Protein 3GUY (pdb70)

Structure (mmCIF, N/CA/C/O backbone):
data_3GUY
#
_entry.id   3GUY
#
_cell.length_a   68.814
_cell.length_b   71.315
_cell.length_c   93.075
_cell.angle_alpha   72.380
_cell.angle_beta   89.390
_cell.angle_gamma   74.300
#
_symmetry.space_group_name_H-M   'P 1'
#
loop_
_entity.id
_entity.type
_entity.pdbx_description
1 polymer 'Short-chain dehydrogenase/reductase SDR'
2 water water
#
loop_
_atom_site.group_PDB
_atom_site.id
_atom_site.type_symbol
_atom_site.label_atom_id
_atom_site.label_alt_id
_atom_site.label_comp_id
_atom_site.label_asym_id
_atom_site.label_entity_id
_atom_site.label_seq_id
_atom_site.pdbx_PDB_ins_code
_atom_site.Cartn_x
_atom_site.Cartn_y
_atom_site.Cartn_z
_atom_site.occupancy
_atom_site.B_iso_or_equiv
_atom_site.auth_seq_id
_atom_site.auth_comp_id
_atom_site.auth_asym_id
_atom_site.auth_atom_id
_atom_site.pdbx_PDB_model_num
ATOM 1 N N . LEU A 1 3 ? -6.058 -27.156 9.169 1.00 29.15 1 LEU A N 1
ATOM 2 C CA . LEU A 1 3 ? -5.032 -26.467 10.023 1.00 27.63 1 LEU A CA 1
ATOM 3 C C . LEU A 1 3 ? -5.443 -25.081 10.539 1.00 26.93 1 LEU A C 1
ATOM 4 O O . LEU A 1 3 ? -5.919 -24.241 9.788 1.00 25.79 1 LEU A O 1
ATOM 9 N N . ILE A 1 4 ? -5.221 -24.852 11.824 1.00 26.20 2 ILE A N 1
ATOM 10 C CA . ILE A 1 4 ? -5.376 -23.530 12.429 1.00 26.12 2 ILE A CA 1
ATOM 11 C C . ILE A 1 4 ? -3.999 -22.946 12.768 1.00 24.53 2 ILE A C 1
ATOM 12 O O . ILE A 1 4 ? -3.278 -23.473 13.644 1.00 24.68 2 ILE A O 1
ATOM 17 N N . VAL A 1 5 ? -3.625 -21.874 12.087 1.00 21.60 3 VAL A N 1
ATOM 18 C CA . VAL A 1 5 ? -2.411 -21.152 12.421 1.00 20.46 3 VAL A CA 1
ATOM 19 C C . VAL A 1 5 ? -2.722 -20.003 13.368 1.00 19.98 3 VAL A C 1
ATOM 20 O O . VAL A 1 5 ? -3.662 -19.168 13.097 1.00 19.46 3 VAL A O 1
ATOM 24 N N . ILE A 1 6 ? -1.982 -19.947 14.471 1.00 20.06 4 ILE A N 1
ATOM 25 C CA . ILE A 1 6 ? -2.202 -18.938 15.517 1.00 20.40 4 ILE A CA 1
ATOM 26 C C . ILE A 1 6 ? -0.927 -18.120 15.766 1.00 20.66 4 ILE A C 1
ATOM 27 O O . ILE A 1 6 ? 0.118 -18.685 16.132 1.00 20.55 4 ILE A O 1
ATOM 32 N N . THR A 1 7 ? -1.012 -16.810 15.585 1.00 18.62 5 THR A N 1
ATOM 33 C CA . THR A 1 7 ? 0.109 -15.931 15.950 1.00 19.50 5 THR A CA 1
ATOM 34 C C . THR A 1 7 ? -0.104 -15.337 17.332 1.00 21.09 5 THR A C 1
ATOM 35 O O . THR A 1 7 ? -1.229 -15.299 17.861 1.00 21.64 5 THR A O 1
ATOM 39 N N . GLY A 1 8 ? 0.962 -14.871 17.933 1.00 22.07 6 GLY A N 1
ATOM 40 C CA . GLY A 1 8 ? 0.888 -14.352 19.261 1.00 24.67 6 GLY A CA 1
ATOM 41 C C . GLY A 1 8 ? 0.574 -15.439 20.264 1.00 26.38 6 GLY A C 1
ATOM 42 O O . GLY A 1 8 ? -0.063 -15.189 21.265 1.00 27.08 6 GLY A O 1
ATOM 43 N N . ALA A 1 9 ? 1.057 -16.656 20.005 1.00 29.20 7 ALA A N 1
ATOM 44 C CA . ALA A 1 9 ? 0.657 -17.828 20.787 1.00 30.23 7 ALA A CA 1
ATOM 45 C C . ALA A 1 9 ? 1.672 -18.276 21.837 1.00 31.46 7 ALA A C 1
ATOM 46 O O . ALA A 1 9 ? 1.468 -19.293 22.456 1.00 33.38 7 ALA A O 1
ATOM 48 N N . SER A 1 10 ? 2.751 -17.535 22.018 1.00 33.15 8 SER A N 1
ATOM 49 C CA . SER A 1 10 ? 3.691 -17.729 23.130 1.00 34.61 8 SER A CA 1
ATOM 50 C C . SER A 1 10 ? 3.019 -17.654 24.513 1.00 35.24 8 SER A C 1
ATOM 51 O O . SER A 1 10 ? 3.522 -18.252 25.465 1.00 36.15 8 SER A O 1
ATOM 54 N N . SER A 1 11 ? 1.967 -16.833 24.634 1.00 34.98 9 SER A N 1
ATOM 55 C CA . SER A 1 11 ? 1.275 -16.625 25.910 1.00 34.90 9 SER A CA 1
ATOM 56 C C . SER A 1 11 ? 0.005 -15.836 25.690 1.00 34.22 9 SER A C 1
ATOM 57 O O . SER A 1 11 ? -0.371 -15.498 24.534 1.00 32.84 9 SER A O 1
ATOM 60 N N . GLY A 1 12 ? -0.696 -15.561 26.784 1.00 32.10 10 GLY A N 1
ATOM 61 C CA . GLY A 1 12 ? -1.883 -14.730 26.682 1.00 30.92 10 GLY A CA 1
ATOM 62 C C . GLY A 1 12 ? -3.025 -15.344 25.863 1.00 29.43 10 GLY A C 1
ATOM 63 O O . GLY A 1 12 ? -3.269 -16.549 25.869 1.00 30.11 10 GLY A O 1
ATOM 64 N N . LEU A 1 13 ? -3.736 -14.497 25.141 1.00 28.15 11 LEU A N 1
ATOM 65 C CA . LEU A 1 13 ? -4.937 -14.906 24.416 1.00 26.56 11 LEU A CA 1
ATOM 66 C C . LEU A 1 13 ? -4.660 -15.978 23.360 1.00 26.07 11 LEU A C 1
ATOM 67 O O . LEU A 1 13 ? -5.446 -16.931 23.200 1.00 25.33 11 LEU A O 1
ATOM 72 N N . GLY A 1 14 ? -3.574 -15.819 22.614 1.00 25.72 12 GLY A N 1
ATOM 73 C CA . GLY A 1 14 ? -3.289 -16.742 21.513 1.00 25.25 12 GLY A CA 1
ATOM 74 C C . GLY A 1 14 ? -3.068 -18.160 22.046 1.00 24.64 12 GLY A C 1
ATOM 75 O O . GLY A 1 14 ? -3.531 -19.120 21.459 1.00 23.77 12 GLY A O 1
ATOM 76 N N . ALA A 1 15 ? -2.340 -18.267 23.153 1.00 25.44 13 ALA A N 1
ATOM 77 C CA . ALA A 1 15 ? -2.071 -19.570 23.819 1.00 26.12 13 ALA A CA 1
ATOM 78 C C . ALA A 1 15 ? -3.348 -20.219 24.274 1.00 26.43 13 ALA A C 1
ATOM 79 O O . ALA A 1 15 ? -3.577 -21.408 24.034 1.00 27.47 13 ALA A O 1
ATOM 81 N N . GLU A 1 16 ? -4.237 -19.418 24.858 1.00 26.19 14 GLU A N 1
ATOM 82 C CA . GLU A 1 16 ? -5.472 -19.909 25.386 1.00 26.48 14 GLU A CA 1
ATOM 83 C C . GLU A 1 16 ? -6.400 -20.406 24.301 1.00 26.76 14 GLU A C 1
ATOM 84 O O . GLU A 1 16 ? -7.063 -21.447 24.457 1.00 26.40 14 GLU A O 1
ATOM 90 N N . LEU A 1 17 ? -6.423 -19.697 23.165 1.00 26.76 15 LEU A N 1
ATOM 91 C CA . LEU A 1 17 ? -7.186 -20.168 22.002 1.00 26.35 15 LEU A CA 1
ATOM 92 C C . LEU A 1 17 ? -6.592 -21.470 21.464 1.00 25.82 15 LEU A C 1
ATOM 93 O O . LEU A 1 17 ? -7.330 -22.372 21.094 1.00 26.82 15 LEU A O 1
ATOM 98 N N . ALA A 1 18 ? -5.273 -21.536 21.332 1.00 26.36 16 ALA A N 1
ATOM 99 C CA . ALA A 1 18 ? -4.645 -22.766 20.846 1.00 26.02 16 ALA A CA 1
ATOM 100 C C . ALA A 1 18 ? -5.121 -23.975 21.741 1.00 27.75 16 ALA A C 1
ATOM 101 O O . ALA A 1 18 ? -5.523 -25.028 21.200 1.00 25.96 16 ALA A O 1
ATOM 103 N N . LYS A 1 19 ? -5.128 -23.782 23.066 1.00 28.24 17 LYS A N 1
ATOM 104 C CA . LYS A 1 19 ? -5.637 -24.816 23.998 1.00 30.84 17 LYS A CA 1
ATOM 105 C C . LYS A 1 19 ? -7.057 -25.246 23.711 1.00 31.24 17 LYS A C 1
ATOM 106 O O . LYS A 1 19 ? -7.353 -26.483 23.701 1.00 31.99 17 LYS A O 1
ATOM 112 N N . LEU A 1 20 ? -7.937 -24.284 23.414 1.00 30.12 18 LEU A N 1
ATOM 113 C CA . LEU A 1 20 ? -9.309 -24.618 23.130 1.00 30.86 18 LEU A CA 1
ATOM 114 C C . LEU A 1 20 ? -9.468 -25.372 21.822 1.00 31.46 18 LEU A C 1
ATOM 115 O O . LEU A 1 20 ? -10.221 -26.351 21.780 1.00 32.65 18 LEU A O 1
ATOM 120 N N . TYR A 1 21 ? -8.767 -24.951 20.757 1.00 31.03 19 TYR A N 1
ATOM 121 C CA . TYR A 1 21 ? -8.867 -25.661 19.486 1.00 30.96 19 TYR A CA 1
ATOM 122 C C . TYR A 1 21 ? -8.318 -27.062 19.606 1.00 31.05 19 TYR A C 1
ATOM 123 O O . TYR A 1 21 ? -8.893 -27.987 19.092 1.00 30.54 19 TYR A O 1
ATOM 132 N N . ASP A 1 22 ? -7.175 -27.168 20.254 1.00 31.66 20 ASP A N 1
ATOM 133 C CA . ASP A 1 22 ? -6.531 -28.442 20.445 1.00 33.05 20 ASP A CA 1
ATOM 134 C C . ASP A 1 22 ? -7.529 -29.394 21.101 1.00 34.34 20 ASP A C 1
ATOM 135 O O . ASP A 1 22 ? -7.694 -30.523 20.634 1.00 35.09 20 ASP A O 1
ATOM 140 N N . ALA A 1 23 ? -8.202 -28.912 22.145 1.00 36.05 21 ALA A N 1
ATOM 141 C CA . ALA A 1 23 ? -9.164 -29.706 22.925 1.00 36.82 21 ALA A CA 1
ATOM 142 C C . ALA A 1 23 ? -10.356 -30.171 22.094 1.00 37.97 21 ALA A C 1
ATOM 143 O O . ALA A 1 23 ? -10.966 -31.146 22.446 1.00 37.98 21 ALA A O 1
ATOM 145 N N . GLU A 1 24 ? -10.687 -29.524 20.973 1.00 39.12 22 GLU A N 1
ATOM 146 C CA . GLU A 1 24 ? -11.718 -30.104 20.084 1.00 39.67 22 GLU A CA 1
ATOM 147 C C . GLU A 1 24 ? -11.098 -31.059 19.071 1.00 39.07 22 GLU A C 1
ATOM 148 O O . GLU A 1 24 ? -11.773 -31.433 18.140 1.00 39.54 22 GLU A O 1
ATOM 154 N N . GLY A 1 25 ? -9.817 -31.402 19.181 1.00 38.37 23 GLY A N 1
ATOM 155 C CA . GLY A 1 25 ? -9.193 -32.297 18.183 1.00 37.68 23 GLY A CA 1
ATOM 156 C C . GLY A 1 25 ? -8.657 -31.655 16.896 1.00 37.55 23 GLY A C 1
ATOM 157 O O . GLY A 1 25 ? -8.296 -32.358 15.942 1.00 37.78 23 GLY A O 1
ATOM 158 N N . LYS A 1 26 ? -8.559 -30.322 16.850 1.00 36.51 24 LYS A N 1
ATOM 159 C CA . LYS A 1 26 ? -8.129 -29.658 15.626 1.00 35.39 24 LYS A CA 1
ATOM 160 C C . LYS A 1 26 ? -6.626 -29.396 15.706 1.00 32.88 24 LYS A C 1
ATOM 161 O O . LYS A 1 26 ? -6.111 -28.975 16.733 1.00 33.03 24 LYS A O 1
ATOM 167 N N . ALA A 1 27 ? -5.937 -29.669 14.615 1.00 30.76 25 ALA A N 1
ATOM 168 C CA . ALA A 1 27 ? -4.507 -29.412 14.494 1.00 29.30 25 ALA A CA 1
ATOM 169 C C . ALA A 1 27 ? -4.204 -27.900 14.464 1.00 27.59 25 ALA A C 1
ATOM 170 O O . ALA A 1 27 ? -4.894 -27.145 13.798 1.00 27.24 25 ALA A O 1
ATOM 172 N N . THR A 1 28 ? -3.170 -27.491 15.183 1.00 27.27 26 THR A N 1
ATOM 173 C CA . THR A 1 28 ? -2.701 -26.115 15.185 1.00 25.90 26 THR A CA 1
ATOM 174 C C . THR A 1 28 ? -1.216 -26.073 14.854 1.00 26.15 26 THR A C 1
ATOM 175 O O . THR A 1 28 ? -0.463 -27.080 15.002 1.00 26.40 26 THR A O 1
ATOM 179 N N . TYR A 1 29 ? -0.783 -24.880 14.474 1.00 24.64 27 TYR A N 1
ATOM 180 C CA . TYR A 1 29 ? 0.608 -24.534 14.219 1.00 23.18 27 TYR A CA 1
ATOM 181 C C . TYR A 1 29 ? 0.756 -23.158 14.816 1.00 23.32 27 TYR A C 1
ATOM 182 O O . TYR A 1 29 ? -0.012 -22.228 14.446 1.00 22.94 27 TYR A O 1
ATOM 191 N N . LEU A 1 30 ? 1.662 -23.028 15.776 1.00 22.65 28 LEU A N 1
ATOM 192 C CA . LEU A 1 30 ? 1.802 -21.780 16.521 1.00 23.41 28 LEU A CA 1
ATOM 193 C C . LEU A 1 30 ? 3.012 -20.937 16.164 1.00 23.03 28 LEU A C 1
ATOM 194 O O . LEU A 1 30 ? 4.099 -21.428 15.923 1.00 23.78 28 LEU A O 1
ATOM 199 N N . THR A 1 31 ? 2.835 -19.634 16.214 1.00 22.54 29 THR A N 1
ATOM 200 C CA . THR A 1 31 ? 3.973 -18.749 16.165 1.00 22.25 29 THR A CA 1
ATOM 201 C C . THR A 1 31 ? 3.921 -17.705 17.272 1.00 22.67 29 THR A C 1
ATOM 202 O O . THR A 1 31 ? 2.830 -17.347 17.800 1.00 20.34 29 THR A O 1
ATOM 206 N N . GLY A 1 32 ? 5.113 -17.207 17.598 1.00 24.02 30 GLY A N 1
ATOM 207 C CA . GLY A 1 32 ? 5.341 -16.210 18.621 1.00 25.11 30 GLY A CA 1
ATOM 208 C C . GLY A 1 32 ? 6.802 -15.741 18.625 1.00 27.27 30 GLY A C 1
ATOM 209 O O . GLY A 1 32 ? 7.606 -16.209 17.828 1.00 24.58 30 GLY A O 1
ATOM 210 N N . ARG A 1 33 ? 7.127 -14.795 19.502 1.00 29.87 31 ARG A N 1
ATOM 211 C CA . ARG A 1 33 ? 8.510 -14.287 19.619 1.00 33.28 31 ARG A CA 1
ATOM 212 C C . ARG A 1 33 ? 9.391 -15.296 20.379 1.00 34.21 31 ARG A C 1
ATOM 213 O O . ARG A 1 33 ? 10.539 -15.506 19.984 1.00 36.27 31 ARG A O 1
ATOM 221 N N . SER A 1 34 ? 8.861 -15.921 21.439 1.00 34.32 32 SER A N 1
ATOM 222 C CA . SER A 1 34 ? 9.667 -16.787 22.285 1.00 35.17 32 SER A CA 1
ATOM 223 C C . SER A 1 34 ? 9.608 -18.262 21.902 1.00 35.81 32 SER A C 1
ATOM 224 O O . SER A 1 34 ? 8.598 -18.948 22.069 1.00 35.17 32 SER A O 1
ATOM 227 N N . GLU A 1 35 ? 10.730 -18.746 21.401 1.00 36.69 33 GLU A N 1
ATOM 228 C CA . GLU A 1 35 ? 10.895 -20.153 21.091 1.00 38.18 33 GLU A CA 1
ATOM 229 C C . GLU A 1 35 ? 10.599 -21.035 22.312 1.00 37.08 33 GLU A C 1
ATOM 230 O O . GLU A 1 35 ? 9.915 -22.032 22.183 1.00 37.41 33 GLU A O 1
ATOM 236 N N . SER A 1 36 ? 11.077 -20.630 23.490 1.00 36.42 34 SER A N 1
ATOM 237 C CA . SER A 1 36 ? 10.932 -21.439 24.714 1.00 36.14 34 SER A CA 1
ATOM 238 C C . SER A 1 36 ? 9.516 -21.433 25.257 1.00 34.95 34 SER A C 1
ATOM 239 O O . SER A 1 36 ? 8.992 -22.479 25.583 1.00 35.77 34 SER A O 1
ATOM 242 N N . LYS A 1 37 ? 8.882 -20.269 25.318 1.00 33.87 35 LYS A N 1
ATOM 243 C CA . LYS A 1 37 ? 7.453 -20.193 25.632 1.00 32.49 35 LYS A CA 1
ATOM 244 C C . LYS A 1 37 ? 6.606 -20.991 24.638 1.00 30.54 35 LYS A C 1
ATOM 245 O O . LYS A 1 37 ? 5.678 -21.661 25.048 1.00 29.73 35 LYS A O 1
ATOM 251 N N . LEU A 1 38 ? 6.909 -20.953 23.335 1.00 29.66 36 LEU A N 1
ATOM 252 C CA . LEU A 1 38 ? 6.151 -21.770 22.381 1.00 29.38 36 LEU A CA 1
ATOM 253 C C . LEU A 1 38 ? 6.319 -23.253 22.652 1.00 30.32 36 LEU A C 1
ATOM 254 O O . LEU A 1 38 ? 5.362 -24.010 22.567 1.00 29.64 36 LEU A O 1
ATOM 259 N N . SER A 1 39 ? 7.552 -23.676 22.921 1.00 32.21 37 SER A N 1
ATOM 260 C CA . SER A 1 39 ? 7.792 -25.063 23.328 1.00 33.92 37 SER A CA 1
ATOM 261 C C . SER A 1 39 ? 6.893 -25.445 24.511 1.00 33.90 37 SER A C 1
ATOM 262 O O . SER A 1 39 ? 6.273 -26.494 24.493 1.00 35.56 37 SER A O 1
ATOM 265 N N . THR A 1 40 ? 6.754 -24.560 25.488 1.00 34.27 38 THR A N 1
ATOM 266 C CA . THR A 1 40 ? 5.993 -24.833 26.719 1.00 34.63 38 THR A CA 1
ATOM 267 C C . THR A 1 40 ? 4.526 -24.953 26.442 1.00 34.08 38 THR A C 1
ATOM 268 O O . THR A 1 40 ? 3.882 -25.868 26.919 1.00 33.39 38 THR A O 1
ATOM 272 N N . VAL A 1 41 ? 3.986 -24.042 25.641 1.00 33.08 39 VAL A N 1
ATOM 273 C CA . VAL A 1 41 ? 2.580 -24.118 25.296 1.00 32.39 39 VAL A CA 1
ATOM 274 C C . VAL A 1 41 ? 2.224 -25.413 24.521 1.00 31.75 39 VAL A C 1
ATOM 275 O O . VAL A 1 41 ? 1.233 -26.066 24.820 1.00 30.65 39 VAL A O 1
ATOM 279 N N . THR A 1 42 ? 3.042 -25.772 23.548 1.00 31.75 40 THR A N 1
ATOM 280 C CA . THR A 1 42 ? 2.728 -26.914 22.670 1.00 32.64 40 THR A CA 1
ATOM 281 C C . THR A 1 42 ? 2.895 -28.280 23.380 1.00 33.64 40 THR A C 1
ATOM 282 O O . THR A 1 42 ? 2.254 -29.219 23.011 1.00 32.33 40 THR A O 1
ATOM 286 N N . ASN A 1 43 ? 3.739 -28.353 24.401 1.00 35.78 41 ASN A N 1
ATOM 287 C CA . ASN A 1 43 ? 3.862 -29.541 25.266 1.00 38.23 41 ASN A CA 1
ATOM 288 C C . ASN A 1 43 ? 2.525 -29.937 25.919 1.00 39.30 41 ASN A C 1
ATOM 289 O O . ASN A 1 43 ? 2.238 -31.113 26.087 1.00 39.89 41 ASN A O 1
ATOM 294 N N . CYS A 1 44 ? 1.687 -28.947 26.218 1.00 40.56 42 CYS A N 1
ATOM 295 C CA . CYS A 1 44 ? 0.298 -29.185 26.630 1.00 41.19 42 CYS A CA 1
ATOM 296 C C . CYS A 1 44 ? -0.626 -29.717 25.563 1.00 40.24 42 CYS A C 1
ATOM 297 O O . CYS A 1 44 ? -1.725 -30.164 25.870 1.00 41.39 42 CYS A O 1
ATOM 300 N N . LEU A 1 45 ? -0.261 -29.585 24.308 1.00 38.78 43 LEU A N 1
ATOM 301 C CA . LEU A 1 45 ? -1.212 -29.875 23.256 1.00 38.11 43 LEU A CA 1
ATOM 302 C C . LEU A 1 45 ? -1.049 -31.302 22.705 1.00 37.47 43 LEU A C 1
ATOM 303 O O . LEU A 1 45 ? 0.047 -31.857 22.709 1.00 39.26 43 LEU A O 1
ATOM 308 N N . SER A 1 46 ? -2.132 -31.903 22.235 1.00 35.98 44 SER A N 1
ATOM 309 C CA . SER A 1 46 ? -2.061 -33.261 21.738 1.00 35.38 44 SER A CA 1
ATOM 310 C C . SER A 1 46 ? -2.219 -33.370 20.247 1.00 34.61 44 SER A C 1
ATOM 311 O O . SER A 1 46 ? -1.868 -34.387 19.645 1.00 34.71 44 SER A O 1
ATOM 314 N N . ASN A 1 47 ? -2.767 -32.341 19.628 1.00 32.81 45 ASN A N 1
ATOM 315 C CA . ASN A 1 47 ? -2.966 -32.364 18.196 1.00 32.20 45 ASN A CA 1
ATOM 316 C C . ASN A 1 47 ? -2.110 -31.302 17.480 1.00 30.44 45 ASN A C 1
ATOM 317 O O . ASN A 1 47 ? -2.280 -31.100 16.299 1.00 30.86 45 ASN A O 1
ATOM 322 N N . ASN A 1 48 ? -1.202 -30.642 18.194 1.00 29.40 46 ASN A N 1
ATOM 323 C CA . ASN A 1 48 ? -0.333 -29.619 17.589 1.00 29.69 46 ASN A CA 1
ATOM 324 C C . ASN A 1 48 ? 0.666 -30.259 16.633 1.00 30.09 46 ASN A C 1
ATOM 325 O O . ASN A 1 48 ? 1.128 -31.391 16.878 1.00 30.92 46 ASN A O 1
ATOM 330 N N . VAL A 1 49 ? 0.963 -29.555 15.547 1.00 29.62 47 VAL A N 1
ATOM 331 C CA . VAL A 1 49 ? 1.834 -30.050 14.524 1.00 28.92 47 VAL A CA 1
ATOM 332 C C . VAL A 1 49 ? 3.050 -29.154 14.350 1.00 28.83 47 VAL A C 1
ATOM 333 O O . VAL A 1 49 ? 3.743 -29.239 13.356 1.00 29.79 47 VAL A O 1
ATOM 337 N N . GLY A 1 50 ? 3.369 -28.363 15.369 1.00 28.44 48 GLY A N 1
ATOM 338 C CA . GLY A 1 50 ? 4.556 -27.537 15.337 1.00 28.38 48 GLY A CA 1
ATOM 339 C C . GLY A 1 50 ? 4.378 -26.093 15.767 1.00 27.30 48 GLY A C 1
ATOM 340 O O . GLY A 1 50 ? 3.280 -25.619 16.079 1.00 27.11 48 GLY A O 1
ATOM 341 N N . TYR A 1 51 ? 5.506 -25.411 15.786 1.00 27.25 49 TYR A N 1
ATOM 342 C CA . TYR A 1 51 ? 5.586 -24.018 16.147 1.00 26.27 49 TYR A CA 1
ATOM 343 C C . TYR A 1 51 ? 6.858 -23.465 15.530 1.00 25.20 49 TYR A C 1
ATOM 344 O O . TYR A 1 51 ? 7.770 -24.233 15.118 1.00 23.10 49 TYR A O 1
ATOM 353 N N . ARG A 1 52 ? 6.954 -22.146 15.507 1.00 22.53 50 ARG A N 1
ATOM 354 C CA . ARG A 1 52 ? 8.134 -21.493 14.950 1.00 22.24 50 ARG A CA 1
ATOM 355 C C . ARG A 1 52 ? 8.161 -20.105 15.501 1.00 22.59 50 ARG A C 1
ATOM 356 O O . ARG A 1 52 ? 7.161 -19.361 15.325 1.00 19.81 50 ARG A O 1
ATOM 364 N N . ALA A 1 53 ? 9.268 -19.738 16.149 1.00 22.01 51 ALA A N 1
ATOM 365 C CA . ALA A 1 53 ? 9.472 -18.376 16.616 1.00 22.77 51 ALA A CA 1
ATOM 366 C C . ALA A 1 53 ? 9.710 -17.462 15.429 1.00 23.13 51 ALA A C 1
ATOM 367 O O . ALA A 1 53 ? 10.500 -17.773 14.502 1.00 23.41 51 ALA A O 1
ATOM 369 N N . ARG A 1 54 ? 9.018 -16.328 15.412 1.00 22.65 52 ARG A N 1
ATOM 370 C CA . ARG A 1 54 ? 9.144 -15.411 14.274 1.00 24.04 52 ARG A CA 1
ATOM 371 C C . ARG A 1 54 ? 8.992 -13.964 14.730 1.00 24.63 52 ARG A C 1
ATOM 372 O O . ARG A 1 54 ? 8.207 -13.666 15.665 1.00 25.26 52 ARG A O 1
ATOM 380 N N . ASP A 1 55 ? 9.743 -13.085 14.081 1.00 24.82 53 ASP A N 1
ATOM 381 C CA . ASP A 1 55 ? 9.552 -11.626 14.210 1.00 25.27 53 ASP A CA 1
ATOM 382 C C . ASP A 1 55 ? 8.543 -11.205 13.138 1.00 23.83 53 ASP A C 1
ATOM 383 O O . ASP A 1 55 ? 8.877 -11.133 11.966 1.00 24.03 53 ASP A O 1
ATOM 388 N N . LEU A 1 56 ? 7.312 -10.897 13.525 1.00 23.58 54 LEU A N 1
ATOM 389 C CA . LEU A 1 56 ? 6.258 -10.647 12.536 1.00 23.03 54 LEU A CA 1
ATOM 390 C C . LEU A 1 56 ? 6.355 -9.255 11.901 1.00 22.30 54 LEU A C 1
ATOM 391 O O . LEU A 1 56 ? 5.685 -8.985 10.919 1.00 21.62 54 LEU A O 1
ATOM 396 N N . ALA A 1 57 ? 7.237 -8.412 12.461 1.00 24.48 55 ALA A N 1
ATOM 397 C CA . ALA A 1 57 ? 7.604 -7.107 11.906 1.00 24.43 55 ALA A CA 1
ATOM 398 C C . ALA A 1 57 ? 8.520 -7.244 10.701 1.00 25.11 55 ALA A C 1
ATOM 399 O O . ALA A 1 57 ? 8.697 -6.293 9.941 1.00 25.72 55 ALA A O 1
ATOM 401 N N . SER A 1 58 ? 9.112 -8.430 10.521 1.00 25.07 56 SER A N 1
ATOM 402 C CA . SER A 1 58 ? 9.933 -8.724 9.362 1.00 24.96 56 SER A CA 1
ATOM 403 C C . SER A 1 58 ? 9.153 -9.416 8.236 1.00 24.74 56 SER A C 1
ATOM 404 O O . SER A 1 58 ? 8.772 -10.612 8.358 1.00 23.14 56 SER A O 1
ATOM 407 N N . HIS A 1 59 ? 8.940 -8.709 7.121 1.00 23.37 57 HIS A N 1
ATOM 408 C CA . HIS A 1 59 ? 8.240 -9.348 5.996 1.00 24.79 57 HIS A CA 1
ATOM 409 C C . HIS A 1 59 ? 8.899 -10.645 5.481 1.00 23.92 57 HIS A C 1
ATOM 410 O O . HIS A 1 59 ? 8.197 -11.594 5.077 1.00 24.63 57 HIS A O 1
ATOM 417 N N . GLN A 1 60 ? 10.225 -10.698 5.528 1.00 25.31 58 GLN A N 1
ATOM 418 C CA . GLN A 1 60 ? 10.955 -11.926 5.151 1.00 25.80 58 GLN A CA 1
ATOM 419 C C . GLN A 1 60 ? 10.601 -13.081 6.083 1.00 24.95 58 GLN A C 1
ATOM 420 O O . GLN A 1 60 ? 10.266 -14.148 5.619 1.00 23.85 58 GLN A O 1
ATOM 426 N N . GLU A 1 61 ? 10.623 -12.859 7.392 1.00 24.56 59 GLU A N 1
ATOM 427 C CA . GLU A 1 61 ? 10.299 -13.944 8.312 1.00 24.16 59 GLU A CA 1
ATOM 428 C C . GLU A 1 61 ? 8.860 -14.432 8.205 1.00 23.43 59 GLU A C 1
ATOM 429 O O . GLU A 1 61 ? 8.596 -15.614 8.381 1.00 22.45 59 GLU A O 1
ATOM 435 N N . VAL A 1 62 ? 7.935 -13.530 7.855 1.00 22.36 60 VAL A N 1
ATOM 436 C CA . VAL A 1 62 ? 6.548 -13.903 7.669 1.00 21.82 60 VAL A CA 1
ATOM 437 C C . VAL A 1 62 ? 6.361 -14.670 6.373 1.00 22.65 60 VAL A C 1
ATOM 438 O O . VAL A 1 62 ? 5.587 -15.621 6.330 1.00 22.46 60 VAL A O 1
ATOM 442 N N . GLU A 1 63 ? 7.040 -14.251 5.296 1.00 24.00 61 GLU A N 1
ATOM 443 C CA . GLU A 1 63 ? 7.002 -14.995 4.041 1.00 26.01 61 GLU A CA 1
ATOM 444 C C . GLU A 1 63 ? 7.495 -16.445 4.262 1.00 25.37 61 GLU A C 1
ATOM 445 O O . GLU A 1 63 ? 6.886 -17.386 3.760 1.00 25.72 61 GLU A O 1
ATOM 451 N N . GLN A 1 64 ? 8.552 -16.614 5.046 1.00 25.79 62 GLN A N 1
ATOM 452 C CA . GLN A 1 64 ? 9.098 -17.992 5.386 1.00 26.24 62 GLN A CA 1
ATOM 453 C C . GLN A 1 64 ? 8.153 -18.815 6.207 1.00 25.59 62 GLN A C 1
ATOM 454 O O . GLN A 1 64 ? 8.056 -20.026 6.040 1.00 24.00 62 GLN A O 1
ATOM 460 N N . LEU A 1 65 ? 7.491 -18.169 7.162 1.00 25.55 63 LEU A N 1
ATOM 461 C CA . LEU A 1 65 ? 6.525 -18.839 8.004 1.00 25.77 63 LEU A CA 1
ATOM 462 C C . LEU A 1 65 ? 5.478 -19.555 7.157 1.00 26.70 63 LEU A C 1
ATOM 463 O O . LEU A 1 65 ? 5.167 -20.709 7.420 1.00 27.13 63 LEU A O 1
ATOM 468 N N . PHE A 1 66 ? 4.910 -18.864 6.171 1.00 26.19 64 PHE A N 1
ATOM 469 C CA . PHE A 1 66 ? 3.867 -19.451 5.354 1.00 27.05 64 PHE A CA 1
ATOM 470 C C . PHE A 1 66 ? 4.378 -20.338 4.203 1.00 28.71 64 PHE A C 1
ATOM 471 O O . PHE A 1 66 ? 3.722 -21.316 3.855 1.00 28.27 64 PHE A O 1
ATOM 479 N N . GLU A 1 67 ? 5.547 -20.031 3.666 1.00 30.59 65 GLU A N 1
ATOM 480 C CA . GLU A 1 67 ? 6.181 -20.909 2.664 1.00 32.28 65 GLU A CA 1
ATOM 481 C C . GLU A 1 67 ? 6.471 -22.301 3.224 1.00 33.28 65 GLU A C 1
ATOM 482 O O . GLU A 1 67 ? 6.225 -23.247 2.541 1.00 33.21 65 GLU A O 1
ATOM 488 N N . GLN A 1 68 ? 6.973 -22.419 4.471 1.00 34.65 66 GLN A N 1
ATOM 489 C CA . GLN A 1 68 ? 7.306 -23.727 5.092 1.00 35.92 66 GLN A CA 1
ATOM 490 C C . GLN A 1 68 ? 6.070 -24.578 5.358 1.00 37.50 66 GLN A C 1
ATOM 491 O O . GLN A 1 68 ? 6.179 -25.777 5.480 1.00 36.73 66 GLN A O 1
ATOM 497 N N . LEU A 1 69 ? 4.884 -23.977 5.421 1.00 39.40 67 LEU A N 1
ATOM 498 C CA . LEU A 1 69 ? 3.667 -24.743 5.657 1.00 40.45 67 LEU A CA 1
ATOM 499 C C . LEU A 1 69 ? 3.221 -25.636 4.512 1.00 42.37 67 LEU A C 1
ATOM 500 O O . LEU A 1 69 ? 3.139 -25.236 3.360 1.00 44.03 67 LEU A O 1
ATOM 505 N N . ASP A 1 70 ? 2.855 -26.849 4.871 1.00 44.69 68 ASP A N 1
ATOM 506 C CA . ASP A 1 70 ? 2.515 -27.896 3.909 1.00 46.87 68 ASP A CA 1
ATOM 507 C C . ASP A 1 70 ? 1.116 -27.779 3.329 1.00 46.81 68 ASP A C 1
ATOM 508 O O . ASP A 1 70 ? 0.868 -28.251 2.213 1.00 48.61 68 ASP A O 1
ATOM 513 N N . SER A 1 71 ? 0.199 -27.191 4.092 1.00 45.83 69 SER A N 1
ATOM 514 C CA . SER A 1 71 ? -1.197 -27.124 3.704 1.00 45.00 69 SER A CA 1
ATOM 515 C C . SER A 1 71 ? -1.684 -25.675 3.709 1.00 43.40 69 SER A C 1
ATOM 516 O O . SER A 1 71 ? -1.028 -24.771 4.254 1.00 43.11 69 SER A O 1
ATOM 519 N N . ILE A 1 72 ? -2.824 -25.497 3.058 1.00 40.99 70 ILE A N 1
ATOM 520 C CA . ILE A 1 72 ? -3.561 -24.254 3.038 1.00 39.31 70 ILE A CA 1
ATOM 521 C C . ILE A 1 72 ? -4.295 -24.212 4.375 1.00 37.08 70 ILE A C 1
ATOM 522 O O . ILE A 1 72 ? -5.129 -25.053 4.617 1.00 36.06 70 ILE A O 1
ATOM 527 N N . PRO A 1 73 ? -3.996 -23.229 5.256 1.00 35.36 71 PRO A N 1
ATOM 528 C CA . PRO A 1 73 ? -4.770 -23.199 6.517 1.00 33.63 71 PRO A CA 1
ATOM 529 C C . PRO A 1 73 ? -6.279 -22.937 6.337 1.00 31.95 71 PRO A C 1
ATOM 530 O O . PRO A 1 73 ? -6.715 -22.275 5.365 1.00 31.35 71 PRO A O 1
ATOM 534 N N . SER A 1 74 ? -7.082 -23.485 7.241 1.00 30.22 72 SER A N 1
ATOM 535 C CA . SER A 1 74 ? -8.513 -23.260 7.181 1.00 29.40 72 SER A CA 1
ATOM 536 C C . SER A 1 74 ? -8.888 -21.975 7.982 1.00 27.69 72 SER A C 1
ATOM 537 O O . SER A 1 74 ? -9.857 -21.285 7.676 1.00 26.88 72 SER A O 1
ATOM 540 N N . THR A 1 75 ? -8.080 -21.672 8.985 1.00 25.79 73 THR A N 1
ATOM 541 C CA . THR A 1 75 ? -8.296 -20.502 9.857 1.00 25.17 73 THR A CA 1
ATOM 542 C C . THR A 1 75 ? -6.937 -19.963 10.250 1.00 23.04 73 THR A C 1
ATOM 543 O O . THR A 1 75 ? -5.983 -20.741 10.484 1.00 21.98 73 THR A O 1
ATOM 547 N N . VAL A 1 76 ? -6.799 -18.642 10.265 1.00 21.14 74 VAL A N 1
ATOM 548 C CA . VAL A 1 76 ? -5.595 -18.046 10.808 1.00 19.96 74 VAL A CA 1
ATOM 549 C C . VAL A 1 76 ? -6.042 -17.061 11.846 1.00 19.92 74 VAL A C 1
ATOM 550 O O . VAL A 1 76 ? -6.856 -16.201 11.509 1.00 19.25 74 VAL A O 1
ATOM 554 N N . VAL A 1 77 ? -5.535 -17.201 13.085 1.00 19.22 75 VAL A N 1
ATOM 555 C CA . VAL A 1 77 ? -5.877 -16.344 14.193 1.00 19.68 75 VAL A CA 1
ATOM 556 C C . VAL A 1 77 ? -4.668 -15.467 14.491 1.00 19.88 75 VAL A C 1
ATOM 557 O O . VAL A 1 77 ? -3.622 -15.967 14.839 1.00 18.65 75 VAL A O 1
ATOM 561 N N . HIS A 1 78 ? -4.821 -14.160 14.271 1.00 17.80 76 HIS A N 1
ATOM 562 C CA . HIS A 1 78 ? -3.797 -13.231 14.473 1.00 17.82 76 HIS A CA 1
ATOM 563 C C . HIS A 1 78 ? -4.051 -12.596 15.817 1.00 19.16 76 HIS A C 1
ATOM 564 O O . HIS A 1 78 ? -4.909 -11.699 15.960 1.00 19.40 76 HIS A O 1
ATOM 571 N N . SER A 1 79 ? -3.294 -13.040 16.815 1.00 20.68 77 SER A N 1
ATOM 572 C CA . SER A 1 79 ? -3.349 -12.438 18.152 1.00 22.48 77 SER A CA 1
ATOM 573 C C . SER A 1 79 ? -2.066 -11.746 18.618 1.00 23.38 77 SER A C 1
ATOM 574 O O . SER A 1 79 ? -1.988 -11.343 19.763 1.00 23.34 77 SER A O 1
ATOM 577 N N . ALA A 1 80 ? -1.095 -11.528 17.734 1.00 22.98 78 ALA A N 1
ATOM 578 C CA . ALA A 1 80 ? 0.142 -10.873 18.136 1.00 23.11 78 ALA A CA 1
ATOM 579 C C . ALA A 1 80 ? -0.136 -9.388 18.453 1.00 23.65 78 ALA A C 1
ATOM 580 O O . ALA A 1 80 ? -0.903 -8.741 17.793 1.00 22.52 78 ALA A O 1
ATOM 582 N N . GLY A 1 81 ? 0.496 -8.865 19.487 1.00 23.80 79 GLY A N 1
ATOM 583 C CA . GLY A 1 81 ? 0.301 -7.492 19.854 1.00 23.83 79 GLY A CA 1
ATOM 584 C C . GLY A 1 81 ? 0.960 -7.285 21.183 1.00 24.74 79 GLY A C 1
ATOM 585 O O . GLY A 1 81 ? 1.512 -8.205 21.745 1.00 25.15 79 GLY A O 1
ATOM 586 N N . SER A 1 82 ? 0.938 -6.069 21.670 1.00 24.96 80 SER A N 1
ATOM 587 C CA . SER A 1 82 ? 1.527 -5.735 22.964 1.00 24.81 80 SER A CA 1
ATOM 588 C C . SER A 1 82 ? 0.946 -4.385 23.381 1.00 24.39 80 SER A C 1
ATOM 589 O O . SER A 1 82 ? 0.433 -3.656 22.544 1.00 23.63 80 SER A O 1
ATOM 592 N N . GLY A 1 83 ? 0.988 -4.082 24.665 1.00 24.86 81 GLY A N 1
ATOM 593 C CA . GLY A 1 83 ? 0.482 -2.815 25.195 1.00 25.06 81 GLY A CA 1
ATOM 594 C C . GLY A 1 83 ? 1.591 -1.916 25.650 1.00 25.24 81 GLY A C 1
ATOM 595 O O . GLY A 1 83 ? 2.716 -2.347 25.852 1.00 27.10 81 GLY A O 1
ATOM 596 N N . TYR A 1 84 ? 1.293 -0.643 25.751 1.00 25.73 82 TYR A N 1
ATOM 597 C CA . TYR A 1 84 ? 2.194 0.322 26.322 1.00 26.36 82 TYR A CA 1
ATOM 598 C C . TYR A 1 84 ? 1.349 1.562 26.563 1.00 27.15 82 TYR A C 1
ATOM 599 O O . TYR A 1 84 ? 0.562 1.987 25.722 1.00 27.44 82 TYR A O 1
ATOM 608 N N . PHE A 1 85 ? 1.472 2.106 27.759 1.00 27.36 83 PHE A N 1
ATOM 609 C CA . PHE A 1 85 ? 0.521 3.092 28.223 1.00 27.37 83 PHE A CA 1
ATOM 610 C C . PHE A 1 85 ? 1.216 4.204 28.965 1.00 27.32 83 PHE A C 1
ATOM 611 O O . PHE A 1 85 ? 2.409 4.112 29.303 1.00 26.85 83 PHE A O 1
ATOM 619 N N . GLY A 1 86 ? 0.473 5.284 29.141 1.00 27.04 84 GLY A N 1
ATOM 620 C CA . GLY A 1 86 ? 1.006 6.502 29.692 1.00 26.75 84 GLY A CA 1
ATOM 621 C C . GLY A 1 86 ? 0.510 7.718 28.916 1.00 27.14 84 GLY A C 1
ATOM 622 O O . GLY A 1 86 ? 0.051 7.624 27.766 1.00 26.16 84 GLY A O 1
ATOM 623 N N . LEU A 1 87 ? 0.554 8.862 29.586 1.00 26.72 85 LEU A N 1
ATOM 624 C CA . LEU A 1 87 ? 0.269 10.140 28.956 1.00 25.53 85 LEU A CA 1
ATOM 625 C C . LEU A 1 87 ? 1.338 10.330 27.868 1.00 24.38 85 LEU A C 1
ATOM 626 O O . LEU A 1 87 ? 2.487 9.913 28.012 1.00 23.27 85 LEU A O 1
ATOM 631 N N . LEU A 1 88 ? 0.953 10.903 26.740 1.00 24.49 86 LEU A N 1
ATOM 632 C CA . LEU A 1 88 ? 1.830 10.873 25.567 1.00 24.75 86 LEU A CA 1
ATOM 633 C C . LEU A 1 88 ? 3.196 11.475 25.869 1.00 25.29 86 LEU A C 1
ATOM 634 O O . LEU A 1 88 ? 4.219 10.921 25.443 1.00 23.48 86 LEU A O 1
ATOM 639 N N . GLN A 1 89 ? 3.221 12.571 26.638 1.00 26.66 87 GLN A N 1
ATOM 640 C CA . GLN A 1 89 ? 4.494 13.211 26.971 1.00 28.21 87 GLN A CA 1
ATOM 641 C C . GLN A 1 89 ? 5.422 12.328 27.819 1.00 28.14 87 GLN A C 1
ATOM 642 O O . GLN A 1 89 ? 6.649 12.484 27.776 1.00 30.29 87 GLN A O 1
ATOM 648 N N . GLU A 1 90 ? 4.861 11.393 28.570 1.00 27.74 88 GLU A N 1
ATOM 649 C CA . GLU A 1 90 ? 5.664 10.493 29.390 1.00 28.89 88 GLU A CA 1
ATOM 650 C C . GLU A 1 90 ? 6.078 9.198 28.659 1.00 28.39 88 GLU A C 1
ATOM 651 O O . GLU A 1 90 ? 6.887 8.395 29.162 1.00 29.09 88 GLU A O 1
ATOM 657 N N . GLN A 1 91 ? 5.542 8.976 27.462 1.00 26.24 89 GLN A N 1
ATOM 658 C CA . GLN A 1 91 ? 5.943 7.774 26.742 1.00 25.14 89 GLN A CA 1
ATOM 659 C C . GLN A 1 91 ? 7.334 7.919 26.131 1.00 24.80 89 GLN A C 1
ATOM 660 O O . GLN A 1 91 ? 7.752 8.996 25.710 1.00 26.51 89 GLN A O 1
ATOM 666 N N . ASP A 1 92 ? 8.056 6.807 26.089 1.00 25.34 90 ASP A N 1
ATOM 667 C CA . ASP A 1 92 ? 9.378 6.744 25.538 1.00 26.15 90 ASP A CA 1
ATOM 668 C C . ASP A 1 92 ? 9.273 6.416 24.020 1.00 26.32 90 ASP A C 1
ATOM 669 O O . ASP A 1 92 ? 8.701 5.390 23.666 1.00 24.94 90 ASP A O 1
ATOM 674 N N . PRO A 1 93 ? 9.854 7.265 23.139 1.00 26.60 91 PRO A N 1
ATOM 675 C CA . PRO A 1 93 ? 9.715 6.981 21.694 1.00 26.48 91 PRO A CA 1
ATOM 676 C C . PRO A 1 93 ? 10.244 5.628 21.262 1.00 26.59 91 PRO A C 1
ATOM 677 O O . PRO A 1 93 ? 9.757 5.087 20.253 1.00 25.48 91 PRO A O 1
ATOM 681 N N . GLU A 1 94 ? 11.242 5.094 21.968 1.00 26.76 92 GLU A N 1
ATOM 682 C CA . GLU A 1 94 ? 11.807 3.768 21.625 1.00 27.62 92 GLU A CA 1
ATOM 683 C C . GLU A 1 94 ? 10.775 2.666 21.905 1.00 25.96 92 GLU A C 1
ATOM 684 O O . GLU A 1 94 ? 10.650 1.725 21.128 1.00 26.37 92 GLU A O 1
ATOM 690 N N . GLN A 1 95 ? 9.965 2.825 22.942 1.00 24.80 93 GLN A N 1
ATOM 691 C CA . GLN A 1 95 ? 8.853 1.899 23.199 1.00 25.16 93 GLN A CA 1
ATOM 692 C C . GLN A 1 95 ? 7.641 2.126 22.297 1.00 22.92 93 GLN A C 1
ATOM 693 O O . GLN A 1 95 ? 6.941 1.205 22.000 1.00 22.26 93 GLN A O 1
ATOM 699 N N . ILE A 1 96 ? 7.367 3.358 21.931 1.00 21.90 94 ILE A N 1
ATOM 700 C CA . ILE A 1 96 ? 6.342 3.620 20.903 1.00 20.19 94 ILE A CA 1
ATOM 701 C C . ILE A 1 96 ? 6.730 2.903 19.612 1.00 21.11 94 ILE A C 1
ATOM 702 O O . ILE A 1 96 ? 5.913 2.273 18.987 1.00 19.67 94 ILE A O 1
ATOM 707 N N . GLN A 1 97 ? 7.977 2.998 19.189 1.00 22.25 95 GLN A N 1
ATOM 708 C CA . GLN A 1 97 ? 8.389 2.274 17.986 1.00 24.11 95 GLN A CA 1
ATOM 709 C C . GLN A 1 97 ? 8.194 0.740 18.117 1.00 23.51 95 GLN A C 1
ATOM 710 O O . GLN A 1 97 ? 7.715 0.067 17.199 1.00 21.39 95 GLN A O 1
ATOM 716 N N . THR A 1 98 ? 8.549 0.168 19.264 1.00 23.07 96 THR A N 1
ATOM 717 C CA . THR A 1 98 ? 8.250 -1.228 19.521 1.00 23.34 96 THR A CA 1
ATOM 718 C C . THR A 1 98 ? 6.764 -1.520 19.491 1.00 22.56 96 THR A C 1
ATOM 719 O O . THR A 1 98 ? 6.342 -2.557 18.973 1.00 21.18 96 THR A O 1
ATOM 723 N N . LEU A 1 99 ? 5.958 -0.635 20.062 1.00 21.13 97 LEU A N 1
ATOM 724 C CA . LEU A 1 99 ? 4.508 -0.807 19.938 1.00 20.99 97 LEU A CA 1
ATOM 725 C C . LEU A 1 99 ? 3.998 -0.881 18.462 1.00 20.46 97 LEU A C 1
ATOM 726 O O . LEU A 1 99 ? 3.125 -1.674 18.130 1.00 19.27 97 LEU A O 1
ATOM 731 N N . ILE A 1 100 ? 4.505 0.003 17.615 1.00 20.27 98 ILE A N 1
ATOM 732 C CA . ILE A 1 100 ? 4.110 -0.023 16.175 1.00 19.43 98 ILE A CA 1
ATOM 733 C C . ILE A 1 100 ? 4.556 -1.322 15.526 1.00 18.46 98 ILE A C 1
ATOM 734 O O . ILE A 1 100 ? 3.775 -1.976 14.826 1.00 17.93 98 ILE A O 1
ATOM 739 N N . GLU A 1 101 ? 5.779 -1.762 15.821 1.00 21.13 99 GLU A N 1
ATOM 740 C CA . GLU A 1 101 ? 6.258 -3.051 15.256 1.00 22.16 99 GLU A CA 1
ATOM 741 C C . GLU A 1 101 ? 5.406 -4.229 15.664 1.00 21.78 99 GLU A C 1
ATOM 742 O O . GLU A 1 101 ? 4.977 -5.010 14.803 1.00 22.34 99 GLU A O 1
ATOM 748 N N . ASN A 1 102 ? 5.109 -4.350 16.951 1.00 21.80 100 ASN A N 1
ATOM 749 C CA . ASN A 1 102 ? 4.394 -5.509 17.473 1.00 21.89 100 ASN A CA 1
ATOM 750 C C . ASN A 1 102 ? 2.943 -5.581 17.064 1.00 21.47 100 ASN A C 1
ATOM 751 O O . ASN A 1 102 ? 2.375 -6.683 16.925 1.00 21.01 100 ASN A O 1
ATOM 756 N N . ASN A 1 103 ? 2.335 -4.418 16.838 1.00 20.08 101 ASN A N 1
ATOM 757 C CA . ASN A 1 103 ? 0.932 -4.381 16.595 1.00 18.92 101 ASN A CA 1
ATOM 758 C C . ASN A 1 103 ? 0.557 -4.112 15.121 1.00 19.86 101 ASN A C 1
ATOM 759 O O . ASN A 1 103 ? -0.246 -4.841 14.515 1.00 20.71 101 ASN A O 1
ATOM 764 N N . LEU A 1 104 ? 1.098 -3.022 14.577 1.00 18.74 102 LEU A N 1
ATOM 765 C CA . LEU A 1 104 ? 0.729 -2.622 13.235 1.00 18.38 102 LEU A CA 1
ATOM 766 C C . LEU A 1 104 ? 1.549 -3.388 12.172 1.00 18.34 102 LEU A C 1
ATOM 767 O O . LEU A 1 104 ? 0.969 -3.927 11.209 1.00 18.27 102 LEU A O 1
ATOM 772 N N . SER A 1 105 ? 2.862 -3.401 12.315 1.00 19.23 103 SER A N 1
ATOM 773 C CA . SER A 1 105 ? 3.694 -4.055 11.300 1.00 20.53 103 SER A CA 1
ATOM 774 C C . SER A 1 105 ? 3.365 -5.529 11.205 1.00 19.61 103 SER A C 1
ATOM 775 O O . SER A 1 105 ? 3.241 -6.068 10.101 1.00 18.32 103 SER A O 1
ATOM 778 N N . SER A 1 106 ? 3.203 -6.164 12.359 1.00 18.54 104 SER A N 1
ATOM 779 C CA . SER A 1 106 ? 2.865 -7.573 12.423 1.00 19.13 104 SER A CA 1
ATOM 780 C C . SER A 1 106 ? 1.523 -7.865 11.690 1.00 18.21 104 SER A C 1
ATOM 781 O O . SER A 1 106 ? 1.426 -8.796 10.884 1.00 16.76 104 SER A O 1
ATOM 784 N N . ALA A 1 107 ? 0.495 -7.078 11.982 1.00 16.63 105 ALA A N 1
ATOM 785 C CA . ALA A 1 107 ? -0.804 -7.263 11.350 1.00 17.04 105 ALA A CA 1
ATOM 786 C C . ALA A 1 107 ? -0.705 -7.039 9.844 1.00 17.13 105 ALA A C 1
ATOM 787 O O . ALA A 1 107 ? -1.271 -7.794 9.082 1.00 17.67 105 ALA A O 1
ATOM 789 N N . ILE A 1 108 ? 0.028 -5.998 9.426 1.00 16.69 106 ILE A N 1
ATOM 790 C CA . ILE A 1 108 ? 0.206 -5.734 7.999 1.00 16.67 106 ILE A CA 1
ATOM 791 C C . ILE A 1 108 ? 0.893 -6.944 7.312 1.00 17.46 106 ILE A C 1
ATOM 792 O O . ILE A 1 108 ? 0.405 -7.453 6.300 1.00 15.61 106 ILE A O 1
ATOM 797 N N . ASN A 1 109 ? 2.040 -7.342 7.830 1.00 17.50 107 ASN A N 1
ATOM 798 C CA . ASN A 1 109 ? 2.808 -8.444 7.221 1.00 17.92 107 ASN A CA 1
ATOM 799 C C . ASN A 1 109 ? 2.009 -9.740 7.164 1.00 17.61 107 ASN A C 1
ATOM 800 O O . ASN A 1 109 ? 2.001 -10.382 6.126 1.00 18.55 107 ASN A O 1
ATOM 805 N N . VAL A 1 110 ? 1.311 -10.104 8.229 1.00 17.45 108 VAL A N 1
ATOM 806 C CA . VAL A 1 110 ? 0.533 -11.357 8.252 1.00 17.51 108 VAL A CA 1
ATOM 807 C C . VAL A 1 110 ? -0.644 -11.295 7.288 1.00 18.67 108 VAL A C 1
ATOM 808 O O . VAL A 1 110 ? -0.835 -12.212 6.486 1.00 17.20 108 VAL A O 1
ATOM 812 N N . LEU A 1 111 ? -1.409 -10.182 7.312 1.00 19.15 109 LEU A N 1
ATOM 813 C CA . LEU A 1 111 ? -2.552 -10.087 6.447 1.00 18.51 109 LEU A CA 1
ATOM 814 C C . LEU A 1 111 ? -2.085 -9.962 4.987 1.00 19.22 109 LEU A C 1
ATOM 815 O O . LEU A 1 111 ? -2.705 -10.573 4.103 1.00 18.65 109 LEU A O 1
ATOM 820 N N . ARG A 1 112 ? -1.038 -9.189 4.719 1.00 16.89 110 ARG A N 1
ATOM 821 C CA . ARG A 1 112 ? -0.526 -9.159 3.357 1.00 18.85 110 ARG A CA 1
ATOM 822 C C . ARG A 1 112 ? -0.122 -10.555 2.780 1.00 19.66 110 ARG A C 1
ATOM 823 O O . ARG A 1 112 ? -0.432 -10.890 1.603 1.00 19.60 110 ARG A O 1
ATOM 831 N N . GLU A 1 113 ? 0.618 -11.325 3.568 1.00 19.96 111 GLU A N 1
ATOM 832 C CA . GLU A 1 113 ? 1.039 -12.649 3.138 1.00 20.45 111 GLU A CA 1
ATOM 833 C C . GLU A 1 113 ? -0.146 -13.576 2.919 1.00 20.84 111 GLU A C 1
ATOM 834 O O . GLU A 1 113 ? -0.145 -14.401 2.007 1.00 20.77 111 GLU A O 1
ATOM 840 N N . LEU A 1 114 ? -1.132 -13.494 3.802 1.00 21.19 112 LEU A N 1
ATOM 841 C CA . LEU A 1 114 ? -2.355 -14.265 3.674 1.00 21.56 112 LEU A CA 1
ATOM 842 C C . LEU A 1 114 ? -3.153 -13.955 2.420 1.00 21.60 112 LEU A C 1
ATOM 843 O O . LEU A 1 114 ? -3.577 -14.878 1.747 1.00 20.29 112 LEU A O 1
ATOM 848 N N . VAL A 1 115 ? -3.363 -12.675 2.116 1.00 21.99 113 VAL A N 1
ATOM 849 C CA . VAL A 1 115 ? -4.104 -12.301 0.925 1.00 22.57 113 VAL A CA 1
ATOM 850 C C . VAL A 1 115 ? -3.316 -12.713 -0.329 1.00 23.49 113 VAL A C 1
ATOM 851 O O . VAL A 1 115 ? -3.884 -13.228 -1.289 1.00 23.91 113 VAL A O 1
ATOM 855 N N . LYS A 1 116 ? -2.010 -12.498 -0.294 1.00 24.56 114 LYS A N 1
ATOM 856 C CA . LYS A 1 116 ? -1.132 -12.854 -1.408 1.00 25.54 114 LYS A CA 1
ATOM 857 C C . LYS A 1 116 ? -1.302 -14.327 -1.798 1.00 25.15 114 LYS A C 1
ATOM 858 O O . LYS A 1 116 ? -1.508 -14.632 -2.947 1.00 24.76 114 LYS A O 1
ATOM 864 N N . ARG A 1 117 ? -1.279 -15.210 -0.809 1.00 24.58 115 ARG A N 1
ATOM 865 C CA . ARG A 1 117 ? -1.261 -16.639 -1.027 1.00 25.54 115 ARG A CA 1
ATOM 866 C C . ARG A 1 117 ? -2.616 -17.286 -1.088 1.00 25.81 115 ARG A C 1
ATOM 867 O O . ARG A 1 117 ? -2.760 -18.306 -1.739 1.00 25.58 115 ARG A O 1
ATOM 875 N N . TYR A 1 118 ? -3.567 -16.777 -0.304 1.00 25.23 116 TYR A N 1
ATOM 876 C CA . TYR A 1 118 ? -4.803 -17.510 0.013 1.00 26.03 116 TYR A CA 1
ATOM 877 C C . TYR A 1 118 ? -6.130 -16.768 -0.174 1.00 26.10 116 TYR A C 1
ATOM 878 O O . TYR A 1 118 ? -7.169 -17.287 0.255 1.00 27.24 116 TYR A O 1
ATOM 887 N N . LYS A 1 119 ? -6.121 -15.584 -0.774 1.00 25.59 117 LYS A N 1
ATOM 888 C CA . LYS A 1 119 ? -7.375 -14.817 -0.974 1.00 26.15 117 LYS A CA 1
ATOM 889 C C . LYS A 1 119 ? -8.442 -15.590 -1.768 1.00 27.28 117 LYS A C 1
ATOM 890 O O . LYS A 1 119 ? -9.660 -15.355 -1.598 1.00 26.03 117 LYS A O 1
ATOM 896 N N . ASP A 1 120 ? -7.973 -16.491 -2.639 1.00 27.57 118 ASP A N 1
ATOM 897 C CA . ASP A 1 120 ? -8.858 -17.333 -3.447 1.00 29.17 118 ASP A CA 1
ATOM 898 C C . ASP A 1 120 ? -9.149 -18.686 -2.804 1.00 29.08 118 ASP A C 1
ATOM 899 O O . ASP A 1 120 ? -9.606 -19.603 -3.485 1.00 29.65 118 ASP A O 1
ATOM 904 N N . GLN A 1 121 ? -8.908 -18.810 -1.497 1.00 29.03 119 GLN A N 1
ATOM 905 C CA . GLN A 1 121 ? -9.227 -20.014 -0.738 1.00 29.20 119 GLN A CA 1
ATOM 906 C C . GLN A 1 121 ? -10.177 -19.672 0.394 1.00 28.92 119 GLN A C 1
ATOM 907 O O . GLN A 1 121 ? -10.190 -18.546 0.852 1.00 27.32 119 GLN A O 1
ATOM 913 N N . PRO A 1 122 ? -11.000 -20.636 0.845 1.00 30.53 120 PRO A N 1
ATOM 914 C CA . PRO A 1 122 ? -11.971 -20.285 1.910 1.00 30.74 120 PRO A CA 1
ATOM 915 C C . PRO A 1 122 ? -11.348 -20.158 3.325 1.00 30.30 120 PRO A C 1
ATOM 916 O O . PRO A 1 122 ? -11.765 -20.859 4.253 1.00 32.46 120 PRO A O 1
ATOM 920 N N . VAL A 1 123 ? -10.378 -19.270 3.500 1.00 28.22 121 VAL A N 1
ATOM 921 C CA . VAL A 1 123 ? -9.691 -19.141 4.777 1.00 26.10 121 VAL A CA 1
ATOM 922 C C . VAL A 1 123 ? -10.437 -18.118 5.672 1.00 26.12 121 VAL A C 1
ATOM 923 O O . VAL A 1 123 ? -10.838 -17.047 5.196 1.00 25.03 121 VAL A O 1
ATOM 927 N N . ASN A 1 124 ? -10.680 -18.486 6.937 1.00 25.03 122 ASN A N 1
ATOM 928 C CA . ASN A 1 124 ? -11.200 -17.533 7.918 1.00 26.60 122 ASN A CA 1
ATOM 929 C C . ASN A 1 124 ? -10.021 -16.881 8.589 1.00 23.87 122 ASN A C 1
ATOM 930 O O . ASN A 1 124 ? -9.292 -17.557 9.237 1.00 23.99 122 ASN A O 1
ATOM 935 N N . VAL A 1 125 ? -9.849 -15.584 8.424 1.00 22.34 123 VAL A N 1
ATOM 936 C CA . VAL A 1 125 ? -8.760 -14.836 9.067 1.00 19.61 123 VAL A CA 1
ATOM 937 C C . VAL A 1 125 ? -9.328 -14.025 10.208 1.00 19.77 123 VAL A C 1
ATOM 938 O O . VAL A 1 125 ? -10.095 -13.085 9.983 1.00 19.35 123 VAL A O 1
ATOM 942 N N . VAL A 1 126 ? -8.927 -14.359 11.437 1.00 18.70 124 VAL A N 1
ATOM 943 C CA . VAL A 1 126 ? -9.520 -13.821 12.641 1.00 18.56 124 VAL A CA 1
ATOM 944 C C . VAL A 1 126 ? -8.531 -12.787 13.179 1.00 18.31 124 VAL A C 1
ATOM 945 O O . VAL A 1 126 ? -7.451 -13.132 13.610 1.00 20.68 124 VAL A O 1
ATOM 949 N N . MET A 1 127 ? -8.865 -11.497 13.053 1.00 18.16 125 MET A N 1
ATOM 950 C CA . MET A 1 127 ? -7.934 -10.429 13.435 1.00 18.35 125 MET A CA 1
ATOM 951 C C . MET A 1 127 ? -8.318 -9.900 14.770 1.00 18.87 125 MET A C 1
ATOM 952 O O . MET A 1 127 ? -9.384 -9.324 14.961 1.00 19.49 125 MET A O 1
ATOM 957 N N . ILE A 1 128 ? -7.491 -10.164 15.752 1.00 20.08 126 ILE A N 1
ATOM 958 C CA . ILE A 1 128 ? -7.835 -9.718 17.093 1.00 19.93 126 ILE A CA 1
ATOM 959 C C . ILE A 1 128 ? -7.186 -8.374 17.345 1.00 19.80 126 ILE A C 1
ATOM 960 O O . ILE A 1 128 ? -5.996 -8.206 17.190 1.00 19.35 126 ILE A O 1
ATOM 965 N N . MET A 1 129 ? -8.005 -7.413 17.738 1.00 19.88 127 MET A N 1
ATOM 966 C CA . MET A 1 129 ? -7.601 -6.027 17.934 1.00 19.43 127 MET A CA 1
ATOM 967 C C . MET A 1 129 ? -7.871 -5.736 19.452 1.00 20.17 127 MET A C 1
ATOM 968 O O . MET A 1 129 ? -7.336 -6.429 20.279 1.00 21.44 127 MET A O 1
ATOM 973 N N . SER A 1 130 ? -8.799 -4.849 19.790 1.00 20.06 128 SER A N 1
ATOM 974 C CA . SER A 1 130 ? -9.018 -4.378 21.148 1.00 20.52 128 SER A CA 1
ATOM 975 C C . SER A 1 130 ? -10.210 -3.408 21.047 1.00 20.53 128 SER A C 1
ATOM 976 O O . SER A 1 130 ? -10.458 -2.837 19.973 1.00 18.24 128 SER A O 1
ATOM 979 N N . THR A 1 131 ? -10.962 -3.244 22.115 1.00 19.81 129 THR A N 1
ATOM 980 C CA . THR A 1 131 ? -11.909 -2.125 22.202 1.00 19.72 129 THR A CA 1
ATOM 981 C C . THR A 1 131 ? -11.201 -0.768 22.034 1.00 19.81 129 THR A C 1
ATOM 982 O O . THR A 1 131 ? -11.869 0.194 21.706 1.00 21.85 129 THR A O 1
ATOM 986 N N . ALA A 1 132 ? -9.878 -0.705 22.228 1.00 19.32 130 ALA A N 1
ATOM 987 C CA . ALA A 1 132 ? -9.089 0.478 21.961 1.00 19.06 130 ALA A CA 1
ATOM 988 C C . ALA A 1 132 ? -9.105 0.833 20.450 1.00 19.46 130 ALA A C 1
ATOM 989 O O . ALA A 1 132 ? -8.741 1.935 20.126 1.00 20.13 130 ALA A O 1
ATOM 991 N N . ALA A 1 133 ? -9.497 -0.098 19.571 1.00 18.67 131 ALA A N 1
ATOM 992 C CA . ALA A 1 133 ? -9.650 0.150 18.115 1.00 19.53 131 ALA A CA 1
ATOM 993 C C . ALA A 1 133 ? -10.906 0.926 17.754 1.00 20.33 131 ALA A C 1
ATOM 994 O O . ALA A 1 133 ? -11.024 1.417 16.639 1.00 21.40 131 ALA A O 1
ATOM 996 N N . GLN A 1 134 ? -11.844 1.022 18.695 1.00 20.79 132 GLN A N 1
ATOM 997 C CA . GLN A 1 134 ? -13.166 1.536 18.463 1.00 23.04 132 GLN A CA 1
ATOM 998 C C . GLN A 1 134 ? -13.416 2.888 19.152 1.00 23.71 132 GLN A C 1
ATOM 999 O O . GLN A 1 134 ? -14.407 3.517 18.904 1.00 24.82 132 GLN A O 1
ATOM 1005 N N . GLN A 1 135 ? -12.572 3.277 20.068 1.00 23.96 133 GLN A N 1
ATOM 1006 C CA . GLN A 1 135 ? -12.806 4.510 20.802 1.00 26.13 133 GLN A CA 1
ATOM 1007 C C . GLN A 1 135 ? -11.454 5.083 21.202 1.00 25.07 133 GLN A C 1
ATOM 1008 O O . GLN A 1 135 ? -10.486 4.339 21.356 1.00 24.41 133 GLN A O 1
ATOM 1014 N N . PRO A 1 136 ? -11.379 6.401 21.395 1.00 24.43 134 PRO A N 1
ATOM 1015 C CA . PRO A 1 136 ? -10.166 6.946 21.997 1.00 23.85 134 PRO A CA 1
ATOM 1016 C C . PRO A 1 136 ? -10.118 6.693 23.514 1.00 24.26 134 PRO A C 1
ATOM 1017 O O . PRO A 1 136 ? -11.156 6.585 24.138 1.00 22.87 134 PRO A O 1
ATOM 1021 N N . LYS A 1 137 ? -8.909 6.610 24.061 1.00 24.37 135 LYS A N 1
ATOM 1022 C CA . LYS A 1 137 ? -8.665 6.435 25.524 1.00 24.55 135 LYS A CA 1
ATOM 1023 C C . LYS A 1 137 ? -7.476 7.282 26.000 1.00 24.71 135 LYS A C 1
ATOM 1024 O O . LYS A 1 137 ? -6.366 7.205 25.459 1.00 22.85 135 LYS A O 1
ATOM 1030 N N . ALA A 1 138 ? -7.735 8.157 26.984 1.00 24.92 136 ALA A N 1
ATOM 1031 C CA . ALA A 1 138 ? -6.651 8.783 27.773 1.00 25.30 136 ALA A CA 1
ATOM 1032 C C . ALA A 1 138 ? -5.592 7.770 28.257 1.00 26.39 136 ALA A C 1
ATOM 1033 O O . ALA A 1 138 ? -5.928 6.689 28.727 1.00 26.64 136 ALA A O 1
ATOM 1035 N N . GLN A 1 139 ? -4.323 8.152 28.134 1.00 25.25 137 GLN A N 1
ATOM 1036 C CA . GLN A 1 139 ? -3.146 7.373 28.468 1.00 26.06 137 GLN A CA 1
ATOM 1037 C C . GLN A 1 139 ? -2.937 6.140 27.611 1.00 24.89 137 GLN A C 1
ATOM 1038 O O . GLN A 1 139 ? -2.140 5.320 27.962 1.00 23.60 137 GLN A O 1
ATOM 1044 N N . GLU A 1 140 ? -3.672 6.019 26.510 1.00 23.72 138 GLU A N 1
ATOM 1045 C CA . GLU A 1 140 ? -3.489 4.908 25.574 1.00 22.73 138 GLU A CA 1
ATOM 1046 C C . GLU A 1 140 ? -3.418 5.453 24.126 1.00 21.12 138 GLU A C 1
ATOM 1047 O O . GLU A 1 140 ? -3.784 4.781 23.193 1.00 19.04 138 GLU A O 1
ATOM 1053 N N . SER A 1 141 ? -2.941 6.670 23.973 1.00 20.50 139 SER A N 1
ATOM 1054 C CA . SER A 1 141 ? -3.036 7.346 22.668 1.00 20.78 139 SER A CA 1
ATOM 1055 C C . SER A 1 141 ? -2.333 6.566 21.586 1.00 20.33 139 SER A C 1
ATOM 1056 O O . SER A 1 141 ? -2.885 6.464 20.481 1.00 20.78 139 SER A O 1
ATOM 1059 N N . THR A 1 142 ? -1.155 6.033 21.893 1.00 19.45 140 THR A N 1
ATOM 1060 C CA . THR A 1 142 ? -0.366 5.257 20.892 1.00 19.62 140 THR A CA 1
ATOM 1061 C C . THR A 1 142 ? -0.862 3.844 20.704 1.00 18.64 140 THR A C 1
ATOM 1062 O O . THR A 1 142 ? -0.705 3.271 19.599 1.00 20.20 140 THR A O 1
ATOM 1066 N N . TYR A 1 143 ? -1.478 3.277 21.738 1.00 18.98 141 TYR A N 1
ATOM 1067 C CA . TYR A 1 143 ? -2.150 1.963 21.674 1.00 19.03 141 TYR A CA 1
ATOM 1068 C C . TYR A 1 143 ? -3.433 2.061 20.862 1.00 18.88 141 TYR A C 1
ATOM 1069 O O . TYR A 1 143 ? -3.671 1.264 19.984 1.00 17.33 141 TYR A O 1
ATOM 1078 N N . CYS A 1 144 ? -4.264 3.074 21.143 1.00 19.16 142 CYS A N 1
ATOM 1079 C CA . CYS A 1 144 ? -5.376 3.395 20.257 1.00 17.60 142 CYS A CA 1
ATOM 1080 C C . CYS A 1 144 ? -4.851 3.589 18.845 1.00 16.90 142 CYS A C 1
ATOM 1081 O O . CYS A 1 144 ? -5.441 3.052 17.895 1.00 13.77 142 CYS A O 1
ATOM 1084 N N . ALA A 1 145 ? -3.761 4.323 18.701 1.00 15.88 143 ALA A N 1
ATOM 1085 C CA . ALA A 1 145 ? -3.263 4.595 17.341 1.00 17.01 143 ALA A CA 1
ATOM 1086 C C . ALA A 1 145 ? -3.028 3.310 16.551 1.00 17.36 143 ALA A C 1
ATOM 1087 O O . ALA A 1 145 ? -3.478 3.189 15.407 1.00 15.98 143 ALA A O 1
ATOM 1089 N N . VAL A 1 146 ? -2.316 2.345 17.147 1.00 17.52 144 VAL A N 1
ATOM 1090 C CA . VAL A 1 146 ? -1.994 1.114 16.443 1.00 18.46 144 VAL A CA 1
ATOM 1091 C C . VAL A 1 146 ? -3.175 0.207 16.255 1.00 17.65 144 VAL A C 1
ATOM 1092 O O . VAL A 1 146 ? -3.268 -0.436 15.208 1.00 18.47 144 VAL A O 1
ATOM 1096 N N . LYS A 1 147 ? -4.104 0.163 17.219 1.00 16.80 145 LYS A N 1
ATOM 1097 C CA . LYS A 1 147 ? -5.336 -0.559 17.064 1.00 15.48 145 LYS A CA 1
ATOM 1098 C C . LYS A 1 147 ? -6.304 0.031 16.062 1.00 16.31 145 LYS A C 1
ATOM 1099 O O . LYS A 1 147 ? -6.923 -0.748 15.248 1.00 16.18 145 LYS A O 1
ATOM 1105 N N . TRP A 1 148 ? -6.457 1.366 16.048 1.00 15.39 146 TRP A N 1
ATOM 1106 C CA . TRP A 1 148 ? -7.230 1.972 14.984 1.00 14.90 146 TRP A CA 1
ATOM 1107 C C . TRP A 1 148 ? -6.663 1.658 13.589 1.00 14.04 146 TRP A C 1
ATOM 1108 O O . TRP A 1 148 ? -7.431 1.465 12.632 1.00 15.30 146 TRP A O 1
ATOM 1119 N N . ALA A 1 149 ? -5.335 1.648 13.503 1.00 15.65 147 ALA A N 1
ATOM 1120 C CA . ALA A 1 149 ? -4.579 1.397 12.269 1.00 15.21 147 ALA A CA 1
ATOM 1121 C C . ALA A 1 149 ? -4.955 0.029 11.769 1.00 16.06 147 ALA A C 1
ATOM 1122 O O . ALA A 1 149 ? -5.262 -0.156 10.596 1.00 15.03 147 ALA A O 1
ATOM 1124 N N . VAL A 1 150 ? -4.957 -0.948 12.672 1.00 16.29 148 VAL A N 1
ATOM 1125 C CA . VAL A 1 150 ? -5.312 -2.293 12.281 1.00 17.40 148 VAL A CA 1
ATOM 1126 C C . VAL A 1 150 ? -6.752 -2.368 11.825 1.00 17.24 148 VAL A C 1
ATOM 1127 O O . VAL A 1 150 ? -7.008 -3.008 10.821 1.00 16.80 148 VAL A O 1
ATOM 1131 N N . LYS A 1 151 ? -7.697 -1.684 12.495 1.00 16.99 149 LYS A N 1
ATOM 1132 C CA . LYS A 1 151 ? -9.085 -1.704 12.030 1.00 17.57 149 LYS A CA 1
ATOM 1133 C C . LYS A 1 151 ? -9.263 -1.050 10.626 1.00 17.12 149 LYS A C 1
ATOM 1134 O O . LYS A 1 151 ? -9.934 -1.591 9.763 1.00 16.89 149 LYS A O 1
ATOM 1140 N N . GLY A 1 152 ? -8.567 0.041 10.382 1.00 17.46 150 GLY A N 1
ATOM 1141 C CA . GLY A 1 152 ? -8.569 0.706 9.055 1.00 17.31 150 GLY A CA 1
ATOM 1142 C C . GLY A 1 152 ? -8.029 -0.212 7.975 1.00 17.34 150 GLY A C 1
ATOM 1143 O O . GLY A 1 152 ? -8.635 -0.343 6.870 1.00 18.23 150 GLY A O 1
ATOM 1144 N N . LEU A 1 153 ? -6.909 -0.856 8.293 1.00 17.33 151 LEU A N 1
ATOM 1145 C CA . LEU A 1 153 ? -6.377 -1.888 7.434 1.00 17.05 151 LEU A CA 1
ATOM 1146 C C . LEU A 1 153 ? -7.380 -2.990 7.083 1.00 17.57 151 LEU A C 1
ATOM 1147 O O . LEU A 1 153 ? -7.593 -3.288 5.891 1.00 17.82 151 LEU A O 1
ATOM 1152 N N . ILE A 1 154 ? -7.968 -3.642 8.089 1.00 17.73 152 ILE A N 1
ATOM 1153 C CA . ILE A 1 154 ? -8.867 -4.778 7.813 1.00 17.54 152 ILE A CA 1
ATOM 1154 C C . ILE A 1 154 ? -10.155 -4.370 7.130 1.00 19.27 152 ILE A C 1
ATOM 1155 O O . ILE A 1 154 ? -10.625 -5.088 6.239 1.00 18.34 152 ILE A O 1
ATOM 1160 N N . GLU A 1 155 ? -10.692 -3.192 7.480 1.00 18.17 153 GLU A N 1
ATOM 1161 C CA . GLU A 1 155 ? -11.899 -2.743 6.829 1.00 19.28 153 GLU A CA 1
ATOM 1162 C C . GLU A 1 155 ? -11.650 -2.459 5.357 1.00 18.71 153 GLU A C 1
ATOM 1163 O O . GLU A 1 155 ? -12.517 -2.773 4.544 1.00 18.77 153 GLU A O 1
ATOM 1169 N N . SER A 1 156 ? -10.454 -1.962 5.026 1.00 17.98 154 SER A N 1
ATOM 1170 C CA . SER A 1 156 ? -10.068 -1.717 3.628 1.00 17.96 154 SER A CA 1
ATOM 1171 C C . SER A 1 156 ? -9.850 -3.025 2.856 1.00 17.20 154 SER A C 1
ATOM 1172 O O . SER A 1 156 ? -10.310 -3.154 1.754 1.00 18.44 154 SER A O 1
ATOM 1175 N N . VAL A 1 157 ? -9.138 -3.981 3.450 1.00 17.60 155 VAL A N 1
ATOM 1176 C CA . VAL A 1 157 ? -8.923 -5.278 2.831 1.00 18.39 155 VAL A CA 1
ATOM 1177 C C . VAL A 1 157 ? -10.245 -6.053 2.625 1.00 19.71 155 VAL A C 1
ATOM 1178 O O . VAL A 1 157 ? -10.400 -6.733 1.597 1.00 19.12 155 VAL A O 1
ATOM 1182 N N . ARG A 1 158 ? -11.211 -5.939 3.555 1.00 19.19 156 ARG A N 1
ATOM 1183 C CA . ARG A 1 158 ? -12.509 -6.536 3.341 1.00 19.87 156 ARG A CA 1
ATOM 1184 C C . ARG A 1 158 ? -13.138 -6.046 2.033 1.00 21.43 156 ARG A C 1
ATOM 1185 O O . ARG A 1 158 ? -13.720 -6.861 1.311 1.00 22.10 156 ARG A O 1
ATOM 1193 N N . LEU A 1 159 ? -12.996 -4.764 1.723 1.00 20.84 157 LEU A N 1
ATOM 1194 C CA . LEU A 1 159 ? -13.499 -4.213 0.457 1.00 22.46 157 LEU A CA 1
ATOM 1195 C C . LEU A 1 159 ? -12.788 -4.820 -0.749 1.00 22.97 157 LEU A C 1
ATOM 1196 O O . LEU A 1 159 ? -13.424 -5.037 -1.761 1.00 23.61 157 LEU A O 1
ATOM 1201 N N . GLU A 1 160 ? -11.485 -5.072 -0.635 1.00 22.87 158 GLU A N 1
ATOM 1202 C CA . GLU A 1 160 ? -10.681 -5.770 -1.689 1.00 23.81 158 GLU A CA 1
ATOM 1203 C C . GLU A 1 160 ? -11.020 -7.220 -1.843 1.00 23.67 158 GLU A C 1
ATOM 1204 O O . GLU A 1 160 ? -10.761 -7.790 -2.888 1.00 23.26 158 GLU A O 1
ATOM 1210 N N . LEU A 1 161 ? -11.513 -7.835 -0.773 1.00 22.54 159 LEU A N 1
ATOM 1211 C CA . LEU A 1 161 ? -11.884 -9.224 -0.785 1.00 24.55 159 LEU A CA 1
ATOM 1212 C C . LEU A 1 161 ? -13.315 -9.473 -1.220 1.00 25.89 159 LEU A C 1
ATOM 1213 O O . LEU A 1 161 ? -13.742 -10.615 -1.197 1.00 27.44 159 LEU A O 1
ATOM 1218 N N . LYS A 1 162 ? -14.050 -8.425 -1.590 1.00 28.54 160 LYS A N 1
ATOM 1219 C CA . LYS A 1 162 ? -15.390 -8.579 -2.195 1.00 30.98 160 LYS A CA 1
ATOM 1220 C C . LYS A 1 162 ? -15.425 -9.646 -3.264 1.00 30.27 160 LYS A C 1
ATOM 1221 O O . LYS A 1 162 ? -14.652 -9.597 -4.205 1.00 30.68 160 LYS A O 1
ATOM 1227 N N . GLY A 1 163 ? -16.339 -10.595 -3.136 1.00 29.83 161 GLY A N 1
ATOM 1228 C CA . GLY A 1 163 ? -16.469 -11.596 -4.172 1.00 30.63 161 GLY A CA 1
ATOM 1229 C C . GLY A 1 163 ? -15.413 -12.682 -4.113 1.00 30.76 161 GLY A C 1
ATOM 1230 O O . GLY A 1 163 ? -15.362 -13.489 -5.015 1.00 31.14 161 GLY A O 1
ATOM 1231 N N . LYS A 1 164 ? -14.560 -12.699 -3.074 1.00 29.98 162 LYS A N 1
ATOM 1232 C CA . LYS A 1 164 ? -13.571 -13.773 -2.890 1.00 29.33 162 LYS A CA 1
ATOM 1233 C C . LYS A 1 164 ? -13.951 -14.637 -1.705 1.00 28.62 162 LYS A C 1
ATOM 1234 O O . LYS A 1 164 ? -14.694 -14.187 -0.852 1.00 29.55 162 LYS A O 1
ATOM 1240 N N . PRO A 1 165 ? -13.463 -15.879 -1.640 1.00 27.94 163 PRO A N 1
ATOM 1241 C CA . PRO A 1 165 ? -13.873 -16.692 -0.501 1.00 27.84 163 PRO A CA 1
ATOM 1242 C C . PRO A 1 165 ? -13.204 -16.404 0.843 1.00 27.40 163 PRO A C 1
ATOM 1243 O O . PRO A 1 165 ? -13.762 -16.795 1.842 1.00 26.68 163 PRO A O 1
ATOM 1247 N N . MET A 1 166 ? -12.014 -15.802 0.856 1.00 25.50 164 MET A N 1
ATOM 1248 C CA . MET A 1 166 ? -11.335 -15.482 2.106 1.00 24.58 164 MET A CA 1
ATOM 1249 C C . MET A 1 166 ? -12.174 -14.465 2.876 1.00 24.06 164 MET A C 1
ATOM 1250 O O . MET A 1 166 ? -12.591 -13.406 2.322 1.00 22.77 164 MET A O 1
ATOM 1255 N N . LYS A 1 167 ? -12.374 -14.740 4.162 1.00 22.55 165 LYS A N 1
ATOM 1256 C CA . LYS A 1 167 ? -13.119 -13.785 5.015 1.00 23.09 165 LYS A CA 1
ATOM 1257 C C . LYS A 1 167 ? -12.295 -13.297 6.188 1.00 21.31 165 LYS A C 1
ATOM 1258 O O . LYS A 1 167 ? -11.495 -14.032 6.728 1.00 21.67 165 LYS A O 1
ATOM 1264 N N . ILE A 1 168 ? -12.475 -12.026 6.534 1.00 20.07 166 ILE A N 1
ATOM 1265 C CA . ILE A 1 168 ? -11.851 -11.422 7.699 1.00 18.92 166 ILE A CA 1
ATOM 1266 C C . ILE A 1 168 ? -12.901 -11.239 8.813 1.00 18.76 166 ILE A C 1
ATOM 1267 O O . ILE A 1 168 ? -13.933 -10.598 8.605 1.00 18.18 166 ILE A O 1
ATOM 1272 N N . ILE A 1 169 ? -12.586 -11.807 9.983 1.00 18.30 167 ILE A N 1
ATOM 1273 C CA . ILE A 1 169 ? -13.406 -11.751 11.166 1.00 18.69 167 ILE A CA 1
ATOM 1274 C C . ILE A 1 169 ? -12.700 -10.827 12.153 1.00 18.24 167 ILE A C 1
ATOM 1275 O O . ILE A 1 169 ? -11.542 -11.021 12.451 1.00 18.22 167 ILE A O 1
ATOM 1280 N N . ALA A 1 170 ? -13.388 -9.794 12.605 1.00 16.57 168 ALA A N 1
ATOM 1281 C CA . ALA A 1 170 ? -12.791 -8.790 13.531 1.00 16.78 168 ALA A CA 1
ATOM 1282 C C . ALA A 1 170 ? -13.205 -9.122 14.944 1.00 16.96 168 ALA A C 1
ATOM 1283 O O . ALA A 1 170 ? -14.374 -9.260 15.212 1.00 17.88 168 ALA A O 1
ATOM 1285 N N . VAL A 1 171 ? -12.270 -9.058 15.870 1.00 17.54 169 VAL A N 1
ATOM 1286 C CA . VAL A 1 171 ? -12.572 -9.345 17.247 1.00 16.73 169 VAL A CA 1
ATOM 1287 C C . VAL A 1 171 ? -12.007 -8.207 18.058 1.00 16.84 169 VAL A C 1
ATOM 1288 O O . VAL A 1 171 ? -10.866 -7.871 17.914 1.00 15.34 169 VAL A O 1
ATOM 1292 N N . TYR A 1 172 ? -12.824 -7.668 18.953 1.00 17.59 170 TYR A N 1
ATOM 1293 C CA . TYR A 1 172 ? -12.495 -6.531 19.805 1.00 17.73 170 TYR A CA 1
ATOM 1294 C C . TYR A 1 172 ? -12.611 -6.872 21.301 1.00 19.77 170 TYR A C 1
ATOM 1295 O O . TYR A 1 172 ? -13.680 -6.666 21.902 1.00 20.80 170 TYR A O 1
ATOM 1304 N N . PRO A 1 173 ? -11.543 -7.439 21.890 1.00 21.05 171 PRO A N 1
ATOM 1305 C CA . PRO A 1 173 ? -11.634 -7.758 23.299 1.00 22.62 171 PRO A CA 1
ATOM 1306 C C . PRO A 1 173 ? -11.343 -6.530 24.150 1.00 23.78 171 PRO A C 1
ATOM 1307 O O . PRO A 1 173 ? -10.497 -5.707 23.769 1.00 21.02 171 PRO A O 1
ATOM 1311 N N . GLY A 1 174 ? -12.050 -6.388 25.268 1.00 25.64 172 GLY A N 1
ATOM 1312 C CA . GLY A 1 174 ? -11.686 -5.410 26.277 1.00 28.39 172 GLY A CA 1
ATOM 1313 C C . GLY A 1 174 ? -10.303 -5.667 26.915 1.00 31.91 172 GLY A C 1
ATOM 1314 O O . GLY A 1 174 ? -9.564 -6.608 26.549 1.00 32.99 172 GLY A O 1
ATOM 1315 N N . GLY A 1 175 ? -9.936 -4.839 27.878 1.00 34.43 173 GLY A N 1
ATOM 1316 C CA . GLY A 1 175 ? -8.675 -5.013 28.602 1.00 35.82 173 GLY A CA 1
ATOM 1317 C C . GLY A 1 175 ? -8.578 -6.377 29.280 1.00 36.92 173 GLY A C 1
ATOM 1318 O O . GLY A 1 175 ? -9.556 -6.859 29.854 1.00 37.20 173 GLY A O 1
ATOM 1319 N N . MET A 1 176 ? -7.397 -6.996 29.180 1.00 38.33 174 MET A N 1
ATOM 1320 C CA . MET A 1 176 ? -7.173 -8.382 29.660 1.00 39.51 174 MET A CA 1
ATOM 1321 C C . MET A 1 176 ? -5.966 -8.494 30.631 1.00 39.29 174 MET A C 1
ATOM 1322 O O . MET A 1 176 ? -5.108 -7.601 30.659 1.00 40.40 174 MET A O 1
ATOM 1327 N N . PHE A 1 193 ? -10.463 -6.049 34.307 1.00 44.41 191 PHE A N 1
ATOM 1328 C CA . PHE A 1 193 ? -9.985 -6.816 33.161 1.00 43.19 191 PHE A CA 1
ATOM 1329 C C . PHE A 1 193 ? -10.393 -8.313 33.190 1.00 42.16 191 PHE A C 1
ATOM 1330 O O . PHE A 1 193 ? -10.324 -8.981 34.202 1.00 42.24 191 PHE A O 1
ATOM 1332 N N . MET A 1 194 ? -10.865 -8.788 32.043 1.00 40.87 192 MET A N 1
ATOM 1333 C CA . MET A 1 194 ? -10.934 -10.206 31.685 1.00 39.22 192 MET A CA 1
ATOM 1334 C C . MET A 1 194 ? -9.593 -10.905 31.869 1.00 38.59 192 MET A C 1
ATOM 1335 O O . MET A 1 194 ? -8.534 -10.268 31.809 1.00 37.95 192 MET A O 1
ATOM 1340 N N . SER A 1 195 ? -9.614 -12.228 32.021 1.00 37.79 193 SER A N 1
ATOM 1341 C CA . SER A 1 195 ? -8.367 -12.984 31.861 1.00 36.60 193 SER A CA 1
ATOM 1342 C C . SER A 1 195 ? -8.286 -13.416 30.401 1.00 36.78 193 SER A C 1
ATOM 1343 O O . SER A 1 195 ? -9.320 -13.597 29.746 1.00 36.68 193 SER A O 1
ATOM 1346 N N . ALA A 1 196 ? -7.060 -13.632 29.914 1.00 36.89 194 ALA A N 1
ATOM 1347 C CA . ALA A 1 196 ? -6.858 -14.252 28.591 1.00 36.25 194 ALA A CA 1
ATOM 1348 C C . ALA A 1 196 ? -7.704 -15.508 28.445 1.00 35.56 194 ALA A C 1
ATOM 1349 O O . ALA A 1 196 ? -8.363 -15.719 27.415 1.00 35.23 194 ALA A O 1
ATOM 1351 N N . GLU A 1 197 ? -7.747 -16.340 29.476 1.00 35.81 195 GLU A N 1
ATOM 1352 C CA . GLU A 1 197 ? -8.623 -17.544 29.419 1.00 35.79 195 GLU A CA 1
ATOM 1353 C C . GLU A 1 197 ? -10.078 -17.195 29.214 1.00 34.56 195 GLU A C 1
ATOM 1354 O O . GLU A 1 197 ? -10.785 -17.835 28.452 1.00 32.78 195 GLU A O 1
ATOM 1360 N N . ASP A 1 198 ? -10.579 -16.188 29.919 1.00 34.86 196 ASP A N 1
ATOM 1361 C CA . ASP A 1 198 ? -12.039 -15.895 29.745 1.00 35.27 196 ASP A CA 1
ATOM 1362 C C . ASP A 1 198 ? -12.423 -15.342 28.350 1.00 32.34 196 ASP A C 1
ATOM 1363 O O . ASP A 1 198 ? -13.388 -15.755 27.745 1.00 31.60 196 ASP A O 1
ATOM 1368 N N . ALA A 1 199 ? -11.608 -14.442 27.857 1.00 32.20 197 ALA A N 1
ATOM 1369 C CA . ALA A 1 199 ? -11.752 -13.906 26.505 1.00 30.67 197 ALA A CA 1
ATOM 1370 C C . ALA A 1 199 ? -11.678 -15.034 25.474 1.00 29.67 197 ALA A C 1
ATOM 1371 O O . ALA A 1 199 ? -12.541 -15.157 24.572 1.00 28.23 197 ALA A O 1
ATOM 1373 N N . ALA A 1 200 ? -10.675 -15.915 25.626 1.00 28.90 198 ALA A N 1
ATOM 1374 C CA . ALA A 1 200 ? -10.506 -17.038 24.670 1.00 27.97 198 ALA A CA 1
ATOM 1375 C C . ALA A 1 200 ? -11.742 -17.895 24.622 1.00 27.92 198 ALA A C 1
ATOM 1376 O O . ALA A 1 200 ? -12.190 -18.284 23.549 1.00 26.75 198 ALA A O 1
ATOM 1378 N N . LEU A 1 201 ? -12.309 -18.192 25.802 1.00 29.29 199 LEU A N 1
ATOM 1379 C CA . LEU A 1 201 ? -13.522 -19.030 25.882 1.00 30.54 199 LEU A CA 1
ATOM 1380 C C . LEU A 1 201 ? -14.664 -18.413 25.089 1.00 29.93 199 LEU A C 1
ATOM 1381 O O . LEU A 1 201 ? -15.350 -19.087 24.333 1.00 30.05 199 LEU A O 1
ATOM 1386 N N . MET A 1 202 ? -14.864 -17.113 25.296 1.00 30.04 200 MET A N 1
ATOM 1387 C CA . MET A 1 202 ? -15.987 -16.389 24.678 1.00 30.69 200 MET A CA 1
ATOM 1388 C C . MET A 1 202 ? -15.742 -16.209 23.162 1.00 29.64 200 MET A C 1
ATOM 1389 O O . MET A 1 202 ? -16.612 -16.433 22.339 1.00 31.14 200 MET A O 1
ATOM 1394 N N . ILE A 1 203 ? -14.529 -15.846 22.801 1.00 29.63 201 ILE A N 1
ATOM 1395 C CA . ILE A 1 203 ? -14.189 -15.680 21.380 1.00 29.51 201 ILE A CA 1
ATOM 1396 C C . ILE A 1 203 ? -14.375 -16.988 20.659 1.00 30.29 201 ILE A C 1
ATOM 1397 O O . ILE A 1 203 ? -15.065 -17.058 19.657 1.00 30.54 201 ILE A O 1
ATOM 1402 N N . HIS A 1 204 ? -13.737 -18.042 21.175 1.00 31.94 202 HIS A N 1
ATOM 1403 C CA . HIS A 1 204 ? -13.883 -19.382 20.590 1.00 32.60 202 HIS A CA 1
ATOM 1404 C C . HIS A 1 204 ? -15.333 -19.824 20.562 1.00 32.08 202 HIS A C 1
ATOM 1405 O O . HIS A 1 204 ? -15.805 -20.338 19.566 1.00 31.73 202 HIS A O 1
ATOM 1412 N N . GLY A 1 205 ? -16.049 -19.602 21.659 1.00 32.35 203 GLY A N 1
ATOM 1413 C CA . GLY A 1 205 ? -17.481 -19.906 21.668 1.00 32.70 203 GLY A CA 1
ATOM 1414 C C . GLY A 1 205 ? -18.376 -19.103 20.706 1.00 32.65 203 GLY A C 1
ATOM 1415 O O . GLY A 1 205 ? -19.385 -19.615 20.272 1.00 30.82 203 GLY A O 1
ATOM 1416 N N . ALA A 1 206 ? -18.022 -17.856 20.349 1.00 32.12 204 ALA A N 1
ATOM 1417 C CA . ALA A 1 206 ? -18.962 -17.025 19.541 1.00 31.91 204 ALA A CA 1
ATOM 1418 C C . ALA A 1 206 ? -18.739 -17.149 18.025 1.00 32.09 204 ALA A C 1
ATOM 1419 O O . ALA A 1 206 ? -19.693 -17.094 17.219 1.00 31.22 204 ALA A O 1
ATOM 1421 N N . LEU A 1 207 ? -17.482 -17.338 17.620 1.00 33.02 205 LEU A N 1
ATOM 1422 C CA . LEU A 1 207 ? -17.156 -17.410 16.198 1.00 32.56 205 LEU A CA 1
ATOM 1423 C C . LEU A 1 207 ? -17.813 -18.620 15.590 1.00 33.92 205 LEU A C 1
ATOM 1424 O O . LEU A 1 207 ? -17.693 -19.703 16.132 1.00 34.03 205 LEU A O 1
ATOM 1429 N N . ALA A 1 208 ? -18.535 -18.426 14.484 1.00 34.01 206 ALA A N 1
ATOM 1430 C CA . ALA A 1 208 ? -19.338 -19.476 13.880 1.00 35.24 206 ALA A CA 1
ATOM 1431 C C . ALA A 1 208 ? -19.561 -19.209 12.392 1.00 36.27 206 ALA A C 1
ATOM 1432 O O . ALA A 1 208 ? -19.620 -18.056 11.946 1.00 35.23 206 ALA A O 1
ATOM 1434 N N . ASN A 1 209 ? -19.701 -20.286 11.634 1.00 37.20 207 ASN A N 1
ATOM 1435 C CA . ASN A 1 209 ? -20.100 -20.208 10.223 1.00 38.90 207 ASN A CA 1
ATOM 1436 C C . ASN A 1 209 ? -21.179 -21.274 10.067 1.00 39.39 207 ASN A C 1
ATOM 1437 O O . ASN A 1 209 ? -20.866 -22.464 10.076 1.00 39.36 207 ASN A O 1
ATOM 1442 N N . ILE A 1 210 ? -22.444 -20.847 10.013 1.00 39.03 208 ILE A N 1
ATOM 1443 C CA . ILE A 1 210 ? -23.612 -21.746 9.914 1.00 39.17 208 ILE A CA 1
ATOM 1444 C C . ILE A 1 210 ? -24.445 -21.410 8.668 1.00 39.03 208 ILE A C 1
ATOM 1445 O O . ILE A 1 210 ? -24.887 -20.267 8.475 1.00 38.13 208 ILE A O 1
ATOM 1450 N N . GLY A 1 211 ? -24.639 -22.402 7.806 1.00 38.98 209 GLY A N 1
ATOM 1451 C CA . GLY A 1 211 ? -25.394 -22.208 6.574 1.00 38.93 209 GLY A CA 1
ATOM 1452 C C . GLY A 1 211 ? -24.863 -21.104 5.691 1.00 38.80 209 GLY A C 1
ATOM 1453 O O . GLY A 1 211 ? -23.699 -21.097 5.322 1.00 39.31 209 GLY A O 1
ATOM 1454 N N . ASN A 1 212 ? -25.712 -20.148 5.344 1.00 38.64 210 ASN A N 1
ATOM 1455 C CA . ASN A 1 212 ? -25.310 -19.072 4.425 1.00 38.86 210 ASN A CA 1
ATOM 1456 C C . ASN A 1 212 ? -24.576 -17.868 5.091 1.00 37.47 210 ASN A C 1
ATOM 1457 O O . ASN A 1 212 ? -24.396 -16.809 4.471 1.00 38.34 210 ASN A O 1
ATOM 1462 N N . GLY A 1 213 ? -24.172 -18.013 6.344 1.00 35.28 211 GLY A N 1
ATOM 1463 C CA . GLY A 1 213 ? -23.745 -16.834 7.115 1.00 33.27 211 GLY A CA 1
ATOM 1464 C C . GLY A 1 213 ? -22.665 -17.116 8.132 1.00 31.31 211 GLY A C 1
ATOM 1465 O O . GLY A 1 213 ? -22.328 -18.265 8.389 1.00 30.48 211 GLY A O 1
ATOM 1466 N N . TYR A 1 214 ? -22.109 -16.042 8.690 1.00 27.97 212 TYR A N 1
ATOM 1467 C CA . TYR A 1 214 ? -20.985 -16.151 9.593 1.00 26.77 212 TYR A CA 1
ATOM 1468 C C . TYR A 1 214 ? -20.977 -14.960 10.545 1.00 24.60 212 TYR A C 1
ATOM 1469 O O . TYR A 1 214 ? -21.533 -13.912 10.242 1.00 25.43 212 TYR A O 1
ATOM 1478 N N . VAL A 1 215 ? -20.352 -15.142 11.697 1.00 22.99 213 VAL A N 1
ATOM 1479 C CA . VAL A 1 215 ? -20.098 -14.063 12.644 1.00 21.86 213 VAL A CA 1
ATOM 1480 C C . VAL A 1 215 ? -18.882 -13.264 12.172 1.00 21.23 213 VAL A C 1
ATOM 1481 O O . VAL A 1 215 ? -17.779 -13.800 12.166 1.00 21.43 213 VAL A O 1
ATOM 1485 N N . SER A 1 216 ? -19.114 -12.010 11.772 1.00 20.05 214 SER A N 1
ATOM 1486 C CA . SER A 1 216 ? -18.076 -11.181 11.110 1.00 19.04 214 SER A CA 1
ATOM 1487 C C . SER A 1 216 ? -17.325 -10.261 12.063 1.00 17.64 214 SER A C 1
ATOM 1488 O O . SER A 1 216 ? -16.218 -9.881 11.820 1.00 15.79 214 SER A O 1
ATOM 1491 N N . ASP A 1 217 ? -17.932 -9.926 13.170 1.00 17.66 215 ASP A N 1
ATOM 1492 C CA . ASP A 1 217 ? -17.337 -8.998 14.125 1.00 19.75 215 ASP A CA 1
ATOM 1493 C C . ASP A 1 217 ? -17.941 -9.326 15.484 1.00 19.17 215 ASP A C 1
ATOM 1494 O O . ASP A 1 217 ? -19.173 -9.481 15.606 1.00 18.57 215 ASP A O 1
ATOM 1499 N N . ILE A 1 218 ? -17.092 -9.331 16.497 1.00 19.95 216 ILE A N 1
ATOM 1500 C CA . ILE A 1 218 ? -17.517 -9.536 17.890 1.00 20.56 216 ILE A CA 1
ATOM 1501 C C . ILE A 1 218 ? -16.716 -8.689 18.790 1.00 19.19 216 ILE A C 1
ATOM 1502 O O . ILE A 1 218 ? -15.553 -8.416 18.556 1.00 20.15 216 ILE A O 1
ATOM 1507 N N . THR A 1 219 ? -17.363 -8.240 19.840 1.00 18.94 217 THR A N 1
ATOM 1508 C CA . THR A 1 219 ? -16.746 -7.490 20.887 1.00 18.38 217 THR A CA 1
ATOM 1509 C C . THR A 1 219 ? -17.040 -8.216 22.175 1.00 19.53 217 THR A C 1
ATOM 1510 O O . THR A 1 219 ? -18.191 -8.547 22.448 1.00 18.83 217 THR A O 1
ATOM 1514 N N . VAL A 1 220 ? -15.986 -8.426 22.950 1.00 20.18 218 VAL A N 1
ATOM 1515 C CA . VAL A 1 220 ? -16.020 -9.175 24.200 1.00 23.00 218 VAL A CA 1
ATOM 1516 C C . VAL A 1 220 ? -15.516 -8.321 25.348 1.00 23.98 218 VAL A C 1
ATOM 1517 O O . VAL A 1 220 ? -14.457 -7.651 25.256 1.00 25.12 218 VAL A O 1
ATOM 1521 N N . ASN A 1 221 ? -16.305 -8.338 26.432 1.00 24.49 219 ASN A N 1
ATOM 1522 C CA . ASN A 1 221 ? -16.060 -7.563 27.630 1.00 25.20 219 ASN A CA 1
ATOM 1523 C C . ASN A 1 221 ? -16.290 -8.395 28.930 1.00 25.95 219 ASN A C 1
ATOM 1524 O O . ASN A 1 221 ? -16.835 -9.487 28.902 1.00 24.21 219 ASN A O 1
ATOM 1529 N N . ARG A 1 222 ? -15.904 -7.843 30.072 1.00 27.68 220 ARG A N 1
ATOM 1530 C CA . ARG A 1 222 ? -15.988 -8.646 31.313 1.00 30.20 220 ARG A CA 1
ATOM 1531 C C . ARG A 1 222 ? -17.421 -8.628 31.864 1.00 29.00 220 ARG A C 1
ATOM 1532 O O . ARG A 1 222 ? -17.971 -7.548 31.963 1.00 28.39 220 ARG A O 1
ATOM 1540 N N . LEU B 1 3 ? 3.300 33.278 15.781 1.00 29.73 1 LEU B N 1
ATOM 1541 C CA . LEU B 1 3 ? 4.228 32.366 15.041 1.00 29.68 1 LEU B CA 1
ATOM 1542 C C . LEU B 1 3 ? 3.484 31.104 14.653 1.00 27.91 1 LEU B C 1
ATOM 1543 O O . LEU B 1 3 ? 2.916 30.441 15.516 1.00 28.88 1 LEU B O 1
ATOM 1548 N N . ILE B 1 4 ? 3.487 30.812 13.356 1.00 26.65 2 ILE B N 1
ATOM 1549 C CA . ILE B 1 4 ? 2.880 29.636 12.790 1.00 24.56 2 ILE B CA 1
ATOM 1550 C C . ILE B 1 4 ? 4.001 28.698 12.336 1.00 23.77 2 ILE B C 1
ATOM 1551 O O . ILE B 1 4 ? 4.761 29.019 11.403 1.00 23.66 2 ILE B O 1
ATOM 1556 N N . VAL B 1 5 ? 4.104 27.542 12.974 1.00 21.94 3 VAL B N 1
ATOM 1557 C CA . VAL B 1 5 ? 5.087 26.537 12.568 1.00 22.75 3 VAL B CA 1
ATOM 1558 C C . VAL B 1 5 ? 4.361 25.562 11.654 1.00 23.05 3 VAL B C 1
ATOM 1559 O O . VAL B 1 5 ? 3.270 25.075 12.011 1.00 22.75 3 VAL B O 1
ATOM 1563 N N . ILE B 1 6 ? 4.935 25.296 10.492 1.00 21.41 4 ILE B N 1
ATOM 1564 C CA . ILE B 1 6 ? 4.302 24.414 9.509 1.00 21.51 4 ILE B CA 1
ATOM 1565 C C . ILE B 1 6 ? 5.236 23.267 9.082 1.00 22.05 4 ILE B C 1
ATOM 1566 O O . ILE B 1 6 ? 6.296 23.530 8.559 1.00 21.67 4 ILE B O 1
ATOM 1571 N N . THR B 1 7 ? 4.825 22.018 9.331 1.00 20.80 5 THR B N 1
ATOM 1572 C CA . THR B 1 7 ? 5.495 20.833 8.750 1.00 21.63 5 THR B CA 1
ATOM 1573 C C . THR B 1 7 ? 4.902 20.436 7.385 1.00 22.42 5 THR B C 1
ATOM 1574 O O . THR B 1 7 ? 3.777 20.822 7.049 1.00 22.81 5 THR B O 1
ATOM 1578 N N . GLY B 1 8 ? 5.661 19.674 6.618 1.00 22.07 6 GLY B N 1
ATOM 1579 C CA . GLY B 1 8 ? 5.284 19.281 5.249 1.00 22.66 6 GLY B CA 1
ATOM 1580 C C . GLY B 1 8 ? 5.209 20.494 4.308 1.00 23.75 6 GLY B C 1
ATOM 1581 O O . GLY B 1 8 ? 4.398 20.504 3.365 1.00 22.65 6 GLY B O 1
ATOM 1582 N N . ALA B 1 9 ? 6.084 21.492 4.558 1.00 23.53 7 ALA B N 1
ATOM 1583 C CA . ALA B 1 9 ? 6.031 22.800 3.879 1.00 24.68 7 ALA B CA 1
ATOM 1584 C C . ALA B 1 9 ? 6.976 22.907 2.668 1.00 25.64 7 ALA B C 1
ATOM 1585 O O . ALA B 1 9 ? 7.085 23.967 2.053 1.00 26.56 7 ALA B O 1
ATOM 1587 N N . SER B 1 10 ? 7.635 21.816 2.301 1.00 27.26 8 SER B N 1
ATOM 1588 C CA . SER B 1 10 ? 8.543 21.823 1.130 1.00 28.71 8 SER B CA 1
ATOM 1589 C C . SER B 1 10 ? 7.739 21.920 -0.174 1.00 29.37 8 SER B C 1
ATOM 1590 O O . SER B 1 10 ? 8.255 22.401 -1.170 1.00 30.21 8 SER B O 1
ATOM 1593 N N . SER B 1 11 ? 6.489 21.453 -0.164 1.00 29.47 9 SER B N 1
ATOM 1594 C CA . SER B 1 11 ? 5.587 21.637 -1.293 1.00 29.18 9 SER B CA 1
ATOM 1595 C C . SER B 1 11 ? 4.146 21.380 -0.878 1.00 29.19 9 SER B C 1
ATOM 1596 O O . SER B 1 11 ? 3.833 21.244 0.306 1.00 28.69 9 SER B O 1
ATOM 1599 N N . GLY B 1 12 ? 3.246 21.362 -1.858 1.00 28.50 10 GLY B N 1
ATOM 1600 C CA . GLY B 1 12 ? 1.891 20.930 -1.625 1.00 27.68 10 GLY B CA 1
ATOM 1601 C C . GLY B 1 12 ? 1.135 21.800 -0.650 1.00 26.95 10 GLY B C 1
ATOM 1602 O O . GLY B 1 12 ? 1.269 23.025 -0.644 1.00 26.63 10 GLY B O 1
ATOM 1603 N N . LEU B 1 13 ? 0.317 21.165 0.176 1.00 25.45 11 LEU B N 1
ATOM 1604 C CA . LEU B 1 13 ? -0.609 21.872 1.008 1.00 24.89 11 LEU B CA 1
ATOM 1605 C C . LEU B 1 13 ? 0.066 22.794 2.064 1.00 24.96 11 LEU B C 1
ATOM 1606 O O . LEU B 1 13 ? -0.393 23.895 2.278 1.00 25.80 11 LEU B O 1
ATOM 1611 N N . GLY B 1 14 ? 1.113 22.304 2.736 1.00 24.86 12 GLY B N 1
ATOM 1612 C CA . GLY B 1 14 ? 1.861 23.077 3.711 1.00 23.37 12 GLY B CA 1
ATOM 1613 C C . GLY B 1 14 ? 2.541 24.320 3.146 1.00 22.56 12 GLY B C 1
ATOM 1614 O O . GLY B 1 14 ? 2.511 25.385 3.763 1.00 21.30 12 GLY B O 1
ATOM 1615 N N . ALA B 1 15 ? 3.091 24.183 1.959 1.00 23.31 13 ALA B N 1
ATOM 1616 C CA . ALA B 1 15 ? 3.669 25.299 1.230 1.00 23.56 13 ALA B CA 1
ATOM 1617 C C . ALA B 1 15 ? 2.613 26.354 0.898 1.00 25.10 13 ALA B C 1
ATOM 1618 O O . ALA B 1 15 ? 2.851 27.557 1.102 1.00 24.74 13 ALA B O 1
ATOM 1620 N N . GLU B 1 16 ? 1.454 25.915 0.379 1.00 26.29 14 GLU B N 1
ATOM 1621 C CA . GLU B 1 16 ? 0.345 26.841 0.066 1.00 26.65 14 GLU B CA 1
ATOM 1622 C C . GLU B 1 16 ? -0.215 27.545 1.299 1.00 26.21 14 GLU B C 1
ATOM 1623 O O . GLU B 1 16 ? -0.517 28.726 1.259 1.00 26.26 14 GLU B O 1
ATOM 1629 N N . LEU B 1 17 ? -0.335 26.828 2.415 1.00 25.25 15 LEU B N 1
ATOM 1630 C CA . LEU B 1 17 ? -0.739 27.443 3.672 1.00 24.78 15 LEU B CA 1
ATOM 1631 C C . LEU B 1 17 ? 0.271 28.496 4.156 1.00 25.24 15 LEU B C 1
ATOM 1632 O O . LEU B 1 17 ? -0.131 29.569 4.647 1.00 26.28 15 LEU B O 1
ATOM 1637 N N . ALA B 1 18 ? 1.562 28.211 4.019 1.00 24.27 16 ALA B N 1
ATOM 1638 C CA . ALA B 1 18 ? 2.575 29.179 4.445 1.00 24.91 16 ALA B CA 1
ATOM 1639 C C . ALA B 1 18 ? 2.383 30.553 3.733 1.00 26.02 16 ALA B C 1
ATOM 1640 O O . ALA B 1 18 ? 2.482 31.617 4.369 1.00 26.88 16 ALA B O 1
ATOM 1642 N N . LYS B 1 19 ? 2.150 30.486 2.430 1.00 26.67 17 LYS B N 1
ATOM 1643 C CA . LYS B 1 19 ? 1.929 31.665 1.574 1.00 27.80 17 LYS B CA 1
ATOM 1644 C C . LYS B 1 19 ? 0.732 32.481 2.013 1.00 27.93 17 LYS B C 1
ATOM 1645 O O . LYS B 1 19 ? 0.805 33.715 2.126 1.00 28.75 17 LYS B O 1
ATOM 1651 N N . LEU B 1 20 ? -0.364 31.794 2.333 1.00 27.52 18 LEU B N 1
ATOM 1652 C CA . LEU B 1 20 ? -1.558 32.445 2.907 1.00 27.62 18 LEU B CA 1
ATOM 1653 C C . LEU B 1 20 ? -1.299 33.141 4.228 1.00 27.84 18 LEU B C 1
ATOM 1654 O O . LEU B 1 20 ? -1.688 34.307 4.412 1.00 26.20 18 LEU B O 1
ATOM 1659 N N . TYR B 1 21 ? -0.686 32.439 5.182 1.00 26.82 19 TYR B N 1
ATOM 1660 C CA . TYR B 1 21 ? -0.353 33.112 6.429 1.00 27.96 19 TYR B CA 1
ATOM 1661 C C . TYR B 1 21 ? 0.671 34.246 6.254 1.00 29.26 19 TYR B C 1
ATOM 1662 O O . TYR B 1 21 ? 0.576 35.278 6.934 1.00 30.59 19 TYR B O 1
ATOM 1671 N N . ASP B 1 22 ? 1.661 34.029 5.409 1.00 29.79 20 ASP B N 1
ATOM 1672 C CA . ASP B 1 22 ? 2.629 35.075 5.141 1.00 31.05 20 ASP B CA 1
ATOM 1673 C C . ASP B 1 22 ? 1.943 36.351 4.566 1.00 32.97 20 ASP B C 1
ATOM 1674 O O . ASP B 1 22 ? 2.186 37.441 5.080 1.00 34.72 20 ASP B O 1
ATOM 1679 N N . ALA B 1 23 ? 1.091 36.213 3.551 1.00 34.86 21 ALA B N 1
ATOM 1680 C CA . ALA B 1 23 ? 0.318 37.369 3.006 1.00 36.59 21 ALA B CA 1
ATOM 1681 C C . ALA B 1 23 ? -0.465 38.200 4.052 1.00 38.00 21 ALA B C 1
ATOM 1682 O O . ALA B 1 23 ? -0.620 39.426 3.916 1.00 38.75 21 ALA B O 1
ATOM 1684 N N . GLU B 1 24 ? -0.925 37.546 5.111 1.00 38.50 22 GLU B N 1
ATOM 1685 C CA . GLU B 1 24 ? -1.560 38.220 6.228 1.00 38.46 22 GLU B CA 1
ATOM 1686 C C . GLU B 1 24 ? -0.571 38.913 7.152 1.00 37.70 22 GLU B C 1
ATOM 1687 O O . GLU B 1 24 ? -0.985 39.520 8.119 1.00 37.06 22 GLU B O 1
ATOM 1693 N N . GLY B 1 25 ? 0.727 38.782 6.887 1.00 36.92 23 GLY B N 1
ATOM 1694 C CA . GLY B 1 25 ? 1.739 39.389 7.728 1.00 36.40 23 GLY B CA 1
ATOM 1695 C C . GLY B 1 25 ? 2.160 38.576 8.923 1.00 35.70 23 GLY B C 1
ATOM 1696 O O . GLY B 1 25 ? 2.767 39.110 9.853 1.00 36.35 23 GLY B O 1
ATOM 1697 N N . LYS B 1 26 ? 1.859 37.279 8.910 1.00 34.56 24 LYS B N 1
ATOM 1698 C CA . LYS B 1 26 ? 2.151 36.427 10.053 1.00 34.11 24 LYS B CA 1
ATOM 1699 C C . LYS B 1 26 ? 3.501 35.755 9.837 1.00 32.39 24 LYS B C 1
ATOM 1700 O O . LYS B 1 26 ? 3.842 35.371 8.710 1.00 32.20 24 LYS B O 1
ATOM 1706 N N . ALA B 1 27 ? 4.256 35.668 10.926 1.00 31.44 25 ALA B N 1
ATOM 1707 C CA . ALA B 1 27 ? 5.556 35.041 10.966 1.00 31.18 25 ALA B CA 1
ATOM 1708 C C . ALA B 1 27 ? 5.362 33.541 10.796 1.00 30.52 25 ALA B C 1
ATOM 1709 O O . ALA B 1 27 ? 4.451 32.970 11.392 1.00 29.22 25 ALA B O 1
ATOM 1711 N N . THR B 1 28 ? 6.186 32.922 9.952 1.00 30.00 26 THR B N 1
ATOM 1712 C CA . THR B 1 28 ? 6.150 31.481 9.755 1.00 29.25 26 THR B CA 1
ATOM 1713 C C . THR B 1 28 ? 7.522 30.883 9.973 1.00 28.61 26 THR B C 1
ATOM 1714 O O . THR B 1 28 ? 8.531 31.551 9.721 1.00 29.06 26 THR B O 1
ATOM 1718 N N . TYR B 1 29 ? 7.532 29.650 10.476 1.00 26.97 27 TYR B N 1
ATOM 1719 C CA . TYR B 1 29 ? 8.719 28.798 10.531 1.00 26.03 27 TYR B CA 1
ATOM 1720 C C . TYR B 1 29 ? 8.377 27.463 9.876 1.00 24.47 27 TYR B C 1
ATOM 1721 O O . TYR B 1 29 ? 7.480 26.765 10.326 1.00 22.88 27 TYR B O 1
ATOM 1730 N N . LEU B 1 30 ? 9.084 27.136 8.800 1.00 22.36 28 LEU B N 1
ATOM 1731 C CA . LEU B 1 30 ? 8.750 26.030 7.944 1.00 21.58 28 LEU B CA 1
ATOM 1732 C C . LEU B 1 30 ? 9.699 24.853 8.066 1.00 21.49 28 LEU B C 1
ATOM 1733 O O . LEU B 1 30 ? 10.920 25.008 8.140 1.00 22.41 28 LEU B O 1
ATOM 1738 N N . THR B 1 31 ? 9.145 23.662 8.127 1.00 20.27 29 THR B N 1
ATOM 1739 C CA . THR B 1 31 ? 9.985 22.493 8.019 1.00 19.66 29 THR B CA 1
ATOM 1740 C C . THR B 1 31 ? 9.453 21.523 6.966 1.00 20.76 29 THR B C 1
ATOM 1741 O O . THR B 1 31 ? 8.237 21.484 6.642 1.00 21.03 29 THR B O 1
ATOM 1745 N N . GLY B 1 32 ? 10.370 20.766 6.413 1.00 20.76 30 GLY B N 1
ATOM 1746 C CA . GLY B 1 32 ? 10.024 19.691 5.519 1.00 23.12 30 GLY B CA 1
ATOM 1747 C C . GLY B 1 32 ? 11.224 18.805 5.285 1.00 24.22 30 GLY B C 1
ATOM 1748 O O . GLY B 1 32 ? 12.251 18.946 5.955 1.00 23.31 30 GLY B O 1
ATOM 1749 N N . ARG B 1 33 ? 11.091 17.914 4.320 1.00 26.44 31 ARG B N 1
ATOM 1750 C CA . ARG B 1 33 ? 12.119 16.939 4.031 1.00 30.33 31 ARG B CA 1
ATOM 1751 C C . ARG B 1 33 ? 13.262 17.542 3.225 1.00 30.23 31 ARG B C 1
ATOM 1752 O O . ARG B 1 33 ? 14.412 17.151 3.432 1.00 32.79 31 ARG B O 1
ATOM 1760 N N . SER B 1 34 ? 12.998 18.530 2.381 1.00 30.01 32 SER B N 1
ATOM 1761 C CA . SER B 1 34 ? 14.068 19.090 1.505 1.00 29.93 32 SER B CA 1
ATOM 1762 C C . SER B 1 34 ? 14.399 20.541 1.762 1.00 30.15 32 SER B C 1
ATOM 1763 O O . SER B 1 34 ? 13.531 21.425 1.565 1.00 30.80 32 SER B O 1
ATOM 1766 N N . GLU B 1 35 ? 15.658 20.814 2.116 1.00 29.32 33 GLU B N 1
ATOM 1767 C CA . GLU B 1 35 ? 16.074 22.175 2.381 1.00 29.56 33 GLU B CA 1
ATOM 1768 C C . GLU B 1 35 ? 16.012 23.061 1.132 1.00 28.69 33 GLU B C 1
ATOM 1769 O O . GLU B 1 35 ? 15.640 24.228 1.204 1.00 27.92 33 GLU B O 1
ATOM 1775 N N . SER B 1 36 ? 16.378 22.493 0.001 1.00 27.62 34 SER B N 1
ATOM 1776 C CA . SER B 1 36 ? 16.312 23.175 -1.257 1.00 28.96 34 SER B CA 1
ATOM 1777 C C . SER B 1 36 ? 14.872 23.629 -1.692 1.00 28.65 34 SER B C 1
ATOM 1778 O O . SER B 1 36 ? 14.651 24.785 -2.085 1.00 28.71 34 SER B O 1
ATOM 1781 N N . LYS B 1 37 ? 13.905 22.721 -1.626 1.00 29.07 35 LYS B N 1
ATOM 1782 C CA . LYS B 1 37 ? 12.490 23.106 -1.821 1.00 29.31 35 LYS B CA 1
ATOM 1783 C C . LYS B 1 37 ? 12.029 24.132 -0.778 1.00 29.22 35 LYS B C 1
ATOM 1784 O O . LYS B 1 37 ? 11.335 25.062 -1.137 1.00 28.86 35 LYS B O 1
ATOM 1790 N N . LEU B 1 38 ? 12.448 23.992 0.505 1.00 29.34 36 LEU B N 1
ATOM 1791 C CA . LEU B 1 38 ? 12.068 24.987 1.541 1.00 28.63 36 LEU B CA 1
ATOM 1792 C C . LEU B 1 38 ? 12.579 26.391 1.232 1.00 29.94 36 LEU B C 1
ATOM 1793 O O . LEU B 1 38 ? 11.900 27.400 1.484 1.00 29.96 36 LEU B O 1
ATOM 1798 N N . SER B 1 39 ? 13.786 26.463 0.680 1.00 31.07 37 SER B N 1
ATOM 1799 C CA . SER B 1 39 ? 14.363 27.713 0.237 1.00 32.08 37 SER B CA 1
ATOM 1800 C C . SER B 1 39 ? 13.502 28.380 -0.844 1.00 32.34 37 SER B C 1
ATOM 1801 O O . SER B 1 39 ? 13.209 29.573 -0.732 1.00 31.14 37 SER B O 1
ATOM 1804 N N . THR B 1 40 ? 13.092 27.585 -1.847 1.00 33.00 38 THR B N 1
ATOM 1805 C CA . THR B 1 40 ? 12.261 28.058 -2.976 1.00 33.62 38 THR B CA 1
ATOM 1806 C C . THR B 1 40 ? 10.952 28.588 -2.478 1.00 33.43 38 THR B C 1
ATOM 1807 O O . THR B 1 40 ? 10.548 29.683 -2.886 1.00 34.67 38 THR B O 1
ATOM 1811 N N . VAL B 1 41 ? 10.323 27.861 -1.548 1.00 33.04 39 VAL B N 1
ATOM 1812 C CA . VAL B 1 41 ? 9.056 28.308 -0.947 1.00 31.81 39 VAL B CA 1
ATOM 1813 C C . VAL B 1 41 ? 9.259 29.592 -0.176 1.00 32.59 39 VAL B C 1
ATOM 1814 O O . VAL B 1 41 ? 8.484 30.546 -0.337 1.00 32.71 39 VAL B O 1
ATOM 1818 N N . THR B 1 42 ? 10.269 29.612 0.687 1.00 32.52 40 THR B N 1
ATOM 1819 C CA . THR B 1 42 ? 10.546 30.759 1.549 1.00 33.50 40 THR B CA 1
ATOM 1820 C C . THR B 1 42 ? 10.993 32.049 0.804 1.00 34.31 40 THR B C 1
ATOM 1821 O O . THR B 1 42 ? 10.767 33.152 1.281 1.00 33.64 40 THR B O 1
ATOM 1825 N N . ASN B 1 43 ? 11.608 31.913 -0.353 1.00 36.26 41 ASN B N 1
ATOM 1826 C CA . ASN B 1 43 ? 11.857 33.078 -1.218 1.00 38.45 41 ASN B CA 1
ATOM 1827 C C . ASN B 1 43 ? 10.574 33.834 -1.644 1.00 39.32 41 ASN B C 1
ATOM 1828 O O . ASN B 1 43 ? 10.641 34.985 -1.994 1.00 40.38 41 ASN B O 1
ATOM 1833 N N . CYS B 1 44 ? 9.410 33.200 -1.584 1.00 40.11 42 CYS B N 1
ATOM 1834 C CA . CYS B 1 44 ? 8.157 33.884 -1.878 1.00 40.99 42 CYS B CA 1
ATOM 1835 C C . CYS B 1 44 ? 7.599 34.707 -0.733 1.00 40.02 42 CYS B C 1
ATOM 1836 O O . CYS B 1 44 ? 6.612 35.409 -0.934 1.00 40.83 42 CYS B O 1
ATOM 1839 N N . LEU B 1 45 ? 8.177 34.586 0.458 1.00 38.34 43 LEU B N 1
ATOM 1840 C CA . LEU B 1 45 ? 7.560 35.059 1.685 1.00 37.74 43 LEU B CA 1
ATOM 1841 C C . LEU B 1 45 ? 8.282 36.271 2.180 1.00 37.63 43 LEU B C 1
ATOM 1842 O O . LEU B 1 45 ? 9.481 36.396 1.958 1.00 37.75 43 LEU B O 1
ATOM 1847 N N . SER B 1 46 ? 7.586 37.161 2.866 1.00 36.91 44 SER B N 1
ATOM 1848 C CA . SER B 1 46 ? 8.245 38.352 3.361 1.00 36.87 44 SER B CA 1
ATOM 1849 C C . SER B 1 46 ? 8.336 38.364 4.881 1.00 36.92 44 SER B C 1
ATOM 1850 O O . SER B 1 46 ? 9.141 39.112 5.465 1.00 36.98 44 SER B O 1
ATOM 1853 N N . ASN B 1 47 ? 7.557 37.522 5.552 1.00 34.93 45 ASN B N 1
ATOM 1854 C CA . ASN B 1 47 ? 7.574 37.510 6.994 1.00 34.12 45 ASN B CA 1
ATOM 1855 C C . ASN B 1 47 ? 8.139 36.237 7.606 1.00 32.42 45 ASN B C 1
ATOM 1856 O O . ASN B 1 47 ? 8.095 36.079 8.787 1.00 31.53 45 ASN B O 1
ATOM 1861 N N . ASN B 1 48 ? 8.734 35.361 6.806 1.00 32.20 46 ASN B N 1
ATOM 1862 C CA . ASN B 1 48 ? 9.255 34.086 7.360 1.00 31.64 46 ASN B CA 1
ATOM 1863 C C . ASN B 1 48 ? 10.429 34.318 8.319 1.00 31.94 46 ASN B C 1
ATOM 1864 O O . ASN B 1 48 ? 11.269 35.203 8.068 1.00 32.00 46 ASN B O 1
ATOM 1869 N N . VAL B 1 49 ? 10.487 33.572 9.431 1.00 30.85 47 VAL B N 1
ATOM 1870 C CA . VAL B 1 49 ? 11.584 33.710 10.381 1.00 30.34 47 VAL B CA 1
ATOM 1871 C C . VAL B 1 49 ? 12.457 32.434 10.445 1.00 29.70 47 VAL B C 1
ATOM 1872 O O . VAL B 1 49 ? 13.164 32.201 11.434 1.00 31.66 47 VAL B O 1
ATOM 1876 N N . GLY B 1 50 ? 12.376 31.608 9.412 1.00 27.37 48 GLY B N 1
ATOM 1877 C CA . GLY B 1 50 ? 13.253 30.476 9.232 1.00 27.24 48 GLY B CA 1
ATOM 1878 C C . GLY B 1 50 ? 12.615 29.224 8.632 1.00 26.60 48 GLY B C 1
ATOM 1879 O O . GLY B 1 50 ? 11.372 29.088 8.468 1.00 24.36 48 GLY B O 1
ATOM 1880 N N . TYR B 1 51 ? 13.494 28.315 8.283 1.00 26.11 49 TYR B N 1
ATOM 1881 C CA . TYR B 1 51 ? 13.098 27.006 7.850 1.00 26.27 49 TYR B CA 1
ATOM 1882 C C . TYR B 1 51 ? 14.212 26.049 8.124 1.00 26.77 49 TYR B C 1
ATOM 1883 O O . TYR B 1 51 ? 15.401 26.467 8.267 1.00 26.36 49 TYR B O 1
ATOM 1892 N N . ARG B 1 52 ? 13.856 24.774 8.147 1.00 25.46 50 ARG B N 1
ATOM 1893 C CA . ARG B 1 52 ? 14.809 23.735 8.488 1.00 24.98 50 ARG B CA 1
ATOM 1894 C C . ARG B 1 52 ? 14.302 22.404 7.970 1.00 24.84 50 ARG B C 1
ATOM 1895 O O . ARG B 1 52 ? 13.180 22.022 8.249 1.00 23.43 50 ARG B O 1
ATOM 1903 N N . ALA B 1 53 ? 15.147 21.697 7.248 1.00 23.62 51 ALA B N 1
ATOM 1904 C CA . ALA B 1 53 ? 14.869 20.319 6.830 1.00 25.12 51 ALA B CA 1
ATOM 1905 C C . ALA B 1 53 ? 14.944 19.392 8.038 1.00 25.12 51 ALA B C 1
ATOM 1906 O O . ALA B 1 53 ? 15.886 19.507 8.847 1.00 26.34 51 ALA B O 1
ATOM 1908 N N . ARG B 1 54 ? 13.970 18.495 8.185 1.00 24.31 52 ARG B N 1
ATOM 1909 C CA . ARG B 1 54 ? 13.958 17.539 9.310 1.00 24.24 52 ARG B CA 1
ATOM 1910 C C . ARG B 1 54 ? 13.318 16.252 8.843 1.00 25.26 52 ARG B C 1
ATOM 1911 O O . ARG B 1 54 ? 12.352 16.287 8.036 1.00 23.36 52 ARG B O 1
ATOM 1919 N N . ASP B 1 55 ? 13.838 15.131 9.341 1.00 24.76 53 ASP B N 1
ATOM 1920 C CA . ASP B 1 55 ? 13.131 13.850 9.261 1.00 25.59 53 ASP B CA 1
ATOM 1921 C C . ASP B 1 55 ? 12.254 13.728 10.486 1.00 23.88 53 ASP B C 1
ATOM 1922 O O . ASP B 1 55 ? 12.754 13.469 11.556 1.00 25.22 53 ASP B O 1
ATOM 1927 N N . LEU B 1 56 ? 10.939 13.880 10.333 1.00 23.55 54 LEU B N 1
ATOM 1928 C CA . LEU B 1 56 ? 10.016 13.857 11.500 1.00 23.11 54 LEU B CA 1
ATOM 1929 C C . LEU B 1 56 ? 9.849 12.471 12.099 1.00 22.81 54 LEU B C 1
ATOM 1930 O O . LEU B 1 56 ? 9.187 12.310 13.158 1.00 22.23 54 LEU B O 1
ATOM 1935 N N . ALA B 1 57 ? 10.371 11.459 11.394 1.00 23.77 55 ALA B N 1
ATOM 1936 C CA . ALA B 1 57 ? 10.299 10.076 11.879 1.00 24.63 55 ALA B CA 1
ATOM 1937 C C . ALA B 1 57 ? 11.355 9.855 12.968 1.00 25.23 55 ALA B C 1
ATOM 1938 O O . ALA B 1 57 ? 11.346 8.824 13.647 1.00 25.82 55 ALA B O 1
ATOM 1940 N N . SER B 1 58 ? 12.253 10.829 13.120 1.00 25.61 56 SER B N 1
ATOM 1941 C CA . SER B 1 58 ? 13.308 10.794 14.122 1.00 26.55 56 SER B CA 1
ATOM 1942 C C . SER B 1 58 ? 12.902 11.674 15.291 1.00 27.07 56 SER B C 1
ATOM 1943 O O . SER B 1 58 ? 12.831 12.908 15.147 1.00 27.50 56 SER B O 1
ATOM 1946 N N . HIS B 1 59 ? 12.681 11.080 16.455 1.00 26.88 57 HIS B N 1
ATOM 1947 C CA . HIS B 1 59 ? 12.294 11.893 17.608 1.00 27.54 57 HIS B CA 1
ATOM 1948 C C . HIS B 1 59 ? 13.369 12.890 18.007 1.00 27.41 57 HIS B C 1
ATOM 1949 O O . HIS B 1 59 ? 13.055 14.006 18.449 1.00 27.18 57 HIS B O 1
ATOM 1956 N N . GLN B 1 60 ? 14.632 12.521 17.829 1.00 27.33 58 GLN B N 1
ATOM 1957 C CA . GLN B 1 60 ? 15.710 13.478 18.104 1.00 27.60 58 GLN B CA 1
ATOM 1958 C C . GLN B 1 60 ? 15.649 14.713 17.194 1.00 25.89 58 GLN B C 1
ATOM 1959 O O . GLN B 1 60 ? 15.853 15.837 17.646 1.00 24.58 58 GLN B O 1
ATOM 1965 N N . GLU B 1 61 ? 15.374 14.522 15.905 1.00 24.74 59 GLU B N 1
ATOM 1966 C CA . GLU B 1 61 ? 15.308 15.674 15.019 1.00 25.06 59 GLU B CA 1
ATOM 1967 C C . GLU B 1 61 ? 14.120 16.584 15.371 1.00 24.17 59 GLU B C 1
ATOM 1968 O O . GLU B 1 61 ? 14.240 17.817 15.305 1.00 24.73 59 GLU B O 1
ATOM 1974 N N . VAL B 1 62 ? 13.012 15.990 15.812 1.00 25.13 60 VAL B N 1
ATOM 1975 C CA . VAL B 1 62 ? 11.800 16.742 16.191 1.00 24.95 60 VAL B CA 1
ATOM 1976 C C . VAL B 1 62 ? 12.079 17.467 17.486 1.00 25.56 60 VAL B C 1
ATOM 1977 O O . VAL B 1 62 ? 11.748 18.648 17.620 1.00 26.10 60 VAL B O 1
ATOM 1981 N N . GLU B 1 63 ? 12.704 16.788 18.438 1.00 26.20 61 GLU B N 1
ATOM 1982 C CA . GLU B 1 63 ? 13.099 17.428 19.681 1.00 27.91 61 GLU B CA 1
ATOM 1983 C C . GLU B 1 63 ? 13.939 18.685 19.410 1.00 27.28 61 GLU B C 1
ATOM 1984 O O . GLU B 1 63 ? 13.638 19.749 19.977 1.00 26.42 61 GLU B O 1
ATOM 1990 N N . GLN B 1 64 ? 14.947 18.565 18.527 1.00 26.89 62 GLN B N 1
ATOM 1991 C CA . GLN B 1 64 ? 15.810 19.703 18.151 1.00 27.81 62 GLN B CA 1
ATOM 1992 C C . GLN B 1 64 ? 15.106 20.789 17.331 1.00 27.60 62 GLN B C 1
ATOM 1993 O O . GLN B 1 64 ? 15.453 21.969 17.429 1.00 27.63 62 GLN B O 1
ATOM 1999 N N . LEU B 1 65 ? 14.130 20.396 16.517 1.00 27.84 63 LEU B N 1
ATOM 2000 C CA . LEU B 1 65 ? 13.330 21.363 15.759 1.00 26.98 63 LEU B CA 1
ATOM 2001 C C . LEU B 1 65 ? 12.705 22.355 16.716 1.00 27.94 63 LEU B C 1
ATOM 2002 O O . LEU B 1 65 ? 12.774 23.563 16.492 1.00 29.04 63 LEU B O 1
ATOM 2007 N N . PHE B 1 66 ? 12.091 21.846 17.783 1.00 28.76 64 PHE B N 1
ATOM 2008 C CA . PHE B 1 66 ? 11.438 22.710 18.756 1.00 29.77 64 PHE B CA 1
ATOM 2009 C C . PHE B 1 66 ? 12.415 23.341 19.755 1.00 31.92 64 PHE B C 1
ATOM 2010 O O . PHE B 1 66 ? 12.174 24.466 20.233 1.00 32.09 64 PHE B O 1
ATOM 2018 N N . GLU B 1 67 ? 13.542 22.678 20.005 1.00 33.12 65 GLU B N 1
ATOM 2019 C CA . GLU B 1 67 ? 14.544 23.234 20.905 1.00 35.40 65 GLU B CA 1
ATOM 2020 C C . GLU B 1 67 ? 15.112 24.541 20.328 1.00 36.78 65 GLU B C 1
ATOM 2021 O O . GLU B 1 67 ? 15.182 25.543 21.032 1.00 36.06 65 GLU B O 1
ATOM 2027 N N . GLN B 1 68 ? 15.457 24.531 19.037 1.00 38.11 66 GLN B N 1
ATOM 2028 C CA . GLN B 1 68 ? 16.079 25.684 18.394 1.00 39.62 66 GLN B CA 1
ATOM 2029 C C . GLN B 1 68 ? 15.115 26.817 18.015 1.00 39.70 66 GLN B C 1
ATOM 2030 O O . GLN B 1 68 ? 15.554 27.886 17.671 1.00 39.26 66 GLN B O 1
ATOM 2036 N N . LEU B 1 69 ? 13.818 26.584 18.112 1.00 40.59 67 LEU B N 1
ATOM 2037 C CA . LEU B 1 69 ? 12.807 27.581 17.805 1.00 41.22 67 LEU B CA 1
ATOM 2038 C C . LEU B 1 69 ? 12.832 28.765 18.772 1.00 41.94 67 LEU B C 1
ATOM 2039 O O . LEU B 1 69 ? 12.955 28.556 19.989 1.00 43.64 67 LEU B O 1
ATOM 2044 N N . SER B 1 71 ? 10.292 31.328 19.380 1.00 44.08 69 SER B N 1
ATOM 2045 C CA . SER B 1 71 ? 9.388 31.505 20.498 1.00 44.19 69 SER B CA 1
ATOM 2046 C C . SER B 1 71 ? 8.429 30.314 20.671 1.00 43.06 69 SER B C 1
ATOM 2047 O O . SER B 1 71 ? 8.595 29.277 20.029 1.00 44.38 69 SER B O 1
ATOM 2050 N N . ILE B 1 72 ? 7.465 30.463 21.583 1.00 41.18 70 ILE B N 1
ATOM 2051 C CA . ILE B 1 72 ? 6.299 29.597 21.674 1.00 39.36 70 ILE B CA 1
ATOM 2052 C C . ILE B 1 72 ? 5.394 29.853 20.465 1.00 37.37 70 ILE B C 1
ATOM 2053 O O . ILE B 1 72 ? 4.960 30.963 20.259 1.00 36.98 70 ILE B O 1
ATOM 2058 N N . PRO B 1 73 ? 5.095 28.823 19.668 1.00 35.41 71 PRO B N 1
ATOM 2059 C CA . PRO B 1 73 ? 4.200 29.020 18.536 1.00 34.55 71 PRO B CA 1
ATOM 2060 C C . PRO B 1 73 ? 2.736 29.284 18.949 1.00 33.52 71 PRO B C 1
ATOM 2061 O O . PRO B 1 73 ? 2.283 28.830 20.008 1.00 32.74 71 PRO B O 1
ATOM 2065 N N . SER B 1 74 ? 2.005 30.011 18.112 1.00 32.18 72 SER B N 1
ATOM 2066 C CA . SER B 1 74 ? 0.592 30.242 18.357 1.00 30.96 72 SER B CA 1
ATOM 2067 C C . SER B 1 74 ? -0.228 29.157 17.640 1.00 29.15 72 SER B C 1
ATOM 2068 O O . SER B 1 74 ? -1.204 28.684 18.185 1.00 28.20 72 SER B O 1
ATOM 2071 N N . THR B 1 75 ? 0.195 28.778 16.436 1.00 27.73 73 THR B N 1
ATOM 2072 C CA . THR B 1 75 ? -0.410 27.691 15.640 1.00 26.37 73 THR B CA 1
ATOM 2073 C C . THR B 1 75 ? 0.684 26.748 15.145 1.00 25.13 73 THR B C 1
ATOM 2074 O O . THR B 1 75 ? 1.735 27.180 14.724 1.00 24.75 73 THR B O 1
ATOM 2078 N N . VAL B 1 76 ? 0.438 25.450 15.197 1.00 24.02 74 VAL B N 1
ATOM 2079 C CA . VAL B 1 76 ? 1.346 24.500 14.563 1.00 23.09 74 VAL B CA 1
ATOM 2080 C C . VAL B 1 76 ? 0.492 23.746 13.595 1.00 22.74 74 VAL B C 1
ATOM 2081 O O . VAL B 1 76 ? -0.551 23.180 13.984 1.00 23.89 74 VAL B O 1
ATOM 2085 N N . VAL B 1 77 ? 0.862 23.801 12.326 1.00 22.55 75 VAL B N 1
ATOM 2086 C CA . VAL B 1 77 ? 0.193 23.040 11.305 1.00 21.83 75 VAL B CA 1
ATOM 2087 C C . VAL B 1 77 ? 1.055 21.834 10.849 1.00 21.25 75 VAL B C 1
ATOM 2088 O O . VAL B 1 77 ? 2.128 21.993 10.243 1.00 21.77 75 VAL B O 1
ATOM 2092 N N . HIS B 1 78 ? 0.526 20.645 11.074 1.00 19.07 76 HIS B N 1
ATOM 2093 C CA . HIS B 1 78 ? 1.204 19.432 10.688 1.00 19.81 76 HIS B CA 1
ATOM 2094 C C . HIS B 1 78 ? 0.603 18.868 9.464 1.00 19.15 76 HIS B C 1
ATOM 2095 O O . HIS B 1 78 ? -0.512 18.303 9.498 1.00 19.27 76 HIS B O 1
ATOM 2102 N N . SER B 1 79 ? 1.298 19.059 8.352 1.00 20.10 77 SER B N 1
ATOM 2103 C CA . SER B 1 79 ? 0.813 18.597 7.054 1.00 21.11 77 SER B CA 1
ATOM 2104 C C . SER B 1 79 ? 1.768 17.620 6.402 1.00 21.49 77 SER B C 1
ATOM 2105 O O . SER B 1 79 ? 1.593 17.266 5.265 1.00 22.26 77 SER B O 1
ATOM 2108 N N . ALA B 1 80 ? 2.731 17.115 7.147 1.00 21.64 78 ALA B N 1
ATOM 2109 C CA . ALA B 1 80 ? 3.687 16.164 6.634 1.00 23.08 78 ALA B CA 1
ATOM 2110 C C . ALA B 1 80 ? 2.997 14.821 6.455 1.00 23.72 78 ALA B C 1
ATOM 2111 O O . ALA B 1 80 ? 2.216 14.399 7.289 1.00 23.89 78 ALA B O 1
ATOM 2113 N N . GLY B 1 81 ? 3.342 14.134 5.396 1.00 23.66 79 GLY B N 1
ATOM 2114 C CA . GLY B 1 81 ? 2.724 12.865 5.089 1.00 24.05 79 GLY B CA 1
ATOM 2115 C C . GLY B 1 81 ? 3.052 12.477 3.679 1.00 24.27 79 GLY B C 1
ATOM 2116 O O . GLY B 1 81 ? 3.748 13.213 2.968 1.00 23.73 79 GLY B O 1
ATOM 2117 N N . SER B 1 82 ? 2.548 11.329 3.267 1.00 24.01 80 SER B N 1
ATOM 2118 C CA . SER B 1 82 ? 2.760 10.849 1.939 1.00 24.16 80 SER B CA 1
ATOM 2119 C C . SER B 1 82 ? 1.769 9.766 1.636 1.00 24.21 80 SER B C 1
ATOM 2120 O O . SER B 1 82 ? 1.236 9.143 2.561 1.00 23.89 80 SER B O 1
ATOM 2123 N N . GLY B 1 83 ? 1.539 9.542 0.343 1.00 23.73 81 GLY B N 1
ATOM 2124 C CA . GLY B 1 83 ? 0.676 8.481 -0.156 1.00 24.63 81 GLY B CA 1
ATOM 2125 C C . GLY B 1 83 ? 1.415 7.276 -0.740 1.00 24.33 81 GLY B C 1
ATOM 2126 O O . GLY B 1 83 ? 2.567 7.371 -1.118 1.00 25.80 81 GLY B O 1
ATOM 2127 N N . TYR B 1 84 ? 0.733 6.148 -0.793 1.00 24.48 82 TYR B N 1
ATOM 2128 C CA . TYR B 1 84 ? 1.207 4.888 -1.400 1.00 24.44 82 TYR B CA 1
ATOM 2129 C C . TYR B 1 84 ? -0.014 3.992 -1.528 1.00 24.35 82 TYR B C 1
ATOM 2130 O O . TYR B 1 84 ? -0.786 3.870 -0.588 1.00 23.84 82 TYR B O 1
ATOM 2139 N N . PHE B 1 85 ? -0.234 3.413 -2.716 1.00 23.80 83 PHE B N 1
ATOM 2140 C CA . PHE B 1 85 ? -1.496 2.743 -3.019 1.00 23.80 83 PHE B CA 1
ATOM 2141 C C . PHE B 1 85 ? -1.295 1.424 -3.731 1.00 23.49 83 PHE B C 1
ATOM 2142 O O . PHE B 1 85 ? -0.186 1.081 -4.161 1.00 24.51 83 PHE B O 1
ATOM 2150 N N . GLY B 1 86 ? -2.389 0.697 -3.859 1.00 23.64 84 GLY B N 1
ATOM 2151 C CA . GLY B 1 86 ? -2.417 -0.597 -4.510 1.00 22.91 84 GLY B CA 1
ATOM 2152 C C . GLY B 1 86 ? -3.032 -1.655 -3.637 1.00 23.79 84 GLY B C 1
ATOM 2153 O O . GLY B 1 86 ? -3.046 -1.559 -2.361 1.00 21.96 84 GLY B O 1
ATOM 2154 N N . LEU B 1 87 ? -3.510 -2.708 -4.301 1.00 22.61 85 LEU B N 1
ATOM 2155 C CA . LEU B 1 87 ? -4.010 -3.848 -3.596 1.00 22.70 85 LEU B CA 1
ATOM 2156 C C . LEU B 1 87 ? -2.932 -4.307 -2.609 1.00 22.01 85 LEU B C 1
ATOM 2157 O O . LEU B 1 87 ? -1.732 -4.268 -2.909 1.00 20.99 85 LEU B O 1
ATOM 2162 N N . LEU B 1 88 ? -3.346 -4.788 -1.438 1.00 20.98 86 LEU B N 1
ATOM 2163 C CA . LEU B 1 88 ? -2.360 -5.011 -0.375 1.00 21.22 86 LEU B CA 1
ATOM 2164 C C . LEU B 1 88 ? -1.277 -6.005 -0.815 1.00 20.45 86 LEU B C 1
ATOM 2165 O O . LEU B 1 88 ? -0.091 -5.813 -0.517 1.00 18.39 86 LEU B O 1
ATOM 2170 N N . GLN B 1 89 ? -1.680 -7.069 -1.496 1.00 22.05 87 GLN B N 1
ATOM 2171 C CA . GLN B 1 89 ? -0.693 -8.081 -1.969 1.00 23.45 87 GLN B CA 1
ATOM 2172 C C . GLN B 1 89 ? 0.309 -7.535 -3.045 1.00 23.94 87 GLN B C 1
ATOM 2173 O O . GLN B 1 89 ? 1.304 -8.184 -3.349 1.00 24.60 87 GLN B O 1
ATOM 2179 N N . GLU B 1 90 ? 0.019 -6.396 -3.645 1.00 23.40 88 GLU B N 1
ATOM 2180 C CA . GLU B 1 90 ? 0.921 -5.810 -4.646 1.00 25.14 88 GLU B CA 1
ATOM 2181 C C . GLU B 1 90 ? 1.814 -4.754 -4.007 1.00 24.45 88 GLU B C 1
ATOM 2182 O O . GLU B 1 90 ? 2.757 -4.264 -4.650 1.00 23.85 88 GLU B O 1
ATOM 2188 N N . GLN B 1 91 ? 1.511 -4.372 -2.755 1.00 21.96 89 GLN B N 1
ATOM 2189 C CA . GLN B 1 91 ? 2.303 -3.340 -2.099 1.00 21.23 89 GLN B CA 1
ATOM 2190 C C . GLN B 1 91 ? 3.650 -3.890 -1.676 1.00 22.28 89 GLN B C 1
ATOM 2191 O O . GLN B 1 91 ? 3.766 -5.060 -1.233 1.00 21.94 89 GLN B O 1
ATOM 2197 N N . ASP B 1 92 ? 4.673 -3.047 -1.832 1.00 22.16 90 ASP B N 1
ATOM 2198 C CA . ASP B 1 92 ? 6.044 -3.361 -1.419 1.00 22.79 90 ASP B CA 1
ATOM 2199 C C . ASP B 1 92 ? 6.259 -3.098 0.081 1.00 21.93 90 ASP B C 1
ATOM 2200 O O . ASP B 1 92 ? 6.048 -1.988 0.541 1.00 19.36 90 ASP B O 1
ATOM 2205 N N . PRO B 1 93 ? 6.725 -4.099 0.837 1.00 21.64 91 PRO B N 1
ATOM 2206 C CA . PRO B 1 93 ? 6.786 -3.861 2.274 1.00 22.22 91 PRO B CA 1
ATOM 2207 C C . PRO B 1 93 ? 7.731 -2.725 2.703 1.00 23.11 91 PRO B C 1
ATOM 2208 O O . PRO B 1 93 ? 7.491 -2.111 3.744 1.00 20.90 91 PRO B O 1
ATOM 2212 N N . GLU B 1 94 ? 8.767 -2.423 1.902 1.00 23.75 92 GLU B N 1
ATOM 2213 C CA . GLU B 1 94 ? 9.662 -1.286 2.195 1.00 25.08 92 GLU B CA 1
ATOM 2214 C C . GLU B 1 94 ? 8.955 0.033 1.985 1.00 24.12 92 GLU B C 1
ATOM 2215 O O . GLU B 1 94 ? 9.191 0.988 2.730 1.00 23.58 92 GLU B O 1
ATOM 2221 N N . GLN B 1 95 ? 8.081 0.113 0.982 1.00 23.08 93 GLN B N 1
ATOM 2222 C CA . GLN B 1 95 ? 7.275 1.328 0.779 1.00 23.19 93 GLN B CA 1
ATOM 2223 C C . GLN B 1 95 ? 6.212 1.482 1.893 1.00 20.42 93 GLN B C 1
ATOM 2224 O O . GLN B 1 95 ? 5.909 2.594 2.287 1.00 19.10 93 GLN B O 1
ATOM 2230 N N . ILE B 1 96 ? 5.640 0.366 2.358 1.00 19.48 94 ILE B N 1
ATOM 2231 C CA . ILE B 1 96 ? 4.724 0.366 3.529 1.00 18.98 94 ILE B CA 1
ATOM 2232 C C . ILE B 1 96 ? 5.453 0.955 4.776 1.00 18.95 94 ILE B C 1
ATOM 2233 O O . ILE B 1 96 ? 4.919 1.792 5.476 1.00 16.59 94 ILE B O 1
ATOM 2238 N N . GLN B 1 97 ? 6.685 0.545 4.999 1.00 20.32 95 GLN B N 1
ATOM 2239 C CA . GLN B 1 97 ? 7.464 1.016 6.136 1.00 22.28 95 GLN B CA 1
ATOM 2240 C C . GLN B 1 97 ? 7.706 2.533 6.006 1.00 21.93 95 GLN B C 1
ATOM 2241 O O . GLN B 1 97 ? 7.504 3.252 6.962 1.00 20.48 95 GLN B O 1
ATOM 2247 N N . THR B 1 98 ? 8.060 3.008 4.806 1.00 21.95 96 THR B N 1
ATOM 2248 C CA . THR B 1 98 ? 8.163 4.443 4.545 1.00 21.46 96 THR B CA 1
ATOM 2249 C C . THR B 1 98 ? 6.854 5.185 4.799 1.00 20.03 96 THR B C 1
ATOM 2250 O O . THR B 1 98 ? 6.862 6.208 5.426 1.00 20.29 96 THR B O 1
ATOM 2254 N N . LEU B 1 99 ? 5.735 4.585 4.420 1.00 17.32 97 LEU B N 1
ATOM 2255 C CA . LEU B 1 99 ? 4.424 5.159 4.682 1.00 18.50 97 LEU B CA 1
ATOM 2256 C C . LEU B 1 99 ? 4.186 5.348 6.205 1.00 17.62 97 LEU B C 1
ATOM 2257 O O . LEU B 1 99 ? 3.717 6.416 6.662 1.00 17.00 97 LEU B O 1
ATOM 2262 N N . ILE B 1 100 ? 4.503 4.310 6.974 1.00 17.73 98 ILE B N 1
ATOM 2263 C CA . ILE B 1 100 ? 4.352 4.362 8.421 1.00 17.79 98 ILE B CA 1
ATOM 2264 C C . ILE B 1 100 ? 5.252 5.445 8.972 1.00 17.47 98 ILE B C 1
ATOM 2265 O O . ILE B 1 100 ? 4.781 6.296 9.723 1.00 18.77 98 ILE B O 1
ATOM 2270 N N . GLU B 1 101 ? 6.508 5.520 8.534 1.00 17.72 99 GLU B N 1
ATOM 2271 C CA . GLU B 1 101 ? 7.392 6.578 9.007 1.00 19.69 99 GLU B CA 1
ATOM 2272 C C . GLU B 1 101 ? 6.925 8.009 8.680 1.00 18.78 99 GLU B C 1
ATOM 2273 O O . GLU B 1 101 ? 6.921 8.870 9.550 1.00 17.83 99 GLU B O 1
ATOM 2279 N N . ASN B 1 102 ? 6.510 8.245 7.444 1.00 18.18 100 ASN B N 1
ATOM 2280 C CA . ASN B 1 102 ? 6.153 9.575 7.007 1.00 19.26 100 ASN B CA 1
ATOM 2281 C C . ASN B 1 102 ? 4.836 10.092 7.564 1.00 18.69 100 ASN B C 1
ATOM 2282 O O . ASN B 1 102 ? 4.634 11.316 7.681 1.00 19.91 100 ASN B O 1
ATOM 2287 N N . ASN B 1 103 ? 3.918 9.176 7.857 1.00 17.72 101 ASN B N 1
ATOM 2288 C CA . ASN B 1 103 ? 2.614 9.525 8.350 1.00 18.76 101 ASN B CA 1
ATOM 2289 C C . ASN B 1 103 ? 2.389 9.333 9.844 1.00 19.06 101 ASN B C 1
ATOM 2290 O O . ASN B 1 103 ? 1.993 10.260 10.552 1.00 19.82 101 ASN B O 1
ATOM 2295 N N . LEU B 1 104 ? 2.644 8.154 10.349 1.00 18.95 102 LEU B N 1
ATOM 2296 C CA . LEU B 1 104 ? 2.295 7.877 11.744 1.00 18.22 102 LEU B CA 1
ATOM 2297 C C . LEU B 1 104 ? 3.424 8.288 12.721 1.00 19.48 102 LEU B C 1
ATOM 2298 O O . LEU B 1 104 ? 3.171 9.069 13.656 1.00 19.90 102 LEU B O 1
ATOM 2303 N N . SER B 1 105 ? 4.652 7.832 12.487 1.00 19.27 103 SER B N 1
ATOM 2304 C CA . SER B 1 105 ? 5.785 8.281 13.296 1.00 19.16 103 SER B CA 1
ATOM 2305 C C . SER B 1 105 ? 5.971 9.780 13.320 1.00 19.59 103 SER B C 1
ATOM 2306 O O . SER B 1 105 ? 6.245 10.317 14.371 1.00 19.27 103 SER B O 1
ATOM 2309 N N . SER B 1 106 ? 5.807 10.458 12.182 1.00 19.17 104 SER B N 1
ATOM 2310 C CA . SER B 1 106 ? 5.870 11.890 12.134 1.00 20.52 104 SER B CA 1
ATOM 2311 C C . SER B 1 106 ? 4.810 12.560 13.016 1.00 19.30 104 SER B C 1
ATOM 2312 O O . SER B 1 106 ? 5.121 13.470 13.799 1.00 20.29 104 SER B O 1
ATOM 2315 N N . ALA B 1 107 ? 3.576 12.098 12.914 1.00 18.34 105 ALA B N 1
ATOM 2316 C CA . ALA B 1 107 ? 2.491 12.678 13.684 1.00 17.49 105 ALA B CA 1
ATOM 2317 C C . ALA B 1 107 ? 2.740 12.476 15.182 1.00 17.61 105 ALA B C 1
ATOM 2318 O O . ALA B 1 107 ? 2.495 13.403 15.953 1.00 18.42 105 ALA B O 1
ATOM 2320 N N . ILE B 1 108 ? 3.149 11.266 15.584 1.00 17.77 106 ILE B N 1
ATOM 2321 C CA . ILE B 1 108 ? 3.386 10.946 16.989 1.00 17.16 106 ILE B CA 1
ATOM 2322 C C . ILE B 1 108 ? 4.514 11.797 17.538 1.00 17.38 106 ILE B C 1
ATOM 2323 O O . ILE B 1 108 ? 4.396 12.383 18.570 1.00 16.78 106 ILE B O 1
ATOM 2328 N N . ASN B 1 109 ? 5.633 11.825 16.851 1.00 18.43 107 ASN B N 1
ATOM 2329 C CA . ASN B 1 109 ? 6.753 12.645 17.314 1.00 18.85 107 ASN B CA 1
ATOM 2330 C C . ASN B 1 109 ? 6.416 14.133 17.459 1.00 18.20 107 ASN B C 1
ATOM 2331 O O . ASN B 1 109 ? 6.752 14.769 18.462 1.00 17.62 107 ASN B O 1
ATOM 2336 N N . VAL B 1 110 ? 5.795 14.703 16.441 1.00 18.07 108 VAL B N 1
ATOM 2337 C CA . VAL B 1 110 ? 5.385 16.106 16.473 1.00 17.87 108 VAL B CA 1
ATOM 2338 C C . VAL B 1 110 ? 4.396 16.342 17.608 1.00 18.35 108 VAL B C 1
ATOM 2339 O O . VAL B 1 110 ? 4.593 17.240 18.410 1.00 16.56 108 VAL B O 1
ATOM 2343 N N . LEU B 1 111 ? 3.357 15.536 17.709 1.00 18.13 109 LEU B N 1
ATOM 2344 C CA . LEU B 1 111 ? 2.349 15.859 18.654 1.00 18.87 109 LEU B CA 1
ATOM 2345 C C . LEU B 1 111 ? 2.921 15.657 20.064 1.00 19.31 109 LEU B C 1
ATOM 2346 O O . LEU B 1 111 ? 2.590 16.407 20.971 1.00 19.24 109 LEU B O 1
ATOM 2351 N N . ARG B 1 112 ? 3.756 14.639 20.244 1.00 19.03 110 ARG B N 1
ATOM 2352 C CA . ARG B 1 112 ? 4.304 14.368 21.559 1.00 21.14 110 ARG B CA 1
ATOM 2353 C C . ARG B 1 112 ? 5.196 15.506 22.030 1.00 22.53 110 ARG B C 1
ATOM 2354 O O . ARG B 1 112 ? 5.154 15.943 23.199 1.00 23.15 110 ARG B O 1
ATOM 2362 N N . GLU B 1 113 ? 6.005 16.008 21.110 1.00 23.57 111 GLU B N 1
ATOM 2363 C CA . GLU B 1 113 ? 6.905 17.073 21.431 1.00 24.07 111 GLU B CA 1
ATOM 2364 C C . GLU B 1 113 ? 6.114 18.338 21.793 1.00 23.68 111 GLU B C 1
ATOM 2365 O O . GLU B 1 113 ? 6.482 19.079 22.728 1.00 23.60 111 GLU B O 1
ATOM 2371 N N . LEU B 1 114 ? 5.015 18.568 21.079 1.00 22.40 112 LEU B N 1
ATOM 2372 C CA . LEU B 1 114 ? 4.192 19.706 21.314 1.00 22.67 112 LEU B CA 1
ATOM 2373 C C . LEU B 1 114 ? 3.517 19.635 22.658 1.00 23.92 112 LEU B C 1
ATOM 2374 O O . LEU B 1 114 ? 3.421 20.671 23.348 1.00 23.35 112 LEU B O 1
ATOM 2379 N N . VAL B 1 115 ? 3.053 18.440 23.032 1.00 24.24 113 VAL B N 1
ATOM 2380 C CA . VAL B 1 115 ? 2.347 18.267 24.279 1.00 24.83 113 VAL B CA 1
ATOM 2381 C C . VAL B 1 115 ? 3.374 18.430 25.416 1.00 25.99 113 VAL B C 1
ATOM 2382 O O . VAL B 1 115 ? 3.126 19.169 26.388 1.00 25.11 113 VAL B O 1
ATOM 2386 N N . LYS B 1 116 ? 4.536 17.823 25.243 1.00 27.54 114 LYS B N 1
ATOM 2387 C CA . LYS B 1 116 ? 5.615 17.963 26.216 1.00 28.92 114 LYS B CA 1
ATOM 2388 C C . LYS B 1 116 ? 5.949 19.396 26.532 1.00 28.91 114 LYS B C 1
ATOM 2389 O O . LYS B 1 116 ? 6.153 19.722 27.696 1.00 28.91 114 LYS B O 1
ATOM 2395 N N . ARG B 1 117 ? 6.093 20.207 25.490 1.00 29.20 115 ARG B N 1
ATOM 2396 C CA . ARG B 1 117 ? 6.619 21.562 25.602 1.00 29.02 115 ARG B CA 1
ATOM 2397 C C . ARG B 1 117 ? 5.550 22.613 25.889 1.00 29.51 115 ARG B C 1
ATOM 2398 O O . ARG B 1 117 ? 5.802 23.567 26.651 1.00 28.58 115 ARG B O 1
ATOM 2406 N N . TYR B 1 118 ? 4.364 22.477 25.297 1.00 28.16 116 TYR B N 1
ATOM 2407 C CA . TYR B 1 118 ? 3.461 23.598 25.236 1.00 29.03 116 TYR B CA 1
ATOM 2408 C C . TYR B 1 118 ? 2.029 23.293 25.636 1.00 29.17 116 TYR B C 1
ATOM 2409 O O . TYR B 1 118 ? 1.149 24.117 25.371 1.00 29.19 116 TYR B O 1
ATOM 2418 N N . LYS B 1 119 ? 1.763 22.146 26.258 1.00 29.40 117 LYS B N 1
ATOM 2419 C CA . LYS B 1 119 ? 0.355 21.801 26.604 1.00 29.46 117 LYS B CA 1
ATOM 2420 C C . LYS B 1 119 ? -0.343 22.848 27.504 1.00 29.96 117 LYS B C 1
ATOM 2421 O O . LYS B 1 119 ? -1.558 23.046 27.419 1.00 28.67 117 LYS B O 1
ATOM 2427 N N . ASP B 1 120 ? 0.441 23.528 28.343 1.00 30.59 118 ASP B N 1
ATOM 2428 C CA . ASP B 1 120 ? -0.103 24.600 29.194 1.00 31.74 118 ASP B CA 1
ATOM 2429 C C . ASP B 1 120 ? -0.103 25.989 28.500 1.00 32.09 118 ASP B C 1
ATOM 2430 O O . ASP B 1 120 ? -0.382 27.006 29.132 1.00 32.23 118 ASP B O 1
ATOM 2435 N N . GLN B 1 121 ? 0.179 26.049 27.201 1.00 32.61 119 GLN B N 1
ATOM 2436 C CA . GLN B 1 121 ? 0.107 27.279 26.434 1.00 32.83 119 GLN B CA 1
ATOM 2437 C C . GLN B 1 121 ? -1.015 27.220 25.400 1.00 33.19 119 GLN B C 1
ATOM 2438 O O . GLN B 1 121 ? -1.363 26.121 24.913 1.00 32.07 119 GLN B O 1
ATOM 2444 N N . PRO B 1 122 ? -1.578 28.389 25.035 1.00 33.55 120 PRO B N 1
ATOM 2445 C CA . PRO B 1 122 ? -2.691 28.492 24.078 1.00 34.04 120 PRO B CA 1
ATOM 2446 C C . PRO B 1 122 ? -2.389 28.137 22.584 1.00 33.50 120 PRO B C 1
ATOM 2447 O O . PRO B 1 122 ? -2.753 28.878 21.689 1.00 36.30 120 PRO B O 1
ATOM 2451 N N . VAL B 1 123 ? -1.819 26.972 22.321 1.00 31.82 121 VAL B N 1
ATOM 2452 C CA . VAL B 1 123 ? -1.366 26.621 20.978 1.00 31.11 121 VAL B CA 1
ATOM 2453 C C . VAL B 1 123 ? -2.492 25.875 20.262 1.00 29.94 121 VAL B C 1
ATOM 2454 O O . VAL B 1 123 ? -3.140 25.000 20.858 1.00 29.45 121 VAL B O 1
ATOM 2458 N N . ASN B 1 124 ? -2.759 26.261 19.017 1.00 28.06 122 ASN B N 1
ATOM 2459 C CA . ASN B 1 124 ? -3.748 25.560 18.181 1.00 27.40 122 ASN B CA 1
ATOM 2460 C C . ASN B 1 124 ? -2.916 24.596 17.343 1.00 25.32 122 ASN B C 1
ATOM 2461 O O . ASN B 1 124 ? -2.023 25.023 16.589 1.00 24.03 122 ASN B O 1
ATOM 2466 N N . VAL B 1 125 ? -3.158 23.310 17.523 1.00 24.41 123 VAL B N 1
ATOM 2467 C CA . VAL B 1 125 ? -2.405 22.246 16.795 1.00 22.59 123 VAL B CA 1
ATOM 2468 C C . VAL B 1 125 ? -3.304 21.640 15.758 1.00 22.18 123 VAL B C 1
ATOM 2469 O O . VAL B 1 125 ? -4.258 20.929 16.052 1.00 21.19 123 VAL B O 1
ATOM 2473 N N . VAL B 1 126 ? -2.969 21.922 14.518 1.00 20.53 124 VAL B N 1
ATOM 2474 C CA . VAL B 1 126 ? -3.765 21.573 13.415 1.00 19.97 124 VAL B CA 1
ATOM 2475 C C . VAL B 1 126 ? -3.168 20.317 12.789 1.00 18.46 124 VAL B C 1
ATOM 2476 O O . VAL B 1 126 ? -2.103 20.348 12.224 1.00 18.78 124 VAL B O 1
ATOM 2480 N N . MET B 1 127 ? -3.881 19.223 12.909 1.00 18.54 125 MET B N 1
ATOM 2481 C CA . MET B 1 127 ? -3.398 17.922 12.459 1.00 18.83 125 MET B CA 1
ATOM 2482 C C . MET B 1 127 ? -4.113 17.578 11.174 1.00 18.36 125 MET B C 1
ATOM 2483 O O . MET B 1 127 ? -5.341 17.299 11.175 1.00 18.15 125 MET B O 1
ATOM 2488 N N . ILE B 1 128 ? -3.373 17.619 10.064 1.00 18.34 126 ILE B N 1
ATOM 2489 C CA . ILE B 1 128 ? -3.994 17.405 8.771 1.00 18.99 126 ILE B CA 1
ATOM 2490 C C . ILE B 1 128 ? -3.807 15.937 8.483 1.00 19.11 126 ILE B C 1
ATOM 2491 O O . ILE B 1 128 ? -2.671 15.406 8.547 1.00 19.49 126 ILE B O 1
ATOM 2496 N N . MET B 1 129 ? -4.915 15.289 8.173 1.00 17.67 127 MET B N 1
ATOM 2497 C CA . MET B 1 129 ? -4.963 13.839 7.955 1.00 17.70 127 MET B CA 1
ATOM 2498 C C . MET B 1 129 ? -5.471 13.592 6.530 1.00 18.06 127 MET B C 1
ATOM 2499 O O . MET B 1 129 ? -4.818 13.961 5.589 1.00 20.67 127 MET B O 1
ATOM 2504 N N . SER B 1 130 ? -6.626 12.991 6.381 1.00 18.59 128 SER B N 1
ATOM 2505 C CA . SER B 1 130 ? -7.176 12.690 5.074 1.00 19.08 128 SER B CA 1
ATOM 2506 C C . SER B 1 130 ? -8.559 12.131 5.327 1.00 18.94 128 SER B C 1
ATOM 2507 O O . SER B 1 130 ? -8.814 11.568 6.400 1.00 17.57 128 SER B O 1
ATOM 2510 N N . THR B 1 131 ? -9.465 12.246 4.348 1.00 19.01 129 THR B N 1
ATOM 2511 C CA . THR B 1 131 ? -10.728 11.512 4.441 1.00 19.01 129 THR B CA 1
ATOM 2512 C C . THR B 1 131 ? -10.495 10.005 4.559 1.00 18.09 129 THR B C 1
ATOM 2513 O O . THR B 1 131 ? -11.403 9.285 4.971 1.00 18.55 129 THR B O 1
ATOM 2517 N N . ALA B 1 132 ? -9.298 9.541 4.172 1.00 17.20 130 ALA B N 1
ATOM 2518 C CA . ALA B 1 132 ? -8.887 8.139 4.407 1.00 17.91 130 ALA B CA 1
ATOM 2519 C C . ALA B 1 132 ? -8.909 7.722 5.886 1.00 17.91 130 ALA B C 1
ATOM 2520 O O . ALA B 1 132 ? -8.965 6.527 6.184 1.00 18.68 130 ALA B O 1
ATOM 2522 N N . ALA B 1 133 ? -8.792 8.701 6.795 1.00 18.59 131 ALA B N 1
ATOM 2523 C CA . ALA B 1 133 ? -8.872 8.476 8.259 1.00 19.23 131 ALA B CA 1
ATOM 2524 C C . ALA B 1 133 ? -10.271 8.115 8.733 1.00 20.32 131 ALA B C 1
ATOM 2525 O O . ALA B 1 133 ? -10.421 7.586 9.823 1.00 19.10 131 ALA B O 1
ATOM 2527 N N . GLN B 1 134 ? -11.282 8.438 7.921 1.00 21.01 132 GLN B N 1
ATOM 2528 C CA . GLN B 1 134 ? -12.689 8.409 8.304 1.00 22.70 132 GLN B CA 1
ATOM 2529 C C . GLN B 1 134 ? -13.456 7.184 7.783 1.00 23.59 132 GLN B C 1
ATOM 2530 O O . GLN B 1 134 ? -14.531 6.895 8.266 1.00 23.76 132 GLN B O 1
ATOM 2536 N N . GLN B 1 135 ? -12.876 6.487 6.805 1.00 23.54 133 GLN B N 1
ATOM 2537 C CA . GLN B 1 135 ? -13.526 5.389 6.092 1.00 24.63 133 GLN B CA 1
ATOM 2538 C C . GLN B 1 135 ? -12.442 4.465 5.502 1.00 22.16 133 GLN B C 1
ATOM 2539 O O . GLN B 1 135 ? -11.330 4.878 5.253 1.00 19.25 133 GLN B O 1
ATOM 2545 N N . PRO B 1 136 ? -12.795 3.229 5.254 1.00 21.85 134 PRO B N 1
ATOM 2546 C CA . PRO B 1 136 ? -11.869 2.334 4.581 1.00 22.32 134 PRO B CA 1
ATOM 2547 C C . PRO B 1 136 ? -11.944 2.574 3.080 1.00 23.11 134 PRO B C 1
ATOM 2548 O O . PRO B 1 136 ? -12.957 3.048 2.601 1.00 23.02 134 PRO B O 1
ATOM 2552 N N . LYS B 1 137 ? -10.890 2.225 2.355 1.00 23.13 135 LYS B N 1
ATOM 2553 C CA . LYS B 1 137 ? -10.861 2.386 0.904 1.00 22.93 135 LYS B CA 1
ATOM 2554 C C . LYS B 1 137 ? -10.053 1.250 0.256 1.00 22.69 135 LYS B C 1
ATOM 2555 O O . LYS B 1 137 ? -8.924 0.958 0.673 1.00 19.42 135 LYS B O 1
ATOM 2561 N N . ALA B 1 138 ? -10.627 0.615 -0.769 1.00 22.02 136 ALA B N 1
ATOM 2562 C CA . ALA B 1 138 ? -9.939 -0.436 -1.495 1.00 22.56 136 ALA B CA 1
ATOM 2563 C C . ALA B 1 138 ? -8.716 0.174 -2.189 1.00 22.43 136 ALA B C 1
ATOM 2564 O O . ALA B 1 138 ? -8.788 1.282 -2.664 1.00 22.87 136 ALA B O 1
ATOM 2566 N N . GLN B 1 139 ? -7.623 -0.579 -2.274 1.00 22.21 137 GLN B N 1
ATOM 2567 C CA . GLN B 1 139 ? -6.362 -0.135 -2.807 1.00 22.72 137 GLN B CA 1
ATOM 2568 C C . GLN B 1 139 ? -5.685 0.943 -1.968 1.00 20.53 137 GLN B C 1
ATOM 2569 O O . GLN B 1 139 ? -4.700 1.498 -2.410 1.00 20.48 137 GLN B O 1
ATOM 2575 N N . GLU B 1 140 ? -6.212 1.245 -0.791 1.00 18.47 138 GLU B N 1
ATOM 2576 C CA . GLU B 1 140 ? -5.570 2.198 0.091 1.00 18.78 138 GLU B CA 1
ATOM 2577 C C . GLU B 1 140 ? -5.456 1.633 1.515 1.00 17.78 138 GLU B C 1
ATOM 2578 O O . GLU B 1 140 ? -5.468 2.385 2.455 1.00 17.93 138 GLU B O 1
ATOM 2584 N N . SER B 1 141 ? -5.346 0.320 1.658 1.00 17.34 139 SER B N 1
ATOM 2585 C CA . SER B 1 141 ? -5.386 -0.299 2.991 1.00 17.40 139 SER B CA 1
ATOM 2586 C C . SER B 1 141 ? -4.360 0.223 3.988 1.00 17.57 139 SER B C 1
ATOM 2587 O O . SER B 1 141 ? -4.726 0.527 5.116 1.00 17.82 139 SER B O 1
ATOM 2590 N N . THR B 1 142 ? -3.108 0.388 3.567 1.00 17.75 140 THR B N 1
ATOM 2591 C CA . THR B 1 142 ? -2.048 0.875 4.436 1.00 17.08 140 THR B CA 1
ATOM 2592 C C . THR B 1 142 ? -2.107 2.364 4.645 1.00 16.08 140 THR B C 1
ATOM 2593 O O . THR B 1 142 ? -1.720 2.860 5.712 1.00 16.92 140 THR B O 1
ATOM 2597 N N . TYR B 1 143 ? -2.610 3.089 3.663 1.00 16.42 141 TYR B N 1
ATOM 2598 C CA . TYR B 1 143 ? -2.843 4.529 3.806 1.00 16.24 141 TYR B CA 1
ATOM 2599 C C . TYR B 1 143 ? -3.971 4.819 4.791 1.00 16.49 141 TYR B C 1
ATOM 2600 O O . TYR B 1 143 ? -3.828 5.652 5.683 1.00 16.77 141 TYR B O 1
ATOM 2609 N N . CYS B 1 144 ? -5.090 4.107 4.629 1.00 16.67 142 CYS B N 1
ATOM 2610 C CA . CYS B 1 144 ? -6.136 4.060 5.652 1.00 16.51 142 CYS B CA 1
ATOM 2611 C C . CYS B 1 144 ? -5.551 3.709 7.018 1.00 16.29 142 CYS B C 1
ATOM 2612 O O . CYS B 1 144 ? -5.762 4.427 7.975 1.00 16.06 142 CYS B O 1
ATOM 2615 N N . ALA B 1 145 ? -4.739 2.656 7.082 1.00 16.75 143 ALA B N 1
ATOM 2616 C CA . ALA B 1 145 ? -4.140 2.264 8.361 1.00 15.43 143 ALA B CA 1
ATOM 2617 C C . ALA B 1 145 ? -3.431 3.416 9.059 1.00 15.61 143 ALA B C 1
ATOM 2618 O O . ALA B 1 145 ? -3.701 3.658 10.228 1.00 14.98 143 ALA B O 1
ATOM 2620 N N . VAL B 1 146 ? -2.555 4.142 8.349 1.00 14.35 144 VAL B N 1
ATOM 2621 C CA . VAL B 1 146 ? -1.769 5.194 8.932 1.00 16.00 144 VAL B CA 1
ATOM 2622 C C . VAL B 1 146 ? -2.602 6.420 9.259 1.00 16.52 144 VAL B C 1
ATOM 2623 O O . VAL B 1 146 ? -2.325 7.073 10.269 1.00 17.73 144 VAL B O 1
ATOM 2627 N N . LYS B 1 147 ? -3.618 6.717 8.449 1.00 16.83 145 LYS B N 1
ATOM 2628 C CA . LYS B 1 147 ? -4.489 7.868 8.717 1.00 16.65 145 LYS B CA 1
ATOM 2629 C C . LYS B 1 147 ? -5.487 7.616 9.861 1.00 16.56 145 LYS B C 1
ATOM 2630 O O . LYS B 1 147 ? -5.747 8.530 10.694 1.00 14.43 145 LYS B O 1
ATOM 2636 N N . TRP B 1 148 ? -6.086 6.428 9.882 1.00 16.59 146 TRP B N 1
ATOM 2637 C CA . TRP B 1 148 ? -6.897 5.996 11.035 1.00 17.97 146 TRP B CA 1
ATOM 2638 C C . TRP B 1 148 ? -6.040 6.091 12.327 1.00 17.14 146 TRP B C 1
ATOM 2639 O O . TRP B 1 148 ? -6.511 6.525 13.390 1.00 17.34 146 TRP B O 1
ATOM 2650 N N . ALA B 1 149 ? -4.805 5.615 12.249 1.00 18.05 147 ALA B N 1
ATOM 2651 C CA . ALA B 1 149 ? -3.895 5.634 13.423 1.00 16.97 147 ALA B CA 1
ATOM 2652 C C . ALA B 1 149 ? -3.730 7.060 13.977 1.00 17.88 147 ALA B C 1
ATOM 2653 O O . ALA B 1 149 ? -3.807 7.275 15.171 1.00 16.67 147 ALA B O 1
ATOM 2655 N N . VAL B 1 150 ? -3.445 8.011 13.098 1.00 17.60 148 VAL B N 1
ATOM 2656 C CA . VAL B 1 150 ? -3.311 9.387 13.526 1.00 17.58 148 VAL B CA 1
ATOM 2657 C C . VAL B 1 150 ? -4.607 9.909 14.146 1.00 17.03 148 VAL B C 1
ATOM 2658 O O . VAL B 1 150 ? -4.543 10.639 15.133 1.00 17.85 148 VAL B O 1
ATOM 2662 N N . LYS B 1 151 ? -5.777 9.530 13.635 1.00 17.04 149 LYS B N 1
ATOM 2663 C CA . LYS B 1 151 ? -7.032 9.979 14.210 1.00 17.50 149 LYS B CA 1
ATOM 2664 C C . LYS B 1 151 ? -7.232 9.321 15.604 1.00 17.80 149 LYS B C 1
ATOM 2665 O O . LYS B 1 151 ? -7.585 10.003 16.569 1.00 17.84 149 LYS B O 1
ATOM 2671 N N . GLY B 1 152 ? -6.951 8.025 15.727 1.00 16.50 150 GLY B N 1
ATOM 2672 C CA . GLY B 1 152 ? -6.948 7.438 17.058 1.00 15.94 150 GLY B CA 1
ATOM 2673 C C . GLY B 1 152 ? -6.019 8.175 18.044 1.00 15.61 150 GLY B C 1
ATOM 2674 O O . GLY B 1 152 ? -6.418 8.398 19.180 1.00 16.78 150 GLY B O 1
ATOM 2675 N N . LEU B 1 153 ? -4.811 8.529 17.612 1.00 15.44 151 LEU B N 1
ATOM 2676 C CA . LEU B 1 153 ? -3.837 9.277 18.416 1.00 16.77 151 LEU B CA 1
ATOM 2677 C C . LEU B 1 153 ? -4.449 10.611 18.878 1.00 18.62 151 LEU B C 1
ATOM 2678 O O . LEU B 1 153 ? -4.486 10.880 20.086 1.00 18.02 151 LEU B O 1
ATOM 2683 N N . ILE B 1 154 ? -4.946 11.417 17.936 1.00 18.77 152 ILE B N 1
ATOM 2684 C CA . ILE B 1 154 ? -5.395 12.769 18.298 1.00 19.15 152 ILE B CA 1
ATOM 2685 C C . ILE B 1 154 ? -6.668 12.783 19.161 1.00 20.10 152 ILE B C 1
ATOM 2686 O O . ILE B 1 154 ? -6.807 13.636 20.042 1.00 19.22 152 ILE B O 1
ATOM 2691 N N . GLU B 1 155 ? -7.580 11.859 18.912 1.00 20.02 153 GLU B N 1
ATOM 2692 C CA . GLU B 1 155 ? -8.803 11.804 19.676 1.00 19.80 153 GLU B CA 1
ATOM 2693 C C . GLU B 1 155 ? -8.531 11.363 21.113 1.00 20.45 153 GLU B C 1
ATOM 2694 O O . GLU B 1 155 ? -9.281 11.766 22.035 1.00 20.99 153 GLU B O 1
ATOM 2700 N N . SER B 1 156 ? -7.469 10.551 21.290 1.00 19.95 154 SER B N 1
ATOM 2701 C CA . SER B 1 156 ? -6.978 10.145 22.576 1.00 20.68 154 SER B CA 1
ATOM 2702 C C . SER B 1 156 ? -6.284 11.293 23.281 1.00 21.02 154 SER B C 1
ATOM 2703 O O . SER B 1 156 ? -6.627 11.582 24.426 1.00 20.50 154 SER B O 1
ATOM 2706 N N . VAL B 1 157 ? -5.326 11.965 22.606 1.00 20.52 155 VAL B N 1
ATOM 2707 C CA . VAL B 1 157 ? -4.634 13.091 23.222 1.00 20.38 155 VAL B CA 1
ATOM 2708 C C . VAL B 1 157 ? -5.640 14.237 23.555 1.00 21.91 155 VAL B C 1
ATOM 2709 O O . VAL B 1 157 ? -5.512 14.920 24.618 1.00 21.52 155 VAL B O 1
ATOM 2713 N N . ARG B 1 158 ? -6.645 14.453 22.712 1.00 21.45 156 ARG B N 1
ATOM 2714 C CA . ARG B 1 158 ? -7.703 15.444 23.082 1.00 22.43 156 ARG B CA 1
ATOM 2715 C C . ARG B 1 158 ? -8.350 15.176 24.450 1.00 23.71 156 ARG B C 1
ATOM 2716 O O . ARG B 1 158 ? -8.613 16.114 25.174 1.00 24.39 156 ARG B O 1
ATOM 2724 N N . LEU B 1 159 ? -8.623 13.914 24.788 1.00 23.47 157 LEU B N 1
ATOM 2725 C CA . LEU B 1 159 ? -9.098 13.557 26.140 1.00 25.84 157 LEU B CA 1
ATOM 2726 C C . LEU B 1 159 ? -8.093 13.913 27.226 1.00 26.66 157 LEU B C 1
ATOM 2727 O O . LEU B 1 159 ? -8.484 14.438 28.284 1.00 27.78 157 LEU B O 1
ATOM 2732 N N . GLU B 1 160 ? -6.805 13.697 26.942 1.00 27.71 158 GLU B N 1
ATOM 2733 C CA . GLU B 1 160 ? -5.705 14.053 27.871 1.00 29.01 158 GLU B CA 1
ATOM 2734 C C . GLU B 1 160 ? -5.512 15.579 28.054 1.00 29.07 158 GLU B C 1
ATOM 2735 O O . GLU B 1 160 ? -4.977 16.049 29.072 1.00 29.53 158 GLU B O 1
ATOM 2741 N N . LEU B 1 161 ? -5.906 16.334 27.049 1.00 28.83 159 LEU B N 1
ATOM 2742 C CA . LEU B 1 161 ? -5.806 17.803 27.064 1.00 29.70 159 LEU B CA 1
ATOM 2743 C C . LEU B 1 161 ? -7.020 18.523 27.633 1.00 30.64 159 LEU B C 1
ATOM 2744 O O . LEU B 1 161 ? -7.022 19.746 27.710 1.00 30.82 159 LEU B O 1
ATOM 2749 N N . LYS B 1 162 ? -8.037 17.773 28.046 1.00 32.46 160 LYS B N 1
ATOM 2750 C CA . LYS B 1 162 ? -9.233 18.328 28.641 1.00 34.54 160 LYS B CA 1
ATOM 2751 C C . LYS B 1 162 ? -8.832 19.343 29.715 1.00 35.16 160 LYS B C 1
ATOM 2752 O O . LYS B 1 162 ? -8.024 19.048 30.570 1.00 35.67 160 LYS B O 1
ATOM 2758 N N . GLY B 1 163 ? -9.346 20.560 29.629 1.00 36.88 161 GLY B N 1
ATOM 2759 C CA . GLY B 1 163 ? -9.007 21.581 30.615 1.00 37.81 161 GLY B CA 1
ATOM 2760 C C . GLY B 1 163 ? -7.598 22.159 30.466 1.00 38.44 161 GLY B C 1
ATOM 2761 O O . GLY B 1 163 ? -7.013 22.590 31.462 1.00 40.27 161 GLY B O 1
ATOM 2762 N N . LYS B 1 164 ? -7.051 22.169 29.245 1.00 37.15 162 LYS B N 1
ATOM 2763 C CA . LYS B 1 164 ? -5.743 22.778 28.987 1.00 36.08 162 LYS B CA 1
ATOM 2764 C C . LYS B 1 164 ? -5.884 23.721 27.836 1.00 33.85 162 LYS B C 1
ATOM 2765 O O . LYS B 1 164 ? -6.797 23.570 27.040 1.00 35.50 162 LYS B O 1
ATOM 2771 N N . PRO B 1 165 ? -5.018 24.745 27.752 1.00 31.45 163 PRO B N 1
ATOM 2772 C CA . PRO B 1 165 ? -5.217 25.737 26.717 1.00 29.74 163 PRO B CA 1
ATOM 2773 C C . PRO B 1 165 ? -4.903 25.202 25.314 1.00 28.44 163 PRO B C 1
ATOM 2774 O O . PRO B 1 165 ? -5.450 25.727 24.353 1.00 27.69 163 PRO B O 1
ATOM 2778 N N . MET B 1 166 ? -4.041 24.187 25.204 1.00 26.87 164 MET B N 1
ATOM 2779 C CA . MET B 1 166 ? -3.681 23.633 23.894 1.00 26.03 164 MET B CA 1
ATOM 2780 C C . MET B 1 166 ? -4.905 22.923 23.322 1.00 25.37 164 MET B C 1
ATOM 2781 O O . MET B 1 166 ? -5.589 22.196 24.013 1.00 26.01 164 MET B O 1
ATOM 2786 N N . LYS B 1 167 ? -5.149 23.132 22.043 1.00 25.40 165 LYS B N 1
ATOM 2787 C CA . LYS B 1 167 ? -6.299 22.571 21.371 1.00 25.49 165 LYS B CA 1
ATOM 2788 C C . LYS B 1 167 ? -5.789 21.852 20.147 1.00 24.71 165 LYS B C 1
ATOM 2789 O O . LYS B 1 167 ? -4.884 22.356 19.454 1.00 23.48 165 LYS B O 1
ATOM 2795 N N . ILE B 1 168 ? -6.384 20.688 19.867 1.00 23.08 166 ILE B N 1
ATOM 2796 C CA . ILE B 1 168 ? -6.094 19.953 18.636 1.00 22.69 166 ILE B CA 1
ATOM 2797 C C . ILE B 1 168 ? -7.271 20.139 17.642 1.00 22.39 166 ILE B C 1
ATOM 2798 O O . ILE B 1 168 ? -8.449 19.910 17.983 1.00 22.62 166 ILE B O 1
ATOM 2803 N N . ILE B 1 169 ? -6.920 20.583 16.450 1.00 19.74 167 ILE B N 1
ATOM 2804 C CA . ILE B 1 169 ? -7.820 20.770 15.335 1.00 20.53 167 ILE B CA 1
ATOM 2805 C C . ILE B 1 169 ? -7.546 19.670 14.303 1.00 19.52 167 ILE B C 1
ATOM 2806 O O . ILE B 1 169 ? -6.401 19.429 13.915 1.00 21.83 167 ILE B O 1
ATOM 2811 N N . ALA B 1 170 ? -8.596 18.990 13.889 1.00 18.89 168 ALA B N 1
ATOM 2812 C CA . ALA B 1 170 ? -8.499 17.860 12.941 1.00 18.61 168 ALA B CA 1
ATOM 2813 C C . ALA B 1 170 ? -8.995 18.313 11.587 1.00 18.79 168 ALA B C 1
ATOM 2814 O O . ALA B 1 170 ? -10.050 18.940 11.471 1.00 18.80 168 ALA B O 1
ATOM 2816 N N . VAL B 1 171 ? -8.195 18.070 10.559 1.00 18.26 169 VAL B N 1
ATOM 2817 C CA . VAL B 1 171 ? -8.519 18.453 9.195 1.00 17.61 169 VAL B CA 1
ATOM 2818 C C . VAL B 1 171 ? -8.432 17.213 8.318 1.00 16.90 169 VAL B C 1
ATOM 2819 O O . VAL B 1 171 ? -7.409 16.472 8.334 1.00 16.65 169 VAL B O 1
ATOM 2823 N N . TYR B 1 172 ? -9.449 17.020 7.478 1.00 16.68 170 TYR B N 1
ATOM 2824 C CA . TYR B 1 172 ? -9.589 15.826 6.657 1.00 16.41 170 TYR B CA 1
ATOM 2825 C C . TYR B 1 172 ? -9.808 16.166 5.166 1.00 18.31 170 TYR B C 1
ATOM 2826 O O . TYR B 1 172 ? -10.971 16.235 4.710 1.00 17.49 170 TYR B O 1
ATOM 2835 N N . PRO B 1 173 ? -8.717 16.398 4.410 1.00 19.28 171 PRO B N 1
ATOM 2836 C CA . PRO B 1 173 ? -8.815 16.693 2.967 1.00 20.35 171 PRO B CA 1
ATOM 2837 C C . PRO B 1 173 ? -9.086 15.471 2.160 1.00 22.42 171 PRO B C 1
ATOM 2838 O O . PRO B 1 173 ? -8.477 14.379 2.408 1.00 21.99 171 PRO B O 1
ATOM 2842 N N . GLY B 1 174 ? -9.969 15.637 1.197 1.00 23.51 172 GLY B N 1
ATOM 2843 C CA . GLY B 1 174 ? -10.347 14.585 0.292 1.00 25.98 172 GLY B CA 1
ATOM 2844 C C . GLY B 1 174 ? -10.153 15.054 -1.129 1.00 29.45 172 GLY B C 1
ATOM 2845 O O . GLY B 1 174 ? -10.390 16.245 -1.431 1.00 30.32 172 GLY B O 1
ATOM 2846 N N . GLY B 1 175 ? -9.680 14.155 -2.003 1.00 31.65 173 GLY B N 1
ATOM 2847 C CA . GLY B 1 175 ? -9.611 14.470 -3.446 1.00 33.17 173 GLY B CA 1
ATOM 2848 C C . GLY B 1 175 ? -8.503 15.430 -3.888 1.00 34.22 173 GLY B C 1
ATOM 2849 O O . GLY B 1 175 ? -8.700 16.217 -4.858 1.00 36.43 173 GLY B O 1
ATOM 2850 N N . MET B 1 176 ? -7.362 15.399 -3.208 1.00 34.39 174 MET B N 1
ATOM 2851 C CA . MET B 1 176 ? -6.175 16.160 -3.637 1.00 34.53 174 MET B CA 1
ATOM 2852 C C . MET B 1 176 ? -5.340 15.242 -4.565 1.00 35.78 174 MET B C 1
ATOM 2853 O O . MET B 1 176 ? -4.560 15.720 -5.421 1.00 36.20 174 MET B O 1
ATOM 2858 N N . PHE B 1 193 ? -8.362 16.067 -7.710 1.00 47.93 191 PHE B N 1
ATOM 2859 C CA . PHE B 1 193 ? -8.573 17.289 -8.478 1.00 47.02 191 PHE B CA 1
ATOM 2860 C C . PHE B 1 193 ? -8.648 18.568 -7.607 1.00 46.73 191 PHE B C 1
ATOM 2861 O O . PHE B 1 193 ? -8.498 19.681 -8.133 1.00 46.51 191 PHE B O 1
ATOM 2863 N N . MET B 1 194 ? -8.880 18.448 -6.292 1.00 45.59 192 MET B N 1
ATOM 2864 C CA . MET B 1 194 ? -8.789 19.621 -5.426 1.00 44.20 192 MET B CA 1
ATOM 2865 C C . MET B 1 194 ? -7.294 19.938 -5.410 1.00 44.40 192 MET B C 1
ATOM 2866 O O . MET B 1 194 ? -6.476 19.041 -5.211 1.00 44.91 192 MET B O 1
ATOM 2871 N N . SER B 1 195 ? -6.936 21.195 -5.691 1.00 44.03 193 SER B N 1
ATOM 2872 C CA . SER B 1 195 ? -5.522 21.606 -5.728 1.00 42.72 193 SER B CA 1
ATOM 2873 C C . SER B 1 195 ? -5.052 22.022 -4.332 1.00 41.52 193 SER B C 1
ATOM 2874 O O . SER B 1 195 ? -5.829 22.568 -3.529 1.00 41.76 193 SER B O 1
ATOM 2877 N N . ALA B 1 196 ? -3.762 21.837 -4.082 1.00 40.46 194 ALA B N 1
ATOM 2878 C CA . ALA B 1 196 ? -3.170 22.263 -2.815 1.00 39.75 194 ALA B CA 1
ATOM 2879 C C . ALA B 1 196 ? -3.506 23.709 -2.532 1.00 39.31 194 ALA B C 1
ATOM 2880 O O . ALA B 1 196 ? -3.761 24.055 -1.393 1.00 38.11 194 ALA B O 1
ATOM 2882 N N . GLU B 1 197 ? -3.579 24.552 -3.570 1.00 38.78 195 GLU B N 1
ATOM 2883 C CA . GLU B 1 197 ? -3.919 25.960 -3.383 1.00 39.05 195 GLU B CA 1
ATOM 2884 C C . GLU B 1 197 ? -5.345 26.241 -2.835 1.00 37.85 195 GLU B C 1
ATOM 2885 O O . GLU B 1 197 ? -5.554 27.089 -1.965 1.00 37.59 195 GLU B O 1
ATOM 2891 N N . ASP B 1 198 ? -6.325 25.558 -3.379 1.00 37.66 196 ASP B N 1
ATOM 2892 C CA . ASP B 1 198 ? -7.720 25.800 -2.995 1.00 37.15 196 ASP B CA 1
ATOM 2893 C C . ASP B 1 198 ? -8.065 25.098 -1.657 1.00 34.78 196 ASP B C 1
ATOM 2894 O O . ASP B 1 198 ? -8.721 25.698 -0.814 1.00 33.59 196 ASP B O 1
ATOM 2899 N N . ALA B 1 199 ? -7.570 23.869 -1.477 1.00 34.10 197 ALA B N 1
ATOM 2900 C CA . ALA B 1 199 ? -7.545 23.193 -0.159 1.00 32.49 197 ALA B CA 1
ATOM 2901 C C . ALA B 1 199 ? -6.924 24.114 0.898 1.00 31.29 197 ALA B C 1
ATOM 2902 O O . ALA B 1 199 ? -7.528 24.376 1.934 1.00 29.84 197 ALA B O 1
ATOM 2904 N N . ALA B 1 200 ? -5.745 24.673 0.597 1.00 30.40 198 ALA B N 1
ATOM 2905 C CA . ALA B 1 200 ? -5.161 25.725 1.443 1.00 29.66 198 ALA B CA 1
ATOM 2906 C C . ALA B 1 200 ? -6.129 26.871 1.767 1.00 29.04 198 ALA B C 1
ATOM 2907 O O . ALA B 1 200 ? -6.288 27.292 2.911 1.00 26.60 198 ALA B O 1
ATOM 2909 N N . LEU B 1 201 ? -6.786 27.405 0.746 1.00 30.25 199 LEU B N 1
ATOM 2910 C CA . LEU B 1 201 ? -7.690 28.556 0.970 1.00 30.87 199 LEU B CA 1
ATOM 2911 C C . LEU B 1 201 ? -8.832 28.261 1.907 1.00 29.41 199 LEU B C 1
ATOM 2912 O O . LEU B 1 201 ? -9.141 29.018 2.821 1.00 31.04 199 LEU B O 1
ATOM 2917 N N . MET B 1 202 ? -9.452 27.122 1.698 1.00 30.80 200 MET B N 1
ATOM 2918 C CA . MET B 1 202 ? -10.619 26.755 2.514 1.00 29.74 200 MET B CA 1
ATOM 2919 C C . MET B 1 202 ? -10.238 26.362 3.908 1.00 29.24 200 MET B C 1
ATOM 2920 O O . MET B 1 202 ? -10.861 26.808 4.886 1.00 29.56 200 MET B O 1
ATOM 2925 N N . ILE B 1 203 ? -9.148 25.588 4.039 1.00 28.52 201 ILE B N 1
ATOM 2926 C CA . ILE B 1 203 ? -8.616 25.347 5.367 1.00 27.18 201 ILE B CA 1
ATOM 2927 C C . ILE B 1 203 ? -8.242 26.638 6.069 1.00 27.65 201 ILE B C 1
ATOM 2928 O O . ILE B 1 203 ? -8.735 26.904 7.155 1.00 26.13 201 ILE B O 1
ATOM 2933 N N . HIS B 1 204 ? -7.373 27.463 5.477 1.00 29.19 202 HIS B N 1
ATOM 2934 C CA . HIS B 1 204 ? -6.958 28.702 6.140 1.00 30.84 202 HIS B CA 1
ATOM 2935 C C . HIS B 1 204 ? -8.202 29.547 6.429 1.00 31.81 202 HIS B C 1
ATOM 2936 O O . HIS B 1 204 ? -8.363 30.088 7.536 1.00 32.47 202 HIS B O 1
ATOM 2943 N N . GLY B 1 205 ? -9.088 29.590 5.444 1.00 33.37 203 GLY B N 1
ATOM 2944 C CA . GLY B 1 205 ? -10.411 30.262 5.570 1.00 34.69 203 GLY B CA 1
ATOM 2945 C C . GLY B 1 205 ? -11.279 29.783 6.725 1.00 35.34 203 GLY B C 1
ATOM 2946 O O . GLY B 1 205 ? -11.856 30.609 7.412 1.00 36.28 203 GLY B O 1
ATOM 2947 N N . ALA B 1 206 ? -11.354 28.461 6.967 1.00 35.21 204 ALA B N 1
ATOM 2948 C CA . ALA B 1 206 ? -12.261 27.922 8.004 1.00 35.21 204 ALA B CA 1
ATOM 2949 C C . ALA B 1 206 ? -11.754 27.947 9.426 1.00 36.18 204 ALA B C 1
ATOM 2950 O O . ALA B 1 206 ? -12.550 28.082 10.341 1.00 37.00 204 ALA B O 1
ATOM 2952 N N . LEU B 1 207 ? -10.455 27.783 9.656 1.00 37.12 205 LEU B N 1
ATOM 2953 C CA . LEU B 1 207 ? -9.958 27.747 11.025 1.00 37.67 205 LEU B CA 1
ATOM 2954 C C . LEU B 1 207 ? -10.174 29.085 11.691 1.00 39.33 205 LEU B C 1
ATOM 2955 O O . LEU B 1 207 ? -9.900 30.122 11.091 1.00 39.76 205 LEU B O 1
ATOM 2960 N N . ALA B 1 208 ? -10.674 29.058 12.925 1.00 39.98 206 ALA B N 1
ATOM 2961 C CA . ALA B 1 208 ? -11.019 30.280 13.652 1.00 40.61 206 ALA B CA 1
ATOM 2962 C C . ALA B 1 208 ? -11.202 29.944 15.108 1.00 41.18 206 ALA B C 1
ATOM 2963 O O . ALA B 1 208 ? -11.593 28.822 15.453 1.00 40.69 206 ALA B O 1
ATOM 2965 N N . ASN B 1 209 ? -10.893 30.925 15.947 1.00 41.76 207 ASN B N 1
ATOM 2966 C CA . ASN B 1 209 ? -11.029 30.860 17.388 1.00 42.73 207 ASN B CA 1
ATOM 2967 C C . ASN B 1 209 ? -11.814 32.105 17.842 1.00 43.66 207 ASN B C 1
ATOM 2968 O O . ASN B 1 209 ? -11.330 32.894 18.644 1.00 43.00 207 ASN B O 1
ATOM 2973 N N . ILE B 1 210 ? -13.020 32.259 17.314 1.00 44.18 208 ILE B N 1
ATOM 2974 C CA . ILE B 1 210 ? -13.841 33.438 17.583 1.00 44.49 208 ILE B CA 1
ATOM 2975 C C . ILE B 1 210 ? -14.620 33.285 18.874 1.00 44.40 208 ILE B C 1
ATOM 2976 O O . ILE B 1 210 ? -15.424 32.359 19.017 1.00 45.16 208 ILE B O 1
ATOM 2981 N N . GLY B 1 211 ? -14.379 34.180 19.826 1.00 44.20 209 GLY B N 1
ATOM 2982 C CA . GLY B 1 211 ? -15.198 34.234 21.026 1.00 43.86 209 GLY B CA 1
ATOM 2983 C C . GLY B 1 211 ? -14.884 33.083 21.924 1.00 43.41 209 GLY B C 1
ATOM 2984 O O . GLY B 1 211 ? -13.724 32.765 22.107 1.00 43.82 209 GLY B O 1
ATOM 2985 N N . ASN B 1 212 ? -15.917 32.455 22.481 1.00 42.97 210 ASN B N 1
ATOM 2986 C CA . ASN B 1 212 ? -15.759 31.292 23.356 1.00 42.43 210 ASN B CA 1
ATOM 2987 C C . ASN B 1 212 ? -15.633 29.951 22.572 1.00 40.23 210 ASN B C 1
ATOM 2988 O O . ASN B 1 212 ? -15.784 28.884 23.145 1.00 40.69 210 ASN B O 1
ATOM 2993 N N . GLY B 1 213 ? -15.386 29.994 21.277 1.00 37.55 211 GLY B N 1
ATOM 2994 C CA . GLY B 1 213 ? -15.419 28.746 20.505 1.00 35.64 211 GLY B CA 1
ATOM 2995 C C . GLY B 1 213 ? -14.360 28.644 19.454 1.00 33.11 211 GLY B C 1
ATOM 2996 O O . GLY B 1 213 ? -13.653 29.614 19.164 1.00 32.70 211 GLY B O 1
ATOM 2997 N N . TYR B 1 214 ? -14.259 27.460 18.864 1.00 29.49 212 TYR B N 1
ATOM 2998 C CA . TYR B 1 214 ? -13.282 27.233 17.805 1.00 27.95 212 TYR B CA 1
ATOM 2999 C C . TYR B 1 214 ? -13.782 26.163 16.873 1.00 25.63 212 TYR B C 1
ATOM 3000 O O . TYR B 1 214 ? -14.626 25.350 17.264 1.00 23.62 212 TYR B O 1
ATOM 3009 N N . VAL B 1 215 ? -13.257 26.192 15.658 1.00 23.94 213 VAL B N 1
ATOM 3010 C CA . VAL B 1 215 ? -13.535 25.156 14.678 1.00 23.11 213 VAL B CA 1
ATOM 3011 C C . VAL B 1 215 ? -12.602 24.016 15.044 1.00 21.86 213 VAL B C 1
ATOM 3012 O O . VAL B 1 215 ? -11.376 24.157 14.929 1.00 21.72 213 VAL B O 1
ATOM 3016 N N . SER B 1 216 ? -13.176 22.906 15.493 1.00 21.66 214 SER B N 1
ATOM 3017 C CA . SER B 1 216 ? -12.391 21.764 15.946 1.00 20.13 214 SER B CA 1
ATOM 3018 C C . SER B 1 216 ? -12.117 20.694 14.891 1.00 19.57 214 SER B C 1
ATOM 3019 O O . SER B 1 216 ? -11.151 19.990 15.006 1.00 19.52 214 SER B O 1
ATOM 3022 N N . ASP B 1 217 ? -12.948 20.595 13.876 1.00 20.55 215 ASP B N 1
ATOM 3023 C CA . ASP B 1 217 ? -12.827 19.557 12.883 1.00 21.80 215 ASP B CA 1
ATOM 3024 C C . ASP B 1 217 ? -13.401 20.085 11.566 1.00 22.43 215 ASP B C 1
ATOM 3025 O O . ASP B 1 217 ? -14.515 20.646 11.530 1.00 21.19 215 ASP B O 1
ATOM 3030 N N . ILE B 1 218 ? -12.655 19.855 10.486 1.00 22.44 216 ILE B N 1
ATOM 3031 C CA . ILE B 1 218 ? -12.994 20.321 9.155 1.00 23.37 216 ILE B CA 1
ATOM 3032 C C . ILE B 1 218 ? -12.751 19.199 8.183 1.00 21.72 216 ILE B C 1
ATOM 3033 O O . ILE B 1 218 ? -11.675 1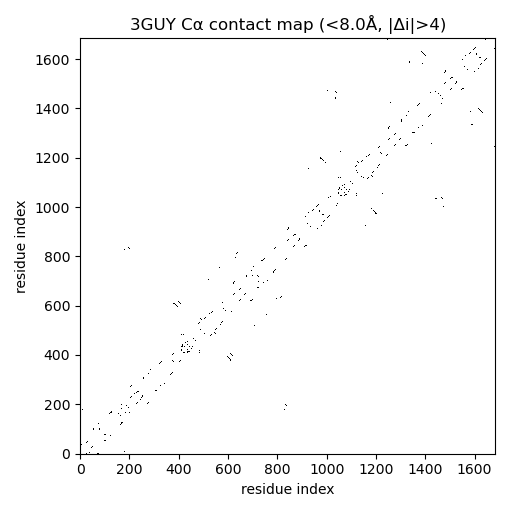8.571 8.222 1.00 20.55 216 ILE B O 1
ATOM 3038 N N . THR B 1 219 ? -13.715 18.949 7.316 1.00 20.75 217 THR B N 1
ATOM 3039 C CA . THR B 1 219 ? -13.532 18.092 6.160 1.00 20.25 217 THR B CA 1
ATOM 3040 C C . THR B 1 219 ? -13.701 18.885 4.895 1.00 20.78 217 THR B C 1
ATOM 3041 O O . THR B 1 219 ? -14.664 19.607 4.738 1.00 21.12 217 THR B O 1
ATOM 3045 N N . VAL B 1 220 ? -12.740 18.755 4.009 1.00 22.52 218 VAL B N 1
ATOM 3046 C CA . VAL B 1 220 ? -12.694 19.516 2.748 1.00 25.05 218 VAL B CA 1
ATOM 3047 C C . VAL B 1 220 ? -12.649 18.522 1.594 1.00 26.88 218 VAL B C 1
ATOM 3048 O O . VAL B 1 220 ? -11.787 17.620 1.551 1.00 27.44 218 VAL B O 1
ATOM 3052 N N . ASN B 1 221 ? -13.600 18.638 0.672 1.00 28.03 219 ASN B N 1
ATOM 3053 C CA . ASN B 1 221 ? -13.689 17.714 -0.435 1.00 29.85 219 ASN B CA 1
ATOM 3054 C C . ASN B 1 221 ? -13.734 18.448 -1.788 1.00 32.21 219 ASN B C 1
ATOM 3055 O O . ASN B 1 221 ? -13.987 19.654 -1.843 1.00 31.71 219 ASN B O 1
ATOM 3060 N N . ARG B 1 222 ? -13.501 17.715 -2.871 1.00 35.76 220 ARG B N 1
ATOM 3061 C CA . ARG B 1 222 ? -13.566 18.337 -4.194 1.00 39.38 220 ARG B CA 1
ATOM 3062 C C . ARG B 1 222 ? -15.013 18.355 -4.742 1.00 40.51 220 ARG B C 1
ATOM 3063 O O . ARG B 1 222 ? -15.782 17.426 -4.521 1.00 40.14 220 ARG B O 1
ATOM 3071 N N . GLU B 1 223 ? -15.355 19.452 -5.424 1.00 43.18 221 GLU B N 1
ATOM 3072 C CA . GLU B 1 223 ? -16.622 19.599 -6.173 1.00 44.69 221 GLU B CA 1
ATOM 3073 C C . GLU B 1 223 ? -16.631 18.713 -7.408 1.00 45.08 221 GLU B C 1
ATOM 3074 O O . GLU B 1 223 ? -16.713 17.490 -7.295 1.00 46.34 221 GLU B O 1
ATOM 3080 N N . LEU C 1 3 ? -30.363 33.338 -3.411 1.00 32.79 1 LEU C N 1
ATOM 3081 C CA . LEU C 1 3 ? -31.348 33.277 -2.269 1.00 31.97 1 LEU C CA 1
ATOM 3082 C C . LEU C 1 3 ? -30.924 32.247 -1.258 1.00 30.69 1 LEU C C 1
ATOM 3083 O O . LEU C 1 3 ? -30.632 31.123 -1.607 1.00 29.70 1 LEU C O 1
ATOM 3088 N N . ILE C 1 4 ? -30.953 32.629 0.010 1.00 29.95 2 ILE C N 1
ATOM 3089 C CA . ILE C 1 4 ? -30.640 31.740 1.096 1.00 28.59 2 ILE C CA 1
ATOM 3090 C C . ILE C 1 4 ? -31.920 31.468 1.910 1.00 27.60 2 ILE C C 1
ATOM 3091 O O . ILE C 1 4 ? -32.485 32.384 2.520 1.00 26.75 2 ILE C O 1
ATOM 3096 N N . VAL C 1 5 ? -32.359 30.212 1.937 1.00 25.78 3 VAL C N 1
ATOM 3097 C CA . VAL C 1 5 ? -33.507 29.781 2.771 1.00 24.81 3 VAL C CA 1
ATOM 3098 C C . VAL C 1 5 ? -32.979 29.209 4.086 1.00 24.89 3 VAL C C 1
ATOM 3099 O O . VAL C 1 5 ? -32.105 28.308 4.099 1.00 24.77 3 VAL C O 1
ATOM 3103 N N . ILE C 1 6 ? -33.446 29.775 5.190 1.00 23.57 4 ILE C N 1
ATOM 3104 C CA . ILE C 1 6 ? -33.008 29.394 6.495 1.00 23.76 4 ILE C CA 1
ATOM 3105 C C . ILE C 1 6 ? -34.199 28.895 7.320 1.00 24.72 4 ILE C C 1
ATOM 3106 O O . ILE C 1 6 ? -35.179 29.611 7.487 1.00 23.62 4 ILE C O 1
ATOM 3111 N N . THR C 1 7 ? -34.143 27.643 7.765 1.00 23.67 5 THR C N 1
ATOM 3112 C CA . THR C 1 7 ? -35.155 27.109 8.705 1.00 24.36 5 THR C CA 1
ATOM 3113 C C . THR C 1 7 ? -34.618 27.245 10.108 1.00 25.05 5 THR C C 1
ATOM 3114 O O . THR C 1 7 ? -33.383 27.362 10.318 1.00 25.52 5 THR C O 1
ATOM 3118 N N . GLY C 1 8 ? -35.517 27.244 11.094 1.00 24.75 6 GLY C N 1
ATOM 3119 C CA . GLY C 1 8 ? -35.101 27.444 12.456 1.00 24.97 6 GLY C CA 1
ATOM 3120 C C . GLY C 1 8 ? -34.602 28.867 12.650 1.00 26.08 6 GLY C C 1
ATOM 3121 O O . GLY C 1 8 ? -33.739 29.114 13.477 1.00 25.89 6 GLY C O 1
ATOM 3122 N N . ALA C 1 9 ? -35.163 29.810 11.896 1.00 26.62 7 ALA C N 1
ATOM 3123 C CA . ALA C 1 9 ? -34.583 31.133 11.850 1.00 28.30 7 ALA C CA 1
ATOM 3124 C C . ALA C 1 9 ? -35.144 32.101 12.886 1.00 29.52 7 ALA C C 1
ATOM 3125 O O . ALA C 1 9 ? -34.681 33.227 12.911 1.00 31.10 7 ALA C O 1
ATOM 3127 N N . SER C 1 10 ? -36.108 31.677 13.723 1.00 30.62 8 SER C N 1
ATOM 3128 C CA . SER C 1 10 ? -36.734 32.516 14.752 1.00 31.95 8 SER C CA 1
ATOM 3129 C C . SER C 1 10 ? -35.775 32.950 15.813 1.00 33.13 8 SER C C 1
ATOM 3130 O O . SER C 1 10 ? -36.020 33.960 16.479 1.00 33.85 8 SER C O 1
ATOM 3133 N N . SER C 1 11 ? -34.786 32.104 16.100 1.00 32.63 9 SER C N 1
ATOM 3134 C CA . SER C 1 11 ? -33.798 32.385 17.129 1.00 32.35 9 SER C CA 1
ATOM 3135 C C . SER C 1 11 ? -32.535 31.547 16.915 1.00 31.66 9 SER C C 1
ATOM 3136 O O . SER C 1 11 ? -32.439 30.786 15.943 1.00 31.65 9 SER C O 1
ATOM 3139 N N . GLY C 1 12 ? -31.575 31.739 17.810 1.00 30.93 10 GLY C N 1
ATOM 3140 C CA . GLY C 1 12 ? -30.416 30.879 17.920 1.00 30.31 10 GLY C CA 1
ATOM 3141 C C . GLY C 1 12 ? -29.520 31.015 16.730 1.00 29.86 10 GLY C C 1
ATOM 3142 O O . GLY C 1 12 ? -29.390 32.098 16.163 1.00 30.24 10 GLY C O 1
ATOM 3143 N N . LEU C 1 13 ? -28.903 29.897 16.349 1.00 29.06 11 LEU C N 1
ATOM 3144 C CA . LEU C 1 13 ? -27.984 29.817 15.222 1.00 27.86 11 LEU C CA 1
ATOM 3145 C C . LEU C 1 13 ? -28.549 30.299 13.912 1.00 26.53 11 LEU C C 1
ATOM 3146 O O . LEU C 1 13 ? -27.886 31.013 13.193 1.00 25.18 11 LEU C O 1
ATOM 3151 N N . GLY C 1 14 ? -29.770 29.880 13.596 1.00 26.09 12 GLY C N 1
ATOM 3152 C CA . GLY C 1 14 ? -30.385 30.199 12.339 1.00 25.36 12 GLY C CA 1
ATOM 3153 C C . GLY C 1 14 ? -30.657 31.697 12.229 1.00 26.68 12 GLY C C 1
ATOM 3154 O O . GLY C 1 14 ? -30.524 32.236 11.130 1.00 25.65 12 GLY C O 1
ATOM 3155 N N . ALA C 1 15 ? -30.998 32.354 13.358 1.00 27.72 13 ALA C N 1
ATOM 3156 C CA . ALA C 1 15 ? -31.243 33.839 13.371 1.00 28.95 13 ALA C CA 1
ATOM 3157 C C . ALA C 1 15 ? -29.906 34.535 13.142 1.00 29.82 13 ALA C C 1
ATOM 3158 O O . ALA C 1 15 ? -29.778 35.437 12.287 1.00 29.93 13 ALA C O 1
ATOM 3160 N N . GLU C 1 16 ? -28.883 34.067 13.856 1.00 30.40 14 GLU C N 1
ATOM 3161 C CA . GLU C 1 16 ? -27.555 34.680 13.735 1.00 30.69 14 GLU C CA 1
ATOM 3162 C C . GLU C 1 16 ? -26.927 34.489 12.382 1.00 30.32 14 GLU C C 1
ATOM 3163 O O . GLU C 1 16 ? -26.262 35.405 11.893 1.00 30.59 14 GLU C O 1
ATOM 3169 N N . LEU C 1 17 ? -27.116 33.303 11.764 1.00 29.70 15 LEU C N 1
ATOM 3170 C CA . LEU C 1 17 ? -26.729 33.090 10.351 1.00 28.21 15 LEU C CA 1
ATOM 3171 C C . LEU C 1 17 ? -27.430 34.050 9.379 1.00 28.02 15 LEU C C 1
ATOM 3172 O O . LEU C 1 17 ? -26.808 34.565 8.405 1.00 27.08 15 LEU C O 1
ATOM 3177 N N . ALA C 1 18 ? -28.727 34.266 9.584 1.00 26.92 16 ALA C N 1
ATOM 3178 C CA . ALA C 1 18 ? -29.495 35.147 8.674 1.00 27.22 16 ALA C CA 1
ATOM 3179 C C . ALA C 1 18 ? -28.878 36.587 8.636 1.00 26.73 16 ALA C C 1
ATOM 3180 O O . ALA C 1 18 ? -28.756 37.183 7.589 1.00 27.75 16 ALA C O 1
ATOM 3182 N N . LYS C 1 19 ? -28.494 37.083 9.795 1.00 28.63 17 LYS C N 1
ATOM 3183 C CA . LYS C 1 19 ? -27.850 38.387 9.968 1.00 30.43 17 LYS C CA 1
ATOM 3184 C C . LYS C 1 19 ? -26.488 38.488 9.298 1.00 31.75 17 LYS C C 1
ATOM 3185 O O . LYS C 1 19 ? -26.123 39.575 8.859 1.00 32.50 17 LYS C O 1
ATOM 3191 N N . LEU C 1 20 ? -25.724 37.379 9.258 1.00 31.42 18 LEU C N 1
ATOM 3192 C CA . LEU C 1 20 ? -24.468 37.345 8.531 1.00 31.44 18 LEU C CA 1
ATOM 3193 C C . LEU C 1 20 ? -24.640 37.341 7.018 1.00 32.26 18 LEU C C 1
ATOM 3194 O O . LEU C 1 20 ? -23.935 38.095 6.314 1.00 32.66 18 LEU C O 1
ATOM 3199 N N . TYR C 1 21 ? -25.541 36.496 6.486 1.00 33.20 19 TYR C N 1
ATOM 3200 C CA . TYR C 1 21 ? -25.809 36.505 5.044 1.00 33.84 19 TYR C CA 1
ATOM 3201 C C . TYR C 1 21 ? -26.342 37.884 4.634 1.00 35.10 19 TYR C C 1
ATOM 3202 O O . TYR C 1 21 ? -25.942 38.443 3.610 1.00 35.52 19 TYR C O 1
ATOM 3211 N N . ASP C 1 22 ? -27.235 38.422 5.451 1.00 35.60 20 ASP C N 1
ATOM 3212 C CA . ASP C 1 22 ? -27.854 39.695 5.140 1.00 35.29 20 ASP C CA 1
ATOM 3213 C C . ASP C 1 22 ? -26.804 40.796 5.018 1.00 36.53 20 ASP C C 1
ATOM 3214 O O . ASP C 1 22 ? -26.860 41.557 4.073 1.00 37.15 20 ASP C O 1
ATOM 3219 N N . ALA C 1 23 ? -25.884 40.862 5.985 1.00 37.82 21 ALA C N 1
ATOM 3220 C CA . ALA C 1 23 ? -24.760 41.793 5.965 1.00 39.19 21 ALA C CA 1
ATOM 3221 C C . ALA C 1 23 ? -23.897 41.709 4.700 1.00 40.50 21 ALA C C 1
ATOM 3222 O O . ALA C 1 23 ? -23.411 42.728 4.216 1.00 41.63 21 ALA C O 1
ATOM 3224 N N . GLU C 1 24 ? -23.737 40.524 4.130 1.00 41.46 22 GLU C N 1
ATOM 3225 C CA . GLU C 1 24 ? -23.006 40.383 2.870 1.00 42.04 22 GLU C CA 1
ATOM 3226 C C . GLU C 1 24 ? -23.822 40.822 1.661 1.00 41.38 22 GLU C C 1
ATOM 3227 O O . GLU C 1 24 ? -23.369 40.666 0.533 1.00 41.18 22 GLU C O 1
ATOM 3233 N N . GLY C 1 25 ? -25.034 41.316 1.887 1.00 40.94 23 GLY C N 1
ATOM 3234 C CA . GLY C 1 25 ? -25.921 41.712 0.799 1.00 40.31 23 GLY C CA 1
ATOM 3235 C C . GLY C 1 25 ? -26.627 40.561 0.117 1.00 39.51 23 GLY C C 1
ATOM 3236 O O . GLY C 1 25 ? -26.909 40.620 -1.069 1.00 39.07 23 GLY C O 1
ATOM 3237 N N . LYS C 1 26 ? -26.901 39.490 0.859 1.00 38.71 24 LYS C N 1
ATOM 3238 C CA . LYS C 1 26 ? -27.588 38.339 0.286 1.00 37.63 24 LYS C CA 1
ATOM 3239 C C . LYS C 1 26 ? -29.034 38.285 0.745 1.00 35.39 24 LYS C C 1
ATOM 3240 O O . LYS C 1 26 ? -29.296 38.536 1.924 1.00 34.06 24 LYS C O 1
ATOM 3246 N N . ALA C 1 27 ? -29.919 37.948 -0.196 1.00 33.04 25 ALA C N 1
ATOM 3247 C CA . ALA C 1 27 ? -31.365 37.810 0.024 1.00 33.28 25 ALA C CA 1
ATOM 3248 C C . ALA C 1 27 ? -31.663 36.543 0.857 1.00 32.94 25 ALA C C 1
ATOM 3249 O O . ALA C 1 27 ? -31.204 35.449 0.504 1.00 32.69 25 ALA C O 1
ATOM 3251 N N . THR C 1 28 ? -32.412 36.715 1.947 1.00 32.58 26 THR C N 1
ATOM 3252 C CA . THR C 1 28 ? -32.838 35.608 2.772 1.00 30.77 26 THR C CA 1
ATOM 3253 C C . THR C 1 28 ? -34.357 35.442 2.778 1.00 30.86 26 THR C C 1
ATOM 3254 O O . THR C 1 28 ? -35.155 36.421 2.641 1.00 29.91 26 THR C O 1
ATOM 3258 N N . TYR C 1 29 ? -34.754 34.180 2.918 1.00 28.92 27 TYR C N 1
ATOM 3259 C CA . TYR C 1 29 ? -36.119 33.824 3.204 1.00 28.07 27 TYR C CA 1
ATOM 3260 C C . TYR C 1 29 ? -36.109 32.947 4.468 1.00 27.14 27 TYR C C 1
ATOM 3261 O O . TYR C 1 29 ? -35.412 31.924 4.504 1.00 26.31 27 TYR C O 1
ATOM 3270 N N . LEU C 1 30 ? -36.838 33.364 5.497 1.00 26.58 28 LEU C N 1
ATOM 3271 C CA . LEU C 1 30 ? -36.742 32.738 6.820 1.00 25.71 28 LEU C CA 1
ATOM 3272 C C . LEU C 1 30 ? -37.994 31.981 7.175 1.00 25.79 28 LEU C C 1
ATOM 3273 O O . LEU C 1 30 ? -39.098 32.405 6.868 1.00 24.03 28 LEU C O 1
ATOM 3278 N N . THR C 1 31 ? -37.798 30.855 7.861 1.00 24.83 29 THR C N 1
ATOM 3279 C CA . THR C 1 31 ? -38.887 30.105 8.440 1.00 24.67 29 THR C CA 1
ATOM 3280 C C . THR C 1 31 ? -38.539 29.668 9.865 1.00 24.56 29 THR C C 1
ATOM 3281 O O . THR C 1 31 ? -37.367 29.564 10.232 1.00 23.54 29 THR C O 1
ATOM 3285 N N . GLY C 1 32 ? -39.575 29.472 10.669 1.00 24.19 30 GLY C N 1
ATOM 3286 C CA . GLY C 1 32 ? -39.479 29.125 12.066 1.00 24.95 30 GLY C CA 1
ATOM 3287 C C . GLY C 1 32 ? -40.914 28.884 12.521 1.00 25.32 30 GLY C C 1
ATOM 3288 O O . GLY C 1 32 ? -41.822 29.020 11.735 1.00 23.73 30 GLY C O 1
ATOM 3289 N N . ARG C 1 33 ? -41.134 28.532 13.773 1.00 28.43 31 ARG C N 1
ATOM 3290 C CA . ARG C 1 33 ? -42.510 28.262 14.239 1.00 30.96 31 ARG C CA 1
ATOM 3291 C C . ARG C 1 33 ? -43.336 29.534 14.601 1.00 31.53 31 ARG C C 1
ATOM 3292 O O . ARG C 1 33 ? -44.570 29.535 14.408 1.00 32.66 31 ARG C O 1
ATOM 3300 N N . SER C 1 34 ? -42.668 30.615 15.017 1.00 31.44 32 SER C N 1
ATOM 3301 C CA . SER C 1 34 ? -43.345 31.838 15.488 1.00 31.49 32 SER C CA 1
ATOM 3302 C C . SER C 1 34 ? -43.225 32.966 14.466 1.00 30.71 32 SER C C 1
ATOM 3303 O O . SER C 1 34 ? -42.126 33.494 14.259 1.00 29.41 32 SER C O 1
ATOM 3306 N N .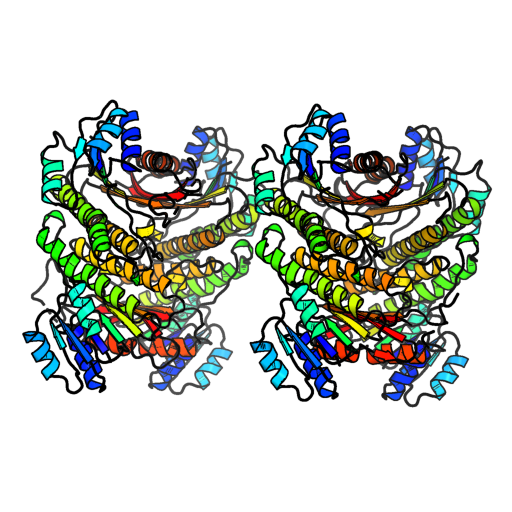 GLU C 1 35 ? -44.342 33.331 13.830 1.00 30.51 33 GLU C N 1
ATOM 3307 C CA . GLU C 1 35 ? -44.372 34.483 12.926 1.00 30.91 33 GLU C CA 1
ATOM 3308 C C . GLU C 1 35 ? -43.818 35.727 13.609 1.00 30.54 33 GLU C C 1
ATOM 3309 O O . GLU C 1 35 ? -43.033 36.471 13.038 1.00 30.58 33 GLU C O 1
ATOM 3315 N N . SER C 1 36 ? -44.232 35.894 14.853 1.00 30.43 34 SER C N 1
ATOM 3316 C CA . SER C 1 36 ? -43.810 36.960 15.715 1.00 31.22 34 SER C CA 1
ATOM 3317 C C . SER C 1 36 ? -42.281 37.040 15.901 1.00 29.87 34 SER C C 1
ATOM 3318 O O . SER C 1 36 ? -41.719 38.119 15.828 1.00 31.06 34 SER C O 1
ATOM 3321 N N . LYS C 1 37 ? -41.613 35.908 16.144 1.00 28.36 35 LYS C N 1
ATOM 3322 C CA . LYS C 1 37 ? -40.142 35.916 16.353 1.00 27.91 35 LYS C CA 1
ATOM 3323 C C . LYS C 1 37 ? -39.438 36.164 15.068 1.00 25.99 35 LYS C C 1
ATOM 3324 O O . LYS C 1 37 ? -38.418 36.810 15.066 1.00 27.68 35 LYS C O 1
ATOM 3330 N N . LEU C 1 38 ? -39.970 35.630 13.981 1.00 25.43 36 LEU C N 1
ATOM 3331 C CA . LEU C 1 38 ? -39.446 35.843 12.662 1.00 25.71 36 LEU C CA 1
ATOM 3332 C C . LEU C 1 38 ? -39.453 37.334 12.301 1.00 26.37 36 LEU C C 1
ATOM 3333 O O . LEU C 1 38 ? -38.461 37.858 11.799 1.00 25.66 36 LEU C O 1
ATOM 3338 N N . SER C 1 39 ? -40.565 38.018 12.582 1.00 27.35 37 SER C N 1
ATOM 3339 C CA . SER C 1 39 ? -40.631 39.477 12.355 1.00 27.90 37 SER C CA 1
ATOM 3340 C C . SER C 1 39 ? -39.517 40.215 13.139 1.00 27.56 37 SER C C 1
ATOM 3341 O O . SER C 1 39 ? -38.853 41.072 12.577 1.00 29.44 37 SER C O 1
ATOM 3344 N N . THR C 1 40 ? -39.270 39.847 14.401 1.00 28.48 38 THR C N 1
ATOM 3345 C CA . THR C 1 40 ? -38.227 40.491 15.204 1.00 29.55 38 THR C CA 1
ATOM 3346 C C . THR C 1 40 ? -36.820 40.305 14.622 1.00 30.99 38 THR C C 1
ATOM 3347 O O . THR C 1 40 ? -35.995 41.239 14.624 1.00 31.13 38 THR C O 1
ATOM 3351 N N . VAL C 1 41 ? -36.546 39.109 14.091 1.00 31.14 39 VAL C N 1
ATOM 3352 C CA . VAL C 1 41 ? -35.300 38.874 13.365 1.00 30.65 39 VAL C CA 1
ATOM 3353 C C . VAL C 1 41 ? -35.200 39.692 12.089 1.00 31.19 39 VAL C C 1
ATOM 3354 O O . VAL C 1 41 ? -34.186 40.340 11.863 1.00 31.97 39 VAL C O 1
ATOM 3358 N N . THR C 1 42 ? -36.241 39.646 11.263 1.00 31.08 40 THR C N 1
ATOM 3359 C CA . THR C 1 42 ? -36.326 40.408 10.042 1.00 32.25 40 THR C CA 1
ATOM 3360 C C . THR C 1 42 ? -36.152 41.971 10.267 1.00 31.98 40 THR C C 1
ATOM 3361 O O . THR C 1 42 ? -35.622 42.657 9.398 1.00 30.67 40 THR C O 1
ATOM 3365 N N . ASN C 1 43 ? -36.550 42.507 11.425 1.00 32.30 41 ASN C N 1
ATOM 3366 C CA . ASN C 1 43 ? -36.308 43.932 11.740 1.00 33.11 41 ASN C CA 1
ATOM 3367 C C . ASN C 1 43 ? -34.819 44.254 11.787 1.00 35.05 41 ASN C C 1
ATOM 3368 O O . ASN C 1 43 ? -34.431 45.437 11.647 1.00 35.21 41 ASN C O 1
ATOM 3373 N N . CYS C 1 44 ? -33.984 43.233 12.049 1.00 35.53 42 CYS C N 1
ATOM 3374 C CA . CYS C 1 44 ? -32.526 43.412 12.013 1.00 36.82 42 CYS C CA 1
ATOM 3375 C C . CYS C 1 44 ? -31.948 43.423 10.609 1.00 36.00 42 CYS C C 1
ATOM 3376 O O . CYS C 1 44 ? -30.801 43.757 10.451 1.00 36.11 42 CYS C O 1
ATOM 3379 N N . LEU C 1 45 ? -32.723 43.026 9.611 1.00 35.98 43 LEU C N 1
ATOM 3380 C CA . LEU C 1 45 ? -32.189 42.722 8.280 1.00 35.88 43 LEU C CA 1
ATOM 3381 C C . LEU C 1 45 ? -32.553 43.797 7.254 1.00 36.57 43 LEU C C 1
ATOM 3382 O O . LEU C 1 45 ? -33.634 44.378 7.327 1.00 35.72 43 LEU C O 1
ATOM 3387 N N . SER C 1 46 ? -31.689 44.019 6.262 1.00 36.99 44 SER C N 1
ATOM 3388 C CA . SER C 1 46 ? -31.986 45.027 5.232 1.00 37.73 44 SER C CA 1
ATOM 3389 C C . SER C 1 46 ? -32.176 44.451 3.835 1.00 37.22 44 SER C C 1
ATOM 3390 O O . SER C 1 46 ? -32.594 45.158 2.934 1.00 37.88 44 SER C O 1
ATOM 3393 N N . ASN C 1 47 ? -31.914 43.161 3.639 1.00 36.20 45 ASN C N 1
ATOM 3394 C CA . ASN C 1 47 ? -32.120 42.524 2.331 1.00 34.94 45 ASN C CA 1
ATOM 3395 C C . ASN C 1 47 ? -33.053 41.323 2.355 1.00 34.04 45 ASN C C 1
ATOM 3396 O O . ASN C 1 47 ? -33.106 40.545 1.418 1.00 33.04 45 ASN C O 1
ATOM 3401 N N . ASN C 1 48 ? -33.791 41.157 3.441 1.00 34.53 46 ASN C N 1
ATOM 3402 C CA . ASN C 1 48 ? -34.737 40.040 3.537 1.00 33.43 46 ASN C CA 1
ATOM 3403 C C . ASN C 1 48 ? -35.804 40.104 2.441 1.00 32.93 46 ASN C C 1
ATOM 3404 O O . ASN C 1 48 ? -36.313 41.181 2.114 1.00 33.25 46 ASN C O 1
ATOM 3409 N N . VAL C 1 49 ? -36.115 38.965 1.847 1.00 31.96 47 VAL C N 1
ATOM 3410 C CA . VAL C 1 49 ? -37.232 38.844 0.919 1.00 31.73 47 VAL C CA 1
ATOM 3411 C C . VAL C 1 49 ? -38.396 37.988 1.462 1.00 31.29 47 VAL C C 1
ATOM 3412 O O . VAL C 1 49 ? -39.188 37.412 0.715 1.00 31.49 47 VAL C O 1
ATOM 3416 N N . GLY C 1 50 ? -38.509 37.906 2.781 1.00 30.52 48 GLY C N 1
ATOM 3417 C CA . GLY C 1 50 ? -39.725 37.323 3.365 1.00 30.03 48 GLY C CA 1
ATOM 3418 C C . GLY C 1 50 ? -39.490 36.318 4.472 1.00 29.89 48 GLY C C 1
ATOM 3419 O O . GLY C 1 50 ? -38.362 35.802 4.663 1.00 27.37 48 GLY C O 1
ATOM 3420 N N . TYR C 1 51 ? -40.595 36.044 5.174 1.00 29.56 49 TYR C N 1
ATOM 3421 C CA . TYR C 1 51 ? -40.605 35.116 6.261 1.00 30.02 49 TYR C CA 1
ATOM 3422 C C . TYR C 1 51 ? -41.979 34.434 6.357 1.00 30.39 49 TYR C C 1
ATOM 3423 O O . TYR C 1 51 ? -43.011 34.936 5.863 1.00 28.64 49 TYR C O 1
ATOM 3432 N N . ARG C 1 52 ? -41.986 33.262 6.978 1.00 29.43 50 ARG C N 1
ATOM 3433 C CA . ARG C 1 52 ? -43.198 32.484 7.038 1.00 28.87 50 ARG C CA 1
ATOM 3434 C C . ARG C 1 52 ? -43.117 31.419 8.126 1.00 28.66 50 ARG C C 1
ATOM 3435 O O . ARG C 1 52 ? -42.146 30.647 8.162 1.00 28.85 50 ARG C O 1
ATOM 3443 N N . ALA C 1 53 ? -44.114 31.383 9.007 1.00 27.41 51 ALA C N 1
ATOM 3444 C CA . ALA C 1 53 ? -44.150 30.369 10.024 1.00 27.55 51 ALA C CA 1
ATOM 3445 C C . ALA C 1 53 ? -44.525 29.040 9.394 1.00 26.30 51 ALA C C 1
ATOM 3446 O O . ALA C 1 53 ? -45.425 28.941 8.597 1.00 26.72 51 ALA C O 1
ATOM 3448 N N . ARG C 1 54 ? -43.778 27.997 9.724 1.00 27.71 52 ARG C N 1
ATOM 3449 C CA . ARG C 1 54 ? -44.054 26.656 9.210 1.00 26.71 52 ARG C CA 1
ATOM 3450 C C . ARG C 1 54 ? -43.764 25.633 10.307 1.00 26.87 52 ARG C C 1
ATOM 3451 O O . ARG C 1 54 ? -42.798 25.832 11.091 1.00 27.87 52 ARG C O 1
ATOM 3459 N N . ASP C 1 55 ? -44.573 24.570 10.372 1.00 26.57 53 ASP C N 1
ATOM 3460 C CA . ASP C 1 55 ? -44.212 23.380 11.165 1.00 27.74 53 ASP C CA 1
ATOM 3461 C C . ASP C 1 55 ? -43.605 22.373 10.229 1.00 25.97 53 ASP C C 1
ATOM 3462 O O . ASP C 1 55 ? -44.304 21.762 9.471 1.00 26.69 53 ASP C O 1
ATOM 3467 N N . LEU C 1 56 ? -42.295 22.244 10.287 1.00 25.67 54 LEU C N 1
ATOM 3468 C CA . LEU C 1 56 ? -41.521 21.387 9.385 1.00 26.67 54 LEU C CA 1
ATOM 3469 C C . LEU C 1 56 ? -41.753 19.854 9.569 1.00 26.78 54 LEU C C 1
ATOM 3470 O O . LEU C 1 56 ? -41.376 19.079 8.709 1.00 24.74 54 LEU C O 1
ATOM 3475 N N . ALA C 1 57 ? -42.388 19.461 10.689 1.00 26.71 55 ALA C N 1
ATOM 3476 C CA . ALA C 1 57 ? -42.820 18.074 10.929 1.00 27.08 55 ALA C CA 1
ATOM 3477 C C . ALA C 1 57 ? -43.920 17.650 9.974 1.00 27.04 55 ALA C C 1
ATOM 3478 O O . ALA C 1 57 ? -44.120 16.457 9.714 1.00 26.66 55 ALA C O 1
ATOM 3480 N N . SER C 1 58 ? -44.601 18.629 9.376 1.00 27.25 56 SER C N 1
ATOM 3481 C CA . SER C 1 58 ? -45.654 18.353 8.399 1.00 26.67 56 SER C CA 1
ATOM 3482 C C . SER C 1 58 ? -45.080 18.413 7.003 1.00 27.12 56 SER C C 1
ATOM 3483 O O . SER C 1 58 ? -44.556 19.453 6.596 1.00 27.85 56 SER C O 1
ATOM 3486 N N . HIS C 1 59 ? -45.091 17.300 6.287 1.00 26.42 57 HIS C N 1
ATOM 3487 C CA . HIS C 1 59 ? -44.500 17.275 4.974 1.00 27.63 57 HIS C CA 1
ATOM 3488 C C . HIS C 1 59 ? -45.268 18.174 3.983 1.00 27.07 57 HIS C C 1
ATOM 3489 O O . HIS C 1 59 ? -44.650 18.789 3.126 1.00 25.34 57 HIS C O 1
ATOM 3496 N N . GLN C 1 60 ? -46.592 18.277 4.124 1.00 26.09 58 GLN C N 1
ATOM 3497 C CA . GLN C 1 60 ? -47.335 19.252 3.300 1.00 26.62 58 GLN C CA 1
ATOM 3498 C C . GLN C 1 60 ? -46.938 20.726 3.501 1.00 25.93 58 GLN C C 1
ATOM 3499 O O . GLN C 1 60 ? -46.906 21.492 2.552 1.00 25.57 58 GLN C O 1
ATOM 3505 N N . GLU C 1 61 ? -46.690 21.119 4.731 1.00 25.43 59 GLU C N 1
ATOM 3506 C CA . GLU C 1 61 ? -46.236 22.482 4.996 1.00 25.71 59 GLU C CA 1
ATOM 3507 C C . GLU C 1 61 ? -44.850 22.747 4.380 1.00 25.72 59 GLU C C 1
ATOM 3508 O O . GLU C 1 61 ? -44.586 23.843 3.846 1.00 25.69 59 GLU C O 1
ATOM 3514 N N . VAL C 1 62 ? -43.985 21.724 4.417 1.00 24.60 60 VAL C N 1
ATOM 3515 C CA . VAL C 1 62 ? -42.654 21.817 3.812 1.00 23.93 60 VAL C CA 1
ATOM 3516 C C . VAL C 1 62 ? -42.755 21.913 2.263 1.00 24.39 60 VAL C C 1
ATOM 3517 O O . VAL C 1 62 ? -42.098 22.762 1.645 1.00 23.45 60 VAL C O 1
ATOM 3521 N N . GLU C 1 63 ? -43.586 21.076 1.650 1.00 24.78 61 GLU C N 1
ATOM 3522 C CA . GLU C 1 63 ? -43.903 21.203 0.210 1.00 26.33 61 GLU C CA 1
ATOM 3523 C C . GLU C 1 63 ? -44.348 22.635 -0.181 1.00 26.70 61 GLU C C 1
ATOM 3524 O O . GLU C 1 63 ? -43.858 23.193 -1.162 1.00 26.26 61 GLU C O 1
ATOM 3530 N N . GLN C 1 64 ? -45.234 23.227 0.611 1.00 26.29 62 GLN C N 1
ATOM 3531 C CA . GLN C 1 64 ? -45.741 24.581 0.351 1.00 26.28 62 GLN C CA 1
ATOM 3532 C C . GLN C 1 64 ? -44.738 25.669 0.626 1.00 26.97 62 GLN C C 1
ATOM 3533 O O . GLN C 1 64 ? -44.731 26.681 -0.065 1.00 27.18 62 GLN C O 1
ATOM 3539 N N . LEU C 1 65 ? -43.911 25.491 1.658 1.00 27.66 63 LEU C N 1
ATOM 3540 C CA . LEU C 1 65 ? -42.797 26.378 1.899 1.00 27.67 63 LEU C CA 1
ATOM 3541 C C . LEU C 1 65 ? -41.966 26.604 0.615 1.00 28.37 63 LEU C C 1
ATOM 3542 O O . LEU C 1 65 ? -41.683 27.724 0.274 1.00 28.43 63 LEU C O 1
ATOM 3547 N N . PHE C 1 66 ? -41.586 25.537 -0.066 1.00 29.20 64 PHE C N 1
ATOM 3548 C CA . PHE C 1 66 ? -40.726 25.637 -1.231 1.00 30.76 64 PHE C CA 1
ATOM 3549 C C . PHE C 1 66 ? -41.544 25.950 -2.489 1.00 31.69 64 PHE C C 1
ATOM 3550 O O . PHE C 1 66 ? -41.051 26.622 -3.342 1.00 31.19 64 PHE C O 1
ATOM 3558 N N . GLU C 1 67 ? -42.790 25.486 -2.548 1.00 34.27 65 GLU C N 1
ATOM 3559 C CA . GLU C 1 67 ? -43.713 25.818 -3.649 1.00 36.08 65 GLU C CA 1
ATOM 3560 C C . GLU C 1 67 ? -43.848 27.334 -3.850 1.00 37.02 65 GLU C C 1
ATOM 3561 O O . GLU C 1 67 ? -43.829 27.771 -4.978 1.00 36.46 65 GLU C O 1
ATOM 3567 N N . GLN C 1 68 ? -43.946 28.123 -2.770 1.00 38.62 66 GLN C N 1
ATOM 3568 C CA . GLN C 1 68 ? -44.189 29.570 -2.916 1.00 40.59 66 GLN C CA 1
ATOM 3569 C C . GLN C 1 68 ? -42.936 30.389 -3.138 1.00 40.73 66 GLN C C 1
ATOM 3570 O O . GLN C 1 68 ? -43.010 31.614 -3.053 1.00 40.65 66 GLN C O 1
ATOM 3576 N N . LEU C 1 69 ? -41.783 29.754 -3.340 1.00 40.86 67 LEU C N 1
ATOM 3577 C CA . LEU C 1 69 ? -40.576 30.527 -3.567 1.00 41.07 67 LEU C CA 1
ATOM 3578 C C . LEU C 1 69 ? -40.539 30.997 -5.026 1.00 41.81 67 LEU C C 1
ATOM 3579 O O . LEU C 1 69 ? -40.926 30.270 -5.932 1.00 41.91 67 LEU C O 1
ATOM 3584 N N . ASP C 1 70 ? -40.050 32.214 -5.236 1.00 43.88 68 ASP C N 1
ATOM 3585 C CA . ASP C 1 70 ? -39.980 32.839 -6.582 1.00 44.75 68 ASP C CA 1
ATOM 3586 C C . ASP C 1 70 ? -38.746 32.410 -7.372 1.00 44.50 68 ASP C C 1
ATOM 3587 O O . ASP C 1 70 ? -38.657 32.656 -8.578 1.00 45.22 68 ASP C O 1
ATOM 3592 N N . SER C 1 71 ? -37.770 31.799 -6.714 1.00 43.59 69 SER C N 1
ATOM 3593 C CA . SER C 1 71 ? -36.638 31.259 -7.443 1.00 43.12 69 SER C CA 1
ATOM 3594 C C . SER C 1 71 ? -35.976 30.106 -6.693 1.00 41.88 69 SER C C 1
ATOM 3595 O O . SER C 1 71 ? -36.431 29.705 -5.617 1.00 41.27 69 SER C O 1
ATOM 3598 N N . ILE C 1 72 ? -34.925 29.582 -7.320 1.00 40.21 70 ILE C N 1
ATOM 3599 C CA . ILE C 1 72 ? -34.213 28.403 -6.868 1.00 38.90 70 ILE C CA 1
ATOM 3600 C C . ILE C 1 72 ? -33.152 28.869 -5.863 1.00 37.67 70 ILE C C 1
ATOM 3601 O O . ILE C 1 72 ? -32.303 29.685 -6.195 1.00 37.39 70 ILE C O 1
ATOM 3606 N N . PRO C 1 73 ? -33.218 28.379 -4.603 1.00 36.31 71 PRO C N 1
ATOM 3607 C CA . PRO C 1 73 ? -32.265 28.869 -3.592 1.00 35.63 71 PRO C CA 1
ATOM 3608 C C . PRO C 1 73 ? -30.870 28.412 -3.951 1.00 35.08 71 PRO C C 1
ATOM 3609 O O . PRO C 1 73 ? -30.721 27.378 -4.584 1.00 33.66 71 PRO C O 1
ATOM 3613 N N . SER C 1 74 ? -29.867 29.182 -3.565 1.00 34.42 72 SER C N 1
ATOM 3614 C CA . SER C 1 74 ? -28.503 28.780 -3.816 1.00 34.13 72 SER C CA 1
ATOM 3615 C C . SER C 1 74 ? -27.972 28.004 -2.581 1.00 32.71 72 SER C C 1
ATOM 3616 O O . SER C 1 74 ? -27.244 27.044 -2.741 1.00 31.79 72 SER C O 1
ATOM 3619 N N . THR C 1 75 ? -28.354 28.451 -1.373 1.00 31.01 73 THR C N 1
ATOM 3620 C CA . THR C 1 75 ? -28.127 27.733 -0.137 1.00 29.08 73 THR C CA 1
ATOM 3621 C C . THR C 1 75 ? -29.440 27.522 0.651 1.00 27.35 73 THR C C 1
ATOM 3622 O O . THR C 1 75 ? -30.289 28.435 0.777 1.00 25.49 73 THR C O 1
ATOM 3626 N N . VAL C 1 76 ? -29.626 26.312 1.175 1.00 25.02 74 VAL C N 1
ATOM 3627 C CA . VAL C 1 76 ? -30.650 26.112 2.203 1.00 24.05 74 VAL C CA 1
ATOM 3628 C C . VAL C 1 76 ? -29.992 25.680 3.506 1.00 23.23 74 VAL C C 1
ATOM 3629 O O . VAL C 1 76 ? -29.340 24.620 3.559 1.00 23.68 74 VAL C O 1
ATOM 3633 N N . VAL C 1 77 ? -30.224 26.450 4.562 1.00 22.16 75 VAL C N 1
ATOM 3634 C CA . VAL C 1 77 ? -29.696 26.158 5.901 1.00 22.93 75 VAL C CA 1
ATOM 3635 C C . VAL C 1 77 ? -30.800 25.583 6.784 1.00 23.87 75 VAL C C 1
ATOM 3636 O O . VAL C 1 77 ? -31.739 26.308 7.159 1.00 24.99 75 VAL C O 1
ATOM 3640 N N . HIS C 1 78 ? -30.698 24.292 7.103 1.00 22.87 76 HIS C N 1
ATOM 3641 C CA . HIS C 1 78 ? -31.626 23.661 8.048 1.00 23.82 76 HIS C CA 1
ATOM 3642 C C . HIS C 1 78 ? -31.087 23.687 9.475 1.00 23.53 76 HIS C C 1
ATOM 3643 O O . HIS C 1 78 ? -30.176 22.909 9.819 1.00 21.99 76 HIS C O 1
ATOM 3650 N N . SER C 1 79 ? -31.602 24.592 10.298 1.00 24.29 77 SER C N 1
ATOM 3651 C CA . SER C 1 79 ? -31.213 24.695 11.696 1.00 26.16 77 SER C CA 1
ATOM 3652 C C . SER C 1 79 ? -32.385 24.468 12.684 1.00 26.24 77 SER C C 1
ATOM 3653 O O . SER C 1 79 ? -32.231 24.730 13.864 1.00 28.09 77 SER C O 1
ATOM 3656 N N . ALA C 1 80 ? -33.516 23.996 12.209 1.00 27.08 78 ALA C N 1
ATOM 3657 C CA . ALA C 1 80 ? -34.653 23.643 13.077 1.00 28.01 78 ALA C CA 1
ATOM 3658 C C . ALA C 1 80 ? -34.297 22.441 13.951 1.00 28.64 78 ALA C C 1
ATOM 3659 O O . ALA C 1 80 ? -33.609 21.537 13.520 1.00 28.65 78 ALA C O 1
ATOM 3661 N N . GLY C 1 81 ? -34.792 22.451 15.175 1.00 28.57 79 GLY C N 1
ATOM 3662 C CA . GLY C 1 81 ? -34.436 21.432 16.140 1.00 29.30 79 GLY C CA 1
ATOM 3663 C C . GLY C 1 81 ? -34.853 21.870 17.514 1.00 29.52 79 GLY C C 1
ATOM 3664 O O . GLY C 1 81 ? -35.289 23.003 17.707 1.00 27.29 79 GLY C O 1
ATOM 3665 N N . SER C 1 82 ? -34.802 20.929 18.444 1.00 28.54 80 SER C N 1
ATOM 3666 C CA . SER C 1 82 ? -35.029 21.214 19.848 1.00 29.30 80 SER C CA 1
ATOM 3667 C C . SER C 1 82 ? -34.303 20.146 20.666 1.00 28.42 80 SER C C 1
ATOM 3668 O O . SER C 1 82 ? -34.011 19.060 20.161 1.00 25.92 80 SER C O 1
ATOM 3671 N N . GLY C 1 83 ? -34.023 20.515 21.919 1.00 28.83 81 GLY C N 1
ATOM 3672 C CA . GLY C 1 83 ? -33.471 19.636 22.912 1.00 28.43 81 GLY C CA 1
ATOM 3673 C C . GLY C 1 83 ? -34.513 19.066 23.872 1.00 28.29 81 GLY C C 1
ATOM 3674 O O . GLY C 1 83 ? -35.530 19.688 24.210 1.00 28.02 81 GLY C O 1
ATOM 3675 N N . TYR C 1 84 ? -34.252 17.853 24.328 1.00 29.02 82 TYR C N 1
ATOM 3676 C CA . TYR C 1 84 ? -34.941 17.328 25.508 1.00 27.76 82 TYR C CA 1
ATOM 3677 C C . TYR C 1 84 ? -33.965 16.360 26.125 1.00 27.64 82 TYR C C 1
ATOM 3678 O O . TYR C 1 84 ? -33.237 15.672 25.401 1.00 24.96 82 TYR C O 1
ATOM 3687 N N . PHE C 1 85 ? -33.959 16.289 27.462 1.00 27.32 83 PHE C N 1
ATOM 3688 C CA . PHE C 1 85 ? -32.881 15.620 28.198 1.00 27.50 83 PHE C CA 1
ATOM 3689 C C . PHE C 1 85 ? -33.386 14.981 29.483 1.00 27.19 83 PHE C C 1
ATOM 3690 O O . PHE C 1 85 ? -34.494 15.309 29.943 1.00 28.14 83 PHE C O 1
ATOM 3698 N N . GLY C 1 86 ? -32.547 14.111 30.047 1.00 26.13 84 GLY C N 1
ATOM 3699 C CA . GLY C 1 86 ? -32.809 13.355 31.254 1.00 26.39 84 GLY C CA 1
ATOM 3700 C C . GLY C 1 86 ? -32.474 11.862 31.086 1.00 26.90 84 GLY C C 1
ATOM 3701 O O . GLY C 1 86 ? -32.460 11.309 29.961 1.00 24.73 84 GLY C O 1
ATOM 3702 N N . LEU C 1 87 ? -32.262 11.172 32.216 1.00 26.85 85 LEU C N 1
ATOM 3703 C CA . LEU C 1 87 ? -32.047 9.719 32.175 1.00 26.37 85 LEU C CA 1
ATOM 3704 C C . LEU C 1 87 ? -33.260 9.154 31.474 1.00 25.78 85 LEU C C 1
ATOM 3705 O O . LEU C 1 87 ? -34.350 9.730 31.588 1.00 26.12 85 LEU C O 1
ATOM 3710 N N . LEU C 1 88 ? -33.126 8.055 30.738 1.00 25.40 86 LEU C N 1
ATOM 3711 C CA . LEU C 1 88 ? -34.248 7.615 29.889 1.00 25.53 86 LEU C CA 1
ATOM 3712 C C . LEU C 1 88 ? -35.564 7.299 30.658 1.00 26.36 86 LEU C C 1
ATOM 3713 O O . LEU C 1 88 ? -36.633 7.695 30.184 1.00 25.23 86 LEU C O 1
ATOM 3718 N N . GLN C 1 89 ? -35.468 6.599 31.793 1.00 27.53 87 GLN C N 1
ATOM 3719 C CA . GLN C 1 89 ? -36.631 6.293 32.657 1.00 29.68 87 GLN C CA 1
ATOM 3720 C C . GLN C 1 89 ? -37.389 7.528 33.092 1.00 29.85 87 GLN C C 1
ATOM 3721 O O . GLN C 1 89 ? -38.586 7.464 33.325 1.00 30.99 87 GLN C O 1
ATOM 3727 N N . GLU C 1 90 ? -36.667 8.616 33.288 1.00 30.98 88 GLU C N 1
ATOM 3728 C CA . GLU C 1 90 ? -37.269 9.915 33.662 1.00 31.22 88 GLU C CA 1
ATOM 3729 C C . GLU C 1 90 ? -37.920 10.708 32.499 1.00 31.06 88 GLU C C 1
ATOM 3730 O O . GLU C 1 90 ? -38.643 11.702 32.713 1.00 29.91 88 GLU C O 1
ATOM 3736 N N . GLN C 1 91 ? -37.659 10.292 31.257 1.00 29.54 89 GLN C N 1
ATOM 3737 C CA . GLN C 1 91 ? -38.168 11.035 30.124 1.00 29.01 89 GLN C CA 1
ATOM 3738 C C . GLN C 1 91 ? -39.628 10.741 29.858 1.00 28.60 89 GLN C C 1
ATOM 3739 O O . GLN C 1 91 ? -40.098 9.606 30.009 1.00 29.43 89 GLN C O 1
ATOM 3745 N N . ASP C 1 92 ? -40.356 11.792 29.496 1.00 29.33 90 ASP C N 1
ATOM 3746 C CA . ASP C 1 92 ? -41.767 11.712 29.210 1.00 29.12 90 ASP C CA 1
ATOM 3747 C C . ASP C 1 92 ? -41.976 11.328 27.748 1.00 28.92 90 ASP C C 1
ATOM 3748 O O . ASP C 1 92 ? -41.525 12.049 26.859 1.00 28.91 90 ASP C O 1
ATOM 3753 N N . PRO C 1 93 ? -42.693 10.226 27.492 1.00 28.93 91 PRO C N 1
ATOM 3754 C CA . PRO C 1 93 ? -42.951 9.727 26.150 1.00 29.25 91 PRO C CA 1
ATOM 3755 C C . PRO C 1 93 ? -43.534 10.747 25.168 1.00 30.00 91 PRO C C 1
ATOM 3756 O O . PRO C 1 93 ? -43.144 10.752 23.992 1.00 28.09 91 PRO C O 1
ATOM 3760 N N . GLU C 1 94 ? -44.465 11.593 25.624 1.00 29.76 92 GLU C N 1
ATOM 3761 C CA . GLU C 1 94 ? -45.017 12.660 24.738 1.00 30.94 92 GLU C CA 1
ATOM 3762 C C . GLU C 1 94 ? -43.936 13.651 24.262 1.00 29.27 92 GLU C C 1
ATOM 3763 O O . GLU C 1 94 ? -43.899 14.023 23.082 1.00 30.07 92 GLU C O 1
ATOM 3769 N N . GLN C 1 95 ? -43.055 14.052 25.174 1.00 27.38 93 GLN C N 1
ATOM 3770 C CA . GLN C 1 95 ? -41.921 14.925 24.886 1.00 26.56 93 GLN C CA 1
ATOM 3771 C C . GLN C 1 95 ? -40.887 14.258 23.980 1.00 25.03 93 GLN C C 1
ATOM 3772 O O . GLN C 1 95 ? -40.198 14.912 23.217 1.00 23.28 93 GLN C O 1
ATOM 3778 N N . ILE C 1 96 ? -40.776 12.945 24.081 1.00 24.19 94 ILE C N 1
ATOM 3779 C CA . ILE C 1 96 ? -39.861 12.216 23.215 1.00 21.90 94 ILE C CA 1
ATOM 3780 C C . ILE C 1 96 ? -40.440 12.228 21.810 1.00 22.84 94 ILE C C 1
ATOM 3781 O O . ILE C 1 96 ? -39.723 12.429 20.819 1.00 21.51 94 ILE C O 1
ATOM 3786 N N . GLN C 1 97 ? -41.754 12.032 21.712 1.00 23.86 95 GLN C N 1
ATOM 3787 C CA . GLN C 1 97 ? -42.428 12.131 20.436 1.00 25.33 95 GLN C CA 1
ATOM 3788 C C . GLN C 1 97 ? -42.264 13.531 19.803 1.00 24.71 95 GLN C C 1
ATOM 3789 O O . GLN C 1 97 ? -42.050 13.597 18.589 1.00 23.87 95 GLN C O 1
ATOM 3795 N N . THR C 1 98 ? -42.364 14.608 20.597 1.00 24.83 96 THR C N 1
ATOM 3796 C CA . THR C 1 98 ? -42.127 15.994 20.108 1.00 25.21 96 THR C CA 1
ATOM 3797 C C . THR C 1 98 ? -40.708 16.184 19.585 1.00 25.14 96 THR C C 1
ATOM 3798 O O . THR C 1 98 ? -40.507 16.766 18.531 1.00 22.60 96 THR C O 1
ATOM 3802 N N . LEU C 1 99 ? -39.743 15.679 20.358 1.00 25.29 97 LEU C N 1
ATOM 3803 C CA . LEU C 1 99 ? -38.315 15.614 19.982 1.00 24.77 97 LEU C CA 1
ATOM 3804 C C . LEU C 1 99 ? -38.045 14.923 18.618 1.00 24.41 97 LEU C C 1
ATOM 3805 O O . LEU C 1 99 ? -37.301 15.482 17.780 1.00 23.95 97 LEU C O 1
ATOM 3810 N N . ILE C 1 100 ? -38.666 13.756 18.389 1.00 22.86 98 ILE C N 1
ATOM 3811 C CA . ILE C 1 100 ? -38.587 13.028 17.122 1.00 21.84 98 ILE C CA 1
ATOM 3812 C C . ILE C 1 100 ? -39.155 13.894 16.009 1.00 21.94 98 ILE C C 1
ATOM 3813 O O . ILE C 1 100 ? -38.498 14.094 14.994 1.00 20.46 98 ILE C O 1
ATOM 3818 N N . GLU C 1 101 ? -40.360 14.434 16.221 1.00 21.22 99 GLU C N 1
ATOM 3819 C CA . GLU C 1 101 ? -40.955 15.404 15.284 1.00 23.15 99 GLU C CA 1
ATOM 3820 C C . GLU C 1 101 ? -40.067 16.606 14.931 1.00 23.11 99 GLU C C 1
ATOM 3821 O O . GLU C 1 101 ? -39.861 16.864 13.736 1.00 24.69 99 GLU C O 1
ATOM 3827 N N . ASN C 1 102 ? -39.552 17.336 15.922 1.00 23.46 100 ASN C N 1
ATOM 3828 C CA . ASN C 1 102 ? -38.824 18.586 15.677 1.00 24.60 100 ASN C CA 1
ATOM 3829 C C . ASN C 1 102 ? -37.477 18.396 15.042 1.00 24.43 100 ASN C C 1
ATOM 3830 O O . ASN C 1 102 ? -36.965 19.302 14.394 1.00 24.12 100 ASN C O 1
ATOM 3835 N N . ASN C 1 103 ? -36.876 17.228 15.259 1.00 24.04 101 ASN C N 1
ATOM 3836 C CA . ASN C 1 103 ? -35.515 16.966 14.787 1.00 23.73 101 ASN C CA 1
ATOM 3837 C C . ASN C 1 103 ? -35.471 16.032 13.602 1.00 23.40 101 ASN C C 1
ATOM 3838 O O . ASN C 1 103 ? -34.911 16.367 12.560 1.00 22.57 101 ASN C O 1
ATOM 3843 N N . LEU C 1 104 ? -36.074 14.853 13.750 1.00 23.13 102 LEU C N 1
ATOM 3844 C CA . LEU C 1 104 ? -35.927 13.835 12.705 1.00 21.63 102 LEU C CA 1
ATOM 3845 C C . LEU C 1 104 ? -36.950 14.047 11.610 1.00 22.25 102 LEU C C 1
ATOM 3846 O O . LEU C 1 104 ? -36.593 14.074 10.434 1.00 21.24 102 LEU C O 1
ATOM 3851 N N . SER C 1 105 ? -38.211 14.264 11.968 1.00 22.63 103 SER C N 1
ATOM 3852 C CA . SER C 1 105 ? -39.241 14.372 10.949 1.00 23.43 103 SER C CA 1
ATOM 3853 C C . SER C 1 105 ? -39.026 15.589 10.087 1.00 23.74 103 SER C C 1
ATOM 3854 O O . SER C 1 105 ? -39.205 15.533 8.864 1.00 23.69 103 SER C O 1
ATOM 3857 N N . SER C 1 106 ? -38.613 16.662 10.737 1.00 23.56 104 SER C N 1
ATOM 3858 C CA . SER C 1 106 ? -38.368 17.939 10.102 1.00 24.12 104 SER C CA 1
ATOM 3859 C C . SER C 1 106 ? -37.178 17.864 9.142 1.00 22.66 104 SER C C 1
ATOM 3860 O O . SER C 1 106 ? -37.260 18.371 8.007 1.00 21.98 104 SER C O 1
ATOM 3863 N N . ALA C 1 107 ? -36.129 17.183 9.579 1.00 20.84 105 ALA C N 1
ATOM 3864 C CA . ALA C 1 107 ? -34.927 16.988 8.771 1.00 21.13 105 ALA C CA 1
ATOM 3865 C C . ALA C 1 107 ? -35.244 16.122 7.558 1.00 20.27 105 ALA C C 1
ATOM 3866 O O . ALA C 1 107 ? -34.832 16.451 6.429 1.00 21.07 105 ALA C O 1
ATOM 3868 N N . ILE C 1 108 ? -36.036 15.077 7.765 1.00 19.54 106 ILE C N 1
ATOM 3869 C CA . ILE C 1 108 ? -36.415 14.157 6.685 1.00 20.13 106 ILE C CA 1
ATOM 3870 C C . ILE C 1 108 ? -37.252 14.891 5.631 1.00 21.71 106 ILE C C 1
ATOM 3871 O O . ILE C 1 108 ? -37.027 14.767 4.404 1.00 20.60 106 ILE C O 1
ATOM 3876 N N . ASN C 1 109 ? -38.255 15.633 6.121 1.00 21.98 107 ASN C N 1
ATOM 3877 C CA . ASN C 1 109 ? -39.146 16.356 5.224 1.00 22.59 107 ASN C CA 1
ATOM 3878 C C . ASN C 1 109 ? -38.446 17.442 4.439 1.00 21.42 107 ASN C C 1
ATOM 3879 O O . ASN C 1 109 ? -38.707 17.582 3.266 1.00 23.40 107 ASN C O 1
ATOM 3884 N N . VAL C 1 110 ? -37.626 18.247 5.092 1.00 20.55 108 VAL C N 1
ATOM 3885 C CA . VAL C 1 110 ? -36.891 19.256 4.404 1.00 20.51 108 VAL C CA 1
ATOM 3886 C C . VAL C 1 110 ? -35.943 18.633 3.391 1.00 21.05 108 VAL C C 1
ATOM 3887 O O . VAL C 1 110 ? -35.918 19.036 2.205 1.00 18.58 108 VAL C O 1
ATOM 3891 N N . LEU C 1 111 ? -35.148 17.644 3.811 1.00 20.18 109 LEU C N 1
ATOM 3892 C CA . LEU C 1 111 ? -34.219 17.075 2.865 1.00 20.75 109 LEU C CA 1
ATOM 3893 C C . LEU C 1 111 ? -34.921 16.376 1.705 1.00 21.24 109 LEU C C 1
ATOM 3894 O O . LEU C 1 111 ? -34.481 16.507 0.563 1.00 20.33 109 LEU C O 1
ATOM 3899 N N . ARG C 1 112 ? -35.943 15.582 1.997 1.00 20.45 110 ARG C N 1
ATOM 3900 C CA . ARG C 1 112 ? -36.702 14.936 0.923 1.00 21.56 110 ARG C CA 1
ATOM 3901 C C . ARG C 1 112 ? -37.219 15.988 -0.109 1.00 22.38 110 ARG C C 1
ATOM 3902 O O . ARG C 1 112 ? -37.060 15.814 -1.335 1.00 22.36 110 ARG C O 1
ATOM 3910 N N . GLU C 1 113 ? -37.812 17.079 0.376 1.00 23.04 111 GLU C N 1
ATOM 3911 C CA . GLU C 1 113 ? -38.388 18.076 -0.520 1.00 24.65 111 GLU C CA 1
ATOM 3912 C C . GLU C 1 113 ? -37.272 18.767 -1.385 1.00 25.09 111 GLU C C 1
ATOM 3913 O O . GLU C 1 113 ? -37.443 18.953 -2.601 1.00 26.63 111 GLU C O 1
ATOM 3919 N N . LEU C 1 114 ? -36.126 19.035 -0.769 1.00 24.57 112 LEU C N 1
ATOM 3920 C CA . LEU C 1 114 ? -34.982 19.584 -1.444 1.00 25.14 112 LEU C CA 1
ATOM 3921 C C . LEU C 1 114 ? -34.474 18.645 -2.511 1.00 25.35 112 LEU C C 1
ATOM 3922 O O . LEU C 1 114 ? -34.249 19.093 -3.624 1.00 26.90 112 LEU C O 1
ATOM 3927 N N . VAL C 1 115 ? -34.291 17.355 -2.203 1.00 25.64 113 VAL C N 1
ATOM 3928 C CA . VAL C 1 115 ? -33.876 16.409 -3.211 1.00 25.53 113 VAL C CA 1
ATOM 3929 C C . VAL C 1 115 ? -34.896 16.308 -4.366 1.00 26.74 113 VAL C C 1
ATOM 3930 O O . VAL C 1 115 ? -34.514 16.268 -5.559 1.00 26.56 113 VAL C O 1
ATOM 3934 N N . LYS C 1 116 ? -36.180 16.236 -4.019 1.00 27.72 114 LYS C N 1
ATOM 3935 C CA . LYS C 1 116 ? -37.245 16.145 -5.000 1.00 29.67 114 LYS C CA 1
ATOM 3936 C C . LYS C 1 116 ? -37.206 17.265 -6.045 1.00 29.83 114 LYS C C 1
ATOM 3937 O O . LYS C 1 116 ? -37.274 17.002 -7.224 1.00 29.47 114 LYS C O 1
ATOM 3943 N N . ARG C 1 117 ? -37.061 18.498 -5.588 1.00 30.38 115 ARG C N 1
ATOM 3944 C CA . ARG C 1 117 ? -37.133 19.658 -6.440 1.00 31.51 115 ARG C CA 1
ATOM 3945 C C . ARG C 1 117 ? -35.789 20.009 -7.046 1.00 32.40 115 ARG C C 1
ATOM 3946 O O . ARG C 1 117 ? -35.717 20.482 -8.184 1.00 32.62 115 ARG C O 1
ATOM 3954 N N . TYR C 1 118 ? -34.717 19.857 -6.273 1.00 32.24 116 TYR C N 1
ATOM 3955 C CA . TYR C 1 118 ? -33.476 20.535 -6.642 1.00 32.44 116 TYR C CA 1
ATOM 3956 C C . TYR C 1 118 ? -32.247 19.658 -6.743 1.00 32.45 116 TYR C C 1
ATOM 3957 O O . TYR C 1 118 ? -31.152 20.185 -6.747 1.00 32.21 116 TYR C O 1
ATOM 3966 N N . LYS C 1 119 ? -32.397 18.351 -6.859 1.00 33.11 117 LYS C N 1
ATOM 3967 C CA . LYS C 1 119 ? -31.194 17.507 -6.839 1.00 34.85 117 LYS C CA 1
ATOM 3968 C C . LYS C 1 119 ? -30.272 17.819 -8.037 1.00 35.72 117 LYS C C 1
ATOM 3969 O O . LYS C 1 119 ? -29.058 17.670 -7.937 1.00 35.28 117 LYS C O 1
ATOM 3975 N N . ASP C 1 120 ? -30.856 18.302 -9.138 1.00 36.40 118 ASP C N 1
ATOM 3976 C CA . ASP C 1 120 ? -30.117 18.584 -10.380 1.00 37.45 118 ASP C CA 1
ATOM 3977 C C . ASP C 1 120 ? -29.738 20.079 -10.486 1.00 37.54 118 ASP C C 1
ATOM 3978 O O . ASP C 1 120 ? -29.515 20.573 -11.580 1.00 38.85 118 ASP C O 1
ATOM 3983 N N . GLN C 1 121 ? -29.644 20.776 -9.348 1.00 36.52 119 GLN C N 1
ATOM 3984 C CA . GLN C 1 121 ? -29.221 22.182 -9.255 1.00 35.60 119 GLN C CA 1
ATOM 3985 C C . GLN C 1 121 ? -28.113 22.387 -8.241 1.00 35.17 119 GLN C C 1
ATOM 3986 O O . GLN C 1 121 ? -28.014 21.648 -7.260 1.00 34.88 119 GLN C O 1
ATOM 3992 N N . PRO C 1 122 ? -27.299 23.437 -8.419 1.00 35.21 120 PRO C N 1
ATOM 3993 C CA . PRO C 1 122 ? -26.217 23.673 -7.471 1.00 34.66 120 PRO C CA 1
ATOM 3994 C C . PRO C 1 122 ? -26.730 24.353 -6.217 1.00 34.15 120 PRO C C 1
ATOM 3995 O O . PRO C 1 122 ? -26.533 25.556 -6.039 1.00 35.50 120 PRO C O 1
ATOM 3999 N N . VAL C 1 123 ? -27.449 23.595 -5.389 1.00 32.24 121 VAL C N 1
ATOM 4000 C CA . VAL C 1 123 ? -27.879 24.037 -4.071 1.00 30.55 121 VAL C CA 1
ATOM 4001 C C . VAL C 1 123 ? -26.922 23.420 -3.033 1.00 29.17 121 VAL C C 1
ATOM 4002 O O . VAL C 1 123 ? -26.638 22.205 -3.083 1.00 27.86 121 VAL C O 1
ATOM 4006 N N . ASN C 1 124 ? -26.405 24.262 -2.134 1.00 28.31 122 ASN C N 1
ATOM 4007 C CA . ASN C 1 124 ? -25.707 23.825 -0.950 1.00 28.12 122 ASN C CA 1
ATOM 4008 C C . ASN C 1 124 ? -26.761 23.663 0.159 1.00 26.49 122 ASN C C 1
ATOM 4009 O O . ASN C 1 124 ? -27.444 24.630 0.531 1.00 25.80 122 ASN C O 1
ATOM 4014 N N . VAL C 1 125 ? -26.936 22.431 0.630 1.00 24.19 123 VAL C N 1
ATOM 4015 C CA . VAL C 1 125 ? -27.893 22.125 1.702 1.00 22.24 123 VAL C CA 1
ATOM 4016 C C . VAL C 1 125 ? -27.067 21.937 2.975 1.00 22.23 123 VAL C C 1
ATOM 4017 O O . VAL C 1 125 ? -26.300 20.922 3.131 1.00 21.46 123 VAL C O 1
ATOM 4021 N N . VAL C 1 126 ? -27.181 22.910 3.845 1.00 21.19 124 VAL C N 1
ATOM 4022 C CA . VAL C 1 126 ? -26.421 22.935 5.108 1.00 22.07 124 VAL C CA 1
ATOM 4023 C C . VAL C 1 126 ? -27.264 22.384 6.246 1.00 23.06 124 VAL C C 1
ATOM 4024 O O . VAL C 1 126 ? -28.230 23.019 6.689 1.00 23.72 124 VAL C O 1
ATOM 4028 N N . MET C 1 127 ? -26.907 21.170 6.683 1.00 22.85 125 MET C N 1
ATOM 4029 C CA . MET C 1 127 ? -27.693 20.449 7.692 1.00 22.30 125 MET C CA 1
ATOM 4030 C C . MET C 1 127 ? -27.006 20.616 9.009 1.00 21.79 125 MET C C 1
ATOM 4031 O O . MET C 1 127 ? -25.910 20.093 9.222 1.00 21.99 125 MET C O 1
ATOM 4036 N N . ILE C 1 128 ? -27.635 21.356 9.911 1.00 21.40 126 ILE C N 1
ATOM 4037 C CA . ILE C 1 128 ? -27.043 21.602 11.215 1.00 21.60 126 ILE C CA 1
ATOM 4038 C C . ILE C 1 128 ? -27.589 20.597 12.211 1.00 22.14 126 ILE C C 1
ATOM 4039 O O . ILE C 1 128 ? -28.787 20.479 12.347 1.00 21.84 126 ILE C O 1
ATOM 4044 N N . MET C 1 129 ? -26.672 19.868 12.876 1.00 22.15 127 MET C N 1
ATOM 4045 C CA . MET C 1 129 ? -27.005 18.772 13.776 1.00 22.06 127 MET C CA 1
ATOM 4046 C C . MET C 1 129 ? -26.456 19.187 15.144 1.00 22.24 127 MET C C 1
ATOM 4047 O O . MET C 1 129 ? -26.889 20.185 15.678 1.00 22.64 127 MET C O 1
ATOM 4052 N N . SER C 1 130 ? -25.457 18.487 15.638 1.00 21.77 128 SER C N 1
ATOM 4053 C CA . SER C 1 130 ? -25.024 18.593 17.001 1.00 22.20 128 SER C CA 1
ATOM 4054 C C . SER C 1 130 ? -23.880 17.580 17.160 1.00 22.60 128 SER C C 1
ATOM 4055 O O . SER C 1 130 ? -23.867 16.559 16.463 1.00 21.62 128 SER C O 1
ATOM 4058 N N . THR C 1 131 ? -22.921 17.856 18.045 1.00 21.84 129 THR C N 1
ATOM 4059 C CA . THR C 1 131 ? -21.908 16.838 18.368 1.00 21.65 129 THR C CA 1
ATOM 4060 C C . THR C 1 131 ? -22.538 15.609 19.025 1.00 21.35 129 THR C C 1
ATOM 4061 O O . THR C 1 131 ? -21.890 14.563 19.094 1.00 22.46 129 THR C O 1
ATOM 4065 N N . ALA C 1 132 ? -23.779 15.728 19.500 1.00 19.52 130 ALA C N 1
ATOM 4066 C CA . ALA C 1 132 ? -24.573 14.592 19.934 1.00 19.56 130 ALA C CA 1
ATOM 4067 C C . ALA C 1 132 ? -24.795 13.566 18.808 1.00 19.65 130 ALA C C 1
ATOM 4068 O O . ALA C 1 132 ? -25.168 12.450 19.079 1.00 19.60 130 ALA C O 1
ATOM 4070 N N . ALA C 1 133 ? -24.646 13.992 17.554 1.00 19.67 131 ALA C N 1
ATOM 4071 C CA . ALA C 1 133 ? -24.829 13.123 16.386 1.00 20.32 131 ALA C CA 1
ATOM 4072 C C . ALA C 1 133 ? -23.640 12.160 16.246 1.00 20.91 131 ALA C C 1
ATOM 4073 O O . ALA C 1 133 ? -23.741 11.163 15.569 1.00 22.26 131 ALA C O 1
ATOM 4075 N N . GLN C 1 134 ? -22.514 12.503 16.881 1.00 22.14 132 GLN C N 1
ATOM 4076 C CA . GLN C 1 134 ? -21.234 11.848 16.690 1.00 23.64 132 GLN C CA 1
ATOM 4077 C C . GLN C 1 134 ? -20.806 10.938 17.857 1.00 24.65 132 GLN C C 1
ATOM 4078 O O . GLN C 1 134 ? -19.933 10.130 17.714 1.00 23.48 132 GLN C O 1
ATOM 4084 N N . GLN C 1 135 ? -21.413 11.118 19.017 1.00 26.38 133 GLN C N 1
ATOM 4085 C CA . GLN C 1 135 ? -21.072 10.344 20.176 1.00 27.59 133 GLN C CA 1
ATOM 4086 C C . GLN C 1 135 ? -22.323 10.083 21.000 1.00 27.06 133 GLN C C 1
ATOM 4087 O O . GLN C 1 135 ? -23.275 10.840 20.950 1.00 27.22 133 GLN C O 1
ATOM 4093 N N . PRO C 1 136 ? -22.283 9.037 21.808 1.00 26.26 134 PRO C N 1
ATOM 4094 C CA . PRO C 1 136 ? -23.330 8.800 22.815 1.00 26.80 134 PRO C CA 1
ATOM 4095 C C . PRO C 1 136 ? -23.129 9.700 24.014 1.00 26.45 134 PRO C C 1
ATOM 4096 O O . PRO C 1 136 ? -21.996 10.030 24.339 1.00 27.81 134 PRO C O 1
ATOM 4100 N N . LYS C 1 137 ? -24.209 10.131 24.656 1.00 26.70 135 LYS C N 1
ATOM 4101 C CA . LYS C 1 137 ? -24.117 10.970 25.855 1.00 27.09 135 LYS C CA 1
ATOM 4102 C C . LYS C 1 137 ? -25.201 10.590 26.864 1.00 26.20 135 LYS C C 1
ATOM 4103 O O . LYS C 1 137 ? -26.403 10.491 26.517 1.00 24.31 135 LYS C O 1
ATOM 4109 N N . ALA C 1 138 ? -24.776 10.361 28.102 1.00 25.98 136 ALA C N 1
ATOM 4110 C CA . ALA C 1 138 ? -25.693 10.064 29.196 1.00 26.23 136 ALA C CA 1
ATOM 4111 C C . ALA C 1 138 ? -26.558 11.279 29.406 1.00 25.27 136 ALA C C 1
ATOM 4112 O O . ALA C 1 138 ? -26.123 12.432 29.237 1.00 25.50 136 ALA C O 1
ATOM 4114 N N . GLN C 1 139 ? -27.785 10.991 29.773 1.00 26.11 137 GLN C N 1
ATOM 4115 C CA . GLN C 1 139 ? -28.887 11.926 29.900 1.00 25.70 137 GLN C CA 1
ATOM 4116 C C . GLN C 1 139 ? -29.332 12.589 28.591 1.00 25.12 137 GLN C C 1
ATOM 4117 O O . GLN C 1 139 ? -30.182 13.471 28.615 1.00 24.23 137 GLN C O 1
ATOM 4123 N N . GLU C 1 140 ? -28.811 12.144 27.460 1.00 24.21 138 GLU C N 1
ATOM 4124 C CA . GLU C 1 140 ? -29.215 12.685 26.170 1.00 24.10 138 GLU C CA 1
ATOM 4125 C C . GLU C 1 140 ? -29.521 11.585 25.172 1.00 24.14 138 GLU C C 1
ATOM 4126 O O . GLU C 1 140 ? -29.386 11.796 23.960 1.00 22.09 138 GLU C O 1
ATOM 4132 N N . SER C 1 141 ? -30.011 10.451 25.664 1.00 23.04 139 SER C N 1
ATOM 4133 C CA . SER C 1 141 ? -30.157 9.270 24.815 1.00 22.25 139 SER C CA 1
ATOM 4134 C C . SER C 1 141 ? -31.109 9.419 23.640 1.00 21.54 139 SER C C 1
ATOM 4135 O O . SER C 1 141 ? -30.802 8.964 22.568 1.00 21.83 139 SER C O 1
ATOM 4138 N N . THR C 1 142 ? -32.260 10.040 23.841 1.00 21.23 140 THR C N 1
ATOM 4139 C CA . THR C 1 142 ? -33.244 10.283 22.740 1.00 20.35 140 THR C CA 1
ATOM 4140 C C . THR C 1 142 ? -32.809 11.427 21.855 1.00 19.36 140 THR C C 1
ATOM 4141 O O . THR C 1 142 ? -33.171 11.468 20.700 1.00 18.92 140 THR C O 1
ATOM 4145 N N . TYR C 1 143 ? -32.046 12.356 22.397 1.00 18.86 141 TYR C N 1
ATOM 4146 C CA . TYR C 1 143 ? -31.522 13.478 21.643 1.00 19.80 141 TYR C CA 1
ATOM 4147 C C . TYR C 1 143 ? -30.393 12.965 20.736 1.00 19.34 141 TYR C C 1
ATOM 4148 O O . TYR C 1 143 ? -30.361 13.259 19.526 1.00 17.47 141 TYR C O 1
ATOM 4157 N N . CYS C 1 144 ? -29.475 12.190 21.306 1.00 19.22 142 CYS C N 1
ATOM 4158 C CA . CYS C 1 144 ? -28.472 11.465 20.491 1.00 20.42 142 CYS C CA 1
ATOM 4159 C C . CYS C 1 144 ? -29.173 10.646 19.433 1.00 20.28 142 CYS C C 1
ATOM 4160 O O . CYS C 1 144 ? -28.790 10.674 18.257 1.00 21.34 142 CYS C O 1
ATOM 4163 N N . ALA C 1 145 ? -30.251 9.949 19.822 1.00 19.85 143 ALA C N 1
ATOM 4164 C CA . ALA C 1 145 ? -30.984 9.096 18.874 1.00 18.84 143 ALA C CA 1
ATOM 4165 C C . ALA C 1 145 ? -31.423 9.894 17.656 1.00 19.82 143 ALA C C 1
ATOM 4166 O O . ALA C 1 145 ? -31.214 9.453 16.507 1.00 19.27 143 ALA C O 1
ATOM 4168 N N . VAL C 1 146 ? -32.030 11.076 17.875 1.00 18.12 144 VAL C N 1
ATOM 4169 C CA . VAL C 1 146 ? -32.556 11.807 16.735 1.00 17.86 144 VAL C CA 1
ATOM 4170 C C . VAL C 1 146 ? -31.432 12.483 15.899 1.00 18.27 144 VAL C C 1
ATOM 4171 O O . VAL C 1 146 ? -31.555 12.621 14.663 1.00 18.06 144 VAL C O 1
ATOM 4175 N N . LYS C 1 147 ? -30.320 12.846 16.548 1.00 17.27 145 LYS C N 1
ATOM 4176 C CA . LYS C 1 147 ? -29.179 13.448 15.839 1.00 17.16 145 LYS C CA 1
ATOM 4177 C C . LYS C 1 147 ? -28.333 12.438 15.075 1.00 17.48 145 LYS C C 1
ATOM 4178 O O . LYS C 1 147 ? -27.824 12.733 13.968 1.00 15.73 145 LYS C O 1
ATOM 4184 N N . TRP C 1 148 ? -28.169 11.257 15.672 1.00 16.82 146 TRP C N 1
ATOM 4185 C CA . TRP C 1 148 ? -27.619 10.110 14.965 1.00 16.72 146 TRP C CA 1
ATOM 4186 C C . TRP C 1 148 ? -28.476 9.760 13.783 1.00 16.91 146 TRP C C 1
ATOM 4187 O O . TRP C 1 148 ? -27.958 9.460 12.692 1.00 17.42 146 TRP C O 1
ATOM 4198 N N . ALA C 1 149 ? -29.789 9.786 13.977 1.00 16.59 147 ALA C N 1
ATOM 4199 C CA . ALA C 1 149 ? -30.700 9.517 12.887 1.00 16.82 147 ALA C CA 1
ATOM 4200 C C . ALA C 1 149 ? -30.469 10.462 11.719 1.00 16.80 147 ALA C C 1
ATOM 4201 O O . ALA C 1 149 ? -30.396 10.018 10.591 1.00 17.41 147 ALA C O 1
ATOM 4203 N N . VAL C 1 150 ? -30.381 11.760 11.989 1.00 18.37 148 VAL C N 1
ATOM 4204 C CA . VAL C 1 150 ? -30.189 12.730 10.939 1.00 19.77 148 VAL C CA 1
ATOM 4205 C C . VAL C 1 150 ? -28.837 12.549 10.233 1.00 19.22 148 VAL C C 1
ATOM 4206 O O . VAL C 1 150 ? -28.789 12.632 9.006 1.00 20.47 148 VAL C O 1
ATOM 4210 N N . LYS C 1 151 ? -27.778 12.227 10.974 1.00 19.11 149 LYS C N 1
ATOM 4211 C CA . LYS C 1 151 ? -26.491 11.874 10.373 1.00 18.66 149 LYS C CA 1
ATOM 4212 C C . LYS C 1 151 ? -26.559 10.690 9.379 1.00 19.23 149 LYS C C 1
ATOM 4213 O O . LYS C 1 151 ? -26.013 10.796 8.242 1.00 17.61 149 LYS C O 1
ATOM 4219 N N . GLY C 1 152 ? -27.259 9.603 9.766 1.00 18.23 150 GLY C N 1
ATOM 4220 C CA . GLY C 1 152 ? -27.455 8.444 8.912 1.00 17.87 150 GLY C CA 1
ATOM 4221 C C . GLY C 1 152 ? -28.211 8.780 7.644 1.00 18.89 150 GLY C C 1
ATOM 4222 O O . GLY C 1 152 ? -27.852 8.313 6.558 1.00 19.12 150 GLY C O 1
ATOM 4223 N N . LEU C 1 153 ? -29.275 9.559 7.801 1.00 18.48 151 LEU C N 1
ATOM 4224 C CA . LEU C 1 153 ? -30.052 10.095 6.691 1.00 18.54 151 LEU C CA 1
ATOM 4225 C C . LEU C 1 153 ? -29.177 10.810 5.691 1.00 18.98 151 LEU C C 1
ATOM 4226 O O . LEU C 1 153 ? -29.149 10.431 4.520 1.00 18.55 151 LEU C O 1
ATOM 4231 N N . ILE C 1 154 ? -28.445 11.812 6.163 1.00 18.91 152 ILE C N 1
ATOM 4232 C CA . ILE C 1 154 ? -27.663 12.637 5.250 1.00 21.24 152 ILE C CA 1
ATOM 4233 C C . ILE C 1 154 ? -26.490 11.869 4.654 1.00 20.69 152 ILE C C 1
ATOM 4234 O O . ILE C 1 154 ? -26.174 12.096 3.499 1.00 20.21 152 ILE C O 1
ATOM 4239 N N . GLU C 1 155 ? -25.847 10.957 5.405 1.00 20.58 153 GLU C N 1
ATOM 4240 C CA . GLU C 1 155 ? -24.700 10.195 4.824 1.00 20.01 153 GLU C CA 1
ATOM 4241 C C . GLU C 1 155 ? -25.217 9.265 3.725 1.00 18.75 153 GLU C C 1
ATOM 4242 O O . GLU C 1 155 ? -24.552 9.064 2.701 1.00 18.60 153 GLU C O 1
ATOM 4248 N N . SER C 1 156 ? -26.441 8.784 3.889 1.00 17.69 154 SER C N 1
ATOM 4249 C CA . SER C 1 156 ? -27.078 7.928 2.884 1.00 18.15 154 SER C CA 1
ATOM 4250 C C . SER C 1 156 ? -27.513 8.698 1.645 1.00 18.63 154 SER C C 1
ATOM 4251 O O . SER C 1 156 ? -27.294 8.211 0.509 1.00 20.10 154 SER C O 1
ATOM 4254 N N . VAL C 1 157 ? -28.139 9.878 1.829 1.00 19.37 155 VAL C N 1
ATOM 4255 C CA . VAL C 1 157 ? -28.556 10.754 0.682 1.00 19.62 155 VAL C CA 1
ATOM 4256 C C . VAL C 1 157 ? -27.314 11.303 -0.068 1.00 20.01 155 VAL C C 1
ATOM 4257 O O . VAL C 1 157 ? -27.304 11.358 -1.314 1.00 20.81 155 VAL C O 1
ATOM 4261 N N . ARG C 1 158 ? -26.229 11.583 0.651 1.00 20.52 156 ARG C N 1
ATOM 4262 C CA . ARG C 1 158 ? -24.952 11.925 -0.047 1.00 22.03 156 ARG C CA 1
ATOM 4263 C C . ARG C 1 158 ? -24.548 10.854 -1.049 1.00 22.46 156 ARG C C 1
ATOM 4264 O O . ARG C 1 158 ? -24.171 11.178 -2.185 1.00 22.53 156 ARG C O 1
ATOM 4272 N N . LEU C 1 159 ? -24.692 9.580 -0.682 1.00 23.84 157 LEU C N 1
ATOM 4273 C CA . LEU C 1 159 ? -24.470 8.477 -1.646 1.00 24.87 157 LEU C CA 1
ATOM 4274 C C . LEU C 1 159 ? -25.448 8.503 -2.820 1.00 25.69 157 LEU C C 1
ATOM 4275 O O . LEU C 1 159 ? -25.079 8.188 -3.926 1.00 26.20 157 LEU C O 1
ATOM 4280 N N . GLU C 1 160 ? -26.693 8.908 -2.604 1.00 26.47 158 GLU C N 1
ATOM 4281 C CA . GLU C 1 160 ? -27.655 9.014 -3.723 1.00 26.47 158 GLU C CA 1
ATOM 4282 C C . GLU C 1 160 ? -27.373 10.205 -4.628 1.00 26.85 158 GLU C C 1
ATOM 4283 O O . GLU C 1 160 ? -27.793 10.199 -5.785 1.00 26.89 158 GLU C O 1
ATOM 4289 N N . LEU C 1 161 ? -26.674 11.218 -4.113 1.00 26.64 159 LEU C N 1
ATOM 4290 C CA . LEU C 1 161 ? -26.432 12.451 -4.845 1.00 27.71 159 LEU C CA 1
ATOM 4291 C C . LEU C 1 161 ? -25.106 12.409 -5.576 1.00 28.80 159 LEU C C 1
ATOM 4292 O O . LEU C 1 161 ? -24.694 13.413 -6.156 1.00 28.23 159 LEU C O 1
ATOM 4297 N N . LYS C 1 162 ? -24.416 11.272 -5.522 1.00 30.41 160 LYS C N 1
ATOM 4298 C CA . LYS C 1 162 ? -23.232 11.086 -6.332 1.00 32.59 160 LYS C CA 1
ATOM 4299 C C . LYS C 1 162 ? -23.426 11.531 -7.771 1.00 32.50 160 LYS C C 1
ATOM 4300 O O . LYS C 1 162 ? -24.291 11.028 -8.467 1.00 32.90 160 LYS C O 1
ATOM 4306 N N . GLY C 1 163 ? -22.609 12.469 -8.213 1.00 33.27 161 GLY C N 1
ATOM 4307 C CA . GLY C 1 163 ? -22.641 12.856 -9.616 1.00 34.27 161 GLY C CA 1
ATOM 4308 C C . GLY C 1 163 ? -23.487 14.076 -9.850 1.00 34.53 161 GLY C C 1
ATOM 4309 O O . GLY C 1 163 ? -23.327 14.729 -10.867 1.00 36.60 161 GLY C O 1
ATOM 4310 N N . LYS C 1 164 ? -24.348 14.420 -8.894 1.00 34.07 162 LYS C N 1
ATOM 4311 C CA . LYS C 1 164 ? -25.299 15.514 -9.047 1.00 33.10 162 LYS C CA 1
ATOM 4312 C C . LYS C 1 164 ? -24.738 16.803 -8.482 1.00 32.29 162 LYS C C 1
ATOM 4313 O O . LYS C 1 164 ? -23.835 16.777 -7.676 1.00 31.74 162 LYS C O 1
ATOM 4319 N N . PRO C 1 165 ? -25.275 17.957 -8.893 1.00 31.78 163 PRO C N 1
ATOM 4320 C CA . PRO C 1 165 ? -24.681 19.178 -8.401 1.00 30.95 163 PRO C CA 1
ATOM 4321 C C . PRO C 1 165 ? -25.067 19.578 -6.968 1.00 29.99 163 PRO C C 1
ATOM 4322 O O . PRO C 1 165 ? -24.426 20.456 -6.394 1.00 29.88 163 PRO C O 1
ATOM 4326 N N . MET C 1 166 ? -26.132 18.990 -6.429 1.00 28.21 164 MET C N 1
ATOM 4327 C CA . MET C 1 166 ? -26.582 19.352 -5.086 1.00 26.75 164 MET C CA 1
ATOM 4328 C C . MET C 1 166 ? -25.595 18.716 -4.114 1.00 25.91 164 MET C C 1
ATOM 4329 O O . MET C 1 166 ? -25.159 17.595 -4.295 1.00 25.54 164 MET C O 1
ATOM 4334 N N . LYS C 1 167 ? -25.211 19.483 -3.117 1.00 25.49 165 LYS C N 1
ATOM 4335 C CA . LYS C 1 167 ? -24.326 19.003 -2.060 1.00 26.12 165 LYS C CA 1
ATOM 4336 C C . LYS C 1 167 ? -24.911 19.199 -0.683 1.00 24.59 165 LYS C C 1
ATOM 4337 O O . LYS C 1 167 ? -25.602 20.169 -0.446 1.00 23.17 165 LYS C O 1
ATOM 4343 N N . ILE C 1 168 ? -24.606 18.266 0.214 1.00 24.04 166 ILE C N 1
ATOM 4344 C CA . ILE C 1 168 ? -24.990 18.356 1.618 1.00 23.18 166 ILE C CA 1
ATOM 4345 C C . ILE C 1 168 ? -23.744 18.607 2.405 1.00 22.87 166 ILE C C 1
ATOM 4346 O O . ILE C 1 168 ? -22.740 17.882 2.257 1.00 21.81 166 ILE C O 1
ATOM 4351 N N . ILE C 1 169 ? -23.822 19.646 3.217 1.00 21.78 167 ILE C N 1
ATOM 4352 C CA . ILE C 1 169 ? -22.788 20.096 4.111 1.00 22.71 167 ILE C CA 1
ATOM 4353 C C . ILE C 1 169 ? -23.232 19.789 5.553 1.00 21.53 167 ILE C C 1
ATOM 4354 O O . ILE C 1 169 ? -24.331 20.198 5.962 1.00 21.81 167 ILE C O 1
ATOM 4359 N N . ALA C 1 170 ? -22.434 19.056 6.318 1.00 20.28 168 ALA C N 1
ATOM 4360 C CA . ALA C 1 170 ? -22.861 18.645 7.657 1.00 20.43 168 ALA C CA 1
ATOM 4361 C C . ALA C 1 170 ? -22.206 19.578 8.651 1.00 19.88 168 ALA C C 1
ATOM 4362 O O . ALA C 1 170 ? -21.020 19.810 8.571 1.00 20.62 168 ALA C O 1
ATOM 4364 N N . VAL C 1 171 ? -22.960 20.083 9.610 1.00 20.15 169 VAL C N 1
ATOM 4365 C CA . VAL C 1 171 ? -22.419 20.976 10.637 1.00 19.62 169 VAL C CA 1
ATOM 4366 C C . VAL C 1 171 ? -22.775 20.468 12.010 1.00 20.30 169 VAL C C 1
ATOM 4367 O O . VAL C 1 171 ? -23.950 20.130 12.246 1.00 19.66 169 VAL C O 1
ATOM 4371 N N . TYR C 1 172 ? -21.778 20.409 12.897 1.00 18.83 170 TYR C N 1
ATOM 4372 C CA . TYR C 1 172 ? -21.922 19.794 14.220 1.00 20.44 170 TYR C CA 1
ATOM 4373 C C . TYR C 1 172 ? -21.485 20.746 15.359 1.00 21.74 170 TYR C C 1
ATOM 4374 O O . TYR C 1 172 ? -20.291 20.762 15.746 1.00 22.80 170 TYR C O 1
ATOM 4383 N N . PRO C 1 173 ? -22.417 21.549 15.891 1.00 22.20 171 PRO C N 1
ATOM 4384 C CA . PRO C 1 173 ? -22.016 22.453 16.981 1.00 23.13 171 PRO C CA 1
ATOM 4385 C C . PRO C 1 173 ? -22.078 21.741 18.323 1.00 23.92 171 PRO C C 1
ATOM 4386 O O . PRO C 1 173 ? -22.922 20.874 18.502 1.00 22.09 171 PRO C O 1
ATOM 4390 N N . GLY C 1 174 ? -21.220 22.141 19.256 1.00 25.13 172 GLY C N 1
ATOM 4391 C CA . GLY C 1 174 ? -21.232 21.612 20.590 1.00 27.12 172 GLY C CA 1
ATOM 4392 C C . GLY C 1 174 ? -20.918 22.741 21.548 1.00 29.10 172 GLY C C 1
ATOM 4393 O O . GLY C 1 174 ? -20.261 23.722 21.174 1.00 30.20 172 GLY C O 1
ATOM 4394 N N . GLY C 1 175 ? -21.353 22.587 22.792 1.00 31.99 173 GLY C N 1
ATOM 4395 C CA . GLY C 1 175 ? -21.021 23.539 23.838 1.00 34.40 173 GLY C CA 1
ATOM 4396 C C . GLY C 1 175 ? -21.873 24.817 23.793 1.00 37.11 173 GLY C C 1
ATOM 4397 O O . GLY C 1 175 ? -21.450 25.867 24.330 1.00 36.70 173 GLY C O 1
ATOM 4398 N N . MET C 1 176 ? -23.050 24.739 23.152 1.00 39.21 174 MET C N 1
ATOM 4399 C CA . MET C 1 176 ? -24.011 25.866 23.093 1.00 41.21 174 MET C CA 1
ATOM 4400 C C . MET C 1 176 ? -25.035 25.683 24.216 1.00 42.90 174 MET C C 1
ATOM 4401 O O . MET C 1 176 ? -25.179 24.580 24.774 1.00 42.30 174 MET C O 1
ATOM 4406 N N . ALA C 1 177 ? -25.724 26.782 24.569 1.00 45.37 175 ALA C N 1
ATOM 4407 C CA . ALA C 1 177 ? -26.616 26.828 25.735 1.00 46.82 175 ALA C CA 1
ATOM 4408 C C . ALA C 1 177 ? -27.823 25.899 25.571 1.00 48.49 175 ALA C C 1
ATOM 4409 O O . ALA C 1 177 ? -28.349 25.330 26.536 1.00 48.83 175 ALA C O 1
ATOM 4411 N N . THR C 1 178 ? -28.217 25.719 24.319 1.00 50.47 176 THR C N 1
ATOM 4412 C CA . THR C 1 178 ? -29.363 24.903 23.919 1.00 51.60 176 THR C CA 1
ATOM 4413 C C . THR C 1 178 ? -29.226 23.379 24.208 1.00 52.65 176 THR C C 1
ATOM 4414 O O . THR C 1 178 ? -30.194 22.623 24.075 1.00 51.60 176 THR C O 1
ATOM 4418 N N . GLU C 1 179 ? -28.034 22.940 24.622 1.00 53.93 177 GLU C N 1
ATOM 4419 C CA . GLU C 1 179 ? -27.817 21.560 25.050 1.00 55.23 177 GLU C CA 1
ATOM 4420 C C . GLU C 1 179 ? -27.362 21.512 26.511 1.00 56.69 177 GLU C C 1
ATOM 4421 O O . GLU C 1 179 ? -26.737 20.544 26.937 1.00 56.95 177 GLU C O 1
ATOM 4423 N N . PHE C 1 180 ? -27.686 22.557 27.276 1.00 58.20 178 PHE C N 1
ATOM 4424 C CA . PHE C 1 180 ? -27.383 22.604 28.708 1.00 59.12 178 PHE C CA 1
ATOM 4425 C C . PHE C 1 180 ? -28.493 21.900 29.499 1.00 59.80 178 PHE C C 1
ATOM 4426 O O . PHE C 1 180 ? -29.646 22.361 29.522 1.00 59.74 178 PHE C O 1
ATOM 4428 N N . TRP C 1 181 ? -28.144 20.779 30.128 1.00 60.25 179 TRP C N 1
ATOM 4429 C CA . TRP C 1 181 ? -29.029 20.128 31.085 1.00 60.36 179 TRP C CA 1
ATOM 4430 C C . TRP C 1 181 ? -28.230 19.745 32.341 1.00 60.63 179 TRP C C 1
ATOM 4431 O O . TRP C 1 181 ? -28.446 18.698 32.965 1.00 61.11 179 TRP C O 1
ATOM 4442 N N . SER C 1 191 ? -22.321 31.253 30.616 1.00 55.98 189 SER C N 1
ATOM 4443 C CA . SER C 1 191 ? -21.290 32.239 30.251 1.00 55.97 189 SER C CA 1
ATOM 4444 C C . SER C 1 191 ? -20.084 31.561 29.586 1.00 55.50 189 SER C C 1
ATOM 4445 O O . SER C 1 191 ? -19.435 32.144 28.701 1.00 56.05 189 SER C O 1
ATOM 4448 N N . SER C 1 192 ? -19.808 30.327 30.010 1.00 54.25 190 SER C N 1
ATOM 4449 C CA . SER C 1 192 ? -18.717 29.527 29.467 1.00 53.35 190 SER C CA 1
ATOM 4450 C C . SER C 1 192 ? -19.065 28.810 28.135 1.00 52.17 190 SER C C 1
ATOM 4451 O O . SER C 1 192 ? -18.150 28.371 27.417 1.00 52.25 190 SER C O 1
ATOM 4454 N N . PHE C 1 193 ? -20.364 28.704 27.815 1.00 50.17 191 PHE C N 1
ATOM 4455 C CA . PHE C 1 193 ? -20.835 28.203 26.504 1.00 48.08 191 PHE C CA 1
ATOM 4456 C C . PHE C 1 193 ? -20.421 29.091 25.330 1.00 46.14 191 PHE C C 1
ATOM 4457 O O . PHE C 1 193 ? -20.187 30.287 25.492 1.00 45.73 191 PHE C O 1
ATOM 4465 N N . MET C 1 194 ? -20.328 28.481 24.144 1.00 43.71 192 MET C N 1
ATOM 4466 C CA . MET C 1 194 ? -20.151 29.201 22.868 1.00 41.28 192 MET C CA 1
ATOM 4467 C C . MET C 1 194 ? -21.496 29.818 22.508 1.00 40.89 192 MET C C 1
ATOM 4468 O O . MET C 1 194 ? -22.541 29.163 22.630 1.00 39.48 192 MET C O 1
ATOM 4473 N N . SER C 1 195 ? -21.471 31.071 22.062 1.00 40.72 193 SER C N 1
ATOM 4474 C CA . SER C 1 195 ? -22.710 31.786 21.729 1.00 40.12 193 SER C CA 1
ATOM 4475 C C . SER C 1 195 ? -23.149 31.494 20.299 1.00 39.41 193 SER C C 1
ATOM 4476 O O . SER C 1 195 ? -22.329 31.203 19.424 1.00 38.53 193 SER C O 1
ATOM 4479 N N . ALA C 1 196 ? -24.461 31.579 20.084 1.00 38.83 194 ALA C N 1
ATOM 4480 C CA . ALA C 1 196 ? -25.042 31.533 18.751 1.00 38.89 194 ALA C CA 1
ATOM 4481 C C . ALA C 1 196 ? -24.357 32.502 17.776 1.00 38.61 194 ALA C C 1
ATOM 4482 O O . ALA C 1 196 ? -24.137 32.156 16.629 1.00 38.88 194 ALA C O 1
ATOM 4484 N N . GLU C 1 197 ? -24.017 33.718 18.223 1.00 38.87 195 GLU C N 1
ATOM 4485 C CA . GLU C 1 197 ? -23.391 34.679 17.323 1.00 38.88 195 GLU C CA 1
ATOM 4486 C C . GLU C 1 197 ? -21.977 34.229 16.957 1.00 37.37 195 GLU C C 1
ATOM 4487 O O . GLU C 1 197 ? -21.557 34.370 15.831 1.00 37.17 195 GLU C O 1
ATOM 4493 N N . ASP C 1 198 ? -21.226 33.735 17.927 1.00 37.09 196 ASP C N 1
ATOM 4494 C CA . ASP C 1 198 ? -19.837 33.276 17.666 1.00 36.13 196 ASP C CA 1
ATOM 4495 C C . ASP C 1 198 ? -19.846 32.031 16.738 1.00 34.15 196 ASP C C 1
ATOM 4496 O O . ASP C 1 198 ? -19.197 32.011 15.701 1.00 33.70 196 ASP C O 1
ATOM 4501 N N . ALA C 1 199 ? -20.674 31.043 17.084 1.00 33.36 197 ALA C N 1
ATOM 4502 C CA . ALA C 1 199 ? -20.836 29.832 16.269 1.00 31.04 197 ALA C CA 1
ATOM 4503 C C . ALA C 1 199 ? -21.218 30.184 14.847 1.00 30.62 197 ALA C C 1
ATOM 4504 O O . ALA C 1 199 ? -20.636 29.692 13.867 1.00 28.07 197 ALA C O 1
ATOM 4506 N N . ALA C 1 200 ? -22.176 31.098 14.723 1.00 29.68 198 ALA C N 1
ATOM 4507 C CA . ALA C 1 200 ? -22.601 31.551 13.399 1.00 28.47 198 ALA C CA 1
ATOM 4508 C C . ALA C 1 200 ? -21.490 32.218 12.607 1.00 28.02 198 ALA C C 1
ATOM 4509 O O . ALA C 1 200 ? -21.406 32.027 11.416 1.00 26.19 198 ALA C O 1
ATOM 4511 N N . LEU C 1 201 ? -20.669 33.066 13.235 1.00 29.44 199 LEU C N 1
ATOM 4512 C CA . LEU C 1 201 ? -19.535 33.650 12.505 1.00 31.01 199 LEU C CA 1
ATOM 4513 C C . LEU C 1 201 ? -18.565 32.575 11.971 1.00 30.07 199 LEU C C 1
ATOM 4514 O O . LEU C 1 201 ? -18.174 32.575 10.793 1.00 31.47 199 LEU C O 1
ATOM 4519 N N . MET C 1 202 ? -18.237 31.637 12.837 1.00 29.79 200 MET C N 1
ATOM 4520 C CA . MET C 1 202 ? -17.373 30.476 12.451 1.00 28.70 200 MET C CA 1
ATOM 4521 C C . MET C 1 202 ? -18.002 29.608 11.353 1.00 28.55 200 MET C C 1
ATOM 4522 O O . MET C 1 202 ? -17.386 29.318 10.308 1.00 29.53 200 MET C O 1
ATOM 4527 N N . ILE C 1 203 ? -19.260 29.206 11.531 1.00 28.80 201 ILE C N 1
ATOM 4528 C CA . ILE C 1 203 ? -19.900 28.373 10.506 1.00 28.44 201 ILE C CA 1
ATOM 4529 C C . ILE C 1 203 ? -19.958 29.165 9.216 1.00 29.56 201 ILE C C 1
ATOM 4530 O O . ILE C 1 203 ? -19.583 28.684 8.148 1.00 28.25 201 ILE C O 1
ATOM 4535 N N . HIS C 1 204 ? -20.411 30.419 9.304 1.00 30.90 202 HIS C N 1
ATOM 4536 C CA . HIS C 1 204 ? -20.523 31.245 8.093 1.00 31.66 202 HIS C CA 1
ATOM 4537 C C . HIS C 1 204 ? -19.163 31.491 7.430 1.00 30.94 202 HIS C C 1
ATOM 4538 O O . HIS C 1 204 ? -19.028 31.315 6.228 1.00 29.98 202 HIS C O 1
ATOM 4545 N N . GLY C 1 205 ? -18.154 31.858 8.202 1.00 33.02 203 GLY C N 1
ATOM 4546 C CA . GLY C 1 205 ? -16.785 31.987 7.635 1.00 34.70 203 GLY C CA 1
ATOM 4547 C C . GLY C 1 205 ? -16.316 30.684 6.987 1.00 36.36 203 GLY C C 1
ATOM 4548 O O . GLY C 1 205 ? -15.853 30.641 5.833 1.00 36.47 203 GLY C O 1
ATOM 4549 N N . ALA C 1 206 ? -16.482 29.594 7.717 1.00 38.35 204 ALA C N 1
ATOM 4550 C CA . ALA C 1 206 ? -15.957 28.302 7.254 1.00 39.12 204 ALA C CA 1
ATOM 4551 C C . ALA C 1 206 ? -16.630 27.817 5.992 1.00 40.13 204 ALA C C 1
ATOM 4552 O O . ALA C 1 206 ? -15.972 27.216 5.145 1.00 40.55 204 ALA C O 1
ATOM 4554 N N . LEU C 1 207 ? -17.928 28.068 5.839 1.00 40.65 205 LEU C N 1
ATOM 4555 C CA . LEU C 1 207 ? -18.611 27.569 4.673 1.00 41.45 205 LEU C CA 1
ATOM 4556 C C . LEU C 1 207 ? -18.018 28.247 3.480 1.00 42.29 205 LEU C C 1
ATOM 4557 O O . LEU C 1 207 ? -18.161 29.441 3.279 1.00 43.16 205 LEU C O 1
ATOM 4562 N N . ALA C 1 208 ? -17.277 27.471 2.712 1.00 42.93 206 ALA C N 1
ATOM 4563 C CA . ALA C 1 208 ? -16.583 27.987 1.565 1.00 42.95 206 ALA C CA 1
ATOM 4564 C C . ALA C 1 208 ? -16.754 26.975 0.457 1.00 43.00 206 ALA C C 1
ATOM 4565 O O . ALA C 1 208 ? -16.775 25.754 0.703 1.00 42.06 206 ALA C O 1
ATOM 4567 N N . ASN C 1 209 ? -16.958 27.498 -0.747 1.00 43.59 207 ASN C N 1
ATOM 4568 C CA . ASN C 1 209 ? -16.770 26.749 -1.978 1.00 44.13 207 ASN C CA 1
ATOM 4569 C C . ASN C 1 209 ? -15.836 27.650 -2.768 1.00 44.82 207 ASN C C 1
ATOM 4570 O O . ASN C 1 209 ? -16.253 28.706 -3.287 1.00 44.94 207 ASN C O 1
ATOM 4575 N N . ILE C 1 210 ? -14.559 27.257 -2.781 1.00 44.28 208 ILE C N 1
ATOM 4576 C CA . ILE C 1 210 ? -13.501 27.960 -3.513 1.00 43.65 208 ILE C CA 1
ATOM 4577 C C . ILE C 1 210 ? -12.925 26.968 -4.517 1.00 42.92 208 ILE C C 1
ATOM 4578 O O . ILE C 1 210 ? -12.628 25.819 -4.158 1.00 41.97 208 ILE C O 1
ATOM 4583 N N . GLY C 1 211 ? -12.780 27.404 -5.768 1.00 42.34 209 GLY C N 1
ATOM 4584 C CA . GLY C 1 211 ? -12.256 26.538 -6.824 1.00 41.68 209 GLY C CA 1
ATOM 4585 C C . GLY C 1 211 ? -12.969 25.206 -6.863 1.00 40.73 209 GLY C C 1
ATOM 4586 O O . GLY C 1 211 ? -14.169 25.156 -6.700 1.00 40.81 209 GLY C O 1
ATOM 4587 N N . ASN C 1 212 ? -12.223 24.123 -7.065 1.00 40.46 210 ASN C N 1
ATOM 4588 C CA . ASN C 1 212 ? -12.788 22.799 -7.186 1.00 39.95 210 ASN C CA 1
ATOM 4589 C C . ASN C 1 212 ? -12.977 22.131 -5.800 1.00 39.06 210 ASN C C 1
ATOM 4590 O O . ASN C 1 212 ? -12.705 20.945 -5.646 1.00 40.21 210 ASN C O 1
ATOM 4595 N N . GLY C 1 213 ? -13.426 22.878 -4.790 1.00 36.97 211 GLY C N 1
ATOM 4596 C CA . GLY C 1 213 ? -13.549 22.291 -3.447 1.00 35.15 211 GLY C CA 1
ATOM 4597 C C . GLY C 1 213 ? -14.592 22.945 -2.575 1.00 32.62 211 GLY C C 1
ATOM 4598 O O . GLY C 1 213 ? -15.124 23.994 -2.905 1.00 33.49 211 GLY C O 1
ATOM 4599 N N . TYR C 1 214 ? -14.908 22.304 -1.457 1.00 29.33 212 TYR C N 1
ATOM 4600 C CA . TYR C 1 214 ? -15.811 22.891 -0.504 1.00 25.54 212 TYR C CA 1
ATOM 4601 C C . TYR C 1 214 ? -15.624 22.210 0.849 1.00 23.57 212 TYR C C 1
ATOM 4602 O O . TYR C 1 214 ? -15.089 21.104 0.937 1.00 21.75 212 TYR C O 1
ATOM 4611 N N . VAL C 1 215 ? -16.084 22.899 1.869 1.00 20.25 213 VAL C N 1
ATOM 4612 C CA . VAL C 1 215 ? -16.090 22.392 3.206 1.00 21.30 213 VAL C CA 1
ATOM 4613 C C . VAL C 1 215 ? -17.344 21.551 3.361 1.00 20.70 213 VAL C C 1
ATOM 4614 O O . VAL C 1 215 ? -18.466 22.051 3.290 1.00 21.15 213 VAL C O 1
ATOM 4618 N N . SER C 1 216 ? -17.147 20.268 3.470 1.00 20.34 214 SER C N 1
ATOM 4619 C CA . SER C 1 216 ? -18.265 19.322 3.499 1.00 19.76 214 SER C CA 1
ATOM 4620 C C . SER C 1 216 ? -18.754 19.015 4.901 1.00 19.59 214 SER C C 1
ATOM 4621 O O . SER C 1 216 ? -19.893 18.632 5.100 1.00 19.85 214 SER C O 1
ATOM 4624 N N . ASP C 1 217 ? -17.918 19.229 5.897 1.00 20.75 215 ASP C N 1
ATOM 4625 C CA . ASP C 1 217 ? -18.234 18.839 7.264 1.00 22.22 215 ASP C CA 1
ATOM 4626 C C . ASP C 1 217 ? -17.461 19.794 8.186 1.00 22.42 215 ASP C C 1
ATOM 4627 O O . ASP C 1 217 ? -16.265 20.036 8.002 1.00 23.17 215 ASP C O 1
ATOM 4632 N N . ILE C 1 218 ? -18.139 20.339 9.178 1.00 22.98 216 ILE C N 1
ATOM 4633 C CA . ILE C 1 218 ? -17.496 21.203 10.127 1.00 24.21 216 ILE C CA 1
ATOM 4634 C C . ILE C 1 218 ? -18.050 20.956 11.533 1.00 22.68 216 ILE C C 1
ATOM 4635 O O . ILE C 1 218 ? -19.261 20.785 11.724 1.00 22.66 216 ILE C O 1
ATOM 4640 N N . THR C 1 219 ? -17.148 20.968 12.487 1.00 21.26 217 THR C N 1
ATOM 4641 C CA . THR C 1 219 ? -17.454 20.824 13.880 1.00 22.09 217 THR C CA 1
ATOM 4642 C C . THR C 1 219 ? -16.937 22.053 14.617 1.00 22.51 217 THR C C 1
ATOM 4643 O O . THR C 1 219 ? -15.770 22.458 14.443 1.00 21.51 217 THR C O 1
ATOM 4647 N N . VAL C 1 220 ? -17.828 22.651 15.411 1.00 24.27 218 VAL C N 1
ATOM 4648 C CA . VAL C 1 220 ? -17.533 23.860 16.179 1.00 26.18 218 VAL C CA 1
ATOM 4649 C C . VAL C 1 220 ? -17.824 23.584 17.615 1.00 27.17 218 VAL C C 1
ATOM 4650 O O . VAL C 1 220 ? -18.896 23.114 17.939 1.00 28.70 218 VAL C O 1
ATOM 4654 N N . ASN C 1 221 ? -16.843 23.846 18.478 1.00 29.16 219 ASN C N 1
ATOM 4655 C CA . ASN C 1 221 ? -16.917 23.564 19.898 1.00 30.03 219 ASN C CA 1
ATOM 4656 C C . ASN C 1 221 ? -16.486 24.788 20.718 1.00 31.90 219 ASN C C 1
ATOM 4657 O O . ASN C 1 221 ? -15.831 25.701 20.214 1.00 29.39 219 ASN C O 1
ATOM 4662 N N . ARG C 1 222 ? -16.868 24.782 21.990 1.00 34.96 220 ARG C N 1
ATOM 4663 C CA . ARG C 1 222 ? -16.362 25.771 22.937 1.00 38.10 220 ARG C CA 1
ATOM 4664 C C . ARG C 1 222 ? -14.986 25.373 23.502 1.00 39.29 220 ARG C C 1
ATOM 4665 O O . ARG C 1 222 ? -14.696 24.197 23.666 1.00 39.97 220 ARG C O 1
ATOM 4673 N N . GLU C 1 223 ? -14.151 26.378 23.759 1.00 41.69 221 GLU C N 1
ATOM 4674 C CA . GLU C 1 223 ? -12.877 26.249 24.491 1.00 42.80 221 GLU C CA 1
ATOM 4675 C C . GLU C 1 223 ? -12.592 27.559 25.212 1.00 43.91 221 GLU C C 1
ATOM 4676 O O . GLU C 1 223 ? -12.258 28.542 24.542 1.00 46.38 221 GLU C O 1
ATOM 4678 N N . LEU D 1 3 ? -36.985 -16.269 32.854 1.00 35.47 1 LEU D N 1
ATOM 4679 C CA . LEU D 1 3 ? -37.962 -15.834 31.794 1.00 35.44 1 LEU D CA 1
ATOM 4680 C C . LEU D 1 3 ? -37.298 -15.056 30.624 1.00 34.11 1 LEU D C 1
ATOM 4681 O O . LEU D 1 3 ? -36.536 -14.146 30.865 1.00 33.71 1 LEU D O 1
ATOM 4686 N N . ILE D 1 4 ? -37.615 -15.437 29.381 1.00 33.61 2 ILE D N 1
ATOM 4687 C CA . ILE D 1 4 ? -37.129 -14.733 28.195 1.00 32.61 2 ILE D CA 1
ATOM 4688 C C . ILE D 1 4 ? -38.315 -14.068 27.473 1.00 31.39 2 ILE D C 1
ATOM 4689 O O . ILE D 1 4 ? -39.225 -14.742 26.960 1.00 31.88 2 ILE D O 1
ATOM 4694 N N . VAL D 1 5 ? -38.299 -12.744 27.470 1.00 30.12 3 VAL D N 1
ATOM 4695 C CA . VAL D 1 5 ? -39.260 -11.945 26.722 1.00 28.46 3 VAL D CA 1
ATOM 4696 C C . VAL D 1 5 ? -38.672 -11.576 25.365 1.00 28.61 3 VAL D C 1
ATOM 4697 O O . VAL D 1 5 ? -37.574 -10.991 25.304 1.00 27.81 3 VAL D O 1
ATOM 4701 N N . ILE D 1 6 ? -39.404 -11.917 24.308 1.00 27.55 4 ILE D N 1
ATOM 4702 C CA . ILE D 1 6 ? -39.025 -11.654 22.936 1.00 28.57 4 ILE D CA 1
ATOM 4703 C C . ILE D 1 6 ? -40.069 -10.834 22.138 1.00 29.11 4 ILE D C 1
ATOM 4704 O O . ILE D 1 6 ? -41.199 -11.289 21.914 1.00 28.91 4 ILE D O 1
ATOM 4709 N N . THR D 1 7 ? -39.664 -9.642 21.686 1.00 28.47 5 THR D N 1
ATOM 4710 C CA . THR D 1 7 ? -40.517 -8.864 20.786 1.00 28.62 5 THR D CA 1
ATOM 4711 C C . THR D 1 7 ? -40.202 -9.218 19.340 1.00 29.68 5 THR D C 1
ATOM 4712 O O . THR D 1 7 ? -39.114 -9.710 19.028 1.00 30.80 5 THR D O 1
ATOM 4716 N N . GLY D 1 8 ? -41.162 -8.971 18.454 1.00 29.71 6 GLY D N 1
ATOM 4717 C CA . GLY D 1 8 ? -41.030 -9.324 17.067 1.00 30.56 6 GLY D CA 1
ATOM 4718 C C . GLY D 1 8 ? -40.998 -10.818 16.897 1.00 31.48 6 GLY D C 1
ATOM 4719 O O . GLY D 1 8 ? -40.387 -11.314 15.964 1.00 30.27 6 GLY D O 1
ATOM 4720 N N . ALA D 1 9 ? -41.717 -11.517 17.775 1.00 33.46 7 ALA D N 1
ATOM 4721 C CA . ALA D 1 9 ? -41.595 -12.956 17.935 1.00 34.37 7 ALA D CA 1
ATOM 4722 C C . ALA D 1 9 ? -42.574 -13.788 17.077 1.00 35.84 7 ALA D C 1
ATOM 4723 O O . ALA D 1 9 ? -42.535 -15.032 17.135 1.00 36.14 7 ALA D O 1
ATOM 4725 N N . SER D 1 10 ? -43.398 -13.135 16.256 1.00 37.02 8 SER D N 1
ATOM 4726 C CA . SER D 1 10 ? -44.392 -13.844 15.408 1.00 38.17 8 SER D CA 1
ATOM 4727 C C . SER D 1 10 ? -43.848 -14.307 14.059 1.00 38.68 8 SER D C 1
ATOM 4728 O O . SER D 1 10 ? -44.491 -15.129 13.387 1.00 39.80 8 SER D O 1
ATOM 4731 N N . SER D 1 11 ? -42.702 -13.769 13.645 1.00 37.67 9 SER D N 1
ATOM 4732 C CA . SER D 1 11 ? -41.948 -14.326 12.527 1.00 37.39 9 SER D CA 1
ATOM 4733 C C . SER D 1 11 ? -40.456 -14.010 12.648 1.00 36.02 9 SER D C 1
ATOM 4734 O O . SER D 1 11 ? -40.009 -13.407 13.616 1.00 35.48 9 SER D O 1
ATOM 4737 N N . GLY D 1 12 ? -39.687 -14.485 11.677 1.00 35.17 10 GLY D N 1
ATOM 4738 C CA . GLY D 1 12 ? -38.299 -14.089 11.487 1.00 34.16 10 GLY D CA 1
ATOM 4739 C C . GLY D 1 12 ? -37.434 -14.521 12.660 1.00 34.39 10 GLY D C 1
ATOM 4740 O O . GLY D 1 12 ? -37.720 -15.510 13.336 1.00 33.10 10 GLY D O 1
ATOM 4741 N N . LEU D 1 13 ? -36.411 -13.727 12.905 1.00 33.27 11 LEU D N 1
ATOM 4742 C CA . LEU D 1 13 ? -35.387 -13.998 13.880 1.00 33.46 11 LEU D CA 1
ATOM 4743 C C . LEU D 1 13 ? -35.956 -14.186 15.288 1.00 33.37 11 LEU D C 1
ATOM 4744 O O . LEU D 1 13 ? -35.508 -15.077 16.058 1.00 32.80 11 LEU D O 1
ATOM 4749 N N . GLY D 1 14 ? -36.924 -13.328 15.638 1.00 32.19 12 GLY D N 1
ATOM 4750 C CA . GLY D 1 14 ? -37.592 -13.411 16.943 1.00 31.52 12 GLY D CA 1
ATOM 4751 C C . GLY D 1 14 ? -38.253 -14.758 17.188 1.00 30.89 12 GLY D C 1
ATOM 4752 O O . GLY D 1 14 ? -38.142 -15.293 18.287 1.00 30.61 12 GLY D O 1
ATOM 4753 N N . ALA D 1 15 ? -38.927 -15.313 16.170 1.00 31.39 13 ALA D N 1
ATOM 4754 C CA . ALA D 1 15 ? -39.650 -16.611 16.299 1.00 30.67 13 ALA D CA 1
ATOM 4755 C C . ALA D 1 15 ? -38.644 -17.767 16.363 1.00 31.37 13 ALA D C 1
ATOM 4756 O O . ALA D 1 15 ? -38.809 -18.706 17.174 1.00 29.84 13 ALA D O 1
ATOM 4758 N N . GLU D 1 16 ? -37.600 -17.683 15.522 1.00 31.31 14 GLU D N 1
ATOM 4759 C CA . GLU D 1 16 ? -36.525 -18.715 15.510 1.00 31.97 14 GLU D CA 1
ATOM 4760 C C . GLU D 1 16 ? -35.728 -18.693 16.796 1.00 31.49 14 GLU D C 1
ATOM 4761 O O . GLU D 1 16 ? -35.355 -19.747 17.295 1.00 32.54 14 GLU D O 1
ATOM 4767 N N . LEU D 1 17 ? -35.490 -17.511 17.368 1.00 31.51 15 LEU D N 1
ATOM 4768 C CA . LEU D 1 17 ? -34.850 -17.447 18.700 1.00 30.36 15 LEU D CA 1
ATOM 4769 C C . LEU D 1 17 ? -35.778 -18.071 19.762 1.00 31.86 15 LEU D C 1
ATOM 4770 O O . LEU D 1 17 ? -35.332 -18.786 20.669 1.00 29.45 15 LEU D O 1
ATOM 4775 N N . ALA D 1 18 ? -37.082 -17.808 19.647 1.00 32.13 16 ALA D N 1
ATOM 4776 C CA . ALA D 1 18 ? -38.021 -18.406 20.596 1.00 33.40 16 ALA D CA 1
ATOM 4777 C C . ALA D 1 18 ? -37.850 -19.947 20.607 1.00 34.20 16 ALA D C 1
ATOM 4778 O O . ALA D 1 18 ? -37.749 -20.562 21.670 1.00 33.46 16 ALA D O 1
ATOM 4780 N N . LYS D 1 19 ? -37.773 -20.545 19.420 1.00 35.92 17 LYS D N 1
ATOM 4781 C CA . LYS D 1 19 ? -37.683 -22.000 19.289 1.00 36.85 17 LYS D CA 1
ATOM 4782 C C . LYS D 1 19 ? -36.408 -22.565 19.928 1.00 37.34 17 LYS D C 1
ATOM 4783 O O . LYS D 1 19 ? -36.477 -23.605 20.610 1.00 37.60 17 LYS D O 1
ATOM 4789 N N . LEU D 1 20 ? -35.262 -21.889 19.752 1.00 37.02 18 LEU D N 1
ATOM 4790 C CA . LEU D 1 20 ? -33.993 -22.382 20.322 1.00 37.20 18 LEU D CA 1
ATOM 4791 C C . LEU D 1 20 ? -33.972 -22.252 21.846 1.00 37.77 18 LEU D C 1
ATOM 4792 O O . LEU D 1 20 ? -33.412 -23.123 22.554 1.00 38.93 18 LEU D O 1
ATOM 4797 N N . TYR D 1 21 ? -34.553 -21.183 22.373 1.00 37.19 19 TYR D N 1
ATOM 4798 C CA . TYR D 1 21 ? -34.611 -21.012 23.830 1.00 37.94 19 TYR D CA 1
ATOM 4799 C C . TYR D 1 21 ? -35.591 -22.048 24.432 1.00 37.72 19 TYR D C 1
ATOM 4800 O O . TYR D 1 21 ? -35.296 -22.670 25.434 1.00 37.52 19 TYR D O 1
ATOM 4809 N N . ASP D 1 22 ? -36.764 -22.197 23.813 1.00 37.81 20 ASP D N 1
ATOM 4810 C CA . ASP D 1 22 ? -37.747 -23.198 24.227 1.00 37.94 20 ASP D CA 1
ATOM 4811 C C . ASP D 1 22 ? -37.148 -24.617 24.229 1.00 38.79 20 ASP D C 1
ATOM 4812 O O . ASP D 1 22 ? -37.210 -25.304 25.244 1.00 39.79 20 ASP D O 1
ATOM 4817 N N . ALA D 1 23 ? -36.604 -25.048 23.092 1.00 39.83 21 ALA D N 1
ATOM 4818 C CA . ALA D 1 23 ? -35.825 -26.300 22.987 1.00 40.99 21 ALA D CA 1
ATOM 4819 C C . ALA D 1 23 ? -34.774 -26.523 24.101 1.00 42.02 21 ALA D C 1
ATOM 4820 O O . ALA D 1 23 ? -34.435 -27.671 24.377 1.00 43.26 21 ALA D O 1
ATOM 4822 N N . GLU D 1 24 ? -34.247 -25.464 24.722 1.00 42.51 22 GLU D N 1
ATOM 4823 C CA . GLU D 1 24 ? -33.343 -25.607 25.883 1.00 43.07 22 GLU D CA 1
ATOM 4824 C C . GLU D 1 24 ? -34.106 -25.724 27.177 1.00 43.04 22 GLU D C 1
ATOM 4825 O O . GLU D 1 24 ? -33.535 -25.533 28.251 1.00 42.59 22 GLU D O 1
ATOM 4831 N N . GLY D 1 25 ? -35.410 -25.958 27.088 1.00 43.29 23 GLY D N 1
ATOM 4832 C CA . GLY D 1 25 ? -36.263 -25.984 28.265 1.00 43.46 23 GLY D CA 1
ATOM 4833 C C . GLY D 1 25 ? -36.636 -24.644 28.892 1.00 43.46 23 GLY D C 1
ATOM 4834 O O . GLY D 1 25 ? -37.311 -24.637 29.914 1.00 43.89 23 GLY D O 1
ATOM 4835 N N . LYS D 1 26 ? -36.262 -23.503 28.301 1.00 42.80 24 LYS D N 1
ATOM 4836 C CA . LYS D 1 26 ? -36.478 -22.213 28.988 1.00 41.91 24 LYS D CA 1
ATOM 4837 C C . LYS D 1 26 ? -37.851 -21.560 28.720 1.00 40.24 24 LYS D C 1
ATOM 4838 O O . LYS D 1 26 ? -38.383 -21.615 27.610 1.00 39.67 24 LYS D O 1
ATOM 4844 N N . ALA D 1 27 ? -38.418 -20.944 29.751 1.00 38.81 25 ALA D N 1
ATOM 4845 C CA . ALA D 1 27 ? -39.695 -20.230 29.605 1.00 38.24 25 ALA D CA 1
ATOM 4846 C C . ALA D 1 27 ? -39.539 -18.952 28.759 1.00 37.70 25 ALA D C 1
ATOM 4847 O O . ALA D 1 27 ? -38.699 -18.103 29.062 1.00 37.26 25 ALA D O 1
ATOM 4849 N N . THR D 1 28 ? -40.395 -18.829 27.745 1.00 37.12 26 THR D N 1
ATOM 4850 C CA . THR D 1 28 ? -40.510 -17.649 26.877 1.00 35.88 26 THR D CA 1
ATOM 4851 C C . THR D 1 28 ? -41.912 -16.967 26.960 1.00 35.91 26 THR D C 1
ATOM 4852 O O . THR D 1 28 ? -42.943 -17.639 27.155 1.00 36.43 26 THR D O 1
ATOM 4856 N N . TYR D 1 29 ? -41.918 -15.633 26.859 1.00 35.12 27 TYR D N 1
ATOM 4857 C CA . TYR D 1 29 ? -43.122 -14.817 26.650 1.00 34.07 27 TYR D CA 1
ATOM 4858 C C . TYR D 1 29 ? -42.973 -14.024 25.346 1.00 33.15 27 TYR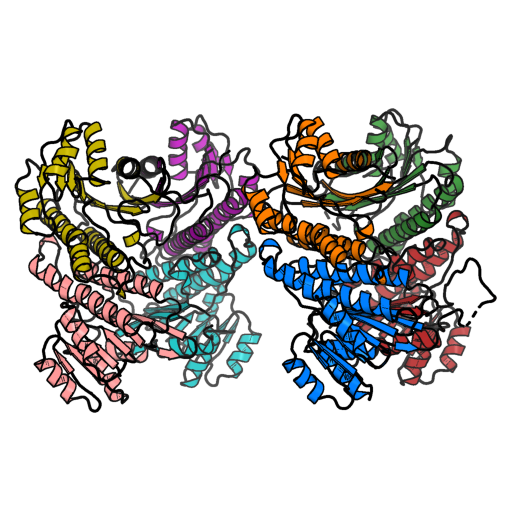 D C 1
ATOM 4859 O O . TYR D 1 29 ? -42.037 -13.247 25.192 1.00 31.79 27 TYR D O 1
ATOM 4868 N N . LEU D 1 30 ? -43.856 -14.276 24.389 1.00 32.42 28 LEU D N 1
ATOM 4869 C CA . LEU D 1 30 ? -43.721 -13.755 23.051 1.00 32.14 28 LEU D CA 1
ATOM 4870 C C . LEU D 1 30 ? -44.691 -12.598 22.741 1.00 33.56 28 LEU D C 1
ATOM 4871 O O . LEU D 1 30 ? -45.892 -12.643 23.081 1.00 33.14 28 LEU D O 1
ATOM 4876 N N . THR D 1 31 ? -44.164 -11.549 22.095 1.00 32.31 29 THR D N 1
ATOM 4877 C CA . THR D 1 31 ? -45.015 -10.452 21.679 1.00 32.04 29 THR D CA 1
ATOM 4878 C C . THR D 1 31 ? -44.777 -10.162 20.188 1.00 31.84 29 THR D C 1
ATOM 4879 O O . THR D 1 31 ? -43.709 -10.450 19.621 1.00 31.61 29 THR D O 1
ATOM 4883 N N . GLY D 1 32 ? -45.815 -9.653 19.556 1.00 32.19 30 GLY D N 1
ATOM 4884 C CA . GLY D 1 32 ? -45.814 -9.309 18.123 1.00 32.93 30 GLY D CA 1
ATOM 4885 C C . GLY D 1 32 ? -47.094 -8.550 17.866 1.00 34.28 30 GLY D C 1
ATOM 4886 O O . GLY D 1 32 ? -47.865 -8.286 18.809 1.00 32.82 30 GLY D O 1
ATOM 4887 N N . ARG D 1 33 ? -47.360 -8.215 16.605 1.00 36.41 31 ARG D N 1
ATOM 4888 C CA . ARG D 1 33 ? -48.564 -7.426 16.308 1.00 37.79 31 ARG D CA 1
ATOM 4889 C C . ARG D 1 33 ? -49.786 -8.320 16.121 1.00 37.51 31 ARG D C 1
ATOM 4890 O O . ARG D 1 33 ? -50.884 -7.909 16.478 1.00 38.23 31 ARG D O 1
ATOM 4898 N N . SER D 1 34 ? -49.563 -9.551 15.664 1.00 37.26 32 SER D N 1
ATOM 4899 C CA . SER D 1 34 ? -50.612 -10.503 15.313 1.00 37.44 32 SER D CA 1
ATOM 4900 C C . SER D 1 34 ? -50.752 -11.692 16.265 1.00 37.92 32 SER D C 1
ATOM 4901 O O . SER D 1 34 ? -49.957 -12.617 16.217 1.00 37.64 32 SER D O 1
ATOM 4904 N N . GLU D 1 35 ? -51.788 -11.674 17.095 1.00 38.36 33 GLU D N 1
ATOM 4905 C CA . GLU D 1 35 ? -52.137 -12.823 17.928 1.00 39.20 33 GLU D CA 1
ATOM 4906 C C . GLU D 1 35 ? -52.325 -14.118 17.101 1.00 39.33 33 GLU D C 1
ATOM 4907 O O . GLU D 1 35 ? -51.881 -15.205 17.532 1.00 38.20 33 GLU D O 1
ATOM 4913 N N . SER D 1 36 ? -52.914 -14.022 15.908 1.00 39.03 34 SER D N 1
ATOM 4914 C CA . SER D 1 36 ? -53.012 -15.217 15.043 1.00 40.04 34 SER D CA 1
ATOM 4915 C C . SER D 1 36 ? -51.638 -15.845 14.759 1.00 39.48 34 SER D C 1
ATOM 4916 O O . SER D 1 36 ? -51.408 -17.018 15.058 1.00 39.15 34 SER D O 1
ATOM 4919 N N . LYS D 1 37 ? -50.722 -15.066 14.191 1.00 39.66 35 LYS D N 1
ATOM 4920 C CA . LYS D 1 37 ? -49.305 -15.515 14.020 1.00 39.72 35 LYS D CA 1
ATOM 4921 C C . LYS D 1 37 ? -48.549 -15.934 15.340 1.00 38.74 35 LYS D C 1
ATOM 4922 O O . LYS D 1 37 ? -47.841 -16.942 15.356 1.00 38.83 35 LYS D O 1
ATOM 4928 N N . LEU D 1 38 ? -48.683 -15.171 16.425 1.00 38.09 36 LEU D N 1
ATOM 4929 C CA . LEU D 1 38 ? -48.145 -15.571 17.732 1.00 37.72 36 LEU D CA 1
ATOM 4930 C C . LEU D 1 38 ? -48.610 -16.971 18.197 1.00 38.74 36 LEU D C 1
ATOM 4931 O O . LEU D 1 38 ? -47.787 -17.821 18.523 1.00 38.18 36 LEU D O 1
ATOM 4936 N N . SER D 1 39 ? -49.921 -17.211 18.214 1.00 39.67 37 SER D N 1
ATOM 4937 C CA . SER D 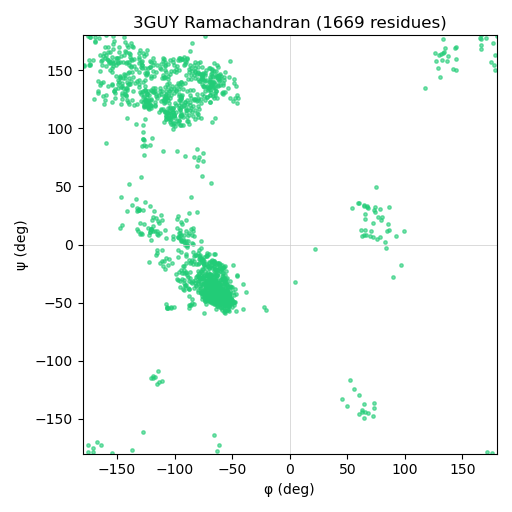1 39 ? -50.482 -18.549 18.443 1.00 40.51 37 SER D CA 1
ATOM 4938 C C . SER D 1 39 ? -49.705 -19.639 17.716 1.00 41.09 37 SER D C 1
ATOM 4939 O O . SER D 1 39 ? -49.281 -20.607 18.337 1.00 41.04 37 SER D O 1
ATOM 4942 N N . THR D 1 40 ? -49.554 -19.495 16.405 1.00 41.47 38 THR D N 1
ATOM 4943 C CA . THR D 1 40 ? -48.947 -20.561 15.609 1.00 42.44 38 THR D CA 1
ATOM 4944 C C . THR D 1 40 ? -47.493 -20.792 16.010 1.00 42.32 38 THR D C 1
ATOM 4945 O O . THR D 1 40 ? -47.041 -21.932 16.000 1.00 43.52 38 THR D O 1
ATOM 4949 N N . VAL D 1 41 ? -46.772 -19.721 16.358 1.00 41.28 39 VAL D N 1
ATOM 4950 C CA . VAL D 1 41 ? -45.400 -19.854 16.853 1.00 40.35 39 VAL D CA 1
ATOM 4951 C C . VAL D 1 41 ? -45.427 -20.563 18.185 1.00 40.22 39 VAL D C 1
ATOM 4952 O O . VAL D 1 41 ? -44.670 -21.487 18.384 1.00 40.33 39 VAL D O 1
ATOM 4956 N N . THR D 1 42 ? -46.305 -20.132 19.080 1.00 40.32 40 THR D N 1
ATOM 4957 C CA . THR D 1 42 ? -46.352 -20.621 20.468 1.00 41.76 40 THR D CA 1
ATOM 4958 C C . THR D 1 42 ? -46.841 -22.093 20.595 1.00 42.95 40 THR D C 1
ATOM 4959 O O . THR D 1 42 ? -46.598 -22.757 21.605 1.00 42.85 40 THR D O 1
ATOM 4963 N N . ASN D 1 43 ? -47.531 -22.574 19.561 1.00 44.39 41 ASN D N 1
ATOM 4964 C CA . ASN D 1 43 ? -48.031 -23.940 19.504 1.00 45.97 41 ASN D CA 1
ATOM 4965 C C . ASN D 1 43 ? -46.966 -24.914 18.996 1.00 46.82 41 ASN D C 1
ATOM 4966 O O . ASN D 1 43 ? -47.211 -26.118 18.994 1.00 47.14 41 ASN D O 1
ATOM 4971 N N . CYS D 1 44 ? -45.808 -24.388 18.553 1.00 47.13 42 CYS D N 1
ATOM 4972 C CA . CYS D 1 44 ? -44.583 -25.195 18.380 1.00 47.61 42 CYS D CA 1
ATOM 4973 C C . CYS D 1 44 ? -43.760 -25.340 19.658 1.00 46.64 42 CYS D C 1
ATOM 4974 O O . CYS D 1 44 ? -42.840 -26.154 19.702 1.00 47.32 42 CYS D O 1
ATOM 4977 N N . LEU D 1 45 ? -44.052 -24.539 20.670 1.00 45.41 43 LEU D N 1
ATOM 4978 C CA . LEU D 1 45 ? -43.243 -24.505 21.866 1.00 44.58 43 LEU D CA 1
ATOM 4979 C C . LEU D 1 45 ? -43.885 -25.389 22.912 1.00 44.82 43 LEU D C 1
ATOM 4980 O O . LEU D 1 45 ? -45.084 -25.691 22.819 1.00 45.33 43 LEU D O 1
ATOM 4985 N N . SER D 1 46 ? -43.087 -25.823 23.888 1.00 43.96 44 SER D N 1
ATOM 4986 C CA . SER D 1 46 ? -43.571 -26.660 24.983 1.00 43.55 44 SER D CA 1
ATOM 4987 C C . SER D 1 46 ? -43.341 -26.050 26.384 1.00 42.19 44 SER D C 1
ATOM 4988 O O . SER D 1 46 ? -43.917 -26.531 27.354 1.00 42.30 44 SER D O 1
ATOM 4991 N N . ASN D 1 47 ? -42.483 -25.032 26.497 1.00 40.74 45 ASN D N 1
ATOM 4992 C CA . ASN D 1 47 ? -42.228 -24.326 27.785 1.00 39.61 45 ASN D CA 1
ATOM 4993 C C . ASN D 1 47 ? -42.673 -22.853 27.787 1.00 38.95 45 ASN D C 1
ATOM 4994 O O . ASN D 1 47 ? -42.420 -22.100 28.737 1.00 37.90 45 ASN D O 1
ATOM 4999 N N . ASN D 1 48 ? -43.373 -22.466 26.731 1.00 38.64 46 ASN D N 1
ATOM 5000 C CA . ASN D 1 48 ? -43.876 -21.104 26.618 1.00 38.41 46 ASN D CA 1
ATOM 5001 C C . ASN D 1 48 ? -44.925 -20.769 27.685 1.00 39.19 46 ASN D C 1
ATOM 5002 O O . ASN D 1 48 ? -45.825 -21.577 27.979 1.00 39.35 46 ASN D O 1
ATOM 5007 N N . VAL D 1 49 ? -44.817 -19.561 28.243 1.00 38.69 47 VAL D N 1
ATOM 5008 C CA . VAL D 1 49 ? -45.680 -19.132 29.342 1.00 38.57 47 VAL D CA 1
ATOM 5009 C C . VAL D 1 49 ? -46.532 -17.928 28.938 1.00 37.67 47 VAL D C 1
ATOM 5010 O O . VAL D 1 49 ? -46.905 -17.123 29.770 1.00 38.33 47 VAL D O 1
ATOM 5014 N N . GLY D 1 50 ? -46.843 -17.812 27.658 1.00 37.05 48 GLY D N 1
ATOM 5015 C CA . GLY D 1 50 ? -47.716 -16.742 27.218 1.00 36.47 48 GLY D CA 1
ATOM 5016 C C . GLY D 1 50 ? -47.185 -15.986 26.025 1.00 35.78 48 GLY D C 1
ATOM 5017 O O . GLY D 1 50 ? -46.024 -16.115 25.629 1.00 34.19 48 GLY D O 1
ATOM 5018 N N . TYR D 1 51 ? -48.106 -15.260 25.425 1.00 35.86 49 TYR D N 1
ATOM 5019 C CA . TYR D 1 51 ? -47.859 -14.370 24.320 1.00 36.26 49 TYR D CA 1
ATOM 5020 C C . TYR D 1 51 ? -48.934 -13.292 24.371 1.00 36.23 49 TYR D C 1
ATOM 5021 O O . TYR D 1 51 ? -50.052 -13.529 24.890 1.00 36.53 49 TYR D O 1
ATOM 5030 N N . ARG D 1 52 ? -48.623 -12.118 23.842 1.00 34.81 50 ARG D N 1
ATOM 5031 C CA . ARG D 1 52 ? -49.607 -11.046 23.805 1.00 34.25 50 ARG D CA 1
ATOM 5032 C C . ARG D 1 52 ? -49.327 -10.140 22.621 1.00 34.18 50 ARG D C 1
ATOM 5033 O O . ARG D 1 52 ? -48.202 -9.673 22.457 1.00 33.37 50 ARG D O 1
ATOM 5041 N N . ALA D 1 53 ? -50.340 -9.928 21.794 1.00 33.78 51 ALA D N 1
ATOM 5042 C CA . ALA D 1 53 ? -50.257 -8.979 20.688 1.00 34.07 51 ALA D CA 1
ATOM 5043 C C . ALA D 1 53 ? -50.134 -7.591 21.248 1.00 33.75 51 ALA D C 1
ATOM 5044 O O . ALA D 1 53 ? -50.958 -7.194 22.083 1.00 33.97 51 ALA D O 1
ATOM 5046 N N . ARG D 1 54 ? -49.123 -6.831 20.800 1.00 33.49 52 ARG D N 1
ATOM 5047 C CA . ARG D 1 54 ? -48.943 -5.457 21.228 1.00 32.98 52 ARG D CA 1
ATOM 5048 C C . ARG D 1 54 ? -48.422 -4.600 20.073 1.00 33.30 52 ARG D C 1
ATOM 5049 O O . ARG D 1 54 ? -47.695 -5.092 19.214 1.00 31.48 52 ARG D O 1
ATOM 5057 N N . ASP D 1 55 ? -48.846 -3.338 20.056 1.00 32.78 53 ASP D N 1
ATOM 5058 C CA . ASP D 1 55 ? -48.236 -2.300 19.230 1.00 33.54 53 ASP D CA 1
ATOM 5059 C C . ASP D 1 55 ? -47.207 -1.581 20.092 1.00 31.87 53 ASP D C 1
ATOM 5060 O O . ASP D 1 55 ? -47.556 -0.757 20.923 1.00 31.47 53 ASP D O 1
ATOM 5065 N N . LEU D 1 56 ? -45.934 -1.897 19.886 1.00 29.60 54 LEU D N 1
ATOM 5066 C CA . LEU D 1 56 ? -44.857 -1.337 20.697 1.00 29.61 54 LEU D CA 1
ATOM 5067 C C . LEU D 1 56 ? -44.663 0.183 20.473 1.00 30.05 54 LEU D C 1
ATOM 5068 O O . LEU D 1 56 ? -43.984 0.842 21.254 1.00 30.17 54 LEU D O 1
ATOM 5073 N N . ALA D 1 57 ? -45.269 0.723 19.421 1.00 29.88 55 ALA D N 1
ATOM 5074 C CA . ALA D 1 57 ? -45.223 2.180 19.165 1.00 31.87 55 ALA D CA 1
ATOM 5075 C C . ALA D 1 57 ? -46.087 2.947 20.154 1.00 31.82 55 ALA D C 1
ATOM 5076 O O . ALA D 1 57 ? -46.038 4.143 20.208 1.00 32.50 55 ALA D O 1
ATOM 5078 N N . SER D 1 58 ? -46.852 2.223 20.963 1.00 33.24 56 SER D N 1
ATOM 5079 C CA . SER D 1 58 ? -47.704 2.773 21.992 1.00 33.54 56 SER D CA 1
ATOM 5080 C C . SER D 1 58 ? -47.044 2.617 23.330 1.00 33.97 56 SER D C 1
ATOM 5081 O O . SER D 1 58 ? -46.827 1.501 23.797 1.00 33.73 56 SER D O 1
ATOM 5084 N N . HIS D 1 59 ? -46.740 3.718 24.000 1.00 34.76 57 HIS D N 1
ATOM 5085 C CA . HIS D 1 59 ? -46.100 3.588 25.290 1.00 35.77 57 HIS D CA 1
ATOM 5086 C C . HIS D 1 59 ? -47.041 2.957 26.327 1.00 35.89 57 HIS D C 1
ATOM 5087 O O . HIS D 1 59 ? -46.576 2.231 27.222 1.00 36.54 57 HIS D O 1
ATOM 5094 N N . GLN D 1 60 ? -48.349 3.164 26.172 1.00 35.76 58 GLN D N 1
ATOM 5095 C CA . GLN D 1 60 ? -49.347 2.527 27.072 1.00 36.17 58 GLN D CA 1
ATOM 5096 C C . GLN D 1 60 ? -49.355 0.994 26.891 1.00 35.74 58 GLN D C 1
ATOM 5097 O O . GLN D 1 60 ? -49.374 0.235 27.866 1.00 34.90 58 GLN D O 1
ATOM 5103 N N . GLU D 1 61 ? -49.332 0.536 25.647 1.00 35.33 59 GLU D N 1
ATOM 5104 C CA . GLU D 1 61 ? -49.341 -0.897 25.419 1.00 35.39 59 GLU D CA 1
ATOM 5105 C C . GLU D 1 61 ? -48.039 -1.563 25.929 1.00 35.13 59 GLU D C 1
ATOM 5106 O O . GLU D 1 61 ? -48.082 -2.685 26.466 1.00 35.08 59 GLU D O 1
ATOM 5112 N N . VAL D 1 62 ? -46.906 -0.871 25.814 1.00 33.69 60 VAL D N 1
ATOM 5113 C CA . VAL D 1 62 ? -45.624 -1.401 26.303 1.00 33.17 60 VAL D CA 1
ATOM 5114 C C . VAL D 1 62 ? -45.571 -1.457 27.846 1.00 33.74 60 VAL D C 1
ATOM 5115 O O . VAL D 1 62 ? -45.059 -2.409 28.434 1.00 33.55 60 VAL D O 1
ATOM 5119 N N . GLU D 1 63 ? -46.132 -0.447 28.488 1.00 34.38 61 GLU D N 1
ATOM 5120 C CA . GLU D 1 63 ? -46.214 -0.405 29.938 1.00 36.50 61 GLU D CA 1
ATOM 5121 C C . GLU D 1 63 ? -47.113 -1.556 30.433 1.00 36.02 61 GLU D C 1
ATOM 5122 O O . GLU D 1 63 ? -46.773 -2.224 31.388 1.00 34.95 61 GLU D O 1
ATOM 5128 N N . GLN D 1 64 ? -48.216 -1.828 29.742 1.00 36.48 62 GLN D N 1
ATOM 5129 C CA . GLN D 1 64 ? -49.083 -2.975 30.110 1.00 37.11 62 GLN D CA 1
ATOM 5130 C C . GLN D 1 64 ? -48.447 -4.333 29.838 1.00 37.15 62 GLN D C 1
ATOM 5131 O O . GLN D 1 64 ? -48.738 -5.301 30.535 1.00 36.45 62 GLN D O 1
ATOM 5137 N N . LEU D 1 65 ? -47.613 -4.410 28.798 1.00 37.29 63 LEU D N 1
ATOM 5138 C CA . LEU D 1 65 ? -46.940 -5.655 28.450 1.00 37.55 63 LEU D CA 1
ATOM 5139 C C . LEU D 1 65 ? -46.136 -6.111 29.660 1.00 37.50 63 LEU D C 1
ATOM 5140 O O . LEU D 1 65 ? -46.285 -7.225 30.105 1.00 37.72 63 LEU D O 1
ATOM 5145 N N . PHE D 1 66 ? -45.326 -5.235 30.225 1.00 38.51 64 PHE D N 1
ATOM 5146 C CA . PHE D 1 66 ? -44.458 -5.646 31.305 1.00 39.67 64 PHE D CA 1
ATOM 5147 C C . PHE D 1 66 ? -45.157 -5.752 32.650 1.00 41.13 64 PHE D C 1
ATOM 5148 O O . PHE D 1 66 ? -44.732 -6.548 33.487 1.00 40.54 64 PHE D O 1
ATOM 5156 N N . GLU D 1 67 ? -46.218 -4.971 32.839 1.00 42.23 65 GLU D N 1
ATOM 5157 C CA . GLU D 1 67 ? -46.973 -4.998 34.090 1.00 43.53 65 GLU D CA 1
ATOM 5158 C C . GLU D 1 67 ? -47.573 -6.392 34.314 1.00 43.56 65 GLU D C 1
ATOM 5159 O O . GLU D 1 67 ? -47.577 -6.904 35.422 1.00 43.82 65 GLU D O 1
ATOM 5165 N N . GLN D 1 68 ? -48.051 -7.007 33.246 1.00 44.60 66 GLN D N 1
ATOM 5166 C CA . GLN D 1 68 ? -48.793 -8.258 33.357 1.00 45.18 66 GLN D CA 1
ATOM 5167 C C . GLN D 1 68 ? -47.900 -9.495 33.426 1.00 45.06 66 GLN D C 1
ATOM 5168 O O . GLN D 1 68 ? -48.406 -10.588 33.509 1.00 45.14 66 GLN D O 1
ATOM 5174 N N . LEU D 1 69 ? -46.581 -9.337 33.385 1.00 45.31 67 LEU D N 1
ATOM 5175 C CA . LEU D 1 69 ? -45.698 -10.486 33.478 1.00 45.42 67 LEU D CA 1
ATOM 5176 C C . LEU D 1 69 ? -45.722 -10.981 34.905 1.00 46.35 67 LEU D C 1
ATOM 5177 O O . LEU D 1 69 ? -45.910 -10.185 35.825 1.00 46.03 67 LEU D O 1
ATOM 5182 N N . ASP D 1 70 ? -45.515 -12.287 35.075 1.00 46.90 68 ASP D N 1
ATOM 5183 C CA . ASP D 1 70 ? -45.516 -12.921 36.401 1.00 47.67 68 ASP D CA 1
ATOM 5184 C C . ASP D 1 70 ? -44.182 -12.896 37.150 1.00 47.37 68 ASP D C 1
ATOM 5185 O O . ASP D 1 70 ? -44.149 -13.131 38.353 1.00 47.83 68 ASP D O 1
ATOM 5190 N N . SER D 1 71 ? -43.092 -12.608 36.454 1.00 46.64 69 SER D N 1
ATOM 5191 C CA . SER D 1 71 ? -41.786 -12.553 37.095 1.00 45.90 69 SER D CA 1
ATOM 5192 C C . SER D 1 71 ? -40.888 -11.592 36.324 1.00 45.45 69 SER D C 1
ATOM 5193 O O . SER D 1 71 ? -41.289 -11.064 35.277 1.00 45.68 69 SER D O 1
ATOM 5196 N N . ILE D 1 72 ? -39.692 -11.368 36.860 1.00 44.01 70 ILE D N 1
ATOM 5197 C CA . ILE D 1 72 ? -38.718 -10.481 36.285 1.00 43.25 70 ILE D CA 1
ATOM 5198 C C . ILE D 1 72 ? -38.045 -11.267 35.162 1.00 42.01 70 ILE D C 1
ATOM 5199 O O . ILE D 1 72 ? -37.541 -12.362 35.386 1.00 41.93 70 ILE D O 1
ATOM 5204 N N . PRO D 1 73 ? -38.023 -10.714 33.949 1.00 40.34 71 PRO D N 1
ATOM 5205 C CA . PRO D 1 73 ? -37.314 -11.470 32.917 1.00 39.04 71 PRO D CA 1
ATOM 5206 C C . PRO D 1 73 ? -35.818 -11.528 33.186 1.00 37.38 71 PRO D C 1
ATOM 5207 O O . PRO D 1 73 ? -35.260 -10.626 33.810 1.00 36.45 71 PRO D O 1
ATOM 5211 N N . SER D 1 74 ? -35.191 -12.607 32.747 1.00 35.83 72 SER D N 1
ATOM 5212 C CA . SER D 1 74 ? -33.749 -12.714 32.843 1.00 34.72 72 SER D CA 1
ATOM 5213 C C . SER D 1 74 ? -33.101 -12.223 31.532 1.00 33.44 72 SER D C 1
ATOM 5214 O O . SER D 1 74 ? -31.978 -11.733 31.534 1.00 31.47 72 SER D O 1
ATOM 5217 N N . THR D 1 75 ? -33.823 -12.393 30.424 1.00 32.28 73 THR D N 1
ATOM 5218 C CA . THR D 1 75 ? -33.413 -11.825 29.134 1.00 32.37 73 THR D CA 1
ATOM 5219 C C . THR D 1 75 ? -34.639 -11.204 28.473 1.00 30.81 73 THR D C 1
ATOM 5220 O O . THR D 1 75 ? -35.773 -11.696 28.630 1.00 31.20 73 THR D O 1
ATOM 5224 N N . VAL D 1 76 ? -34.395 -10.086 27.786 1.00 29.07 74 VAL D N 1
ATOM 5225 C CA . VAL D 1 76 ? -35.347 -9.495 26.888 1.00 27.21 74 VAL D CA 1
ATOM 5226 C C . VAL D 1 76 ? -34.663 -9.280 25.536 1.00 26.58 74 VAL D C 1
ATOM 5227 O O . VAL D 1 76 ? -33.604 -8.649 25.437 1.00 25.41 74 VAL D O 1
ATOM 5231 N N . VAL D 1 77 ? -35.241 -9.854 24.511 1.00 26.09 75 VAL D N 1
ATOM 5232 C CA . VAL D 1 77 ? -34.684 -9.749 23.207 1.00 27.22 75 VAL D CA 1
ATOM 5233 C C . VAL D 1 77 ? -35.614 -8.864 22.402 1.00 27.89 75 VAL D C 1
ATOM 5234 O O . VAL D 1 77 ? -36.767 -9.224 22.146 1.00 28.96 75 VAL D O 1
ATOM 5238 N N . HIS D 1 78 ? -35.115 -7.722 21.969 1.00 26.95 76 HIS D N 1
ATOM 5239 C CA . HIS D 1 78 ? -35.940 -6.855 21.140 1.00 27.19 76 HIS D CA 1
ATOM 5240 C C . HIS D 1 78 ? -35.564 -7.058 19.682 1.00 27.06 76 HIS D C 1
ATOM 5241 O O . HIS D 1 78 ? -34.476 -6.668 19.271 1.00 25.85 76 HIS D O 1
ATOM 5248 N N . SER D 1 79 ? -36.455 -7.684 18.926 1.00 28.16 77 SER D N 1
ATOM 5249 C CA . SER D 1 79 ? -36.271 -7.938 17.498 1.00 28.66 77 SER D CA 1
ATOM 5250 C C . SER D 1 79 ? -37.362 -7.354 16.584 1.00 29.62 77 SER D C 1
ATOM 5251 O O . SER D 1 79 ? -37.357 -7.615 15.367 1.00 30.95 77 SER D O 1
ATOM 5254 N N . ALA D 1 80 ? -38.267 -6.551 17.141 1.00 29.60 78 ALA D N 1
ATOM 5255 C CA . ALA D 1 80 ? -39.274 -5.826 16.373 1.00 29.54 78 ALA D CA 1
ATOM 5256 C C . ALA D 1 80 ? -38.703 -4.744 15.418 1.00 29.29 78 ALA D C 1
ATOM 5257 O O . ALA D 1 80 ? -37.804 -3.992 15.772 1.00 30.93 78 ALA D O 1
ATOM 5259 N N . GLY D 1 81 ? -39.270 -4.633 14.233 1.00 28.80 79 GLY D N 1
ATOM 5260 C CA . GLY D 1 81 ? -38.802 -3.653 13.272 1.00 28.05 79 GLY D CA 1
ATOM 5261 C C . GLY D 1 81 ? -39.363 -3.953 11.934 1.00 28.35 79 GLY D C 1
ATOM 5262 O O . GLY D 1 81 ? -40.078 -4.956 11.758 1.00 27.94 79 GLY D O 1
ATOM 5263 N N . SER D 1 82 ? -39.049 -3.089 10.983 1.00 26.95 80 SER D N 1
ATOM 5264 C CA . SER D 1 82 ? -39.548 -3.254 9.628 1.00 27.01 80 SER D CA 1
ATOM 5265 C C . SER D 1 82 ? -38.668 -2.459 8.690 1.00 26.65 80 SER D C 1
ATOM 5266 O O . SER D 1 82 ? -37.876 -1.647 9.133 1.00 26.57 80 SER D O 1
ATOM 5269 N N . GLY D 1 83 ? -38.767 -2.772 7.407 1.00 26.23 81 GLY D N 1
ATOM 5270 C CA . GLY D 1 83 ? -37.981 -2.151 6.380 1.00 26.84 81 GLY D CA 1
ATOM 5271 C C . GLY D 1 83 ? -38.850 -1.302 5.499 1.00 26.96 81 GLY D C 1
ATOM 5272 O O . GLY D 1 83 ? -40.075 -1.501 5.392 1.00 28.10 81 GLY D O 1
ATOM 5273 N N . TYR D 1 84 ? -38.221 -0.318 4.883 1.00 26.46 82 TYR D N 1
ATOM 5274 C CA . TYR D 1 84 ? -38.830 0.397 3.795 1.00 25.82 82 TYR D CA 1
ATOM 5275 C C . TYR D 1 84 ? -37.721 1.107 3.079 1.00 25.98 82 TYR D C 1
ATOM 5276 O O . TYR D 1 84 ? -36.817 1.655 3.725 1.00 25.65 82 TYR D O 1
ATOM 5285 N N . PHE D 1 85 ? -37.773 1.125 1.750 1.00 25.78 83 PHE D N 1
ATOM 5286 C CA . PHE D 1 85 ? -36.604 1.527 0.969 1.00 25.61 83 PHE D CA 1
ATOM 5287 C C . PHE D 1 85 ? -36.959 2.323 -0.284 1.00 26.89 83 PHE D C 1
ATOM 5288 O O . PHE D 1 85 ? -38.129 2.453 -0.620 1.00 27.18 83 PHE D O 1
ATOM 5296 N N . GLY D 1 86 ? -35.924 2.816 -0.966 1.00 26.68 84 GLY D N 1
ATOM 5297 C CA . GLY D 1 86 ? -36.045 3.583 -2.206 1.00 26.84 84 GLY D CA 1
ATOM 5298 C C . GLY D 1 86 ? -35.313 4.923 -2.099 1.00 26.44 84 GLY D C 1
ATOM 5299 O O . GLY D 1 86 ? -34.982 5.394 -1.012 1.00 26.39 84 GLY D O 1
ATOM 5300 N N . LEU D 1 87 ? -35.091 5.561 -3.241 1.00 26.80 85 LEU D N 1
ATOM 5301 C CA . LEU D 1 87 ? -34.492 6.866 -3.284 1.00 26.78 85 LEU D CA 1
ATOM 5302 C C . LEU D 1 87 ? -35.372 7.804 -2.438 1.00 26.69 85 LEU D C 1
ATOM 5303 O O . LEU D 1 87 ? -36.613 7.688 -2.487 1.00 27.48 85 LEU D O 1
ATOM 5308 N N . LEU D 1 88 ? -34.754 8.724 -1.690 1.00 25.01 86 LEU D N 1
ATOM 5309 C CA . LEU D 1 88 ? -35.502 9.521 -0.718 1.00 23.48 86 LEU D CA 1
ATOM 5310 C C . LEU D 1 88 ? -36.711 10.264 -1.372 1.00 24.47 86 LEU D C 1
ATOM 5311 O O . LEU D 1 88 ? -37.814 10.278 -0.817 1.00 23.11 86 LEU D O 1
ATOM 5316 N N . GLN D 1 89 ? -36.505 10.853 -2.542 1.00 26.16 87 GLN D N 1
ATOM 5317 C CA . GLN D 1 89 ? -37.563 11.590 -3.214 1.00 27.83 87 GLN D CA 1
ATOM 5318 C C . GLN D 1 89 ? -38.735 10.678 -3.647 1.00 28.75 87 GLN D C 1
ATOM 5319 O O . GLN D 1 89 ? -39.850 11.171 -3.855 1.00 29.86 87 GLN D O 1
ATOM 5325 N N . GLU D 1 90 ? -38.487 9.378 -3.786 1.00 29.38 88 GLU D N 1
ATOM 5326 C CA . GLU D 1 90 ? -39.539 8.411 -4.169 1.00 30.96 88 GLU D CA 1
ATOM 5327 C C . GLU D 1 90 ? -40.274 7.892 -2.955 1.00 29.93 88 GLU D C 1
ATOM 5328 O O . GLU D 1 90 ? -41.283 7.229 -3.098 1.00 30.68 88 GLU D O 1
ATOM 5334 N N . GLN D 1 91 ? -39.743 8.120 -1.755 1.00 28.88 89 GLN D N 1
ATOM 5335 C CA . GLN D 1 91 ? -40.369 7.542 -0.580 1.00 28.26 89 GLN D CA 1
ATOM 5336 C C . GLN D 1 91 ? -41.644 8.282 -0.175 1.00 28.24 89 GLN D C 1
ATOM 5337 O O . GLN D 1 91 ? -41.724 9.510 -0.237 1.00 30.04 89 GLN D O 1
ATOM 5343 N N . ASP D 1 92 ? -42.621 7.519 0.265 1.00 28.12 90 ASP D N 1
ATOM 5344 C CA . ASP D 1 92 ? -43.908 8.051 0.679 1.00 29.11 90 ASP D CA 1
ATOM 5345 C C . ASP D 1 92 ? -43.806 8.481 2.160 1.00 28.67 90 ASP D C 1
ATOM 5346 O O . ASP D 1 92 ? -43.413 7.699 2.990 1.00 27.28 90 ASP D O 1
ATOM 5351 N N . PRO D 1 93 ? -44.156 9.742 2.490 1.00 29.51 91 PRO D N 1
ATOM 5352 C CA . PRO D 1 93 ? -43.980 10.156 3.873 1.00 29.57 91 PRO D CA 1
ATOM 5353 C C . PRO D 1 93 ? -44.745 9.354 4.914 1.00 29.19 91 PRO D C 1
ATOM 5354 O O . PRO D 1 93 ? -44.269 9.238 6.037 1.00 28.63 91 PRO D O 1
ATOM 5358 N N . GLU D 1 94 ? -45.903 8.803 4.561 1.00 29.83 92 GLU D N 1
ATOM 5359 C CA . GLU D 1 94 ? -46.737 8.017 5.511 1.00 30.31 92 GLU D CA 1
ATOM 5360 C C . GLU D 1 94 ? -45.995 6.717 5.861 1.00 28.30 92 GLU D C 1
ATOM 5361 O O . GLU D 1 94 ? -45.951 6.299 7.003 1.00 27.75 92 GLU D O 1
ATOM 5367 N N . GLN D 1 95 ? -45.422 6.090 4.843 1.00 26.35 93 GLN D N 1
ATOM 5368 C CA . GLN D 1 95 ? -44.576 4.920 5.022 1.00 27.07 93 GLN D CA 1
ATOM 5369 C C . GLN D 1 95 ? -43.275 5.194 5.818 1.00 25.80 93 GLN D C 1
ATOM 5370 O O . GLN D 1 95 ? -42.807 4.328 6.544 1.00 25.77 93 GLN D O 1
ATOM 5376 N N . ILE D 1 96 ? -42.701 6.382 5.643 1.00 25.45 94 ILE D N 1
ATOM 5377 C CA . ILE D 1 96 ? -41.572 6.817 6.464 1.00 23.86 94 ILE D CA 1
ATOM 5378 C C . ILE D 1 96 ? -41.998 6.942 7.936 1.00 24.69 94 ILE D C 1
ATOM 5379 O O . ILE D 1 96 ? -41.272 6.536 8.824 1.00 22.47 94 ILE D O 1
ATOM 5384 N N . GLN D 1 97 ? -43.163 7.521 8.187 1.00 25.50 95 GLN D N 1
ATOM 5385 C CA . GLN D 1 97 ? -43.692 7.602 9.534 1.00 27.02 95 GLN D CA 1
ATOM 5386 C C . GLN D 1 97 ? -43.879 6.223 10.183 1.00 26.56 95 GLN D C 1
ATOM 5387 O O . GLN D 1 97 ? -43.544 6.068 11.330 1.00 25.45 95 GLN D O 1
ATOM 5393 N N . THR D 1 98 ? -44.404 5.252 9.437 1.00 26.11 96 THR D N 1
ATOM 5394 C CA . THR D 1 98 ? -44.522 3.859 9.906 1.00 26.96 96 THR D CA 1
ATOM 5395 C C . THR D 1 98 ? -43.176 3.242 10.265 1.00 26.32 96 THR D C 1
ATOM 5396 O O . THR D 1 98 ? -43.045 2.486 11.259 1.00 25.53 96 THR D O 1
ATOM 5400 N N . LEU D 1 99 ? -42.172 3.549 9.442 1.00 25.39 97 LEU D N 1
ATOM 5401 C CA . LEU D 1 99 ? -40.815 3.070 9.702 1.00 25.96 97 LEU D CA 1
ATOM 5402 C C . LEU D 1 99 ? -40.291 3.583 11.057 1.00 24.41 97 LEU D C 1
ATOM 5403 O O . LEU D 1 99 ? -39.661 2.828 11.820 1.00 24.63 97 LEU D O 1
ATOM 5408 N N . ILE D 1 100 ? -40.534 4.870 11.328 1.00 24.30 98 ILE D N 1
ATOM 5409 C CA . ILE D 1 100 ? -40.120 5.508 12.566 1.00 23.98 98 ILE D CA 1
ATOM 5410 C C . ILE D 1 100 ? -40.808 4.851 13.757 1.00 24.56 98 ILE D C 1
ATOM 5411 O O . ILE D 1 100 ? -40.172 4.489 14.753 1.00 24.62 98 ILE D O 1
ATOM 5416 N N . GLU D 1 101 ? -42.122 4.667 13.636 1.00 25.83 99 GLU D N 1
ATOM 5417 C CA . GLU D 1 101 ? -42.906 4.013 14.692 1.00 25.78 99 GLU D CA 1
ATOM 5418 C C . GLU D 1 101 ? -42.451 2.588 14.977 1.00 24.66 99 GLU D C 1
ATOM 5419 O O . GLU D 1 101 ? -42.193 2.238 16.137 1.00 23.78 99 GLU D O 1
ATOM 5425 N N . ASN D 1 102 ? -42.335 1.775 13.935 1.00 24.72 100 ASN D N 1
ATOM 5426 C CA . ASN D 1 102 ? -42.001 0.349 14.092 1.00 25.05 100 ASN D CA 1
ATOM 5427 C C . ASN D 1 102 ? -40.563 0.077 14.554 1.00 25.83 100 ASN D C 1
ATOM 5428 O O . ASN D 1 102 ? -40.292 -1.002 15.115 1.00 27.54 100 ASN D O 1
ATOM 5433 N N . ASN D 1 103 ? -39.618 0.990 14.261 1.00 24.75 101 ASN D N 1
ATOM 5434 C CA . ASN D 1 103 ? -38.199 0.780 14.601 1.00 24.38 101 ASN D CA 1
ATOM 5435 C C . ASN D 1 103 ? -37.726 1.636 15.772 1.00 24.53 101 ASN D C 1
ATOM 5436 O O . ASN D 1 103 ? -37.210 1.127 16.782 1.00 26.03 101 ASN D O 1
ATOM 5441 N N . LEU D 1 104 ? -37.928 2.940 15.667 1.00 24.67 102 LEU D N 1
ATOM 5442 C CA . LEU D 1 104 ? -37.388 3.852 16.664 1.00 24.22 102 LEU D CA 1
ATOM 5443 C C . LEU D 1 104 ? -38.318 3.975 17.875 1.00 24.02 102 LEU D C 1
ATOM 5444 O O . LEU D 1 104 ? -37.874 3.881 19.010 1.00 24.34 102 LEU D O 1
ATOM 5449 N N . SER D 1 105 ? -39.595 4.225 17.639 1.00 24.78 103 SER D N 1
ATOM 5450 C CA . SER D 1 105 ? -40.521 4.409 18.750 1.00 26.18 103 SER D CA 1
ATOM 5451 C C . SER D 1 105 ? -40.574 3.106 19.563 1.00 26.35 103 SER D C 1
ATOM 5452 O O . SER D 1 105 ? -40.519 3.122 20.802 1.00 27.08 103 SER D O 1
ATOM 5455 N N . SER D 1 106 ? -40.646 1.989 18.850 1.00 25.84 104 SER D N 1
ATOM 5456 C CA . SER D 1 106 ? -40.801 0.681 19.486 1.00 25.49 104 SER D CA 1
ATOM 5457 C C . SER D 1 106 ? -39.598 0.413 20.360 1.00 24.58 104 SER D C 1
ATOM 5458 O O . SER D 1 106 ? -39.751 0.008 21.507 1.00 23.46 104 SER D O 1
ATOM 5461 N N . ALA D 1 107 ? -38.401 0.700 19.823 1.00 23.41 105 ALA D N 1
ATOM 5462 C CA . ALA D 1 107 ? -37.163 0.560 20.543 1.00 22.23 105 ALA D CA 1
ATOM 5463 C C . ALA D 1 107 ? -37.083 1.465 21.771 1.00 21.69 105 ALA D C 1
ATOM 5464 O O . ALA D 1 107 ? -36.679 1.001 22.815 1.00 20.88 105 ALA D O 1
ATOM 5466 N N . ILE D 1 108 ? -37.487 2.724 21.654 1.00 20.12 106 ILE D N 1
ATOM 5467 C CA . ILE D 1 108 ? -37.420 3.677 22.778 1.00 20.72 106 ILE D CA 1
ATOM 5468 C C . ILE D 1 108 ? -38.397 3.242 23.900 1.00 21.07 106 ILE D C 1
ATOM 5469 O O . ILE D 1 108 ? -38.056 3.237 25.069 1.00 21.09 106 ILE D O 1
ATOM 5474 N N . ASN D 1 109 ? -39.608 2.879 23.512 1.00 23.74 107 ASN D N 1
ATOM 5475 C CA . ASN D 1 109 ? -40.657 2.468 24.487 1.00 24.69 107 ASN D CA 1
ATOM 5476 C C . ASN D 1 109 ? -40.265 1.196 25.220 1.00 25.53 107 ASN D C 1
ATOM 5477 O O . ASN D 1 109 ? -40.331 1.156 26.433 1.00 25.97 107 ASN D O 1
ATOM 5482 N N . VAL D 1 110 ? -39.797 0.189 24.495 1.00 25.28 108 VAL D N 1
ATOM 5483 C CA . VAL D 1 110 ? -39.296 -1.037 25.166 1.00 25.32 108 VAL D CA 1
ATOM 5484 C C . VAL D 1 110 ? -38.099 -0.812 26.042 1.00 24.93 108 VAL D C 1
ATOM 5485 O O . VAL D 1 110 ? -38.130 -1.191 27.211 1.00 25.32 108 VAL D O 1
ATOM 5489 N N . LEU D 1 111 ? -37.031 -0.204 25.526 1.00 24.03 109 LEU D N 1
ATOM 5490 C CA . LEU D 1 111 ? -35.867 0.074 26.372 1.00 22.30 109 LEU D CA 1
ATOM 5491 C C . LEU D 1 111 ? -36.144 0.996 27.573 1.00 23.33 109 LEU D C 1
ATOM 5492 O O . LEU D 1 111 ? -35.572 0.816 28.673 1.00 22.53 109 LEU D O 1
ATOM 5497 N N . ARG D 1 112 ? -36.964 2.013 27.381 1.00 22.64 110 ARG D N 1
ATOM 5498 C CA . ARG D 1 112 ? -37.280 2.895 28.488 1.00 24.15 110 ARG D CA 1
ATOM 5499 C C . ARG D 1 112 ? -38.034 2.128 29.602 1.00 24.65 110 ARG D C 1
ATOM 5500 O O . ARG D 1 112 ? -37.785 2.342 30.790 1.00 23.96 110 ARG D O 1
ATOM 5508 N N . GLU D 1 113 ? -38.977 1.288 29.197 1.00 25.58 111 GLU D N 1
ATOM 5509 C CA . GLU D 1 113 ? -39.756 0.526 30.164 1.00 27.20 111 GLU D CA 1
ATOM 5510 C C . GLU D 1 113 ? -38.867 -0.485 30.902 1.00 28.35 111 GLU D C 1
ATOM 5511 O O . GLU D 1 113 ? -38.977 -0.648 32.152 1.00 28.89 111 GLU D O 1
ATOM 5517 N N . LEU D 1 114 ? -37.943 -1.116 30.160 1.00 27.72 112 LEU D N 1
ATOM 5518 C CA . LEU D 1 114 ? -36.929 -1.974 30.781 1.00 27.49 112 LEU D CA 1
ATOM 5519 C C . LEU D 1 114 ? -36.051 -1.266 31.802 1.00 27.66 112 LEU D C 1
ATOM 5520 O O . LEU D 1 114 ? -35.811 -1.821 32.901 1.00 27.25 112 LEU D O 1
ATOM 5525 N N . VAL D 1 115 ? -35.598 -0.038 31.501 1.00 27.67 113 VAL D N 1
ATOM 5526 C CA . VAL D 1 115 ? -34.708 0.674 32.416 1.00 28.21 113 VAL D CA 1
ATOM 5527 C C . VAL D 1 115 ? -35.453 1.176 33.638 1.00 29.26 113 VAL D C 1
ATOM 5528 O O . VAL D 1 115 ? -34.922 1.172 34.741 1.00 30.01 113 VAL D O 1
ATOM 5532 N N . LYS D 1 116 ? -36.675 1.622 33.418 1.00 31.32 114 LYS D N 1
ATOM 5533 C CA . LYS D 1 116 ? -37.590 2.062 34.484 1.00 33.10 114 LYS D CA 1
ATOM 5534 C C . LYS D 1 116 ? -37.767 0.932 35.509 1.00 33.28 114 LYS D C 1
ATOM 5535 O O . LYS D 1 116 ? -37.558 1.149 36.685 1.00 34.20 114 LYS D O 1
ATOM 5541 N N . ARG D 1 117 ? -38.079 -0.263 35.037 1.00 33.95 115 ARG D N 1
ATOM 5542 C CA . ARG D 1 117 ? -38.506 -1.365 35.917 1.00 34.44 115 ARG D CA 1
ATOM 5543 C C . ARG D 1 117 ? -37.341 -2.223 36.417 1.00 35.02 115 ARG D C 1
ATOM 5544 O O . ARG D 1 117 ? -37.366 -2.691 37.573 1.00 35.67 115 ARG D O 1
ATOM 5552 N N . TYR D 1 118 ? -36.318 -2.420 35.589 1.00 34.41 116 TYR D N 1
ATOM 5553 C CA . TYR D 1 118 ? -35.343 -3.489 35.840 1.00 34.71 116 TYR D CA 1
ATOM 5554 C C . TYR D 1 118 ? -33.894 -3.068 35.793 1.00 34.73 116 TYR D C 1
ATOM 5555 O O . TYR D 1 118 ? -33.024 -3.917 35.660 1.00 35.13 116 TYR D O 1
ATOM 5564 N N . LYS D 1 119 ? -33.602 -1.788 35.904 1.00 35.29 117 LYS D N 1
ATOM 5565 C CA . LYS D 1 119 ? -32.203 -1.361 35.785 1.00 36.78 117 LYS D CA 1
ATOM 5566 C C . LYS D 1 119 ? -31.304 -1.936 36.875 1.00 37.79 117 LYS D C 1
ATOM 5567 O O . LYS D 1 119 ? -30.119 -2.142 36.645 1.00 37.93 117 LYS D O 1
ATOM 5573 N N . ASP D 1 120 ? -31.850 -2.166 38.069 1.00 39.18 118 ASP D N 1
ATOM 5574 C CA . ASP D 1 120 ? -31.066 -2.684 39.203 1.00 39.58 118 ASP D CA 1
ATOM 5575 C C . ASP D 1 120 ? -31.158 -4.232 39.301 1.00 39.60 118 ASP D C 1
ATOM 5576 O O . ASP D 1 120 ? -30.682 -4.827 40.271 1.00 39.33 118 ASP D O 1
ATOM 5581 N N . GLN D 1 121 ? -31.765 -4.862 38.286 1.00 39.08 119 GLN D N 1
ATOM 5582 C CA . GLN D 1 121 ? -31.874 -6.324 38.159 1.00 38.62 119 GLN D CA 1
ATOM 5583 C C . GLN D 1 121 ? -30.881 -6.832 37.099 1.00 38.49 119 GLN D C 1
ATOM 5584 O O . GLN D 1 121 ? -30.620 -6.147 36.124 1.00 37.18 119 GLN D O 1
ATOM 5590 N N . PRO D 1 122 ? -30.337 -8.041 37.280 1.00 38.33 120 PRO D N 1
ATOM 5591 C CA . PRO D 1 122 ? -29.407 -8.575 36.264 1.00 37.80 120 PRO D CA 1
ATOM 5592 C C . PRO D 1 122 ? -30.186 -9.054 35.023 1.00 36.29 120 PRO D C 1
ATOM 5593 O O . PRO D 1 122 ? -30.466 -10.223 34.869 1.00 37.10 120 PRO D O 1
ATOM 5597 N N . VAL D 1 123 ? -30.587 -8.129 34.175 1.00 34.09 121 VAL D N 1
ATOM 5598 C CA . VAL D 1 123 ? -31.316 -8.487 32.961 1.00 33.10 121 VAL D CA 1
ATOM 5599 C C . VAL D 1 123 ? -30.356 -8.255 31.783 1.00 32.00 121 VAL D C 1
ATOM 5600 O O . VAL D 1 123 ? -29.527 -7.381 31.841 1.00 31.57 121 VAL D O 1
ATOM 5604 N N . ASN D 1 124 ? -30.427 -9.102 30.770 1.00 31.87 122 ASN D N 1
ATOM 5605 C CA . ASN D 1 124 ? -29.636 -8.923 29.549 1.00 31.04 122 ASN D CA 1
ATOM 5606 C C . ASN D 1 124 ? -30.620 -8.464 28.509 1.00 29.23 122 ASN D C 1
ATOM 5607 O O . ASN D 1 124 ? -31.561 -9.190 28.177 1.00 29.39 122 ASN D O 1
ATOM 5612 N N . VAL D 1 125 ? -30.456 -7.225 28.047 1.00 27.77 123 VAL D N 1
ATOM 5613 C CA . VAL D 1 125 ? -31.330 -6.692 27.040 1.00 27.07 123 VAL D CA 1
ATOM 5614 C C . VAL D 1 125 ? -30.620 -6.824 25.705 1.00 25.87 123 VAL D C 1
ATOM 5615 O O . VAL D 1 125 ? -29.585 -6.223 25.496 1.00 26.37 123 VAL D O 1
ATOM 5619 N N . VAL D 1 126 ? -31.154 -7.653 24.839 1.00 25.14 124 VAL D N 1
ATOM 5620 C CA . VAL D 1 126 ? -30.558 -7.900 23.557 1.00 25.06 124 VAL D CA 1
ATOM 5621 C C . VAL D 1 126 ? -31.282 -7.037 22.533 1.00 24.58 124 VAL D C 1
ATOM 5622 O O . VAL D 1 126 ? -32.406 -7.336 22.109 1.00 23.03 124 VAL D O 1
ATOM 5626 N N . MET D 1 127 ? -30.602 -5.989 22.086 1.00 25.69 125 MET D N 1
ATOM 5627 C CA . MET D 1 127 ? -31.192 -5.102 21.068 1.00 24.64 125 MET D CA 1
ATOM 5628 C C . MET D 1 127 ? -30.765 -5.478 19.641 1.00 24.89 125 MET D C 1
ATOM 5629 O O . MET D 1 127 ? -29.624 -5.289 19.243 1.00 23.56 125 MET D O 1
ATOM 5634 N N . ILE D 1 128 ? -31.692 -5.990 18.840 1.00 24.93 126 ILE D N 1
ATOM 5635 C CA . ILE D 1 128 ? -31.344 -6.387 17.487 1.00 25.43 126 ILE D CA 1
ATOM 5636 C C . ILE D 1 128 ? -31.570 -5.227 16.526 1.00 24.35 126 ILE D C 1
ATOM 5637 O O . ILE D 1 128 ? -32.681 -4.672 16.437 1.00 23.75 126 ILE D O 1
ATOM 5642 N N . MET D 1 129 ? -30.501 -4.851 15.823 1.00 22.83 127 MET D N 1
ATOM 5643 C CA . MET D 1 129 ? -30.556 -3.698 14.938 1.00 22.77 127 MET D CA 1
ATOM 5644 C C . MET D 1 129 ? -30.355 -4.230 13.520 1.00 22.39 127 MET D C 1
ATOM 5645 O O . MET D 1 129 ? -31.112 -5.064 13.050 1.00 22.58 127 MET D O 1
ATOM 5650 N N . SER D 1 130 ? -29.323 -3.780 12.841 1.00 21.94 128 SER D N 1
ATOM 5651 C CA . SER D 1 130 ? -29.084 -4.170 11.461 1.00 22.35 128 SER D CA 1
ATOM 5652 C C . SER D 1 130 ? -27.712 -3.617 11.154 1.00 21.34 128 SER D C 1
ATOM 5653 O O . SER D 1 130 ? -27.221 -2.698 11.866 1.00 21.59 128 SER D O 1
ATOM 5656 N N . THR D 1 131 ? -27.058 -4.186 10.142 1.00 20.89 129 THR D N 1
ATOM 5657 C CA . THR D 1 131 ? -25.807 -3.599 9.634 1.00 20.67 129 THR D CA 1
ATOM 5658 C C . THR D 1 131 ? -26.039 -2.177 9.119 1.00 21.23 129 THR D C 1
ATOM 5659 O O . THR D 1 131 ? -25.104 -1.373 9.143 1.00 21.76 129 THR D O 1
ATOM 5663 N N . ALA D 1 132 ? -27.279 -1.850 8.764 1.00 21.12 130 ALA D N 1
ATOM 5664 C CA . ALA D 1 132 ? -27.653 -0.473 8.358 1.00 21.67 130 ALA D CA 1
ATOM 5665 C C . ALA D 1 132 ? -27.454 0.576 9.487 1.00 20.74 130 ALA D C 1
ATOM 5666 O O . ALA D 1 132 ? -27.488 1.766 9.226 1.00 20.67 130 ALA D O 1
ATOM 5668 N N . ALA D 1 133 ? -27.296 0.129 10.737 1.00 21.61 131 ALA D N 1
ATOM 5669 C CA . ALA D 1 133 ? -27.021 0.987 11.890 1.00 20.95 131 ALA D CA 1
ATOM 5670 C C . ALA D 1 133 ? -25.599 1.489 11.906 1.00 21.59 131 ALA D C 1
ATOM 5671 O O . ALA D 1 133 ? -25.286 2.445 12.573 1.00 20.35 131 ALA D O 1
ATOM 5673 N N . GLN D 1 134 ? -24.726 0.854 11.147 1.00 22.07 132 GLN D N 1
ATOM 5674 C CA . GLN D 1 134 ? -23.305 1.125 11.225 1.00 24.31 132 GLN D CA 1
ATOM 5675 C C . GLN D 1 134 ? -22.688 1.734 9.963 1.00 24.16 132 GLN D C 1
ATOM 5676 O O . GLN D 1 134 ? -21.543 2.056 9.991 1.00 23.52 132 GLN D O 1
ATOM 5682 N N . GLN D 1 135 ? -23.447 1.877 8.884 1.00 24.99 133 GLN D N 1
ATOM 5683 C CA . GLN D 1 135 ? -22.966 2.504 7.640 1.00 25.86 133 GLN D CA 1
ATOM 5684 C C . GLN D 1 135 ? -24.137 3.168 6.946 1.00 24.72 133 GLN D C 1
ATOM 5685 O O . GLN D 1 135 ? -25.275 2.780 7.142 1.00 24.91 133 GLN D O 1
ATOM 5691 N N . PRO D 1 136 ? -23.846 4.102 6.039 1.00 24.01 134 PRO D N 1
ATOM 5692 C CA . PRO D 1 136 ? -24.910 4.652 5.244 1.00 22.72 134 PRO D CA 1
ATOM 5693 C C . PRO D 1 136 ? -25.137 3.775 4.016 1.00 22.86 134 PRO D C 1
ATOM 5694 O O . PRO D 1 136 ? -24.240 3.049 3.609 1.00 22.27 134 PRO D O 1
ATOM 5698 N N . LYS D 1 137 ? -26.334 3.807 3.470 1.00 21.74 135 LYS D N 1
ATOM 5699 C CA . LYS D 1 137 ? -26.651 3.043 2.260 1.00 23.22 135 LYS D CA 1
ATOM 5700 C C . LYS D 1 137 ? -27.578 3.826 1.332 1.00 23.03 135 LYS D C 1
ATOM 5701 O O . LYS D 1 137 ? -28.645 4.314 1.752 1.00 22.70 135 LYS D O 1
ATOM 5707 N N . ALA D 1 138 ? -27.179 3.937 0.065 1.00 23.36 136 ALA D N 1
ATOM 5708 C CA . ALA D 1 138 ? -28.060 4.433 -0.983 1.00 23.04 136 ALA D CA 1
ATOM 5709 C C . ALA D 1 138 ? -29.380 3.670 -1.044 1.00 22.82 136 ALA D C 1
ATOM 5710 O O . ALA D 1 138 ? -29.427 2.438 -1.001 1.00 23.58 136 ALA D O 1
ATOM 5712 N N . GLN D 1 139 ? -30.445 4.432 -1.151 1.00 21.30 137 GLN D N 1
ATOM 5713 C CA . GLN D 1 139 ? -31.820 3.919 -1.177 1.00 23.10 137 GLN D CA 1
ATOM 5714 C C . GLN D 1 139 ? -32.317 3.365 0.158 1.00 21.80 137 GLN D C 1
ATOM 5715 O O . GLN D 1 139 ? -33.326 2.744 0.230 1.00 22.84 137 GLN D O 1
ATOM 5721 N N . GLU D 1 140 ? -31.591 3.611 1.224 1.00 21.85 138 GLU D N 1
ATOM 5722 C CA . GLU D 1 140 ? -32.021 3.149 2.529 1.00 21.11 138 GLU D CA 1
ATOM 5723 C C . GLU D 1 140 ? -31.921 4.273 3.543 1.00 20.68 138 GLU D C 1
ATOM 5724 O O . GLU D 1 140 ? -31.690 4.034 4.743 1.00 19.47 138 GLU D O 1
ATOM 5730 N N . SER D 1 141 ? -32.088 5.505 3.082 1.00 20.45 139 SER D N 1
ATOM 5731 C CA . SER D 1 141 ? -31.698 6.627 3.899 1.00 20.12 139 SER D CA 1
ATOM 5732 C C . SER D 1 141 ? -32.504 6.679 5.222 1.00 20.78 139 SER D C 1
ATOM 5733 O O . SER D 1 141 ? -31.944 6.980 6.247 1.00 20.02 139 SER D O 1
ATOM 5736 N N . THR D 1 142 ? -33.810 6.479 5.153 1.00 21.26 140 THR D N 1
ATOM 5737 C CA . THR D 1 142 ? -34.676 6.517 6.358 1.00 22.31 140 THR D CA 1
ATOM 5738 C C . THR D 1 142 ? -34.563 5.252 7.209 1.00 22.07 140 THR D C 1
ATOM 5739 O O . THR D 1 142 ? -34.784 5.287 8.432 1.00 23.26 140 THR D O 1
ATOM 5743 N N . TYR D 1 143 ? -34.257 4.132 6.559 1.00 21.49 141 TYR D N 1
ATOM 5744 C CA . TYR D 1 143 ? -33.933 2.877 7.266 1.00 20.49 141 TYR D CA 1
ATOM 5745 C C . TYR D 1 143 ? -32.668 3.029 8.063 1.00 20.47 141 TYR D C 1
ATOM 5746 O O . TYR D 1 143 ? -32.677 2.757 9.251 1.00 17.58 141 TYR D O 1
ATOM 5755 N N . CYS D 1 144 ? -31.615 3.547 7.427 1.00 19.51 142 CYS D N 1
ATOM 5756 C CA . CYS D 1 144 ? -30.408 3.853 8.141 1.00 19.88 142 CYS D CA 1
ATOM 5757 C C . CYS D 1 144 ? -30.727 4.848 9.237 1.00 19.04 142 CYS D C 1
ATOM 5758 O O . CYS D 1 144 ? -30.260 4.709 10.385 1.00 19.19 142 CYS D O 1
ATOM 5761 N N . ALA D 1 145 ? -31.527 5.857 8.919 1.00 18.15 143 ALA D N 1
ATOM 5762 C CA . ALA D 1 145 ? -31.829 6.869 9.927 1.00 17.92 143 ALA D CA 1
ATOM 5763 C C . ALA D 1 145 ? -32.346 6.255 11.219 1.00 17.98 143 ALA D C 1
ATOM 5764 O O . ALA D 1 145 ? -31.789 6.535 12.311 1.00 17.20 143 ALA D O 1
ATOM 5766 N N . VAL D 1 146 ? -33.377 5.414 11.109 1.00 18.44 144 VAL D N 1
ATOM 5767 C CA . VAL D 1 146 ? -34.007 4.768 12.313 1.00 18.88 144 VAL D CA 1
ATOM 5768 C C . VAL D 1 146 ? -33.075 3.729 13.033 1.00 19.19 144 VAL D C 1
ATOM 5769 O O . VAL D 1 146 ? -33.073 3.615 14.265 1.00 19.82 144 VAL D O 1
ATOM 5773 N N . LYS D 1 147 ? -32.243 3.038 12.272 1.00 20.08 145 LYS D N 1
ATOM 5774 C CA . LYS D 1 147 ? -31.277 2.090 12.825 1.00 19.35 145 LYS D CA 1
ATOM 5775 C C . LYS D 1 147 ? -30.098 2.773 13.457 1.00 20.15 145 LYS D C 1
ATOM 5776 O O . LYS D 1 147 ? -29.654 2.360 14.538 1.00 18.19 145 LYS D O 1
ATOM 5782 N N . TRP D 1 148 ? -29.598 3.837 12.838 1.00 18.80 146 TRP D N 1
ATOM 5783 C CA . TRP D 1 148 ? -28.614 4.667 13.511 1.00 18.14 146 TRP D CA 1
ATOM 5784 C C . TRP D 1 148 ? -29.189 5.293 14.800 1.00 17.08 146 TRP D C 1
ATOM 5785 O O . TRP D 1 148 ? -28.458 5.460 15.805 1.00 16.78 146 TRP D O 1
ATOM 5796 N N . ALA D 1 149 ? -30.461 5.708 14.733 1.00 16.65 147 ALA D N 1
ATOM 5797 C CA . ALA D 1 149 ? -31.149 6.270 15.904 1.00 18.03 147 ALA D CA 1
ATOM 5798 C C . ALA D 1 149 ? -31.145 5.268 17.099 1.00 17.99 147 ALA D C 1
ATOM 5799 O O . ALA D 1 149 ? -30.736 5.590 18.206 1.00 17.79 147 ALA D O 1
ATOM 5801 N N . VAL D 1 150 ? -31.545 4.046 16.823 1.00 18.89 148 VAL D N 1
ATOM 5802 C CA . VAL D 1 150 ? -31.479 3.006 17.843 1.00 19.12 148 VAL D CA 1
ATOM 5803 C C . VAL D 1 150 ? -30.067 2.814 18.427 1.00 19.95 148 VAL D C 1
ATOM 5804 O O . VAL D 1 150 ? -29.933 2.703 19.611 1.00 18.35 148 VAL D O 1
ATOM 5808 N N . LYS D 1 151 ? -29.023 2.793 17.607 1.00 20.13 149 LYS D N 1
ATOM 5809 C CA . LYS D 1 151 ? -27.660 2.675 18.105 1.00 19.77 149 LYS D CA 1
ATOM 5810 C C . LYS D 1 151 ? -27.199 3.843 18.990 1.00 19.50 149 LYS D C 1
ATOM 5811 O O . LYS D 1 151 ? -26.525 3.637 19.961 1.00 19.03 149 LYS D O 1
ATOM 5817 N N . GLY D 1 152 ? -27.592 5.059 18.645 1.00 19.79 150 GLY D N 1
ATOM 5818 C CA . GLY D 1 152 ? -27.278 6.194 19.470 1.00 19.68 150 GLY D CA 1
ATOM 5819 C C . GLY D 1 152 ? -27.997 6.101 20.803 1.00 18.23 150 GLY D C 1
ATOM 5820 O O . GLY D 1 152 ? -27.411 6.426 21.827 1.00 20.38 150 GLY D O 1
ATOM 5821 N N . LEU D 1 153 ? -29.243 5.662 20.763 1.00 18.52 151 LEU D N 1
ATOM 5822 C CA . LEU D 1 153 ? -30.027 5.397 21.981 1.00 18.54 151 LEU D CA 1
ATOM 5823 C C . LEU D 1 153 ? -29.315 4.384 22.855 1.00 18.75 151 LEU D C 1
ATOM 5824 O O . LEU D 1 153 ? -28.962 4.693 24.018 1.00 20.33 151 LEU D O 1
ATOM 5829 N N . ILE D 1 154 ? -29.040 3.204 22.318 1.00 18.42 152 ILE D N 1
ATOM 5830 C CA . ILE D 1 154 ? -28.444 2.141 23.196 1.00 19.88 152 ILE D CA 1
ATOM 5831 C C . ILE D 1 154 ? -27.034 2.511 23.696 1.00 20.64 152 ILE D C 1
ATOM 5832 O O . ILE D 1 154 ? -26.689 2.186 24.806 1.00 19.15 152 ILE D O 1
ATOM 5837 N N . GLU D 1 155 ? -26.245 3.262 22.918 1.00 20.27 153 GLU D N 1
ATOM 5838 C CA . GLU D 1 155 ? -24.896 3.566 23.341 1.00 19.84 153 GLU D CA 1
ATOM 5839 C C . GLU D 1 155 ? -24.880 4.630 24.452 1.00 19.33 153 GLU D C 1
ATOM 5840 O O . GLU D 1 155 ? -24.034 4.616 25.358 1.00 18.83 153 GLU D O 1
ATOM 5846 N N . SER D 1 156 ? -25.892 5.456 24.421 1.00 17.99 154 SER D N 1
ATOM 5847 C CA . SER D 1 156 ? -26.138 6.398 25.471 1.00 19.03 154 SER D CA 1
ATOM 5848 C C . SER D 1 156 ? -26.649 5.742 26.753 1.00 18.86 154 SER D C 1
ATOM 5849 O O . SER D 1 156 ? -26.154 6.086 27.849 1.00 19.85 154 SER D O 1
ATOM 5852 N N . VAL D 1 157 ? -27.641 4.879 26.607 1.00 19.94 155 VAL D N 1
ATOM 5853 C CA . VAL D 1 157 ? -28.276 4.184 27.760 1.00 21.35 155 VAL D CA 1
ATOM 5854 C C . VAL D 1 157 ? -27.174 3.265 28.388 1.00 23.08 155 VAL D C 1
ATOM 5855 O O . VAL D 1 157 ? -27.017 3.220 29.636 1.00 21.58 155 VAL D O 1
ATOM 5859 N N . ARG D 1 158 ? -26.308 2.645 27.559 1.00 22.43 156 ARG D N 1
ATOM 5860 C CA . ARG D 1 158 ? -25.170 1.897 28.135 1.00 22.64 156 ARG D CA 1
ATOM 5861 C C . ARG D 1 158 ? -24.366 2.743 29.105 1.00 23.17 156 ARG D C 1
ATOM 5862 O O . ARG D 1 158 ? -24.001 2.258 30.173 1.00 23.67 156 ARG D O 1
ATOM 5870 N N . LEU D 1 159 ? -24.082 3.993 28.759 1.00 24.64 157 LEU D N 1
ATOM 5871 C CA . LEU D 1 159 ? -23.373 4.893 29.680 1.00 25.04 157 LEU D CA 1
ATOM 5872 C C . LEU D 1 159 ? -24.191 5.147 30.979 1.00 25.76 157 LEU D C 1
ATOM 5873 O O . LEU D 1 159 ? -23.620 5.170 32.033 1.00 25.03 157 LEU D O 1
ATOM 5878 N N . GLU D 1 160 ? -25.516 5.280 30.888 1.00 26.81 158 GLU D N 1
ATOM 5879 C CA . GLU D 1 160 ? -26.388 5.507 32.083 1.00 27.77 158 GLU D CA 1
ATOM 5880 C C . GLU D 1 160 ? -26.472 4.242 32.940 1.00 29.19 158 GLU D C 1
ATOM 5881 O O . GLU D 1 160 ? -26.845 4.273 34.123 1.00 29.04 158 GLU D O 1
ATOM 5887 N N . LEU D 1 161 ? -26.125 3.110 32.341 1.00 29.38 159 LEU D N 1
ATOM 5888 C CA . LEU D 1 161 ? -26.162 1.839 33.027 1.00 29.86 159 LEU D CA 1
ATOM 5889 C C . LEU D 1 161 ? -24.815 1.410 33.590 1.00 30.96 159 LEU D C 1
ATOM 5890 O O . LEU D 1 161 ? -24.694 0.307 34.131 1.00 30.67 159 LEU D O 1
ATOM 5895 N N . LYS D 1 162 ? -23.823 2.282 33.519 1.00 32.70 160 LYS D N 1
ATOM 5896 C CA . LYS D 1 162 ? -22.544 2.031 34.158 1.00 34.70 160 LYS D CA 1
ATOM 5897 C C . LYS D 1 162 ? -22.751 1.596 35.637 1.00 35.13 160 LYS D C 1
ATOM 5898 O O . LYS D 1 162 ? -23.400 2.278 36.419 1.00 33.90 160 LYS D O 1
ATOM 5904 N N . GLY D 1 163 ? -22.222 0.432 35.995 1.00 36.21 161 GLY D N 1
ATOM 5905 C CA . GLY D 1 163 ? -22.249 -0.014 37.403 1.00 36.49 161 GLY D CA 1
ATOM 5906 C C . GLY D 1 163 ? -23.551 -0.671 37.800 1.00 37.21 161 GLY D C 1
ATOM 5907 O O . GLY D 1 163 ? -23.715 -1.054 38.935 1.00 38.43 161 GLY D O 1
ATOM 5908 N N . LYS D 1 164 ? -24.479 -0.822 36.864 1.00 36.87 162 LYS D N 1
ATOM 5909 C CA . LYS D 1 164 ? -25.740 -1.468 37.138 1.00 36.66 162 LYS D CA 1
ATOM 5910 C C . LYS D 1 164 ? -25.630 -2.843 36.592 1.00 35.33 162 LYS D C 1
ATOM 5911 O O . LYS D 1 164 ? -24.741 -3.096 35.792 1.00 35.80 162 LYS D O 1
ATOM 5917 N N . PRO D 1 165 ? -26.479 -3.751 37.069 1.00 33.92 163 PRO D N 1
ATOM 5918 C CA . PRO D 1 165 ? -26.422 -5.124 36.634 1.00 32.56 163 PRO D CA 1
ATOM 5919 C C . PRO D 1 165 ? -27.079 -5.370 35.288 1.00 31.41 163 PRO D C 1
ATOM 5920 O O . PRO D 1 165 ? -26.794 -6.383 34.655 1.00 30.31 163 PRO D O 1
ATOM 5924 N N . MET D 1 166 ? -28.001 -4.495 34.887 1.00 29.23 164 MET D N 1
ATOM 5925 C CA . MET D 1 166 ? -28.603 -4.607 33.560 1.00 28.05 164 MET D CA 1
ATOM 5926 C C . MET D 1 166 ? -27.495 -4.259 32.530 1.00 26.70 164 MET D C 1
ATOM 5927 O O . MET D 1 166 ? -26.730 -3.355 32.728 1.00 24.77 164 MET D O 1
ATOM 5932 N N . LYS D 1 167 ? -27.485 -5.010 31.446 1.00 27.55 165 LYS D N 1
ATOM 5933 C CA . LYS D 1 167 ? -26.528 -4.851 30.361 1.00 27.12 165 LYS D CA 1
ATOM 5934 C C . LYS D 1 167 ? -27.268 -4.812 29.041 1.00 24.56 165 LYS D C 1
ATOM 5935 O O . LYS D 1 167 ? -28.274 -5.460 28.891 1.00 24.24 165 LYS D O 1
ATOM 5941 N N . ILE D 1 168 ? -26.737 -4.081 28.071 1.00 22.16 166 ILE D N 1
ATOM 5942 C CA . ILE D 1 168 ? -27.320 -4.127 26.737 1.00 22.18 166 ILE D CA 1
ATOM 5943 C C . ILE D 1 168 ? -26.347 -4.819 25.750 1.00 20.73 166 ILE D C 1
ATOM 5944 O O . ILE D 1 168 ? -25.182 -4.477 25.673 1.00 21.88 166 ILE D O 1
ATOM 5949 N N . ILE D 1 169 ? -26.868 -5.785 25.017 1.00 22.01 167 ILE D N 1
ATOM 5950 C CA . ILE D 1 169 ? -26.120 -6.570 24.001 1.00 22.04 167 ILE D CA 1
ATOM 5951 C C . ILE D 1 169 ? -26.609 -6.087 22.638 1.00 21.07 167 ILE D C 1
ATOM 5952 O O . ILE D 1 169 ? -27.815 -5.976 22.404 1.00 20.39 167 ILE D O 1
ATOM 5957 N N . ALA D 1 170 ? -25.662 -5.687 21.796 1.00 20.85 168 ALA D N 1
ATOM 5958 C CA . ALA D 1 170 ? -26.009 -5.107 20.484 1.00 19.66 168 ALA D CA 1
ATOM 5959 C C . ALA D 1 170 ? -25.773 -6.151 19.423 1.00 19.01 168 ALA D C 1
ATOM 5960 O O . ALA D 1 170 ? -24.726 -6.753 19.360 1.00 20.16 168 ALA D O 1
ATOM 5962 N N . VAL D 1 171 ? -26.764 -6.387 18.595 1.00 18.77 169 VAL D N 1
ATOM 5963 C CA . VAL D 1 171 ? -26.667 -7.378 17.547 1.00 19.49 169 VAL D CA 1
ATOM 5964 C C . VAL D 1 171 ? -27.008 -6.693 16.233 1.00 20.52 169 VAL D C 1
ATOM 5965 O O . VAL D 1 171 ? -28.012 -5.967 16.169 1.00 18.91 169 VAL D O 1
ATOM 5969 N N . TYR D 1 172 ? -26.171 -6.931 15.209 1.00 20.96 170 TYR D N 1
ATOM 5970 C CA . TYR D 1 172 ? -26.285 -6.289 13.898 1.00 20.53 170 TYR D CA 1
ATOM 5971 C C . TYR D 1 172 ? -26.295 -7.326 12.797 1.00 22.00 170 TYR D C 1
ATOM 5972 O O . TYR D 1 172 ? -25.231 -7.740 12.323 1.00 23.40 170 TYR D O 1
ATOM 5981 N N . PRO D 1 173 ? -27.486 -7.800 12.419 1.00 22.50 171 PRO D N 1
ATOM 5982 C CA . PRO D 1 173 ? -27.559 -8.718 11.313 1.00 23.18 171 PRO D CA 1
ATOM 5983 C C . PRO D 1 173 ? -27.547 -8.012 9.975 1.00 24.58 171 PRO D C 1
ATOM 5984 O O . PRO D 1 173 ? -28.103 -6.908 9.835 1.00 22.25 171 PRO D O 1
ATOM 5988 N N . GLY D 1 174 ? -26.989 -8.689 8.979 1.00 26.13 172 GLY D N 1
ATOM 5989 C CA . GLY D 1 174 ? -27.032 -8.191 7.599 1.00 28.49 172 GLY D CA 1
ATOM 5990 C C . GLY D 1 174 ? -27.277 -9.355 6.674 1.00 30.34 172 GLY D C 1
ATOM 5991 O O . GLY D 1 174 ? -26.819 -10.461 6.932 1.00 30.54 172 GLY D O 1
ATOM 5992 N N . GLY D 1 175 ? -27.958 -9.091 5.570 1.00 32.90 173 GLY D N 1
ATOM 5993 C CA . GLY D 1 175 ? -28.199 -10.113 4.546 1.00 35.18 173 GLY D CA 1
ATOM 5994 C C . GLY D 1 175 ? -29.348 -11.060 4.869 1.00 36.64 173 GLY D C 1
ATOM 5995 O O . GLY D 1 175 ? -29.394 -12.188 4.373 1.00 37.48 173 GLY D O 1
ATOM 5996 N N . MET D 1 176 ? -30.274 -10.628 5.710 1.00 38.95 174 MET D N 1
ATOM 5997 C CA . MET D 1 176 ? -31.482 -11.414 5.960 1.00 40.46 174 MET D CA 1
ATOM 5998 C C . MET D 1 176 ? -32.585 -10.840 5.087 1.00 43.21 174 MET D C 1
ATOM 5999 O O . MET D 1 176 ? -32.565 -9.643 4.749 1.00 42.83 174 MET D O 1
ATOM 6004 N N . ALA D 1 177 ? -33.555 -11.701 4.751 1.00 46.18 175 ALA D N 1
ATOM 6005 C CA . ALA D 1 177 ? -34.822 -11.287 4.140 1.00 48.06 175 ALA D CA 1
ATOM 6006 C C . ALA D 1 177 ? -35.457 -10.115 4.881 1.00 49.99 175 ALA D C 1
ATOM 6007 O O . ALA D 1 177 ? -35.831 -9.137 4.259 1.00 51.46 175 ALA D O 1
ATOM 6009 N N . THR D 1 178 ? -35.560 -10.223 6.205 1.00 52.02 176 THR D N 1
ATOM 6010 C CA . THR D 1 178 ? -36.288 -9.277 7.057 1.00 53.15 176 THR D CA 1
ATOM 6011 C C . THR D 1 178 ? -36.466 -7.951 6.378 1.00 53.73 176 THR D C 1
ATOM 6012 O O . THR D 1 178 ? -37.587 -7.480 6.219 1.00 55.77 176 THR D O 1
ATOM 6014 N N . GLU D 1 179 ? -35.353 -7.355 5.972 1.00 53.80 177 GLU D N 1
ATOM 6015 C CA . GLU D 1 179 ? -35.377 -6.083 5.287 1.00 53.23 177 GLU D CA 1
ATOM 6016 C C . GLU D 1 179 ? -34.062 -5.918 4.527 1.00 53.01 177 GLU D C 1
ATOM 6017 O O . GLU D 1 179 ? -33.067 -5.388 5.057 1.00 53.24 177 GLU D O 1
ATOM 6019 N N . PHE D 1 180 ? -34.069 -6.434 3.297 1.00 52.26 178 PHE D N 1
ATOM 6020 C CA . PHE D 1 180 ? -32.983 -6.269 2.346 1.00 51.82 178 PHE D CA 1
ATOM 6021 C C . PHE D 1 180 ? -33.530 -5.598 1.091 1.00 51.34 178 PHE D C 1
ATOM 6022 O O . PHE D 1 180 ? -34.737 -5.658 0.812 1.00 51.12 178 PHE D O 1
ATOM 6024 N N . TRP D 1 181 ? -32.640 -4.967 0.336 1.00 50.48 179 TRP D N 1
ATOM 6025 C CA . TRP D 1 181 ? -33.033 -4.177 -0.819 1.00 50.09 179 TRP D CA 1
ATOM 6026 C C . TRP D 1 181 ? -32.035 -4.377 -1.930 1.00 50.40 179 TRP D C 1
ATOM 6027 O O . TRP D 1 181 ? -30.902 -3.925 -1.843 1.00 50.57 179 TRP D O 1
ATOM 6038 N N . GLU D 1 182 ? -32.457 -5.073 -2.973 1.00 50.86 180 GLU D N 1
ATOM 6039 C CA . GLU D 1 182 ? -31.660 -5.212 -4.183 1.00 50.99 180 GLU D CA 1
ATOM 6040 C C . GLU D 1 182 ? -32.354 -4.478 -5.320 1.00 49.97 180 GLU D C 1
ATOM 6041 O O . GLU D 1 182 ? -33.569 -4.603 -5.524 1.00 50.67 180 GLU D O 1
ATOM 6047 N N . THR D 1 183 ? -31.572 -3.684 -6.031 1.00 48.32 181 THR D N 1
ATOM 6048 C CA . THR D 1 183 ? -32.052 -2.920 -7.156 1.00 47.45 181 THR D CA 1
ATOM 6049 C C . THR D 1 183 ? -32.106 -3.747 -8.493 1.00 47.13 181 THR D C 1
ATOM 6050 O O . THR D 1 183 ? -32.660 -3.292 -9.516 1.00 46.62 181 THR D O 1
ATOM 6054 N N . SER D 1 184 ? -31.531 -4.948 -8.469 1.00 46.05 182 SER D N 1
ATOM 6055 C CA . SER D 1 184 ? -31.516 -5.852 -9.630 1.00 45.37 182 SER D CA 1
ATOM 6056 C C . SER D 1 184 ? -30.908 -7.158 -9.178 1.00 45.23 182 SER D C 1
ATOM 6057 O O . SER D 1 184 ? -30.223 -7.200 -8.161 1.00 46.03 182 SER D O 1
ATOM 6060 N N . GLY D 1 185 ? -31.189 -8.226 -9.905 1.00 44.44 183 GLY D N 1
ATOM 6061 C CA . GLY D 1 185 ? -30.713 -9.549 -9.547 1.00 44.31 183 GLY D CA 1
ATOM 6062 C C . GLY D 1 185 ? -31.450 -10.641 -10.308 1.00 44.21 183 GLY D C 1
ATOM 6063 O O . GLY D 1 185 ? -32.367 -10.356 -11.079 1.00 42.74 183 GLY D O 1
ATOM 6064 N N . LYS D 1 186 ? -31.037 -11.878 -10.058 1.00 44.20 184 LYS D N 1
ATOM 6065 C CA . LYS D 1 186 ? -31.664 -13.082 -10.595 1.00 45.46 184 LYS D CA 1
ATOM 6066 C C . LYS D 1 186 ? -32.809 -13.423 -9.646 1.00 46.23 184 LYS D C 1
ATOM 6067 O O . LYS D 1 186 ? -32.965 -12.765 -8.617 1.00 45.74 184 LYS D O 1
ATOM 6073 N N . SER D 1 187 ? -33.633 -14.412 -9.971 1.00 47.12 185 SER D N 1
ATOM 6074 C CA . SER D 1 187 ? -34.801 -14.712 -9.112 1.00 48.56 185 SER D CA 1
ATOM 6075 C C . SER D 1 187 ? -34.408 -15.168 -7.674 1.00 48.90 185 SER D C 1
ATOM 6076 O O . SER D 1 187 ? -33.666 -16.121 -7.490 1.00 48.51 185 SER D O 1
ATOM 6079 N N . LEU D 1 188 ? -34.959 -14.496 -6.672 1.00 50.34 186 LEU D N 1
ATOM 6080 C CA . LEU D 1 188 ? -34.417 -14.541 -5.287 1.00 51.15 186 LEU D CA 1
ATOM 6081 C C . LEU D 1 188 ? -34.438 -15.916 -4.620 1.00 51.25 186 LEU D C 1
ATOM 6082 O O . LEU D 1 188 ? -35.394 -16.661 -4.763 1.00 52.14 186 LEU D O 1
ATOM 6087 N N . SER D 1 191 ? -30.912 -19.161 -0.848 1.00 56.60 189 SER D N 1
ATOM 6088 C CA . SER D 1 191 ? -29.492 -18.866 -0.624 1.00 56.48 189 SER D CA 1
ATOM 6089 C C . SER D 1 191 ? -29.131 -17.416 -0.979 1.00 55.55 189 SER D C 1
ATOM 6090 O O . SER D 1 191 ? -27.994 -16.983 -0.776 1.00 56.12 189 SER D O 1
ATOM 6093 N N . SER D 1 192 ? -30.102 -16.669 -1.497 1.00 54.19 190 SER D N 1
ATOM 6094 C CA . SER D 1 192 ? -30.027 -15.208 -1.560 1.00 53.34 190 SER D CA 1
ATOM 6095 C C . SER D 1 192 ? -29.770 -14.524 -0.184 1.00 51.97 190 SER D C 1
ATOM 6096 O O . SER D 1 192 ? -29.293 -13.384 -0.137 1.00 52.00 190 SER D O 1
ATOM 6099 N N . PHE D 1 193 ? -30.114 -15.216 0.912 1.00 49.99 191 PHE D N 1
ATOM 6100 C CA . PHE D 1 193 ? -30.152 -14.628 2.250 1.00 47.99 191 PHE D CA 1
ATOM 6101 C C . PHE D 1 193 ? -29.580 -15.540 3.319 1.00 45.57 191 PHE D C 1
ATOM 6102 O O . PHE D 1 193 ? -29.495 -16.740 3.153 1.00 44.51 191 PHE D O 1
ATOM 6110 N N . MET D 1 194 ? -29.206 -14.929 4.435 1.00 43.11 192 MET D N 1
ATOM 6111 C CA . MET D 1 194 ? -28.978 -15.642 5.664 1.00 40.89 192 MET D CA 1
ATOM 6112 C C . MET D 1 194 ? -30.372 -15.935 6.198 1.00 40.11 192 MET D C 1
ATOM 6113 O O . MET D 1 194 ? -31.149 -15.009 6.432 1.00 39.70 192 MET D O 1
ATOM 6118 N N . SER D 1 195 ? -30.679 -17.220 6.397 1.00 38.84 193 SER D N 1
ATOM 6119 C CA . SER D 1 195 ? -31.977 -17.613 6.952 1.00 38.04 193 SER D CA 1
ATOM 6120 C C . SER D 1 195 ? -32.080 -17.156 8.398 1.00 37.30 193 SER D C 1
ATOM 6121 O O . SER D 1 195 ? -31.064 -17.162 9.128 1.00 36.06 193 SER D O 1
ATOM 6124 N N . ALA D 1 196 ? -33.306 -16.824 8.822 1.00 36.34 194 ALA D N 1
ATOM 6125 C CA . ALA D 1 196 ? -33.580 -16.541 10.217 1.00 36.28 194 ALA D CA 1
ATOM 6126 C C . ALA D 1 196 ? -33.150 -17.669 11.162 1.00 36.03 194 ALA D C 1
ATOM 6127 O O . ALA D 1 196 ? -32.657 -17.405 12.278 1.00 34.74 194 ALA D O 1
ATOM 6129 N N . GLU D 1 197 ? -33.361 -18.913 10.717 1.00 35.79 195 GLU D N 1
ATOM 6130 C CA . GLU D 1 197 ? -32.936 -20.113 11.456 1.00 36.53 195 GLU D CA 1
ATOM 6131 C C . GLU D 1 197 ? -31.438 -20.052 11.734 1.00 34.90 195 GLU D C 1
ATOM 6132 O O . GLU D 1 197 ? -31.021 -20.228 12.857 1.00 33.55 195 GLU D O 1
ATOM 6138 N N . ASP D 1 198 ? -30.634 -19.785 10.709 1.00 34.22 196 ASP D N 1
ATOM 6139 C CA . ASP D 1 198 ? -29.156 -19.836 10.875 1.00 34.17 196 ASP D CA 1
ATOM 6140 C C . ASP D 1 198 ? -28.646 -18.618 11.643 1.00 32.55 196 ASP D C 1
ATOM 6141 O O . ASP D 1 198 ? -27.804 -18.762 12.542 1.00 31.86 196 ASP D O 1
ATOM 6146 N N . ALA D 1 199 ? -29.184 -17.436 11.336 1.00 32.00 197 ALA D N 1
ATOM 6147 C CA . ALA D 1 199 ? -28.863 -16.213 12.142 1.00 30.88 197 ALA D CA 1
ATOM 6148 C C . ALA D 1 199 ? -29.139 -16.434 13.603 1.00 29.84 197 ALA D C 1
ATOM 6149 O O . ALA D 1 199 ? -28.309 -16.115 14.487 1.00 28.12 197 ALA D O 1
ATOM 6151 N N . ALA D 1 200 ? -30.310 -17.029 13.883 1.00 30.01 198 ALA D N 1
ATOM 6152 C CA . ALA D 1 200 ? -30.733 -17.229 15.271 1.00 29.12 198 ALA D CA 1
ATOM 6153 C C . ALA D 1 200 ? -29.782 -18.216 15.947 1.00 28.77 198 ALA D C 1
ATOM 6154 O O . ALA D 1 200 ? -29.453 -18.028 17.102 1.00 27.29 198 ALA D O 1
ATOM 6156 N N . LEU D 1 201 ? -29.324 -19.234 15.204 1.00 29.11 199 LEU D N 1
ATOM 6157 C CA . LEU D 1 201 ? -28.373 -20.241 15.764 1.00 29.84 199 LEU D CA 1
ATOM 6158 C C . LEU D 1 201 ? -27.061 -19.574 16.196 1.00 28.37 199 LEU D C 1
ATOM 6159 O O . LEU D 1 201 ? -26.594 -19.765 17.291 1.00 28.02 199 LEU D O 1
ATOM 6164 N N . MET D 1 202 ? -26.512 -18.739 15.327 1.00 28.37 200 MET D N 1
ATOM 6165 C CA . MET D 1 202 ? -25.277 -17.974 15.634 1.00 27.22 200 MET D CA 1
ATOM 6166 C C . MET D 1 202 ? -25.412 -16.969 16.760 1.00 27.32 200 MET D C 1
ATOM 6167 O O . MET D 1 202 ? -24.481 -16.839 17.606 1.00 27.62 200 MET D O 1
ATOM 6172 N N . ILE D 1 203 ? -26.535 -16.250 16.794 1.00 27.17 201 ILE D N 1
ATOM 6173 C CA . ILE D 1 203 ? -26.786 -15.232 17.818 1.00 27.60 201 ILE D CA 1
ATOM 6174 C C . ILE D 1 203 ? -26.941 -15.934 19.151 1.00 29.10 201 ILE D C 1
ATOM 6175 O O . ILE D 1 203 ? -26.294 -15.575 20.135 1.00 29.39 201 ILE D O 1
ATOM 6180 N N . HIS D 1 204 ? -27.782 -16.957 19.168 1.00 30.54 202 HIS D N 1
ATOM 6181 C CA . HIS D 1 204 ? -27.961 -17.766 20.355 1.00 31.99 202 HIS D CA 1
ATOM 6182 C C . HIS D 1 204 ? -26.650 -18.381 20.882 1.00 31.66 202 HIS D C 1
ATOM 6183 O O . HIS D 1 204 ? -26.349 -18.257 22.052 1.00 30.92 202 HIS D O 1
ATOM 6190 N N . GLY D 1 205 ? -25.876 -19.025 20.023 1.00 33.10 203 GLY D N 1
ATOM 6191 C CA . GLY D 1 205 ? -24.543 -19.515 20.427 1.00 34.77 203 GLY D CA 1
ATOM 6192 C C . GLY D 1 205 ? -23.651 -18.480 21.117 1.00 36.05 203 GLY D C 1
ATOM 6193 O O . GLY D 1 205 ? -23.124 -18.737 22.179 1.00 35.97 203 GLY D O 1
ATOM 6194 N N . ALA D 1 206 ? -23.504 -17.299 20.518 1.00 37.93 204 ALA D N 1
ATOM 6195 C CA . ALA D 1 206 ? -22.684 -16.198 21.083 1.00 38.90 204 ALA D CA 1
ATOM 6196 C C . ALA D 1 206 ? -23.208 -15.624 22.417 1.00 40.37 204 ALA D C 1
ATOM 6197 O O . ALA D 1 206 ? -22.431 -15.266 23.328 1.00 41.20 204 ALA D O 1
ATOM 6199 N N . LEU D 1 207 ? -24.520 -15.527 22.552 1.00 40.88 205 LEU D N 1
ATOM 6200 C CA . LEU D 1 207 ? -25.070 -15.021 23.787 1.00 42.38 205 LEU D CA 1
ATOM 6201 C C . LEU D 1 207 ? -25.025 -16.042 24.949 1.00 43.50 205 LEU D C 1
ATOM 6202 O O . LEU D 1 207 ? -25.242 -15.664 26.096 1.00 43.77 205 LEU D O 1
ATOM 6207 N N . ALA D 1 208 ? -24.765 -17.319 24.669 1.00 44.71 206 ALA D N 1
ATOM 6208 C CA . ALA D 1 208 ? -24.739 -18.355 25.732 1.00 45.96 206 ALA D CA 1
ATOM 6209 C C . ALA D 1 208 ? -23.418 -18.349 26.499 1.00 47.19 206 ALA D C 1
ATOM 6210 O O . ALA D 1 208 ? -22.638 -19.300 26.406 1.00 47.62 206 ALA D O 1
ATOM 6212 N N . ASN D 1 209 ? -23.167 -17.270 27.256 1.00 47.97 207 ASN D N 1
ATOM 6213 C CA . ASN D 1 209 ? -21.868 -17.062 27.885 1.00 48.62 207 ASN D CA 1
ATOM 6214 C C . ASN D 1 209 ? -21.759 -17.904 29.163 1.00 48.92 207 ASN D C 1
ATOM 6215 O O . ASN D 1 209 ? -22.568 -17.759 30.083 1.00 49.40 207 ASN D O 1
ATOM 6220 N N . ILE D 1 210 ? -20.777 -18.813 29.160 1.00 48.64 208 ILE D N 1
ATOM 6221 C CA . ILE D 1 210 ? -20.524 -19.772 30.240 1.00 48.33 208 ILE D CA 1
ATOM 6222 C C . ILE D 1 210 ? -19.421 -19.303 31.203 1.00 47.22 208 ILE D C 1
ATOM 6223 O O . ILE D 1 210 ? -19.186 -19.953 32.225 1.00 47.55 208 ILE D O 1
ATOM 6228 N N . GLY D 1 211 ? -18.772 -18.176 30.912 1.00 45.82 209 GLY D N 1
ATOM 6229 C CA . GLY D 1 211 ? -17.626 -17.692 31.720 1.00 43.79 209 GLY D CA 1
ATOM 6230 C C . GLY D 1 211 ? -17.792 -16.252 32.179 1.00 42.23 209 GLY D C 1
ATOM 6231 O O . GLY D 1 211 ? -18.903 -15.733 32.195 1.00 42.65 209 GLY D O 1
ATOM 6232 N N . ASN D 1 212 ? -16.678 -15.621 32.569 1.00 40.01 210 ASN D N 1
ATOM 6233 C CA . ASN D 1 212 ? -16.653 -14.261 33.076 1.00 39.12 210 ASN D CA 1
ATOM 6234 C C . ASN D 1 212 ? -16.471 -13.185 31.956 1.00 38.76 210 ASN D C 1
ATOM 6235 O O . ASN D 1 212 ? -16.432 -11.989 32.233 1.00 39.23 210 ASN D O 1
ATOM 6237 N N . GLY D 1 213 ? -16.327 -13.619 30.710 1.00 37.67 211 GLY D N 1
ATOM 6238 C CA . GLY D 1 213 ? -16.425 -12.714 29.548 1.00 36.55 211 GLY D CA 1
ATOM 6239 C C . GLY D 1 213 ? -17.824 -12.849 28.958 1.00 34.83 211 GLY D C 1
ATOM 6240 O O . GLY D 1 213 ? -18.440 -13.926 29.083 1.00 36.68 211 GLY D O 1
ATOM 6241 N N . TYR D 1 214 ? -18.348 -11.787 28.339 1.00 30.28 212 TYR D N 1
ATOM 6242 C CA . TYR D 1 214 ? -19.589 -11.911 27.554 1.00 27.33 212 TYR D CA 1
ATOM 6243 C C . TYR D 1 214 ? -19.467 -11.164 26.207 1.00 24.89 212 TYR D C 1
ATOM 6244 O O . TYR D 1 214 ? -18.584 -10.323 26.043 1.00 23.62 212 TYR D O 1
ATOM 6253 N N . VAL D 1 215 ? -20.313 -11.534 25.244 1.00 22.24 213 VAL D N 1
ATOM 6254 C CA . VAL D 1 215 ? -20.307 -10.893 23.923 1.00 22.24 213 VAL D CA 1
ATOM 6255 C C . VAL D 1 215 ? -21.246 -9.694 24.068 1.00 21.77 213 VAL D C 1
ATOM 6256 O O . VAL D 1 215 ? -22.470 -9.878 24.199 1.00 20.34 213 VAL D O 1
ATOM 6260 N N . SER D 1 216 ? -20.666 -8.500 24.024 1.00 23.34 214 SER D N 1
ATOM 6261 C CA . SER D 1 216 ? -21.431 -7.231 24.135 1.00 22.41 214 SER D CA 1
ATOM 6262 C C . SER D 1 216 ? -21.968 -6.726 22.797 1.00 22.23 214 SER D C 1
ATOM 6263 O O . SER D 1 216 ? -22.933 -5.992 22.742 1.00 21.33 214 SER D O 1
ATOM 6266 N N . ASP D 1 217 ? -21.342 -7.127 21.704 1.00 21.29 215 ASP D N 1
ATOM 6267 C CA . ASP D 1 217 ? -21.692 -6.634 20.375 1.00 20.55 215 ASP D CA 1
ATOM 6268 C C . ASP D 1 217 ? -21.349 -7.721 19.381 1.00 19.84 215 ASP D C 1
ATOM 6269 O O . ASP D 1 217 ? -20.244 -8.242 19.399 1.00 19.58 215 ASP D O 1
ATOM 6274 N N . ILE D 1 218 ? -22.277 -8.057 18.505 1.00 20.46 216 ILE D N 1
ATOM 6275 C CA . ILE D 1 218 ? -22.038 -9.044 17.510 1.00 20.68 216 ILE D CA 1
ATOM 6276 C C . ILE D 1 218 ? -22.669 -8.672 16.148 1.00 20.23 216 ILE D C 1
ATOM 6277 O O . ILE D 1 218 ? -23.791 -8.114 16.063 1.00 20.72 216 ILE D O 1
ATOM 6282 N N . THR D 1 219 ? -21.910 -8.913 15.080 1.00 18.25 217 THR D N 1
ATOM 6283 C CA . THR D 1 219 ? -22.375 -8.691 13.731 1.00 18.91 217 THR D CA 1
ATOM 6284 C C . THR D 1 219 ? -22.380 -10.056 13.008 1.00 20.46 217 THR D C 1
ATOM 6285 O O . THR D 1 219 ? -21.440 -10.831 13.070 1.00 21.23 217 THR D O 1
ATOM 6289 N N . VAL D 1 220 ? -23.436 -10.333 12.298 1.00 22.67 218 VAL D N 1
ATOM 6290 C CA . VAL D 1 220 ? -23.572 -11.612 11.626 1.00 24.57 218 VAL D CA 1
ATOM 6291 C C . VAL D 1 220 ? -23.969 -11.218 10.219 1.00 26.46 218 VAL D C 1
ATOM 6292 O O . VAL D 1 220 ? -24.780 -10.315 10.050 1.00 26.22 218 VAL D O 1
ATOM 6296 N N . ASN D 1 221 ? -23.363 -11.845 9.213 1.00 28.15 219 ASN D N 1
ATOM 6297 C CA . ASN D 1 221 ? -23.548 -11.452 7.828 1.00 29.97 219 ASN D CA 1
ATOM 6298 C C . ASN D 1 221 ? -23.698 -12.684 6.955 1.00 32.38 219 ASN D C 1
ATOM 6299 O O . ASN D 1 221 ? -23.178 -13.768 7.281 1.00 32.06 219 ASN D O 1
ATOM 6304 N N . ARG D 1 222 ? -24.386 -12.525 5.847 1.00 36.14 220 ARG D N 1
ATOM 6305 C CA . ARG D 1 222 ? -24.418 -13.603 4.871 1.00 39.68 220 ARG D CA 1
ATOM 6306 C C . ARG D 1 222 ? -23.045 -13.630 4.189 1.00 41.51 220 ARG D C 1
ATOM 6307 O O . ARG D 1 222 ? -22.426 -12.603 3.997 1.00 41.17 220 ARG D O 1
ATOM 6315 N N . GLU D 1 223 ? -22.579 -14.813 3.823 1.00 44.78 221 GLU D N 1
ATOM 6316 C CA . GLU D 1 223 ? -21.420 -14.908 2.929 1.00 47.86 221 GLU D CA 1
ATOM 6317 C C . GLU D 1 223 ? -21.897 -14.959 1.487 1.00 49.48 221 GLU D C 1
ATOM 6318 O O . GLU D 1 223 ? -22.883 -15.645 1.169 1.00 50.86 221 GLU D O 1
ATOM 6324 N N . GLY D 1 224 ? -21.203 -14.254 0.602 1.00 51.30 222 GLY D N 1
ATOM 6325 C CA . GLY D 1 224 ? -21.522 -14.339 -0.840 1.00 51.98 222 GLY D CA 1
ATOM 6326 C C . GLY D 1 224 ? -20.687 -13.419 -1.706 1.00 52.27 222 GLY D C 1
ATOM 6327 O O . GLY D 1 224 ? -20.218 -13.836 -2.769 1.00 53.38 222 GLY D O 1
ATOM 6328 N N . LEU E 1 3 ? 8.063 43.625 35.156 1.00 34.62 1 LEU E N 1
ATOM 6329 C CA . LEU E 1 3 ? 6.899 43.639 36.111 1.00 33.73 1 LEU E CA 1
ATOM 6330 C C . LEU E 1 3 ? 7.144 42.804 37.367 1.00 33.22 1 LEU E C 1
ATOM 6331 O O . LEU E 1 3 ? 7.520 41.630 37.279 1.00 33.36 1 LEU E O 1
ATOM 6336 N N . ILE E 1 4 ? 6.920 43.407 38.536 1.00 32.66 2 ILE E N 1
ATOM 6337 C CA . ILE E 1 4 ? 7.074 42.713 39.817 1.00 32.34 2 ILE E CA 1
ATOM 6338 C C . ILE E 1 4 ? 5.682 42.445 40.399 1.00 31.72 2 ILE E C 1
ATOM 6339 O O . ILE E 1 4 ? 4.995 43.373 40.820 1.00 32.16 2 ILE E O 1
ATOM 6344 N N . VAL E 1 5 ? 5.243 41.191 40.396 1.00 29.55 3 VAL E N 1
ATOM 6345 C CA . VAL E 1 5 ? 4.035 40.809 41.120 1.00 28.18 3 VAL E CA 1
ATOM 6346 C C . VAL E 1 5 ? 4.345 40.458 42.601 1.00 27.68 3 VAL E C 1
ATOM 6347 O O . VAL E 1 5 ? 5.297 39.705 42.890 1.00 27.45 3 VAL E O 1
ATOM 6351 N N . ILE E 1 6 ? 3.561 40.997 43.534 1.00 26.44 4 ILE E N 1
ATOM 6352 C CA . ILE E 1 6 ? 3.854 40.806 44.965 1.00 27.04 4 ILE E CA 1
ATOM 6353 C C . ILE E 1 6 ? 2.605 40.255 45.703 1.00 26.63 4 ILE E C 1
ATOM 6354 O O . ILE E 1 6 ? 1.556 40.880 45.700 1.00 27.54 4 ILE E O 1
ATOM 6359 N N . THR E 1 7 ? 2.701 39.090 46.299 1.00 26.36 5 THR E N 1
ATOM 6360 C CA . THR E 1 7 ? 1.633 38.614 47.191 1.00 27.23 5 THR E CA 1
ATOM 6361 C C . THR E 1 7 ? 1.926 38.989 48.643 1.00 27.69 5 THR E C 1
ATOM 6362 O O . THR E 1 7 ? 3.079 39.280 49.003 1.00 27.81 5 THR E O 1
ATOM 6366 N N . GLY E 1 8 ? 0.870 38.985 49.452 1.00 27.55 6 GLY E N 1
ATOM 6367 C CA . GLY E 1 8 ? 0.901 39.494 50.814 1.00 29.88 6 GLY E CA 1
ATOM 6368 C C . GLY E 1 8 ? 1.271 40.962 50.938 1.00 31.35 6 GLY E C 1
ATOM 6369 O O . GLY E 1 8 ? 1.941 41.364 51.896 1.00 31.44 6 GLY E O 1
ATOM 6370 N N . ALA E 1 9 ? 0.821 41.755 49.969 1.00 33.62 7 ALA E N 1
ATOM 6371 C CA . ALA E 1 9 ? 1.240 43.150 49.832 1.00 34.96 7 ALA E CA 1
ATOM 6372 C C . ALA E 1 9 ? 0.251 44.144 50.462 1.00 36.62 7 ALA E C 1
ATOM 6373 O O . ALA E 1 9 ? 0.419 45.350 50.288 1.00 36.76 7 ALA E O 1
ATOM 6375 N N . SER E 1 10 ? -0.778 43.624 51.155 1.00 38.21 8 SER E N 1
ATOM 6376 C CA . SER E 1 10 ? -1.699 44.420 51.974 1.00 39.51 8 SER E CA 1
ATOM 6377 C C . SER E 1 10 ? -0.955 45.174 53.071 1.00 39.68 8 SER E C 1
ATOM 6378 O O . SER E 1 10 ? -1.367 46.255 53.470 1.00 41.26 8 SER E O 1
ATOM 6381 N N . SER E 1 11 ? 0.130 44.595 53.568 1.00 39.60 9 SER E N 1
ATOM 6382 C CA . SER E 1 11 ? 0.829 45.134 54.720 1.00 39.12 9 SER E CA 1
ATOM 6383 C C . SER E 1 11 ? 2.155 44.457 54.904 1.00 38.21 9 SER E C 1
ATOM 6384 O O . SER E 1 11 ? 2.489 43.513 54.188 1.00 39.55 9 SER E O 1
ATOM 6387 N N . GLY E 1 12 ? 2.911 44.966 55.869 1.00 35.85 10 GLY E N 1
ATOM 6388 C CA . GLY E 1 12 ? 4.131 44.334 56.293 1.00 34.69 10 GLY E CA 1
ATOM 6389 C C . GLY E 1 12 ? 5.200 44.293 55.212 1.00 32.48 10 GLY E C 1
ATOM 6390 O O . GLY E 1 12 ? 5.414 45.292 54.503 1.00 31.34 10 GLY E O 1
ATOM 6391 N N . LEU E 1 13 ? 5.865 43.143 55.110 1.00 30.95 11 LEU E N 1
ATOM 6392 C CA . LEU E 1 13 ? 7.048 43.007 54.309 1.00 31.10 11 LEU E CA 1
ATOM 6393 C C . LEU E 1 13 ? 6.742 43.188 52.831 1.00 30.74 11 LEU E C 1
ATO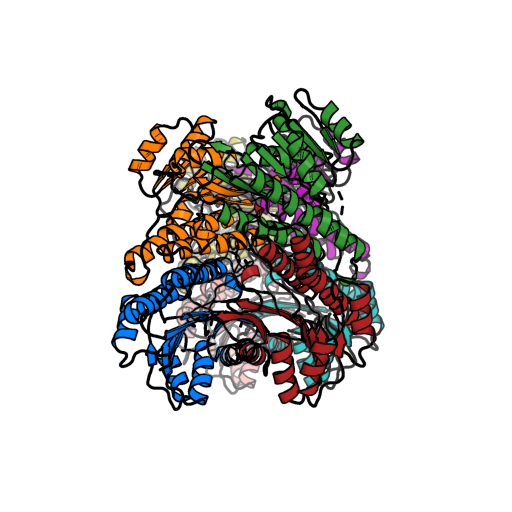M 6394 O O . LEU E 1 13 ? 7.469 43.890 52.102 1.00 29.79 11 LEU E O 1
ATOM 6399 N N . GLY E 1 14 ? 5.641 42.591 52.393 1.00 31.18 12 GLY E N 1
ATOM 6400 C CA . GLY E 1 14 ? 5.206 42.730 51.009 1.00 31.05 12 GLY E CA 1
ATOM 6401 C C . GLY E 1 14 ? 5.017 44.203 50.653 1.00 31.23 12 GLY E C 1
ATOM 6402 O O . GLY E 1 14 ? 5.560 44.709 49.651 1.00 29.55 12 GLY E O 1
ATOM 6403 N N . ALA E 1 15 ? 4.229 44.887 51.483 1.00 31.87 13 ALA E N 1
ATOM 6404 C CA . ALA E 1 15 ? 3.976 46.337 51.292 1.00 31.97 13 ALA E CA 1
ATOM 6405 C C . ALA E 1 15 ? 5.283 47.127 51.267 1.00 32.39 13 ALA E C 1
ATOM 6406 O O . ALA E 1 15 ? 5.474 48.001 50.407 1.00 32.70 13 ALA E O 1
ATOM 6408 N N . GLU E 1 16 ? 6.219 46.820 52.169 1.00 32.85 14 GLU E N 1
ATOM 6409 C CA . GLU E 1 16 ? 7.446 47.606 52.215 1.00 32.93 14 GLU E CA 1
ATOM 6410 C C . GLU E 1 16 ? 8.323 47.290 51.011 1.00 32.79 14 GLU E C 1
ATOM 6411 O O . GLU E 1 16 ? 8.956 48.200 50.478 1.00 32.19 14 GLU E O 1
ATOM 6417 N N . LEU E 1 17 ? 8.355 46.019 50.567 1.00 31.39 15 LEU E N 1
ATOM 6418 C CA . LEU E 1 17 ? 9.088 45.699 49.342 1.00 30.69 15 LEU E CA 1
ATOM 6419 C C . LEU E 1 17 ? 8.489 46.463 48.146 1.00 31.02 15 LEU E C 1
ATOM 6420 O O . LEU E 1 17 ? 9.245 47.036 47.350 1.00 31.64 15 LEU E O 1
ATOM 6425 N N . ALA E 1 18 ? 7.157 46.497 48.051 1.00 30.71 16 ALA E N 1
ATOM 6426 C CA . ALA E 1 18 ? 6.470 47.213 46.992 1.00 31.48 16 ALA E CA 1
ATOM 6427 C C . ALA E 1 18 ? 6.950 48.663 46.916 1.00 32.45 16 ALA E C 1
ATOM 6428 O O . ALA E 1 18 ? 7.247 49.157 45.832 1.00 32.28 16 ALA E O 1
ATOM 6430 N N . LYS E 1 19 ? 7.045 49.326 48.065 1.00 33.36 17 LYS E N 1
ATOM 6431 C CA . LYS E 1 19 ? 7.478 50.729 48.114 1.00 34.14 17 LYS E CA 1
ATOM 6432 C C . LYS E 1 19 ? 8.903 50.923 47.564 1.00 33.80 17 LYS E C 1
ATOM 6433 O O . LYS E 1 19 ? 9.186 51.901 46.862 1.00 33.07 17 LYS E O 1
ATOM 6439 N N . LEU E 1 20 ? 9.783 49.963 47.830 1.00 33.58 18 LEU E N 1
ATOM 6440 C CA . LEU E 1 20 ? 11.177 50.044 47.346 1.00 33.09 18 LEU E CA 1
ATOM 6441 C C . LEU E 1 20 ? 11.326 49.849 45.862 1.00 33.09 18 LEU E C 1
ATOM 6442 O O . LEU E 1 20 ? 12.065 50.581 45.202 1.00 33.11 18 LEU E O 1
ATOM 6447 N N . TYR E 1 21 ? 10.639 48.845 45.332 1.00 33.37 19 TYR E N 1
ATOM 6448 C CA . TYR E 1 21 ? 10.633 48.599 43.899 1.00 33.65 19 TYR E CA 1
ATOM 6449 C C . TYR E 1 21 ? 10.026 49.774 43.145 1.00 34.80 19 TYR E C 1
ATOM 6450 O O . TYR E 1 21 ? 10.491 50.139 42.059 1.00 34.84 19 TYR E O 1
ATOM 6459 N N . ASP E 1 22 ? 8.950 50.321 43.714 1.00 35.05 20 ASP E N 1
ATOM 6460 C CA . ASP E 1 22 ? 8.281 51.475 43.156 1.00 36.35 20 ASP E CA 1
ATOM 6461 C C . ASP E 1 22 ? 9.240 52.677 43.080 1.00 36.30 20 ASP E C 1
ATOM 6462 O O . ASP E 1 22 ? 9.354 53.329 42.044 1.00 35.73 20 ASP E O 1
ATOM 6467 N N . ALA E 1 23 ? 9.921 52.947 44.189 1.00 37.35 21 ALA E N 1
ATOM 6468 C CA . ALA E 1 23 ? 10.893 54.047 44.246 1.00 38.09 21 ALA E CA 1
ATOM 6469 C C . ALA E 1 23 ? 12.040 53.950 43.218 1.00 38.90 21 ALA E C 1
ATOM 6470 O O . ALA E 1 23 ? 12.642 54.978 42.901 1.00 39.58 21 ALA E O 1
ATOM 6472 N N . GLU E 1 24 ? 12.316 52.755 42.679 1.00 38.94 22 GLU E N 1
ATOM 6473 C CA . GLU E 1 24 ? 13.293 52.560 41.598 1.00 39.73 22 GLU E CA 1
ATOM 6474 C C . GLU E 1 24 ? 12.696 52.673 40.193 1.00 39.66 22 GLU E C 1
ATOM 6475 O O . GLU E 1 24 ? 13.390 52.441 39.193 1.00 39.14 22 GLU E O 1
ATOM 6481 N N . GLY E 1 25 ? 11.408 52.988 40.100 1.00 39.56 23 GLY E N 1
ATOM 6482 C CA . GLY E 1 25 ? 10.767 53.136 38.788 1.00 39.16 23 GLY E CA 1
ATOM 6483 C C . GLY E 1 25 ? 10.110 51.893 38.217 1.00 38.44 23 GLY E C 1
ATOM 6484 O O . GLY E 1 25 ? 9.625 51.914 37.099 1.00 38.92 23 GLY E O 1
ATOM 6485 N N . LYS E 1 26 ? 10.021 50.822 38.992 1.00 38.10 24 LYS E N 1
ATOM 6486 C CA . LYS E 1 26 ? 9.528 49.534 38.446 1.00 37.57 24 LYS E CA 1
ATOM 6487 C C . LYS E 1 26 ? 8.033 49.362 38.681 1.00 36.17 24 LYS E C 1
ATOM 6488 O O . LYS E 1 26 ? 7.497 49.737 39.755 1.00 35.87 24 LYS E O 1
ATOM 6494 N N . ALA E 1 27 ? 7.348 48.825 37.676 1.00 34.42 25 ALA E N 1
ATOM 6495 C CA . ALA E 1 27 ? 5.929 48.630 37.756 1.00 33.45 25 ALA E CA 1
ATOM 6496 C C . ALA E 1 27 ? 5.679 47.437 38.679 1.00 33.39 25 ALA E C 1
ATOM 6497 O O . ALA E 1 27 ? 6.378 46.421 38.618 1.00 33.25 25 ALA E O 1
ATOM 6499 N N . THR E 1 28 ? 4.712 47.581 39.571 1.00 32.66 26 THR E N 1
ATOM 6500 C CA . THR E 1 28 ? 4.308 46.476 40.416 1.00 31.94 26 THR E CA 1
ATOM 6501 C C . THR E 1 28 ? 2.838 46.134 40.166 1.00 31.73 26 THR E C 1
ATOM 6502 O O . THR E 1 28 ? 2.063 46.950 39.677 1.00 31.35 26 THR E O 1
ATOM 6506 N N . TYR E 1 29 ? 2.479 44.923 40.558 1.00 31.06 27 TYR E N 1
ATOM 6507 C CA . TYR E 1 29 ? 1.123 44.496 40.625 1.00 30.85 27 TYR E CA 1
ATOM 6508 C C . TYR E 1 29 ? 0.980 43.780 41.949 1.00 31.08 27 TYR E C 1
ATOM 6509 O O . TYR E 1 29 ? 1.665 42.773 42.179 1.00 30.74 27 TYR E O 1
ATOM 6518 N N . LEU E 1 30 ? 0.100 44.282 42.809 1.00 31.23 28 LEU E N 1
ATOM 6519 C CA . LEU E 1 30 ? -0.019 43.779 44.182 1.00 31.03 28 LEU E CA 1
ATOM 6520 C C . LEU E 1 30 ? -1.250 42.935 44.405 1.00 31.26 28 LEU E C 1
ATOM 6521 O O . LEU E 1 30 ? -2.321 43.234 43.906 1.00 30.90 28 LEU E O 1
ATOM 6526 N N . THR E 1 31 ? -1.102 41.889 45.198 1.00 31.62 29 THR E N 1
ATOM 6527 C CA . THR E 1 31 ? -2.240 41.156 45.663 1.00 31.32 29 THR E CA 1
ATOM 6528 C C . THR E 1 31 ? -2.202 40.972 47.174 1.00 32.43 29 THR E C 1
ATOM 6529 O O . THR E 1 31 ? -1.145 41.071 47.840 1.00 32.41 29 THR E O 1
ATOM 6533 N N . GLY E 1 32 ? -3.378 40.745 47.720 1.00 32.94 30 GLY E N 1
ATOM 6534 C CA . GLY E 1 32 ? -3.544 40.489 49.144 1.00 34.98 30 GLY E CA 1
ATOM 6535 C C . GLY E 1 32 ? -5.010 40.153 49.408 1.00 36.35 30 GLY E C 1
ATOM 6536 O O . GLY E 1 32 ? -5.812 39.968 48.480 1.00 35.76 30 GLY E O 1
ATOM 6537 N N . ARG E 1 33 ? -5.368 40.041 50.666 1.00 38.26 31 ARG E N 1
ATOM 6538 C CA . ARG E 1 33 ? -6.731 39.651 50.989 1.00 41.11 31 ARG E CA 1
ATOM 6539 C C . ARG E 1 33 ? -7.646 40.852 51.067 1.00 42.45 31 ARG E C 1
ATOM 6540 O O . ARG E 1 33 ? -8.786 40.787 50.594 1.00 43.19 31 ARG E O 1
ATOM 6548 N N . SER E 1 34 ? -7.143 41.957 51.613 1.00 43.03 32 SER E N 1
ATOM 6549 C CA . SER E 1 34 ? -7.946 43.170 51.713 1.00 43.66 32 SER E CA 1
ATOM 6550 C C . SER E 1 34 ? -7.831 44.107 50.516 1.00 44.08 32 SER E C 1
ATOM 6551 O O . SER E 1 34 ? -6.798 44.715 50.267 1.00 43.96 32 SER E O 1
ATOM 6554 N N . GLU E 1 35 ? -8.926 44.229 49.798 1.00 44.61 33 GLU E N 1
ATOM 6555 C CA . GLU E 1 35 ? -9.080 45.266 48.792 1.00 45.65 33 GLU E CA 1
ATOM 6556 C C . GLU E 1 35 ? -8.727 46.665 49.338 1.00 44.89 33 GLU E C 1
ATOM 6557 O O . GLU E 1 35 ? -7.974 47.418 48.714 1.00 44.38 33 GLU E O 1
ATOM 6563 N N . SER E 1 36 ? -9.269 46.995 50.506 1.00 44.48 34 SER E N 1
ATOM 6564 C CA . SER E 1 36 ? -9.115 48.326 51.105 1.00 43.82 34 SER E CA 1
ATOM 6565 C C . SER E 1 36 ? -7.711 48.630 51.624 1.00 43.38 34 SER E C 1
ATOM 6566 O O . SER E 1 36 ? -7.275 49.778 51.577 1.00 43.96 34 SER E O 1
ATOM 6569 N N . LYS E 1 37 ? -7.010 47.623 52.148 1.00 41.91 35 LYS E N 1
ATOM 6570 C CA . LYS E 1 37 ? -5.621 47.812 52.555 1.00 41.36 35 LYS E CA 1
ATOM 6571 C C . LYS E 1 37 ? -4.710 47.907 51.329 1.00 40.31 35 LYS E C 1
ATOM 6572 O O . LYS E 1 37 ? -3.789 48.724 51.305 1.00 39.62 35 LYS E O 1
ATOM 6578 N N . LEU E 1 38 ? -4.960 47.087 50.307 1.00 39.53 36 LEU E N 1
ATOM 6579 C CA . LEU E 1 38 ? -4.186 47.187 49.064 1.00 39.74 36 LEU E CA 1
ATOM 6580 C C . LEU E 1 38 ? -4.346 48.598 48.468 1.00 39.74 36 LEU E C 1
ATOM 6581 O O . LEU E 1 38 ? -3.382 49.227 48.036 1.00 39.80 36 LEU E O 1
ATOM 6586 N N . SER E 1 39 ? -5.572 49.101 48.487 1.00 39.82 37 SER E N 1
ATOM 6587 C CA . SER E 1 39 ? -5.856 50.476 48.059 1.00 40.38 37 SER E CA 1
ATOM 6588 C C . SER E 1 39 ? -4.980 51.494 48.830 1.00 39.54 37 SER E C 1
ATOM 6589 O O . SER E 1 39 ? -4.366 52.392 48.230 1.00 40.09 37 SER E O 1
ATOM 6592 N N . THR E 1 40 ? -4.865 51.311 50.146 1.00 38.48 38 THR E N 1
ATOM 6593 C CA . THR E 1 40 ? -4.026 52.193 50.968 1.00 38.00 38 THR E CA 1
ATOM 6594 C C . THR E 1 40 ? -2.563 52.162 50.557 1.00 37.27 38 THR E C 1
ATOM 6595 O O . THR E 1 40 ? -1.959 53.212 50.441 1.00 36.82 38 THR E O 1
ATOM 6599 N N . VAL E 1 41 ? -2.008 50.970 50.309 1.00 36.24 39 VAL E N 1
ATOM 6600 C CA . VAL E 1 41 ? -0.593 50.838 49.963 1.00 35.39 39 VAL E CA 1
ATOM 6601 C C . VAL E 1 41 ? -0.359 51.438 48.578 1.00 36.64 39 VAL E C 1
ATOM 6602 O O . VAL E 1 41 ? 0.594 52.181 48.357 1.00 36.14 39 VAL E O 1
ATOM 6606 N N . THR E 1 42 ? -1.234 51.085 47.654 1.00 37.41 40 THR E N 1
ATOM 6607 C CA . THR E 1 42 ? -1.171 51.573 46.287 1.00 39.81 40 THR E CA 1
ATOM 6608 C C . THR E 1 42 ? -1.171 53.118 46.185 1.00 40.56 40 THR E C 1
ATOM 6609 O O . THR E 1 42 ? -0.509 53.675 45.309 1.00 40.69 40 THR E O 1
ATOM 6613 N N . ASN E 1 43 ? -1.842 53.802 47.112 1.00 42.36 41 ASN E N 1
ATOM 6614 C CA . ASN E 1 43 ? -1.820 55.283 47.153 1.00 43.81 41 ASN E CA 1
ATOM 6615 C C . ASN E 1 43 ? -0.449 55.877 47.469 1.00 43.97 41 ASN E C 1
ATOM 6616 O O . ASN E 1 43 ? -0.213 57.043 47.172 1.00 44.93 41 ASN E O 1
ATOM 6621 N N . CYS E 1 44 ? 0.466 55.088 48.036 1.00 43.93 42 CYS E N 1
ATOM 6622 C CA . CYS E 1 44 ? 1.863 55.538 48.264 1.00 44.20 42 CYS E CA 1
ATOM 6623 C C . CYS E 1 44 ? 2.769 55.419 47.057 1.00 43.00 42 CYS E C 1
ATOM 6624 O O . CYS E 1 44 ? 3.917 55.842 47.120 1.00 42.68 42 CYS E O 1
ATOM 6627 N N . LEU E 1 45 ? 2.289 54.768 46.011 1.00 42.19 43 LEU E N 1
ATOM 6628 C CA . LEU E 1 45 ? 3.130 54.346 44.911 1.00 41.88 43 LEU E CA 1
ATOM 6629 C C . LEU E 1 45 ? 2.797 55.179 43.679 1.00 41.49 43 LEU E C 1
ATOM 6630 O O . LEU E 1 45 ? 1.636 55.533 43.468 1.00 41.84 43 LEU E O 1
ATOM 6635 N N . SER E 1 46 ? 3.804 55.466 42.862 1.00 40.54 44 SER E N 1
ATOM 6636 C CA . SER E 1 46 ? 3.606 56.268 41.673 1.00 40.40 44 SER E CA 1
ATOM 6637 C C . SER E 1 46 ? 3.678 55.426 40.377 1.00 39.11 44 SER E C 1
ATOM 6638 O O . SER E 1 46 ? 3.272 55.898 39.304 1.00 37.66 44 SER E O 1
ATOM 6641 N N . ASN E 1 47 ? 4.140 54.171 40.482 1.00 37.70 45 ASN E N 1
ATOM 6642 C CA . ASN E 1 47 ? 4.365 53.315 39.306 1.00 36.99 45 ASN E CA 1
ATOM 6643 C C . ASN E 1 47 ? 3.578 51.998 39.309 1.00 36.08 45 ASN E C 1
ATOM 6644 O O . ASN E 1 47 ? 3.850 51.144 38.487 1.00 34.69 45 ASN E O 1
ATOM 6649 N N . ASN E 1 48 ? 2.631 51.849 40.226 1.00 35.65 46 ASN E N 1
ATOM 6650 C CA . ASN E 1 48 ? 1.862 50.616 40.372 1.00 35.98 46 ASN E CA 1
ATOM 6651 C C . ASN E 1 48 ? 0.956 50.510 39.162 1.00 36.33 46 ASN E C 1
ATOM 6652 O O . ASN E 1 48 ? 0.422 51.532 38.686 1.00 36.16 46 ASN E O 1
ATOM 6657 N N . VAL E 1 49 ? 0.815 49.296 38.633 1.00 36.08 47 VAL E N 1
ATOM 6658 C CA . VAL E 1 49 ? -0.011 49.076 37.442 1.00 36.22 47 VAL E CA 1
ATOM 6659 C C . VAL E 1 49 ? -1.202 48.172 37.740 1.00 36.77 47 VAL E C 1
ATOM 6660 O O . VAL E 1 49 ? -1.757 47.578 36.835 1.00 38.11 47 VAL E O 1
ATOM 6664 N N . GLY E 1 50 ? -1.613 48.081 38.993 1.00 37.19 48 GLY E N 1
ATOM 6665 C CA . GLY E 1 50 ? -2.773 47.259 39.338 1.00 37.56 48 GLY E CA 1
ATOM 6666 C C . GLY E 1 50 ? -2.651 46.572 40.681 1.00 37.48 48 GLY E C 1
ATOM 6667 O O . GLY E 1 50 ? -1.555 46.410 41.225 1.00 38.15 48 GLY E O 1
ATOM 6668 N N . TYR E 1 51 ? -3.796 46.175 41.214 1.00 37.22 49 TYR E N 1
ATOM 6669 C CA . TYR E 1 51 ? -3.867 45.369 42.415 1.00 37.24 49 TYR E CA 1
ATOM 6670 C C . TYR E 1 51 ? -5.206 44.660 42.461 1.00 36.52 49 TYR E C 1
ATOM 6671 O O . TYR E 1 51 ? -6.177 45.076 41.785 1.00 36.70 49 TYR E O 1
ATOM 6680 N N . ARG E 1 52 ? -5.254 43.593 43.239 1.00 35.04 50 ARG E N 1
ATOM 6681 C CA . ARG E 1 52 ? -6.396 42.695 43.235 1.00 35.04 50 ARG E CA 1
ATOM 6682 C C . ARG E 1 52 ? -6.410 41.852 44.512 1.00 34.77 50 ARG E C 1
ATOM 6683 O O . ARG E 1 52 ? -5.438 41.162 44.817 1.00 34.65 50 ARG E O 1
ATOM 6691 N N . ALA E 1 53 ? -7.489 41.955 45.281 1.00 34.10 51 ALA E N 1
ATOM 6692 C CA . ALA E 1 53 ? -7.696 41.113 46.444 1.00 33.67 51 ALA E CA 1
ATOM 6693 C C . ALA E 1 53 ? -7.884 39.690 45.935 1.00 33.49 51 ALA E C 1
ATOM 6694 O O . ALA E 1 53 ? -8.575 39.491 44.939 1.00 32.88 51 ALA E O 1
ATOM 6696 N N . ARG E 1 54 ? -7.226 38.711 46.570 1.00 33.13 52 ARG E N 1
ATOM 6697 C CA . ARG E 1 54 ? -7.349 37.290 46.187 1.00 32.84 52 ARG E CA 1
ATOM 6698 C C . ARG E 1 54 ? -7.202 36.456 47.437 1.00 32.84 52 ARG E C 1
ATOM 6699 O O . ARG E 1 54 ? -6.427 36.808 48.339 1.00 32.65 52 ARG E O 1
ATOM 6707 N N . ASP E 1 55 ? -7.954 35.361 47.505 1.00 33.72 53 ASP E N 1
ATOM 6708 C CA . ASP E 1 55 ? -7.705 34.322 48.492 1.00 34.18 53 ASP E CA 1
ATOM 6709 C C . ASP E 1 55 ? -6.773 33.295 47.832 1.00 33.32 53 ASP E C 1
ATOM 6710 O O . ASP E 1 55 ? -7.187 32.533 46.947 1.00 34.06 53 ASP E O 1
ATOM 6715 N N . LEU E 1 56 ? -5.527 33.259 48.286 1.00 32.53 54 LEU E N 1
ATOM 6716 C CA . LEU E 1 56 ? -4.499 32.366 47.682 1.00 31.08 54 LEU E CA 1
ATOM 6717 C C . LEU E 1 56 ? -4.653 30.901 48.036 1.00 30.80 54 LEU E C 1
ATOM 6718 O O . LEU E 1 56 ? -3.992 30.046 47.445 1.00 30.44 54 LEU E O 1
ATOM 6723 N N . ALA E 1 57 ? -5.522 30.610 48.999 1.00 30.68 55 ALA E N 1
ATOM 6724 C CA . ALA E 1 57 ? -5.869 29.233 49.347 1.00 31.32 55 ALA E CA 1
ATOM 6725 C C . ALA E 1 57 ? -6.745 28.584 48.284 1.00 31.18 55 ALA E C 1
ATOM 6726 O O . ALA E 1 57 ? -6.887 27.373 48.261 1.00 32.31 55 ALA E O 1
ATOM 6728 N N . SER E 1 58 ? -7.347 29.390 47.418 1.00 31.60 56 SER E N 1
ATOM 6729 C CA . SER E 1 58 ? -8.199 28.882 46.344 1.00 32.27 56 SER E CA 1
ATOM 6730 C C . SER E 1 58 ? -7.408 28.823 45.039 1.00 32.68 56 SER E C 1
ATOM 6731 O O . SER E 1 58 ? -6.920 29.850 44.554 1.00 32.80 56 SER E O 1
ATOM 6734 N N . HIS E 1 59 ? -7.282 27.638 44.456 1.00 32.86 57 HIS E N 1
ATOM 6735 C CA . HIS E 1 59 ? -6.491 27.505 43.246 1.00 33.36 57 HIS E CA 1
ATOM 6736 C C . HIS E 1 59 ? -7.166 28.208 42.050 1.00 33.50 57 HIS E C 1
ATOM 6737 O O . HIS E 1 59 ? -6.479 28.699 41.155 1.00 32.91 57 HIS E O 1
ATOM 6744 N N . GLN E 1 60 ? -8.492 28.284 42.060 1.00 33.00 58 GLN E N 1
ATOM 6745 C CA . GLN E 1 60 ? -9.210 29.069 41.053 1.00 33.65 58 GLN E CA 1
ATOM 6746 C C . GLN E 1 60 ? -8.875 30.549 41.093 1.00 32.78 58 GLN E C 1
ATOM 6747 O O . GLN E 1 60 ? -8.570 31.170 40.069 1.00 31.73 58 GLN E O 1
ATOM 6753 N N . GLU E 1 61 ? -8.939 31.132 42.273 1.00 32.48 59 GLU E N 1
ATOM 6754 C CA . GLU E 1 61 ? -8.616 32.539 42.398 1.00 32.69 59 GLU E CA 1
ATOM 6755 C C . GLU E 1 61 ? -7.165 32.824 41.960 1.00 31.19 59 GLU E C 1
ATOM 6756 O O . GLU E 1 61 ? -6.905 33.828 41.310 1.00 29.78 59 GLU E O 1
ATOM 6762 N N . VAL E 1 62 ? -6.255 31.897 42.272 1.00 29.84 60 VAL E N 1
ATOM 6763 C CA . VAL E 1 62 ? -4.850 32.033 41.899 1.00 29.91 60 VAL E CA 1
ATOM 6764 C C . VAL E 1 62 ? -4.653 31.931 40.387 1.00 30.37 60 VAL E C 1
ATOM 6765 O O . VAL E 1 62 ? -3.902 32.725 39.820 1.00 29.49 60 VAL E O 1
ATOM 6769 N N . GLU E 1 63 ? -5.303 30.956 39.739 1.00 30.59 61 GLU E N 1
ATOM 6770 C CA . GLU E 1 63 ? -5.270 30.865 38.273 1.00 32.64 61 GLU E CA 1
ATOM 6771 C C . GLU E 1 63 ? -5.780 32.171 37.649 1.00 33.12 61 GLU E C 1
ATOM 6772 O O . GLU E 1 63 ? -5.183 32.687 36.673 1.00 33.48 61 GLU E O 1
ATOM 6778 N N . GLN E 1 64 ? -6.846 32.736 38.233 1.00 33.14 62 GLN E N 1
ATOM 6779 C CA . GLN E 1 64 ? -7.448 33.940 37.653 1.00 33.25 62 GLN E CA 1
ATOM 6780 C C . GLN E 1 64 ? -6.557 35.159 37.843 1.00 32.50 62 GLN E C 1
ATOM 6781 O O . GLN E 1 64 ? -6.470 35.990 36.946 1.00 31.88 62 GLN E O 1
ATOM 6787 N N . LEU E 1 65 ? -5.883 35.242 38.995 1.00 31.81 63 LEU E N 1
ATOM 6788 C CA . LEU E 1 65 ? -4.863 36.269 39.268 1.00 31.24 63 LEU E CA 1
ATOM 6789 C C . LEU E 1 65 ? -3.832 36.410 38.143 1.00 31.69 63 LEU E C 1
ATOM 6790 O O . LEU E 1 65 ? -3.524 37.522 37.744 1.00 30.98 63 LEU E O 1
ATOM 6795 N N . PHE E 1 66 ? -3.262 35.282 37.704 1.00 31.48 64 PHE E N 1
ATOM 6796 C CA . PHE E 1 66 ? -2.175 35.311 36.730 1.00 32.96 64 PHE E CA 1
ATOM 6797 C C . PHE E 1 66 ? -2.700 35.367 35.316 1.00 34.23 64 PHE E C 1
ATOM 6798 O O . PHE E 1 66 ? -2.066 35.981 34.460 1.00 34.19 64 PHE E O 1
ATOM 6806 N N . GLU E 1 67 ? -3.861 34.741 35.087 1.00 36.38 65 GLU E N 1
ATOM 6807 C CA . GLU E 1 67 ? -4.553 34.822 33.809 1.00 37.62 65 GLU E CA 1
ATOM 6808 C C . GLU E 1 67 ? -4.765 36.265 33.411 1.00 38.44 65 GLU E C 1
ATOM 6809 O O . GLU E 1 67 ? -4.566 36.604 32.264 1.00 37.44 65 GLU E O 1
ATOM 6815 N N . GLN E 1 68 ? -5.127 37.116 34.373 1.00 39.65 66 GLN E N 1
ATOM 6816 C CA . GLN E 1 68 ? -5.493 38.501 34.071 1.00 40.70 66 GLN E CA 1
ATOM 6817 C C . GLN E 1 68 ? -4.345 39.464 33.845 1.00 40.76 66 GLN E C 1
ATOM 6818 O O . GLN E 1 68 ? -4.587 40.604 33.444 1.00 40.25 66 GLN E O 1
ATOM 6824 N N . LEU E 1 69 ? -3.111 39.018 34.075 1.00 40.47 67 LEU E N 1
ATOM 6825 C CA . LEU E 1 69 ? -1.964 39.887 33.887 1.00 40.97 67 LEU E CA 1
ATOM 6826 C C . LEU E 1 69 ? -1.761 40.174 32.408 1.00 41.73 67 LEU E C 1
ATOM 6827 O O . LEU E 1 69 ? -1.967 39.309 31.561 1.00 41.60 67 LEU E O 1
ATOM 6832 N N . ASP E 1 70 ? -1.364 41.402 32.117 1.00 42.52 68 ASP E N 1
ATOM 6833 C CA . ASP E 1 70 ? -1.172 41.842 30.749 1.00 43.35 68 ASP E CA 1
ATOM 6834 C C . ASP E 1 70 ? 0.229 41.620 30.226 1.00 43.08 68 ASP E C 1
ATOM 6835 O O . ASP E 1 70 ? 0.455 41.802 29.039 1.00 43.34 68 ASP E O 1
ATOM 6840 N N . SER E 1 71 ? 1.162 41.250 31.102 1.00 42.29 69 SER E N 1
ATOM 6841 C CA . SER E 1 71 ? 2.499 40.825 30.691 1.00 41.41 69 SER E CA 1
ATOM 6842 C C . SER E 1 71 ? 2.992 39.694 31.584 1.00 40.51 69 SER E C 1
ATOM 6843 O O . SER E 1 71 ? 2.411 39.396 32.639 1.00 39.72 69 SER E O 1
ATOM 6846 N N . ILE E 1 72 ? 4.061 39.060 31.128 1.00 39.12 70 ILE E N 1
ATOM 6847 C CA . ILE E 1 72 ? 4.756 38.023 31.870 1.00 38.42 70 ILE E CA 1
ATOM 6848 C C . ILE E 1 72 ? 5.606 38.724 32.957 1.00 37.56 70 ILE E C 1
ATOM 6849 O O . ILE E 1 72 ? 6.400 39.600 32.623 1.00 36.48 70 ILE E O 1
ATOM 6854 N N . PRO E 1 73 ? 5.439 38.344 34.253 1.00 36.51 71 PRO E N 1
ATOM 6855 C CA . PRO E 1 73 ? 6.219 38.930 35.344 1.00 36.19 71 PRO E CA 1
ATOM 6856 C C . PRO E 1 73 ? 7.708 38.640 35.220 1.00 35.78 71 PRO E C 1
ATOM 6857 O O . PRO E 1 73 ? 8.076 37.554 34.788 1.00 36.51 71 PRO E O 1
ATOM 6861 N N . SER E 1 74 ? 8.559 39.577 35.615 1.00 34.71 72 SER E N 1
ATOM 6862 C CA . SER E 1 74 ? 9.989 39.310 35.634 1.00 34.38 72 SER E CA 1
ATOM 6863 C C . SER E 1 74 ? 10.401 38.787 36.999 1.00 32.74 72 SER E C 1
ATOM 6864 O O . SER E 1 74 ? 11.310 37.992 37.093 1.00 32.43 72 SER E O 1
ATOM 6867 N N . THR E 1 75 ? 9.694 39.231 38.038 1.00 31.98 73 THR E N 1
ATOM 6868 C CA . THR E 1 75 ? 9.930 38.805 39.433 1.00 30.19 73 THR E CA 1
ATOM 6869 C C . THR E 1 75 ? 8.558 38.599 40.065 1.00 28.84 73 THR E C 1
ATOM 6870 O O . THR E 1 75 ? 7.621 39.379 39.809 1.00 28.27 73 THR E O 1
ATOM 6874 N N . VAL E 1 76 ? 8.411 37.531 40.838 1.00 26.32 74 VAL E N 1
ATOM 6875 C CA . VAL E 1 76 ? 7.244 37.382 41.678 1.00 25.56 74 VAL E CA 1
ATOM 6876 C C . VAL E 1 76 ? 7.733 37.176 43.081 1.00 24.83 74 VAL E C 1
ATOM 6877 O O . VAL E 1 76 ? 8.510 36.273 43.328 1.00 26.68 74 VAL E O 1
ATOM 6881 N N . VAL E 1 77 ? 7.290 38.016 44.001 1.00 24.46 75 VAL E N 1
ATOM 6882 C CA . VAL E 1 77 ? 7.614 37.864 45.419 1.00 24.21 75 VAL E CA 1
ATOM 6883 C C . VAL E 1 77 ? 6.405 37.317 46.183 1.00 24.90 75 VAL E C 1
ATOM 6884 O O . VAL E 1 77 ? 5.361 37.943 46.199 1.00 25.54 75 VAL E O 1
ATOM 6888 N N . HIS E 1 78 ? 6.563 36.177 46.841 1.00 24.97 76 HIS E N 1
ATOM 6889 C CA . HIS E 1 78 ? 5.489 35.575 47.588 1.00 24.82 76 HIS E CA 1
ATOM 6890 C C . HIS E 1 78 ? 5.728 35.882 49.046 1.00 25.88 76 HIS E C 1
ATOM 6891 O O . HIS E 1 78 ? 6.613 35.288 49.641 1.00 24.42 76 HIS E O 1
ATOM 6898 N N . SER E 1 79 ? 4.977 36.828 49.621 1.00 27.36 77 SER E N 1
ATOM 6899 C CA . SER E 1 79 ? 5.134 37.150 51.053 1.00 28.42 77 SER E CA 1
ATOM 6900 C C . SER E 1 79 ? 3.842 36.940 51.845 1.00 28.62 77 SER E C 1
ATOM 6901 O O . SER E 1 79 ? 3.737 37.397 52.979 1.00 27.97 77 SER E O 1
ATOM 6904 N N . ALA E 1 80 ? 2.873 36.258 51.246 1.00 28.49 78 ALA E N 1
ATOM 6905 C CA . ALA E 1 80 ? 1.633 35.892 51.926 1.00 28.66 78 ALA E CA 1
ATOM 6906 C C . ALA E 1 80 ? 1.973 34.871 53.022 1.00 29.00 78 ALA E C 1
ATOM 6907 O O . ALA E 1 80 ? 2.786 33.971 52.811 1.00 28.64 78 ALA E O 1
ATOM 6909 N N . GLY E 1 81 ? 1.334 35.007 54.173 1.00 28.48 79 GLY E N 1
ATOM 6910 C CA . GLY E 1 81 ? 1.557 34.112 55.293 1.00 28.72 79 GLY E CA 1
ATOM 6911 C C . GLY E 1 81 ? 0.943 34.731 56.543 1.00 29.66 79 GLY E C 1
ATOM 6912 O O . GLY E 1 81 ? 0.517 35.880 56.524 1.00 29.44 79 GLY E O 1
ATOM 6913 N N . SER E 1 82 ? 0.909 33.978 57.627 1.00 29.20 80 SER E N 1
ATOM 6914 C CA . SER E 1 82 ? 0.374 34.495 58.888 1.00 29.87 80 SER E CA 1
ATOM 6915 C C . SER E 1 82 ? 0.966 33.656 60.029 1.00 29.68 80 SER E C 1
ATOM 6916 O O . SER E 1 82 ? 1.600 32.617 59.810 1.00 30.05 80 SER E O 1
ATOM 6919 N N . GLY E 1 83 ? 0.762 34.106 61.248 1.00 29.89 81 GLY E N 1
ATOM 6920 C CA . GLY E 1 83 ? 1.376 33.464 62.397 1.00 29.86 81 GLY E CA 1
ATOM 6921 C C . GLY E 1 83 ? 0.293 32.989 63.337 1.00 29.83 81 GLY E C 1
ATOM 6922 O O . GLY E 1 83 ? -0.822 33.489 63.307 1.00 30.56 81 GLY E O 1
ATOM 6923 N N . TYR E 1 84 ? 0.639 32.002 64.144 1.00 30.11 82 TYR E N 1
ATOM 6924 C CA . TYR E 1 84 ? -0.227 31.474 65.163 1.00 30.90 82 TYR E CA 1
ATOM 6925 C C . TYR E 1 84 ? 0.664 30.661 66.056 1.00 31.79 82 TYR E C 1
ATOM 6926 O O . TYR E 1 84 ? 1.525 29.902 65.579 1.00 32.44 82 TYR E O 1
ATOM 6935 N N . PHE E 1 85 ? 0.455 30.809 67.363 1.00 32.19 83 PHE E N 1
ATOM 6936 C CA . PHE E 1 85 ? 1.427 30.341 68.352 1.00 32.65 83 PHE E CA 1
ATOM 6937 C C . PHE E 1 85 ? 0.749 29.849 69.623 1.00 31.96 83 PHE E C 1
ATOM 6938 O O . PHE E 1 85 ? -0.397 30.167 69.872 1.00 32.54 83 PHE E O 1
ATOM 6946 N N . GLY E 1 86 ? 1.475 29.091 70.418 1.00 31.44 84 GLY E N 1
ATOM 6947 C CA . GLY E 1 86 ? 0.880 28.355 71.517 1.00 31.88 84 GLY E CA 1
ATOM 6948 C C . GLY E 1 86 ? 1.543 26.991 71.655 1.00 32.48 84 GLY E C 1
ATOM 6949 O O . GLY E 1 86 ? 2.053 26.414 70.685 1.00 31.81 84 GLY E O 1
ATOM 6950 N N . LEU E 1 87 ? 1.562 26.477 72.876 1.00 32.35 85 LEU E N 1
ATOM 6951 C CA . LEU E 1 87 ? 1.923 25.094 73.104 1.00 32.93 85 LEU E CA 1
ATOM 6952 C C . LEU E 1 87 ? 0.866 24.299 72.340 1.00 32.12 85 LEU E C 1
ATOM 6953 O O . LEU E 1 87 ? -0.276 24.715 72.296 1.00 31.56 85 LEU E O 1
ATOM 6958 N N . LEU E 1 88 ? 1.218 23.158 71.758 1.00 32.08 86 LEU E N 1
ATOM 6959 C CA . LEU E 1 88 ? 0.287 22.492 70.794 1.00 31.08 86 LEU E CA 1
ATOM 6960 C C . LEU E 1 88 ? -1.083 22.194 71.379 1.00 30.77 86 LEU E C 1
ATOM 6961 O O . LEU E 1 88 ? -2.092 22.390 70.718 1.00 29.52 86 LEU E O 1
ATOM 6966 N N . GLN E 1 89 ? -1.123 21.723 72.626 1.00 32.15 87 GLN E N 1
ATOM 6967 C CA . GLN E 1 89 ? -2.430 21.394 73.256 1.00 32.98 87 GLN E CA 1
ATOM 6968 C C . GLN E 1 89 ? -3.316 22.620 73.488 1.00 33.81 87 GLN E C 1
ATOM 6969 O O . GLN E 1 89 ? -4.511 22.468 73.682 1.00 35.16 87 GLN E O 1
ATOM 6975 N N . GLU E 1 90 ? -2.755 23.827 73.433 1.00 33.98 88 GLU E N 1
ATOM 6976 C CA . GLU E 1 90 ? -3.541 25.047 73.629 1.00 34.46 88 GLU E CA 1
ATOM 6977 C C . GLU E 1 90 ? -4.057 25.621 72.327 1.00 33.39 88 GLU E C 1
ATOM 6978 O O . GLU E 1 90 ? -5.002 26.429 72.313 1.00 30.87 88 GLU E O 1
ATOM 6984 N N . GLN E 1 91 ? -3.439 25.195 71.215 1.00 32.13 89 GLN E N 1
ATOM 6985 C CA . GLN E 1 91 ? -3.839 25.679 69.911 1.00 32.06 89 GLN E CA 1
ATOM 6986 C C . GLN E 1 91 ? -5.239 25.203 69.536 1.00 32.10 89 GLN E C 1
ATOM 6987 O O . GLN E 1 91 ? -5.592 24.071 69.781 1.00 32.16 89 GLN E O 1
ATOM 6993 N N . ASP E 1 92 ? -6.014 26.107 68.950 1.00 32.93 90 ASP E N 1
ATOM 6994 C CA . ASP E 1 92 ? -7.353 25.825 68.404 1.00 33.94 90 ASP E CA 1
ATOM 6995 C C . ASP E 1 92 ? -7.254 25.167 67.002 1.00 34.20 90 ASP E C 1
ATOM 6996 O O . ASP E 1 92 ? -6.668 25.760 66.080 1.00 34.41 90 ASP E O 1
ATOM 7001 N N . PRO E 1 93 ? -7.845 23.980 66.822 1.00 34.31 91 PRO E N 1
ATOM 7002 C CA . PRO E 1 93 ? -7.756 23.380 65.476 1.00 34.26 91 PRO E CA 1
ATOM 7003 C C . PRO E 1 93 ? -8.265 24.273 64.327 1.00 34.64 91 PRO E C 1
ATOM 7004 O O . PRO E 1 93 ? -7.663 24.269 63.255 1.00 33.75 91 PRO E O 1
ATOM 7008 N N . GLU E 1 94 ? -9.338 25.044 64.534 1.00 34.45 92 GLU E N 1
ATOM 7009 C CA . GLU E 1 94 ? -9.841 25.942 63.491 1.00 34.38 92 GLU E CA 1
ATOM 7010 C C . GLU E 1 94 ? -8.789 26.976 63.084 1.00 33.65 92 GLU E C 1
ATOM 7011 O O . GLU E 1 94 ? -8.686 27.346 61.916 1.00 33.10 92 GLU E O 1
ATOM 7017 N N . GLN E 1 95 ? -7.977 27.414 64.038 1.00 31.88 93 GLN E N 1
ATOM 7018 C CA . GLN E 1 95 ? -6.908 28.360 63.740 1.00 31.69 93 GLN E CA 1
ATOM 7019 C C . GLN E 1 95 ? -5.682 27.707 63.137 1.00 29.64 93 GLN E C 1
ATOM 7020 O O . GLN E 1 95 ? -4.964 28.333 62.346 1.00 28.73 93 GLN E O 1
ATOM 7026 N N . ILE E 1 96 ? -5.428 26.474 63.521 1.00 28.19 94 ILE E N 1
ATOM 7027 C CA . ILE E 1 96 ? -4.392 25.695 62.851 1.00 28.24 94 ILE E CA 1
ATOM 7028 C C . ILE E 1 96 ? -4.743 25.552 61.351 1.00 27.92 94 ILE E C 1
ATOM 7029 O O . ILE E 1 96 ? -3.884 25.629 60.513 1.00 28.62 94 ILE E O 1
ATOM 7034 N N . GLN E 1 97 ? -6.005 25.335 61.032 1.00 28.63 95 GLN E N 1
ATOM 7035 C CA . GLN E 1 97 ? -6.436 25.171 59.619 1.00 29.10 95 GLN E CA 1
ATOM 7036 C C . GLN E 1 97 ? -6.211 26.431 58.805 1.00 28.21 95 GLN E C 1
ATOM 7037 O O . GLN E 1 97 ? -5.713 26.382 57.676 1.00 28.74 95 GLN E O 1
ATOM 7043 N N . THR E 1 98 ? -6.600 27.564 59.366 1.00 27.48 96 THR E N 1
ATOM 7044 C CA . THR E 1 98 ? -6.294 28.861 58.790 1.00 27.66 96 THR E CA 1
ATOM 7045 C C . THR E 1 98 ? -4.805 29.054 58.532 1.00 26.98 96 THR E C 1
ATOM 7046 O O . THR E 1 98 ? -4.422 29.599 57.478 1.00 27.68 96 THR E O 1
ATOM 7050 N N . LEU E 1 99 ? -3.978 28.637 59.477 1.00 25.35 97 LEU E N 1
ATOM 7051 C CA . LEU E 1 99 ? -2.540 28.708 59.330 1.00 26.15 97 LEU E CA 1
ATOM 7052 C C . LEU E 1 99 ? -2.029 27.888 58.116 1.00 26.05 97 LEU E C 1
ATOM 7053 O O . LEU E 1 99 ? -1.176 28.362 57.365 1.00 25.76 97 LEU E O 1
ATOM 7058 N N . ILE E 1 100 ? -2.536 26.671 57.956 1.00 26.05 98 ILE E N 1
ATOM 7059 C CA . ILE E 1 100 ? -2.184 25.832 56.786 1.00 27.02 98 ILE E CA 1
ATOM 7060 C C . ILE E 1 100 ? -2.629 26.528 55.477 1.00 27.07 98 ILE E C 1
ATOM 7061 O O . ILE E 1 100 ? -1.860 26.628 54.516 1.00 27.03 98 ILE E O 1
ATOM 7066 N N . GLU E 1 101 ? -3.855 27.040 55.467 1.00 27.64 99 GLU E N 1
ATOM 7067 C CA . GLU E 1 101 ? -4.418 27.727 54.302 1.00 26.78 99 GLU E CA 1
ATOM 7068 C C . GLU E 1 101 ? -3.623 28.967 53.908 1.00 27.34 99 GLU E C 1
ATOM 7069 O O . GLU E 1 101 ? -3.314 29.161 52.725 1.00 27.00 99 GLU E O 1
ATOM 7075 N N . ASN E 1 102 ? -3.282 29.794 54.891 1.00 26.78 100 ASN E N 1
ATOM 7076 C CA . ASN E 1 102 ? -2.581 31.065 54.638 1.00 27.80 100 ASN E CA 1
ATOM 7077 C C . ASN E 1 102 ? -1.125 30.927 54.254 1.00 27.20 100 ASN E C 1
ATOM 7078 O O . ASN E 1 102 ? -0.593 31.779 53.526 1.00 26.36 100 ASN E O 1
ATOM 7083 N N . ASN E 1 103 ? -0.471 29.901 54.798 1.00 26.33 101 ASN E N 1
ATOM 7084 C CA . ASN E 1 103 ? 0.957 29.676 54.597 1.00 26.27 101 ASN E CA 1
ATOM 7085 C C . ASN E 1 103 ? 1.306 28.615 53.572 1.00 26.86 101 ASN E C 1
ATOM 7086 O O . ASN E 1 103 ? 2.072 28.888 52.627 1.00 28.58 101 ASN E O 1
ATOM 7091 N N . LEU E 1 104 ? 0.745 27.429 53.746 1.00 26.06 102 LEU E N 1
ATOM 7092 C CA . LEU E 1 104 ? 1.139 26.269 52.901 1.00 25.91 102 LEU E CA 1
ATOM 7093 C C . LEU E 1 104 ? 0.310 26.242 51.587 1.00 25.43 102 LEU E C 1
ATOM 7094 O O . LEU E 1 104 ? 0.867 26.171 50.483 1.00 25.68 102 LEU E O 1
ATOM 7099 N N . SER E 1 105 ? -1.005 26.306 51.703 1.00 25.29 103 SER E N 1
ATOM 7100 C CA . SER E 1 105 ? -1.850 26.233 50.513 1.00 26.33 103 SER E CA 1
ATOM 7101 C C . SER E 1 105 ? -1.597 27.387 49.564 1.00 25.87 103 SER E C 1
ATOM 7102 O O . SER E 1 105 ? -1.560 27.205 48.337 1.00 26.41 103 SER E O 1
ATOM 7105 N N . SER E 1 106 ? -1.395 28.578 50.124 1.00 25.35 104 SER E N 1
ATOM 7106 C CA . SER E 1 106 ? -1.066 29.739 49.327 1.00 25.86 104 SER E CA 1
ATOM 7107 C C . SER E 1 106 ? 0.261 29.546 48.565 1.00 25.29 104 SER E C 1
ATOM 7108 O O . SER E 1 106 ? 0.328 29.832 47.403 1.00 25.48 104 SER E O 1
ATOM 7111 N N . ALA E 1 107 ? 1.297 29.062 49.248 1.00 24.77 105 ALA E N 1
ATOM 7112 C CA . ALA E 1 107 ? 2.588 28.814 48.619 1.00 24.24 105 ALA E CA 1
ATOM 7113 C C . ALA E 1 107 ? 2.463 27.749 47.506 1.00 24.23 105 ALA E C 1
ATOM 7114 O O . ALA E 1 107 ? 3.018 27.940 46.438 1.00 22.97 105 ALA E O 1
ATOM 7116 N N . ILE E 1 108 ? 1.754 26.649 47.773 1.00 23.23 106 ILE E N 1
ATOM 7117 C CA . ILE E 1 108 ? 1.558 25.594 46.753 1.00 23.44 106 ILE E CA 1
ATOM 7118 C C . ILE E 1 108 ? 0.833 26.171 45.538 1.00 23.23 106 ILE E C 1
ATOM 7119 O O . ILE E 1 108 ? 1.309 25.989 44.433 1.00 23.38 106 ILE E O 1
ATOM 7124 N N . ASN E 1 109 ? -0.290 26.862 45.742 1.00 22.87 107 ASN E N 1
ATOM 7125 C CA . ASN E 1 109 ? -1.059 27.416 44.592 1.00 24.35 107 ASN E CA 1
ATOM 7126 C C . ASN E 1 109 ? -0.308 28.465 43.760 1.00 24.25 107 ASN E C 1
ATOM 7127 O O . ASN E 1 109 ? -0.331 28.427 42.521 1.00 25.20 107 ASN E O 1
ATOM 7132 N N . VAL E 1 110 ? 0.376 29.388 44.424 1.00 23.55 108 VAL E N 1
ATOM 7133 C CA . VAL E 1 110 ? 1.133 30.371 43.691 1.00 22.56 108 VAL E CA 1
ATOM 7134 C C . VAL E 1 110 ? 2.262 29.693 42.949 1.00 23.10 108 VAL E C 1
ATOM 7135 O O . VAL E 1 110 ? 2.448 29.948 41.762 1.00 22.72 108 VAL E O 1
ATOM 7139 N N . LEU E 1 111 ? 3.064 28.875 43.636 1.00 23.06 109 LEU E N 1
ATOM 7140 C CA . LEU E 1 111 ? 4.237 28.294 42.988 1.00 22.28 109 LEU E CA 1
ATOM 7141 C C . LEU E 1 111 ? 3.781 27.340 41.863 1.00 22.59 109 LEU E C 1
ATOM 7142 O O . LEU E 1 111 ? 4.408 27.286 40.810 1.00 22.96 109 LEU E O 1
ATOM 7147 N N . ARG E 1 112 ? 2.677 26.625 42.063 1.00 22.08 110 ARG E N 1
ATOM 7148 C CA . ARG E 1 112 ? 2.198 25.706 41.025 1.00 22.53 110 ARG E CA 1
ATOM 7149 C C . ARG E 1 112 ? 1.771 26.462 39.732 1.00 23.17 110 ARG E C 1
ATOM 7150 O O . ARG E 1 112 ? 2.084 26.032 38.605 1.00 22.40 110 ARG E O 1
ATOM 7158 N N . GLU E 1 113 ? 1.039 27.553 39.918 1.00 23.25 111 GLU E N 1
ATOM 7159 C CA . GLU E 1 113 ? 0.600 28.375 38.838 1.00 24.06 111 GLU E CA 1
ATOM 7160 C C . GLU E 1 113 ? 1.780 29.040 38.119 1.00 24.05 111 GLU E C 1
ATOM 7161 O O . GLU E 1 113 ? 1.813 29.060 36.881 1.00 22.49 111 GLU E O 1
ATOM 7167 N N . LEU E 1 114 ? 2.782 29.520 38.873 1.00 23.51 112 LEU E N 1
ATOM 7168 C CA . LEU E 1 114 ? 3.993 30.054 38.269 1.00 24.23 112 LEU E CA 1
ATOM 7169 C C . LEU E 1 114 ? 4.773 29.003 37.465 1.00 25.10 112 LEU E C 1
ATOM 7170 O O . LEU E 1 114 ? 5.332 29.323 36.413 1.00 24.48 112 LEU E O 1
ATOM 7175 N N . VAL E 1 115 ? 4.821 27.771 37.935 1.00 24.27 113 VAL E N 1
ATOM 7176 C CA . VAL E 1 115 ? 5.571 26.757 37.220 1.00 26.40 113 VAL E CA 1
ATOM 7177 C C . VAL E 1 115 ? 4.797 26.356 35.942 1.00 28.04 113 VAL E C 1
ATOM 7178 O O . VAL E 1 115 ? 5.393 26.155 34.901 1.00 28.90 113 VAL E O 1
ATOM 7182 N N . LYS E 1 116 ? 3.471 26.283 36.044 1.00 29.16 114 LYS E N 1
ATOM 7183 C CA . LYS E 1 116 ? 2.594 25.925 34.929 1.00 29.99 114 LYS E CA 1
ATOM 7184 C C . LYS E 1 116 ? 2.742 26.936 33.805 1.00 29.45 114 LYS E C 1
ATOM 7185 O O . LYS E 1 116 ? 2.937 26.562 32.672 1.00 28.99 114 LYS E O 1
ATOM 7191 N N . ARG E 1 117 ? 2.647 28.211 34.142 1.00 29.49 115 ARG E N 1
ATOM 7192 C CA . ARG E 1 117 ? 2.722 29.268 33.150 1.00 30.22 115 ARG E CA 1
ATOM 7193 C C . ARG E 1 117 ? 4.111 29.714 32.721 1.00 30.09 115 ARG E C 1
ATOM 7194 O O . ARG E 1 117 ? 4.283 30.059 31.553 1.00 30.48 115 ARG E O 1
ATOM 7202 N N . TYR E 1 118 ? 5.085 29.761 33.635 1.00 28.15 116 TYR E N 1
ATOM 7203 C CA . TYR E 1 118 ? 6.329 30.542 33.392 1.00 29.54 116 TYR E CA 1
ATOM 7204 C C . TYR E 1 118 ? 7.659 29.824 33.602 1.00 28.53 116 TYR E C 1
ATOM 7205 O O . TYR E 1 118 ? 8.702 30.479 33.603 1.00 28.32 116 TYR E O 1
ATOM 7214 N N . LYS E 1 119 ? 7.639 28.514 33.801 1.00 28.11 117 LYS E N 1
ATOM 7215 C CA . LYS E 1 119 ? 8.855 27.767 34.012 1.00 28.61 117 LYS E CA 1
ATOM 7216 C C . LYS E 1 119 ? 9.905 27.955 32.911 1.00 29.13 117 LYS E C 1
ATOM 7217 O O . LYS E 1 119 ? 11.117 27.813 33.174 1.00 27.33 117 LYS E O 1
ATOM 7223 N N . ASP E 1 120 ? 9.429 28.227 31.693 1.00 29.30 118 ASP E N 1
ATOM 7224 C CA . ASP E 1 120 ? 10.312 28.478 30.558 1.00 30.64 118 ASP E CA 1
ATOM 7225 C C . ASP E 1 120 ? 10.525 29.942 30.263 1.00 31.19 118 ASP E C 1
ATOM 7226 O O . ASP E 1 120 ? 10.912 30.297 29.121 1.00 30.83 118 ASP E O 1
ATOM 7231 N N . GLN E 1 121 ? 10.295 30.798 31.276 1.00 30.70 119 GLN E N 1
ATOM 7232 C CA . GLN E 1 121 ? 10.572 32.236 31.200 1.00 31.21 119 GLN E CA 1
ATOM 7233 C C . GLN E 1 121 ? 11.536 32.615 32.289 1.00 31.61 119 GLN E C 1
ATOM 7234 O O . GLN E 1 121 ? 11.589 31.930 33.307 1.00 30.54 119 GLN E O 1
ATOM 7240 N N . PRO E 1 122 ? 12.325 33.681 32.072 1.00 32.93 120 PRO E N 1
ATOM 7241 C CA . PRO E 1 122 ? 13.294 34.121 33.072 1.00 33.99 120 PRO E CA 1
ATOM 7242 C C . PRO E 1 122 ? 12.547 34.956 34.136 1.00 33.72 120 PRO E C 1
ATOM 7243 O O . PRO E 1 122 ? 12.456 36.217 34.049 1.00 35.47 120 PRO E O 1
ATOM 7247 N N . VAL E 1 123 ? 11.936 34.234 35.066 1.00 31.75 121 VAL E N 1
ATOM 7248 C CA . VAL E 1 123 ? 11.197 34.818 36.162 1.00 29.88 121 VAL E CA 1
ATOM 7249 C C . VAL E 1 123 ? 11.998 34.486 37.432 1.00 29.27 121 VAL E C 1
ATOM 7250 O O . VAL E 1 123 ? 12.457 33.335 37.616 1.00 26.52 121 VAL E O 1
ATOM 7254 N N . ASN E 1 124 ? 12.180 35.493 38.294 1.00 27.66 122 ASN E N 1
ATOM 7255 C CA . ASN E 1 124 ? 12.761 35.244 39.606 1.00 27.47 122 ASN E CA 1
ATOM 7256 C C . ASN E 1 124 ? 11.625 35.086 40.610 1.00 25.02 122 ASN E C 1
ATOM 7257 O O . ASN E 1 124 ? 10.810 35.978 40.769 1.00 25.26 122 ASN E O 1
ATOM 7262 N N . VAL E 1 125 ? 11.532 33.946 41.263 1.00 24.37 123 VAL E N 1
ATOM 7263 C CA . VAL E 1 125 ? 10.432 33.694 42.187 1.00 23.87 123 VAL E CA 1
ATOM 7264 C C . VAL E 1 125 ? 11.007 33.751 43.563 1.00 24.49 123 VAL E C 1
ATOM 7265 O O . VAL E 1 125 ? 11.723 32.851 43.974 1.00 23.97 123 VAL E O 1
ATOM 7269 N N . VAL E 1 126 ? 10.691 34.806 44.283 1.00 24.02 124 VAL E N 1
ATOM 7270 C CA . VAL E 1 126 ? 11.203 34.982 45.646 1.00 24.43 124 VAL E CA 1
ATOM 7271 C C . VAL E 1 126 ? 10.183 34.434 46.651 1.00 24.05 124 VAL E C 1
ATOM 7272 O O . VAL E 1 126 ? 9.098 34.972 46.821 1.00 24.79 124 VAL E O 1
ATOM 7276 N N . MET E 1 127 ? 10.515 33.340 47.328 1.00 23.42 125 MET E N 1
ATOM 7277 C CA . MET E 1 127 ? 9.577 32.741 48.259 1.00 23.39 125 MET E CA 1
ATOM 7278 C C . MET E 1 127 ? 10.041 33.136 49.652 1.00 23.70 125 MET E C 1
ATOM 7279 O O . MET E 1 127 ? 11.102 32.736 50.081 1.00 23.35 125 MET E O 1
ATOM 7284 N N . ILE E 1 128 ? 9.290 33.996 50.329 1.00 24.80 126 ILE E N 1
ATOM 7285 C CA . ILE E 1 128 ? 9.689 34.445 51.665 1.00 25.45 126 ILE E CA 1
ATOM 7286 C C . ILE E 1 128 ? 9.071 33.507 52.694 1.00 25.24 126 ILE E C 1
ATOM 7287 O O . ILE E 1 128 ? 7.844 33.306 52.706 1.00 25.84 126 ILE E O 1
ATOM 7292 N N . MET E 1 129 ? 9.901 32.893 53.524 1.00 25.58 127 MET E N 1
ATOM 7293 C CA . MET E 1 129 ? 9.416 31.944 54.528 1.00 24.89 127 MET E CA 1
ATOM 7294 C C . MET E 1 129 ? 9.713 32.580 55.904 1.00 25.79 127 MET E C 1
ATOM 7295 O O . MET E 1 129 ? 9.112 33.590 56.234 1.00 25.18 127 MET E O 1
ATOM 7300 N N . SER E 1 130 ? 10.677 32.051 56.641 1.00 26.55 128 SER E N 1
ATOM 7301 C CA . SER E 1 130 ? 10.938 32.414 58.033 1.00 26.67 128 SER E CA 1
ATOM 7302 C C . SER E 1 130 ? 12.080 31.525 58.523 1.00 26.86 128 SER E C 1
ATOM 7303 O O . SER E 1 130 ? 12.255 30.425 58.006 1.00 26.32 128 SER E O 1
ATOM 7306 N N . THR E 1 131 ? 12.839 31.984 59.524 1.00 25.89 129 THR E N 1
ATOM 7307 C CA . THR E 1 131 ? 13.815 31.135 60.224 1.00 26.06 129 THR E CA 1
ATOM 7308 C C . THR E 1 131 ? 13.167 29.933 60.888 1.00 25.42 129 THR E C 1
ATOM 7309 O O . THR E 1 131 ? 13.843 28.949 61.171 1.00 27.16 129 THR E O 1
ATOM 7313 N N . ALA E 1 132 ? 11.865 30.008 61.124 1.00 25.21 130 ALA E N 1
ATOM 7314 C CA . ALA E 1 132 ? 11.076 28.892 61.612 1.00 24.97 130 ALA E CA 1
ATOM 7315 C C . ALA E 1 132 ? 11.044 27.730 60.612 1.00 24.61 130 ALA E C 1
ATOM 7316 O O . ALA E 1 132 ? 10.748 26.634 61.000 1.00 24.84 130 ALA E O 1
ATOM 7318 N N . ALA E 1 133 ? 11.362 27.989 59.341 1.00 25.32 131 ALA E N 1
ATOM 7319 C CA . ALA E 1 133 ? 11.511 26.923 58.319 1.00 25.72 131 ALA E CA 1
ATOM 7320 C C . ALA E 1 133 ? 12.802 26.137 58.485 1.00 26.86 131 ALA E C 1
ATOM 7321 O O . ALA E 1 133 ? 12.974 25.111 57.889 1.00 27.65 131 ALA E O 1
ATOM 7323 N N . GLN E 1 134 ? 13.730 26.649 59.284 1.00 28.51 132 GLN E N 1
ATOM 7324 C CA . GLN E 1 134 ? 15.071 26.093 59.386 1.00 30.56 132 GLN E CA 1
ATOM 7325 C C . GLN E 1 134 ? 15.364 25.377 60.694 1.00 31.20 132 GLN E C 1
ATOM 7326 O O . GLN E 1 134 ? 16.309 24.583 60.768 1.00 32.31 132 GLN E O 1
ATOM 7332 N N . GLN E 1 135 ? 14.594 25.683 61.727 1.00 31.20 133 GLN E N 1
ATOM 7333 C CA . GLN E 1 135 ? 14.776 25.057 63.047 1.00 32.03 133 GLN E CA 1
ATOM 7334 C C . GLN E 1 135 ? 13.410 24.797 63.680 1.00 30.90 133 GLN E C 1
ATOM 7335 O O . GLN E 1 135 ? 12.441 25.462 63.334 1.00 31.24 133 GLN E O 1
ATOM 7341 N N . PRO E 1 136 ? 13.338 23.851 64.619 1.00 29.54 134 PRO E N 1
ATOM 7342 C CA . PRO E 1 136 ? 12.131 23.702 65.414 1.00 30.51 134 PRO E CA 1
ATOM 7343 C C . PRO E 1 136 ? 12.088 24.748 66.530 1.00 30.66 134 PRO E C 1
ATOM 7344 O O . PRO E 1 136 ? 13.119 25.125 67.055 1.00 30.12 134 PRO E O 1
ATOM 7348 N N . LYS E 1 137 ? 10.901 25.176 66.907 1.00 31.46 135 LYS E N 1
ATOM 7349 C CA . LYS E 1 137 ? 10.730 26.175 67.963 1.00 31.71 135 LYS E CA 1
ATOM 7350 C C . LYS E 1 137 ? 9.590 25.804 68.908 1.00 31.09 135 LYS E C 1
ATOM 7351 O O . LYS E 1 137 ? 8.437 25.632 68.478 1.00 29.24 135 LYS E O 1
ATOM 7357 N N . ALA E 1 138 ? 9.897 25.719 70.210 1.00 30.97 136 ALA E N 1
ATOM 7358 C CA . ALA E 1 138 ? 8.840 25.597 71.248 1.00 30.40 136 ALA E CA 1
ATOM 7359 C C . ALA E 1 138 ? 7.733 26.634 71.043 1.00 30.03 136 ALA E C 1
ATOM 7360 O O . ALA E 1 138 ? 7.997 27.790 70.688 1.00 30.14 136 ALA E O 1
ATOM 7362 N N . GLN E 1 139 ? 6.486 26.211 71.238 1.00 29.87 137 GLN E N 1
ATOM 7363 C CA . GLN E 1 139 ? 5.293 27.046 71.055 1.00 30.03 137 GLN E CA 1
ATOM 7364 C C . GLN E 1 139 ? 5.033 27.570 69.639 1.00 28.97 137 GLN E C 1
ATOM 7365 O O . GLN E 1 139 ? 4.130 28.355 69.439 1.00 28.95 137 GLN E O 1
ATOM 7371 N N . GLU E 1 140 ? 5.815 27.119 68.664 1.00 28.38 138 GLU E N 1
ATOM 7372 C CA . GLU E 1 140 ? 5.552 27.424 67.268 1.00 27.86 138 GLU E CA 1
ATOM 7373 C C . GLU E 1 140 ? 5.474 26.153 66.414 1.00 27.01 138 GLU E C 1
ATOM 7374 O O . GLU E 1 140 ? 5.885 26.175 65.256 1.00 26.58 138 GLU E O 1
ATOM 7380 N N . SER E 1 141 ? 4.922 25.075 66.945 1.00 25.98 139 SER E N 1
ATOM 7381 C CA . SER E 1 141 ? 4.996 23.749 66.288 1.00 24.77 139 SER E CA 1
ATOM 7382 C C . SER E 1 141 ? 4.274 23.692 64.968 1.00 24.80 139 SER E C 1
ATOM 7383 O O . SER E 1 141 ? 4.798 23.125 64.003 1.00 24.22 139 SER E O 1
ATOM 7386 N N . THR E 1 142 ? 3.081 24.251 64.930 1.00 25.24 140 THR E N 1
ATOM 7387 C CA . THR E 1 142 ? 2.319 24.353 63.684 1.00 25.42 140 THR E CA 1
ATOM 7388 C C . THR E 1 142 ? 2.834 25.393 62.741 1.00 25.67 140 THR E C 1
ATOM 7389 O O . THR E 1 142 ? 2.676 25.239 61.519 1.00 24.82 140 THR E O 1
ATOM 7393 N N . TYR E 1 143 ? 3.489 26.428 63.266 1.00 25.14 141 TYR E N 1
ATOM 7394 C CA . TYR E 1 143 ? 4.061 27.460 62.415 1.00 24.94 141 TYR E CA 1
ATOM 7395 C C . TYR E 1 143 ? 5.316 26.935 61.746 1.00 24.53 141 TYR E C 1
ATOM 7396 O O . TYR E 1 143 ? 5.558 27.170 60.548 1.00 23.88 141 TYR E O 1
ATOM 7405 N N . CYS E 1 144 ? 6.157 26.274 62.529 1.00 23.79 142 CYS E N 1
ATOM 7406 C CA . CYS E 1 144 ? 7.301 25.545 61.984 1.00 24.15 142 CYS E CA 1
ATOM 7407 C C . CYS E 1 144 ? 6.812 24.530 60.953 1.00 23.34 142 CYS E C 1
ATOM 7408 O O . CYS E 1 144 ? 7.359 24.468 59.844 1.00 24.23 142 CYS E O 1
ATOM 7411 N N . ALA E 1 145 ? 5.775 23.759 61.311 1.00 22.16 143 ALA E N 1
ATOM 7412 C CA . ALA E 1 145 ? 5.178 22.777 60.379 1.00 21.06 143 ALA E CA 1
ATOM 7413 C C . ALA E 1 145 ? 4.834 23.360 58.991 1.00 20.65 143 ALA E C 1
ATOM 7414 O O . ALA E 1 145 ? 5.255 22.787 57.984 1.00 20.73 143 ALA E O 1
ATOM 7416 N N . VAL E 1 146 ? 4.169 24.505 58.921 1.00 20.46 144 VAL E N 1
ATOM 7417 C CA . VAL E 1 146 ? 3.827 25.080 57.639 1.00 21.00 144 VAL E CA 1
ATOM 7418 C C . VAL E 1 146 ? 5.073 25.727 56.920 1.00 20.84 144 VAL E C 1
ATOM 7419 O O . VAL E 1 146 ? 5.219 25.678 55.668 1.00 19.77 144 VAL E O 1
ATOM 7423 N N . LYS E 1 147 ? 5.999 26.295 57.683 1.00 20.31 145 LYS E N 1
ATOM 7424 C CA . LYS E 1 147 ? 7.232 26.835 57.079 1.00 21.13 145 LYS E CA 1
ATOM 7425 C C . LYS E 1 147 ? 8.211 25.778 56.612 1.00 21.46 145 LYS E C 1
ATOM 7426 O O . LYS E 1 147 ? 8.848 25.953 55.527 1.00 22.70 145 LYS E O 1
ATOM 7432 N N . TRP E 1 148 ? 8.395 24.727 57.413 1.00 19.67 146 TRP E N 1
ATOM 7433 C CA . TRP E 1 148 ? 9.136 23.584 56.968 1.00 20.77 146 TRP E CA 1
ATOM 7434 C C . TRP E 1 148 ? 8.520 23.042 55.652 1.00 20.82 146 TRP E C 1
ATOM 7435 O O . TRP E 1 148 ? 9.248 22.676 54.712 1.00 21.24 146 TRP E O 1
ATOM 7446 N N . ALA E 1 149 ? 7.194 23.035 55.583 1.00 20.70 147 ALA E N 1
ATOM 7447 C CA . ALA E 1 149 ? 6.474 22.504 54.411 1.00 20.88 147 ALA E CA 1
ATOM 7448 C C . ALA E 1 149 ? 6.841 23.306 53.153 1.00 21.13 147 ALA E C 1
ATOM 7449 O O . ALA E 1 149 ? 7.200 22.738 52.147 1.00 21.82 147 ALA E O 1
ATOM 7451 N N . VAL E 1 150 ? 6.827 24.626 53.248 1.00 21.31 148 VAL E N 1
ATOM 7452 C CA . VAL E 1 150 ? 7.153 25.488 52.131 1.00 22.70 148 VAL E CA 1
ATOM 7453 C C . VAL E 1 150 ? 8.596 25.282 51.708 1.00 24.03 148 VAL E C 1
ATOM 7454 O O . VAL E 1 150 ? 8.876 25.212 50.496 1.00 23.85 148 VAL E O 1
ATOM 7458 N N . LYS E 1 151 ? 9.510 25.132 52.673 1.00 24.03 149 LYS E N 1
ATOM 7459 C CA . LYS E 1 151 ? 10.920 24.900 52.297 1.00 24.31 149 LYS E CA 1
ATOM 7460 C C . LYS E 1 151 ? 11.043 23.558 51.550 1.00 23.73 149 LYS E C 1
ATOM 7461 O O . LYS E 1 151 ? 11.736 23.476 50.547 1.00 23.65 149 LYS E O 1
ATOM 7467 N N . GLY E 1 152 ? 10.356 22.536 52.060 1.00 22.91 150 GLY E N 1
ATOM 7468 C CA . GLY E 1 152 ? 10.313 21.229 51.413 1.00 22.94 150 GLY E CA 1
ATOM 7469 C C . GLY E 1 152 ? 9.811 21.298 49.964 1.00 23.07 150 GLY E C 1
ATOM 7470 O O . GLY E 1 152 ? 10.420 20.658 49.078 1.00 23.32 150 GLY E O 1
ATOM 7471 N N . LEU E 1 153 ? 8.702 22.026 49.764 1.00 22.50 151 LEU E N 1
ATOM 7472 C CA . LEU E 1 153 ? 8.102 22.303 48.455 1.00 22.75 151 LEU E CA 1
ATOM 7473 C C . LEU E 1 153 ? 9.115 22.969 47.518 1.00 23.19 151 LEU E C 1
ATOM 7474 O O . LEU E 1 153 ? 9.377 22.471 46.421 1.00 22.53 151 LEU E O 1
ATOM 7479 N N . ILE E 1 154 ? 9.723 24.055 47.985 1.00 22.06 152 ILE E N 1
ATOM 7480 C CA . ILE E 1 154 ? 10.625 24.836 47.125 1.00 22.81 152 ILE E CA 1
ATOM 7481 C C . ILE E 1 154 ? 11.913 24.127 46.786 1.00 23.22 152 ILE E C 1
ATOM 7482 O O . ILE E 1 154 ? 12.372 24.219 45.614 1.00 23.65 152 ILE E O 1
ATOM 7487 N N . GLU E 1 155 ? 12.496 23.373 47.717 1.00 22.68 153 GLU E N 1
ATOM 7488 C CA . GLU E 1 155 ? 13.722 22.657 47.398 1.00 23.46 153 GLU E CA 1
ATOM 7489 C C . GLU E 1 155 ? 13.447 21.550 46.399 1.00 23.18 153 GLU E C 1
ATOM 7490 O O . GLU E 1 155 ? 14.315 21.233 45.595 1.00 22.93 153 GLU E O 1
ATOM 7496 N N . SER E 1 156 ? 12.231 20.992 46.426 1.00 22.55 154 SER E N 1
ATOM 7497 C CA . SER E 1 156 ? 11.855 19.946 45.478 1.00 22.01 154 SER E CA 1
ATOM 7498 C C . SER E 1 156 ? 11.564 20.503 44.098 1.00 22.13 154 SER E C 1
ATOM 7499 O O . SER E 1 156 ? 11.959 19.918 43.093 1.00 22.68 154 SER E O 1
ATOM 7502 N N . VAL E 1 157 ? 10.825 21.595 44.039 1.00 21.89 155 VAL E N 1
ATOM 7503 C CA . VAL E 1 157 ? 10.530 22.248 42.769 1.00 22.19 155 VAL E CA 1
ATOM 7504 C C . VAL E 1 157 ? 11.851 22.812 42.152 1.00 22.52 155 VAL E C 1
ATOM 7505 O O . VAL E 1 157 ? 12.016 22.809 40.928 1.00 21.84 155 VAL E O 1
ATOM 7509 N N . ARG E 1 158 ? 12.808 23.263 42.969 1.00 22.26 156 ARG E N 1
ATOM 7510 C CA . ARG E 1 158 ? 14.122 23.626 42.419 1.00 22.58 156 ARG E CA 1
ATOM 7511 C C . ARG E 1 158 ? 14.784 22.478 41.660 1.00 23.62 156 ARG E C 1
ATOM 7512 O O . ARG E 1 158 ? 15.373 22.723 40.597 1.00 23.63 156 ARG E O 1
ATOM 7520 N N . LEU E 1 159 ? 14.705 21.251 42.194 1.00 23.48 157 LEU E N 1
ATOM 7521 C CA . LEU E 1 159 ? 15.231 20.062 41.501 1.00 24.23 157 LEU E CA 1
ATOM 7522 C C . LEU E 1 159 ? 14.472 19.840 40.141 1.00 25.44 157 LEU E C 1
ATOM 7523 O O . LEU E 1 159 ? 15.060 19.437 39.146 1.00 26.08 157 LEU E O 1
ATOM 7528 N N . GLU E 1 160 ? 13.191 20.188 40.096 1.00 26.46 158 GLU E N 1
ATOM 7529 C CA . GLU E 1 160 ? 12.381 19.999 38.886 1.00 26.73 158 GLU E CA 1
ATOM 7530 C C . GLU E 1 160 ? 12.691 21.043 37.836 1.00 27.56 158 GLU E C 1
ATOM 7531 O O . GLU E 1 160 ? 12.464 20.805 36.654 1.00 24.83 158 GLU E O 1
ATOM 7537 N N . LEU E 1 161 ? 13.199 22.191 38.289 1.00 27.90 159 LEU E N 1
ATOM 7538 C CA . LEU E 1 161 ? 13.506 23.340 37.458 1.00 28.58 159 LEU E CA 1
ATOM 7539 C C . LEU E 1 161 ? 14.915 23.369 36.953 1.00 29.64 159 LEU E C 1
ATOM 7540 O O . LEU E 1 161 ? 15.289 24.336 36.298 1.00 29.24 159 LEU E O 1
ATOM 7545 N N . LYS E 1 162 ? 15.705 22.345 37.249 1.00 30.91 160 LYS E N 1
ATOM 7546 C CA . LYS E 1 162 ? 17.099 22.312 36.819 1.00 32.76 160 LYS E CA 1
ATOM 7547 C C . LYS E 1 162 ? 17.159 22.433 35.299 1.00 32.85 160 LYS E C 1
ATOM 7548 O O . LYS E 1 162 ? 16.494 21.711 34.597 1.00 32.90 160 LYS E O 1
ATOM 7554 N N . GLY E 1 163 ? 17.962 23.339 34.781 1.00 33.20 161 GLY E N 1
ATOM 7555 C CA . GLY E 1 163 ? 18.003 23.506 33.333 1.00 34.00 161 GLY E CA 1
ATOM 7556 C C . GLY E 1 163 ? 16.916 24.388 32.757 1.00 34.00 161 GLY E C 1
ATOM 7557 O O . GLY E 1 163 ? 16.922 24.618 31.560 1.00 34.74 161 GLY E O 1
ATOM 7558 N N . LYS E 1 164 ? 15.992 24.885 33.581 1.00 32.83 162 LYS E N 1
ATOM 7559 C CA . LYS E 1 164 ? 15.021 25.895 33.130 1.00 33.41 162 LYS E CA 1
ATOM 7560 C C . LYS E 1 164 ? 15.408 27.311 33.550 1.00 32.11 162 LYS E C 1
ATOM 7561 O O . LYS E 1 164 ? 16.149 27.472 34.510 1.00 32.28 162 LYS E O 1
ATOM 7567 N N . PRO E 1 165 ? 14.943 28.340 32.810 1.00 31.69 163 PRO E N 1
ATOM 7568 C CA . PRO E 1 165 ? 15.272 29.722 33.171 1.00 30.76 163 PRO E CA 1
ATOM 7569 C C . PRO E 1 165 ? 14.633 30.231 34.452 1.00 30.43 163 PRO E C 1
ATOM 7570 O O . PRO E 1 165 ? 15.147 31.174 35.001 1.00 29.22 163 PRO E O 1
ATOM 7574 N N . MET E 1 166 ? 13.493 29.676 34.880 1.00 29.57 164 MET E N 1
ATOM 7575 C CA . MET E 1 166 ? 12.860 30.128 36.150 1.00 28.64 164 MET E CA 1
ATOM 7576 C C . MET E 1 166 ? 13.695 29.730 37.370 1.00 28.66 164 MET E C 1
ATOM 7577 O O . MET E 1 166 ? 14.107 28.553 37.504 1.00 28.64 164 MET E O 1
ATOM 7582 N N . LYS E 1 167 ? 13.930 30.689 38.264 1.00 27.26 165 LYS E N 1
ATOM 7583 C CA . LYS E 1 167 ? 14.689 30.419 39.497 1.00 28.77 165 LYS E CA 1
ATOM 7584 C C . LYS E 1 167 ? 13.874 30.714 40.736 1.00 27.12 165 LYS E C 1
ATOM 7585 O O . LYS E 1 167 ? 13.101 31.679 40.756 1.00 27.61 165 LYS E O 1
ATOM 7591 N N . ILE E 1 168 ? 14.082 29.911 41.774 1.00 26.28 166 ILE E N 1
ATOM 7592 C CA . ILE E 1 168 ? 13.431 30.102 43.046 1.00 25.33 166 ILE E CA 1
ATOM 7593 C C . ILE E 1 168 ? 14.496 30.618 44.027 1.00 25.04 166 ILE E C 1
ATOM 7594 O O . ILE E 1 168 ? 15.553 30.037 44.188 1.00 25.14 166 ILE E O 1
ATOM 7599 N N . ILE E 1 169 ? 14.187 31.742 44.649 1.00 23.73 167 ILE E N 1
ATOM 7600 C CA . ILE E 1 169 ? 15.060 32.370 45.600 1.00 23.38 167 ILE E CA 1
ATOM 7601 C C . ILE E 1 169 ? 14.353 32.216 46.960 1.00 22.37 167 ILE E C 1
ATOM 7602 O O . ILE E 1 169 ? 13.160 32.504 47.086 1.00 23.98 167 ILE E O 1
ATOM 7607 N N . ALA E 1 170 ? 15.104 31.776 47.957 1.00 21.80 168 ALA E N 1
ATOM 7608 C CA . ALA E 1 170 ? 14.554 31.469 49.287 1.00 21.27 168 ALA E CA 1
ATOM 7609 C C . ALA E 1 170 ? 15.030 32.573 50.263 1.00 21.34 168 ALA E C 1
ATOM 7610 O O . ALA E 1 170 ? 16.211 32.839 50.350 1.00 22.41 168 ALA E O 1
ATOM 7612 N N . VAL E 1 171 ? 14.099 33.216 50.958 1.00 21.85 169 VAL E N 1
ATOM 7613 C CA . VAL E 1 171 ? 14.402 34.247 51.927 1.00 20.93 169 VAL E CA 1
ATOM 7614 C C . VAL E 1 171 ? 13.846 33.802 53.304 1.00 21.98 169 VAL E C 1
ATOM 7615 O O . VAL E 1 171 ? 12.676 33.363 53.426 1.00 20.19 169 VAL E O 1
ATOM 7619 N N . TYR E 1 172 ? 14.673 33.934 54.350 1.00 22.54 170 TYR E N 1
ATOM 7620 C CA . TYR E 1 172 ? 14.332 33.418 55.678 1.00 23.15 170 TYR E CA 1
ATOM 7621 C C . TYR E 1 172 ? 14.478 34.595 56.666 1.00 24.28 170 TYR E C 1
ATOM 7622 O O . TYR E 1 172 ? 15.550 34.789 57.215 1.00 23.68 170 TYR E O 1
ATOM 7631 N N . PRO E 1 173 ? 13.433 35.418 56.819 1.00 26.44 171 PRO E N 1
ATOM 7632 C CA . PRO E 1 173 ? 13.516 36.478 57.835 1.00 27.61 171 PRO E CA 1
ATOM 7633 C C . PRO E 1 173 ? 13.325 35.946 59.269 1.00 28.53 171 PRO E C 1
ATOM 7634 O O . PRO E 1 173 ? 12.524 35.043 59.509 1.00 26.36 171 PRO E O 1
ATOM 7638 N N . GLY E 1 174 ? 14.045 36.526 60.210 1.00 30.83 172 GLY E N 1
ATOM 7639 C CA . GLY E 1 174 ? 13.902 36.171 61.618 1.00 33.06 172 GLY E CA 1
ATOM 7640 C C . GLY E 1 174 ? 13.761 37.437 62.452 1.00 36.41 172 GLY E C 1
ATOM 7641 O O . GLY E 1 174 ? 14.380 38.470 62.145 1.00 37.52 172 GLY E O 1
ATOM 7642 N N . GLY E 1 175 ? 12.908 37.386 63.469 1.00 39.14 173 GLY E N 1
ATOM 7643 C CA . GLY E 1 175 ? 12.857 38.442 64.476 1.00 40.81 173 GLY E CA 1
ATOM 7644 C C . GLY E 1 175 ? 11.970 39.602 64.102 1.00 42.24 173 GLY E C 1
ATOM 7645 O O . GLY E 1 175 ? 12.273 40.735 64.483 1.00 43.92 173 GLY E O 1
ATOM 7646 N N . MET E 1 176 ? 10.893 39.336 63.366 1.00 43.41 174 MET E N 1
ATOM 7647 C CA . MET E 1 176 ? 9.952 40.384 62.929 1.00 44.62 174 MET E CA 1
ATOM 7648 C C . MET E 1 176 ? 8.725 40.449 63.858 1.00 46.06 174 MET E C 1
ATOM 7649 O O . MET E 1 176 ? 8.083 41.515 64.018 1.00 47.41 174 MET E O 1
ATOM 7654 N N . PHE E 1 193 ? 12.730 44.001 67.873 1.00 52.82 191 PHE E N 1
ATOM 7655 C CA . PHE E 1 193 ? 12.352 43.240 66.668 1.00 52.79 191 PHE E CA 1
ATOM 7656 C C . PHE E 1 193 ? 12.716 43.994 65.386 1.00 51.28 191 PHE E C 1
ATOM 7657 O O . PHE E 1 193 ? 12.668 45.230 65.328 1.00 51.51 191 PHE E O 1
ATOM 7665 N N . MET E 1 194 ? 13.117 43.248 64.365 1.00 49.25 192 MET E N 1
ATOM 7666 C CA . MET E 1 194 ? 13.390 43.827 63.041 1.00 47.66 192 MET E CA 1
ATOM 7667 C C . MET E 1 194 ? 12.088 44.427 62.498 1.00 47.08 192 MET E C 1
ATOM 7668 O O . MET E 1 194 ? 11.032 43.828 62.639 1.00 46.31 192 MET E O 1
ATOM 7673 N N . SER E 1 195 ? 12.169 45.626 61.919 1.00 46.76 193 SER E N 1
ATOM 7674 C CA . SER E 1 195 ? 11.001 46.256 61.308 1.00 47.33 193 SER E CA 1
ATOM 7675 C C . SER E 1 195 ? 10.776 45.730 59.889 1.00 46.82 193 SER E C 1
ATOM 7676 O O . SER E 1 195 ? 11.730 45.420 59.178 1.00 46.64 193 SER E O 1
ATOM 7679 N N . ALA E 1 196 ? 9.514 45.670 59.474 1.00 46.17 194 ALA E N 1
ATOM 7680 C CA . ALA E 1 196 ? 9.153 45.253 58.108 1.00 45.42 194 ALA E CA 1
ATOM 7681 C C . ALA E 1 196 ? 9.905 46.092 57.046 1.00 45.28 194 ALA E C 1
ATOM 7682 O O . ALA E 1 196 ? 10.332 45.587 56.013 1.00 44.80 194 ALA E O 1
ATOM 7684 N N . GLU E 1 197 ? 10.095 47.372 57.340 1.00 44.81 195 GLU E N 1
ATOM 7685 C CA . GLU E 1 197 ? 10.839 48.275 56.472 1.00 44.95 195 GLU E CA 1
ATOM 7686 C C . GLU E 1 197 ? 12.331 47.918 56.349 1.00 43.49 195 GLU E C 1
ATOM 7687 O O . GLU E 1 197 ? 12.882 47.879 55.247 1.00 42.95 195 GLU E O 1
ATOM 7693 N N . ASP E 1 198 ? 12.991 47.666 57.472 1.00 42.16 196 ASP E N 1
ATOM 7694 C CA . ASP E 1 198 ? 14.428 47.319 57.448 1.00 41.46 196 ASP E CA 1
ATOM 7695 C C . ASP E 1 198 ? 14.687 45.925 56.827 1.00 39.27 196 ASP E C 1
ATOM 7696 O O . ASP E 1 198 ? 15.604 45.779 56.039 1.00 38.36 196 ASP E O 1
ATOM 7701 N N . ALA E 1 199 ? 13.899 44.920 57.225 1.00 37.63 197 ALA E N 1
ATOM 7702 C CA . ALA E 1 199 ? 13.900 43.611 56.547 1.00 36.69 197 ALA E CA 1
ATOM 7703 C C . ALA E 1 199 ? 13.794 43.844 55.046 1.00 35.80 197 ALA E C 1
ATOM 7704 O O . ALA E 1 199 ? 14.621 43.348 54.270 1.00 35.46 197 ALA E O 1
ATOM 7706 N N . ALA E 1 200 ? 12.828 44.676 54.644 1.00 35.40 198 ALA E N 1
ATOM 7707 C CA . ALA E 1 200 ? 12.601 44.935 53.222 1.00 34.92 198 ALA E CA 1
ATOM 7708 C C . ALA E 1 200 ? 13.814 45.564 52.563 1.00 34.76 198 ALA E C 1
ATOM 7709 O O . ALA E 1 200 ? 14.168 45.160 51.457 1.00 34.15 198 ALA E O 1
ATOM 7711 N N . LEU E 1 201 ? 14.477 46.522 53.232 1.00 34.32 199 LEU E N 1
ATOM 7712 C CA . LEU E 1 201 ? 15.713 47.115 52.684 1.00 34.58 199 LEU E CA 1
ATOM 7713 C C . LEU E 1 201 ? 16.822 46.074 52.462 1.00 33.34 199 LEU E C 1
ATOM 7714 O O . LEU E 1 201 ? 17.445 46.048 51.410 1.00 34.19 199 LEU E O 1
ATOM 7719 N N . MET E 1 202 ? 17.101 45.250 53.460 1.00 33.02 200 MET E N 1
ATOM 7720 C CA . MET E 1 202 ? 18.190 44.246 53.332 1.00 32.79 200 MET E CA 1
ATOM 7721 C C . MET E 1 202 ? 17.843 43.189 52.272 1.00 31.30 200 MET E C 1
ATOM 7722 O O . MET E 1 202 ? 18.692 42.812 51.476 1.00 31.08 200 MET E O 1
ATOM 7727 N N . ILE E 1 203 ? 16.585 42.762 52.248 1.00 31.14 201 ILE E N 1
ATOM 7728 C CA . ILE E 1 203 ? 16.146 41.757 51.284 1.00 30.11 201 ILE E CA 1
ATOM 7729 C C . ILE E 1 203 ? 16.284 42.324 49.872 1.00 30.74 201 ILE E C 1
ATOM 7730 O O . ILE E 1 203 ? 16.971 41.781 49.051 1.00 30.38 201 ILE E O 1
ATOM 7735 N N . HIS E 1 204 ? 15.657 43.461 49.637 1.00 32.11 202 HIS E N 1
ATOM 7736 C CA . HIS E 1 204 ? 15.741 44.168 48.373 1.00 33.73 202 HIS E CA 1
ATOM 7737 C C . HIS E 1 204 ? 17.175 44.490 48.001 1.00 34.37 202 HIS E C 1
ATOM 7738 O O . HIS E 1 204 ? 17.562 44.385 46.840 1.00 35.68 202 HIS E O 1
ATOM 7745 N N . GLY E 1 205 ? 17.970 44.885 48.984 1.00 35.86 203 GLY E N 1
ATOM 7746 C CA . GLY E 1 205 ? 19.388 45.145 48.734 1.00 37.36 203 GLY E CA 1
ATOM 7747 C C . GLY E 1 205 ? 20.228 43.911 48.449 1.00 38.32 203 GLY E C 1
ATOM 7748 O O . GLY E 1 205 ? 21.193 43.992 47.717 1.00 38.82 203 GLY E O 1
ATOM 7749 N N . ALA E 1 206 ? 19.885 42.759 49.028 1.00 39.30 204 ALA E N 1
ATOM 7750 C CA . ALA E 1 206 ? 20.737 41.575 48.881 1.00 39.65 204 ALA E CA 1
ATOM 7751 C C . ALA E 1 206 ? 20.443 40.812 47.601 1.00 40.56 204 ALA E C 1
ATOM 7752 O O . ALA E 1 206 ? 21.336 40.237 46.981 1.00 42.40 204 ALA E O 1
ATOM 7754 N N . LEU E 1 207 ? 19.194 40.811 47.180 1.00 40.98 205 LEU E N 1
ATOM 7755 C CA . LEU E 1 207 ? 18.809 40.048 46.022 1.00 41.63 205 LEU E CA 1
ATOM 7756 C C . LEU E 1 207 ? 19.403 40.644 44.777 1.00 42.21 205 LEU E C 1
ATOM 7757 O O . LEU E 1 207 ? 19.184 41.818 44.483 1.00 42.91 205 LEU E O 1
ATOM 7762 N N . ALA E 1 208 ? 20.171 39.835 44.051 1.00 42.19 206 ALA E N 1
ATOM 7763 C CA . ALA E 1 208 ? 20.858 40.286 42.846 1.00 42.31 206 ALA E CA 1
ATOM 7764 C C . ALA E 1 208 ? 21.142 39.130 41.884 1.00 42.76 206 ALA E C 1
ATOM 7765 O O . ALA E 1 208 ? 21.253 37.959 42.302 1.00 41.21 206 ALA E O 1
ATOM 7767 N N . ASN E 1 209 ? 21.208 39.502 40.599 1.00 43.06 207 ASN E N 1
ATOM 7768 C CA . ASN E 1 209 ? 21.681 38.679 39.493 1.00 44.25 207 ASN E CA 1
ATOM 7769 C C . ASN E 1 209 ? 22.780 39.498 38.805 1.00 44.39 207 ASN E C 1
ATOM 7770 O O . ASN E 1 209 ? 22.484 40.513 38.188 1.00 44.42 207 ASN E O 1
ATOM 7775 N N . ILE E 1 210 ? 24.037 39.095 38.960 1.00 44.18 208 ILE E N 1
ATOM 7776 C CA . ILE E 1 210 ? 25.144 39.788 38.320 1.00 44.23 208 ILE E CA 1
ATOM 7777 C C . ILE E 1 210 ? 25.858 38.738 37.505 1.00 44.07 208 ILE E C 1
ATOM 7778 O O . ILE E 1 210 ? 26.253 37.699 38.037 1.00 43.93 208 ILE E O 1
ATOM 7783 N N . GLY E 1 211 ? 25.961 38.986 36.200 1.00 44.31 209 GLY E N 1
ATOM 7784 C CA . GLY E 1 211 ? 26.647 38.089 35.287 1.00 43.47 209 GLY E CA 1
ATOM 7785 C C . GLY E 1 211 ? 26.150 36.663 35.387 1.00 43.42 209 GLY E C 1
ATOM 7786 O O . GLY E 1 211 ? 24.974 36.361 35.120 1.00 43.19 209 GLY E O 1
ATOM 7787 N N . ASN E 1 212 ? 27.051 35.780 35.790 1.00 42.64 210 ASN E N 1
ATOM 7788 C CA . ASN E 1 212 ? 26.797 34.364 35.703 1.00 42.66 210 ASN E CA 1
ATOM 7789 C C . ASN E 1 212 ? 26.236 33.721 36.972 1.00 41.22 210 ASN E C 1
ATOM 7790 O O . ASN E 1 212 ? 26.295 32.483 37.130 1.00 42.19 210 ASN E O 1
ATOM 7795 N N . GLY E 1 213 ? 25.671 34.541 37.853 1.00 39.29 211 GLY E N 1
ATOM 7796 C CA . GLY E 1 213 ? 25.289 34.076 39.174 1.00 36.57 211 GLY E CA 1
ATOM 7797 C C . GLY E 1 213 ? 24.156 34.874 39.763 1.00 34.63 211 GLY E C 1
ATOM 7798 O O . GLY E 1 213 ? 23.755 35.903 39.201 1.00 34.45 211 GLY E O 1
ATOM 7799 N N . TYR E 1 214 ? 23.667 34.398 40.911 1.00 30.92 212 TYR E N 1
ATOM 7800 C CA . TYR E 1 214 ? 22.548 35.020 41.592 1.00 29.02 212 TYR E CA 1
ATOM 7801 C C . TYR E 1 214 ? 22.580 34.652 43.091 1.00 27.60 212 TYR E C 1
ATOM 7802 O O . TYR E 1 214 ? 23.196 33.649 43.511 1.00 25.66 212 TYR E O 1
ATOM 7811 N N . VAL E 1 215 ? 21.953 35.497 43.879 1.00 25.73 213 VAL E N 1
ATOM 7812 C CA . VAL E 1 215 ? 21.780 35.205 45.293 1.00 24.58 213 VAL E CA 1
ATOM 7813 C C . VAL E 1 215 ? 20.557 34.284 45.404 1.00 23.88 213 VAL E C 1
ATOM 7814 O O . VAL E 1 215 ? 19.452 34.699 45.043 1.00 22.13 213 VAL E O 1
ATOM 7818 N N . SER E 1 216 ? 20.787 33.053 45.854 1.00 22.79 214 SER E N 1
ATOM 7819 C CA . SER E 1 216 ? 19.755 32.016 45.810 1.00 23.51 214 SER E CA 1
ATOM 7820 C C . SER E 1 216 ? 19.013 31.815 47.140 1.00 22.88 214 SER E C 1
ATOM 7821 O O . SER E 1 216 ? 17.865 31.323 47.160 1.00 21.95 214 SER E O 1
ATOM 7824 N N . ASP E 1 217 ? 19.676 32.161 48.240 1.00 22.79 215 ASP E N 1
ATOM 7825 C CA . ASP E 1 217 ? 19.141 31.968 49.578 1.00 23.98 215 ASP E CA 1
ATOM 7826 C C . ASP E 1 217 ? 19.778 33.046 50.495 1.00 24.39 215 ASP E C 1
ATOM 7827 O O . ASP E 1 217 ? 21.008 33.249 50.493 1.00 22.56 215 ASP E O 1
ATOM 7832 N N . ILE E 1 218 ? 18.924 33.708 51.263 1.00 24.38 216 ILE E N 1
ATOM 7833 C CA . ILE E 1 218 ? 19.380 34.736 52.192 1.00 25.84 216 ILE E CA 1
ATOM 7834 C C . ILE E 1 218 ? 18.608 34.615 53.486 1.00 25.05 216 ILE E C 1
ATOM 7835 O O . ILE E 1 218 ? 17.417 34.315 53.472 1.00 23.40 216 ILE E O 1
ATOM 7840 N N . THR E 1 219 ? 19.303 34.763 54.615 1.00 25.80 217 THR E N 1
ATOM 7841 C CA . THR E 1 219 ? 18.665 34.810 55.923 1.00 26.38 217 THR E CA 1
ATOM 7842 C C . THR E 1 219 ? 18.977 36.157 56.547 1.00 28.45 217 THR E C 1
ATOM 7843 O O . THR E 1 219 ? 20.120 36.585 56.512 1.00 28.15 217 THR E O 1
ATOM 7847 N N . VAL E 1 220 ? 17.949 36.785 57.113 1.00 29.50 218 VAL E N 1
ATOM 7848 C CA . VAL E 1 220 ? 18.022 38.120 57.657 1.00 31.13 218 VAL E CA 1
ATOM 7849 C C . VAL E 1 220 ? 17.569 38.006 59.122 1.00 31.32 218 VAL E C 1
ATOM 7850 O O . VAL E 1 220 ? 16.508 37.434 59.423 1.00 30.33 218 VAL E O 1
ATOM 7854 N N . ASN E 1 221 ? 18.372 38.560 60.029 1.00 31.46 219 ASN E N 1
ATOM 7855 C CA . ASN E 1 221 ? 18.098 38.476 61.452 1.00 32.48 219 ASN E CA 1
ATOM 7856 C C . ASN E 1 221 ? 18.163 39.851 62.146 1.00 33.93 219 ASN E C 1
ATOM 7857 O O . ASN E 1 221 ? 18.609 40.852 61.565 1.00 32.87 219 ASN E O 1
ATOM 7862 N N . ARG E 1 222 ? 17.663 39.855 63.377 1.00 36.00 220 ARG E N 1
ATOM 7863 C CA . ARG E 1 222 ? 17.637 41.026 64.259 1.00 38.14 220 ARG E CA 1
ATOM 7864 C C . ARG E 1 222 ? 19.014 41.350 64.829 1.00 37.84 220 ARG E C 1
ATOM 7865 O O . ARG E 1 222 ? 19.691 40.472 65.347 1.00 39.07 220 ARG E O 1
ATOM 7873 N N . LEU F 1 3 ? -1.270 -1.330 76.291 1.00 35.05 1 LEU F N 1
ATOM 7874 C CA . LEU F 1 3 ? -2.118 -0.981 75.115 1.00 34.68 1 LEU F CA 1
ATOM 7875 C C . LEU F 1 3 ? -1.346 -0.188 74.058 1.00 34.14 1 LEU F C 1
ATOM 7876 O O . LEU F 1 3 ? -0.814 0.890 74.353 1.00 34.06 1 LEU F O 1
ATOM 7881 N N . ILE F 1 4 ? -1.330 -0.716 72.833 1.00 31.92 2 ILE F N 1
ATOM 7882 C CA . ILE F 1 4 ? -0.747 -0.043 71.683 1.00 31.27 2 ILE F CA 1
ATOM 7883 C C . ILE F 1 4 ? -1.863 0.395 70.779 1.00 30.89 2 ILE F C 1
ATOM 7884 O O . ILE F 1 4 ? -2.636 -0.443 70.275 1.00 31.57 2 ILE F O 1
ATOM 7889 N N . VAL F 1 5 ? -1.928 1.689 70.516 1.00 29.82 3 VAL F N 1
ATOM 7890 C CA . VAL F 1 5 ? -2.854 2.236 69.560 1.00 28.80 3 VAL F CA 1
ATOM 7891 C C . VAL F 1 5 ? -2.118 2.455 68.258 1.00 28.46 3 VAL F C 1
ATOM 7892 O O . VAL F 1 5 ? -1.066 3.073 68.271 1.00 28.49 3 VAL F O 1
ATOM 7896 N N . ILE F 1 6 ? -2.703 2.018 67.150 1.00 27.22 4 ILE F N 1
ATOM 7897 C CA . ILE F 1 6 ? -2.113 2.161 65.803 1.00 27.54 4 ILE F CA 1
ATOM 7898 C C . ILE F 1 6 ? -3.072 2.827 64.830 1.00 27.41 4 ILE F C 1
ATOM 7899 O O . ILE F 1 6 ? -4.185 2.329 64.608 1.00 26.00 4 ILE F O 1
ATOM 7904 N N . THR F 1 7 ? -2.645 3.974 64.295 1.00 26.66 5 THR F N 1
ATOM 7905 C CA . THR F 1 7 ? -3.283 4.611 63.160 1.00 26.56 5 THR F CA 1
ATOM 7906 C C . THR F 1 7 ? -2.678 4.113 61.810 1.00 27.36 5 THR F C 1
ATOM 7907 O O . THR F 1 7 ? -1.541 3.615 61.768 1.00 27.76 5 THR F O 1
ATOM 7911 N N . GLY F 1 8 ? -3.436 4.292 60.721 1.00 27.90 6 GLY F N 1
ATOM 7912 C CA . GLY F 1 8 ? -3.114 3.693 59.404 1.00 27.56 6 GLY F CA 1
ATOM 7913 C C . GLY F 1 8 ? -3.035 2.185 59.428 1.00 28.04 6 GLY F C 1
ATOM 7914 O O . GLY F 1 8 ? -2.198 1.597 58.723 1.00 29.48 6 GLY F O 1
ATOM 7915 N N . ALA F 1 9 ? -3.891 1.544 60.229 1.00 28.38 7 ALA F N 1
ATOM 7916 C CA . ALA F 1 9 ? -3.814 0.113 60.482 1.00 29.13 7 ALA F CA 1
ATOM 7917 C C . ALA F 1 9 ? -4.690 -0.712 59.527 1.00 30.07 7 ALA F C 1
ATOM 7918 O O . ALA F 1 9 ? -4.803 -1.929 59.696 1.00 30.79 7 ALA F O 1
ATOM 7920 N N . SER F 1 10 ? -5.318 -0.054 58.560 1.00 30.96 8 SER F N 1
ATOM 7921 C CA . SER F 1 10 ? -6.244 -0.714 57.608 1.00 32.20 8 SER F CA 1
ATOM 7922 C C . SER F 1 10 ? -5.482 -1.583 56.615 1.00 32.73 8 SER F C 1
ATOM 7923 O O . SER F 1 10 ? -6.025 -2.561 56.101 1.00 32.33 8 SER F O 1
ATOM 7926 N N . SER F 1 11 ? -4.221 -1.224 56.371 1.00 32.79 9 SER F N 1
ATOM 7927 C CA . SER F 1 11 ? -3.371 -1.895 55.391 1.00 32.81 9 SER F CA 1
ATOM 7928 C C . SER F 1 11 ? -1.937 -1.402 55.560 1.00 32.11 9 SER F C 1
ATOM 7929 O O . SER F 1 11 ? -1.645 -0.565 56.423 1.00 32.25 9 SER F O 1
ATOM 7932 N N . GLY F 1 12 ? -1.031 -1.999 54.810 1.00 30.55 10 GLY F N 1
ATOM 7933 C CA . GLY F 1 12 ? 0.358 -1.584 54.799 1.00 30.11 10 GLY F CA 1
ATOM 7934 C C . GLY F 1 12 ? 1.093 -1.712 56.109 1.00 28.80 10 GLY F C 1
ATOM 7935 O O . GLY F 1 12 ? 0.876 -2.635 56.909 1.00 29.43 10 GLY F O 1
ATOM 7936 N N . LEU F 1 13 ? 1.970 -0.756 56.328 1.00 28.20 11 LEU F N 1
ATOM 7937 C CA . LEU F 1 13 ? 2.870 -0.738 57.488 1.00 27.77 11 LEU F CA 1
ATOM 7938 C C . LEU F 1 13 ? 2.161 -0.863 58.844 1.00 27.42 11 LEU F C 1
ATOM 7939 O O . LEU F 1 13 ? 2.507 -1.720 59.692 1.00 24.81 11 LEU F O 1
ATOM 7944 N N . GLY F 1 14 ? 1.156 -0.019 59.029 1.00 27.53 12 GLY F N 1
ATOM 7945 C CA . GLY F 1 14 ? 0.344 -0.069 60.239 1.00 27.51 12 GLY F CA 1
ATOM 7946 C C . GLY F 1 14 ? -0.246 -1.456 60.529 1.00 27.79 12 GLY F C 1
ATOM 7947 O O . GLY F 1 14 ? -0.238 -1.925 61.671 1.00 25.78 12 GLY F O 1
ATOM 7948 N N . ALA F 1 15 ? -0.760 -2.113 59.495 1.00 28.26 13 ALA F N 1
ATOM 7949 C CA . ALA F 1 15 ? -1.406 -3.404 59.693 1.00 29.17 13 ALA F CA 1
ATOM 7950 C C . ALA F 1 15 ? -0.376 -4.449 60.065 1.00 29.33 13 ALA F C 1
ATOM 7951 O O . ALA F 1 15 ? -0.632 -5.301 60.934 1.00 30.43 13 ALA F O 1
ATOM 7953 N N . GLU F 1 16 ? 0.790 -4.393 59.424 1.00 29.04 14 GLU F N 1
ATOM 7954 C CA . GLU F 1 16 ? 1.855 -5.342 59.698 1.00 29.87 14 GLU F CA 1
ATOM 7955 C C . GLU F 1 16 ? 2.480 -5.170 61.098 1.00 29.67 14 GLU F C 1
ATOM 7956 O O . GLU F 1 16 ? 2.888 -6.161 61.717 1.00 29.23 14 GLU F O 1
ATOM 7962 N N . LEU F 1 17 ? 2.551 -3.927 61.593 1.00 29.30 15 LEU F N 1
ATOM 7963 C CA . LEU F 1 17 ? 2.992 -3.656 62.970 1.00 28.63 15 LEU F CA 1
ATOM 7964 C C . LEU F 1 17 ? 1.959 -4.267 63.933 1.00 28.71 15 LEU F C 1
ATOM 7965 O O . LEU F 1 17 ? 2.323 -4.903 64.894 1.00 27.61 15 LEU F O 1
ATOM 7970 N N . ALA F 1 18 ? 0.672 -4.083 63.649 1.00 29.21 16 ALA F N 1
ATOM 7971 C CA . ALA F 1 18 ? -0.396 -4.680 64.485 1.00 29.07 16 ALA F CA 1
ATOM 7972 C C . ALA F 1 18 ? -0.206 -6.189 64.643 1.00 29.97 16 ALA F C 1
ATOM 7973 O O . ALA F 1 18 ? -0.237 -6.715 65.764 1.00 30.94 16 ALA F O 1
ATOM 7975 N N . LYS F 1 19 ? 0.026 -6.878 63.530 1.00 30.89 17 LYS F N 1
ATOM 7976 C CA . LYS F 1 19 ? 0.295 -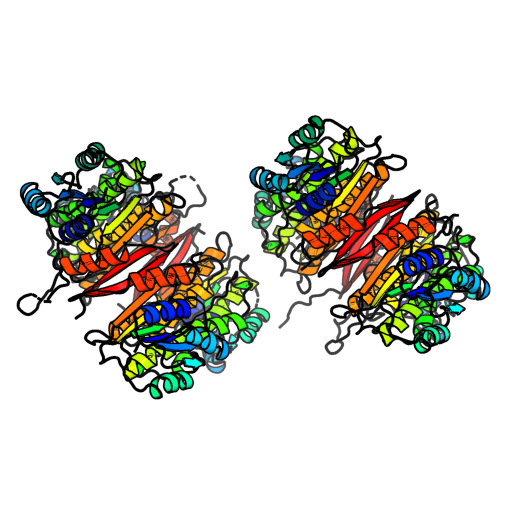8.324 63.546 1.00 31.50 17 LYS F CA 1
ATOM 7977 C C . LYS F 1 19 ? 1.475 -8.677 64.458 1.00 32.81 17 LYS F C 1
ATOM 7978 O O . LYS F 1 19 ? 1.381 -9.611 65.279 1.00 32.20 17 LYS F O 1
ATOM 7984 N N . LEU F 1 20 ? 2.559 -7.902 64.367 1.00 33.20 18 LEU F N 1
ATOM 7985 C CA . LEU F 1 20 ? 3.760 -8.194 65.156 1.00 33.53 18 LEU F CA 1
ATOM 7986 C C . LEU F 1 20 ? 3.546 -7.969 66.640 1.00 34.22 18 LEU F C 1
ATOM 7987 O O . LEU F 1 20 ? 3.968 -8.802 67.425 1.00 33.98 18 LEU F O 1
ATOM 7992 N N . TYR F 1 21 ? 2.909 -6.857 67.024 1.00 35.09 19 TYR F N 1
ATOM 7993 C CA . TYR F 1 21 ? 2.607 -6.602 68.442 1.00 36.58 19 TYR F CA 1
ATOM 7994 C C . TYR F 1 21 ? 1.656 -7.667 68.996 1.00 37.54 19 TYR F C 1
ATOM 7995 O O . TYR F 1 21 ? 1.841 -8.163 70.118 1.00 37.28 19 TYR F O 1
ATOM 8004 N N . ASP F 1 22 ? 0.626 -7.985 68.209 1.00 37.71 20 ASP F N 1
ATOM 8005 C CA . ASP F 1 22 ? -0.331 -9.007 68.612 1.00 38.13 20 ASP F CA 1
ATOM 8006 C C . ASP F 1 22 ? 0.329 -10.347 68.889 1.00 38.58 20 ASP F C 1
ATOM 8007 O O . ASP F 1 22 ? -0.068 -11.017 69.832 1.00 39.62 20 ASP F O 1
ATOM 8012 N N . ALA F 1 23 ? 1.324 -10.723 68.087 1.00 39.65 21 ALA F N 1
ATOM 8013 C CA . ALA F 1 23 ? 2.046 -11.997 68.223 1.00 40.10 21 ALA F CA 1
ATOM 8014 C C . ALA F 1 23 ? 2.851 -12.132 69.518 1.00 41.59 21 ALA F C 1
ATOM 8015 O O . ALA F 1 23 ? 3.165 -13.253 69.919 1.00 42.24 21 ALA F O 1
ATOM 8017 N N . GLU F 1 24 ? 3.190 -11.018 70.165 1.00 42.21 22 GLU F N 1
ATOM 8018 C CA . GLU F 1 24 ? 3.883 -11.047 71.456 1.00 42.96 22 GLU F CA 1
ATOM 8019 C C . GLU F 1 24 ? 2.905 -10.873 72.624 1.00 42.53 22 GLU F C 1
ATOM 8020 O O . GLU F 1 24 ? 3.330 -10.534 73.752 1.00 42.51 22 GLU F O 1
ATOM 8026 N N . GLY F 1 25 ? 1.603 -11.025 72.361 1.00 41.80 23 GLY F N 1
ATOM 8027 C CA . GLY F 1 25 ? 0.597 -11.018 73.430 1.00 41.23 23 GLY F CA 1
ATOM 8028 C C . GLY F 1 25 ? 0.106 -9.634 73.810 1.00 41.08 23 GLY F C 1
ATOM 8029 O O . GLY F 1 25 ? -0.576 -9.469 74.835 1.00 41.27 23 GLY F O 1
ATOM 8030 N N . LYS F 1 26 ? 0.417 -8.629 72.988 1.00 39.55 24 LYS F N 1
ATOM 8031 C CA . LYS F 1 26 ? 0.173 -7.247 73.390 1.00 38.13 24 LYS F CA 1
ATOM 8032 C C . LYS F 1 26 ? -1.143 -6.745 72.851 1.00 36.40 24 LYS F C 1
ATOM 8033 O O . LYS F 1 26 ? -1.448 -6.909 71.656 1.00 35.63 24 LYS F O 1
ATOM 8039 N N . ALA F 1 27 ? -1.912 -6.100 73.728 1.00 35.11 25 ALA F N 1
ATOM 8040 C CA . ALA F 1 27 ? -3.211 -5.532 73.373 1.00 34.58 25 ALA F CA 1
ATOM 8041 C C . ALA F 1 27 ? -3.039 -4.406 72.347 1.00 33.70 25 ALA F C 1
ATOM 8042 O O . ALA F 1 27 ? -2.212 -3.515 72.536 1.00 32.98 25 ALA F O 1
ATOM 8044 N N . THR F 1 28 ? -3.819 -4.461 71.266 1.00 32.81 26 THR F N 1
ATOM 8045 C CA . THR F 1 28 ? -3.908 -3.378 70.297 1.00 32.15 26 THR F CA 1
ATOM 8046 C C . THR F 1 28 ? -5.299 -2.814 70.184 1.00 32.10 26 THR F C 1
ATOM 8047 O O . THR F 1 28 ? -6.292 -3.519 70.460 1.00 32.32 26 THR F O 1
ATOM 8051 N N . TYR F 1 29 ? -5.359 -1.549 69.763 1.00 30.42 27 TYR F N 1
ATOM 8052 C CA . TYR F 1 29 ? -6.577 -0.899 69.362 1.00 30.10 27 TYR F CA 1
ATOM 8053 C C . TYR F 1 29 ? -6.248 -0.203 68.039 1.00 29.53 27 TYR F C 1
ATOM 8054 O O . TYR F 1 29 ? -5.322 0.640 67.973 1.00 28.15 27 TYR F O 1
ATOM 8063 N N . LEU F 1 30 ? -6.980 -0.558 66.983 1.00 29.29 28 LEU F N 1
ATOM 8064 C CA . LEU F 1 30 ? -6.625 -0.133 65.633 1.00 28.82 28 LEU F CA 1
ATOM 8065 C C . LEU F 1 30 ? -7.562 0.889 65.046 1.00 28.84 28 LEU F C 1
ATOM 8066 O O . LEU F 1 30 ? -8.781 0.878 65.277 1.00 27.36 28 LEU F O 1
ATOM 8071 N N . THR F 1 31 ? -6.981 1.799 64.281 1.00 28.06 29 THR F N 1
ATOM 8072 C CA . THR F 1 31 ? -7.763 2.748 63.523 1.00 28.19 29 THR F CA 1
ATOM 8073 C C . THR F 1 31 ? -7.165 2.883 62.120 1.00 29.51 29 THR F C 1
ATOM 8074 O O . THR F 1 31 ? -5.991 2.579 61.888 1.00 28.19 29 THR F O 1
ATOM 8078 N N . GLY F 1 32 ? -8.009 3.346 61.224 1.00 30.79 30 GLY F N 1
ATOM 8079 C CA . GLY F 1 32 ? -7.713 3.415 59.800 1.00 32.32 30 GLY F CA 1
ATOM 8080 C C . GLY F 1 32 ? -8.920 3.995 59.121 1.00 33.02 30 GLY F C 1
ATOM 8081 O O . GLY F 1 32 ? -9.900 4.309 59.779 1.00 33.00 30 GLY F O 1
ATOM 8082 N N . ARG F 1 33 ? -8.864 4.165 57.812 1.00 34.69 31 ARG F N 1
ATOM 8083 C CA . ARG F 1 33 ? -9.945 4.858 57.142 1.00 37.08 31 ARG F CA 1
ATOM 8084 C C . ARG F 1 33 ? -11.049 3.917 56.676 1.00 36.95 31 ARG F C 1
ATOM 8085 O O . ARG F 1 33 ? -12.184 4.343 56.582 1.00 39.03 31 ARG F O 1
ATOM 8093 N N . SER F 1 34 ? -10.729 2.651 56.461 1.00 35.59 32 SER F N 1
ATOM 8094 C CA . SER F 1 34 ? -11.692 1.656 56.029 1.00 35.23 32 SER F CA 1
ATOM 8095 C C . SER F 1 34 ? -12.097 0.683 57.115 1.00 34.71 32 SER F C 1
ATOM 8096 O O . SER F 1 34 ? -11.307 -0.157 57.523 1.00 32.49 32 SER F O 1
ATOM 8099 N N . GLU F 1 35 ? -13.357 0.748 57.538 1.00 34.29 33 GLU F N 1
ATOM 8100 C CA . GLU F 1 35 ? -13.849 -0.200 58.500 1.00 35.30 33 GLU F CA 1
ATOM 8101 C C . GLU F 1 35 ? -13.766 -1.661 58.002 1.00 34.59 33 GLU F C 1
ATOM 8102 O O . GLU F 1 35 ? -13.418 -2.565 58.765 1.00 32.57 33 GLU F O 1
ATOM 8108 N N . SER F 1 36 ? -14.091 -1.892 56.727 1.00 34.93 34 SER F N 1
ATOM 8109 C CA . SER F 1 36 ? -14.052 -3.264 56.202 1.00 35.50 34 SER F CA 1
ATOM 8110 C C . SER F 1 36 ? -12.623 -3.828 56.245 1.00 34.54 34 SER F C 1
ATOM 8111 O O . SER F 1 36 ? -12.402 -4.970 56.681 1.00 33.37 34 SER F O 1
ATOM 8114 N N . LYS F 1 37 ? -11.632 -3.024 55.840 1.00 35.15 35 LYS F N 1
ATOM 8115 C CA . LYS F 1 37 ? -10.218 -3.505 55.926 1.00 34.25 35 LYS F CA 1
ATOM 8116 C C . LYS F 1 37 ? -9.808 -3.724 57.379 1.00 33.17 35 LYS F C 1
ATOM 8117 O O . LYS F 1 37 ? -9.137 -4.717 57.712 1.00 31.21 35 LYS F O 1
ATOM 8123 N N . LEU F 1 38 ? -10.215 -2.808 58.259 1.00 32.18 36 LEU F N 1
ATOM 8124 C CA . LEU F 1 38 ? -9.866 -2.967 59.673 1.00 32.20 36 LEU F CA 1
ATOM 8125 C C . LEU F 1 38 ? -10.423 -4.284 60.199 1.00 33.54 36 LEU F C 1
ATOM 8126 O O . LEU F 1 38 ? -9.807 -4.967 61.037 1.00 33.07 36 LEU F O 1
ATOM 8131 N N . SER F 1 39 ? -11.614 -4.638 59.715 1.00 34.12 37 SER F N 1
ATOM 8132 C CA . SER F 1 39 ? -12.230 -5.830 60.182 1.00 35.02 37 SER F CA 1
ATOM 8133 C C . SER F 1 39 ? -11.360 -7.026 59.814 1.00 34.52 37 SER F C 1
ATOM 8134 O O . SER F 1 39 ? -11.089 -7.860 60.663 1.00 33.71 37 SER F O 1
ATOM 8137 N N . THR F 1 40 ? -10.956 -7.103 58.544 1.00 34.55 38 THR F N 1
ATOM 8138 C CA . THR F 1 40 ? -10.165 -8.224 58.053 1.00 35.64 38 THR F CA 1
ATOM 8139 C C . THR F 1 40 ? -8.781 -8.292 58.744 1.00 35.52 38 THR F C 1
ATOM 8140 O O . THR F 1 40 ? -8.338 -9.371 59.135 1.00 35.28 38 THR F O 1
ATOM 8144 N N . VAL F 1 41 ? -8.129 -7.145 58.956 1.00 35.41 39 VAL F N 1
ATOM 8145 C CA . VAL F 1 41 ? -6.862 -7.125 59.697 1.00 35.17 39 VAL F CA 1
ATOM 8146 C C . VAL F 1 41 ? -7.024 -7.691 61.125 1.00 36.85 39 VAL F C 1
ATOM 8147 O O . VAL F 1 41 ? -6.228 -8.534 61.601 1.00 36.75 39 VAL F O 1
ATOM 8151 N N . THR F 1 42 ? -8.065 -7.224 61.806 1.00 37.72 40 THR F N 1
ATOM 8152 C CA . THR F 1 42 ? -8.358 -7.643 63.171 1.00 39.54 40 THR F CA 1
ATOM 8153 C C . THR F 1 42 ? -8.665 -9.131 63.299 1.00 40.70 40 THR F C 1
ATOM 8154 O O . THR F 1 42 ? -8.327 -9.746 64.314 1.00 39.75 40 THR F O 1
ATOM 8158 N N . ASN F 1 43 ? -9.283 -9.721 62.274 1.00 42.22 41 ASN F N 1
ATOM 8159 C CA . ASN F 1 43 ? -9.538 -11.176 62.306 1.00 43.49 41 ASN F CA 1
ATOM 8160 C C . ASN F 1 43 ? -8.294 -12.043 62.375 1.00 43.95 41 ASN F C 1
ATOM 8161 O O . ASN F 1 43 ? -8.400 -13.173 62.838 1.00 44.48 41 ASN F O 1
ATOM 8166 N N . CYS F 1 44 ? -7.119 -11.522 61.999 1.00 44.16 42 CYS F N 1
ATOM 8167 C CA . CYS F 1 44 ? -5.860 -12.280 62.145 1.00 44.35 42 CYS F CA 1
ATOM 8168 C C . CYS F 1 44 ? -5.229 -12.153 63.525 1.00 43.52 42 CYS F C 1
ATOM 8169 O O . CYS F 1 44 ? -4.125 -12.656 63.728 1.00 43.37 42 CYS F O 1
ATOM 8172 N N . LEU F 1 45 ? -5.868 -11.416 64.428 1.00 42.38 43 LEU F N 1
ATOM 8173 C CA . LEU F 1 45 ? -5.288 -11.103 65.726 1.00 42.15 43 LEU F CA 1
ATOM 8174 C C . LEU F 1 45 ? -6.012 -11.870 66.819 1.00 42.28 43 LEU F C 1
ATOM 8175 O O . LEU F 1 45 ? -7.202 -12.183 66.684 1.00 42.40 43 LEU F O 1
ATOM 8180 N N . SER F 1 46 ? -5.313 -12.121 67.917 1.00 42.29 44 SER F N 1
ATOM 8181 C CA . SER F 1 46 ? -5.920 -12.803 69.063 1.00 42.88 44 SER F CA 1
ATOM 8182 C C . SER F 1 46 ? -5.999 -11.963 70.334 1.00 42.26 44 SER F C 1
ATOM 8183 O O . SER F 1 46 ? -6.676 -12.366 71.264 1.00 43.25 44 SER F O 1
ATOM 8186 N N . ASN F 1 47 ? -5.354 -10.789 70.356 1.00 41.17 45 ASN F N 1
ATOM 8187 C CA . ASN F 1 47 ? -5.315 -9.908 71.538 1.00 40.31 45 ASN F CA 1
ATOM 8188 C C . ASN F 1 47 ? -5.892 -8.495 71.345 1.00 38.99 45 ASN F C 1
ATOM 8189 O O . ASN F 1 47 ? -5.846 -7.677 72.248 1.00 37.76 45 ASN F O 1
ATOM 8194 N N . ASN F 1 48 ? -6.443 -8.223 70.168 1.00 38.22 46 ASN F N 1
ATOM 8195 C CA . ASN F 1 48 ? -7.044 -6.925 69.869 1.00 37.81 46 ASN F CA 1
ATOM 8196 C C . ASN F 1 48 ? -8.150 -6.583 70.839 1.00 37.68 46 ASN F C 1
ATOM 8197 O O . ASN F 1 48 ? -8.951 -7.436 71.165 1.00 38.27 46 ASN F O 1
ATOM 8202 N N . VAL F 1 49 ? -8.227 -5.327 71.274 1.00 36.96 47 VAL F N 1
ATOM 8203 C CA . VAL F 1 49 ? -9.308 -4.908 72.158 1.00 36.17 47 VAL F CA 1
ATOM 8204 C C . VAL F 1 49 ? -10.241 -3.915 71.473 1.00 34.98 47 VAL F C 1
ATOM 8205 O O . VAL F 1 49 ? -11.010 -3.244 72.134 1.00 35.08 47 VAL F O 1
ATOM 8209 N N . GLY F 1 50 ? -10.200 -3.855 70.142 1.00 34.56 48 GLY F N 1
ATOM 8210 C CA . GLY F 1 50 ? -11.092 -2.978 69.381 1.00 33.89 48 GLY F CA 1
ATOM 8211 C C . GLY F 1 50 ? -10.451 -2.378 68.135 1.00 33.13 48 GLY F C 1
ATOM 8212 O O . GLY F 1 50 ? -9.222 -2.477 67.916 1.00 32.57 48 GLY F O 1
ATOM 8213 N N . TYR F 1 51 ? -11.296 -1.760 67.334 1.00 32.50 49 TYR F N 1
ATOM 8214 C CA . TYR F 1 51 ? -10.886 -1.040 66.141 1.00 32.54 49 TYR F CA 1
ATOM 8215 C C . TYR F 1 51 ? -12.015 -0.116 65.748 1.00 32.67 49 TYR F C 1
ATOM 8216 O O . TYR F 1 51 ? -13.142 -0.346 66.170 1.00 33.34 49 TYR F O 1
ATOM 8225 N N . ARG F 1 52 ? -11.737 0.891 64.917 1.00 32.57 50 ARG F N 1
ATOM 8226 C CA . ARG F 1 52 ? -12.722 1.916 64.531 1.00 33.14 50 ARG F CA 1
ATOM 8227 C C . ARG F 1 52 ? -12.184 2.777 63.387 1.00 33.48 50 ARG F C 1
ATOM 8228 O O . ARG F 1 52 ? -11.103 3.348 63.522 1.00 34.15 50 ARG F O 1
ATOM 8236 N N . ALA F 1 53 ? -12.919 2.889 62.283 1.00 32.73 51 ALA F N 1
ATOM 8237 C CA . ALA F 1 53 ? -12.582 3.806 61.221 1.00 32.61 51 ALA F CA 1
ATOM 8238 C C . ALA F 1 53 ? -12.711 5.242 61.686 1.00 32.46 51 ALA F C 1
ATOM 8239 O O . ALA F 1 53 ? -13.683 5.601 62.349 1.00 32.16 51 ALA F O 1
ATOM 8241 N N . ARG F 1 54 ? -11.730 6.074 61.345 1.00 32.69 52 ARG F N 1
ATOM 8242 C CA . ARG F 1 54 ? -11.794 7.507 61.637 1.00 32.74 52 ARG F CA 1
ATOM 8243 C C . ARG F 1 54 ? -11.232 8.316 60.487 1.00 33.57 52 ARG F C 1
ATOM 8244 O O . ARG F 1 54 ? -10.287 7.872 59.824 1.00 32.22 52 ARG F O 1
ATOM 8252 N N . ASP F 1 55 ? -11.779 9.517 60.277 1.00 34.43 53 ASP F N 1
ATOM 8253 C CA . ASP F 1 55 ? -11.101 10.556 59.488 1.00 35.76 53 ASP F CA 1
ATOM 8254 C C . ASP F 1 55 ? -10.211 11.346 60.455 1.00 35.03 53 ASP F C 1
ATOM 8255 O O . ASP F 1 55 ? -10.712 12.165 61.202 1.00 35.11 53 ASP F O 1
ATOM 8260 N N . LEU F 1 56 ? -8.905 11.095 60.413 1.00 33.85 54 LEU F N 1
ATOM 8261 C CA . LEU F 1 56 ? -7.937 11.753 61.310 1.00 33.56 54 LEU F CA 1
ATOM 8262 C C . LEU F 1 56 ? -7.768 13.263 61.041 1.00 33.39 54 LEU F C 1
ATOM 8263 O O . LEU F 1 56 ? -7.230 13.996 61.889 1.00 33.96 54 LEU F O 1
ATOM 8268 N N . ALA F 1 57 ? -8.238 13.725 59.880 1.00 33.04 55 ALA F N 1
ATOM 8269 C CA . ALA F 1 57 ? -8.220 15.134 59.530 1.00 32.69 55 ALA F CA 1
ATOM 8270 C C . ALA F 1 57 ? -9.315 15.917 60.259 1.00 32.66 55 ALA F C 1
ATOM 8271 O O . ALA F 1 57 ? -9.322 17.132 60.231 1.00 31.78 55 ALA F O 1
ATOM 8273 N N . SER F 1 58 ? -10.253 15.201 60.876 1.00 32.85 56 SER F N 1
ATOM 8274 C CA . SER F 1 58 ? -11.283 15.781 61.751 1.00 33.24 56 SER F CA 1
ATOM 8275 C C . SER F 1 58 ? -10.851 15.758 63.214 1.00 32.68 56 SER F C 1
ATOM 8276 O O . SER F 1 58 ? -10.768 14.685 63.823 1.00 33.46 56 SER F O 1
ATOM 8279 N N . HIS F 1 59 ? -10.591 16.918 63.802 1.00 33.46 57 HIS F N 1
ATOM 8280 C CA . HIS F 1 59 ? -10.133 16.947 65.196 1.00 34.05 57 HIS F CA 1
ATOM 8281 C C . HIS F 1 59 ? -11.151 16.338 66.165 1.00 34.11 57 HIS F C 1
ATOM 8282 O O . HIS F 1 59 ? -10.744 15.612 67.071 1.00 33.65 57 HIS F O 1
ATOM 8289 N N . GLN F 1 60 ? -12.451 16.563 65.915 1.00 34.44 58 GLN F N 1
ATOM 8290 C CA . GLN F 1 60 ? -13.559 15.893 66.667 1.00 35.34 58 GLN F CA 1
ATOM 8291 C C . GLN F 1 60 ? -13.488 14.372 66.644 1.00 34.45 58 GLN F C 1
ATOM 8292 O O . GLN F 1 60 ? -13.634 13.711 67.681 1.00 34.23 58 GLN F O 1
ATOM 8298 N N . GLU F 1 61 ? -13.324 13.793 65.451 1.00 33.68 59 GLU F N 1
ATOM 8299 C CA . GLU F 1 61 ? -13.233 12.348 65.379 1.00 33.04 59 GLU F CA 1
ATOM 8300 C C . GLU F 1 61 ? -12.037 11.817 66.160 1.00 32.07 59 GLU F C 1
ATOM 8301 O O . GLU F 1 61 ? -12.148 10.774 66.812 1.00 32.25 59 GLU F O 1
ATOM 8307 N N . VAL F 1 62 ? -10.917 12.542 66.123 1.00 31.72 60 VAL F N 1
ATOM 8308 C CA . VAL F 1 62 ? -9.700 12.147 66.822 1.00 31.53 60 VAL F CA 1
ATOM 8309 C C . VAL F 1 62 ? -9.863 12.267 68.349 1.00 32.01 60 VAL F C 1
ATOM 8310 O O . VAL F 1 62 ? -9.453 11.379 69.123 1.00 30.91 60 VAL F O 1
ATOM 8314 N N . GLU F 1 63 ? -10.512 13.346 68.779 1.00 33.27 61 GLU F N 1
ATOM 8315 C CA . GLU F 1 63 ? -10.919 13.466 70.201 1.00 35.04 61 GLU F CA 1
ATOM 8316 C C . GLU F 1 63 ? -11.737 12.243 70.680 1.00 35.07 61 GLU F C 1
ATOM 8317 O O . GLU F 1 63 ? -11.432 11.651 71.720 1.00 35.54 61 GLU F O 1
ATOM 8323 N N . GLN F 1 64 ? -12.724 11.835 69.892 1.00 35.35 62 GLN F N 1
ATOM 8324 C CA . GLN F 1 64 ? -13.536 10.635 70.206 1.00 36.26 62 GLN F CA 1
ATOM 8325 C C . GLN F 1 64 ? -12.765 9.304 70.184 1.00 36.12 62 GLN F C 1
ATOM 8326 O O . GLN F 1 64 ? -13.039 8.403 70.997 1.00 36.32 62 GLN F O 1
ATOM 8332 N N . LEU F 1 65 ? -11.777 9.186 69.286 1.00 35.47 63 LEU F N 1
ATOM 8333 C CA . LEU F 1 65 ? -10.927 7.990 69.232 1.00 34.80 63 LEU F CA 1
ATOM 8334 C C . LEU F 1 65 ? -10.306 7.704 70.583 1.00 34.22 63 LEU F C 1
ATOM 8335 O O . LEU F 1 65 ? -10.343 6.585 71.070 1.00 33.83 63 LEU F O 1
ATOM 8340 N N . PHE F 1 66 ? -9.692 8.723 71.176 1.00 34.39 64 PHE F N 1
ATOM 8341 C CA . PHE F 1 66 ? -9.011 8.546 72.440 1.00 35.22 64 PHE F CA 1
ATOM 8342 C C . PHE F 1 66 ? -9.989 8.539 73.629 1.00 37.12 64 PHE F C 1
ATOM 8343 O O . PHE F 1 66 ? -9.756 7.816 74.584 1.00 37.51 64 PHE F O 1
ATOM 8351 N N . GLU F 1 67 ? -11.081 9.299 73.537 1.00 39.28 65 GLU F N 1
ATOM 8352 C CA . GLU F 1 67 ? -12.104 9.337 74.593 1.00 41.21 65 GLU F CA 1
ATOM 8353 C C . GLU F 1 67 ? -12.649 7.944 74.904 1.00 42.63 65 GLU F C 1
ATOM 8354 O O . GLU F 1 67 ? -12.717 7.579 76.064 1.00 42.21 65 GLU F O 1
ATOM 8360 N N . GLN F 1 68 ? -13.011 7.167 73.874 1.00 44.12 66 GLN F N 1
ATOM 8361 C CA . GLN F 1 68 ? -13.568 5.827 74.081 1.00 45.49 66 GLN F CA 1
ATOM 8362 C C . GLN F 1 68 ? -12.573 4.794 74.594 1.00 45.46 66 GLN F C 1
ATOM 8363 O O . GLN F 1 68 ? -13.000 3.695 74.911 1.00 46.03 66 GLN F O 1
ATOM 8369 N N . LEU F 1 69 ? -11.278 5.104 74.665 1.00 45.14 67 LEU F N 1
ATOM 8370 C CA . LEU F 1 69 ? -10.312 4.124 75.151 1.00 45.55 67 LEU F CA 1
ATOM 8371 C C . LEU F 1 69 ? -10.556 3.815 76.612 1.00 45.77 67 LEU F C 1
ATOM 8372 O O . LEU F 1 69 ? -10.978 4.679 77.345 1.00 45.24 67 LEU F O 1
ATOM 8377 N N . ASP F 1 70 ? -10.242 2.587 77.018 1.00 46.29 68 ASP F N 1
ATOM 8378 C CA . ASP F 1 70 ? -10.497 2.110 78.381 1.00 47.08 68 ASP F CA 1
ATOM 8379 C C . ASP F 1 70 ? -9.346 2.365 79.321 1.00 46.44 68 ASP F C 1
ATOM 8380 O O . ASP F 1 70 ? -9.531 2.396 80.540 1.00 46.66 68 ASP F O 1
ATOM 8385 N N . SER F 1 71 ? -8.156 2.503 78.756 1.00 44.84 69 SER F N 1
ATOM 8386 C CA . SER F 1 71 ? -6.978 2.695 79.548 1.00 43.56 69 SER F CA 1
ATOM 8387 C C . SER F 1 71 ? -6.028 3.651 78.839 1.00 41.44 69 SER F C 1
ATOM 8388 O O . SER F 1 71 ? -6.313 4.120 77.744 1.00 40.86 69 SER F O 1
ATOM 8391 N N . ILE F 1 72 ? -4.911 3.935 79.484 1.00 39.52 70 ILE F N 1
ATOM 8392 C CA . ILE F 1 72 ? -3.898 4.806 78.904 1.00 38.52 70 ILE F CA 1
ATOM 8393 C C . ILE F 1 72 ? -3.016 3.975 77.972 1.00 36.71 70 ILE F C 1
ATOM 8394 O O . ILE F 1 72 ? -2.423 2.982 78.388 1.00 35.22 70 ILE F O 1
ATOM 8399 N N . PRO F 1 73 ? -2.909 4.406 76.715 1.00 35.45 71 PRO F N 1
ATOM 8400 C CA . PRO F 1 73 ? -1.963 3.729 75.826 1.00 35.26 71 PRO F CA 1
ATOM 8401 C C . PRO F 1 73 ? -0.527 3.812 76.340 1.00 35.02 71 PRO F C 1
ATOM 8402 O O . PRO F 1 73 ? -0.136 4.820 76.949 1.00 35.85 71 PRO F O 1
ATOM 8406 N N . SER F 1 74 ? 0.246 2.749 76.146 1.00 33.85 72 SER F N 1
ATOM 8407 C CA . SER F 1 74 ? 1.644 2.781 76.498 1.00 33.54 72 SER F CA 1
ATOM 8408 C C . SER F 1 74 ? 2.476 3.100 75.250 1.00 32.58 72 SER F C 1
ATOM 8409 O O . SER F 1 74 ? 3.520 3.719 75.352 1.00 32.20 72 SER F O 1
ATOM 8412 N N . THR F 1 75 ? 1.989 2.695 74.085 1.00 31.88 73 THR F N 1
ATOM 8413 C CA . THR F 1 75 ? 2.561 3.121 72.808 1.00 30.71 73 THR F CA 1
ATOM 8414 C C . THR F 1 75 ? 1.450 3.575 71.843 1.00 29.62 73 THR F C 1
ATOM 8415 O O . THR F 1 75 ? 0.354 3.014 71.826 1.00 28.16 73 THR F O 1
ATOM 8419 N N . VAL F 1 76 ? 1.720 4.637 71.085 1.00 27.76 74 VAL F N 1
ATOM 8420 C CA . VAL F 1 76 ? 0.833 5.045 70.007 1.00 27.64 74 VAL F CA 1
ATOM 8421 C C . VAL F 1 76 ? 1.685 5.128 68.742 1.00 27.13 74 VAL F C 1
ATOM 8422 O O . VAL F 1 76 ? 2.721 5.805 68.746 1.00 27.02 74 VAL F O 1
ATOM 8426 N N . VAL F 1 77 ? 1.275 4.398 67.706 1.00 25.37 75 VAL F N 1
ATOM 8427 C CA . VAL F 1 77 ? 2.016 4.337 66.468 1.00 24.63 75 VAL F CA 1
ATOM 8428 C C . VAL F 1 77 ? 1.149 5.043 65.458 1.00 24.91 75 VAL F C 1
ATOM 8429 O O . VAL F 1 77 ? 0.015 4.642 65.198 1.00 25.26 75 VAL F O 1
ATOM 8433 N N . HIS F 1 78 ? 1.650 6.150 64.947 1.00 23.86 76 HIS F N 1
ATOM 8434 C CA . HIS F 1 78 ? 0.975 6.888 63.938 1.00 24.91 76 HIS F CA 1
ATOM 8435 C C . HIS F 1 78 ? 1.584 6.578 62.574 1.00 25.73 76 HIS F C 1
ATOM 8436 O O . HIS F 1 78 ? 2.689 7.013 62.243 1.00 23.24 76 HIS F O 1
ATOM 8443 N N . SER F 1 79 ? 0.861 5.770 61.804 1.00 26.29 77 SER F N 1
ATOM 8444 C CA . SER F 1 79 ? 1.310 5.423 60.464 1.00 26.71 77 SER F CA 1
ATOM 8445 C C . SER F 1 79 ? 0.320 5.814 59.353 1.00 27.27 77 SER F C 1
ATOM 8446 O O . SER F 1 79 ? 0.521 5.431 58.218 1.00 25.58 77 SER F O 1
ATOM 8449 N N . ALA F 1 80 ? -0.707 6.594 59.666 1.00 27.49 78 ALA F N 1
ATOM 8450 C CA . ALA F 1 80 ? -1.608 7.132 58.659 1.00 28.64 78 ALA F CA 1
ATOM 8451 C C . ALA F 1 80 ? -0.839 8.048 57.706 1.00 29.10 78 ALA F C 1
ATOM 8452 O O . ALA F 1 80 ? 0.008 8.874 58.110 1.00 29.37 78 ALA F O 1
ATOM 8454 N N . GLY F 1 81 ? -1.143 7.909 56.436 1.00 28.34 79 GLY F N 1
ATOM 8455 C CA . GLY F 1 81 ? -0.549 8.780 55.432 1.00 28.70 79 GLY F CA 1
ATOM 8456 C C . GLY F 1 81 ? -1.019 8.305 54.073 1.00 29.31 79 GLY F C 1
ATOM 8457 O O . GLY F 1 81 ? -1.773 7.341 53.982 1.00 28.92 79 GLY F O 1
ATOM 8458 N N . SER F 1 82 ? -0.576 8.973 53.033 1.00 28.34 80 SER F N 1
ATOM 8459 C CA . SER F 1 82 ? -0.830 8.540 51.670 1.00 28.67 80 SER F CA 1
ATOM 8460 C C . SER F 1 82 ? 0.110 9.281 50.773 1.00 28.09 80 SER F C 1
ATOM 8461 O O . SER F 1 82 ? 0.651 10.316 51.168 1.00 26.47 80 SER F O 1
ATOM 8464 N N . GLY F 1 83 ? 0.276 8.773 49.551 1.00 28.00 81 GLY F N 1
ATOM 8465 C CA . GLY F 1 83 ? 1.142 9.389 48.576 1.00 27.61 81 GLY F CA 1
ATOM 8466 C C . GLY F 1 83 ? 0.416 10.031 47.408 1.00 27.64 81 GLY F C 1
ATOM 8467 O O . GLY F 1 83 ? -0.717 9.767 47.154 1.00 28.88 81 GLY F O 1
ATOM 8468 N N . TYR F 1 84 ? 1.098 10.917 46.725 1.00 27.76 82 TYR F N 1
ATOM 8469 C CA . TYR F 1 84 ? 0.638 11.480 45.464 1.00 28.02 82 TYR F CA 1
ATOM 8470 C C . TYR F 1 84 ? 1.842 12.122 44.842 1.00 28.33 82 TYR F C 1
ATOM 8471 O O . TYR F 1 84 ? 2.641 12.740 45.536 1.00 28.30 82 TYR F O 1
ATOM 8480 N N . PHE F 1 85 ? 1.999 11.955 43.536 1.00 27.87 83 PHE F N 1
ATO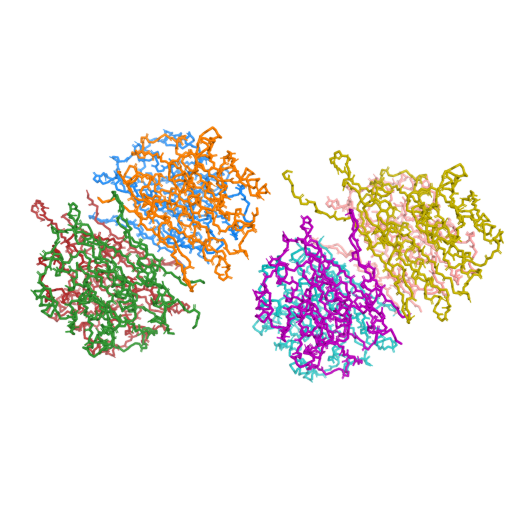M 8481 C CA . PHE F 1 85 ? 3.264 12.284 42.889 1.00 28.07 83 PHE F CA 1
ATOM 8482 C C . PHE F 1 85 ? 3.026 12.912 41.524 1.00 27.56 83 PHE F C 1
ATOM 8483 O O . PHE F 1 85 ? 1.897 12.896 40.992 1.00 28.19 83 PHE F O 1
ATOM 8491 N N . GLY F 1 86 ? 4.097 13.506 41.007 1.00 27.37 84 GLY F N 1
ATOM 8492 C CA . GLY F 1 86 ? 4.163 14.097 39.685 1.00 26.57 84 GLY F CA 1
ATOM 8493 C C . GLY F 1 86 ? 4.787 15.469 39.756 1.00 27.50 84 GLY F C 1
ATOM 8494 O O . GLY F 1 86 ? 4.888 16.078 40.850 1.00 26.06 84 GLY F O 1
ATOM 8495 N N . LEU F 1 87 ? 5.185 15.985 38.595 1.00 26.62 85 LEU F N 1
ATOM 8496 C CA . LEU F 1 87 ? 5.736 17.325 38.520 1.00 25.96 85 LEU F CA 1
ATOM 8497 C C . LEU F 1 87 ? 4.656 18.275 39.012 1.00 25.88 85 LEU F C 1
ATOM 8498 O O . LEU F 1 87 ? 3.465 18.031 38.821 1.00 25.14 85 LEU F O 1
ATOM 8503 N N . LEU F 1 88 ? 5.064 19.360 39.666 1.00 25.06 86 LEU F N 1
ATOM 8504 C CA . LEU F 1 88 ? 4.097 20.140 40.430 1.00 24.88 86 LEU F CA 1
ATOM 8505 C C . LEU F 1 88 ? 2.970 20.651 39.546 1.00 24.89 86 LEU F C 1
ATOM 8506 O O . LEU F 1 88 ? 1.790 20.579 39.920 1.00 24.80 86 LEU F O 1
ATOM 8511 N N . GLN F 1 89 ? 3.349 21.189 38.389 1.00 26.61 87 GLN F N 1
ATOM 8512 C CA . GLN F 1 89 ? 2.389 21.725 37.445 1.00 27.09 87 GLN F CA 1
ATOM 8513 C C . GLN F 1 89 ? 1.377 20.686 36.889 1.00 28.12 87 GLN F C 1
ATOM 8514 O O . GLN F 1 89 ? 0.311 21.079 36.367 1.00 28.00 87 GLN F O 1
ATOM 8520 N N . GLU F 1 90 ? 1.683 19.399 37.024 1.00 27.73 88 GLU F N 1
ATOM 8521 C CA . GLU F 1 90 ? 0.782 18.343 36.619 1.00 28.96 88 GLU F CA 1
ATOM 8522 C C . GLU F 1 90 ? -0.164 17.889 37.736 1.00 28.66 88 GLU F C 1
ATOM 8523 O O . GLU F 1 90 ? -1.121 17.171 37.467 1.00 28.80 88 GLU F O 1
ATOM 8529 N N . GLN F 1 91 ? 0.118 18.240 38.991 1.00 28.30 89 GLN F N 1
ATOM 8530 C CA . GLN F 1 91 ? -0.642 17.696 40.131 1.00 26.90 89 GLN F CA 1
ATOM 8531 C C . GLN F 1 91 ? -1.984 18.399 40.200 1.00 26.84 89 GLN F C 1
ATOM 8532 O O . GLN F 1 91 ? -2.104 19.594 39.907 1.00 27.77 89 GLN F O 1
ATOM 8538 N N . ASP F 1 92 ? -3.011 17.649 40.572 1.00 27.21 90 ASP F N 1
ATOM 8539 C CA . ASP F 1 92 ? -4.344 18.181 40.669 1.00 28.02 90 ASP F CA 1
ATOM 8540 C C . ASP F 1 92 ? -4.527 18.798 42.075 1.00 28.26 90 ASP F C 1
ATOM 8541 O O . ASP F 1 92 ? -4.267 18.140 43.076 1.00 27.03 90 ASP F O 1
ATOM 8546 N N . PRO F 1 93 ? -4.989 20.057 42.152 1.00 29.42 91 PRO F N 1
ATOM 8547 C CA . PRO F 1 93 ? -5.070 20.719 43.469 1.00 30.08 91 PRO F CA 1
ATOM 8548 C C . PRO F 1 93 ? -5.993 20.011 44.459 1.00 31.75 91 PRO F C 1
ATOM 8549 O O . PRO F 1 93 ? -5.760 20.069 45.653 1.00 30.81 91 PRO F O 1
ATOM 8553 N N . GLU F 1 94 ? -7.035 19.343 43.960 1.00 32.66 92 GLU F N 1
ATOM 8554 C CA . GLU F 1 94 ? -7.927 18.550 44.809 1.00 33.36 92 GLU F CA 1
ATOM 8555 C C . GLU F 1 94 ? -7.184 17.387 45.462 1.00 32.09 92 GLU F C 1
ATOM 8556 O O . GLU F 1 94 ? -7.376 17.075 46.627 1.00 32.10 92 GLU F O 1
ATOM 8562 N N . GLN F 1 95 ? -6.296 16.767 44.705 1.00 30.89 93 GLN F N 1
ATOM 8563 C CA . GLN F 1 95 ? -5.439 15.705 45.210 1.00 29.03 93 GLN F CA 1
ATOM 8564 C C . GLN F 1 95 ? -4.393 16.223 46.190 1.00 26.67 93 GLN F C 1
ATOM 8565 O O . GLN F 1 95 ? -4.099 15.546 47.147 1.00 24.31 93 GLN F O 1
ATOM 8571 N N . ILE F 1 96 ? -3.861 17.413 45.936 1.00 24.93 94 ILE F N 1
ATOM 8572 C CA . ILE F 1 96 ? -2.944 18.060 46.896 1.00 25.47 94 ILE F CA 1
ATOM 8573 C C . ILE F 1 96 ? -3.668 18.284 48.232 1.00 25.76 94 ILE F C 1
ATOM 8574 O O . ILE F 1 96 ? -3.128 17.932 49.289 1.00 25.87 94 ILE F O 1
ATOM 8579 N N . GLN F 1 97 ? -4.904 18.776 48.178 1.00 26.59 95 GLN F N 1
ATOM 8580 C CA . GLN F 1 97 ? -5.685 19.004 49.412 1.00 28.58 95 GLN F CA 1
ATOM 8581 C C . GLN F 1 97 ? -5.835 17.731 50.209 1.00 27.45 95 GLN F C 1
ATOM 8582 O O . GLN F 1 97 ? -5.624 17.729 51.399 1.00 26.14 95 GLN F O 1
ATOM 8588 N N . THR F 1 98 ? -6.176 16.644 49.545 1.00 27.01 96 THR F N 1
ATOM 8589 C CA . THR F 1 98 ? -6.234 15.330 50.171 1.00 26.40 96 THR F CA 1
ATOM 8590 C C . THR F 1 98 ? -4.905 14.876 50.732 1.00 25.95 96 THR F C 1
ATOM 8591 O O . THR F 1 98 ? -4.848 14.234 51.793 1.00 25.46 96 THR F O 1
ATOM 8595 N N . LEU F 1 99 ? -3.825 15.185 50.024 1.00 24.63 97 LEU F N 1
ATOM 8596 C CA . LEU F 1 99 ? -2.486 14.858 50.586 1.00 23.85 97 LEU F CA 1
ATOM 8597 C C . LEU F 1 99 ? -2.229 15.614 51.937 1.00 23.24 97 LEU F C 1
ATOM 8598 O O . LEU F 1 99 ? -1.744 15.024 52.899 1.00 22.00 97 LEU F O 1
ATOM 8603 N N . ILE F 1 100 ? -2.612 16.888 51.985 1.00 23.24 98 ILE F N 1
ATOM 8604 C CA . ILE F 1 100 ? -2.435 17.720 53.196 1.00 24.37 98 ILE F CA 1
ATOM 8605 C C . ILE F 1 100 ? -3.312 17.134 54.313 1.00 24.99 98 ILE F C 1
ATOM 8606 O O . ILE F 1 100 ? -2.830 16.869 55.443 1.00 25.35 98 ILE F O 1
ATOM 8611 N N . GLU F 1 101 ? -4.569 16.835 54.004 1.00 25.31 99 GLU F N 1
ATOM 8612 C CA . GLU F 1 101 ? -5.438 16.185 55.020 1.00 25.81 99 GLU F CA 1
ATOM 8613 C C . GLU F 1 101 ? -4.926 14.841 55.532 1.00 25.33 99 GLU F C 1
ATOM 8614 O O . GLU F 1 101 ? -4.853 14.637 56.752 1.00 24.70 99 GLU F O 1
ATOM 8620 N N . ASN F 1 102 ? -4.528 13.957 54.633 1.00 24.42 100 ASN F N 1
ATOM 8621 C CA . ASN F 1 102 ? -4.134 12.590 55.042 1.00 25.42 100 ASN F CA 1
ATOM 8622 C C . ASN F 1 102 ? -2.836 12.511 55.791 1.00 24.83 100 ASN F C 1
ATOM 8623 O O . ASN F 1 102 ? -2.637 11.551 56.588 1.00 22.66 100 ASN F O 1
ATOM 8628 N N . ASN F 1 103 ? -1.945 13.472 55.531 1.00 23.97 101 ASN F N 1
ATOM 8629 C CA . ASN F 1 103 ? -0.609 13.431 56.121 1.00 24.32 101 ASN F CA 1
ATOM 8630 C C . ASN F 1 103 ? -0.346 14.476 57.240 1.00 24.37 101 ASN F C 1
ATOM 8631 O O . ASN F 1 103 ? 0.143 14.138 58.329 1.00 25.32 101 ASN F O 1
ATOM 8636 N N . LEU F 1 104 ? -0.630 15.738 56.958 1.00 24.13 102 LEU F N 1
ATOM 8637 C CA . LEU F 1 104 ? -0.268 16.801 57.865 1.00 23.82 102 LEU F CA 1
ATOM 8638 C C . LEU F 1 104 ? -1.391 17.022 58.914 1.00 24.43 102 LEU F C 1
ATOM 8639 O O . LEU F 1 104 ? -1.099 16.955 60.094 1.00 24.07 102 LEU F O 1
ATOM 8644 N N . SER F 1 105 ? -2.634 17.255 58.481 1.00 24.85 103 SER F N 1
ATOM 8645 C CA . SER F 1 105 ? -3.780 17.392 59.374 1.00 24.54 103 SER F CA 1
ATOM 8646 C C . SER F 1 105 ? -3.926 16.208 60.298 1.00 25.00 103 SER F C 1
ATOM 8647 O O . SER F 1 105 ? -4.138 16.384 61.504 1.00 26.06 103 SER F O 1
ATOM 8650 N N . SER F 1 106 ? -3.777 15.004 59.759 1.00 24.28 104 SER F N 1
ATOM 8651 C CA . SER F 1 106 ? -3.813 13.809 60.573 1.00 24.47 104 SER F CA 1
ATOM 8652 C C . SER F 1 106 ? -2.737 13.774 61.661 1.00 24.59 104 SER F C 1
ATOM 8653 O O . SER F 1 106 ? -3.049 13.437 62.813 1.00 25.19 104 SER F O 1
ATOM 8656 N N . ALA F 1 107 ? -1.477 14.047 61.298 1.00 23.22 105 ALA F N 1
ATOM 8657 C CA . ALA F 1 107 ? -0.399 14.079 62.283 1.00 22.76 105 ALA F CA 1
ATOM 8658 C C . ALA F 1 107 ? -0.640 15.118 63.398 1.00 22.89 105 ALA F C 1
ATOM 8659 O O . ALA F 1 107 ? -0.399 14.791 64.584 1.00 22.88 105 ALA F O 1
ATOM 8661 N N . ILE F 1 108 ? -1.101 16.309 63.012 1.00 24.00 106 ILE F N 1
ATOM 8662 C CA . ILE F 1 108 ? -1.352 17.438 63.933 1.00 24.41 106 ILE F CA 1
ATOM 8663 C C . ILE F 1 108 ? -2.469 17.063 64.894 1.00 25.72 106 ILE F C 1
ATOM 8664 O O . ILE F 1 108 ? -2.323 17.171 66.087 1.00 25.80 106 ILE F O 1
ATOM 8669 N N . ASN F 1 109 ? -3.578 16.589 64.375 1.00 26.34 107 ASN F N 1
ATOM 8670 C CA . ASN F 1 109 ? -4.677 16.180 65.239 1.00 26.93 107 ASN F CA 1
ATOM 8671 C C . ASN F 1 109 ? -4.300 15.095 66.216 1.00 26.77 107 ASN F C 1
ATOM 8672 O O . ASN F 1 109 ? -4.602 15.184 67.419 1.00 27.80 107 ASN F O 1
ATOM 8677 N N . VAL F 1 110 ? -3.609 14.075 65.739 1.00 25.40 108 VAL F N 1
ATOM 8678 C CA . VAL F 1 110 ? -3.284 12.958 66.581 1.00 25.15 108 VAL F CA 1
ATOM 8679 C C . VAL F 1 110 ? -2.262 13.408 67.615 1.00 25.70 108 VAL F C 1
ATOM 8680 O O . VAL F 1 110 ? -2.412 13.095 68.798 1.00 24.28 108 VAL F O 1
ATOM 8684 N N . LEU F 1 111 ? -1.234 14.143 67.198 1.00 25.66 109 LEU F N 1
ATOM 8685 C CA . LEU F 1 111 ? -0.196 14.566 68.140 1.00 25.52 109 LEU F CA 1
ATOM 8686 C C . LEU F 1 111 ? -0.774 15.556 69.166 1.00 26.16 109 LEU F C 1
ATOM 8687 O O . LEU F 1 111 ? -0.436 15.448 70.349 1.00 24.89 109 LEU F O 1
ATOM 8692 N N . ARG F 1 112 ? -1.633 16.478 68.714 1.00 25.97 110 ARG F N 1
ATOM 8693 C CA . ARG F 1 112 ? -2.257 17.468 69.589 1.00 27.42 110 ARG F CA 1
ATOM 8694 C C . ARG F 1 112 ? -3.120 16.764 70.635 1.00 28.61 110 ARG F C 1
ATOM 8695 O O . ARG F 1 112 ? -3.041 17.046 71.844 1.00 27.79 110 ARG F O 1
ATOM 8703 N N . GLU F 1 113 ? -3.939 15.827 70.174 1.00 28.25 111 GLU F N 1
ATOM 8704 C CA . GLU F 1 113 ? -4.755 15.073 71.087 1.00 29.63 111 GLU F CA 1
ATOM 8705 C C . GLU F 1 113 ? -3.921 14.269 72.116 1.00 29.61 111 GLU F C 1
ATOM 8706 O O . GLU F 1 113 ? -4.319 14.154 73.293 1.00 29.61 111 GLU F O 1
ATOM 8712 N N . LEU F 1 114 ? -2.781 13.725 71.699 1.00 27.79 112 LEU F N 1
ATOM 8713 C CA . LEU F 1 114 ? -1.959 12.917 72.568 1.00 27.67 112 LEU F CA 1
ATOM 8714 C C . LEU F 1 114 ? -1.208 13.773 73.600 1.00 28.85 112 LEU F C 1
ATOM 8715 O O . LEU F 1 114 ? -1.094 13.387 74.774 1.00 28.40 112 LEU F O 1
ATOM 8720 N N . VAL F 1 115 ? -0.672 14.916 73.164 1.00 29.58 113 VAL F N 1
ATOM 8721 C CA . VAL F 1 115 ? -0.075 15.851 74.106 1.00 31.12 113 VAL F CA 1
ATOM 8722 C C . VAL F 1 115 ? -1.146 16.364 75.068 1.00 31.87 113 VAL F C 1
ATOM 8723 O O . VAL F 1 115 ? -0.893 16.423 76.239 1.00 32.16 113 VAL F O 1
ATOM 8727 N N . LYS F 1 116 ? -2.332 16.697 74.573 1.00 32.78 114 LYS F N 1
ATOM 8728 C CA . LYS F 1 116 ? -3.419 17.174 75.407 1.00 33.49 114 LYS F CA 1
ATOM 8729 C C . LYS F 1 116 ? -3.741 16.172 76.528 1.00 34.01 114 LYS F C 1
ATOM 8730 O O . LYS F 1 116 ? -3.744 16.557 77.683 1.00 33.39 114 LYS F O 1
ATOM 8736 N N . ARG F 1 117 ? -3.966 14.896 76.188 1.00 32.96 115 ARG F N 1
ATOM 8737 C CA . ARG F 1 117 ? -4.300 13.851 77.195 1.00 33.14 115 ARG F CA 1
ATOM 8738 C C . ARG F 1 117 ? -3.142 13.224 77.975 1.00 32.87 115 ARG F C 1
ATOM 8739 O O . ARG F 1 117 ? -3.302 12.866 79.159 1.00 33.17 115 ARG F O 1
ATOM 8747 N N . TYR F 1 118 ? -1.990 13.036 77.344 1.00 31.94 116 TYR F N 1
ATOM 8748 C CA . TYR F 1 118 ? -1.010 12.114 77.882 1.00 31.46 116 TYR F CA 1
ATOM 8749 C C . TYR F 1 118 ? 0.398 12.653 78.036 1.00 31.75 116 TYR F C 1
ATOM 8750 O O . TYR F 1 118 ? 1.327 11.873 78.310 1.00 31.44 116 TYR F O 1
ATOM 8759 N N . LYS F 1 119 ? 0.608 13.958 77.876 1.00 32.09 117 LYS F N 1
ATOM 8760 C CA . LYS F 1 119 ? 1.993 14.471 77.967 1.00 32.80 117 LYS F CA 1
ATOM 8761 C C . LYS F 1 119 ? 2.657 14.151 79.303 1.00 32.64 117 LYS F C 1
ATOM 8762 O O . LYS F 1 119 ? 3.880 14.012 79.379 1.00 31.59 117 LYS F O 1
ATOM 8768 N N . ASP F 1 120 ? 1.834 14.009 80.349 1.00 33.62 118 ASP F N 1
ATOM 8769 C CA . ASP F 1 120 ? 2.331 13.676 81.677 1.00 33.43 118 ASP F CA 1
ATOM 8770 C C . ASP F 1 120 ? 2.288 12.208 81.994 1.00 33.12 118 ASP F C 1
ATOM 8771 O O . ASP F 1 120 ? 2.570 11.828 83.112 1.00 32.07 118 ASP F O 1
ATOM 8776 N N . GLN F 1 121 ? 1.956 11.379 81.008 1.00 32.25 119 GLN F N 1
ATOM 8777 C CA . GLN F 1 121 ? 2.066 9.935 81.135 1.00 32.45 119 GLN F CA 1
ATOM 8778 C C . GLN F 1 121 ? 3.266 9.332 80.334 1.00 33.25 119 GLN F C 1
ATOM 8779 O O . GLN F 1 121 ? 3.728 9.923 79.351 1.00 32.55 119 GLN F O 1
ATOM 8785 N N . PRO F 1 122 ? 3.765 8.151 80.749 1.00 33.47 120 PRO F N 1
ATOM 8786 C CA . PRO F 1 122 ? 4.882 7.503 80.081 1.00 33.42 120 PRO F CA 1
ATOM 8787 C C . PRO F 1 122 ? 4.433 6.779 78.796 1.00 32.74 120 PRO F C 1
ATOM 8788 O O . PRO F 1 122 ? 4.274 5.570 78.783 1.00 33.87 120 PRO F O 1
ATOM 8792 N N . VAL F 1 123 ? 4.173 7.554 77.752 1.00 32.54 121 VAL F N 1
ATOM 8793 C CA . VAL F 1 123 ? 3.723 7.045 76.466 1.00 31.76 121 VAL F CA 1
ATOM 8794 C C . VAL F 1 123 ? 4.788 7.272 75.394 1.00 30.74 121 VAL F C 1
ATOM 8795 O O . VAL F 1 123 ? 5.288 8.384 75.240 1.00 30.65 121 VAL F O 1
ATOM 8799 N N . ASN F 1 124 ? 5.139 6.216 74.666 1.00 29.67 122 ASN F N 1
ATOM 8800 C CA . ASN F 1 124 ? 6.038 6.350 73.496 1.00 28.51 122 ASN F CA 1
ATOM 8801 C C . ASN F 1 124 ? 5.136 6.599 72.258 1.00 27.32 122 ASN F C 1
ATOM 8802 O O . ASN F 1 124 ? 4.220 5.839 71.976 1.00 26.19 122 ASN F O 1
ATOM 8807 N N . VAL F 1 125 ? 5.291 7.753 71.638 1.00 25.58 123 VAL F N 1
ATOM 8808 C CA . VAL F 1 125 ? 4.552 8.109 70.439 1.00 24.24 123 VAL F CA 1
ATOM 8809 C C . VAL F 1 125 ? 5.465 7.916 69.211 1.00 24.45 123 VAL F C 1
ATOM 8810 O O . VAL F 1 125 ? 6.460 8.603 69.046 1.00 24.68 123 VAL F O 1
ATOM 8814 N N . VAL F 1 126 ? 5.128 6.972 68.343 1.00 24.95 124 VAL F N 1
ATOM 8815 C CA . VAL F 1 126 ? 6.001 6.669 67.213 1.00 24.81 124 VAL F CA 1
ATOM 8816 C C . VAL F 1 126 ? 5.379 7.335 65.979 1.00 24.26 124 VAL F C 1
ATOM 8817 O O . VAL F 1 126 ? 4.296 6.960 65.544 1.00 25.11 124 VAL F O 1
ATOM 8821 N N . MET F 1 127 ? 6.059 8.317 65.438 1.00 23.15 125 MET F N 1
ATOM 8822 C CA . MET F 1 127 ? 5.566 9.056 64.278 1.00 23.38 125 MET F CA 1
ATOM 8823 C C . MET F 1 127 ? 6.301 8.571 63.046 1.00 24.37 125 MET F C 1
ATOM 8824 O O . MET F 1 127 ? 7.510 8.808 62.899 1.00 24.77 125 MET F O 1
ATOM 8829 N N . ILE F 1 128 ? 5.565 7.889 62.160 1.00 24.13 126 ILE F N 1
ATOM 8830 C CA . ILE F 1 128 ? 6.138 7.319 60.959 1.00 24.14 126 ILE F CA 1
ATOM 8831 C C . ILE F 1 128 ? 5.942 8.324 59.847 1.00 24.60 126 ILE F C 1
ATOM 8832 O O . ILE F 1 128 ? 4.826 8.734 59.564 1.00 25.08 126 ILE F O 1
ATOM 8837 N N . MET F 1 129 ? 7.040 8.739 59.241 1.00 23.26 127 MET F N 1
ATOM 8838 C CA . MET F 1 129 ? 7.038 9.736 58.207 1.00 23.05 127 MET F CA 1
ATOM 8839 C C . MET F 1 129 ? 7.564 9.015 56.932 1.00 23.45 127 MET F C 1
ATOM 8840 O O . MET F 1 129 ? 6.910 8.118 56.436 1.00 23.65 127 MET F O 1
ATOM 8845 N N . SER F 1 130 ? 8.727 9.403 56.444 1.00 23.60 128 SER F N 1
ATOM 8846 C CA . SER F 1 130 ? 9.260 8.933 55.203 1.00 23.54 128 SER F CA 1
ATOM 8847 C C . SER F 1 130 ? 10.618 9.601 55.044 1.00 23.08 128 SER F C 1
ATOM 8848 O O . SER F 1 130 ? 10.863 10.684 55.594 1.00 22.45 128 SER F O 1
ATOM 8851 N N . THR F 1 131 ? 11.518 8.968 54.294 1.00 22.81 129 THR F N 1
ATOM 8852 C CA . THR F 1 131 ? 12.772 9.632 53.889 1.00 23.44 129 THR F CA 1
ATOM 8853 C C . THR F 1 131 ? 12.481 10.914 53.088 1.00 22.96 129 THR F C 1
ATOM 8854 O O . THR F 1 131 ? 13.355 11.784 52.955 1.00 25.04 129 THR F O 1
ATOM 8858 N N . ALA F 1 132 ? 11.262 11.061 52.564 1.00 21.60 130 ALA F N 1
ATOM 8859 C CA . ALA F 1 132 ? 10.848 12.325 51.903 1.00 22.01 130 ALA F CA 1
ATOM 8860 C C . ALA F 1 132 ? 10.833 13.542 52.876 1.00 22.46 130 ALA F C 1
ATOM 8861 O O . ALA F 1 132 ? 10.876 14.665 52.416 1.00 23.44 130 ALA F O 1
ATOM 8863 N N . ALA F 1 133 ? 10.736 13.300 54.198 1.00 22.35 131 ALA F N 1
ATOM 8864 C CA . ALA F 1 133 ? 10.793 14.344 55.253 1.00 23.12 131 ALA F CA 1
ATOM 8865 C C . ALA F 1 133 ? 12.195 14.953 55.426 1.00 23.61 131 ALA F C 1
ATOM 8866 O O . ALA F 1 133 ? 12.350 16.013 56.010 1.00 24.25 131 ALA F O 1
ATOM 8868 N N . GLN F 1 134 ? 13.206 14.264 54.938 1.00 24.64 132 GLN F N 1
ATOM 8869 C CA . GLN F 1 134 ? 14.588 14.627 55.225 1.00 25.77 132 GLN F CA 1
ATOM 8870 C C . GLN F 1 134 ? 15.338 15.168 54.026 1.00 25.96 132 GLN F C 1
ATOM 8871 O O . GLN F 1 134 ? 16.464 15.571 54.152 1.00 25.21 132 GLN F O 1
ATOM 8877 N N . GLN F 1 135 ? 14.712 15.167 52.864 1.00 25.66 133 GLN F N 1
ATOM 8878 C CA . GLN F 1 135 ? 15.386 15.591 51.647 1.00 27.12 133 GLN F CA 1
ATOM 8879 C C . GLN F 1 135 ? 14.338 15.967 50.594 1.00 26.05 133 GLN F C 1
ATOM 8880 O O . GLN F 1 135 ? 13.212 15.452 50.625 1.00 26.35 133 GLN F O 1
ATOM 8886 N N . PRO F 1 136 ? 14.709 16.850 49.667 1.00 24.93 134 PRO F N 1
ATOM 8887 C CA . PRO F 1 136 ? 13.826 17.199 48.584 1.00 25.02 134 PRO F CA 1
ATOM 8888 C C . PRO F 1 136 ? 13.876 16.132 47.512 1.00 25.12 134 PRO F C 1
ATOM 8889 O O . PRO F 1 136 ? 14.891 15.441 47.396 1.00 24.25 134 PRO F O 1
ATOM 8893 N N . LYS F 1 137 ? 12.793 15.981 46.757 1.00 25.14 135 LYS F N 1
ATOM 8894 C CA . LYS F 1 137 ? 12.699 14.910 45.735 1.00 25.76 135 LYS F CA 1
ATOM 8895 C C . LYS F 1 137 ? 11.868 15.436 44.581 1.00 24.64 135 LYS F C 1
ATOM 8896 O O . LYS F 1 137 ? 10.745 15.878 44.785 1.00 24.15 135 LYS F O 1
ATOM 8902 N N . ALA F 1 138 ? 12.462 15.460 43.394 1.00 25.11 136 ALA F N 1
ATOM 8903 C CA . ALA F 1 138 ? 11.770 15.851 42.190 1.00 25.10 136 ALA F CA 1
ATOM 8904 C C . ALA F 1 138 ? 10.520 14.957 41.970 1.00 25.37 136 ALA F C 1
ATOM 8905 O O . ALA F 1 138 ? 10.540 13.747 42.215 1.00 23.36 136 ALA F O 1
ATOM 8907 N N . GLN F 1 139 ? 9.457 15.564 41.451 1.00 25.12 137 GLN F N 1
ATOM 8908 C CA . GLN F 1 139 ? 8.166 14.897 41.316 1.00 26.74 137 GLN F CA 1
ATOM 8909 C C . GLN F 1 139 ? 7.514 14.435 42.655 1.00 26.31 137 GLN F C 1
ATOM 8910 O O . GLN F 1 139 ? 6.550 13.688 42.652 1.00 25.50 137 GLN F O 1
ATOM 8916 N N . GLU F 1 140 ? 8.033 14.890 43.790 1.00 25.62 138 GLU F N 1
ATOM 8917 C CA . GLU F 1 140 ? 7.378 14.638 45.092 1.00 25.19 138 GLU F CA 1
ATOM 8918 C C . GLU F 1 140 ? 7.255 15.920 45.909 1.00 24.23 138 GLU F C 1
ATOM 8919 O O . GLU F 1 140 ? 7.269 15.888 47.129 1.00 24.03 138 GLU F O 1
ATOM 8925 N N . SER F 1 141 ? 7.136 17.049 45.243 1.00 23.95 139 SER F N 1
ATOM 8926 C CA . SER F 1 141 ? 7.294 18.326 45.921 1.00 22.91 139 SER F CA 1
ATOM 8927 C C . SER F 1 141 ? 6.248 18.523 47.008 1.00 23.35 139 SER F C 1
ATOM 8928 O O . SER F 1 141 ? 6.585 18.987 48.077 1.00 24.33 139 SER F O 1
ATOM 8931 N N . THR F 1 142 ? 4.992 18.167 46.751 1.00 23.50 140 THR F N 1
ATOM 8932 C CA . THR F 1 142 ? 3.940 18.280 47.755 1.00 23.63 140 THR F CA 1
ATOM 8933 C C . THR F 1 142 ? 3.958 17.156 48.785 1.00 23.62 140 THR F C 1
ATOM 8934 O O . THR F 1 142 ? 3.494 17.369 49.902 1.00 23.29 140 THR F O 1
ATOM 8938 N N . TYR F 1 143 ? 4.454 15.964 48.426 1.00 22.09 141 TYR F N 1
ATOM 8939 C CA . TYR F 1 143 ? 4.682 14.897 49.395 1.00 21.12 141 TYR F CA 1
ATOM 8940 C C . TYR F 1 143 ? 5.821 15.235 50.351 1.00 21.53 141 TYR F C 1
ATOM 8941 O O . TYR F 1 143 ? 5.726 15.043 51.541 1.00 22.27 141 TYR F O 1
ATOM 8950 N N . CYS F 1 144 ? 6.893 15.750 49.808 1.00 21.10 142 CYS F N 1
ATOM 8951 C CA . CYS F 1 144 ? 7.938 16.332 50.586 1.00 21.33 142 CYS F CA 1
ATOM 8952 C C . CYS F 1 144 ? 7.415 17.428 51.525 1.00 21.08 142 CYS F C 1
ATOM 8953 O O . CYS F 1 144 ? 7.784 17.430 52.715 1.00 23.85 142 CYS F O 1
ATOM 8956 N N . ALA F 1 145 ? 6.576 18.319 51.013 1.00 20.77 143 ALA F N 1
ATOM 8957 C CA . ALA F 1 145 ? 6.041 19.415 51.782 1.00 20.15 143 ALA F CA 1
ATOM 8958 C C . ALA F 1 145 ? 5.350 18.884 52.998 1.00 21.15 143 ALA F C 1
ATOM 8959 O O . ALA F 1 145 ? 5.619 19.381 54.101 1.00 19.07 143 ALA F O 1
ATOM 8961 N N . VAL F 1 146 ? 4.471 17.872 52.823 1.00 20.08 144 VAL F N 1
ATOM 8962 C CA . VAL F 1 146 ? 3.665 17.411 53.942 1.00 20.13 144 VAL F CA 1
ATOM 8963 C C . VAL F 1 146 ? 4.531 16.632 54.955 1.00 20.21 144 VAL F C 1
ATOM 8964 O O . VAL F 1 146 ? 4.278 16.710 56.172 1.00 20.64 144 VAL F O 1
ATOM 8968 N N . LYS F 1 147 ? 5.556 15.927 54.472 1.00 19.89 145 LYS F N 1
ATOM 8969 C CA . LYS F 1 147 ? 6.397 15.151 55.358 1.00 20.09 145 LYS F CA 1
ATOM 8970 C C . LYS F 1 147 ? 7.442 16.013 56.079 1.00 20.52 145 LYS F C 1
ATOM 8971 O O . LYS F 1 147 ? 7.710 15.765 57.255 1.00 19.25 145 LYS F O 1
ATOM 8977 N N . TRP F 1 148 ? 8.036 16.990 55.384 1.00 19.65 146 TRP F N 1
ATOM 8978 C CA . TRP F 1 148 ? 8.815 18.032 56.043 1.00 20.84 146 TRP F CA 1
ATOM 8979 C C . TRP F 1 148 ? 7.967 18.719 57.143 1.00 21.79 146 TRP F C 1
ATOM 8980 O O . TRP F 1 148 ? 8.504 18.999 58.230 1.00 21.53 146 TRP F O 1
ATOM 8991 N N . ALA F 1 149 ? 6.689 19.022 56.847 1.00 21.36 147 ALA F N 1
ATOM 8992 C CA . ALA F 1 149 ? 5.785 19.627 57.852 1.00 22.50 147 ALA F CA 1
ATOM 8993 C C . ALA F 1 149 ? 5.680 18.804 59.165 1.00 22.14 147 ALA F C 1
ATOM 8994 O O . ALA F 1 149 ? 5.828 19.344 60.290 1.00 22.14 147 ALA F O 1
ATOM 8996 N N . VAL F 1 150 ? 5.456 17.505 59.031 1.00 21.40 148 VAL F N 1
ATOM 8997 C CA . VAL F 1 150 ? 5.357 16.622 60.186 1.00 22.10 148 VAL F CA 1
ATOM 8998 C C . VAL F 1 150 ? 6.702 16.548 60.900 1.00 23.06 148 VAL F C 1
ATOM 8999 O O . VAL F 1 150 ? 6.723 16.616 62.142 1.00 23.80 148 VAL F O 1
ATOM 9003 N N . LYS F 1 151 ? 7.821 16.485 60.158 1.00 22.75 149 LYS F N 1
ATOM 9004 C CA . LYS F 1 151 ? 9.106 16.607 60.825 1.00 23.37 149 LYS F CA 1
ATOM 9005 C C . LYS F 1 151 ? 9.251 17.951 61.622 1.00 23.69 149 LYS F C 1
ATOM 9006 O O . LYS F 1 151 ? 9.714 17.943 62.759 1.00 23.87 149 LYS F O 1
ATOM 9012 N N . GLY F 1 152 ? 8.860 19.079 61.045 1.00 23.66 150 GLY F N 1
ATOM 9013 C CA . GLY F 1 152 ? 8.929 20.359 61.769 1.00 23.74 150 GLY F CA 1
ATOM 9014 C C . GLY F 1 152 ? 8.045 20.346 63.037 1.00 23.80 150 GLY F C 1
ATOM 9015 O O . GLY F 1 152 ? 8.491 20.744 64.142 1.00 23.31 150 GLY F O 1
ATOM 9016 N N . LEU F 1 153 ? 6.807 19.902 62.868 1.00 22.61 151 LEU F N 1
ATOM 9017 C CA . LEU F 1 153 ? 5.897 19.625 63.980 1.00 23.67 151 LEU F CA 1
ATOM 9018 C C . LEU F 1 153 ? 6.550 18.806 65.119 1.00 24.26 151 LEU F C 1
ATOM 9019 O O . LEU F 1 153 ? 6.561 19.267 66.256 1.00 23.45 151 LEU F O 1
ATOM 9024 N N . ILE F 1 154 ? 7.080 17.629 64.833 1.00 23.85 152 ILE F N 1
ATOM 9025 C CA . ILE F 1 154 ? 7.514 16.753 65.902 1.00 24.26 152 ILE F CA 1
ATOM 9026 C C . ILE F 1 154 ? 8.790 17.222 66.554 1.00 24.85 152 ILE F C 1
ATOM 9027 O O . ILE F 1 154 ? 8.932 17.075 67.762 1.00 24.15 152 ILE F O 1
ATOM 9032 N N . GLU F 1 155 ? 9.721 17.780 65.792 1.00 25.74 153 GLU F N 1
ATOM 9033 C CA . GLU F 1 155 ? 10.905 18.379 66.415 1.00 26.43 153 GLU F CA 1
ATOM 9034 C C . GLU F 1 155 ? 10.548 19.570 67.322 1.00 25.97 153 GLU F C 1
ATOM 9035 O O . GLU F 1 155 ? 11.208 19.771 68.334 1.00 26.78 153 GLU F O 1
ATOM 9041 N N . SER F 1 156 ? 9.519 20.348 66.963 1.00 25.64 154 SER F N 1
ATOM 9042 C CA . SER F 1 156 ? 9.058 21.462 67.794 1.00 25.32 154 SER F CA 1
ATOM 9043 C C . SER F 1 156 ? 8.344 20.939 69.067 1.00 25.89 154 SER F C 1
ATOM 9044 O O . SER F 1 156 ? 8.569 21.427 70.189 1.00 26.17 154 SER F O 1
ATOM 9047 N N . VAL F 1 157 ? 7.490 19.949 68.897 1.00 24.01 155 VAL F N 1
ATOM 9048 C CA . VAL F 1 157 ? 6.820 19.351 70.026 1.00 24.61 155 VAL F CA 1
ATOM 9049 C C . VAL F 1 157 ? 7.801 18.656 70.964 1.00 26.17 155 VAL F C 1
ATOM 9050 O O . VAL F 1 157 ? 7.593 18.700 72.199 1.00 26.54 155 VAL F O 1
ATOM 9054 N N . ARG F 1 158 ? 8.871 18.053 70.437 1.00 26.11 156 ARG F N 1
ATOM 9055 C CA . ARG F 1 158 ? 9.894 17.458 71.299 1.00 28.20 156 ARG F CA 1
ATOM 9056 C C . ARG F 1 158 ? 10.525 18.468 72.292 1.00 29.20 156 ARG F C 1
ATOM 9057 O O . ARG F 1 158 ? 10.842 18.097 73.397 1.00 29.79 156 ARG F O 1
ATOM 9065 N N . LEU F 1 159 ? 10.694 19.719 71.875 1.00 30.23 157 LEU F N 1
ATOM 9066 C CA . LEU F 1 159 ? 11.203 20.778 72.750 1.00 31.34 157 LEU F CA 1
ATOM 9067 C C . LEU F 1 159 ? 10.162 21.105 73.816 1.00 31.74 157 LEU F C 1
ATOM 9068 O O . LEU F 1 159 ? 10.511 21.354 74.950 1.00 32.78 157 LEU F O 1
ATOM 9073 N N . GLU F 1 160 ? 8.886 21.083 73.445 1.00 31.92 158 GLU F N 1
ATOM 9074 C CA . GLU F 1 160 ? 7.805 21.297 74.390 1.00 32.43 158 GLU F CA 1
ATOM 9075 C C . GLU F 1 160 ? 7.698 20.181 75.435 1.00 32.44 158 GLU F C 1
ATOM 9076 O O . GLU F 1 160 ? 7.214 20.413 76.525 1.00 32.82 158 GLU F O 1
ATOM 9082 N N . LEU F 1 161 ? 8.130 18.974 75.110 1.00 32.38 159 LEU F N 1
ATOM 9083 C CA . LEU F 1 161 ? 8.031 17.866 76.029 1.00 32.66 159 LEU F CA 1
ATOM 9084 C C . LEU F 1 161 ? 9.321 17.604 76.841 1.00 33.21 159 LEU F C 1
ATOM 9085 O O . LEU F 1 161 ? 9.414 16.576 77.506 1.00 34.34 159 LEU F O 1
ATOM 9090 N N . LYS F 1 162 ? 10.305 18.503 76.779 1.00 33.88 160 LYS F N 1
ATOM 9091 C CA . LYS F 1 162 ? 11.538 18.380 77.547 1.00 34.48 160 LYS F CA 1
ATOM 9092 C C . LYS F 1 162 ? 11.191 18.261 79.021 1.00 35.28 160 LYS F C 1
ATOM 9093 O O . LYS F 1 162 ? 10.405 19.041 79.540 1.00 35.11 160 LYS F O 1
ATOM 9095 N N . GLY F 1 163 ? 11.786 17.270 79.688 1.00 37.05 161 GLY F N 1
ATOM 9096 C CA . GLY F 1 163 ? 11.442 16.974 81.082 1.00 38.09 161 GLY F CA 1
ATOM 9097 C C . GLY F 1 163 ? 10.081 16.331 81.312 1.00 39.01 161 GLY F C 1
ATOM 9098 O O . GLY F 1 163 ? 9.551 16.387 82.433 1.00 39.44 161 GLY F O 1
ATOM 9099 N N . LYS F 1 164 ? 9.483 15.747 80.267 1.00 38.59 162 LYS F N 1
ATOM 9100 C CA . LYS F 1 164 ? 8.164 15.130 80.417 1.00 37.95 162 LYS F CA 1
ATOM 9101 C C . LYS F 1 164 ? 8.313 13.658 80.107 1.00 36.52 162 LYS F C 1
ATOM 9102 O O . LYS F 1 164 ? 9.303 13.248 79.491 1.00 37.54 162 LYS F O 1
ATOM 9108 N N . PRO F 1 165 ? 7.394 12.821 80.619 1.00 34.34 163 PRO F N 1
ATOM 9109 C CA . PRO F 1 165 ? 7.604 11.400 80.416 1.00 33.43 163 PRO F CA 1
ATOM 9110 C C . PRO F 1 165 ? 7.193 10.862 79.015 1.00 32.21 163 PRO F C 1
ATOM 9111 O O . PRO F 1 165 ? 7.579 9.741 78.681 1.00 31.70 163 PRO F O 1
ATOM 9115 N N . MET F 1 166 ? 6.391 11.636 78.276 1.00 30.44 164 MET F N 1
ATOM 9116 C CA . MET F 1 166 ? 5.985 11.331 76.881 1.00 29.77 164 MET F CA 1
ATOM 9117 C C . MET F 1 166 ? 7.178 11.598 75.983 1.00 29.00 164 MET F C 1
ATOM 9118 O O . MET F 1 166 ? 7.794 12.662 76.045 1.00 28.49 164 MET F O 1
ATOM 9123 N N . LYS F 1 167 ? 7.519 10.603 75.178 1.00 29.25 165 LYS F N 1
ATOM 9124 C CA . LYS F 1 167 ? 8.580 10.731 74.188 1.00 29.06 165 LYS F CA 1
ATOM 9125 C C . LYS F 1 167 ? 7.983 10.523 72.786 1.00 27.83 165 LYS F C 1
ATOM 9126 O O . LYS F 1 167 ? 6.994 9.813 72.636 1.00 26.56 165 LYS F O 1
ATOM 9132 N N . ILE F 1 168 ? 8.590 11.186 71.804 1.00 26.92 166 ILE F N 1
ATOM 9133 C CA . ILE F 1 168 ? 8.306 11.032 70.372 1.00 25.66 166 ILE F CA 1
ATOM 9134 C C . ILE F 1 168 ? 9.515 10.342 69.707 1.00 25.30 166 ILE F C 1
ATOM 9135 O O . ILE F 1 168 ? 10.676 10.796 69.811 1.00 24.94 166 ILE F O 1
ATOM 9140 N N . ILE F 1 169 ? 9.220 9.237 69.047 1.00 24.32 167 ILE F N 1
ATOM 9141 C CA . ILE F 1 169 ? 10.155 8.460 68.314 1.00 24.69 167 ILE F CA 1
ATOM 9142 C C . ILE F 1 169 ? 9.858 8.776 66.818 1.00 23.97 167 ILE F C 1
ATOM 9143 O O . ILE F 1 169 ? 8.697 8.803 66.415 1.00 24.99 167 ILE F O 1
ATOM 9148 N N . ALA F 1 170 ? 10.881 9.077 66.028 1.00 23.09 168 ALA F N 1
ATOM 9149 C CA . ALA F 1 170 ? 10.688 9.430 64.612 1.00 22.77 168 ALA F CA 1
ATOM 9150 C C . ALA F 1 170 ? 11.173 8.297 63.739 1.00 21.95 168 ALA F C 1
ATOM 9151 O O . ALA F 1 170 ? 12.256 7.789 63.967 1.00 22.07 168 ALA F O 1
ATOM 9153 N N . VAL F 1 171 ? 10.360 7.885 62.738 1.00 21.08 169 VAL F N 1
ATOM 9154 C CA . VAL F 1 171 ? 10.687 6.746 61.881 1.00 20.84 169 VAL F CA 1
ATOM 9155 C C . VAL F 1 171 ? 10.544 7.201 60.432 1.00 20.53 169 VAL F C 1
ATOM 9156 O O . VAL F 1 171 ? 9.540 7.858 60.066 1.00 19.17 169 VAL F O 1
ATOM 9160 N N . TYR F 1 172 ? 11.584 6.933 59.646 1.00 21.05 170 TYR F N 1
ATOM 9161 C CA . TYR F 1 172 ? 11.692 7.480 58.296 1.00 21.83 170 TYR F CA 1
ATOM 9162 C C . TYR F 1 172 ? 11.876 6.297 57.308 1.00 22.32 170 TYR F C 1
ATOM 9163 O O . TYR F 1 172 ? 13.006 5.880 57.025 1.00 22.14 170 TYR F O 1
ATOM 9172 N N . PRO F 1 173 ? 10.767 5.681 56.869 1.00 24.24 171 PRO F N 1
ATOM 9173 C CA . PRO F 1 173 ? 10.880 4.585 55.894 1.00 24.59 171 PRO F CA 1
ATOM 9174 C C . PRO F 1 173 ? 11.131 5.131 54.511 1.00 25.99 171 PRO F C 1
ATOM 9175 O O . PRO F 1 173 ? 10.612 6.208 54.158 1.00 24.97 171 PRO F O 1
ATOM 9179 N N . GLY F 1 174 ? 11.900 4.382 53.731 1.00 28.91 172 GLY F N 1
ATOM 9180 C CA . GLY F 1 174 ? 12.309 4.778 52.408 1.00 31.76 172 GLY F CA 1
ATOM 9181 C C . GLY F 1 174 ? 12.287 3.535 51.538 1.00 35.87 172 GLY F C 1
ATOM 9182 O O . GLY F 1 174 ? 12.772 2.449 51.955 1.00 36.79 172 GLY F O 1
ATOM 9183 N N . GLY F 1 175 ? 11.711 3.675 50.338 1.00 38.08 173 GLY F N 1
ATOM 9184 C CA . GLY F 1 175 ? 11.572 2.543 49.400 1.00 39.44 173 GLY F CA 1
ATOM 9185 C C . GLY F 1 175 ? 10.492 1.527 49.733 1.00 40.50 173 GLY F C 1
ATOM 9186 O O . GLY F 1 175 ? 10.780 0.318 49.736 1.00 42.79 173 GLY F O 1
ATOM 9187 N N . MET F 1 176 ? 9.268 1.996 50.004 1.00 41.10 174 MET F N 1
ATOM 9188 C CA . MET F 1 176 ? 8.110 1.124 50.276 1.00 41.43 174 MET F CA 1
ATOM 9189 C C . MET F 1 176 ? 7.119 1.200 49.105 1.00 42.74 174 MET F C 1
ATOM 9190 O O . MET F 1 176 ? 6.430 0.203 48.805 1.00 44.12 174 MET F O 1
ATOM 9195 N N . PHE F 1 193 ? 11.732 -3.459 46.042 1.00 46.50 191 PHE F N 1
ATOM 9196 C CA . PHE F 1 193 ? 11.128 -2.671 47.135 1.00 46.42 191 PHE F CA 1
ATOM 9197 C C . PHE F 1 193 ? 11.093 -3.367 48.476 1.00 44.93 191 PHE F C 1
ATOM 9198 O O . PHE F 1 193 ? 11.032 -4.599 48.571 1.00 45.03 191 PHE F O 1
ATOM 9206 N N . MET F 1 194 ? 11.157 -2.553 49.516 1.00 42.84 192 MET F N 1
ATOM 9207 C CA . MET F 1 194 ? 10.984 -3.032 50.853 1.00 41.19 192 MET F CA 1
ATOM 9208 C C . MET F 1 194 ? 9.482 -3.329 51.037 1.00 40.58 192 MET F C 1
ATOM 9209 O O . MET F 1 194 ? 8.629 -2.457 50.801 1.00 40.63 192 MET F O 1
ATOM 9214 N N . SER F 1 195 ? 9.166 -4.561 51.438 1.00 39.66 193 SER F N 1
ATOM 9215 C CA . SER F 1 195 ? 7.796 -4.924 51.799 1.00 39.15 193 SER F CA 1
ATOM 9216 C C . SER F 1 195 ? 7.360 -4.267 53.125 1.00 38.74 193 SER F C 1
ATOM 9217 O O . SER F 1 195 ? 8.195 -3.964 54.011 1.00 38.71 193 SER F O 1
ATOM 9220 N N . ALA F 1 196 ? 6.060 -4.044 53.247 1.00 38.02 194 ALA F N 1
ATOM 9221 C CA . ALA F 1 196 ? 5.485 -3.505 54.465 1.00 38.06 194 ALA F CA 1
ATOM 9222 C C . ALA F 1 196 ? 5.764 -4.497 55.596 1.00 38.27 194 ALA F C 1
ATOM 9223 O O . ALA F 1 196 ? 6.087 -4.110 56.733 1.00 37.55 194 ALA F O 1
ATOM 9225 N N . GLU F 1 197 ? 5.723 -5.784 55.284 1.00 37.84 195 GLU F N 1
ATOM 9226 C CA . GLU F 1 197 ? 6.049 -6.774 56.291 1.00 38.22 195 GLU F CA 1
ATOM 9227 C C . GLU F 1 197 ? 7.486 -6.656 56.857 1.00 37.12 195 GLU F C 1
ATOM 9228 O O . GLU F 1 197 ? 7.677 -6.712 58.067 1.00 36.79 195 GLU F O 1
ATOM 9234 N N . ASP F 1 198 ? 8.486 -6.536 55.989 1.00 36.81 196 ASP F N 1
ATOM 9235 C CA . ASP F 1 198 ? 9.895 -6.513 56.452 1.00 36.86 196 ASP F CA 1
ATOM 9236 C C . ASP F 1 198 ? 10.296 -5.132 57.049 1.00 35.39 196 ASP F C 1
ATOM 9237 O O . ASP F 1 198 ? 11.081 -5.077 58.003 1.00 35.09 196 ASP F O 1
ATOM 9242 N N . ALA F 1 199 ? 9.758 -4.052 56.483 1.00 33.42 197 ALA F N 1
ATOM 9243 C CA . ALA F 1 199 ? 9.814 -2.754 57.112 1.00 31.82 197 ALA F CA 1
ATOM 9244 C C . ALA F 1 199 ? 9.234 -2.856 58.528 1.00 31.16 197 ALA F C 1
ATOM 9245 O O . ALA F 1 199 ? 9.889 -2.473 59.499 1.00 29.56 197 ALA F O 1
ATOM 9247 N N . ALA F 1 200 ? 8.032 -3.404 58.666 1.00 30.46 198 ALA F N 1
ATOM 9248 C CA . ALA F 1 200 ? 7.476 -3.629 60.023 1.00 30.86 198 ALA F CA 1
ATOM 9249 C C . ALA F 1 200 ? 8.398 -4.439 60.940 1.00 30.62 198 ALA F C 1
ATOM 9250 O O . ALA F 1 200 ? 8.562 -4.070 62.088 1.00 31.37 198 ALA F O 1
ATOM 9252 N N . LEU F 1 201 ? 8.984 -5.544 60.463 1.00 31.51 199 LEU F N 1
ATOM 9253 C CA . LEU F 1 201 ? 9.943 -6.317 61.280 1.00 32.31 199 LEU F CA 1
ATOM 9254 C C . LEU F 1 201 ? 11.106 -5.463 61.733 1.00 32.39 199 LEU F C 1
ATOM 9255 O O . LEU F 1 201 ? 11.505 -5.535 62.896 1.00 32.75 199 LEU F O 1
ATOM 9260 N N . MET F 1 202 ? 11.682 -4.679 60.821 1.00 32.32 200 MET F N 1
ATOM 9261 C CA . MET F 1 202 ? 12.869 -3.854 61.183 1.00 32.83 200 MET F CA 1
ATOM 9262 C C . MET F 1 202 ? 12.522 -2.703 62.153 1.00 32.28 200 MET F C 1
ATOM 9263 O O . MET F 1 202 ? 13.245 -2.468 63.096 1.00 33.81 200 MET F O 1
ATOM 9268 N N . ILE F 1 203 ? 11.406 -2.010 61.929 1.00 32.61 201 ILE F N 1
ATOM 9269 C CA . ILE F 1 203 ? 10.952 -0.955 62.849 1.00 31.83 201 ILE F CA 1
ATOM 9270 C C . ILE F 1 203 ? 10.600 -1.521 64.212 1.00 33.14 201 ILE F C 1
ATOM 9271 O O . ILE F 1 203 ? 11.012 -0.992 65.240 1.00 32.81 201 ILE F O 1
ATOM 9276 N N . HIS F 1 204 ? 9.855 -2.614 64.231 1.00 34.39 202 HIS F N 1
ATOM 9277 C CA . HIS F 1 204 ? 9.411 -3.206 65.482 1.00 36.46 202 HIS F CA 1
ATOM 9278 C C . HIS F 1 204 ? 10.601 -3.731 66.270 1.00 36.43 202 HIS F C 1
ATOM 9279 O O . HIS F 1 204 ? 10.612 -3.619 67.476 1.00 36.78 202 HIS F O 1
ATOM 9286 N N . GLY F 1 205 ? 11.598 -4.264 65.568 1.00 37.39 203 GLY F N 1
ATOM 9287 C CA . GLY F 1 205 ? 12.782 -4.820 66.199 1.00 38.15 203 GLY F CA 1
ATOM 9288 C C . GLY F 1 205 ? 13.741 -3.767 66.694 1.00 39.33 203 GLY F C 1
ATOM 9289 O O . GLY F 1 205 ? 14.436 -3.996 67.673 1.00 40.72 203 GLY F O 1
ATOM 9290 N N . ALA F 1 206 ? 13.770 -2.604 66.038 1.00 39.60 204 ALA F N 1
ATOM 9291 C CA . ALA F 1 206 ? 14.699 -1.530 66.401 1.00 39.85 204 ALA F CA 1
ATOM 9292 C C . ALA F 1 206 ? 14.204 -0.713 67.557 1.00 40.15 204 ALA F C 1
ATOM 9293 O O . ALA F 1 206 ? 14.998 -0.280 68.375 1.00 40.87 204 ALA F O 1
ATOM 9295 N N . LEU F 1 207 ? 12.901 -0.507 67.669 1.00 40.36 205 LEU F N 1
ATOM 9296 C CA . LEU F 1 207 ? 12.420 0.325 68.738 1.00 40.52 205 LEU F CA 1
ATOM 9297 C C . LEU F 1 207 ? 12.714 -0.373 70.063 1.00 40.69 205 LEU F C 1
ATOM 9298 O O . LEU F 1 207 ? 12.395 -1.537 70.245 1.00 41.15 205 LEU F O 1
ATOM 9303 N N . ALA F 1 208 ? 13.386 0.326 70.969 1.00 40.64 206 ALA F N 1
ATOM 9304 C CA . ALA F 1 208 ? 13.675 -0.228 72.281 1.00 40.77 206 ALA F CA 1
ATOM 9305 C C . ALA F 1 208 ? 13.839 0.910 73.260 1.00 40.82 206 ALA F C 1
ATOM 9306 O O . ALA F 1 208 ? 14.235 1.993 72.852 1.00 41.32 206 ALA F O 1
ATOM 9308 N N . ASN F 1 209 ? 13.470 0.678 74.525 1.00 41.53 207 ASN F N 1
ATOM 9309 C CA . ASN F 1 209 ? 13.729 1.611 75.634 1.00 42.37 207 ASN F CA 1
ATOM 9310 C C . ASN F 1 209 ? 14.416 0.792 76.717 1.00 42.66 207 ASN F C 1
ATOM 9311 O O . ASN F 1 209 ? 13.750 0.074 77.440 1.00 42.58 207 ASN F O 1
ATOM 9316 N N . ILE F 1 210 ? 15.738 0.846 76.770 1.00 42.45 208 ILE F N 1
ATOM 9317 C CA . ILE F 1 210 ? 16.520 -0.018 77.650 1.00 42.86 208 ILE F CA 1
ATOM 9318 C C . ILE F 1 210 ? 17.202 0.900 78.659 1.00 42.36 208 ILE F C 1
ATOM 9319 O O . ILE F 1 210 ? 17.891 1.861 78.277 1.00 41.62 208 ILE F O 1
ATOM 9324 N N . GLY F 1 211 ? 16.997 0.612 79.948 1.00 41.79 209 GLY F N 1
ATOM 9325 C CA . GLY F 1 211 ? 17.760 1.270 80.982 1.00 40.84 209 GLY F CA 1
ATOM 9326 C C . GLY F 1 211 ? 17.519 2.743 80.897 1.00 40.05 209 GLY F C 1
ATOM 9327 O O . GLY F 1 211 ? 16.374 3.166 80.857 1.00 40.73 209 GLY F O 1
ATOM 9328 N N . ASN F 1 212 ? 18.582 3.534 80.872 1.00 39.08 210 ASN F N 1
ATOM 9329 C CA . ASN F 1 212 ? 18.428 4.977 80.833 1.00 38.77 210 ASN F CA 1
ATOM 9330 C C . ASN F 1 212 ? 18.366 5.525 79.378 1.00 37.10 210 ASN F C 1
ATOM 9331 O O . ASN F 1 212 ? 18.571 6.718 79.171 1.00 36.82 210 ASN F O 1
ATOM 9336 N N . GLY F 1 213 ? 18.035 4.679 78.401 1.00 35.16 211 GLY F N 1
ATOM 9337 C CA . GLY F 1 213 ? 18.085 5.105 76.981 1.00 33.91 211 GLY F CA 1
ATOM 9338 C C . GLY F 1 213 ? 16.947 4.651 76.076 1.00 32.03 211 GLY F C 1
ATOM 9339 O O . GLY F 1 213 ? 16.232 3.719 76.387 1.00 32.03 211 GLY F O 1
ATOM 9340 N N . TYR F 1 214 ? 16.781 5.317 74.937 1.00 29.66 212 TYR F N 1
ATOM 9341 C CA . TYR F 1 214 ? 15.807 4.864 73.949 1.00 28.09 212 TYR F CA 1
ATOM 9342 C C . TYR F 1 214 ? 16.271 5.183 72.535 1.00 26.62 212 TYR F C 1
ATOM 9343 O O . TYR F 1 214 ? 17.098 6.072 72.339 1.00 26.29 212 TYR F O 1
ATOM 9352 N N . VAL F 1 215 ? 15.746 4.436 71.574 1.00 25.34 213 VAL F N 1
ATOM 9353 C CA . VAL F 1 215 ? 15.949 4.671 70.149 1.00 24.53 213 VAL F CA 1
ATOM 9354 C C . VAL F 1 215 ? 14.935 5.743 69.788 1.00 23.73 213 VAL F C 1
ATOM 9355 O O . VAL F 1 215 ? 13.691 5.532 69.763 1.00 24.55 213 VAL F O 1
ATOM 9359 N N . SER F 1 216 ? 15.446 6.917 69.544 1.00 22.65 214 SER F N 1
ATOM 9360 C CA . SER F 1 216 ? 14.606 8.055 69.284 1.00 22.41 214 SER F CA 1
ATOM 9361 C C . SER F 1 216 ? 14.355 8.322 67.812 1.00 21.96 214 SER F C 1
ATOM 9362 O O . SER F 1 216 ? 13.424 9.026 67.491 1.00 21.05 214 SER F O 1
ATOM 9365 N N . ASP F 1 217 ? 15.219 7.838 66.928 1.00 23.50 215 ASP F N 1
ATOM 9366 C CA . ASP F 1 217 ? 15.068 8.154 65.473 1.00 24.04 215 ASP F CA 1
ATOM 9367 C C . ASP F 1 217 ? 15.601 6.973 64.723 1.00 24.54 215 ASP F C 1
ATOM 9368 O O . ASP F 1 217 ? 16.658 6.441 65.076 1.00 24.88 215 ASP F O 1
ATOM 9373 N N . ILE F 1 218 ? 14.855 6.536 63.688 1.00 24.59 216 ILE F N 1
ATOM 9374 C CA . ILE F 1 218 ? 15.252 5.390 62.904 1.00 24.29 216 ILE F CA 1
ATOM 9375 C C . ILE F 1 218 ? 14.917 5.644 61.429 1.00 23.15 216 ILE F C 1
ATOM 9376 O O . ILE F 1 218 ? 13.854 6.139 61.094 1.00 21.61 216 ILE F O 1
ATOM 9381 N N . THR F 1 219 ? 15.865 5.323 60.569 1.00 23.38 217 THR F N 1
ATOM 9382 C CA . THR F 1 219 ? 15.665 5.372 59.127 1.00 23.43 217 THR F CA 1
ATOM 9383 C C . THR F 1 219 ? 15.843 3.979 58.569 1.00 24.86 217 THR F C 1
ATOM 9384 O O . THR F 1 219 ? 16.830 3.285 58.882 1.00 25.53 217 THR F O 1
ATOM 9388 N N . VAL F 1 220 ? 14.888 3.557 57.743 1.00 26.22 218 VAL F N 1
ATOM 9389 C CA . VAL F 1 220 ? 14.922 2.207 57.196 1.00 28.02 218 VAL F CA 1
ATOM 9390 C C . VAL F 1 220 ? 14.814 2.350 55.660 1.00 27.98 218 VAL F C 1
ATOM 9391 O O . VAL F 1 220 ? 13.968 3.084 55.154 1.00 28.51 218 VAL F O 1
ATOM 9395 N N . ASN F 1 221 ? 15.730 1.730 54.942 1.00 29.48 219 ASN F N 1
ATOM 9396 C CA . ASN F 1 221 ? 15.786 1.872 53.495 1.00 31.60 219 ASN F CA 1
ATOM 9397 C C . ASN F 1 221 ? 15.822 0.520 52.810 1.00 32.86 219 ASN F C 1
ATOM 9398 O O . ASN F 1 221 ? 16.176 -0.518 53.407 1.00 31.29 219 ASN F O 1
ATOM 9403 N N . ARG F 1 222 ? 15.406 0.597 51.544 1.00 35.37 220 ARG F N 1
ATOM 9404 C CA . ARG F 1 222 ? 15.444 -0.465 50.537 1.00 37.54 220 ARG F CA 1
ATOM 9405 C C . ARG F 1 222 ? 16.731 -1.262 50.514 1.00 36.91 220 ARG F C 1
ATOM 9406 O O . ARG F 1 222 ? 17.770 -0.717 50.263 1.00 38.23 220 ARG F O 1
ATOM 9414 N N . LEU G 1 3 ? 38.656 49.352 59.479 1.00 43.43 1 LEU G N 1
ATOM 9415 C CA . LEU G 1 3 ? 39.628 48.357 58.931 1.00 43.85 1 LEU G CA 1
ATOM 9416 C C . LEU G 1 3 ? 38.967 46.992 58.594 1.00 43.40 1 LEU G C 1
ATOM 9417 O O . LEU G 1 3 ? 38.380 46.351 59.475 1.00 43.65 1 LEU G O 1
ATOM 9422 N N . ILE G 1 4 ? 39.120 46.557 57.335 1.00 42.45 2 ILE G N 1
ATOM 9423 C CA . ILE G 1 4 ? 38.706 45.226 56.868 1.00 40.91 2 ILE G CA 1
ATOM 9424 C C . ILE G 1 4 ? 39.956 44.303 56.775 1.00 40.78 2 ILE G C 1
ATOM 9425 O O . ILE G 1 4 ? 40.907 44.621 56.037 1.00 41.14 2 ILE G O 1
ATOM 9430 N N . VAL G 1 5 ? 40.002 43.215 57.558 1.00 39.24 3 VAL G N 1
ATOM 9431 C CA . VAL G 1 5 ? 41.027 42.157 57.390 1.00 38.27 3 VAL G CA 1
ATOM 9432 C C . VAL G 1 5 ? 40.463 41.014 56.492 1.00 38.11 3 VAL G C 1
ATOM 9433 O O . VAL G 1 5 ? 39.370 40.483 56.747 1.00 37.09 3 VAL G O 1
ATOM 9437 N N . ILE G 1 6 ? 41.218 40.665 55.456 1.00 37.56 4 ILE G N 1
ATOM 9438 C CA . ILE G 1 6 ? 40.860 39.604 54.534 1.00 37.21 4 ILE G CA 1
ATOM 9439 C C . ILE G 1 6 ? 41.918 38.490 54.455 1.00 37.31 4 ILE G C 1
ATOM 9440 O O . ILE G 1 6 ? 43.060 38.726 54.042 1.00 36.23 4 ILE G O 1
ATOM 9445 N N . THR G 1 7 ? 41.533 37.277 54.855 1.00 36.60 5 THR G N 1
ATOM 9446 C CA . THR G 1 7 ? 42.370 36.085 54.637 1.00 36.58 5 THR G CA 1
ATOM 9447 C C . THR G 1 7 ? 42.058 35.529 53.236 1.00 36.20 5 THR G C 1
ATOM 9448 O O . THR G 1 7 ? 41.104 35.961 52.604 1.00 36.24 5 THR G O 1
ATOM 9452 N N . GLY G 1 8 ? 42.882 34.623 52.733 1.00 35.70 6 GLY G N 1
ATOM 9453 C CA . GLY G 1 8 ? 42.723 34.129 51.354 1.00 36.22 6 GLY G CA 1
ATOM 9454 C C . GLY G 1 8 ? 42.688 35.242 50.311 1.00 36.64 6 GLY G C 1
ATOM 9455 O O . GLY G 1 8 ? 42.046 35.101 49.263 1.00 36.58 6 GLY G O 1
ATOM 9456 N N . ALA G 1 9 ? 43.403 36.346 50.587 1.00 37.17 7 ALA G N 1
ATOM 9457 C CA . ALA G 1 9 ? 43.300 37.575 49.791 1.00 37.15 7 ALA G CA 1
ATOM 9458 C C . ALA G 1 9 ? 44.265 37.662 48.593 1.00 37.84 7 ALA G C 1
ATOM 9459 O O . ALA G 1 9 ? 44.224 38.657 47.853 1.00 38.50 7 ALA G O 1
ATOM 9461 N N . SER G 1 10 ? 45.097 36.628 48.396 1.00 38.33 8 SER G N 1
ATOM 9462 C CA . SER G 1 10 ? 46.079 36.564 47.281 1.00 38.81 8 SER G CA 1
ATOM 9463 C C . SER G 1 10 ? 45.460 36.401 45.920 1.00 38.57 8 SER G C 1
ATOM 9464 O O . SER G 1 10 ? 46.110 36.695 44.931 1.00 39.17 8 SER G O 1
ATOM 9467 N N . SER G 1 11 ? 44.254 35.831 45.866 1.00 38.25 9 SER G N 1
ATOM 9468 C CA . SER G 1 11 ? 43.510 35.683 44.619 1.00 38.27 9 SER G CA 1
ATOM 9469 C C . SER G 1 11 ? 42.070 35.244 44.909 1.00 37.43 9 SER G C 1
ATOM 9470 O O . SER G 1 11 ? 41.665 35.085 46.045 1.00 37.36 9 SER G O 1
ATOM 9473 N N . GLY G 1 12 ? 41.294 35.107 43.853 1.00 37.74 10 GLY G N 1
ATOM 9474 C CA . GLY G 1 12 ? 39.956 34.572 43.938 1.00 36.73 10 GLY G CA 1
ATOM 9475 C C . GLY G 1 12 ? 39.082 35.596 44.598 1.00 36.89 10 GLY G C 1
ATOM 9476 O O . GLY G 1 12 ? 39.300 36.818 44.457 1.00 36.79 10 GLY G O 1
ATOM 9477 N N . LEU G 1 13 ? 38.105 35.080 45.333 1.00 35.83 11 LEU G N 1
ATOM 9478 C CA . LEU G 1 13 ? 37.129 35.872 46.040 1.00 35.98 11 LEU G CA 1
ATOM 9479 C C . LEU G 1 13 ? 37.751 36.848 47.044 1.00 35.47 11 LEU G C 1
ATOM 9480 O O . LEU G 1 13 ? 37.354 37.990 47.110 1.00 34.18 11 LEU G O 1
ATOM 9485 N N . GLY G 1 14 ? 38.681 36.367 47.857 1.00 35.55 12 GLY G N 1
ATOM 9486 C CA . GLY G 1 14 ? 39.364 37.228 48.829 1.00 35.74 12 GLY G CA 1
ATOM 9487 C C . GLY G 1 14 ? 39.964 38.458 48.167 1.00 35.53 12 GLY G C 1
ATOM 9488 O O . GLY G 1 14 ? 39.784 39.567 48.666 1.00 35.09 12 GLY G O 1
ATOM 9489 N N . ALA G 1 15 ? 40.635 38.255 47.022 1.00 36.33 13 ALA G N 1
ATOM 9490 C CA . ALA G 1 15 ? 41.230 39.373 46.221 1.00 35.86 13 ALA G CA 1
ATOM 9491 C C . ALA G 1 15 ? 40.203 40.342 45.649 1.00 35.98 13 ALA G C 1
ATOM 9492 O O . ALA G 1 15 ? 40.437 41.574 45.640 1.00 35.12 13 ALA G O 1
ATOM 9494 N N . GLU G 1 16 ? 39.073 39.803 45.166 1.00 35.35 14 GLU G N 1
ATOM 9495 C CA . GLU G 1 16 ? 38.025 40.630 44.581 1.00 35.67 14 GLU G CA 1
ATOM 9496 C C . GLU G 1 16 ? 37.245 41.424 45.621 1.00 35.70 14 GLU G C 1
ATOM 9497 O O . GLU G 1 16 ? 36.784 42.518 45.326 1.00 35.61 14 GLU G O 1
ATOM 9503 N N . LEU G 1 17 ? 37.096 40.880 46.827 1.00 36.60 15 LEU G N 1
ATOM 9504 C CA . LEU G 1 17 ? 36.433 41.604 47.908 1.00 36.97 15 LEU G CA 1
ATOM 9505 C C . LEU G 1 17 ? 37.348 42.745 48.373 1.00 37.60 15 LEU G C 1
ATOM 9506 O O . LEU G 1 17 ? 36.886 43.845 48.681 1.00 37.40 15 LEU G O 1
ATOM 9511 N N . ALA G 1 18 ? 38.642 42.459 48.426 1.00 37.68 16 ALA G N 1
ATOM 9512 C CA . ALA G 1 18 ? 39.668 43.482 48.648 1.00 38.33 16 ALA G CA 1
ATOM 9513 C C . ALA G 1 18 ? 39.495 44.707 47.746 1.00 38.71 16 ALA G C 1
ATOM 9514 O O . ALA G 1 18 ? 39.462 45.833 48.245 1.00 38.48 16 ALA G O 1
ATOM 9516 N N . LYS G 1 19 ? 39.384 44.479 46.437 1.00 39.02 17 LYS G N 1
ATOM 9517 C CA . LYS G 1 19 ? 39.190 45.556 45.469 1.00 39.92 17 LYS G CA 1
ATOM 9518 C C . LYS G 1 19 ? 37.895 46.355 45.703 1.00 41.37 17 LYS G C 1
ATOM 9519 O O . LYS G 1 19 ? 37.903 47.579 45.607 1.00 41.10 17 LYS G O 1
ATOM 9525 N N . LEU G 1 20 ? 36.798 45.686 46.050 1.00 42.11 18 LEU G N 1
ATOM 9526 C CA . LEU G 1 20 ? 35.515 46.387 46.244 1.00 42.93 18 LEU G CA 1
ATOM 9527 C C . LEU G 1 20 ? 35.483 47.250 47.506 1.00 43.95 18 LEU G C 1
ATOM 9528 O O . LEU G 1 20 ? 34.958 48.380 47.485 1.00 44.22 18 LEU G O 1
ATOM 9533 N N . TYR G 1 21 ? 36.006 46.724 48.609 1.00 44.61 19 TYR G N 1
ATOM 9534 C CA . TYR G 1 21 ? 36.130 47.539 49.826 1.00 46.10 19 TYR G CA 1
ATOM 9535 C C . TYR G 1 21 ? 37.112 48.719 49.618 1.00 46.18 19 TYR G C 1
ATOM 9536 O O . TYR G 1 21 ? 37.022 49.724 50.308 1.00 45.74 19 TYR G O 1
ATOM 9545 N N . ASP G 1 22 ? 38.055 48.562 48.689 1.00 46.85 20 ASP G N 1
ATOM 9546 C CA . ASP G 1 22 ? 39.045 49.613 48.368 1.00 47.22 20 ASP G CA 1
ATOM 9547 C C . ASP G 1 22 ? 38.399 50.777 47.665 1.00 47.64 20 ASP G C 1
ATOM 9548 O O . ASP G 1 22 ? 38.619 51.918 48.031 1.00 47.80 20 ASP G O 1
ATOM 9553 N N . ALA G 1 23 ? 37.598 50.465 46.654 1.00 48.21 21 ALA G N 1
ATOM 9554 C CA . ALA G 1 23 ? 36.928 51.458 45.834 1.00 48.76 21 ALA G CA 1
ATOM 9555 C C . ALA G 1 23 ? 35.896 52.259 46.620 1.00 49.44 21 ALA G C 1
ATOM 9556 O O . ALA G 1 23 ? 35.458 53.307 46.157 1.00 50.17 21 ALA G O 1
ATOM 9558 N N . GLU G 1 24 ? 35.501 51.773 47.791 1.00 49.78 22 GLU G N 1
ATOM 9559 C CA . GLU G 1 24 ? 34.648 52.535 48.695 1.00 50.18 22 GLU G CA 1
ATOM 9560 C C . GLU G 1 24 ? 35.476 53.368 49.645 1.00 49.87 22 GLU G C 1
ATOM 9561 O O . GLU G 1 24 ? 34.964 53.874 50.640 1.00 49.32 22 GLU G O 1
ATOM 9567 N N . GLY G 1 25 ? 36.771 53.459 49.359 1.00 49.67 23 GLY G N 1
ATOM 9568 C CA . GLY G 1 25 ? 37.685 54.221 50.178 1.00 49.53 23 GLY G CA 1
ATOM 9569 C C . GLY G 1 25 ? 37.863 53.648 51.573 1.00 48.98 23 GLY G C 1
ATOM 9570 O O . GLY G 1 25 ? 38.211 54.384 52.476 1.00 49.10 23 GLY G O 1
ATOM 9571 N N . LYS G 1 26 ? 37.655 52.340 51.743 1.00 48.27 24 LYS G N 1
ATOM 9572 C CA . LYS G 1 26 ? 37.818 51.692 53.045 1.00 47.58 24 LYS G CA 1
ATOM 9573 C C . LYS G 1 26 ? 39.150 50.974 53.144 1.00 46.41 24 LYS G C 1
ATOM 9574 O O . LYS G 1 26 ? 39.661 50.474 52.135 1.00 46.33 24 LYS G O 1
ATOM 9580 N N . ALA G 1 27 ? 39.683 50.910 54.369 1.00 44.83 25 ALA G N 1
ATOM 9581 C CA . ALA G 1 27 ? 41.034 50.411 54.636 1.00 44.52 25 ALA G CA 1
ATOM 9582 C C . ALA G 1 27 ? 41.071 48.892 54.757 1.00 43.40 25 ALA G C 1
ATOM 9583 O O . ALA G 1 27 ? 40.245 48.315 55.475 1.00 42.86 25 ALA G O 1
ATOM 9585 N N . THR G 1 28 ? 42.040 48.263 54.083 1.00 42.24 26 THR G N 1
ATOM 9586 C CA . THR G 1 28 ? 42.209 46.792 54.149 1.00 41.10 26 THR G CA 1
ATOM 9587 C C . THR G 1 28 ? 43.599 46.358 54.604 1.00 40.97 26 THR G C 1
ATOM 9588 O O . THR G 1 28 ? 44.605 47.039 54.338 1.00 41.06 26 THR G O 1
ATOM 9592 N N . TYR G 1 29 ? 43.622 45.233 55.308 1.00 39.86 27 TYR G N 1
ATOM 9593 C CA . TYR G 1 29 ? 44.809 44.514 55.636 1.00 39.24 27 TYR G CA 1
ATOM 9594 C C . TYR G 1 29 ? 44.678 43.072 55.103 1.00 39.39 27 TYR G C 1
ATOM 9595 O O . TYR G 1 29 ? 43.768 42.326 55.534 1.00 38.59 27 TYR G O 1
ATOM 9604 N N . LEU G 1 30 ? 45.583 42.680 54.192 1.00 38.35 28 LEU G N 1
ATOM 9605 C CA . LEU G 1 30 ? 45.483 41.406 53.483 1.00 37.59 28 LEU G CA 1
ATOM 9606 C C . LEU G 1 30 ? 46.472 40.308 53.916 1.00 38.40 28 LEU G C 1
ATOM 9607 O O . LEU G 1 30 ? 47.670 40.555 54.163 1.00 37.16 28 LEU G O 1
ATOM 9612 N N . THR G 1 31 ? 45.963 39.082 54.021 1.00 37.84 29 THR G N 1
ATOM 9613 C CA . THR G 1 31 ? 46.812 37.931 54.283 1.00 38.56 29 THR G CA 1
ATOM 9614 C C . THR G 1 31 ? 46.521 36.792 53.299 1.00 39.07 29 THR G C 1
ATOM 9615 O O . THR G 1 31 ? 45.462 36.771 52.650 1.00 38.35 29 THR G O 1
ATOM 9619 N N . GLY G 1 32 ? 47.499 35.891 53.179 1.00 39.88 30 GLY G N 1
ATOM 9620 C CA . GLY G 1 32 ? 47.538 34.823 52.169 1.00 40.73 30 GLY G CA 1
ATOM 9621 C C . GLY G 1 32 ? 48.856 34.086 52.342 1.00 42.02 30 GLY G C 1
ATOM 9622 O O . GLY G 1 32 ? 49.689 34.514 53.134 1.00 42.07 30 GLY G O 1
ATOM 9623 N N . ARG G 1 33 ? 49.084 32.981 51.641 1.00 43.50 31 ARG G N 1
ATOM 9624 C CA . ARG G 1 33 ? 50.339 32.242 51.898 1.00 45.17 31 ARG G CA 1
ATOM 9625 C C . ARG G 1 33 ? 51.554 32.886 51.208 1.00 45.26 31 ARG G C 1
ATOM 9626 O O . ARG G 1 33 ? 52.662 32.722 51.680 1.00 45.77 31 ARG G O 1
ATOM 9634 N N . SER G 1 34 ? 51.339 33.633 50.128 1.00 45.77 32 SER G N 1
ATOM 9635 C CA . SER G 1 34 ? 52.438 34.148 49.320 1.00 46.03 32 SER G CA 1
ATOM 9636 C C . SER G 1 34 ? 52.520 35.665 49.286 1.00 46.18 32 SER G C 1
ATOM 9637 O O . SER G 1 34 ? 51.634 36.337 48.769 1.00 44.89 32 SER G O 1
ATOM 9640 N N . GLU G 1 35 ? 53.645 36.180 49.774 1.00 46.66 33 GLU G N 1
ATOM 9641 C CA . GLU G 1 35 ? 53.900 37.612 49.814 1.00 47.13 33 GLU G CA 1
ATOM 9642 C C . GLU G 1 35 ? 53.875 38.215 48.408 1.00 46.38 33 GLU G C 1
ATOM 9643 O O . GLU G 1 35 ? 53.245 39.252 48.174 1.00 45.21 33 GLU G O 1
ATOM 9649 N N . SER G 1 36 ? 54.536 37.549 47.465 1.00 46.08 34 SER G N 1
ATOM 9650 C CA . SER G 1 36 ? 54.540 37.988 46.067 1.00 46.06 34 SER G CA 1
ATOM 9651 C C . SER G 1 36 ? 53.107 38.198 45.511 1.00 45.53 34 SER G C 1
ATOM 9652 O O . SER G 1 36 ? 52.784 39.267 44.989 1.00 44.63 34 SER G O 1
ATOM 9655 N N . LYS G 1 37 ? 52.234 37.206 45.661 1.00 45.53 35 LYS G N 1
ATOM 9656 C CA . LYS G 1 37 ? 50.836 37.311 45.158 1.00 45.10 35 LYS G CA 1
ATOM 9657 C C . LYS G 1 37 ? 50.005 38.392 45.886 1.00 44.81 35 LYS G C 1
ATOM 9658 O O . LYS G 1 37 ? 49.173 39.085 45.269 1.00 45.02 35 LYS G O 1
ATOM 9664 N N . LEU G 1 38 ? 50.224 38.536 47.191 1.00 43.88 36 LEU G N 1
ATOM 9665 C CA . LEU G 1 38 ? 49.623 39.620 47.954 1.00 43.72 36 LEU G CA 1
ATOM 9666 C C . LEU G 1 38 ? 50.076 40.988 47.439 1.00 44.24 36 LEU G C 1
ATOM 9667 O O . LEU G 1 38 ? 49.299 41.945 47.408 1.00 44.09 36 LEU G O 1
ATOM 9672 N N . SER G 1 39 ? 51.335 41.073 47.014 1.00 44.49 37 SER G N 1
ATOM 9673 C CA . SER G 1 39 ? 51.844 42.300 46.437 1.00 44.87 37 SER G CA 1
ATOM 9674 C C . SER G 1 39 ? 51.183 42.641 45.102 1.00 44.50 37 SER G C 1
ATOM 9675 O O . SER G 1 39 ? 50.895 43.794 44.845 1.00 43.68 37 SER G O 1
ATOM 9678 N N . THR G 1 40 ? 50.938 41.629 44.267 1.00 45.42 38 THR G N 1
ATOM 9679 C CA . THR G 1 40 ? 50.220 41.802 42.994 1.00 46.13 38 THR G CA 1
ATOM 9680 C C . THR G 1 40 ? 48.873 42.473 43.255 1.00 47.03 38 THR G C 1
ATOM 9681 O O . THR G 1 40 ? 48.507 43.420 42.565 1.00 47.36 38 THR G O 1
ATOM 9685 N N . VAL G 1 41 ? 48.158 41.995 44.276 1.00 47.42 39 VAL G N 1
ATOM 9686 C CA . VAL G 1 41 ? 46.813 42.464 44.578 1.00 47.65 39 VAL G CA 1
ATOM 9687 C C . VAL G 1 41 ? 46.817 43.887 45.124 1.00 48.53 39 VAL G C 1
ATOM 9688 O O . VAL G 1 41 ? 46.013 44.722 44.712 1.00 47.99 39 VAL G O 1
ATOM 9692 N N . THR G 1 42 ? 47.723 44.146 46.063 1.00 49.58 40 THR G N 1
ATOM 9693 C CA . THR G 1 42 ? 47.877 45.483 46.684 1.00 51.05 40 THR G CA 1
ATOM 9694 C C . THR G 1 42 ? 48.198 46.696 45.731 1.00 51.54 40 THR G C 1
ATOM 9695 O O . THR G 1 42 ? 47.782 47.825 46.016 1.00 51.91 40 THR G O 1
ATOM 9699 N N . ASN G 1 43 ? 48.883 46.463 44.609 1.00 52.16 41 ASN G N 1
ATOM 9700 C CA . ASN G 1 43 ? 49.163 47.540 43.633 1.00 53.19 41 ASN G CA 1
ATOM 9701 C C . ASN G 1 43 ? 47.905 48.097 42.947 1.00 53.69 41 ASN G C 1
ATOM 9702 O O . ASN G 1 43 ? 47.936 49.216 42.426 1.00 53.76 41 ASN G O 1
ATOM 9707 N N . CYS G 1 44 ? 46.819 47.309 42.915 1.00 54.03 42 CYS G N 1
ATOM 9708 C CA . CYS G 1 44 ? 45.525 47.787 42.404 1.00 54.19 42 CYS G CA 1
ATOM 9709 C C . CYS G 1 44 ? 44.839 48.690 43.394 1.00 53.57 42 CYS G C 1
ATOM 9710 O O . CYS G 1 44 ? 43.941 49.438 43.018 1.00 54.23 42 CYS G O 1
ATOM 9713 N N . LEU G 1 45 ? 45.236 48.574 44.658 1.00 52.77 43 LEU G N 1
ATOM 9714 C CA . LEU G 1 45 ? 44.584 49.253 45.764 1.00 52.10 43 LEU G CA 1
ATOM 9715 C C . LEU G 1 45 ? 45.237 50.614 46.000 1.00 52.52 43 LEU G C 1
ATOM 9716 O O . LEU G 1 45 ? 46.401 50.841 45.646 1.00 52.60 43 LEU G O 1
ATOM 9721 N N . SER G 1 46 ? 44.477 51.520 46.592 1.00 52.09 44 SER G N 1
ATOM 9722 C CA . SER G 1 46 ? 45.005 52.817 46.932 1.00 51.85 44 SER G CA 1
ATOM 9723 C C . SER G 1 46 ? 44.458 53.281 48.271 1.00 51.12 44 SER G C 1
ATOM 9724 O O . SER G 1 46 ? 44.286 54.472 48.460 1.00 51.35 44 SER G O 1
ATOM 9727 N N . ASN G 1 47 ? 44.133 52.333 49.162 1.00 50.32 45 ASN G N 1
ATOM 9728 C CA . ASN G 1 47 ? 43.810 52.613 50.588 1.00 49.22 45 ASN G CA 1
ATOM 9729 C C . ASN G 1 47 ? 44.227 51.495 51.523 1.00 48.35 45 ASN G C 1
ATOM 9730 O O . ASN G 1 47 ? 43.804 51.463 52.661 1.00 47.55 45 ASN G O 1
ATOM 9735 N N . ASN G 1 48 ? 45.055 50.578 51.040 1.00 48.09 46 ASN G N 1
ATOM 9736 C CA . ASN G 1 48 ? 45.456 49.408 51.804 1.00 48.19 46 ASN G CA 1
ATOM 9737 C C . ASN G 1 48 ? 46.506 49.786 52.860 1.00 47.95 46 ASN G C 1
ATOM 9738 O O . ASN G 1 48 ? 47.366 50.607 52.607 1.00 47.72 46 ASN G O 1
ATOM 9743 N N . VAL G 1 49 ? 46.431 49.177 54.031 1.00 47.82 47 VAL G N 1
ATOM 9744 C CA . VAL G 1 49 ? 47.290 49.550 55.139 1.00 48.68 47 VAL G CA 1
ATOM 9745 C C . VAL G 1 49 ? 48.116 48.356 55.601 1.00 48.66 47 VAL G C 1
ATOM 9746 O O . VAL G 1 49 ? 48.436 48.236 56.780 1.00 49.60 47 VAL G O 1
ATOM 9750 N N . GLY G 1 50 ? 48.482 47.492 54.655 1.00 48.50 48 GLY G N 1
ATOM 9751 C CA . GLY G 1 50 ? 49.422 46.418 54.926 1.00 48.51 48 GLY G CA 1
ATOM 9752 C C . GLY G 1 50 ? 49.000 45.080 54.372 1.00 48.66 48 GLY G C 1
ATOM 9753 O O . GLY G 1 50 ? 47.876 44.912 53.912 1.00 48.11 48 GLY G O 1
ATOM 9754 N N . TYR G 1 51 ? 49.931 44.138 54.405 1.00 49.11 49 TYR G N 1
ATOM 9755 C CA . TYR G 1 51 ? 49.656 42.741 54.071 1.00 49.60 49 TYR G CA 1
ATOM 9756 C C . TYR G 1 51 ? 50.785 41.883 54.602 1.00 49.21 49 TYR G C 1
ATOM 9757 O O . TYR G 1 51 ? 51.903 42.373 54.769 1.00 48.60 49 TYR G O 1
ATOM 9766 N N . ARG G 1 52 ? 50.493 40.609 54.864 1.00 48.26 50 ARG G N 1
ATOM 9767 C CA . ARG G 1 52 ? 51.466 39.717 55.448 1.00 47.86 50 ARG G CA 1
ATOM 9768 C C . ARG G 1 52 ? 51.212 38.241 55.101 1.00 47.31 50 ARG G C 1
ATOM 9769 O O . ARG G 1 52 ? 50.138 37.701 55.390 1.00 47.41 50 ARG G O 1
ATOM 9777 N N . ALA G 1 53 ? 52.210 37.615 54.490 1.00 45.74 51 ALA G N 1
ATOM 9778 C CA . ALA G 1 53 ? 52.251 36.173 54.302 1.00 45.24 51 ALA G CA 1
ATOM 9779 C C . ALA G 1 53 ? 52.023 35.445 55.642 1.00 44.40 51 ALA G C 1
ATOM 9780 O O . ALA G 1 53 ? 52.689 35.745 56.625 1.00 44.65 51 ALA G O 1
ATOM 9782 N N . ARG G 1 54 ? 51.047 34.530 55.687 1.00 43.65 52 ARG G N 1
ATOM 9783 C CA . ARG G 1 54 ? 50.711 33.773 56.891 1.00 42.97 52 ARG G CA 1
ATOM 9784 C C . ARG G 1 54 ? 50.204 32.382 56.494 1.00 42.47 52 ARG G C 1
ATOM 9785 O O . ARG G 1 54 ? 49.497 32.236 55.493 1.00 40.98 52 ARG G O 1
ATOM 9793 N N . ASP G 1 55 ? 50.616 31.378 57.261 1.00 41.58 53 ASP G N 1
ATOM 9794 C CA . ASP G 1 55 ? 50.090 30.019 57.174 1.00 42.18 53 ASP G CA 1
ATOM 9795 C C . ASP G 1 55 ? 49.115 29.863 58.339 1.00 41.17 53 ASP G C 1
ATOM 9796 O O . ASP G 1 55 ? 49.537 29.664 59.477 1.00 40.91 53 ASP G O 1
ATOM 9801 N N . LEU G 1 56 ? 47.821 29.931 58.032 1.00 41.02 54 LEU G N 1
ATOM 9802 C CA . LEU G 1 56 ? 46.739 29.945 59.048 1.00 40.84 54 LEU G CA 1
ATOM 9803 C C . LEU G 1 56 ? 46.513 28.613 59.761 1.00 40.18 54 LEU G C 1
ATOM 9804 O O . LEU G 1 56 ? 45.756 28.533 60.738 1.00 40.96 54 LEU G O 1
ATOM 9809 N N . ALA G 1 57 ? 47.164 27.573 59.265 1.00 39.89 55 ALA G N 1
ATOM 9810 C CA . ALA G 1 57 ? 47.185 26.273 59.920 1.00 40.56 55 ALA G CA 1
ATOM 9811 C C . ALA G 1 57 ? 48.048 26.271 61.179 1.00 40.85 55 ALA G C 1
ATOM 9812 O O . ALA G 1 57 ? 48.058 25.286 61.917 1.00 40.28 55 ALA G O 1
ATOM 9814 N N . SER G 1 58 ? 48.801 27.352 61.379 1.00 41.48 56 SER G N 1
ATOM 9815 C CA . SER G 1 58 ? 49.719 27.485 62.495 1.00 42.26 56 SER G CA 1
ATOM 9816 C C . SER G 1 58 ? 49.133 28.456 63.500 1.00 42.43 56 SER G C 1
ATOM 9817 O O . SER G 1 58 ? 49.011 29.651 63.207 1.00 42.38 56 SER G O 1
ATOM 9820 N N . HIS G 1 59 ? 48.769 27.984 64.680 1.00 43.08 57 HIS G N 1
ATOM 9821 C CA . HIS G 1 59 ? 48.090 28.900 65.594 1.00 44.57 57 HIS G CA 1
ATOM 9822 C C . HIS G 1 59 ? 49.013 30.025 66.085 1.00 44.85 57 HIS G C 1
ATOM 9823 O O . HIS G 1 59 ? 48.534 31.055 66.543 1.00 45.43 57 HIS G O 1
ATOM 9830 N N . GLN G 1 60 ? 50.324 29.849 65.937 1.00 45.49 58 GLN G N 1
ATOM 9831 C CA . GLN G 1 60 ? 51.283 30.884 66.331 1.00 46.27 58 GLN G CA 1
ATOM 9832 C C . GLN G 1 60 ? 51.220 32.010 65.314 1.00 45.86 58 GLN G C 1
ATOM 9833 O O . GLN G 1 60 ? 51.120 33.184 65.692 1.00 45.99 58 GLN G O 1
ATOM 9839 N N . GLU G 1 61 ? 51.232 31.661 64.026 1.00 45.13 59 GLU G N 1
ATOM 9840 C CA . GLU G 1 61 ? 51.185 32.685 62.972 1.00 45.42 59 GLU G CA 1
ATOM 9841 C C . GLU G 1 61 ? 49.860 33.489 62.941 1.00 44.92 59 GLU G C 1
ATOM 9842 O O . GLU G 1 61 ? 49.830 34.657 62.554 1.00 44.64 59 GLU G O 1
ATOM 9848 N N . VAL G 1 62 ? 48.768 32.852 63.346 1.00 45.51 60 VAL G N 1
ATOM 9849 C CA . VAL G 1 62 ? 47.440 33.499 63.376 1.00 45.36 60 VAL G CA 1
ATOM 9850 C C . VAL G 1 62 ? 47.401 34.563 64.479 1.00 46.23 60 VAL G C 1
ATOM 9851 O O . VAL G 1 62 ? 46.974 35.716 64.280 1.00 46.21 60 VAL G O 1
ATOM 9855 N N . GLU G 1 63 ? 47.846 34.137 65.646 1.00 46.98 61 GLU G N 1
ATOM 9856 C CA . GLU G 1 63 ? 48.022 34.998 66.797 1.00 48.33 61 GLU G CA 1
ATOM 9857 C C . GLU G 1 63 ? 48.842 36.288 66.519 1.00 48.30 61 GLU G C 1
ATOM 9858 O O . GLU G 1 63 ? 48.434 37.382 66.902 1.00 47.43 61 GLU G O 1
ATOM 9864 N N . GLN G 1 64 ? 49.967 36.179 65.829 1.00 48.82 62 GLN G N 1
ATOM 9865 C CA . GLN G 1 64 ? 50.761 37.379 65.585 1.00 49.86 62 GLN G CA 1
ATOM 9866 C C . GLN G 1 64 ? 50.174 38.234 64.469 1.00 50.28 62 GLN G C 1
ATOM 9867 O O . GLN G 1 64 ? 50.159 39.471 64.573 1.00 51.32 62 GLN G O 1
ATOM 9873 N N . LEU G 1 65 ? 49.632 37.593 63.433 1.00 50.50 63 LEU G N 1
ATOM 9874 C CA . LEU G 1 65 ? 48.770 38.290 62.452 1.00 50.48 63 LEU G CA 1
ATOM 9875 C C . LEU G 1 65 ? 47.871 39.320 63.119 1.00 50.79 63 LEU G C 1
ATOM 9876 O O . LEU G 1 65 ? 47.648 40.400 62.587 1.00 50.55 63 LEU G O 1
ATOM 9881 N N . PHE G 1 66 ? 47.329 38.943 64.268 1.00 51.39 64 PHE G N 1
ATOM 9882 C CA . PHE G 1 66 ? 46.356 39.740 64.958 1.00 52.25 64 PHE G CA 1
ATOM 9883 C C . PHE G 1 66 ? 47.002 40.617 66.025 1.00 53.11 64 PHE G C 1
ATOM 9884 O O . PHE G 1 66 ? 46.567 41.741 66.211 1.00 53.03 64 PHE G O 1
ATOM 9892 N N . GLU G 1 67 ? 48.029 40.115 66.709 1.00 54.41 65 GLU G N 1
ATOM 9893 C CA . GLU G 1 67 ? 48.740 40.935 67.701 1.00 55.46 65 GLU G CA 1
ATOM 9894 C C . GLU G 1 67 ? 49.197 42.231 67.054 1.00 55.81 65 GLU G C 1
ATOM 9895 O O . GLU G 1 67 ? 48.910 43.330 67.544 1.00 55.75 65 GLU G O 1
ATOM 9901 N N . GLN G 1 68 ? 49.839 42.080 65.900 1.00 56.15 66 GLN G N 1
ATOM 9902 C CA . GLN G 1 68 ? 50.611 43.142 65.293 1.00 56.18 66 GLN G CA 1
ATOM 9903 C C . GLN G 1 68 ? 49.797 44.051 64.400 1.00 56.14 66 GLN G C 1
ATOM 9904 O O . GLN G 1 68 ? 50.353 44.635 63.477 1.00 56.47 66 GLN G O 1
ATOM 9910 N N . LEU G 1 69 ? 48.496 44.184 64.653 1.00 55.74 67 LEU G N 1
ATOM 9911 C CA . LEU G 1 69 ? 47.660 45.090 63.850 1.00 55.15 67 LEU G CA 1
ATOM 9912 C C . LEU G 1 69 ? 47.470 46.453 64.528 1.00 55.05 67 LEU G C 1
ATOM 9913 O O . LEU G 1 69 ? 47.246 46.519 65.731 1.00 54.05 67 LEU G O 1
ATOM 9918 N N . ASP G 1 70 ? 47.532 47.517 63.716 1.00 55.37 68 ASP G N 1
ATOM 9919 C CA . ASP G 1 70 ? 47.296 48.931 64.116 1.00 55.61 68 ASP G CA 1
ATOM 9920 C C . ASP G 1 70 ? 46.090 49.209 64.982 1.00 55.47 68 ASP G C 1
ATOM 9921 O O . ASP G 1 70 ? 46.075 50.219 65.675 1.00 55.49 68 ASP G O 1
ATOM 9926 N N . SER G 1 71 ? 45.058 48.371 64.888 1.00 55.32 69 SER G N 1
ATOM 9927 C CA . SER G 1 71 ? 43.740 48.680 65.480 1.00 54.97 69 SER G CA 1
ATOM 9928 C C . SER G 1 71 ? 42.829 47.451 65.552 1.00 54.23 69 SER G C 1
ATOM 9929 O O . SER G 1 71 ? 43.212 46.365 65.112 1.00 54.15 69 SER G O 1
ATOM 9932 N N . ILE G 1 72 ? 41.632 47.641 66.113 1.00 53.50 70 ILE G N 1
ATOM 9933 C CA . ILE G 1 72 ? 40.581 46.611 66.141 1.00 52.63 70 ILE G CA 1
ATOM 9934 C C . ILE G 1 72 ? 39.869 46.599 64.778 1.00 51.76 70 ILE G C 1
ATOM 9935 O O . ILE G 1 72 ? 39.471 47.643 64.274 1.00 52.05 70 ILE G O 1
ATOM 9940 N N . PRO G 1 73 ? 39.721 45.417 64.155 1.00 50.62 71 PRO G N 1
ATOM 9941 C CA . PRO G 1 73 ? 39.045 45.404 62.845 1.00 49.59 71 PRO G CA 1
ATOM 9942 C C . PRO G 1 73 ? 37.512 45.578 62.910 1.00 48.20 71 PRO G C 1
ATOM 9943 O O . PRO G 1 73 ? 36.895 45.124 63.859 1.00 47.71 71 PRO G O 1
ATOM 9947 N N . SER G 1 74 ? 36.928 46.230 61.898 1.00 47.31 72 SER G N 1
ATOM 9948 C CA . SER G 1 74 ? 35.464 46.359 61.748 1.00 46.94 72 SER G CA 1
ATOM 9949 C C . SER G 1 74 ? 34.760 45.204 60.935 1.00 46.59 72 SER G C 1
ATOM 9950 O O . SER G 1 74 ? 33.549 44.979 61.095 1.00 47.17 72 SER G O 1
ATOM 9953 N N . THR G 1 75 ? 35.500 44.542 60.036 1.00 45.45 73 THR G N 1
ATOM 9954 C CA . THR G 1 75 ? 35.045 43.313 59.358 1.00 44.19 73 THR G CA 1
ATOM 9955 C C . THR G 1 75 ? 36.258 42.413 59.137 1.00 42.43 73 THR G C 1
ATOM 9956 O O . THR G 1 75 ? 37.345 42.899 58.782 1.00 42.90 73 THR G O 1
ATOM 9960 N N . VAL G 1 76 ? 36.099 41.121 59.404 1.00 39.61 74 VAL G N 1
ATOM 9961 C CA . VAL G 1 76 ? 37.143 40.131 59.114 1.00 38.17 74 VAL G CA 1
ATOM 9962 C C . VAL G 1 76 ? 36.506 39.130 58.166 1.00 37.32 74 VAL G C 1
ATOM 9963 O O . VAL G 1 76 ? 35.473 38.510 58.519 1.00 36.59 74 VAL G O 1
ATOM 9967 N N . VAL G 1 77 ? 37.083 39.009 56.975 1.00 35.54 75 VAL G N 1
ATOM 9968 C CA . VAL G 1 77 ? 36.597 38.076 55.959 1.00 35.15 75 VAL G CA 1
ATOM 9969 C C . VAL G 1 77 ? 37.533 36.900 55.900 1.00 34.99 75 VAL G C 1
ATOM 9970 O O . VAL G 1 77 ? 38.690 37.054 55.512 1.00 35.27 75 VAL G O 1
ATOM 9974 N N . HIS G 1 78 ? 37.054 35.718 56.303 1.00 33.29 76 HIS G N 1
ATOM 9975 C CA . HIS G 1 78 ? 37.834 34.508 56.138 1.00 32.82 76 HIS G CA 1
ATOM 9976 C C . HIS G 1 78 ? 37.453 33.780 54.854 1.00 32.46 76 HIS G C 1
ATOM 9977 O O . HIS G 1 78 ? 36.400 33.164 54.800 1.00 31.84 76 HIS G O 1
ATOM 9984 N N . SER G 1 79 ? 38.276 33.904 53.819 1.00 32.04 77 SER G N 1
ATOM 9985 C CA . SER G 1 79 ? 38.030 33.290 52.530 1.00 32.78 77 SER G CA 1
ATOM 9986 C C . SER G 1 79 ? 39.156 32.330 52.157 1.00 32.99 77 SER G C 1
ATOM 9987 O O . SER G 1 79 ? 39.215 31.875 51.013 1.00 32.20 77 SER G O 1
ATOM 9990 N N . ALA G 1 80 ? 40.003 31.986 53.144 1.00 32.89 78 ALA G N 1
ATOM 9991 C CA . ALA G 1 80 ? 41.109 31.043 52.960 1.00 33.18 78 ALA G CA 1
ATOM 9992 C C . ALA G 1 80 ? 40.600 29.629 52.802 1.00 33.38 78 ALA G C 1
ATOM 9993 O O . ALA G 1 80 ? 39.746 29.189 53.557 1.00 32.78 78 ALA G O 1
ATOM 9995 N N . GLY G 1 81 ? 41.145 28.887 51.863 1.00 33.72 79 GLY G N 1
ATOM 9996 C CA . GLY G 1 81 ? 40.703 27.524 51.687 1.00 34.39 79 GLY G CA 1
ATOM 9997 C C . GLY G 1 81 ? 41.280 26.912 50.445 1.00 34.57 79 GLY G C 1
ATOM 9998 O O . GLY G 1 81 ? 42.071 27.544 49.731 1.00 35.12 79 GLY G O 1
ATOM 9999 N N . SER G 1 82 ? 40.902 25.672 50.201 1.00 33.64 80 SER G N 1
ATOM 10000 C CA . SER G 1 82 ? 41.387 24.960 49.026 1.00 33.64 80 SER G CA 1
ATOM 10001 C C . SER G 1 82 ? 40.491 23.774 48.718 1.00 32.65 80 SER G C 1
ATOM 10002 O O . SER G 1 82 ? 39.678 23.364 49.551 1.00 32.37 80 SER G O 1
ATOM 10005 N N . GLY G 1 83 ? 40.647 23.249 47.504 1.00 32.34 81 GLY G N 1
ATOM 10006 C CA . GLY G 1 83 ? 39.859 22.131 47.031 1.00 31.88 81 GLY G CA 1
ATOM 10007 C C . GLY G 1 83 ? 40.684 20.892 46.853 1.00 32.05 81 GLY G C 1
ATOM 10008 O O . GLY G 1 83 ? 41.883 20.968 46.618 1.00 33.35 81 GLY G O 1
ATOM 10009 N N . TYR G 1 84 ? 40.052 19.737 47.006 1.00 30.63 82 TYR G N 1
ATOM 10010 C CA . TYR G 1 84 ? 40.643 18.498 46.548 1.00 29.95 82 TYR G CA 1
ATOM 10011 C C . TYR G 1 84 ? 39.515 17.494 46.357 1.00 29.10 82 TYR G C 1
ATOM 10012 O O . TYR G 1 84 ? 38.610 17.401 47.207 1.00 28.43 82 TYR G O 1
ATOM 10021 N N . PHE G 1 85 ? 39.560 16.760 45.246 1.00 28.38 83 PHE G N 1
ATOM 10022 C CA . PHE G 1 85 ? 38.419 15.958 44.829 1.00 28.41 83 PHE G CA 1
ATOM 10023 C C . PHE G 1 85 ? 38.785 14.568 44.244 1.00 28.68 83 PHE G C 1
ATOM 10024 O O . PHE G 1 85 ? 39.946 14.260 44.010 1.00 29.08 83 PHE G O 1
ATOM 10032 N N . GLY G 1 86 ? 37.770 13.723 44.050 1.00 29.10 84 GLY G N 1
ATOM 10033 C CA . GLY G 1 86 ? 37.961 12.370 43.606 1.00 27.91 84 GLY G CA 1
ATOM 10034 C C . GLY G 1 86 ? 37.217 11.420 44.507 1.00 27.70 84 GLY G C 1
ATOM 10035 O O . GLY G 1 86 ? 36.811 11.774 45.612 1.00 27.85 84 GLY G O 1
ATOM 10036 N N . LEU G 1 87 ? 37.032 10.207 44.010 1.00 26.93 85 LEU G N 1
ATOM 10037 C CA . LEU G 1 87 ? 36.463 9.116 44.787 1.00 26.58 85 LEU G CA 1
ATOM 10038 C C . LEU G 1 87 ? 37.418 8.843 45.965 1.00 25.82 85 LEU G C 1
ATOM 10039 O O . LEU G 1 87 ? 38.655 8.974 45.830 1.00 24.76 85 LEU G O 1
ATOM 10044 N N . LEU G 1 88 ? 36.845 8.472 47.102 1.00 24.48 86 LEU G N 1
ATOM 10045 C CA . LEU G 1 88 ? 37.570 8.522 48.353 1.00 25.39 86 LEU G CA 1
ATOM 10046 C C . LEU G 1 88 ? 38.774 7.580 48.247 1.00 26.25 86 LEU G C 1
ATOM 10047 O O . LEU G 1 88 ? 39.886 7.898 48.676 1.00 25.20 86 LEU G O 1
ATOM 10052 N N . GLN G 1 89 ? 38.478 6.411 47.687 1.00 27.89 87 GLN G N 1
ATOM 10053 C CA . GLN G 1 89 ? 39.415 5.330 47.431 1.00 30.06 87 GLN G CA 1
ATOM 10054 C C . GLN G 1 89 ? 40.626 5.775 46.591 1.00 30.11 87 GLN G C 1
ATOM 10055 O O . GLN G 1 89 ? 41.692 5.227 46.739 1.00 30.60 87 GLN G O 1
ATOM 10061 N N . GLU G 1 90 ? 40.438 6.772 45.730 1.00 29.88 88 GLU G N 1
ATOM 10062 C CA . GLU G 1 90 ? 41.481 7.302 44.863 1.00 31.16 88 GLU G CA 1
ATOM 10063 C C . GLU G 1 90 ? 42.192 8.517 45.468 1.00 30.82 88 GLU G C 1
ATOM 10064 O O . GLU G 1 90 ? 43.132 9.015 44.885 1.00 30.34 88 GLU G O 1
ATOM 10070 N N . GLN G 1 91 ? 41.728 9.023 46.609 1.00 29.58 89 GLN G N 1
ATOM 10071 C CA . GLN G 1 91 ? 42.334 10.214 47.175 1.00 29.56 89 GLN G CA 1
ATOM 10072 C C . GLN G 1 91 ? 43.625 9.870 47.931 1.00 29.93 89 GLN G C 1
ATOM 10073 O O . GLN G 1 91 ? 43.731 8.837 48.564 1.00 29.23 89 GLN G O 1
ATOM 10079 N N . ASP G 1 92 ? 44.567 10.793 47.877 1.00 30.23 90 ASP G N 1
ATOM 10080 C CA . ASP G 1 92 ? 45.880 10.668 48.502 1.00 31.34 90 ASP G CA 1
ATOM 10081 C C . ASP G 1 92 ? 45.806 11.201 49.944 1.00 31.28 90 ASP G C 1
ATOM 10082 O O . ASP G 1 92 ? 45.527 12.394 50.138 1.00 30.53 90 ASP G O 1
ATOM 10087 N N . PRO G 1 93 ? 46.118 10.347 50.945 1.00 31.51 91 PRO G N 1
ATOM 10088 C CA . PRO G 1 93 ? 46.094 10.756 52.354 1.00 31.74 91 PRO G CA 1
ATOM 10089 C C . PRO G 1 93 ? 46.866 12.025 52.650 1.00 31.73 91 PRO G C 1
ATOM 10090 O O . PRO G 1 93 ? 46.411 12.815 53.462 1.00 32.23 91 PRO G O 1
ATOM 10094 N N . GLU G 1 94 ? 48.004 12.252 51.993 1.00 32.42 92 GLU G N 1
ATOM 10095 C CA . GLU G 1 94 ? 48.806 13.459 52.227 1.00 32.90 92 GLU G CA 1
ATOM 10096 C C . GLU G 1 94 ? 48.020 14.703 51.782 1.00 32.41 92 GLU G C 1
ATOM 10097 O O . GLU G 1 94 ? 47.984 15.718 52.486 1.00 31.66 92 GLU G O 1
ATOM 10103 N N . GLN G 1 95 ? 47.352 14.605 50.640 1.00 31.15 93 GLN G N 1
ATOM 10104 C CA . GLN G 1 95 ? 46.510 15.696 50.146 1.00 31.20 93 GLN G CA 1
ATOM 10105 C C . GLN G 1 95 ? 45.213 15.890 50.953 1.00 30.31 93 GLN G C 1
ATOM 10106 O O . GLN G 1 95 ? 44.718 16.998 51.035 1.00 29.70 93 GLN G O 1
ATOM 10112 N N . ILE G 1 96 ? 44.663 14.807 51.518 1.00 29.50 94 ILE G N 1
ATOM 10113 C CA . ILE G 1 96 ? 43.525 14.939 52.438 1.00 29.28 94 ILE G CA 1
ATOM 10114 C C . ILE G 1 96 ? 43.989 15.784 53.657 1.00 29.30 94 ILE G C 1
ATOM 10115 O O . ILE G 1 96 ? 43.302 16.701 54.108 1.00 28.01 94 ILE G O 1
ATOM 10120 N N . GLN G 1 97 ? 45.183 15.495 54.148 1.00 30.19 95 GLN G N 1
ATOM 10121 C CA . GLN G 1 97 ? 45.738 16.247 55.279 1.00 31.79 95 GLN G CA 1
ATOM 10122 C C . GLN G 1 97 ? 45.851 17.728 54.942 1.00 31.16 95 GLN G C 1
ATOM 10123 O O . GLN G 1 97 ? 45.468 18.591 55.736 1.00 32.20 95 GLN G O 1
ATOM 10129 N N . THR G 1 98 ? 46.402 18.004 53.768 1.00 30.48 96 THR G N 1
ATOM 10130 C CA . THR G 1 98 ? 46.522 19.359 53.291 1.00 30.55 96 THR G CA 1
ATOM 10131 C C . THR G 1 98 ? 45.135 20.023 53.276 1.00 30.09 96 THR G C 1
ATOM 10132 O O . THR G 1 98 ? 44.989 21.156 53.710 1.00 28.15 96 THR G O 1
ATOM 10136 N N . LEU G 1 99 ? 44.110 19.283 52.824 1.00 28.72 97 LEU G N 1
ATOM 10137 C CA . LEU G 1 99 ? 42.765 19.826 52.782 1.00 29.01 97 LEU G CA 1
ATOM 10138 C C . LEU G 1 99 ? 42.298 20.219 54.177 1.00 27.77 97 LEU G C 1
ATOM 10139 O O . LEU G 1 99 ? 41.770 21.297 54.382 1.00 29.29 97 LEU G O 1
ATOM 10144 N N . ILE G 1 100 ? 42.537 19.349 55.140 1.00 27.40 98 ILE G N 1
ATOM 10145 C CA . ILE G 1 100 ? 42.126 19.590 56.532 1.00 27.28 98 ILE G CA 1
ATOM 10146 C C . ILE G 1 100 ? 42.786 20.874 57.033 1.00 27.20 98 ILE G C 1
ATOM 10147 O O . ILE G 1 100 ? 42.101 21.787 57.519 1.00 27.42 98 ILE G O 1
ATOM 10152 N N . GLU G 1 101 ? 44.105 20.964 56.835 1.00 28.61 99 GLU G N 1
ATOM 10153 C CA . GLU G 1 101 ? 44.906 22.140 57.240 1.00 28.56 99 GLU G CA 1
ATOM 10154 C C . GLU G 1 101 ? 44.442 23.453 56.633 1.00 29.13 99 GLU G C 1
ATOM 10155 O O . GLU G 1 101 ? 44.248 24.438 57.359 1.00 30.36 99 GLU G O 1
ATOM 10161 N N . ASN G 1 102 ? 44.252 23.475 55.316 1.00 29.08 100 ASN G N 1
ATOM 10162 C CA . ASN G 1 102 ? 43.868 24.690 54.614 1.00 30.09 100 ASN G CA 1
ATOM 10163 C C . ASN G 1 102 ? 42.437 25.160 54.849 1.00 30.02 100 ASN G C 1
ATOM 10164 O O . ASN G 1 102 ? 42.141 26.351 54.694 1.00 30.63 100 ASN G O 1
ATOM 10169 N N . ASN G 1 103 ? 41.528 24.239 55.169 1.00 29.59 101 ASN G N 1
ATOM 10170 C CA . ASN G 1 103 ? 40.140 24.611 55.390 1.00 28.51 101 ASN G CA 1
ATOM 10171 C C . ASN G 1 103 ? 39.709 24.618 56.827 1.00 28.00 101 ASN G C 1
ATOM 10172 O O . ASN G 1 103 ? 39.180 25.609 57.299 1.00 28.53 101 ASN G O 1
ATOM 10177 N N . LEU G 1 104 ? 39.904 23.518 57.538 1.00 29.50 102 LEU G N 1
ATOM 10178 C CA . LEU G 1 104 ? 39.326 23.383 58.865 1.00 28.94 102 LEU G CA 1
ATOM 10179 C C . LEU G 1 104 ? 40.287 23.970 59.926 1.00 30.24 102 LEU G C 1
ATOM 10180 O O . LEU G 1 104 ? 39.848 24.661 60.835 1.00 28.94 102 LEU G O 1
ATOM 10185 N N . SER G 1 105 ? 41.577 23.670 59.836 1.00 30.77 103 SER G N 1
ATOM 10186 C CA . SER G 1 105 ? 42.539 24.196 60.822 1.00 32.09 103 SER G CA 1
ATOM 10187 C C . SER G 1 105 ? 42.609 25.696 60.733 1.00 32.61 103 SER G C 1
ATOM 10188 O O . SER G 1 105 ? 42.586 26.372 61.747 1.00 33.98 103 SER G O 1
ATOM 10191 N N . SER G 1 106 ? 42.663 26.205 59.508 1.00 33.08 104 SER G N 1
ATOM 10192 C CA . SER G 1 106 ? 42.671 27.639 59.259 1.00 32.57 104 SER G CA 1
ATOM 10193 C C . SER G 1 106 ? 41.447 28.315 59.848 1.00 32.58 104 SER G C 1
ATOM 10194 O O . SER G 1 106 ? 41.553 29.396 60.472 1.00 31.76 104 SER G O 1
ATOM 10197 N N . ALA G 1 107 ? 40.280 27.697 59.637 1.00 31.28 105 ALA G N 1
ATOM 10198 C CA . ALA G 1 107 ? 39.038 28.282 60.089 1.00 30.76 105 ALA G CA 1
ATOM 10199 C C . ALA G 1 107 ? 38.964 28.282 61.619 1.00 30.91 105 ALA G C 1
ATOM 10200 O O . ALA G 1 107 ? 38.485 29.247 62.213 1.00 30.54 105 ALA G O 1
ATOM 10202 N N . ILE G 1 108 ? 39.467 27.228 62.243 1.00 30.73 106 ILE G N 1
ATOM 10203 C CA . ILE G 1 108 ? 39.427 27.114 63.703 1.00 31.76 106 ILE G CA 1
ATOM 10204 C C . ILE G 1 108 ? 40.375 28.163 64.299 1.00 32.55 106 ILE G C 1
ATOM 10205 O O . ILE G 1 108 ? 40.006 28.906 65.189 1.00 32.36 106 ILE G O 1
ATOM 10210 N N . ASN G 1 109 ? 41.592 28.205 63.774 1.00 33.45 107 ASN G N 1
ATOM 10211 C CA . ASN G 1 109 ? 42.613 29.156 64.238 1.00 34.32 107 ASN G CA 1
ATOM 10212 C C . ASN G 1 109 ? 42.203 30.603 64.077 1.00 34.36 107 ASN G C 1
ATOM 10213 O O . ASN G 1 109 ? 42.314 31.376 65.025 1.00 34.41 107 ASN G O 1
ATOM 10218 N N . VAL G 1 110 ? 41.725 30.984 62.898 1.00 33.54 108 VAL G N 1
ATOM 10219 C CA . VAL G 1 110 ? 41.227 32.333 62.696 1.00 33.10 108 VAL G CA 1
ATOM 10220 C C . VAL G 1 110 ? 40.032 32.675 63.609 1.00 33.57 108 VAL G C 1
ATOM 10221 O O . VAL G 1 110 ? 40.018 33.756 64.219 1.00 33.96 108 VAL G O 1
ATOM 10225 N N . LEU G 1 111 ? 39.048 31.779 63.754 1.00 32.48 109 LEU G N 1
ATOM 10226 C CA . LEU G 1 111 ? 37.863 32.121 64.541 1.00 32.14 109 LEU G CA 1
ATOM 10227 C C . LEU G 1 111 ? 38.133 32.089 66.053 1.00 32.80 109 LEU G C 1
ATOM 10228 O O . LEU G 1 111 ? 37.549 32.844 66.782 1.00 33.48 109 LEU G O 1
ATOM 10233 N N . ARG G 1 112 ? 38.988 31.192 66.512 1.00 33.84 110 ARG G N 1
ATOM 10234 C CA . ARG G 1 112 ? 39.369 31.153 67.912 1.00 35.56 110 ARG G CA 1
ATOM 10235 C C . ARG G 1 112 ? 40.081 32.454 68.335 1.00 36.74 110 ARG G C 1
ATOM 10236 O O . ARG G 1 112 ? 39.774 33.043 69.373 1.00 37.08 110 ARG G O 1
ATOM 10244 N N . GLU G 1 113 ? 41.037 32.871 67.520 1.00 37.18 111 GLU G N 1
ATOM 10245 C CA . GLU G 1 113 ? 41.763 34.094 67.744 1.00 38.07 111 GLU G CA 1
ATOM 10246 C C . GLU G 1 113 ? 40.828 35.313 67.735 1.00 38.14 111 GLU G C 1
ATOM 10247 O O . GLU G 1 113 ? 40.914 36.168 68.613 1.00 38.03 111 GLU G O 1
ATOM 10253 N N . LEU G 1 114 ? 39.959 35.413 66.727 1.00 37.86 112 LEU G N 1
ATOM 10254 C CA . LEU G 1 114 ? 38.938 36.453 66.684 1.00 38.15 112 LEU G CA 1
ATOM 10255 C C . LEU G 1 114 ? 38.045 36.490 67.924 1.00 39.16 112 LEU G C 1
ATOM 10256 O O . LEU G 1 114 ? 37.720 37.569 68.447 1.00 38.90 112 LEU G O 1
ATOM 10261 N N . VAL G 1 115 ? 37.613 35.322 68.373 1.00 40.46 113 VAL G N 1
ATOM 10262 C CA . VAL G 1 115 ? 36.759 35.242 69.533 1.00 40.97 113 VAL G CA 1
ATOM 10263 C C . VAL G 1 115 ? 37.542 35.656 70.795 1.00 42.75 113 VAL G C 1
ATOM 10264 O O . VAL G 1 115 ? 37.061 36.475 71.591 1.00 42.47 113 VAL G O 1
ATOM 10268 N N . LYS G 1 116 ? 38.734 35.095 70.963 1.00 44.24 114 LYS G N 1
ATOM 10269 C CA . LYS G 1 116 ? 39.612 35.439 72.095 1.00 46.03 114 LYS G CA 1
ATOM 10270 C C . LYS G 1 116 ? 39.824 36.967 72.198 1.00 46.31 114 LYS G C 1
ATOM 10271 O O . LYS G 1 116 ? 39.595 37.551 73.241 1.00 46.50 114 LYS G O 1
ATOM 10277 N N . ARG G 1 117 ? 40.206 37.597 71.096 1.00 47.53 115 ARG G N 1
ATOM 10278 C CA . ARG G 1 117 ? 40.447 39.038 71.051 1.00 48.29 115 ARG G CA 1
ATOM 10279 C C . ARG G 1 117 ? 39.166 39.893 71.062 1.00 48.80 115 ARG G C 1
ATOM 10280 O O . ARG G 1 117 ? 38.993 40.742 71.939 1.00 49.69 115 ARG G O 1
ATOM 10288 N N . TYR G 1 118 ? 38.286 39.701 70.087 1.00 48.37 116 TYR G N 1
ATOM 10289 C CA . TYR G 1 118 ? 37.253 40.700 69.793 1.00 48.60 116 TYR G CA 1
ATOM 10290 C C . TYR G 1 118 ? 35.811 40.303 70.119 1.00 48.49 116 TYR G C 1
ATOM 10291 O O . TYR G 1 118 ? 34.885 40.906 69.599 1.00 47.82 116 TYR G O 1
ATOM 10300 N N . LYS G 1 119 ? 35.594 39.337 71.003 1.00 48.80 117 LYS G N 1
ATOM 10301 C CA . LYS G 1 119 ? 34.218 38.894 71.239 1.00 49.75 117 LYS G CA 1
ATOM 10302 C C . LYS G 1 119 ? 33.270 40.016 71.732 1.00 49.78 117 LYS G C 1
ATOM 10303 O O . LYS G 1 119 ? 32.054 39.947 71.499 1.00 48.89 117 LYS G O 1
ATOM 10309 N N . ASP G 1 120 ? 33.840 41.068 72.335 1.00 49.59 118 ASP G N 1
ATOM 10310 C CA . ASP G 1 120 ? 33.059 42.163 72.932 1.00 49.93 118 ASP G CA 1
ATOM 10311 C C . ASP G 1 120 ? 33.122 43.459 72.154 1.00 49.77 118 ASP G C 1
ATOM 10312 O O . ASP G 1 120 ? 32.712 44.507 72.641 1.00 50.11 118 ASP G O 1
ATOM 10317 N N . GLN G 1 121 ? 33.627 43.384 70.939 1.00 49.66 119 GLN G N 1
ATOM 10318 C CA . GLN G 1 121 ? 33.638 44.516 70.041 1.00 49.54 119 GLN G CA 1
ATOM 10319 C C . GLN G 1 121 ? 32.610 44.214 68.962 1.00 49.45 119 GLN G C 1
ATOM 10320 O O . GLN G 1 121 ? 32.312 43.041 68.708 1.00 49.31 119 GLN G O 1
ATOM 10326 N N . PRO G 1 122 ? 32.054 45.254 68.327 1.00 49.30 120 PRO G N 1
ATOM 10327 C CA . PRO G 1 122 ? 31.159 45.048 67.187 1.00 48.80 120 PRO G CA 1
ATOM 10328 C C . PRO G 1 122 ? 31.939 44.674 65.923 1.00 47.97 120 PRO G C 1
ATOM 10329 O O . PRO G 1 122 ? 32.096 45.497 65.013 1.00 48.86 120 PRO G O 1
ATOM 10333 N N . VAL G 1 123 ? 32.463 43.456 65.896 1.00 46.94 121 VAL G N 1
ATOM 10334 C CA . VAL G 1 123 ? 33.167 42.929 64.723 1.00 45.92 121 VAL G CA 1
ATOM 10335 C C . VAL G 1 123 ? 32.236 41.968 63.970 1.00 44.36 121 VAL G C 1
ATOM 10336 O O . VAL G 1 123 ? 31.510 41.198 64.593 1.00 43.36 121 VAL G O 1
ATOM 10340 N N . ASN G 1 124 ? 32.229 42.087 62.644 1.00 42.54 122 ASN G N 1
ATOM 10341 C CA . ASN G 1 124 ? 31.547 41.136 61.773 1.00 41.46 122 ASN G CA 1
ATOM 10342 C C . ASN G 1 124 ? 32.580 40.172 61.223 1.00 39.94 122 ASN G C 1
ATOM 10343 O O . ASN G 1 124 ? 33.548 40.571 60.588 1.00 38.90 122 ASN G O 1
ATOM 10348 N N . VAL G 1 125 ? 32.376 38.895 61.490 1.00 38.61 123 VAL G N 1
ATOM 10349 C CA . VAL G 1 125 ? 33.270 37.900 60.972 1.00 37.51 123 VAL G CA 1
ATOM 10350 C C . VAL G 1 125 ? 32.514 37.188 59.862 1.00 36.71 123 VAL G C 1
ATOM 10351 O O . VAL G 1 125 ? 31.547 36.477 60.147 1.00 37.55 123 VAL G O 1
ATOM 10355 N N . VAL G 1 126 ? 32.937 37.430 58.623 1.00 35.07 124 VAL G N 1
ATOM 10356 C CA . VAL G 1 126 ? 32.381 36.792 57.426 1.00 34.03 124 VAL G CA 1
ATOM 10357 C C . VAL G 1 126 ? 33.156 35.483 57.148 1.00 33.53 124 VAL G C 1
ATOM 10358 O O . VAL G 1 126 ? 34.336 35.499 56.770 1.00 32.92 124 VAL G O 1
ATOM 10362 N N . MET G 1 127 ? 32.490 34.347 57.365 1.00 32.24 125 MET G N 1
ATOM 10363 C CA . MET G 1 127 ? 33.125 33.037 57.166 1.00 31.51 125 MET G CA 1
ATOM 10364 C C . MET G 1 127 ? 32.666 32.491 55.815 1.00 31.66 125 MET G C 1
ATOM 10365 O O . MET G 1 127 ? 31.493 32.150 55.644 1.00 30.45 125 MET G O 1
ATOM 10370 N N . ILE G 1 128 ? 33.570 32.423 54.849 1.00 30.75 126 ILE G N 1
ATOM 10371 C CA . ILE G 1 128 ? 33.187 31.993 53.526 1.00 30.98 126 ILE G CA 1
ATOM 10372 C C . ILE G 1 128 ? 33.443 30.496 53.417 1.00 30.30 126 ILE G C 1
ATOM 10373 O O . ILE G 1 128 ? 34.569 30.045 53.563 1.00 31.31 126 ILE G O 1
ATOM 10378 N N . MET G 1 129 ? 32.382 29.735 53.195 1.00 28.28 127 MET G N 1
ATOM 10379 C CA . MET G 1 129 ? 32.461 28.292 53.117 1.00 27.48 127 MET G CA 1
ATOM 10380 C C . MET G 1 129 ? 32.199 27.890 51.660 1.00 27.00 127 MET G C 1
ATOM 10381 O O . MET G 1 129 ? 32.916 28.303 50.768 1.00 28.09 127 MET G O 1
ATOM 10386 N N . SER G 1 130 ? 31.140 27.137 51.421 1.00 27.29 128 SER G N 1
ATOM 10387 C CA . SER G 1 130 ? 30.844 26.609 50.096 1.00 26.82 128 SER G CA 1
ATOM 10388 C C . SER G 1 130 ? 29.485 25.958 50.203 1.00 26.18 128 SER G C 1
ATOM 10389 O O . SER G 1 130 ? 29.079 25.559 51.301 1.00 26.25 128 SER G O 1
ATOM 10392 N N . THR G 1 131 ? 28.772 25.849 49.077 1.00 25.25 129 THR G N 1
ATOM 10393 C CA . THR G 1 131 ? 27.563 25.046 49.053 1.00 24.27 129 THR G CA 1
ATOM 10394 C C . THR G 1 131 ? 27.862 23.584 49.371 1.00 23.42 129 THR G C 1
ATOM 10395 O O . THR G 1 131 ? 26.932 22.871 49.692 1.00 25.99 129 THR G O 1
ATOM 10399 N N . ALA G 1 132 ? 29.115 23.139 49.312 1.00 22.58 130 ALA G N 1
ATOM 10400 C CA . ALA G 1 132 ? 29.484 21.794 49.803 1.00 22.57 130 ALA G CA 1
ATOM 10401 C C . ALA G 1 132 ? 29.323 21.610 51.349 1.00 22.70 130 ALA G C 1
ATOM 10402 O O . ALA G 1 132 ? 29.395 20.487 51.871 1.00 21.67 130 ALA G O 1
ATOM 10404 N N . ALA G 1 133 ? 29.161 22.727 52.067 1.00 23.72 131 ALA G N 1
ATOM 10405 C CA . ALA G 1 133 ? 28.913 22.706 53.507 1.00 24.29 131 ALA G CA 1
ATOM 10406 C C . ALA G 1 133 ? 27.473 22.347 53.846 1.00 25.52 131 ALA G C 1
ATOM 10407 O O . ALA G 1 133 ? 27.196 22.026 54.995 1.00 26.02 131 ALA G O 1
ATOM 10409 N N . GLN G 1 134 ? 26.591 22.369 52.839 1.00 26.54 132 GLN G N 1
ATOM 10410 C CA . GLN G 1 134 ? 25.135 22.277 52.994 1.00 27.29 132 GLN G CA 1
ATOM 10411 C C . GLN G 1 134 ? 24.572 20.925 52.504 1.00 27.53 132 GLN G C 1
ATOM 10412 O O . GLN G 1 134 ? 23.422 20.608 52.748 1.00 27.24 132 GLN G O 1
ATOM 10418 N N . GLN G 1 135 ? 25.362 20.165 51.760 1.00 27.33 133 GLN G N 1
ATOM 10419 C CA . GLN G 1 135 ? 24.889 18.885 51.177 1.00 27.56 133 GLN G CA 1
ATOM 10420 C C . GLN G 1 135 ? 26.046 17.958 50.881 1.00 25.75 133 GLN G C 1
ATOM 10421 O O . GLN G 1 135 ? 27.198 18.386 50.763 1.00 26.86 133 GLN G O 1
ATOM 10427 N N . PRO G 1 136 ? 25.765 16.678 50.801 1.00 25.18 134 PRO G N 1
ATOM 10428 C CA . PRO G 1 136 ? 26.846 15.768 50.463 1.00 25.39 134 PRO G CA 1
ATOM 10429 C C . PRO G 1 136 ? 26.992 15.759 48.954 1.00 25.55 134 PRO G C 1
ATOM 10430 O O . PRO G 1 136 ? 26.032 16.098 48.234 1.00 24.96 134 PRO G O 1
ATOM 10434 N N . LYS G 1 137 ? 28.183 15.440 48.484 1.00 25.82 135 LYS G N 1
ATOM 10435 C CA . LYS G 1 137 ? 28.453 15.392 47.050 1.00 26.94 135 LYS G CA 1
ATOM 10436 C C . LYS G 1 137 ? 29.398 14.242 46.730 1.00 26.15 135 LYS G C 1
ATOM 10437 O O . LYS G 1 137 ? 30.454 14.131 47.348 1.00 25.21 135 LYS G O 1
ATOM 10443 N N . ALA G 1 138 ? 29.049 13.400 45.755 1.00 25.51 136 ALA G N 1
ATOM 10444 C CA . ALA G 1 138 ? 29.944 12.351 45.309 1.00 25.32 136 ALA G CA 1
ATOM 10445 C C . ALA G 1 138 ? 31.242 12.977 44.764 1.00 25.85 136 ALA G C 1
ATOM 10446 O O . ALA G 1 138 ? 31.208 14.039 44.183 1.00 25.12 136 ALA G O 1
ATOM 10448 N N . GLN G 1 139 ? 32.376 12.323 45.040 1.00 25.86 137 GLN G N 1
ATOM 10449 C CA . GLN G 1 139 ? 33.727 12.754 44.632 1.00 26.73 137 GLN G CA 1
ATOM 10450 C C . GLN G 1 139 ? 34.271 13.981 45.391 1.00 25.68 137 GLN G C 1
ATOM 10451 O O . GLN G 1 139 ? 35.333 14.486 45.079 1.00 25.64 137 GLN G O 1
ATOM 10457 N N . GLU G 1 140 ? 33.528 14.422 46.393 1.00 25.47 138 GLU G N 1
ATOM 10458 C CA . GLU G 1 140 ? 33.929 15.541 47.243 1.00 25.51 138 GLU G CA 1
ATOM 10459 C C . GLU G 1 140 ? 33.788 15.190 48.738 1.00 24.15 138 GLU G C 1
ATOM 10460 O O . GLU G 1 140 ? 33.572 16.081 49.575 1.00 22.38 138 GLU G O 1
ATOM 10466 N N . SER G 1 141 ? 33.956 13.909 49.080 1.00 23.64 139 SER G N 1
ATOM 10467 C CA . SER G 1 141 ? 33.666 13.453 50.452 1.00 23.36 139 SER G CA 1
ATOM 10468 C C . SER G 1 141 ? 34.514 14.170 51.533 1.00 23.26 139 SER G C 1
ATOM 10469 O O . SER G 1 141 ? 34.017 14.524 52.608 1.00 22.46 139 SER G O 1
ATOM 10472 N N . THR G 1 142 ? 35.782 14.343 51.244 1.00 22.97 140 THR G N 1
ATOM 10473 C CA . THR G 1 142 ? 36.710 15.008 52.191 1.00 23.02 140 THR G CA 1
ATOM 10474 C C . THR G 1 142 ? 36.538 16.535 52.186 1.00 22.45 140 THR G C 1
ATOM 10475 O O . THR G 1 142 ? 36.788 17.192 53.198 1.00 24.09 140 THR G O 1
ATOM 10479 N N . TYR G 1 143 ? 36.115 17.097 51.064 1.00 23.12 141 TYR G N 1
ATOM 10480 C CA . TYR G 1 143 ? 35.857 18.523 50.925 1.00 22.97 141 TYR G CA 1
ATOM 10481 C C . TYR G 1 143 ? 34.564 18.896 51.657 1.00 23.17 141 TYR G C 1
ATOM 10482 O O . TYR G 1 143 ? 34.528 19.876 52.398 1.00 21.09 141 TYR G O 1
ATOM 10491 N N . CYS G 1 144 ? 33.490 18.132 51.410 1.00 23.64 142 CYS G N 1
ATOM 10492 C CA . CYS G 1 144 ? 32.301 18.211 52.213 1.00 22.08 142 CYS G CA 1
ATOM 10493 C C . CYS G 1 144 ? 32.655 18.042 53.691 1.00 21.87 142 CYS G C 1
ATOM 10494 O O . CYS G 1 144 ? 32.108 18.785 54.490 1.00 21.49 142 CYS G O 1
ATOM 10497 N N . ALA G 1 145 ? 33.525 17.085 54.050 1.00 21.88 143 ALA G N 1
ATOM 10498 C CA . ALA G 1 145 ? 33.854 16.849 55.460 1.00 23.52 143 ALA G CA 1
ATOM 10499 C C . ALA G 1 145 ? 34.390 18.120 56.071 1.00 23.93 143 ALA G C 1
ATOM 10500 O O . ALA G 1 145 ? 33.872 18.572 57.095 1.00 23.15 143 ALA G O 1
ATOM 10502 N N . VAL G 1 146 ? 35.384 18.738 55.416 1.00 23.66 144 VAL G N 1
ATOM 10503 C CA . VAL G 1 146 ? 35.955 19.961 55.971 1.00 23.59 144 VAL G CA 1
ATOM 10504 C C . VAL G 1 146 ? 34.990 21.155 55.900 1.00 23.18 144 VAL G C 1
ATOM 10505 O O . VAL G 1 146 ? 34.961 21.939 56.835 1.00 25.42 144 VAL G O 1
ATOM 10509 N N . LYS G 1 147 ? 34.197 21.303 54.842 1.00 23.06 145 LYS G N 1
ATOM 10510 C CA . LYS G 1 147 ? 33.192 22.384 54.796 1.00 22.08 145 LYS G CA 1
ATOM 10511 C C . LYS G 1 147 ? 32.027 22.222 55.784 1.00 22.10 145 LYS G C 1
ATOM 10512 O O . LYS G 1 147 ? 31.573 23.229 56.354 1.00 22.94 145 LYS G O 1
ATOM 10518 N N . TRP G 1 148 ? 31.548 20.999 55.994 1.00 20.99 146 TRP G N 1
ATOM 10519 C CA . TRP G 1 148 ? 30.563 20.727 57.038 1.00 21.96 146 TRP G CA 1
ATOM 10520 C C . TRP G 1 148 ? 31.189 21.014 58.439 1.00 22.74 146 TRP G C 1
ATOM 10521 O O . TRP G 1 148 ? 30.524 21.474 59.361 1.00 23.18 146 TRP G O 1
ATOM 10532 N N . ALA G 1 149 ? 32.441 20.614 58.597 1.00 23.19 147 ALA G N 1
ATOM 10533 C CA . ALA G 1 149 ? 33.131 20.840 59.859 1.00 23.67 147 ALA G CA 1
ATOM 10534 C C . ALA G 1 149 ? 33.097 22.345 60.202 1.00 24.11 147 ALA G C 1
ATOM 10535 O O . ALA G 1 149 ? 32.693 22.694 61.302 1.00 25.09 147 ALA G O 1
ATOM 10537 N N . VAL G 1 150 ? 33.441 23.220 59.253 1.00 24.22 148 VAL G N 1
ATOM 10538 C CA . VAL G 1 150 ? 33.398 24.647 59.476 1.00 24.95 148 VAL G CA 1
ATOM 10539 C C . VAL G 1 150 ? 31.997 25.160 59.751 1.00 24.76 148 VAL G C 1
ATOM 10540 O O . VAL G 1 150 ? 31.816 26.056 60.590 1.00 24.34 148 VAL G O 1
ATOM 10544 N N . LYS G 1 151 ? 30.978 24.588 59.122 1.00 24.63 149 LYS G N 1
ATOM 10545 C CA . LYS G 1 151 ? 29.613 25.014 59.481 1.00 24.37 149 LYS G CA 1
ATOM 10546 C C . LYS G 1 151 ? 29.241 24.674 60.925 1.00 24.41 149 LYS G C 1
ATOM 10547 O O . LYS G 1 151 ? 28.598 25.486 61.616 1.00 23.72 149 LYS G O 1
ATOM 10553 N N . GLY G 1 152 ? 29.671 23.501 61.366 1.00 24.09 150 GLY G N 1
ATOM 10554 C CA . GLY G 1 152 ? 29.423 22.987 62.723 1.00 25.16 150 GLY G CA 1
ATOM 10555 C C . GLY G 1 152 ? 30.113 23.881 63.734 1.00 25.08 150 GLY G C 1
ATOM 10556 O O . GLY G 1 152 ? 29.526 24.282 64.741 1.00 24.78 150 GLY G O 1
ATOM 10557 N N . LEU G 1 153 ? 31.345 24.249 63.401 1.00 25.66 151 LEU G N 1
ATOM 10558 C CA . LEU G 1 153 ? 32.118 25.207 64.182 1.00 26.17 151 LEU G CA 1
ATOM 10559 C C . LEU G 1 153 ? 31.374 26.517 64.328 1.00 26.43 151 LEU G C 1
ATOM 10560 O O . LEU G 1 153 ? 31.060 26.909 65.453 1.00 26.66 151 LEU G O 1
ATOM 10565 N N . ILE G 1 154 ? 31.041 27.174 63.217 1.00 26.86 152 ILE G N 1
ATOM 10566 C CA . ILE G 1 154 ? 30.506 28.529 63.293 1.00 27.75 152 ILE G CA 1
ATOM 10567 C C . ILE G 1 154 ? 29.086 28.578 63.884 1.00 28.53 152 ILE G C 1
ATOM 10568 O O . ILE G 1 154 ? 28.766 29.537 64.590 1.00 28.88 152 ILE G O 1
ATOM 10573 N N . GLU G 1 155 ? 28.273 27.531 63.695 1.00 28.19 153 GLU G N 1
ATOM 10574 C CA . GLU G 1 155 ? 26.944 27.517 64.303 1.00 28.97 153 GLU G CA 1
ATOM 10575 C C . GLU G 1 155 ? 27.051 27.288 65.802 1.00 28.18 153 GLU G C 1
ATOM 10576 O O . GLU G 1 155 ? 26.209 27.757 66.575 1.00 28.09 153 GLU G O 1
ATOM 10582 N N . SER G 1 156 ? 28.065 26.554 66.216 1.00 27.92 154 SER G N 1
ATOM 10583 C CA . SER G 1 156 ? 28.301 26.350 67.649 1.00 28.04 154 SER G CA 1
ATOM 10584 C C . SER G 1 156 ? 28.833 27.643 68.303 1.00 28.88 154 SER G C 1
ATOM 10585 O O . SER G 1 156 ? 28.403 28.003 69.385 1.00 30.53 154 SER G O 1
ATOM 10588 N N . VAL G 1 157 ? 29.750 28.322 67.633 1.00 29.19 155 VAL G N 1
ATOM 10589 C CA . VAL G 1 157 ? 30.326 29.547 68.154 1.00 30.56 155 VAL G CA 1
ATOM 10590 C C . VAL G 1 157 ? 29.267 30.654 68.198 1.00 31.40 155 VAL G C 1
ATOM 10591 O O . VAL G 1 157 ? 29.269 31.471 69.112 1.00 31.63 155 VAL G O 1
ATOM 10595 N N . ARG G 1 158 ? 28.338 30.661 67.235 1.00 32.14 156 ARG G N 1
ATOM 10596 C CA . ARG G 1 158 ? 27.221 31.615 67.257 1.00 31.65 156 ARG G CA 1
ATOM 10597 C C . ARG G 1 158 ? 26.416 31.502 68.577 1.00 32.63 156 ARG G C 1
ATOM 10598 O O . ARG G 1 158 ? 25.948 32.509 69.111 1.00 32.30 156 ARG G O 1
ATOM 10606 N N . LEU G 1 159 ? 26.245 30.286 69.084 1.00 33.20 157 LEU G N 1
ATOM 10607 C CA . LEU G 1 159 ? 25.529 30.087 70.334 1.00 34.17 157 LEU G CA 1
ATOM 10608 C C . LEU G 1 159 ? 26.347 30.604 71.516 1.00 35.50 157 LEU G C 1
ATOM 10609 O O . LEU G 1 159 ? 25.780 31.115 72.463 1.00 36.52 157 LEU G O 1
ATOM 10614 N N . GLU G 1 160 ? 27.667 30.505 71.437 1.00 36.34 158 GLU G N 1
ATOM 10615 C CA . GLU G 1 160 ? 28.519 31.065 72.468 1.00 37.72 158 GLU G CA 1
ATOM 10616 C C . GLU G 1 160 ? 28.506 32.575 72.393 1.00 38.44 158 GLU G C 1
ATOM 10617 O O . GLU G 1 160 ? 28.801 33.223 73.371 1.00 39.39 158 GLU G O 1
ATOM 10623 N N . LEU G 1 161 ? 28.190 33.144 71.237 1.00 38.51 159 LEU G N 1
ATOM 10624 C CA . LEU G 1 161 ? 28.245 34.577 71.046 1.00 38.95 159 LEU G CA 1
ATOM 10625 C C . LEU G 1 161 ? 26.905 35.256 71.268 1.00 40.07 159 LEU G C 1
ATOM 10626 O O . LEU G 1 161 ? 26.768 36.434 70.955 1.00 40.38 159 LEU G O 1
ATOM 10631 N N . LYS G 1 162 ? 25.915 34.539 71.794 1.00 41.24 160 LYS G N 1
ATOM 10632 C CA . LYS G 1 162 ? 24.670 35.178 72.156 1.00 42.92 160 LYS G CA 1
ATOM 10633 C C . LYS G 1 162 ? 24.938 36.237 73.242 1.00 43.29 160 LYS G C 1
ATOM 10634 O O . LYS G 1 162 ? 25.762 36.019 74.147 1.00 43.22 160 LYS G O 1
ATOM 10640 N N . GLY G 1 163 ? 24.246 37.369 73.131 1.00 44.28 161 GLY G N 1
ATOM 10641 C CA . GLY G 1 163 ? 24.380 38.484 74.076 1.00 44.91 161 GLY G CA 1
ATOM 10642 C C . GLY G 1 163 ? 25.460 39.457 73.636 1.00 45.38 161 GLY G C 1
ATOM 10643 O O . GLY G 1 163 ? 25.395 40.649 73.923 1.00 45.87 161 GLY G O 1
ATOM 10644 N N . LYS G 1 164 ? 26.446 38.942 72.912 1.00 45.55 162 LYS G N 1
ATOM 10645 C CA . LYS G 1 164 ? 27.663 39.662 72.639 1.00 45.32 162 LYS G CA 1
ATOM 10646 C C . LYS G 1 164 ? 27.517 40.398 71.354 1.00 44.78 162 LYS G C 1
ATOM 10647 O O . LYS G 1 164 ? 26.650 40.078 70.573 1.00 44.84 162 LYS G O 1
ATOM 10653 N N . PRO G 1 165 ? 28.374 41.407 71.139 1.00 43.87 163 PRO G N 1
ATOM 10654 C CA . PRO G 1 165 ? 28.339 42.223 69.945 1.00 42.80 163 PRO G CA 1
ATOM 10655 C C . PRO G 1 165 ? 29.086 41.649 68.722 1.00 41.40 163 PRO G C 1
ATOM 10656 O O . PRO G 1 165 ? 28.855 42.124 67.623 1.00 41.76 163 PRO G O 1
ATOM 10660 N N . MET G 1 166 ? 29.974 40.672 68.885 1.00 40.16 164 MET G N 1
ATOM 10661 C CA . MET G 1 166 ? 30.564 40.002 67.699 1.00 39.44 164 MET G CA 1
ATOM 10662 C C . MET G 1 166 ? 29.458 39.176 67.004 1.00 38.53 164 MET G C 1
ATOM 10663 O O . MET G 1 166 ? 28.653 38.570 67.684 1.00 38.90 164 MET G O 1
ATOM 10668 N N . LYS G 1 167 ? 29.396 39.245 65.676 1.00 37.99 165 LYS G N 1
ATOM 10669 C CA . LYS G 1 167 ? 28.490 38.404 64.867 1.00 37.63 165 LYS G CA 1
ATOM 10670 C C . LYS G 1 167 ? 29.237 37.595 63.801 1.00 36.30 165 LYS G C 1
ATOM 10671 O O . LYS G 1 167 ? 30.240 38.070 63.217 1.00 35.46 165 LYS G O 1
ATOM 10677 N N . ILE G 1 168 ? 28.719 36.387 63.530 1.00 34.49 166 ILE G N 1
ATOM 10678 C CA . ILE G 1 168 ? 29.221 35.526 62.455 1.00 32.88 166 ILE G CA 1
ATOM 10679 C C . ILE G 1 168 ? 28.213 35.464 61.273 1.00 31.75 166 ILE G C 1
ATOM 10680 O O . ILE G 1 168 ? 27.045 35.130 61.438 1.00 29.99 166 ILE G O 1
ATOM 10685 N N . ILE G 1 169 ? 28.691 35.841 60.102 1.00 30.40 167 ILE G N 1
ATOM 10686 C CA . ILE G 1 169 ? 27.898 35.887 58.896 1.00 30.29 167 ILE G CA 1
ATOM 10687 C C . ILE G 1 169 ? 28.427 34.708 58.105 1.00 29.97 167 ILE G C 1
ATOM 10688 O O . ILE G 1 169 ? 29.644 34.583 57.952 1.00 30.69 167 ILE G O 1
ATOM 10693 N N . ALA G 1 170 ? 27.530 33.856 57.620 1.00 27.95 168 ALA G N 1
ATOM 10694 C CA . ALA G 1 170 ? 27.902 32.658 56.864 1.00 27.39 168 ALA G CA 1
ATOM 10695 C C . ALA G 1 170 ? 27.658 32.879 55.383 1.00 26.01 168 ALA G C 1
ATOM 10696 O O . ALA G 1 170 ? 26.638 33.345 55.014 1.00 24.27 168 ALA G O 1
ATOM 10698 N N . VAL G 1 171 ? 28.611 32.523 54.540 1.00 26.17 169 VAL G N 1
ATOM 10699 C CA . VAL G 1 171 ? 28.489 32.718 53.112 1.00 26.72 169 VAL G CA 1
ATOM 10700 C C . VAL G 1 171 ? 28.797 31.387 52.389 1.00 26.46 169 VAL G C 1
ATOM 10701 O O . VAL G 1 171 ? 29.804 30.741 52.655 1.00 26.79 169 VAL G O 1
ATOM 10705 N N . TYR G 1 172 ? 27.933 30.994 51.455 1.00 26.91 170 TYR G N 1
ATOM 10706 C CA . TYR G 1 172 ? 28.035 29.664 50.822 1.00 26.22 170 TYR G CA 1
ATOM 10707 C C . TYR G 1 172 ? 28.039 29.876 49.309 1.00 26.70 170 TYR G C 1
ATOM 10708 O O . TYR G 1 172 ? 26.964 29.985 48.693 1.00 25.19 170 TYR G O 1
ATOM 10717 N N . PRO G 1 173 ? 29.239 30.025 48.716 1.00 26.60 171 PRO G N 1
ATOM 10718 C CA . PRO G 1 173 ? 29.230 30.162 47.262 1.00 26.97 171 PRO G CA 1
ATOM 10719 C C . PRO G 1 173 ? 29.265 28.803 46.580 1.00 26.73 171 PRO G C 1
ATOM 10720 O O . PRO G 1 173 ? 29.891 27.863 47.105 1.00 25.97 171 PRO G O 1
ATOM 10724 N N . GLY G 1 174 ? 28.640 28.709 45.410 1.00 27.35 172 GLY G N 1
ATOM 10725 C CA . GLY G 1 174 ? 28.731 27.524 44.547 1.00 28.38 172 GLY G CA 1
ATOM 10726 C C . GLY G 1 174 ? 28.912 27.853 43.078 1.00 30.08 172 GLY G C 1
ATOM 10727 O O . GLY G 1 174 ? 28.419 28.871 42.597 1.00 30.00 172 GLY G O 1
ATOM 10728 N N . GLY G 1 175 ? 29.624 26.985 42.370 1.00 32.17 173 GLY G N 1
ATOM 10729 C CA . GLY G 1 175 ? 29.805 27.116 40.927 1.00 34.85 173 GLY G CA 1
ATOM 10730 C C . GLY G 1 175 ? 30.818 28.189 40.519 1.00 36.28 173 GLY G C 1
ATOM 10731 O O . GLY G 1 175 ? 30.767 28.714 39.406 1.00 37.36 173 GLY G O 1
ATOM 10732 N N . MET G 1 176 ? 31.726 28.507 41.427 1.00 38.05 174 MET G N 1
ATOM 10733 C CA . MET G 1 176 ? 32.942 29.238 41.114 1.00 39.28 174 MET G CA 1
ATOM 10734 C C . MET G 1 176 ? 33.977 28.238 40.585 1.00 41.73 174 MET G C 1
ATOM 10735 O O . MET G 1 176 ? 33.948 27.046 40.948 1.00 41.49 174 MET G O 1
ATOM 10740 N N . ALA G 1 177 ? 34.891 28.732 39.739 1.00 44.41 175 ALA G N 1
ATOM 10741 C CA . ALA G 1 177 ? 36.014 27.929 39.209 1.00 46.48 175 ALA G CA 1
ATOM 10742 C C . ALA G 1 177 ? 36.804 27.362 40.378 1.00 48.19 175 ALA G C 1
ATOM 10743 O O . ALA G 1 177 ? 37.442 26.303 40.299 1.00 48.82 175 ALA G O 1
ATOM 10745 N N . THR G 1 178 ? 36.704 28.099 41.471 1.00 50.33 176 THR G N 1
ATOM 10746 C CA . THR G 1 178 ? 37.605 28.026 42.588 1.00 51.94 176 THR G CA 1
ATOM 10747 C C . THR G 1 178 ? 37.661 26.661 43.213 1.00 52.95 176 THR G C 1
ATOM 10748 O O . THR G 1 178 ? 38.724 26.201 43.592 1.00 54.33 176 THR G O 1
ATOM 10752 N N . GLU G 1 179 ? 36.524 26.014 43.370 1.00 53.70 177 GLU G N 1
ATOM 10753 C CA . GLU G 1 179 ? 36.559 24.695 43.950 1.00 54.34 177 GLU G CA 1
ATOM 10754 C C . GLU G 1 179 ? 35.464 23.848 43.348 1.00 54.35 177 GLU G C 1
ATOM 10755 O O . GLU G 1 179 ? 34.829 23.063 44.049 1.00 54.65 177 GLU G O 1
ATOM 10761 N N . PHE G 1 180 ? 35.276 23.985 42.035 1.00 53.91 178 PHE G N 1
ATOM 10762 C CA . PHE G 1 180 ? 34.323 23.171 41.342 1.00 53.90 178 PHE G CA 1
ATOM 10763 C C . PHE G 1 180 ? 34.962 21.818 41.142 1.00 53.76 178 PHE G C 1
ATOM 10764 O O . PHE G 1 180 ? 36.175 21.710 40.918 1.00 54.08 178 PHE G O 1
ATOM 10766 N N . TRP G 1 181 ? 34.140 20.797 41.295 1.00 52.98 179 TRP G N 1
ATOM 10767 C CA . TRP G 1 181 ? 34.368 19.506 40.678 1.00 52.56 179 TRP G CA 1
ATOM 10768 C C . TRP G 1 181 ? 33.203 19.241 39.711 1.00 51.33 179 TRP G C 1
ATOM 10769 O O . TRP G 1 181 ? 32.029 19.461 40.024 1.00 52.42 179 TRP G O 1
ATOM 10780 N N . GLU G 1 182 ? 33.550 18.826 38.512 1.00 49.59 180 GLU G N 1
ATOM 10781 C CA . GLU G 1 182 ? 32.605 18.353 37.529 1.00 47.82 180 GLU G CA 1
ATOM 10782 C C . GLU G 1 182 ? 33.346 17.203 36.896 1.00 44.70 180 GLU G C 1
ATOM 10783 O O . GLU G 1 182 ? 34.472 17.377 36.454 1.00 44.46 180 GLU G O 1
ATOM 10789 N N . THR G 1 183 ? 32.764 16.016 36.884 1.00 42.03 181 THR G N 1
ATOM 10790 C CA . THR G 1 183 ? 33.486 14.854 36.333 1.00 39.59 181 THR G CA 1
ATOM 10791 C C . THR G 1 183 ? 33.528 14.850 34.768 1.00 37.46 181 THR G C 1
ATOM 10792 O O . THR G 1 183 ? 34.282 14.089 34.177 1.00 36.23 181 THR G O 1
ATOM 10796 N N . SER G 1 184 ? 32.728 15.696 34.120 1.00 34.72 182 SER G N 1
ATOM 10797 C CA . SER G 1 184 ? 32.735 15.796 32.645 1.00 34.24 182 SER G CA 1
ATOM 10798 C C . SER G 1 184 ? 32.239 17.183 32.226 1.00 34.36 182 SER G C 1
ATOM 10799 O O . SER G 1 184 ? 31.546 17.843 32.996 1.00 33.81 182 SER G O 1
ATOM 10802 N N . GLY G 1 185 ? 32.622 17.630 31.031 1.00 33.27 183 GLY G N 1
ATOM 10803 C CA . GLY G 1 185 ? 32.180 18.914 30.534 1.00 34.52 183 GLY G CA 1
ATOM 10804 C C . GLY G 1 185 ? 32.747 19.286 29.177 1.00 35.02 183 GLY G C 1
ATOM 10805 O O . GLY G 1 185 ? 33.754 18.725 28.722 1.00 33.20 183 GLY G O 1
ATOM 10806 N N . LYS G 1 186 ? 32.101 20.258 28.562 1.00 36.73 184 LYS G N 1
ATOM 10807 C CA . LYS G 1 186 ? 32.567 20.824 27.311 1.00 39.52 184 LYS G CA 1
ATOM 10808 C C . LYS G 1 186 ? 33.777 21.700 27.587 1.00 41.16 184 LYS G C 1
ATOM 10809 O O . LYS G 1 186 ? 34.229 21.855 28.741 1.00 41.48 184 LYS G O 1
ATOM 10815 N N . SER G 1 187 ? 34.311 22.265 26.520 1.00 43.39 185 SER G N 1
ATOM 10816 C CA . SER G 1 187 ? 35.421 23.198 26.616 1.00 45.08 185 SER G CA 1
ATOM 10817 C C . SER G 1 187 ? 35.056 24.414 27.497 1.00 46.21 185 SER G C 1
ATOM 10818 O O . SER G 1 187 ? 33.995 25.047 27.308 1.00 46.00 185 SER G O 1
ATOM 10821 N N . LEU G 1 188 ? 35.933 24.727 28.444 1.00 47.65 186 LEU G N 1
ATOM 10822 C CA . LEU G 1 188 ? 35.787 25.941 29.250 1.00 49.71 186 LEU G CA 1
ATOM 10823 C C . LEU G 1 188 ? 35.463 27.145 28.373 1.00 50.98 186 LEU G C 1
ATOM 10824 O O . LEU G 1 188 ? 36.131 27.380 27.356 1.00 51.39 186 LEU G O 1
ATOM 10829 N N . ASP G 1 189 ? 34.406 27.870 28.741 1.00 52.51 187 ASP G N 1
ATOM 10830 C CA . ASP G 1 189 ? 34.147 29.168 28.147 1.00 53.50 187 ASP G CA 1
ATOM 10831 C C . ASP G 1 189 ? 33.706 30.195 29.176 1.00 54.36 187 ASP G C 1
ATOM 10832 O O . ASP G 1 189 ? 33.535 29.910 30.374 1.00 54.61 187 ASP G O 1
ATOM 10837 N N . THR G 1 190 ? 33.605 31.414 28.669 1.00 54.99 188 THR G N 1
ATOM 10838 C CA . THR G 1 190 ? 32.983 32.547 29.323 1.00 55.21 188 THR G CA 1
ATOM 10839 C C . THR G 1 190 ? 31.953 32.146 30.420 1.00 55.08 188 THR G C 1
ATOM 10840 O O . THR G 1 190 ? 32.110 32.538 31.583 1.00 55.80 188 THR G O 1
ATOM 10844 N N . SER G 1 191 ? 30.970 31.310 30.078 1.00 54.44 189 SER G N 1
ATOM 10845 C CA . SER G 1 191 ? 29.869 30.984 31.001 1.00 53.96 189 SER G CA 1
ATOM 10846 C C . SER G 1 191 ? 29.984 29.723 31.888 1.00 52.96 189 SER G C 1
ATOM 10847 O O . SER G 1 191 ? 29.080 29.438 32.673 1.00 52.61 189 SER G O 1
ATOM 10850 N N . SER G 1 192 ? 31.103 29.011 31.821 1.00 52.02 190 SER G N 1
ATOM 10851 C CA . SER G 1 192 ? 31.287 27.796 32.621 1.00 51.12 190 SER G CA 1
ATOM 10852 C C . SER G 1 192 ? 31.160 27.992 34.169 1.00 50.79 190 SER G C 1
ATOM 10853 O O . SER G 1 192 ? 30.704 27.091 34.881 1.00 51.21 190 SER G O 1
ATOM 10856 N N . PHE G 1 193 ? 31.521 29.173 34.680 1.00 49.23 191 PHE G N 1
ATOM 10857 C CA . PHE G 1 193 ? 31.558 29.412 36.123 1.00 47.36 191 PHE G CA 1
ATOM 10858 C C . PHE G 1 193 ? 31.020 30.789 36.466 1.00 44.64 191 PHE G C 1
ATOM 10859 O O . PHE G 1 193 ? 31.048 31.682 35.634 1.00 43.85 191 PHE G O 1
ATOM 10867 N N . MET G 1 194 ? 30.563 30.964 37.705 1.00 41.76 192 MET G N 1
ATOM 10868 C CA . MET G 1 194 ? 30.387 32.303 38.283 1.00 40.02 192 MET G CA 1
ATOM 10869 C C . MET G 1 194 ? 31.804 32.830 38.547 1.00 39.24 192 MET G C 1
ATOM 10870 O O . MET G 1 194 ? 32.613 32.154 39.183 1.00 38.79 192 MET G O 1
ATOM 10875 N N . SER G 1 195 ? 32.123 34.020 38.042 1.00 38.86 193 SER G N 1
ATOM 10876 C CA . SER G 1 195 ? 33.449 34.622 38.293 1.00 38.23 193 SER G CA 1
ATOM 10877 C C . SER G 1 195 ? 33.553 35.131 39.713 1.00 37.35 193 SER G C 1
ATOM 10878 O O . SER G 1 195 ? 32.565 35.595 40.282 1.00 37.18 193 SER G O 1
ATOM 10881 N N . ALA G 1 196 ? 34.763 35.059 40.259 1.00 37.01 194 ALA G N 1
ATOM 10882 C CA . ALA G 1 196 ? 35.140 35.678 41.534 1.00 36.90 194 ALA G CA 1
ATOM 10883 C C . ALA G 1 196 ? 34.718 37.124 41.697 1.00 37.13 194 ALA G C 1
ATOM 10884 O O . ALA G 1 196 ? 34.368 37.579 42.816 1.00 36.78 194 ALA G O 1
ATOM 10886 N N . GLU G 1 197 ? 34.814 37.872 40.599 1.00 37.61 195 GLU G N 1
ATOM 10887 C CA . GLU G 1 197 ? 34.424 39.280 40.589 1.00 37.53 195 GLU G CA 1
ATOM 10888 C C . GLU G 1 197 ? 32.912 39.443 40.773 1.00 36.71 195 GLU G C 1
ATOM 10889 O O . GLU G 1 197 ? 32.460 40.250 41.582 1.00 34.27 195 GLU G O 1
ATOM 10895 N N . ASP G 1 198 ? 32.131 38.709 39.981 1.00 36.76 196 ASP G N 1
ATOM 10896 C CA . ASP G 1 198 ? 30.663 38.765 40.110 1.00 37.14 196 ASP G CA 1
ATOM 10897 C C . ASP G 1 198 ? 30.167 38.243 41.464 1.00 36.29 196 ASP G C 1
ATOM 10898 O O . ASP G 1 198 ? 29.273 38.833 42.089 1.00 35.92 196 ASP G O 1
ATOM 10903 N N . ALA G 1 199 ? 30.809 37.181 41.950 1.00 36.00 197 ALA G N 1
ATOM 10904 C CA . ALA G 1 199 ? 30.507 36.617 43.265 1.00 35.21 197 ALA G CA 1
ATOM 10905 C C . ALA G 1 199 ? 30.826 37.634 44.371 1.00 34.99 197 ALA G C 1
ATOM 10906 O O . ALA G 1 199 ? 30.031 37.810 45.305 1.00 33.88 197 ALA G O 1
ATOM 10908 N N . ALA G 1 200 ? 31.989 38.286 44.264 1.00 34.39 198 ALA G N 1
ATOM 10909 C CA . ALA G 1 200 ? 32.387 39.318 45.237 1.00 34.33 198 ALA G CA 1
ATOM 10910 C C . ALA G 1 200 ? 31.394 40.471 45.225 1.00 34.49 198 ALA G C 1
ATOM 10911 O O . ALA G 1 200 ? 31.000 40.950 46.284 1.00 34.65 198 ALA G O 1
ATOM 10913 N N . LEU G 1 201 ? 31.019 40.931 44.025 1.00 34.53 199 LEU G N 1
ATOM 10914 C CA . LEU G 1 201 ? 30.052 42.031 43.869 1.00 34.77 199 LEU G CA 1
ATOM 10915 C C . LEU G 1 201 ? 28.731 41.705 44.600 1.00 34.69 199 LEU G C 1
ATOM 10916 O O . LEU G 1 201 ? 28.230 42.506 45.379 1.00 35.03 199 LEU G O 1
ATOM 10921 N N . MET G 1 202 ? 28.189 40.513 44.350 1.00 33.95 200 MET G N 1
ATOM 10922 C CA . MET G 1 202 ? 26.934 40.077 44.987 1.00 33.79 200 MET G CA 1
ATOM 10923 C C . MET G 1 202 ? 27.065 39.920 46.497 1.00 33.22 200 MET G C 1
ATOM 10924 O O . MET G 1 202 ? 26.189 40.372 47.226 1.00 33.38 200 MET G O 1
ATOM 10929 N N . ILE G 1 203 ? 28.147 39.276 46.969 1.00 34.10 201 ILE G N 1
ATOM 10930 C CA . ILE G 1 203 ? 28.396 39.123 48.433 1.00 34.10 201 ILE G CA 1
ATOM 10931 C C . ILE G 1 203 ? 28.578 40.492 49.091 1.00 35.38 201 ILE G C 1
ATOM 10932 O O . ILE G 1 203 ? 27.917 40.805 50.085 1.00 34.57 201 ILE G O 1
ATOM 10937 N N . HIS G 1 204 ? 29.482 41.302 48.543 1.00 36.49 202 HIS G N 1
ATOM 10938 C CA . HIS G 1 204 ? 29.693 42.664 49.072 1.00 38.80 202 HIS G CA 1
ATOM 10939 C C . HIS G 1 204 ? 28.388 43.466 49.228 1.00 38.95 202 HIS G C 1
ATOM 10940 O O . HIS G 1 204 ? 28.096 43.953 50.315 1.00 39.42 202 HIS G O 1
ATOM 10947 N N . GLY G 1 205 ? 27.612 43.562 48.154 1.00 39.80 203 GLY G N 1
ATOM 10948 C CA . GLY G 1 205 ? 26.320 44.273 48.154 1.00 40.40 203 GLY G CA 1
ATOM 10949 C C . GLY G 1 205 ? 25.253 43.675 49.054 1.00 41.44 203 GLY G C 1
ATOM 10950 O O . GLY G 1 205 ? 24.338 44.371 49.429 1.00 41.88 203 GLY G O 1
ATOM 10951 N N . ALA G 1 206 ? 25.362 42.392 49.409 1.00 42.31 204 ALA G N 1
ATOM 10952 C CA . ALA G 1 206 ? 24.349 41.730 50.270 1.00 43.32 204 ALA G CA 1
ATOM 10953 C C . ALA G 1 206 ? 24.612 41.877 51.768 1.00 44.27 204 ALA G C 1
ATOM 10954 O O . ALA G 1 206 ? 23.669 41.909 52.546 1.00 44.05 204 ALA G O 1
ATOM 10956 N N . LEU G 1 207 ? 25.887 41.959 52.159 1.00 45.47 205 LEU G N 1
ATOM 10957 C CA . LEU G 1 207 ? 26.277 42.171 53.548 1.00 46.37 205 LEU G CA 1
ATOM 10958 C C . LEU G 1 207 ? 25.849 43.581 53.997 1.00 48.24 205 LEU G C 1
ATOM 10959 O O . LEU G 1 207 ? 26.437 44.599 53.595 1.00 47.94 205 LEU G O 1
ATOM 10964 N N . ALA G 1 208 ? 24.791 43.619 54.800 1.00 50.02 206 ALA G N 1
ATOM 10965 C CA . ALA G 1 208 ? 24.233 44.866 55.314 1.00 51.03 206 ALA G CA 1
ATOM 10966 C C . ALA G 1 208 ? 23.845 44.651 56.771 1.00 52.08 206 ALA G C 1
ATOM 10967 O O . ALA G 1 208 ? 23.606 43.500 57.202 1.00 51.66 206 ALA G O 1
ATOM 10969 N N . ASN G 1 209 ? 23.828 45.760 57.521 1.00 52.80 207 ASN G N 1
ATOM 10970 C CA . ASN G 1 209 ? 23.433 45.780 58.929 1.00 53.63 207 ASN G CA 1
ATOM 10971 C C . ASN G 1 209 ? 22.575 47.032 59.224 1.00 53.77 207 ASN G C 1
ATOM 10972 O O . ASN G 1 209 ? 22.848 47.781 60.169 1.00 53.94 207 ASN G O 1
ATOM 10977 N N . ILE G 1 210 ? 21.534 47.228 58.410 1.00 53.78 208 ILE G N 1
ATOM 10978 C CA . ILE G 1 210 ? 20.640 48.381 58.516 1.00 53.43 208 ILE G CA 1
ATOM 10979 C C . ILE G 1 210 ? 19.721 48.248 59.722 1.00 52.73 208 ILE G C 1
ATOM 10980 O O . ILE G 1 210 ? 19.231 47.157 60.032 1.00 52.45 208 ILE G O 1
ATOM 10985 N N . GLY G 1 211 ? 19.495 49.372 60.408 1.00 52.09 209 GLY G N 1
ATOM 10986 C CA . GLY G 1 211 ? 18.563 49.419 61.543 1.00 51.23 209 GLY G CA 1
ATOM 10987 C C . GLY G 1 211 ? 18.786 48.241 62.464 1.00 50.23 209 GLY G C 1
ATOM 10988 O O . GLY G 1 211 ? 19.930 47.920 62.786 1.00 50.43 209 GLY G O 1
ATOM 10989 N N . ASN G 1 212 ? 17.703 47.572 62.848 1.00 48.78 210 ASN G N 1
ATOM 10990 C CA . ASN G 1 212 ? 17.747 46.505 63.858 1.00 47.72 210 ASN G CA 1
ATOM 10991 C C . ASN G 1 212 ? 18.275 45.128 63.312 1.00 46.30 210 ASN G C 1
ATOM 10992 O O . ASN G 1 212 ? 18.459 44.167 64.092 1.00 45.98 210 ASN G O 1
ATOM 10997 N N . GLY G 1 213 ? 18.532 45.043 61.995 1.00 43.81 211 GLY G N 1
ATOM 10998 C CA . GLY G 1 213 ? 18.807 43.731 61.363 1.00 41.94 211 GLY G CA 1
ATOM 10999 C C . GLY G 1 213 ? 20.100 43.573 60.603 1.00 39.40 211 GLY G C 1
ATOM 11000 O O . GLY G 1 213 ? 20.781 44.546 60.309 1.00 39.51 211 GLY G O 1
ATOM 11001 N N . TYR G 1 214 ? 20.441 42.331 60.276 1.00 36.17 212 TYR G N 1
ATOM 11002 C CA . TYR G 1 214 ? 21.551 42.082 59.364 1.00 33.67 212 TYR G CA 1
ATOM 11003 C C . TYR G 1 214 ? 21.331 40.803 58.562 1.00 32.64 212 TYR G C 1
ATOM 11004 O O . TYR G 1 214 ? 20.531 39.939 58.978 1.00 32.58 212 TYR G O 1
ATOM 11013 N N . VAL G 1 215 ? 22.049 40.700 57.439 1.00 31.10 213 VAL G N 1
ATOM 11014 C CA . VAL G 1 215 ? 22.089 39.478 56.645 1.00 30.04 213 VAL G CA 1
ATOM 11015 C C . VAL G 1 215 ? 23.041 38.503 57.299 1.00 28.82 213 VAL G C 1
ATOM 11016 O O . VAL G 1 215 ? 24.276 38.710 57.281 1.00 28.30 213 VAL G O 1
ATOM 11020 N N . SER G 1 216 ? 22.488 37.443 57.864 1.00 26.43 214 SER G N 1
ATOM 11021 C CA . SER G 1 216 ? 23.295 36.511 58.642 1.00 26.23 214 SER G CA 1
ATOM 11022 C C . SER G 1 216 ? 23.817 35.374 57.794 1.00 25.48 214 SER G C 1
ATOM 11023 O O . SER G 1 216 ? 24.807 34.747 58.124 1.00 24.85 214 SER G O 1
ATOM 11026 N N . ASP G 1 217 ? 23.130 35.070 56.703 1.00 26.65 215 ASP G N 1
ATOM 11027 C CA . ASP G 1 217 ? 23.518 33.894 55.898 1.00 26.57 215 ASP G CA 1
ATOM 11028 C C . ASP G 1 217 ? 23.168 34.184 54.436 1.00 26.35 215 ASP G C 1
ATOM 11029 O O . ASP G 1 217 ? 22.135 34.779 54.118 1.00 25.95 215 ASP G O 1
ATOM 11034 N N . ILE G 1 218 ? 24.057 33.819 53.536 1.00 25.53 216 ILE G N 1
ATOM 11035 C CA . ILE G 1 218 ? 23.803 34.105 52.147 1.00 26.45 216 ILE G CA 1
ATOM 11036 C C . ILE G 1 218 ? 24.381 33.025 51.249 1.00 24.60 216 ILE G C 1
ATOM 11037 O O . ILE G 1 218 ? 25.472 32.572 51.480 1.00 25.02 216 ILE G O 1
ATOM 11042 N N . THR G 1 219 ? 23.604 32.598 50.256 1.00 24.09 217 THR G N 1
ATOM 11043 C CA . THR G 1 219 ? 24.036 31.551 49.322 1.00 23.50 217 THR G CA 1
ATOM 11044 C C . THR G 1 219 ? 24.048 32.181 47.939 1.00 24.56 217 THR G C 1
ATOM 11045 O O . THR G 1 219 ? 23.130 32.924 47.575 1.00 23.81 217 THR G O 1
ATOM 11049 N N . VAL G 1 220 ? 25.161 31.981 47.232 1.00 25.46 218 VAL G N 1
ATOM 11050 C CA . VAL G 1 220 ? 25.375 32.566 45.916 1.00 28.79 218 VAL G CA 1
ATOM 11051 C C . VAL G 1 220 ? 25.708 31.420 44.947 1.00 29.37 218 VAL G C 1
ATOM 11052 O O . VAL G 1 220 ? 26.613 30.611 45.203 1.00 29.04 218 VAL G O 1
ATOM 11056 N N . ASN G 1 221 ? 24.931 31.311 43.880 1.00 30.44 219 ASN G N 1
ATOM 11057 C CA . ASN G 1 221 ? 25.082 30.221 42.922 1.00 32.21 219 ASN G CA 1
ATOM 11058 C C . ASN G 1 221 ? 25.258 30.706 41.499 1.00 34.09 219 ASN G C 1
ATOM 11059 O O . ASN G 1 221 ? 24.786 31.783 41.126 1.00 32.77 219 ASN G O 1
ATOM 11064 N N . ARG G 1 222 ? 25.949 29.913 40.688 1.00 37.25 220 ARG G N 1
ATOM 11065 C CA . ARG G 1 222 ? 25.963 30.214 39.261 1.00 40.39 220 ARG G CA 1
ATOM 11066 C C . ARG G 1 222 ? 24.607 29.789 38.661 1.00 41.60 220 ARG G C 1
ATOM 11067 O O . ARG G 1 222 ? 23.976 28.869 39.141 1.00 41.64 220 ARG G O 1
ATOM 11075 N N . GLU G 1 223 ? 24.143 30.515 37.650 1.00 44.22 221 GLU G N 1
ATOM 11076 C CA . GLU G 1 223 ? 22.892 30.171 36.946 1.00 46.24 221 GLU G CA 1
ATOM 11077 C C . GLU G 1 223 ? 23.055 28.863 36.154 1.00 47.40 221 GLU G C 1
ATOM 11078 O O . GLU G 1 223 ? 24.138 28.590 35.667 1.00 47.87 221 GLU G O 1
ATOM 11084 N N . GLY G 1 224 ? 21.993 28.053 36.069 1.00 49.18 222 GLY G N 1
ATOM 11085 C CA . GLY G 1 224 ? 22.020 26.741 35.384 1.00 50.36 222 GLY G CA 1
ATOM 11086 C C . GLY G 1 224 ? 21.399 26.729 33.981 1.00 51.79 222 GLY G C 1
ATOM 11087 O O . GLY G 1 224 ? 21.216 25.667 33.362 1.00 51.96 222 GLY G O 1
ATOM 11088 N N . HIS G 1 225 ? 21.053 27.904 33.470 1.00 53.02 223 HIS G N 1
ATOM 11089 C CA . HIS G 1 225 ? 20.447 28.003 32.146 1.00 53.88 223 HIS G CA 1
ATOM 11090 C C . HIS G 1 225 ? 20.990 29.256 31.482 1.00 54.43 223 HIS G C 1
ATOM 11091 O O . HIS G 1 225 ? 21.055 30.328 32.105 1.00 54.46 223 HIS G O 1
ATOM 11098 N N . HIS G 1 226 ? 21.420 29.093 30.235 1.00 55.19 224 HIS G N 1
ATOM 11099 C CA . HIS G 1 226 ? 21.716 30.227 29.357 1.00 56.17 224 HIS G CA 1
ATOM 11100 C C . HIS G 1 226 ? 20.801 30.080 28.151 1.00 55.99 224 HIS G C 1
ATOM 11101 O O . HIS G 1 226 ? 20.755 29.018 27.515 1.00 55.92 224 HIS G O 1
ATOM 11108 N N . HIS G 1 227 ? 20.013 31.117 27.880 1.00 56.04 225 HIS G N 1
ATOM 11109 C CA . HIS G 1 227 ? 19.044 31.048 26.776 1.00 56.07 225 HIS G CA 1
ATOM 11110 C C . HIS G 1 227 ? 19.791 30.857 25.454 1.00 56.44 225 HIS G C 1
ATOM 11111 O O . HIS G 1 227 ? 20.970 31.222 25.321 1.00 55.49 225 HIS G O 1
ATOM 11118 N N . HIS G 1 228 ? 19.091 30.240 24.505 1.00 57.08 226 HIS G N 1
ATOM 11119 C CA . HIS G 1 228 ? 19.597 30.048 23.160 1.00 58.15 226 HIS G CA 1
ATOM 11120 C C . HIS G 1 228 ? 19.743 31.421 22.503 1.00 58.35 226 HIS G C 1
ATOM 11121 O O . HIS G 1 228 ? 19.098 32.402 22.917 1.00 57.84 226 HIS G O 1
ATOM 11128 N N . HIS G 1 229 ? 20.615 31.502 21.507 1.00 58.80 227 HIS G N 1
ATOM 11129 C CA . HIS G 1 229 ? 20.730 32.723 20.700 1.00 59.54 227 HIS G CA 1
ATOM 11130 C C . HIS G 1 229 ? 21.055 32.439 19.215 1.00 59.50 227 HIS G C 1
ATOM 11131 O O . HIS G 1 229 ? 21.769 31.490 18.873 1.00 59.71 227 HIS G O 1
ATOM 11138 N N . HIS G 1 230 ? 20.468 33.259 18.349 1.00 59.45 228 HIS G N 1
ATOM 11139 C CA . HIS G 1 230 ? 20.834 33.342 16.950 1.00 59.51 228 HIS G CA 1
ATOM 11140 C C . HIS G 1 230 ? 22.101 34.213 16.833 1.00 59.52 228 HIS G C 1
ATOM 11141 O O . HIS G 1 230 ? 22.766 34.507 17.835 1.00 59.19 228 HIS G O 1
ATOM 11149 N N . LEU H 1 3 ? 32.855 -12.422 59.968 1.00 33.82 1 LEU H N 1
ATOM 11150 C CA . LEU H 1 3 ? 33.847 -11.627 60.751 1.00 33.40 1 LEU H CA 1
ATOM 11151 C C . LEU H 1 3 ? 33.371 -10.189 61.014 1.00 32.91 1 LEU H C 1
ATOM 11152 O O . LEU H 1 3 ? 33.100 -9.437 60.087 1.00 33.42 1 LEU H O 1
ATOM 11157 N N . ILE H 1 4 ? 33.313 -9.813 62.290 1.00 32.17 2 ILE H N 1
ATOM 11158 C CA . ILE H 1 4 ? 33.002 -8.443 62.702 1.00 31.14 2 ILE H CA 1
ATOM 11159 C C . ILE H 1 4 ? 34.314 -7.773 63.141 1.00 30.66 2 ILE H C 1
ATOM 11160 O O . ILE H 1 4 ? 34.948 -8.248 64.090 1.00 30.71 2 ILE H O 1
ATOM 11165 N N . VAL H 1 5 ? 34.718 -6.703 62.464 1.00 28.74 3 VAL H N 1
ATOM 11166 C CA . VAL H 1 5 ? 35.846 -5.875 62.914 1.00 28.58 3 VAL H CA 1
ATOM 11167 C C . VAL H 1 5 ? 35.314 -4.673 63.695 1.00 28.26 3 VAL H C 1
ATOM 11168 O O . VAL H 1 5 ? 34.407 -3.963 63.220 1.00 27.81 3 VAL H O 1
ATOM 11172 N N . ILE H 1 6 ? 35.839 -4.466 64.912 1.00 28.14 4 ILE H N 1
ATOM 11173 C CA . ILE H 1 6 ? 35.454 -3.320 65.742 1.00 28.06 4 ILE H CA 1
ATOM 11174 C C . ILE H 1 6 ? 36.606 -2.386 66.118 1.00 29.03 4 ILE H C 1
ATOM 11175 O O . ILE H 1 6 ? 37.631 -2.816 66.665 1.00 28.64 4 ILE H O 1
ATOM 11180 N N . THR H 1 7 ? 36.441 -1.102 65.812 1.00 29.76 5 THR H N 1
ATOM 11181 C CA . THR H 1 7 ? 37.417 -0.104 66.226 1.00 31.16 5 THR H CA 1
ATOM 11182 C C . THR H 1 7 ? 36.893 0.648 67.452 1.00 31.35 5 THR H C 1
ATOM 11183 O O . THR H 1 7 ? 35.676 0.646 67.718 1.00 31.99 5 THR H O 1
ATOM 11187 N N . GLY H 1 8 ? 37.813 1.242 68.224 1.00 31.30 6 GLY H N 1
ATOM 11188 C CA . GLY H 1 8 ? 37.479 1.845 69.527 1.00 31.89 6 GLY H CA 1
ATOM 11189 C C . GLY H 1 8 ? 37.010 0.832 70.550 1.00 32.06 6 GLY H C 1
ATOM 11190 O O . GLY H 1 8 ? 36.147 1.126 71.369 1.00 32.70 6 GLY H O 1
ATOM 11191 N N . ALA H 1 9 ? 37.567 -0.374 70.486 1.00 32.89 7 ALA H N 1
ATOM 11192 C CA . ALA H 1 9 ? 37.064 -1.491 71.269 1.00 33.75 7 ALA H CA 1
ATOM 11193 C C . ALA H 1 9 ? 37.749 -1.732 72.629 1.00 34.95 7 ALA H C 1
ATOM 11194 O O . ALA H 1 9 ? 37.410 -2.698 73.300 1.00 34.99 7 ALA H O 1
ATOM 11196 N N . SER H 1 10 ? 38.689 -0.879 73.019 1.00 36.53 8 SER H N 1
ATOM 11197 C CA . SER H 1 10 ? 39.316 -0.941 74.374 1.00 38.01 8 SER H CA 1
ATOM 11198 C C . SER H 1 10 ? 38.333 -0.736 75.518 1.00 38.54 8 SER H C 1
ATOM 11199 O O . SER H 1 10 ? 38.501 -1.281 76.623 1.00 39.19 8 SER H O 1
ATOM 11202 N N . SER H 1 11 ? 37.322 0.084 75.279 1.00 38.81 9 SER H N 1
ATOM 11203 C CA . SER H 1 11 ? 36.378 0.426 76.325 1.00 38.55 9 SER H CA 1
ATOM 11204 C C . SER H 1 11 ? 35.126 0.950 75.695 1.00 38.21 9 SER H C 1
ATOM 11205 O O . SER H 1 11 ? 35.089 1.199 74.488 1.00 38.08 9 SER H O 1
ATOM 11208 N N . GLY H 1 12 ? 34.102 1.108 76.518 1.00 37.22 10 GLY H N 1
ATOM 11209 C CA . GLY H 1 12 ? 32.939 1.877 76.162 1.00 36.54 10 GLY H CA 1
ATOM 11210 C C . GLY H 1 12 ? 32.061 1.164 75.154 1.00 35.96 10 GLY H C 1
ATOM 11211 O O . GLY H 1 12 ? 31.873 -0.047 75.205 1.00 36.23 10 GLY H O 1
ATOM 11212 N N . LEU H 1 13 ? 31.540 1.928 74.217 1.00 35.35 11 LEU H N 1
ATOM 11213 C CA . LEU H 1 13 ? 30.548 1.426 73.285 1.00 34.70 11 LEU H CA 1
ATOM 11214 C C . LEU H 1 13 ? 31.097 0.265 72.476 1.00 33.94 11 LEU H C 1
ATOM 11215 O O . LEU H 1 13 ? 30.458 -0.773 72.357 1.00 33.18 11 LEU H O 1
ATOM 11220 N N . GLY H 1 14 ? 32.302 0.434 71.948 1.00 33.38 12 GLY H N 1
ATOM 11221 C CA . GLY H 1 14 ? 32.921 -0.586 71.099 1.00 32.76 12 GLY H CA 1
ATOM 11222 C C . GLY H 1 14 ? 33.218 -1.868 71.857 1.00 32.91 12 GLY H C 1
ATOM 11223 O O . GLY H 1 14 ? 33.001 -2.944 71.331 1.00 31.81 12 GLY H O 1
ATOM 11224 N N . ALA H 1 15 ? 33.719 -1.759 73.095 1.00 32.77 13 ALA H N 1
ATOM 11225 C CA . ALA H 1 15 ? 33.901 -2.937 73.938 1.00 33.02 13 ALA H CA 1
ATOM 11226 C C . ALA H 1 15 ? 32.574 -3.684 74.198 1.00 33.35 13 ALA H C 1
ATOM 11227 O O . ALA H 1 15 ? 32.513 -4.912 74.105 1.00 33.10 13 ALA H O 1
ATOM 11229 N N . GLU H 1 16 ? 31.505 -2.943 74.490 1.00 33.80 14 GLU H N 1
ATOM 11230 C CA . GLU H 1 16 ? 30.202 -3.549 74.807 1.00 34.43 14 GLU H CA 1
ATOM 11231 C C . GLU H 1 16 ? 29.563 -4.267 73.635 1.00 34.60 14 GLU H C 1
ATOM 11232 O O . GLU H 1 16 ? 28.966 -5.330 73.807 1.00 33.81 14 GLU H O 1
ATOM 11238 N N . LEU H 1 17 ? 29.728 -3.676 72.445 1.00 34.59 15 LEU H N 1
ATOM 11239 C CA . LEU H 1 17 ? 29.286 -4.267 71.174 1.00 34.26 15 LEU H CA 1
ATOM 11240 C C . LEU H 1 17 ? 29.979 -5.591 70.904 1.00 34.28 15 LEU H C 1
ATOM 11241 O O . LEU H 1 17 ? 29.350 -6.550 70.425 1.00 33.86 15 LEU H O 1
ATOM 11246 N N . ALA H 1 18 ? 31.284 -5.615 71.139 1.00 34.00 16 ALA H N 1
ATOM 11247 C CA . ALA H 1 18 ? 32.072 -6.831 70.948 1.00 34.88 16 ALA H CA 1
ATOM 11248 C C . ALA H 1 18 ? 31.501 -7.970 71.791 1.00 34.85 16 ALA H C 1
ATOM 11249 O O . ALA H 1 18 ? 31.313 -9.085 71.315 1.00 35.47 16 ALA H O 1
ATOM 11251 N N . LYS H 1 19 ? 31.187 -7.688 73.046 1.00 35.08 17 LYS H N 1
ATOM 11252 C CA . LYS H 1 19 ? 30.665 -8.729 73.883 1.00 35.00 17 LYS H CA 1
ATOM 11253 C C . LYS H 1 19 ? 29.337 -9.272 73.334 1.00 35.01 17 LYS H C 1
ATOM 11254 O O . LYS H 1 19 ? 29.129 -10.481 73.367 1.00 33.15 17 LYS H O 1
ATOM 11260 N N . LEU H 1 20 ? 28.480 -8.381 72.807 1.00 34.55 18 LEU H N 1
ATOM 11261 C CA . LEU H 1 20 ? 27.159 -8.767 72.274 1.00 35.38 18 LEU H CA 1
ATOM 11262 C C . LEU H 1 20 ? 27.257 -9.628 71.018 1.00 35.54 18 LEU H C 1
ATOM 11263 O O . LEU H 1 20 ? 26.532 -10.626 70.893 1.00 37.32 18 LEU H O 1
ATOM 11268 N N . TYR H 1 21 ? 28.142 -9.255 70.101 1.00 35.43 19 TYR H N 1
ATOM 11269 C CA . TYR H 1 21 ? 28.384 -10.033 68.891 1.00 35.96 19 TYR H CA 1
ATOM 11270 C C . TYR H 1 21 ? 29.003 -11.393 69.230 1.00 36.40 19 TYR H C 1
ATOM 11271 O O . TYR H 1 21 ? 28.629 -12.424 68.661 1.00 34.91 19 TYR H O 1
ATOM 11280 N N . ASP H 1 22 ? 29.955 -11.382 70.158 1.00 36.74 20 ASP H N 1
ATOM 11281 C CA . ASP H 1 22 ? 30.575 -12.624 70.612 1.00 36.94 20 ASP H CA 1
ATOM 11282 C C . ASP H 1 22 ? 29.598 -13.574 71.302 1.00 37.36 20 ASP H C 1
ATOM 11283 O O . ASP H 1 22 ? 29.670 -14.781 71.118 1.00 36.72 20 ASP H O 1
ATOM 11288 N N . ALA H 1 23 ? 28.704 -13.020 72.114 1.00 38.20 21 ALA H N 1
ATOM 11289 C CA . ALA H 1 23 ? 27.693 -13.800 72.804 1.00 39.49 21 ALA H CA 1
ATOM 11290 C C . ALA H 1 23 ? 26.769 -14.511 71.793 1.00 40.71 21 ALA H C 1
ATOM 11291 O O . ALA H 1 23 ? 26.410 -15.689 71.969 1.00 40.56 21 ALA H O 1
ATOM 11293 N N . GLU H 1 24 ? 26.414 -13.805 70.721 1.00 42.01 22 GLU H N 1
ATOM 11294 C CA . GLU H 1 24 ? 25.632 -14.392 69.631 1.00 43.21 22 GLU H CA 1
ATOM 11295 C C . GLU H 1 24 ? 26.339 -15.557 68.959 1.00 43.63 22 GLU H C 1
ATOM 11296 O O . GLU H 1 24 ? 25.694 -16.315 68.235 1.00 44.19 22 GLU H O 1
ATOM 11302 N N . GLY H 1 25 ? 27.658 -15.684 69.182 1.00 43.43 23 GLY H N 1
ATOM 11303 C CA . GLY H 1 25 ? 28.481 -16.713 68.541 1.00 42.32 23 GLY H CA 1
ATOM 11304 C C . GLY H 1 25 ? 29.275 -16.212 67.340 1.00 41.82 23 GLY H C 1
ATOM 11305 O O . GLY H 1 25 ? 29.846 -17.012 66.608 1.00 41.11 23 GLY H O 1
ATOM 11306 N N . LYS H 1 26 ? 29.342 -14.893 67.129 1.00 40.94 24 LYS H N 1
ATOM 11307 C CA . LYS H 1 26 ? 30.029 -14.354 65.944 1.00 40.55 24 LYS H CA 1
ATOM 11308 C C . LYS H 1 26 ? 31.488 -14.008 66.236 1.00 39.40 24 LYS H C 1
ATOM 11309 O O . LYS H 1 26 ? 31.805 -13.453 67.289 1.00 39.78 24 LYS H O 1
ATOM 11315 N N . ALA H 1 27 ? 32.365 -14.347 65.298 1.00 38.50 25 ALA H N 1
ATOM 11316 C CA . ALA H 1 27 ? 33.795 -14.051 65.379 1.00 37.91 25 ALA H CA 1
ATOM 11317 C C . ALA H 1 27 ? 34.125 -12.556 65.246 1.00 37.57 25 ALA H C 1
ATOM 11318 O O . ALA H 1 27 ? 33.630 -11.883 64.349 1.00 37.71 25 ALA H O 1
ATOM 11320 N N . THR H 1 28 ? 34.973 -12.047 66.129 1.00 36.89 26 THR H N 1
ATOM 11321 C CA . THR H 1 28 ? 35.293 -10.614 66.177 1.00 35.84 26 THR H CA 1
ATOM 11322 C C . THR H 1 28 ? 36.781 -10.404 66.036 1.00 34.91 26 THR H C 1
ATOM 11323 O O . THR H 1 28 ? 37.553 -11.276 66.387 1.00 35.90 26 THR H O 1
ATOM 11327 N N . TYR H 1 29 ? 37.174 -9.261 65.497 1.00 33.92 27 TYR H N 1
ATOM 11328 C CA . TYR H 1 29 ? 38.557 -8.802 65.539 1.00 33.71 27 TYR H CA 1
ATOM 11329 C C . TYR H 1 29 ? 38.531 -7.356 66.067 1.00 33.03 27 TYR H C 1
ATOM 11330 O O . TYR H 1 29 ? 37.841 -6.489 65.513 1.00 31.59 27 TYR H O 1
ATOM 11339 N N . LEU H 1 30 ? 39.257 -7.109 67.151 1.00 32.86 28 LEU H N 1
ATOM 11340 C CA . LEU H 1 30 ? 39.149 -5.846 67.886 1.00 32.59 28 LEU H CA 1
ATOM 11341 C C . LEU H 1 30 ? 40.362 -4.990 67.713 1.00 32.45 28 LEU H C 1
ATOM 11342 O O . LEU H 1 30 ? 41.462 -5.494 67.669 1.00 32.61 28 LEU H O 1
ATOM 11347 N N . THR H 1 31 ? 40.153 -3.685 67.639 1.00 32.71 29 THR H N 1
ATOM 11348 C CA . THR H 1 31 ? 41.250 -2.745 67.630 1.00 33.24 29 THR H CA 1
ATOM 11349 C C . THR H 1 31 ? 40.935 -1.560 68.517 1.00 34.09 29 THR H C 1
ATOM 11350 O O . THR H 1 31 ? 39.764 -1.224 68.730 1.00 33.42 29 THR H O 1
ATOM 11354 N N . GLY H 1 32 ? 41.987 -0.949 69.042 1.00 35.26 30 GLY H N 1
ATOM 11355 C CA . GLY H 1 32 ? 41.848 0.221 69.875 1.00 37.05 30 GLY H CA 1
ATOM 11356 C C . GLY H 1 32 ? 43.187 0.820 70.279 1.00 39.17 30 GLY H C 1
ATOM 11357 O O . GLY H 1 32 ? 44.255 0.325 69.891 1.00 39.29 30 GLY H O 1
ATOM 11358 N N . ARG H 1 33 ? 43.114 1.884 71.071 1.00 40.93 31 ARG H N 1
ATOM 11359 C CA . ARG H 1 33 ? 44.296 2.679 71.437 1.00 43.27 31 ARG H CA 1
ATOM 11360 C C . ARG H 1 33 ? 45.280 1.862 72.348 1.00 43.19 31 ARG H C 1
ATOM 11361 O O . ARG H 1 33 ? 46.484 1.788 72.069 1.00 44.18 31 ARG H O 1
ATOM 11369 N N . SER H 1 34 ? 44.750 1.193 73.369 1.00 43.04 32 SER H N 1
ATOM 11370 C CA . SER H 1 34 ? 45.567 0.471 74.348 1.00 42.86 32 SER H CA 1
ATOM 11371 C C . SER H 1 34 ? 45.590 -1.064 74.186 1.00 42.38 32 SER H C 1
ATOM 11372 O O . SER H 1 34 ? 44.569 -1.722 74.345 1.00 41.57 32 SER H O 1
ATOM 11375 N N . GLU H 1 35 ? 46.762 -1.642 73.917 1.00 42.29 33 GLU H N 1
ATOM 11376 C CA . GLU H 1 35 ? 46.907 -3.112 73.850 1.00 42.70 33 GLU H CA 1
ATOM 11377 C C . GLU H 1 35 ? 46.410 -3.818 75.113 1.00 42.31 33 GLU H C 1
ATOM 11378 O O . GLU H 1 35 ? 45.867 -4.922 75.083 1.00 41.93 33 GLU H O 1
ATOM 11384 N N . SER H 1 36 ? 46.622 -3.156 76.233 1.00 42.61 34 SER H N 1
ATOM 11385 C CA . SER H 1 36 ? 46.397 -3.745 77.536 1.00 42.73 34 SER H CA 1
ATOM 11386 C C . SER H 1 36 ? 44.907 -3.795 77.831 1.00 41.74 34 SER H C 1
ATOM 11387 O O . SER H 1 36 ? 44.395 -4.826 78.268 1.00 40.87 34 SER H O 1
ATOM 11390 N N . LYS H 1 37 ? 44.206 -2.681 77.581 1.00 41.05 35 LYS H N 1
ATOM 11391 C CA . LYS H 1 37 ? 42.740 -2.696 77.662 1.00 40.77 35 LYS H CA 1
ATOM 11392 C C . LYS H 1 37 ? 42.106 -3.658 76.657 1.00 39.65 35 LYS H C 1
ATOM 11393 O O . LYS H 1 37 ? 41.074 -4.231 76.939 1.00 39.23 35 LYS H O 1
ATOM 11399 N N . LEU H 1 38 ? 42.709 -3.789 75.472 1.00 39.47 36 LEU H N 1
ATOM 11400 C CA . LEU H 1 38 ? 42.240 -4.734 74.450 1.00 38.64 36 LEU H CA 1
ATOM 11401 C C . LEU H 1 38 ? 42.339 -6.178 74.927 1.00 38.75 36 LEU H C 1
ATOM 11402 O O . LEU H 1 38 ? 41.425 -6.978 74.681 1.00 38.98 36 LEU H O 1
ATOM 11407 N N . SER H 1 39 ? 43.437 -6.515 75.613 1.00 39.51 37 SER H N 1
ATOM 11408 C CA . SER H 1 39 ? 43.610 -7.869 76.196 1.00 39.59 37 SER H CA 1
ATOM 11409 C C . SER H 1 39 ? 42.473 -8.186 77.150 1.00 38.79 37 SER H C 1
ATOM 11410 O O . SER H 1 39 ? 41.854 -9.253 77.092 1.00 38.82 37 SER H O 1
ATOM 11413 N N . THR H 1 40 ? 42.194 -7.226 78.018 1.00 39.04 38 THR H N 1
ATOM 11414 C CA . THR H 1 40 ? 41.176 -7.380 79.030 1.00 38.52 38 THR H CA 1
ATOM 11415 C C . THR H 1 40 ? 39.863 -7.783 78.383 1.00 38.29 38 THR H C 1
ATOM 11416 O O . THR H 1 40 ? 39.368 -8.869 78.675 1.00 38.42 38 THR H O 1
ATOM 11420 N N . VAL H 1 41 ? 39.377 -6.975 77.429 1.00 37.21 39 VAL H N 1
ATOM 11421 C CA . VAL H 1 41 ? 38.115 -7.254 76.741 1.00 36.11 39 VAL H CA 1
ATOM 11422 C C . VAL H 1 41 ? 38.120 -8.660 76.126 1.00 36.74 39 VAL H C 1
ATOM 11423 O O . VAL H 1 41 ? 37.259 -9.495 76.429 1.00 36.26 39 VAL H O 1
ATOM 11427 N N . THR H 1 42 ? 39.112 -8.912 75.285 1.00 37.12 40 THR H N 1
ATOM 11428 C CA . THR H 1 42 ? 39.295 -10.193 74.575 1.00 38.18 40 THR H CA 1
ATOM 11429 C C . THR H 1 42 ? 39.271 -11.446 75.480 1.00 38.99 40 THR H C 1
ATOM 11430 O O . THR H 1 42 ? 38.766 -12.480 75.091 1.00 38.65 40 THR H O 1
ATOM 11434 N N . ASN H 1 43 ? 39.817 -11.359 76.692 1.00 39.32 41 ASN H N 1
ATOM 11435 C CA . ASN H 1 43 ? 39.792 -12.517 77.590 1.00 39.64 41 ASN H CA 1
ATOM 11436 C C . ASN H 1 43 ? 38.374 -12.932 77.972 1.00 39.86 41 ASN H C 1
ATOM 11437 O O . ASN H 1 43 ? 38.142 -14.108 78.275 1.00 40.58 41 ASN H O 1
ATOM 11442 N N . CYS H 1 44 ? 37.418 -11.997 77.944 1.00 39.56 42 CYS H N 1
ATOM 11443 C CA . CYS H 1 44 ? 35.997 -12.346 78.179 1.00 39.79 42 CYS H CA 1
ATOM 11444 C C . CYS H 1 44 ? 35.279 -13.038 77.031 1.00 39.10 42 CYS H C 1
ATOM 11445 O O . CYS H 1 44 ? 34.212 -13.603 77.221 1.00 39.25 42 CYS H O 1
ATOM 11448 N N . LEU H 1 45 ? 35.847 -12.991 75.845 1.00 39.30 43 LEU H N 1
ATOM 11449 C CA . LEU H 1 45 ? 35.138 -13.419 74.632 1.00 39.55 43 LEU H CA 1
ATOM 11450 C C . LEU H 1 45 ? 35.479 -14.861 74.278 1.00 39.52 43 LEU H C 1
ATOM 11451 O O . LEU H 1 45 ? 36.622 -15.270 74.363 1.00 38.75 43 LEU H O 1
ATOM 11456 N N . SER H 1 46 ? 34.486 -15.643 73.882 1.00 39.68 44 SER H N 1
ATOM 11457 C CA . SER H 1 46 ? 34.744 -17.047 73.584 1.00 40.01 44 SER H CA 1
ATOM 11458 C C . SER H 1 46 ? 35.064 -17.265 72.112 1.00 39.89 44 SER H C 1
ATOM 11459 O O . SER H 1 46 ? 35.615 -18.302 71.772 1.00 40.42 44 SER H O 1
ATOM 11462 N N . ASN H 1 47 ? 34.718 -16.319 71.230 1.00 39.20 45 ASN H N 1
ATOM 11463 C CA . ASN H 1 47 ? 34.813 -16.557 69.767 1.00 38.94 45 ASN H CA 1
ATOM 11464 C C . ASN H 1 47 ? 35.743 -15.568 69.017 1.00 38.76 45 ASN H C 1
ATOM 11465 O O . ASN H 1 47 ? 35.743 -15.513 67.782 1.00 39.43 45 ASN H O 1
ATOM 11470 N N . ASN H 1 48 ? 36.534 -14.798 69.750 1.00 37.92 46 ASN H N 1
ATOM 11471 C CA . ASN H 1 48 ? 37.400 -13.794 69.157 1.00 37.22 46 ASN H CA 1
ATOM 11472 C C . ASN H 1 48 ? 38.516 -14.460 68.350 1.00 38.07 46 ASN H C 1
ATOM 11473 O O . ASN H 1 48 ? 38.937 -15.579 68.633 1.00 37.62 46 ASN H O 1
ATOM 11478 N N . VAL H 1 49 ? 38.935 -13.807 67.277 1.00 38.10 47 VAL H N 1
ATOM 11479 C CA . VAL H 1 49 ? 39.935 -14.360 66.389 1.00 38.04 47 VAL H CA 1
ATOM 11480 C C . VAL H 1 49 ? 41.071 -13.356 66.175 1.00 37.79 47 VAL H C 1
ATOM 11481 O O . VAL H 1 49 ? 41.718 -13.347 65.131 1.00 38.71 47 VAL H O 1
ATOM 11485 N N . GLY H 1 50 ? 41.307 -12.525 67.185 1.00 37.66 48 GLY H N 1
ATOM 11486 C CA . GLY H 1 50 ? 42.422 -11.580 67.192 1.00 37.49 48 GLY H CA 1
ATOM 11487 C C . GLY H 1 50 ? 42.120 -10.185 67.704 1.00 37.57 48 GLY H C 1
ATOM 11488 O O . GLY H 1 50 ? 40.958 -9.756 67.808 1.00 37.53 48 GLY H O 1
ATOM 11489 N N . TYR H 1 51 ? 43.186 -9.474 68.048 1.00 37.45 49 TYR H N 1
ATOM 11490 C CA . TYR H 1 51 ? 43.107 -8.054 68.359 1.00 38.17 49 TYR H CA 1
ATOM 11491 C C . TYR H 1 51 ? 44.462 -7.448 68.122 1.00 37.53 49 TYR H C 1
ATOM 11492 O O . TYR H 1 51 ? 45.441 -8.184 68.019 1.00 38.35 49 TYR H O 1
ATOM 11501 N N . ARG H 1 52 ? 44.517 -6.124 68.060 1.00 36.78 50 ARG H N 1
ATOM 11502 C CA . ARG H 1 52 ? 45.785 -5.379 67.925 1.00 36.58 50 ARG H CA 1
ATOM 11503 C C . ARG H 1 52 ? 45.556 -3.909 68.212 1.00 35.80 50 ARG H C 1
ATOM 11504 O O . ARG H 1 52 ? 44.531 -3.349 67.811 1.00 35.50 50 ARG H O 1
ATOM 11506 N N . ALA H 1 53 ? 46.488 -3.262 68.903 1.00 35.50 51 ALA H N 1
ATOM 11507 C CA . ALA H 1 53 ? 46.383 -1.820 69.151 1.00 35.76 51 ALA H CA 1
ATOM 11508 C C . ALA H 1 53 ? 46.755 -1.124 67.871 1.00 36.14 51 ALA H C 1
ATOM 11509 O O . ALA H 1 53 ? 47.636 -1.599 67.175 1.00 36.62 51 ALA H O 1
ATOM 11511 N N . ARG H 1 54 ? 46.096 -0.006 67.571 1.00 36.43 52 ARG H N 1
ATOM 11512 C CA . ARG H 1 54 ? 46.319 0.739 66.334 1.00 37.01 52 ARG H CA 1
ATOM 11513 C C . ARG H 1 54 ? 46.080 2.204 66.540 1.00 37.30 52 ARG H C 1
ATOM 11514 O O . ARG H 1 54 ? 45.133 2.574 67.238 1.00 38.17 52 ARG H O 1
ATOM 11522 N N . ASP H 1 55 ? 46.896 3.050 65.912 1.00 37.27 53 ASP H N 1
ATOM 11523 C CA . ASP H 1 55 ? 46.557 4.469 65.816 1.00 37.35 53 ASP H CA 1
ATOM 11524 C C . ASP H 1 55 ? 45.883 4.700 64.473 1.00 35.78 53 ASP H C 1
ATOM 11525 O O . ASP H 1 55 ? 46.534 4.723 63.433 1.00 35.46 53 ASP H O 1
ATOM 11530 N N . LEU H 1 56 ? 44.570 4.907 64.513 1.00 34.53 54 LEU H N 1
ATOM 11531 C CA . LEU H 1 56 ? 43.765 5.027 63.286 1.00 32.86 54 LEU H CA 1
ATOM 11532 C C . LEU H 1 56 ? 44.039 6.326 62.509 1.00 31.28 54 LEU H C 1
ATOM 11533 O O . LEU H 1 56 ? 43.758 6.414 61.323 1.00 30.14 54 LEU H O 1
ATOM 11538 N N . ALA H 1 57 ? 44.671 7.307 63.155 1.00 30.86 55 ALA H N 1
ATOM 11539 C CA . ALA H 1 57 ? 45.059 8.545 62.483 1.00 30.69 55 ALA H CA 1
ATOM 11540 C C . ALA H 1 57 ? 46.199 8.341 61.489 1.00 30.49 55 ALA H C 1
ATOM 11541 O O . ALA H 1 57 ? 46.480 9.199 60.659 1.00 30.19 55 ALA H O 1
ATOM 11543 N N . SER H 1 58 ? 46.871 7.199 61.583 1.00 31.04 56 SER H N 1
ATOM 11544 C CA . SER H 1 58 ? 47.932 6.840 60.645 1.00 31.31 56 SER H CA 1
ATOM 11545 C C . SER H 1 58 ? 47.351 5.968 59.566 1.00 30.91 56 SER H C 1
ATOM 11546 O O . SER H 1 58 ? 46.939 4.852 59.862 1.00 31.12 56 SER H O 1
ATOM 11549 N N . HIS H 1 59 ? 47.341 6.433 58.320 1.00 31.30 57 HIS H N 1
ATOM 11550 C CA . HIS H 1 59 ? 46.761 5.618 57.246 1.00 31.83 57 HIS H CA 1
ATOM 11551 C C . HIS H 1 59 ? 47.531 4.287 57.062 1.00 32.13 57 HIS H C 1
ATOM 11552 O O . HIS H 1 59 ? 46.917 3.281 56.744 1.00 30.51 57 HIS H O 1
ATOM 11559 N N . GLN H 1 60 ? 48.856 4.275 57.300 1.00 32.20 58 GLN H N 1
ATOM 11560 C CA . GLN H 1 60 ? 49.624 3.011 57.227 1.00 32.66 58 GLN H CA 1
ATOM 11561 C C . GLN H 1 60 ? 49.204 1.997 58.247 1.00 32.16 58 GLN H C 1
ATOM 11562 O O . GLN H 1 60 ? 49.201 0.804 57.965 1.00 33.15 58 GLN H O 1
ATOM 11568 N N . GLU H 1 61 ? 48.920 2.452 59.454 1.00 31.74 59 GLU H N 1
ATOM 11569 C CA . GLU H 1 61 ? 48.446 1.556 60.492 1.00 31.80 59 GLU H CA 1
ATOM 11570 C C . GLU H 1 61 ? 47.084 0.938 60.093 1.00 30.90 59 GLU H C 1
ATOM 11571 O O . GLU H 1 61 ? 46.814 -0.250 60.330 1.00 29.90 59 GLU H O 1
ATOM 11577 N N . VAL H 1 62 ? 46.251 1.748 59.450 1.00 29.36 60 VAL H N 1
ATOM 11578 C CA . VAL H 1 62 ? 44.915 1.326 59.085 1.00 28.15 60 VAL H CA 1
ATOM 11579 C C . VAL H 1 62 ? 44.942 0.333 57.908 1.00 28.52 60 VAL H C 1
ATOM 11580 O O . VAL H 1 62 ? 44.304 -0.701 57.964 1.00 25.84 60 VAL H O 1
ATOM 11584 N N . GLU H 1 63 ? 45.702 0.666 56.869 1.00 29.99 61 GLU H N 1
ATOM 11585 C CA . GLU H 1 63 ? 46.094 -0.252 55.799 1.00 31.51 61 GLU H CA 1
ATOM 11586 C C . GLU H 1 63 ? 46.595 -1.609 56.313 1.00 31.86 61 GLU H C 1
ATOM 11587 O O . GLU H 1 63 ? 46.212 -2.678 55.781 1.00 30.15 61 GLU H O 1
ATOM 11593 N N . GLN H 1 64 ? 47.408 -1.598 57.368 1.00 31.68 62 GLN H N 1
ATOM 11594 C CA . GLN H 1 64 ? 47.944 -2.847 57.904 1.00 31.95 62 GLN H CA 1
ATOM 11595 C C . GLN H 1 64 ? 46.925 -3.619 58.715 1.00 31.67 62 GLN H C 1
ATOM 11596 O O . GLN H 1 64 ? 46.923 -4.861 58.722 1.00 31.11 62 GLN H O 1
ATOM 11602 N N . LEU H 1 65 ? 46.059 -2.906 59.413 1.00 31.36 63 LEU H N 1
ATOM 11603 C CA . LEU H 1 65 ? 44.983 -3.576 60.153 1.00 31.59 63 LEU H CA 1
ATOM 11604 C C . LEU H 1 65 ? 44.190 -4.509 59.206 1.00 31.62 63 LEU H C 1
ATOM 11605 O O . LEU H 1 65 ? 43.997 -5.676 59.504 1.00 31.26 63 LEU H O 1
ATOM 11610 N N . PHE H 1 66 ? 43.754 -3.977 58.067 1.00 31.48 64 PHE H N 1
ATOM 11611 C CA . PHE H 1 66 ? 42.964 -4.750 57.112 1.00 31.96 64 PHE H CA 1
ATOM 11612 C C . PHE H 1 66 ? 43.816 -5.717 56.291 1.00 33.31 64 PHE H C 1
ATOM 11613 O O . PHE H 1 66 ? 43.427 -6.843 56.104 1.00 32.92 64 PHE H O 1
ATOM 11621 N N . GLU H 1 67 ? 45.001 -5.301 55.857 1.00 36.01 65 GLU H N 1
ATOM 11622 C CA . GLU H 1 67 ? 45.883 -6.214 55.126 1.00 37.46 65 GLU H CA 1
ATOM 11623 C C . GLU H 1 67 ? 46.069 -7.504 55.922 1.00 38.70 65 GLU H C 1
ATOM 11624 O O . GLU H 1 67 ? 46.016 -8.600 55.363 1.00 38.16 65 GLU H O 1
ATOM 11630 N N . GLN H 1 68 ? 46.253 -7.389 57.240 1.00 40.11 66 GLN H N 1
ATOM 11631 C CA . GLN H 1 68 ? 46.616 -8.554 58.048 1.00 41.79 66 GLN H CA 1
ATOM 11632 C C . GLN H 1 68 ? 45.440 -9.422 58.461 1.00 42.09 66 GLN H C 1
ATOM 11633 O O . GLN H 1 68 ? 45.636 -10.338 59.227 1.00 41.92 66 GLN H O 1
ATOM 11639 N N . LEU H 1 69 ? 44.237 -9.155 57.955 1.00 42.71 67 LEU H N 1
ATOM 11640 C CA . LEU H 1 69 ? 43.052 -9.926 58.332 1.00 42.78 67 LEU H CA 1
ATOM 11641 C C . LEU H 1 69 ? 42.997 -11.242 57.583 1.00 43.80 67 LEU H C 1
ATOM 11642 O O . LEU H 1 69 ? 43.431 -11.337 56.447 1.00 43.01 67 LEU H O 1
ATOM 11647 N N . ASP H 1 70 ? 42.442 -12.240 58.264 1.00 44.54 68 ASP H N 1
ATOM 11648 C CA . ASP H 1 70 ? 42.244 -13.595 57.761 1.00 45.64 68 ASP H CA 1
ATOM 11649 C C . ASP H 1 70 ? 41.310 -13.636 56.548 1.00 45.07 68 ASP H C 1
ATOM 11650 O O . ASP H 1 70 ? 41.626 -14.224 55.516 1.00 45.65 68 ASP H O 1
ATOM 11655 N N . SER H 1 71 ? 40.153 -12.998 56.683 1.00 43.79 69 SER H N 1
ATOM 11656 C CA . SER H 1 71 ? 39.111 -13.055 55.669 1.00 42.34 69 SER H CA 1
ATOM 11657 C C . SER H 1 71 ? 38.504 -11.656 55.456 1.00 41.24 69 SER H C 1
ATOM 11658 O O . SER H 1 71 ? 38.957 -10.659 56.079 1.00 40.20 69 SER H O 1
ATOM 11661 N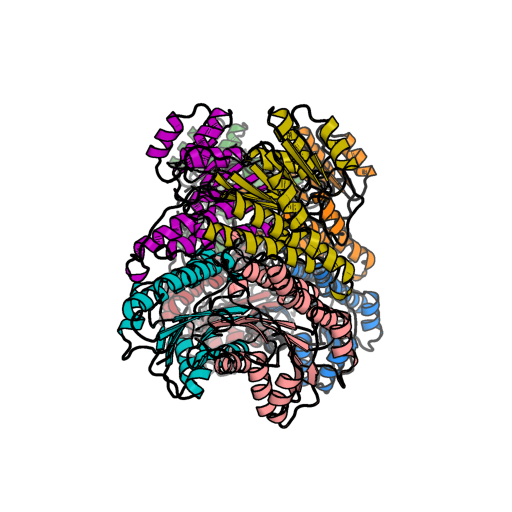 N . ILE H 1 72 ? 37.490 -11.605 54.587 1.00 38.95 70 ILE H N 1
ATOM 11662 C CA . ILE H 1 72 ? 36.745 -10.380 54.300 1.00 38.03 70 ILE H CA 1
ATOM 11663 C C . ILE H 1 72 ? 35.725 -10.148 55.413 1.00 36.69 70 ILE H C 1
ATOM 11664 O O . ILE H 1 72 ? 34.928 -11.021 55.696 1.00 36.00 70 ILE H O 1
ATOM 11669 N N . PRO H 1 73 ? 35.761 -8.969 56.057 1.00 35.74 71 PRO H N 1
ATOM 11670 C CA . PRO H 1 73 ? 34.749 -8.654 57.070 1.00 35.20 71 PRO H CA 1
ATOM 11671 C C . PRO H 1 73 ? 33.334 -8.658 56.506 1.00 34.79 71 PRO H C 1
ATOM 11672 O O . PRO H 1 73 ? 33.137 -8.256 55.345 1.00 35.36 71 PRO H O 1
ATOM 11676 N N . SER H 1 74 ? 32.364 -9.091 57.317 1.00 33.60 72 SER H N 1
ATOM 11677 C CA . SER H 1 74 ? 30.962 -8.909 56.972 1.00 32.58 72 SER H CA 1
ATOM 11678 C C . SER H 1 74 ? 30.401 -7.634 57.628 1.00 31.55 72 SER H C 1
ATOM 11679 O O . SER H 1 74 ? 29.495 -6.999 57.057 1.00 29.43 72 SER H O 1
ATOM 11682 N N . THR H 1 75 ? 30.917 -7.266 58.820 1.00 29.57 73 THR H N 1
ATOM 11683 C CA . THR H 1 75 ? 30.584 -5.979 59.439 1.00 28.82 73 THR H CA 1
ATOM 11684 C C . THR H 1 75 ? 31.865 -5.308 59.958 1.00 28.74 73 THR H C 1
ATOM 11685 O O . THR H 1 75 ? 32.767 -5.975 60.534 1.00 28.54 73 THR H O 1
ATOM 11689 N N . VAL H 1 76 ? 31.946 -4.004 59.747 1.00 26.66 74 VAL H N 1
ATOM 11690 C CA . VAL H 1 76 ? 32.940 -3.173 60.382 1.00 26.85 74 VAL H CA 1
ATOM 11691 C C . VAL H 1 76 ? 32.220 -2.112 61.183 1.00 26.89 74 VAL H C 1
ATOM 11692 O O . VAL H 1 76 ? 31.471 -1.276 60.633 1.00 27.13 74 VAL H O 1
ATOM 11696 N N . VAL H 1 77 ? 32.455 -2.128 62.486 1.00 27.72 75 VAL H N 1
ATOM 11697 C CA . VAL H 1 77 ? 31.967 -1.074 63.370 1.00 28.17 75 VAL H CA 1
ATOM 11698 C C . VAL H 1 77 ? 33.072 -0.089 63.761 1.00 28.37 75 VAL H C 1
ATOM 11699 O O . VAL H 1 77 ? 34.045 -0.456 64.417 1.00 30.16 75 VAL H O 1
ATOM 11703 N N . HIS H 1 78 ? 32.920 1.162 63.363 1.00 27.50 76 HIS H N 1
ATOM 11704 C CA . HIS H 1 78 ? 33.875 2.193 63.659 1.00 28.44 76 HIS H CA 1
ATOM 11705 C C . HIS H 1 78 ? 33.387 3.061 64.807 1.00 28.85 76 HIS H C 1
ATOM 11706 O O . HIS H 1 78 ? 32.525 3.912 64.633 1.00 28.92 76 HIS H O 1
ATOM 11713 N N . SER H 1 79 ? 33.880 2.796 66.018 1.00 30.83 77 SER H N 1
ATOM 11714 C CA . SER H 1 79 ? 33.480 3.607 67.178 1.00 31.52 77 SER H CA 1
ATOM 11715 C C . SER H 1 79 ? 34.619 4.358 67.823 1.00 32.01 77 SER H C 1
ATOM 11716 O O . SER H 1 79 ? 34.452 4.945 68.888 1.00 33.00 77 SER H O 1
ATOM 11719 N N . ALA H 1 80 ? 35.756 4.397 67.159 1.00 33.05 78 ALA H N 1
ATOM 11720 C CA . ALA H 1 80 ? 36.869 5.193 67.639 1.00 33.74 78 ALA H CA 1
ATOM 11721 C C . ALA H 1 80 ? 36.507 6.667 67.638 1.00 34.74 78 ALA H C 1
ATOM 11722 O O . ALA H 1 80 ? 35.988 7.188 66.629 1.00 35.20 78 ALA H O 1
ATOM 11724 N N . GLY H 1 81 ? 36.802 7.338 68.756 1.00 34.55 79 GLY H N 1
ATOM 11725 C CA . GLY H 1 81 ? 36.604 8.764 68.897 1.00 35.02 79 GLY H CA 1
ATOM 11726 C C . GLY H 1 81 ? 37.164 9.299 70.200 1.00 35.60 79 GLY H C 1
ATOM 11727 O O . GLY H 1 81 ? 37.710 8.552 70.999 1.00 36.07 79 GLY H O 1
ATOM 11728 N N . SER H 1 82 ? 37.058 10.600 70.398 1.00 36.11 80 SER H N 1
ATOM 11729 C CA . SER H 1 82 ? 37.281 11.182 71.729 1.00 36.61 80 SER H CA 1
ATOM 11730 C C . SER H 1 82 ? 36.588 12.521 71.825 1.00 36.00 80 SER H C 1
ATOM 11731 O O . SER H 1 82 ? 36.310 13.141 70.803 1.00 35.75 80 SER H O 1
ATOM 11734 N N . GLY H 1 83 ? 36.317 12.964 73.055 1.00 36.10 81 GLY H N 1
ATOM 11735 C CA . GLY H 1 83 ? 35.717 14.269 73.296 1.00 35.72 81 GLY H CA 1
ATOM 11736 C C . GLY H 1 83 ? 36.730 15.291 73.771 1.00 35.80 81 GLY H C 1
ATOM 11737 O O . GLY H 1 83 ? 37.715 14.920 74.407 1.00 36.34 81 GLY H O 1
ATOM 11738 N N . TYR H 1 84 ? 36.493 16.558 73.426 1.00 35.08 82 TYR H N 1
ATOM 11739 C CA . TYR H 1 84 ? 37.177 17.715 74.023 1.00 35.49 82 TYR H CA 1
ATOM 11740 C C . TYR H 1 84 ? 36.288 18.953 73.902 1.00 35.60 82 TYR H C 1
ATOM 11741 O O . TYR H 1 84 ? 35.660 19.208 72.866 1.00 35.47 82 TYR H O 1
ATOM 11750 N N . PHE H 1 85 ? 36.246 19.739 74.976 1.00 35.31 83 PHE H N 1
ATOM 11751 C CA . PHE H 1 85 ? 35.149 20.658 75.218 1.00 34.84 83 PHE H CA 1
ATOM 11752 C C . PHE H 1 85 ? 35.624 21.955 75.869 1.00 35.29 83 PHE H C 1
ATOM 11753 O O . PHE H 1 85 ? 36.749 22.021 76.376 1.00 34.94 83 PHE H O 1
ATOM 11761 N N . GLY H 1 86 ? 34.773 22.975 75.812 1.00 35.01 84 GLY H N 1
ATOM 11762 C CA . GLY H 1 86 ? 35.065 24.298 76.294 1.00 35.17 84 GLY H CA 1
ATOM 11763 C C . GLY H 1 86 ? 34.784 25.367 75.259 1.00 36.18 84 GLY H C 1
ATOM 11764 O O . GLY H 1 86 ? 34.880 25.138 74.037 1.00 34.96 84 GLY H O 1
ATOM 11765 N N . LEU H 1 87 ? 34.468 26.564 75.760 1.00 36.23 85 LEU H N 1
ATOM 11766 C CA . LEU H 1 87 ? 34.332 27.739 74.915 1.00 36.96 85 LEU H CA 1
ATOM 11767 C C . LEU H 1 87 ? 35.554 27.827 73.993 1.00 36.94 85 LEU H C 1
ATOM 11768 O O . LEU H 1 87 ? 36.670 27.505 74.399 1.00 37.28 85 LEU H O 1
ATOM 11773 N N . LEU H 1 88 ? 35.356 28.248 72.756 1.00 37.71 86 LEU H N 1
ATOM 11774 C CA . LEU H 1 88 ? 36.435 28.131 71.760 1.00 37.65 86 LEU H CA 1
ATOM 11775 C C . LEU H 1 88 ? 37.704 28.900 72.209 1.00 38.97 86 LEU H C 1
ATOM 11776 O O . LEU H 1 88 ? 38.810 28.357 72.147 1.00 39.21 86 LEU H O 1
ATOM 11781 N N . GLN H 1 89 ? 37.500 30.141 72.663 1.00 39.58 87 GLN H N 1
ATOM 11782 C CA . GLN H 1 89 ? 38.499 31.019 73.299 1.00 40.98 87 GLN H CA 1
ATOM 11783 C C . GLN H 1 89 ? 39.451 30.329 74.278 1.00 40.30 87 GLN H C 1
ATOM 11784 O O . GLN H 1 89 ? 40.629 30.694 74.365 1.00 40.46 87 GLN H O 1
ATOM 11790 N N . GLU H 1 90 ? 38.931 29.330 74.976 1.00 39.49 88 GLU H N 1
ATOM 11791 C CA . GLU H 1 90 ? 39.560 28.659 76.101 1.00 39.22 88 GLU H CA 1
ATOM 11792 C C . GLU H 1 90 ? 40.056 27.254 75.779 1.00 38.95 88 GLU H C 1
ATOM 11793 O O . GLU H 1 90 ? 40.487 26.516 76.672 1.00 38.42 88 GLU H O 1
ATOM 11799 N N . GLN H 1 91 ? 39.958 26.858 74.504 1.00 37.86 89 GLN H N 1
ATOM 11800 C CA . GLN H 1 91 ? 40.405 25.542 74.108 1.00 36.63 89 GLN H CA 1
ATOM 11801 C C . GLN H 1 91 ? 41.861 25.646 73.716 1.00 36.01 89 GLN H C 1
ATOM 11802 O O . GLN H 1 91 ? 42.267 26.648 73.143 1.00 35.61 89 GLN H O 1
ATOM 11808 N N . ASP H 1 92 ? 42.605 24.580 73.997 1.00 36.47 90 ASP H N 1
ATOM 11809 C CA . ASP H 1 92 ? 44.020 24.451 73.661 1.00 37.49 90 ASP H CA 1
ATOM 11810 C C . ASP H 1 92 ? 44.224 23.924 72.224 1.00 37.58 90 ASP H C 1
ATOM 11811 O O . ASP H 1 92 ? 43.860 22.802 71.937 1.00 36.01 90 ASP H O 1
ATOM 11816 N N . PRO H 1 93 ? 44.850 24.715 71.350 1.00 37.92 91 PRO H N 1
ATOM 11817 C CA . PRO H 1 93 ? 45.049 24.298 69.971 1.00 38.71 91 PRO H CA 1
ATOM 11818 C C . PRO H 1 93 ? 45.655 22.919 69.761 1.00 39.08 91 PRO H C 1
ATOM 11819 O O . PRO H 1 93 ? 45.262 22.242 68.823 1.00 39.46 91 PRO H O 1
ATOM 11823 N N . GLU H 1 94 ? 46.584 22.493 70.611 1.00 39.44 92 GLU H N 1
ATOM 11824 C CA . GLU H 1 94 ? 47.157 21.138 70.506 1.00 40.00 92 GLU H CA 1
ATOM 11825 C C . GLU H 1 94 ? 46.103 20.054 70.774 1.00 39.55 92 GLU H C 1
ATOM 11826 O O . GLU H 1 94 ? 46.139 18.973 70.162 1.00 39.26 92 GLU H O 1
ATOM 11832 N N . GLN H 1 95 ? 45.184 20.327 71.697 1.00 38.44 93 GLN H N 1
ATOM 11833 C CA . GLN H 1 95 ? 44.121 19.377 72.047 1.00 38.83 93 GLN H CA 1
ATOM 11834 C C . GLN H 1 95 ? 43.053 19.346 70.934 1.00 38.04 93 GLN H C 1
ATOM 11835 O O . GLN H 1 95 ? 42.438 18.314 70.691 1.00 38.43 93 GLN H O 1
ATOM 11841 N N . ILE H 1 96 ? 42.863 20.479 70.274 1.00 36.55 94 ILE H N 1
ATOM 11842 C CA . ILE H 1 96 ? 42.004 20.547 69.097 1.00 36.67 94 ILE H CA 1
ATOM 11843 C C . ILE H 1 96 ? 42.597 19.683 67.970 1.00 35.93 94 ILE H C 1
ATOM 11844 O O . ILE H 1 96 ? 41.881 18.921 67.366 1.00 35.42 94 ILE H O 1
ATOM 11849 N N . GLN H 1 97 ? 43.900 19.777 67.724 1.00 35.83 95 GLN H N 1
ATOM 11850 C CA . GLN H 1 97 ? 44.580 18.858 66.784 1.00 35.59 95 GLN H CA 1
ATOM 11851 C C . GLN H 1 97 ? 44.398 17.390 67.151 1.00 35.62 95 GLN H C 1
ATOM 11852 O O . GLN H 1 97 ? 44.116 16.560 66.275 1.00 35.66 95 GLN H O 1
ATOM 11858 N N . THR H 1 98 ? 44.578 17.043 68.419 1.00 34.08 96 THR H N 1
ATOM 11859 C CA . THR H 1 98 ? 44.338 15.669 68.839 1.00 34.31 96 THR H CA 1
ATOM 11860 C C . THR H 1 98 ? 42.888 15.207 68.560 1.00 33.66 96 THR H C 1
ATOM 11861 O O . THR H 1 98 ? 42.669 14.088 68.108 1.00 32.27 96 THR H O 1
ATOM 11865 N N . LEU H 1 99 ? 41.923 16.073 68.852 1.00 33.19 97 LEU H N 1
ATOM 11866 C CA . LEU H 1 99 ? 40.502 15.814 68.533 1.00 32.55 97 LEU H CA 1
ATOM 11867 C C . LEU H 1 99 ? 40.289 15.596 67.021 1.00 31.72 97 LEU H C 1
ATOM 11868 O O . LEU H 1 99 ? 39.483 14.747 66.637 1.00 31.77 97 LEU H O 1
ATOM 11873 N N . ILE H 1 100 ? 40.979 16.359 66.180 1.00 31.28 98 ILE H N 1
ATOM 11874 C CA . ILE H 1 100 ? 40.851 16.189 64.720 1.00 30.59 98 ILE H CA 1
ATOM 11875 C C . ILE H 1 100 ? 41.408 14.831 64.333 1.00 31.30 98 ILE H C 1
ATOM 11876 O O . ILE H 1 100 ? 40.777 14.088 63.593 1.00 29.19 98 ILE H O 1
ATOM 11881 N N . GLU H 1 101 ? 42.555 14.467 64.914 1.00 31.33 99 GLU H N 1
ATOM 11882 C CA . GLU H 1 101 ? 43.195 13.214 64.583 1.00 31.72 99 GLU H CA 1
ATOM 11883 C C . GLU H 1 101 ? 42.353 12.010 65.018 1.00 31.11 99 GLU H C 1
ATOM 11884 O O . GLU H 1 101 ? 42.176 11.065 64.251 1.00 30.54 99 GLU H O 1
ATOM 11890 N N . ASN H 1 102 ? 41.815 12.083 66.228 1.00 30.45 100 ASN H N 1
ATOM 11891 C CA . ASN H 1 102 ? 41.066 11.005 66.837 1.00 30.01 100 ASN H CA 1
ATOM 11892 C C . ASN H 1 102 ? 39.735 10.720 66.178 1.00 28.58 100 ASN H C 1
ATOM 11893 O O . ASN H 1 102 ? 39.296 9.568 66.146 1.00 28.41 100 ASN H O 1
ATOM 11898 N N . ASN H 1 103 ? 39.094 11.778 65.706 1.00 26.42 101 ASN H N 1
ATOM 11899 C CA . ASN H 1 103 ? 37.731 11.711 65.193 1.00 27.59 101 ASN H CA 1
ATOM 11900 C C . ASN H 1 103 ? 37.634 11.725 63.669 1.00 27.62 101 ASN H C 1
ATOM 11901 O O . ASN H 1 103 ? 37.017 10.825 63.069 1.00 27.20 101 ASN H O 1
ATOM 11906 N N . LEU H 1 104 ? 38.231 12.735 63.056 1.00 27.99 102 LEU H N 1
ATOM 11907 C CA . LEU H 1 104 ? 38.092 12.912 61.615 1.00 28.54 102 LEU H CA 1
ATOM 11908 C C . LEU H 1 104 ? 39.113 12.091 60.857 1.00 29.07 102 LEU H C 1
ATOM 11909 O O . LEU H 1 104 ? 38.740 11.318 60.009 1.00 28.72 102 LEU H O 1
ATOM 11914 N N . SER H 1 105 ? 40.403 12.207 61.188 1.00 29.38 103 SER H N 1
ATOM 11915 C CA . SER H 1 105 ? 41.410 11.478 60.422 1.00 28.70 103 SER H CA 1
ATOM 11916 C C . SER H 1 105 ? 41.227 9.999 60.569 1.00 27.90 103 SER H C 1
ATOM 11917 O O . SER H 1 105 ? 41.391 9.264 59.588 1.00 26.74 103 SER H O 1
ATOM 11920 N N . SER H 1 106 ? 40.860 9.549 61.768 1.00 27.40 104 SER H N 1
ATOM 11921 C CA . SER H 1 106 ? 40.560 8.144 61.983 1.00 27.29 104 SER H CA 1
ATOM 11922 C C . SER H 1 106 ? 39.369 7.626 61.123 1.00 26.20 104 SER H C 1
ATOM 11923 O O . SER H 1 106 ? 39.438 6.536 60.518 1.00 25.50 104 SER H O 1
ATOM 11926 N N . ALA H 1 107 ? 38.282 8.382 61.117 1.00 25.70 105 ALA H N 1
ATOM 11927 C CA . ALA H 1 107 ? 37.083 8.032 60.283 1.00 25.63 105 ALA H CA 1
ATOM 11928 C C . ALA H 1 107 ? 37.445 8.030 58.790 1.00 25.64 105 ALA H C 1
ATOM 11929 O O . ALA H 1 107 ? 37.076 7.106 58.085 1.00 26.13 105 ALA H O 1
ATOM 11931 N N . ILE H 1 108 ? 38.128 9.074 58.316 1.00 25.03 106 ILE H N 1
ATOM 11932 C CA . ILE H 1 108 ? 38.589 9.144 56.889 1.00 25.10 106 ILE H CA 1
ATOM 11933 C C . ILE H 1 108 ? 39.457 7.945 56.484 1.00 25.39 106 ILE H C 1
ATOM 11934 O O . ILE H 1 108 ? 39.197 7.268 55.459 1.00 23.71 106 ILE H O 1
ATOM 11939 N N . ASN H 1 109 ? 40.463 7.635 57.307 1.00 25.25 107 ASN H N 1
ATOM 11940 C CA . ASN H 1 109 ? 41.337 6.492 57.047 1.00 25.36 107 ASN H CA 1
ATOM 11941 C C . ASN H 1 109 ? 40.622 5.165 56.965 1.00 25.56 107 ASN H C 1
ATOM 11942 O O . ASN H 1 109 ? 40.800 4.434 55.954 1.00 25.11 107 ASN H O 1
ATOM 11947 N N . VAL H 1 110 ? 39.849 4.848 58.012 1.00 24.66 108 VAL H N 1
ATOM 11948 C CA . VAL H 1 110 ? 39.093 3.600 58.080 1.00 24.34 108 VAL H CA 1
ATOM 11949 C C . VAL H 1 110 ? 38.099 3.498 56.914 1.00 23.28 108 VAL H C 1
ATOM 11950 O O . VAL H 1 110 ? 38.052 2.465 56.258 1.00 22.57 108 VAL H O 1
ATOM 11954 N N . LEU H 1 111 ? 37.340 4.568 56.642 1.00 23.17 109 LEU H N 1
ATOM 11955 C CA . LEU H 1 111 ? 36.364 4.513 55.588 1.00 22.72 109 LEU H CA 1
ATOM 11956 C C . LEU H 1 111 ? 37.037 4.407 54.233 1.00 23.68 109 LEU H C 1
ATOM 11957 O O . LEU H 1 111 ? 36.582 3.639 53.414 1.00 23.42 109 LEU H O 1
ATOM 11962 N N . ARG H 1 112 ? 38.103 5.178 53.988 1.00 24.25 110 ARG H N 1
ATOM 11963 C CA . ARG H 1 112 ? 38.859 5.045 52.754 1.00 24.94 110 ARG H CA 1
ATOM 11964 C C . ARG H 1 112 ? 39.432 3.630 52.529 1.00 26.13 110 ARG H C 1
ATOM 11965 O O . ARG H 1 112 ? 39.374 3.093 51.401 1.00 25.77 110 ARG H O 1
ATOM 11973 N N . GLU H 1 113 ? 40.007 3.023 53.554 1.00 25.67 111 GLU H N 1
ATOM 11974 C CA . GLU H 1 113 ? 40.569 1.685 53.357 1.00 27.50 111 GLU H CA 1
ATOM 11975 C C . GLU H 1 113 ? 39.466 0.640 53.054 1.00 26.95 111 GLU H C 1
ATOM 11976 O O . GLU H 1 113 ? 39.644 -0.278 52.219 1.00 27.56 111 GLU H O 1
ATOM 11982 N N . LEU H 1 114 ? 38.336 0.805 53.742 1.00 26.61 112 LEU H N 1
ATOM 11983 C CA . LEU H 1 114 ? 37.148 -0.025 53.551 1.00 25.95 112 LEU H CA 1
ATOM 11984 C C . LEU H 1 114 ? 36.559 0.070 52.138 1.00 26.61 112 LEU H C 1
ATOM 11985 O O . LEU H 1 114 ? 36.305 -0.968 51.526 1.00 27.37 112 LEU H O 1
ATOM 11990 N N . VAL H 1 115 ? 36.399 1.287 51.613 1.00 26.47 113 VAL H N 1
ATOM 11991 C CA . VAL H 1 115 ? 36.012 1.473 50.215 1.00 26.80 113 VAL H CA 1
ATOM 11992 C C . VAL H 1 115 ? 37.025 0.902 49.198 1.00 26.75 113 VAL H C 1
ATOM 11993 O O . VAL H 1 115 ? 36.658 0.190 48.242 1.00 25.30 113 VAL H O 1
ATOM 11997 N N . LYS H 1 116 ? 38.283 1.225 49.418 1.00 26.70 114 LYS H N 1
ATOM 11998 C CA . LYS H 1 116 ? 39.393 0.701 48.654 1.00 28.84 114 LYS H CA 1
ATOM 11999 C C . LYS H 1 116 ? 39.417 -0.822 48.570 1.00 29.22 114 LYS H C 1
ATOM 12000 O O . LYS H 1 116 ? 39.583 -1.357 47.476 1.00 29.96 114 LYS H O 1
ATOM 12006 N N . ARG H 1 117 ? 39.199 -1.534 49.676 1.00 29.70 115 ARG H N 1
ATOM 12007 C CA . ARG H 1 117 ? 39.276 -3.014 49.649 1.00 30.32 115 ARG H CA 1
ATOM 12008 C C . ARG H 1 117 ? 37.980 -3.746 49.348 1.00 30.14 115 ARG H C 1
ATOM 12009 O O . ARG H 1 117 ? 38.014 -4.806 48.744 1.00 29.89 115 ARG H O 1
ATOM 12017 N N . TYR H 1 118 ? 36.856 -3.211 49.825 1.00 29.53 116 TYR H N 1
ATOM 12018 C CA . TYR H 1 118 ? 35.641 -3.982 50.000 1.00 29.53 116 TYR H CA 1
ATOM 12019 C C . TYR H 1 118 ? 34.353 -3.360 49.458 1.00 29.04 116 TYR H C 1
ATOM 12020 O O . TYR H 1 118 ? 33.249 -3.862 49.757 1.00 28.69 116 TYR H O 1
ATOM 12029 N N . LYS H 1 119 ? 34.457 -2.299 48.678 1.00 28.78 117 LYS H N 1
ATOM 12030 C CA . LYS H 1 119 ? 33.273 -1.651 48.153 1.00 29.77 117 LYS H CA 1
ATOM 12031 C C . LYS H 1 119 ? 32.426 -2.616 47.306 1.00 30.55 117 LYS H C 1
ATOM 12032 O O . LYS H 1 119 ? 31.235 -2.438 47.230 1.00 29.60 117 LYS H O 1
ATOM 12038 N N . ASP H 1 120 ? 33.058 -3.630 46.715 1.00 31.55 118 ASP H N 1
ATOM 12039 C CA . ASP H 1 120 ? 32.348 -4.618 45.879 1.00 33.51 118 ASP H CA 1
ATOM 12040 C C . ASP H 1 120 ? 31.938 -5.896 46.665 1.00 33.37 118 ASP H C 1
ATOM 12041 O O . ASP H 1 120 ? 31.526 -6.888 46.054 1.00 33.36 118 ASP H O 1
ATOM 12046 N N . GLN H 1 121 ? 32.030 -5.838 48.006 1.00 32.43 119 GLN H N 1
ATOM 12047 C CA . GLN H 1 121 ? 31.618 -6.919 48.930 1.00 33.05 119 GLN H CA 1
ATOM 12048 C C . GLN H 1 121 ? 30.454 -6.448 49.801 1.00 33.08 119 GLN H C 1
ATOM 12049 O O . GLN H 1 121 ? 30.301 -5.245 50.041 1.00 31.23 119 GLN H O 1
ATOM 12055 N N . PRO H 1 122 ? 29.627 -7.391 50.286 1.00 33.96 120 PRO H N 1
ATOM 12056 C CA . PRO H 1 122 ? 28.473 -7.022 51.087 1.00 34.31 120 PRO H CA 1
ATOM 12057 C C . PRO H 1 122 ? 28.950 -6.827 52.522 1.00 34.08 120 PRO H C 1
ATOM 12058 O O . PRO H 1 122 ? 28.838 -7.752 53.362 1.00 35.70 120 PRO H O 1
ATOM 12062 N N . VAL H 1 123 ? 29.623 -5.704 52.753 1.00 32.07 121 VAL H N 1
ATOM 12063 C CA . VAL H 1 123 ? 30.083 -5.352 54.081 1.00 30.26 121 VAL H CA 1
ATOM 12064 C C . VAL H 1 123 ? 29.145 -4.270 54.608 1.00 29.78 121 VAL H C 1
ATOM 12065 O O . VAL H 1 123 ? 28.849 -3.312 53.891 1.00 29.35 121 VAL H O 1
ATOM 12069 N N . ASN H 1 124 ? 28.669 -4.424 55.835 1.00 28.78 122 ASN H N 1
ATOM 12070 C CA . ASN H 1 124 ? 27.941 -3.338 56.506 1.00 29.20 122 ASN H CA 1
ATOM 12071 C C . ASN H 1 124 ? 28.942 -2.525 57.340 1.00 28.21 122 ASN H C 1
ATOM 12072 O O . ASN H 1 124 ? 29.605 -3.079 58.241 1.00 29.35 122 ASN H O 1
ATOM 12077 N N . VAL H 1 125 ? 29.080 -1.249 57.027 1.00 26.67 123 VAL H N 1
ATOM 12078 C CA . VAL H 1 125 ? 30.024 -0.375 57.721 1.00 26.34 123 VAL H CA 1
ATOM 12079 C C . VAL H 1 125 ? 29.249 0.542 58.686 1.00 25.25 123 VAL H C 1
ATOM 12080 O O . VAL H 1 125 ? 28.570 1.491 58.285 1.00 26.45 123 VAL H O 1
ATOM 12084 N N . VAL H 1 126 ? 29.344 0.245 59.959 1.00 25.67 124 VAL H N 1
ATOM 12085 C CA . VAL H 1 126 ? 28.633 0.990 60.979 1.00 25.56 124 VAL H CA 1
ATOM 12086 C C . VAL H 1 126 ? 29.556 2.069 61.518 1.00 26.15 124 VAL H C 1
ATOM 12087 O O . VAL H 1 126 ? 30.585 1.760 62.139 1.00 26.80 124 VAL H O 1
ATOM 12091 N N . MET H 1 127 ? 29.188 3.323 61.249 1.00 25.60 125 MET H N 1
ATOM 12092 C CA . MET H 1 127 ? 29.948 4.502 61.633 1.00 25.80 125 MET H CA 1
ATOM 12093 C C . MET H 1 127 ? 29.247 5.170 62.790 1.00 25.83 125 MET H C 1
ATOM 12094 O O . MET H 1 127 ? 28.187 5.792 62.636 1.00 24.86 125 MET H O 1
ATOM 12099 N N . ILE H 1 128 ? 29.859 5.071 63.962 1.00 25.65 126 ILE H N 1
ATOM 12100 C CA . ILE H 1 128 ? 29.275 5.650 65.158 1.00 26.59 126 ILE H CA 1
ATOM 12101 C C . ILE H 1 128 ? 29.809 7.082 65.338 1.00 26.72 126 ILE H C 1
ATOM 12102 O O . ILE H 1 128 ? 31.015 7.294 65.407 1.00 28.06 126 ILE H O 1
ATOM 12107 N N . MET H 1 129 ? 28.889 8.052 65.348 1.00 26.41 127 MET H N 1
ATOM 12108 C CA . MET H 1 129 ? 29.211 9.447 65.462 1.00 26.15 127 MET H CA 1
ATOM 12109 C C . MET H 1 129 ? 28.655 9.938 66.806 1.00 26.23 127 MET H C 1
ATOM 12110 O O . MET H 1 129 ? 29.048 9.433 67.863 1.00 27.37 127 MET H O 1
ATOM 12115 N N . SER H 1 130 ? 27.745 10.881 66.796 1.00 25.28 128 SER H N 1
ATOM 12116 C CA . SER H 1 130 ? 27.195 11.409 68.025 1.00 26.32 128 SER H CA 1
ATOM 12117 C C . SER H 1 130 ? 26.077 12.347 67.632 1.00 26.30 128 SER H C 1
ATOM 12118 O O . SER H 1 130 ? 26.091 12.908 66.512 1.00 25.64 128 SER H O 1
ATOM 12121 N N . THR H 1 131 ? 25.108 12.549 68.519 1.00 26.72 129 THR H N 1
ATOM 12122 C CA . THR H 1 131 ? 24.119 13.606 68.261 1.00 27.71 129 THR H CA 1
ATOM 12123 C C . THR H 1 131 ? 24.767 14.997 68.036 1.00 27.43 129 THR H C 1
ATOM 12124 O O . THR H 1 131 ? 24.141 15.907 67.462 1.00 27.33 129 THR H O 1
ATOM 12128 N N . ALA H 1 132 ? 26.022 15.188 68.448 1.00 26.74 130 ALA H N 1
ATOM 12129 C CA . ALA H 1 132 ? 26.696 16.452 68.128 1.00 26.87 130 ALA H CA 1
ATOM 12130 C C . ALA H 1 132 ? 26.929 16.628 66.597 1.00 26.14 130 ALA H C 1
ATOM 12131 O O . ALA H 1 132 ? 27.260 17.732 66.165 1.00 25.49 130 ALA H O 1
ATOM 12133 N N . ALA H 1 133 ? 26.784 15.542 65.811 1.00 25.63 131 ALA H N 1
ATOM 12134 C CA . ALA H 1 133 ? 26.891 15.601 64.342 1.00 26.44 131 ALA H CA 1
ATOM 12135 C C . ALA H 1 133 ? 25.657 16.234 63.762 1.00 27.48 131 ALA H C 1
ATOM 12136 O O . ALA H 1 133 ? 25.671 16.663 62.640 1.00 27.29 131 ALA H O 1
ATOM 12138 N N . GLN H 1 134 ? 24.576 16.293 64.536 1.00 28.71 132 GLN H N 1
ATOM 12139 C CA . GLN H 1 134 ? 23.300 16.725 63.987 1.00 30.37 132 GLN H CA 1
ATOM 12140 C C . GLN H 1 134 ? 22.891 18.139 64.386 1.00 30.08 132 GLN H C 1
ATOM 12141 O O . GLN H 1 134 ? 21.983 18.679 63.857 1.00 30.01 132 GLN H O 1
ATOM 12147 N N . GLN H 1 135 ? 23.560 18.721 65.355 1.00 31.70 133 GLN H N 1
ATOM 12148 C CA . GLN H 1 135 ? 23.184 20.034 65.867 1.00 32.05 133 GLN H CA 1
ATOM 12149 C C . GLN H 1 135 ? 24.459 20.719 66.348 1.00 31.55 133 GLN H C 1
ATOM 12150 O O . GLN H 1 135 ? 25.433 20.033 66.695 1.00 31.78 133 GLN H O 1
ATOM 12156 N N . PRO H 1 136 ? 24.439 22.052 66.385 1.00 30.32 134 PRO H N 1
ATOM 12157 C CA . PRO H 1 136 ? 25.534 22.794 67.027 1.00 31.12 134 PRO H CA 1
ATOM 12158 C C . PRO H 1 136 ? 25.319 22.782 68.538 1.00 31.75 134 PRO H C 1
ATOM 12159 O O . PRO H 1 136 ? 24.181 22.604 68.992 1.00 32.65 134 PRO H O 1
ATOM 12163 N N . LYS H 1 137 ? 26.387 22.953 69.314 1.00 32.52 135 LYS H N 1
ATOM 12164 C CA . LYS H 1 137 ? 26.275 22.990 70.793 1.00 33.39 135 LYS H CA 1
ATOM 12165 C C . LYS H 1 137 ? 27.308 23.961 71.368 1.00 32.73 135 LYS H C 1
ATOM 12166 O O . LYS H 1 137 ? 28.471 23.882 71.030 1.00 31.10 135 LYS H O 1
ATOM 12172 N N . ALA H 1 138 ? 26.868 24.889 72.215 1.00 33.32 136 ALA H N 1
ATOM 12173 C CA . ALA H 1 138 ? 27.810 25.802 72.875 1.00 33.27 136 ALA H CA 1
ATOM 12174 C C . ALA H 1 138 ? 28.741 24.950 73.751 1.00 32.72 136 ALA H C 1
ATOM 12175 O O . ALA H 1 138 ? 28.344 23.913 74.261 1.00 32.51 136 ALA H O 1
ATOM 12177 N N . GLN H 1 139 ? 30.007 25.355 73.835 1.00 33.31 137 GLN H N 1
ATOM 12178 C CA . GLN H 1 139 ? 31.101 24.596 74.532 1.00 33.23 137 GLN H CA 1
ATOM 12179 C C . GLN H 1 139 ? 31.537 23.297 73.856 1.00 32.50 137 GLN H C 1
ATOM 12180 O O . GLN H 1 139 ? 32.333 22.555 74.427 1.00 32.00 137 GLN H O 1
ATOM 12186 N N . GLU H 1 140 ? 31.043 23.008 72.647 1.00 31.29 138 GLU H N 1
ATOM 12187 C CA . GLU H 1 140 ? 31.512 21.817 71.926 1.00 31.42 138 GLU H CA 1
ATOM 12188 C C . GLU H 1 140 ? 31.754 22.132 70.429 1.00 31.11 138 GLU H C 1
ATOM 12189 O O . GLU H 1 140 ? 31.556 21.270 69.579 1.00 31.06 138 GLU H O 1
ATOM 12195 N N . SER H 1 141 ? 32.194 23.346 70.134 1.00 29.70 139 SER H N 1
ATOM 12196 C CA . SER H 1 141 ? 32.298 23.817 68.772 1.00 29.06 139 SER H CA 1
ATOM 12197 C C . SER H 1 141 ? 33.244 22.971 67.917 1.00 28.74 139 SER H C 1
ATOM 12198 O O . SER H 1 141 ? 32.926 22.638 66.783 1.00 27.28 139 SER H O 1
ATOM 12201 N N . THR H 1 142 ? 34.405 22.638 68.447 1.00 28.03 140 THR H N 1
ATOM 12202 C CA . THR H 1 142 ? 35.338 21.774 67.756 1.00 28.43 140 THR H CA 1
ATOM 12203 C C . THR H 1 142 ? 34.920 20.296 67.749 1.00 28.24 140 THR H C 1
ATOM 12204 O O . THR H 1 142 ? 35.307 19.580 66.836 1.00 28.80 140 THR H O 1
ATOM 12208 N N . TYR H 1 143 ? 34.142 19.850 68.738 1.00 27.40 141 TYR H N 1
ATOM 12209 C CA . TYR H 1 143 ? 33.628 18.488 68.787 1.00 27.72 141 TYR H CA 1
ATOM 12210 C C . TYR H 1 143 ? 32.508 18.355 67.741 1.00 27.45 141 TYR H C 1
ATOM 12211 O O . TYR H 1 143 ? 32.486 17.373 67.002 1.00 26.57 141 TYR H O 1
ATOM 12220 N N . CYS H 1 144 ? 31.616 19.339 67.706 1.00 26.24 142 CYS H N 1
ATOM 12221 C CA . CYS H 1 144 ? 30.629 19.425 66.632 1.00 27.10 142 CYS H CA 1
ATOM 12222 C C . CYS H 1 144 ? 31.331 19.449 65.254 1.00 27.08 142 CYS H C 1
ATOM 12223 O O . CYS H 1 144 ? 30.910 18.733 64.349 1.00 27.95 142 CYS H O 1
ATOM 12226 N N . ALA H 1 145 ? 32.383 20.265 65.111 1.00 27.24 143 ALA H N 1
ATOM 12227 C CA . ALA H 1 145 ? 33.075 20.394 63.843 1.00 26.21 143 ALA H CA 1
ATOM 12228 C C . ALA H 1 145 ? 33.515 19.048 63.332 1.00 25.92 143 ALA H C 1
ATOM 12229 O O . ALA H 1 145 ? 33.239 18.736 62.178 1.00 26.89 143 ALA H O 1
ATOM 12231 N N . VAL H 1 146 ? 34.118 18.231 64.175 1.00 24.19 144 VAL H N 1
ATOM 12232 C CA . VAL H 1 146 ? 34.693 16.981 63.726 1.00 24.18 144 VAL H CA 1
ATOM 12233 C C . VAL H 1 146 ? 33.588 15.921 63.567 1.00 23.40 144 VAL H C 1
ATOM 12234 O O . VAL H 1 146 ? 33.703 15.043 62.718 1.00 23.05 144 VAL H O 1
ATOM 12238 N N . LYS H 1 147 ? 32.492 16.050 64.299 1.00 21.92 145 LYS H N 1
ATOM 12239 C CA . LYS H 1 147 ? 31.370 15.087 64.086 1.00 21.90 145 LYS H CA 1
ATOM 12240 C C . LYS H 1 147 ? 30.534 15.376 62.837 1.00 21.35 145 LYS H C 1
ATOM 12241 O O . LYS H 1 147 ? 30.078 14.403 62.146 1.00 22.52 145 LYS H O 1
ATOM 12247 N N . TRP H 1 148 ? 30.266 16.664 62.618 1.00 22.00 146 TRP H N 1
ATOM 12248 C CA . TRP H 1 148 ? 29.687 17.189 61.407 1.00 21.56 146 TRP H CA 1
ATOM 12249 C C . TRP H 1 148 ? 30.568 16.758 60.226 1.00 22.35 146 TRP H C 1
ATOM 12250 O O . TRP H 1 148 ? 30.062 16.338 59.202 1.00 22.12 146 TRP H O 1
ATOM 12261 N N . ALA H 1 149 ? 31.885 16.832 60.377 1.00 21.56 147 ALA H N 1
ATOM 12262 C CA . ALA H 1 149 ? 32.770 16.426 59.274 1.00 22.32 147 ALA H CA 1
ATOM 12263 C C . ALA H 1 149 ? 32.597 14.956 58.898 1.00 21.19 147 ALA H C 1
ATOM 12264 O O . ALA H 1 149 ? 32.511 14.609 57.697 1.00 21.25 147 ALA H O 1
ATOM 12266 N N . VAL H 1 150 ? 32.539 14.085 59.894 1.00 21.00 148 VAL H N 1
ATOM 12267 C CA . VAL H 1 150 ? 32.309 12.673 59.638 1.00 21.79 148 VAL H CA 1
ATOM 12268 C C . VAL H 1 150 ? 30.936 12.453 58.987 1.00 22.01 148 VAL H C 1
ATOM 12269 O O . VAL H 1 150 ? 30.833 11.676 58.031 1.00 21.77 148 VAL H O 1
ATOM 12273 N N . LYS H 1 151 ? 29.915 13.182 59.417 1.00 22.17 149 LYS H N 1
ATOM 12274 C CA . LYS H 1 151 ? 28.600 13.067 58.747 1.00 22.85 149 LYS H CA 1
ATOM 12275 C C . LYS H 1 151 ? 28.632 13.491 57.249 1.00 22.05 149 LYS H C 1
ATOM 12276 O O . LYS H 1 151 ? 28.085 12.785 56.409 1.00 22.23 149 LYS H O 1
ATOM 12282 N N . GLY H 1 152 ? 29.294 14.594 56.926 1.00 21.87 150 GLY H N 1
ATOM 12283 C CA . GLY H 1 152 ? 29.439 15.060 55.532 1.00 21.23 150 GLY H CA 1
ATOM 12284 C C . GLY H 1 152 ? 30.210 14.016 54.731 1.00 21.74 150 GLY H C 1
ATOM 12285 O O . GLY H 1 152 ? 29.873 13.697 53.586 1.00 22.23 150 GLY H O 1
ATOM 12286 N N . LEU H 1 153 ? 31.217 13.441 55.358 1.00 21.23 151 LEU H N 1
ATOM 12287 C CA . LEU H 1 153 ? 32.028 12.397 54.730 1.00 21.68 151 LEU H CA 1
ATOM 12288 C C . LEU H 1 153 ? 31.197 11.188 54.373 1.00 22.92 151 LEU H C 1
ATOM 12289 O O . LEU H 1 153 ? 31.246 10.736 53.224 1.00 23.86 151 LEU H O 1
ATOM 12294 N N . ILE H 1 154 ? 30.430 10.660 55.331 1.00 22.76 152 ILE H N 1
ATOM 12295 C CA . ILE H 1 154 ? 29.763 9.406 55.098 1.00 22.63 152 ILE H CA 1
ATOM 12296 C C . ILE H 1 154 ? 28.576 9.592 54.156 1.00 22.99 152 ILE H C 1
ATOM 12297 O O . ILE H 1 154 ? 28.319 8.692 53.337 1.00 25.13 152 ILE H O 1
ATOM 12302 N N . GLU H 1 155 ? 27.908 10.734 54.216 1.00 23.18 153 GLU H N 1
ATOM 12303 C CA . GLU H 1 155 ? 26.773 11.014 53.331 1.00 23.95 153 GLU H CA 1
ATOM 12304 C C . GLU H 1 155 ? 27.234 11.147 51.843 1.00 23.49 153 GLU H C 1
ATOM 12305 O O . GLU H 1 155 ? 26.523 10.673 50.925 1.00 22.17 153 GLU H O 1
ATOM 12311 N N . SER H 1 156 ? 28.444 11.692 51.647 1.00 20.89 154 SER H N 1
ATOM 12312 C CA . SER H 1 156 ? 29.077 11.798 50.370 1.00 21.86 154 SER H CA 1
ATOM 12313 C C . SER H 1 156 ? 29.532 10.444 49.813 1.00 22.72 154 SER H C 1
ATOM 12314 O O . SER H 1 156 ? 29.252 10.168 48.660 1.00 22.94 154 SER H O 1
ATOM 12317 N N . VAL H 1 157 ? 30.223 9.626 50.620 1.00 22.29 155 VAL H N 1
ATOM 12318 C CA . VAL H 1 157 ? 30.629 8.273 50.234 1.00 22.98 155 VAL H CA 1
ATOM 12319 C C . VAL H 1 157 ? 29.388 7.384 49.941 1.00 24.01 155 VAL H C 1
ATOM 12320 O O . VAL H 1 157 ? 29.384 6.600 48.988 1.00 23.52 155 VAL H O 1
ATOM 12324 N N . ARG H 1 158 ? 28.310 7.532 50.725 1.00 24.76 156 ARG H N 1
ATOM 12325 C CA . ARG H 1 158 ? 27.068 6.839 50.390 1.00 24.87 156 ARG H CA 1
ATOM 12326 C C . ARG H 1 158 ? 26.648 7.120 48.944 1.00 25.91 156 ARG H C 1
ATOM 12327 O O . ARG H 1 158 ? 26.213 6.202 48.251 1.00 26.12 156 ARG H O 1
ATOM 12335 N N . LEU H 1 159 ? 26.758 8.374 48.500 1.00 26.05 157 LEU H N 1
ATOM 12336 C CA . LEU H 1 159 ? 26.482 8.700 47.092 1.00 26.89 157 LEU H CA 1
ATOM 12337 C C . LEU H 1 159 ? 27.420 7.947 46.115 1.00 27.55 157 LEU H C 1
ATOM 12338 O O . LEU H 1 159 ? 26.971 7.369 45.129 1.00 28.89 157 LEU H O 1
ATOM 12343 N N . GLU H 1 160 ? 28.706 7.888 46.409 1.00 27.64 158 GLU H N 1
ATOM 12344 C CA . GLU H 1 160 ? 29.672 7.155 45.574 1.00 27.31 158 GLU H CA 1
ATOM 12345 C C . GLU H 1 160 ? 29.442 5.642 45.547 1.00 27.27 158 GLU H C 1
ATOM 12346 O O . GLU H 1 160 ? 29.894 4.988 44.631 1.00 27.88 158 GLU H O 1
ATOM 12352 N N . LEU H 1 161 ? 28.809 5.083 46.587 1.00 26.49 159 LEU H N 1
ATOM 12353 C CA . LEU H 1 161 ? 28.509 3.657 46.689 1.00 27.01 159 LEU H CA 1
ATOM 12354 C C . LEU H 1 161 ? 27.140 3.220 46.147 1.00 27.95 159 LEU H C 1
ATOM 12355 O O . LEU H 1 161 ? 26.717 2.073 46.363 1.00 27.88 159 LEU H O 1
ATOM 12360 N N . LYS H 1 162 ? 26.428 4.115 45.485 1.00 30.48 160 LYS H N 1
ATOM 12361 C CA . LYS H 1 162 ? 25.109 3.773 44.941 1.00 32.40 160 LYS H CA 1
ATOM 12362 C C . LYS H 1 162 ? 25.251 2.590 43.985 1.00 32.47 160 LYS H C 1
ATOM 12363 O O . LYS H 1 162 ? 26.151 2.571 43.185 1.00 31.95 160 LYS H O 1
ATOM 12369 N N . GLY H 1 163 ? 24.398 1.580 44.160 1.00 34.09 161 GLY H N 1
ATOM 12370 C CA . GLY H 1 163 ? 24.481 0.342 43.387 1.00 35.21 161 GLY H CA 1
ATOM 12371 C C . GLY H 1 163 ? 25.735 -0.480 43.629 1.00 36.16 161 GLY H C 1
ATOM 12372 O O . GLY H 1 163 ? 26.130 -1.282 42.765 1.00 37.72 161 GLY H O 1
ATOM 12373 N N . LYS H 1 164 ? 26.394 -0.283 44.780 1.00 35.19 162 LYS H N 1
ATOM 12374 C CA . LYS H 1 164 ? 27.403 -1.231 45.249 1.00 33.30 162 LYS H CA 1
ATOM 12375 C C . LYS H 1 164 ? 26.833 -1.966 46.433 1.00 31.74 162 LYS H C 1
ATOM 12376 O O . LYS H 1 164 ? 25.891 -1.492 47.044 1.00 31.10 162 LYS H O 1
ATOM 12382 N N . PRO H 1 165 ? 27.353 -3.158 46.728 1.00 30.07 163 PRO H N 1
ATOM 12383 C CA . PRO H 1 165 ? 26.826 -3.949 47.832 1.00 30.12 163 PRO H CA 1
ATOM 12384 C C . PRO H 1 165 ? 27.234 -3.462 49.232 1.00 29.32 163 PRO H C 1
ATOM 12385 O O . PRO H 1 165 ? 26.546 -3.783 50.193 1.00 29.97 163 PRO H O 1
ATOM 12389 N N . MET H 1 166 ? 28.321 -2.695 49.337 1.00 28.43 164 MET H N 1
ATOM 12390 C CA . MET H 1 166 ? 28.755 -2.134 50.635 1.00 27.21 164 MET H CA 1
ATOM 12391 C C . MET H 1 166 ? 27.776 -1.044 51.027 1.00 26.74 164 MET H C 1
ATOM 12392 O O . MET H 1 166 ? 27.394 -0.208 50.206 1.00 26.46 164 MET H O 1
ATOM 12397 N N . LYS H 1 167 ? 27.381 -1.058 52.290 1.00 25.97 165 LYS H N 1
ATOM 12398 C CA . LYS H 1 167 ? 26.467 -0.087 52.849 1.00 26.56 165 LYS H CA 1
ATOM 12399 C C . LYS H 1 167 ? 27.059 0.610 54.064 1.00 25.78 165 LYS H C 1
ATOM 12400 O O . LYS H 1 167 ? 27.802 -0.020 54.819 1.00 25.90 165 LYS H O 1
ATOM 12406 N N . ILE H 1 168 ? 26.678 1.870 54.265 1.00 24.69 166 ILE H N 1
ATOM 12407 C CA . ILE H 1 168 ? 27.108 2.674 55.404 1.00 24.30 166 ILE H CA 1
ATOM 12408 C C . ILE H 1 168 ? 25.889 2.902 56.294 1.00 24.61 166 ILE H C 1
ATOM 12409 O O . ILE H 1 168 ? 24.836 3.401 55.820 1.00 24.90 166 ILE H O 1
ATOM 12414 N N . ILE H 1 169 ? 26.017 2.504 57.566 1.00 23.77 167 ILE H N 1
ATOM 12415 C CA . ILE H 1 169 ? 24.959 2.659 58.552 1.00 23.09 167 ILE H CA 1
ATOM 12416 C C . ILE H 1 169 ? 25.454 3.770 59.487 1.00 23.31 167 ILE H C 1
ATOM 12417 O O . ILE H 1 169 ? 26.625 3.720 59.942 1.00 22.35 167 ILE H O 1
ATOM 12422 N N . ALA H 1 170 ? 24.643 4.802 59.705 1.00 22.49 168 ALA H N 1
ATOM 12423 C CA . ALA H 1 170 ? 25.022 5.919 60.572 1.00 23.11 168 ALA H CA 1
ATOM 12424 C C . ALA H 1 170 ? 24.387 5.731 61.960 1.00 23.50 168 ALA H C 1
ATOM 12425 O O . ALA H 1 170 ? 23.191 5.486 62.071 1.00 24.11 168 ALA H O 1
ATOM 12427 N N . VAL H 1 171 ? 25.172 5.901 63.026 1.00 24.33 169 VAL H N 1
ATOM 12428 C CA . VAL H 1 171 ? 24.661 5.748 64.401 1.00 22.71 169 VAL H CA 1
ATOM 12429 C C . VAL H 1 171 ? 25.024 7.021 65.208 1.00 23.22 169 VAL H C 1
ATOM 12430 O O . VAL H 1 171 ? 26.191 7.475 65.180 1.00 21.98 169 VAL H O 1
ATOM 12434 N N . TYR H 1 172 ? 24.015 7.627 65.838 1.00 22.79 170 TYR H N 1
ATOM 12435 C CA . TYR H 1 172 ? 24.170 8.894 66.525 1.00 23.67 170 TYR H CA 1
ATOM 12436 C C . TYR H 1 172 ? 23.815 8.719 68.021 1.00 25.42 170 TYR H C 1
ATOM 12437 O O . TYR H 1 172 ? 22.664 8.859 68.418 1.00 26.26 170 TYR H O 1
ATOM 12446 N N . PRO H 1 173 ? 24.812 8.417 68.859 1.00 27.45 171 PRO H N 1
ATOM 12447 C CA . PRO H 1 173 ? 24.436 8.282 70.269 1.00 27.80 171 PRO H CA 1
ATOM 12448 C C . PRO H 1 173 ? 24.461 9.656 70.925 1.00 29.20 171 PRO H C 1
ATOM 12449 O O . PRO H 1 173 ? 25.276 10.527 70.552 1.00 28.54 171 PRO H O 1
ATOM 12453 N N . GLY H 1 174 ? 23.554 9.850 71.875 1.00 30.55 172 GLY H N 1
ATOM 12454 C CA . GLY H 1 174 ? 23.502 11.066 72.669 1.00 31.42 172 GLY H CA 1
ATOM 12455 C C . GLY H 1 174 ? 23.344 10.725 74.143 1.00 32.07 172 GLY H C 1
ATOM 12456 O O . GLY H 1 174 ? 22.782 9.671 74.499 1.00 32.81 172 GLY H O 1
ATOM 12457 N N . GLY H 1 175 ? 23.868 11.604 74.993 1.00 32.95 173 GLY H N 1
ATOM 12458 C CA . GLY H 1 175 ? 23.627 11.535 76.418 1.00 34.57 173 GLY H CA 1
ATOM 12459 C C . GLY H 1 175 ? 24.369 10.402 77.113 1.00 35.79 173 GLY H C 1
ATOM 12460 O O . GLY H 1 175 ? 23.889 9.865 78.128 1.00 36.30 173 GLY H O 1
ATOM 12461 N N . MET H 1 176 ? 25.528 10.034 76.562 1.00 37.10 174 MET H N 1
ATOM 12462 C CA . MET H 1 176 ? 26.469 9.126 77.214 1.00 37.56 174 MET H CA 1
ATOM 12463 C C . MET H 1 176 ? 27.449 9.985 78.049 1.00 39.23 174 MET H C 1
ATOM 12464 O O . MET H 1 176 ? 27.621 11.194 77.804 1.00 38.43 174 MET H O 1
ATOM 12469 N N . ALA H 1 177 ? 28.077 9.365 79.044 1.00 42.03 175 ALA H N 1
ATOM 12470 C CA . ALA H 1 177 ? 29.010 10.088 79.940 1.00 44.33 175 ALA H CA 1
ATOM 12471 C C . ALA H 1 177 ? 30.289 10.516 79.192 1.00 46.38 175 ALA H C 1
ATOM 12472 O O . ALA H 1 177 ? 30.918 11.524 79.531 1.00 46.65 175 ALA H O 1
ATOM 12474 N N . THR H 1 178 ? 30.639 9.792 78.130 1.00 48.52 176 THR H N 1
ATOM 12475 C CA . THR H 1 178 ? 31.840 10.089 77.350 1.00 50.73 176 THR H CA 1
ATOM 12476 C C . THR H 1 178 ? 31.766 11.446 76.606 1.00 51.92 176 THR H C 1
ATOM 12477 O O . THR H 1 178 ? 32.757 11.897 76.004 1.00 52.31 176 THR H O 1
ATOM 12481 N N . GLU H 1 179 ? 30.588 12.069 76.627 1.00 53.82 177 GLU H N 1
ATOM 12482 C CA . GLU H 1 179 ? 30.373 13.394 76.037 1.00 55.61 177 GLU H CA 1
ATOM 12483 C C . GLU H 1 179 ? 29.945 14.369 77.110 1.00 56.70 177 GLU H C 1
ATOM 12484 O O . GLU H 1 179 ? 29.430 15.445 76.811 1.00 56.80 177 GLU H O 1
ATOM 12490 N N . PHE H 1 180 ? 30.159 13.991 78.367 1.00 58.19 178 PHE H N 1
ATOM 12491 C CA . PHE H 1 180 ? 29.699 14.782 79.487 1.00 59.08 178 PHE H CA 1
ATOM 12492 C C . PHE H 1 180 ? 30.709 15.872 79.768 1.00 59.22 178 PHE H C 1
ATOM 12493 O O . PHE H 1 180 ? 31.907 15.600 79.975 1.00 59.41 178 PHE H O 1
ATOM 12501 N N . TRP H 1 181 ? 30.195 17.105 79.779 1.00 59.36 179 TRP H N 1
ATOM 12502 C CA . TRP H 1 181 ? 30.971 18.316 80.067 1.00 58.89 179 TRP H CA 1
ATOM 12503 C C . TRP H 1 181 ? 30.109 19.345 80.809 1.00 59.03 179 TRP H C 1
ATOM 12504 O O . TRP H 1 181 ? 29.335 20.080 80.182 1.00 59.15 179 TRP H O 1
ATOM 12515 N N . PHE H 1 193 ? 22.811 9.191 82.798 1.00 41.68 191 PHE H N 1
ATOM 12516 C CA . PHE H 1 193 ? 23.314 8.901 81.450 1.00 41.31 191 PHE H CA 1
ATOM 12517 C C . PHE H 1 193 ? 22.879 7.526 80.944 1.00 40.57 191 PHE H C 1
ATOM 12518 O O . PHE H 1 193 ? 22.548 6.636 81.719 1.00 40.75 191 PHE H O 1
ATOM 12526 N N . MET H 1 194 ? 22.867 7.377 79.630 1.00 39.16 192 MET H N 1
ATOM 12527 C CA . MET H 1 194 ? 22.741 6.075 78.996 1.00 38.74 192 MET H CA 1
ATOM 12528 C C . MET H 1 194 ? 24.110 5.431 79.134 1.00 38.64 192 MET H C 1
ATOM 12529 O O . MET H 1 194 ? 25.120 6.054 78.791 1.00 39.62 192 MET H O 1
ATOM 12534 N N . SER H 1 195 ? 24.145 4.205 79.631 1.00 38.26 193 SER H N 1
ATOM 12535 C CA . SER H 1 195 ? 25.394 3.457 79.720 1.00 38.19 193 SER H CA 1
ATOM 12536 C C . SER H 1 195 ? 25.787 2.892 78.348 1.00 38.22 193 SER H C 1
ATOM 12537 O O . SER H 1 195 ? 24.923 2.690 77.462 1.00 37.52 193 SER H O 1
ATOM 12540 N N . ALA H 1 196 ? 27.082 2.614 78.197 1.00 37.31 194 ALA H N 1
ATOM 12541 C CA . ALA H 1 196 ? 27.614 2.010 76.987 1.00 37.20 194 ALA H CA 1
ATOM 12542 C C . ALA H 1 196 ? 26.975 0.639 76.755 1.00 37.42 194 ALA H C 1
ATOM 12543 O O . ALA H 1 196 ? 26.739 0.253 75.611 1.00 37.06 194 ALA H O 1
ATOM 12545 N N . GLU H 1 197 ? 26.690 -0.079 77.846 1.00 37.38 195 GLU H N 1
ATOM 12546 C CA . GLU H 1 197 ? 26.055 -1.388 77.790 1.00 37.78 195 GLU H CA 1
ATOM 12547 C C . GLU H 1 197 ? 24.656 -1.311 77.196 1.00 37.35 195 GLU H C 1
ATOM 12548 O O . GLU H 1 197 ? 24.279 -2.166 76.422 1.00 37.88 195 GLU H O 1
ATOM 12554 N N . ASP H 1 198 ? 23.876 -0.320 77.591 1.00 36.95 196 ASP H N 1
ATOM 12555 C CA . ASP H 1 198 ? 22.504 -0.246 77.116 1.00 37.19 196 ASP H CA 1
ATOM 12556 C C . ASP H 1 198 ? 22.466 0.283 75.692 1.00 36.35 196 ASP H C 1
ATOM 12557 O O . ASP H 1 198 ? 21.737 -0.258 74.861 1.00 36.53 196 ASP H O 1
ATOM 12562 N N . ALA H 1 199 ? 23.280 1.303 75.414 1.00 35.81 197 ALA H N 1
ATOM 12563 C CA . ALA H 1 199 ? 23.457 1.818 74.040 1.00 34.96 197 ALA H CA 1
ATOM 12564 C C . ALA H 1 199 ? 23.780 0.692 73.085 1.00 33.67 197 ALA H C 1
ATOM 12565 O O . ALA H 1 199 ? 23.192 0.592 71.984 1.00 32.85 197 ALA H O 1
ATOM 12567 N N . ALA H 1 200 ? 24.737 -0.134 73.492 1.00 32.33 198 ALA H N 1
ATOM 12568 C CA . ALA H 1 200 ? 25.199 -1.246 72.684 1.00 32.32 198 ALA H CA 1
ATOM 12569 C C . ALA H 1 200 ? 24.086 -2.241 72.473 1.00 32.73 198 ALA H C 1
ATOM 12570 O O . ALA H 1 200 ? 23.994 -2.843 71.407 1.00 33.81 198 ALA H O 1
ATOM 12572 N N . LEU H 1 201 ? 23.270 -2.453 73.504 1.00 33.11 199 LEU H N 1
ATOM 12573 C CA . LEU H 1 201 ? 22.176 -3.381 73.413 1.00 32.82 199 LEU H CA 1
ATOM 12574 C C . LEU H 1 201 ? 21.193 -2.882 72.374 1.00 31.74 199 LEU H C 1
ATOM 12575 O O . LEU H 1 201 ? 20.803 -3.643 71.478 1.00 31.95 199 LEU H O 1
ATOM 12580 N N . MET H 1 202 ? 20.818 -1.613 72.483 1.00 30.66 200 MET H N 1
ATOM 12581 C CA . MET H 1 202 ? 19.829 -1.020 71.562 1.00 30.53 200 MET H CA 1
ATOM 12582 C C . MET H 1 202 ? 20.362 -0.903 70.102 1.00 30.53 200 MET H C 1
ATOM 12583 O O . MET H 1 202 ? 19.648 -1.225 69.145 1.00 29.80 200 MET H O 1
ATOM 12588 N N . ILE H 1 203 ? 21.622 -0.506 69.953 1.00 29.49 201 ILE H N 1
ATOM 12589 C CA . ILE H 1 203 ? 22.260 -0.394 68.636 1.00 30.14 201 ILE H CA 1
ATOM 12590 C C . ILE H 1 203 ? 22.332 -1.765 68.003 1.00 30.98 201 ILE H C 1
ATOM 12591 O O . ILE H 1 203 ? 21.883 -1.974 66.856 1.00 29.45 201 ILE H O 1
ATOM 12596 N N . HIS H 1 204 ? 22.841 -2.715 68.792 1.00 32.76 202 HIS H N 1
ATOM 12597 C CA . HIS H 1 204 ? 22.975 -4.087 68.360 1.00 34.35 202 HIS H CA 1
ATOM 12598 C C . HIS H 1 204 ? 21.610 -4.670 67.976 1.00 34.79 202 HIS H C 1
ATOM 12599 O O . HIS H 1 204 ? 21.504 -5.367 67.006 1.00 34.68 202 HIS H O 1
ATOM 12606 N N . GLY H 1 205 ? 20.577 -4.383 68.748 1.00 36.59 203 GLY H N 1
ATOM 12607 C CA . GLY H 1 205 ? 19.264 -4.982 68.487 1.00 37.21 203 GLY H CA 1
ATOM 12608 C C . GLY H 1 205 ? 18.641 -4.365 67.251 1.00 37.69 203 GLY H C 1
ATOM 12609 O O . GLY H 1 205 ? 17.984 -5.052 66.480 1.00 38.27 203 GLY H O 1
ATOM 12610 N N . ALA H 1 206 ? 18.877 -3.071 67.054 1.00 38.45 204 ALA H N 1
ATOM 12611 C CA . ALA H 1 206 ? 18.296 -2.308 65.927 1.00 39.24 204 ALA H CA 1
ATOM 12612 C C . ALA H 1 206 ? 18.957 -2.531 64.560 1.00 39.86 204 ALA H C 1
ATOM 12613 O O . ALA H 1 206 ? 18.323 -2.312 63.517 1.00 40.64 204 ALA H O 1
ATOM 12615 N N . LEU H 1 207 ? 20.211 -2.962 64.548 1.00 40.55 205 LEU H N 1
ATOM 12616 C CA . LEU H 1 207 ? 20.936 -3.112 63.298 1.00 41.51 205 LEU H CA 1
ATOM 12617 C C . LEU H 1 207 ? 20.455 -4.384 62.626 1.00 42.92 205 LEU H C 1
ATOM 12618 O O . LEU H 1 207 ? 20.749 -5.487 63.085 1.00 42.60 205 LEU H O 1
ATOM 12623 N N . ALA H 1 208 ? 19.703 -4.205 61.543 1.00 44.08 206 ALA H N 1
ATOM 12624 C CA . ALA H 1 208 ? 19.051 -5.302 60.859 1.00 45.35 206 ALA H CA 1
ATOM 12625 C C . ALA H 1 208 ? 19.146 -5.096 59.366 1.00 46.18 206 ALA H C 1
ATOM 12626 O O . ALA H 1 208 ? 19.108 -3.941 58.887 1.00 46.17 206 ALA H O 1
ATOM 12628 N N . ASN H 1 209 ? 19.326 -6.234 58.678 1.00 47.11 207 ASN H N 1
ATOM 12629 C CA . ASN H 1 209 ? 19.129 -6.421 57.245 1.00 48.20 207 ASN H CA 1
ATOM 12630 C C . ASN H 1 209 ? 18.102 -7.554 57.132 1.00 48.66 207 ASN H C 1
ATOM 12631 O O . ASN H 1 209 ? 18.345 -8.662 57.622 1.00 49.15 207 ASN H O 1
ATOM 12636 N N . ILE H 1 210 ? 16.949 -7.251 56.543 1.00 48.45 208 ILE H N 1
ATOM 12637 C CA . ILE H 1 210 ? 15.824 -8.195 56.416 1.00 48.09 208 ILE H CA 1
ATOM 12638 C C . ILE H 1 210 ? 15.149 -7.884 55.074 1.00 47.14 208 ILE H C 1
ATOM 12639 O O . ILE H 1 210 ? 14.803 -6.728 54.804 1.00 46.81 208 ILE H O 1
ATOM 12644 N N . GLY H 1 211 ? 15.009 -8.896 54.220 1.00 45.77 209 GLY H N 1
ATOM 12645 C CA . GLY H 1 211 ? 14.409 -8.709 52.900 1.00 44.54 209 GLY H CA 1
ATOM 12646 C C . GLY H 1 211 ? 15.194 -7.707 52.080 1.00 43.68 209 GLY H C 1
ATOM 12647 O O . GLY H 1 211 ? 16.407 -7.596 52.213 1.00 44.45 209 GLY H O 1
ATOM 12648 N N . ASN H 1 212 ? 14.516 -6.932 51.254 1.00 42.35 210 ASN H N 1
ATOM 12649 C CA . ASN H 1 212 ? 15.213 -5.922 50.465 1.00 41.63 210 ASN H CA 1
ATOM 12650 C C . ASN H 1 212 ? 15.493 -4.650 51.310 1.00 40.02 210 ASN H C 1
ATOM 12651 O O . ASN H 1 212 ? 15.577 -3.539 50.759 1.00 40.54 210 ASN H O 1
ATOM 12656 N N . GLY H 1 213 ? 15.628 -4.791 52.633 1.00 38.17 211 GLY H N 1
ATOM 12657 C CA . GLY H 1 213 ? 15.812 -3.597 53.485 1.00 35.85 211 GLY H CA 1
ATOM 12658 C C . GLY H 1 213 ? 16.818 -3.636 54.625 1.00 34.12 211 GLY H C 1
ATOM 12659 O O . GLY H 1 213 ? 17.265 -4.699 55.064 1.00 33.47 211 GLY H O 1
ATOM 12660 N N . TYR H 1 214 ? 17.164 -2.452 55.128 1.00 31.25 212 TYR H N 1
ATOM 12661 C CA . TYR H 1 214 ? 18.115 -2.373 56.235 1.00 29.63 212 TYR H CA 1
ATOM 12662 C C . TYR H 1 214 ? 17.846 -1.147 57.093 1.00 27.30 212 TYR H C 1
ATOM 12663 O O . TYR H 1 214 ? 17.169 -0.229 56.659 1.00 27.09 212 TYR H O 1
ATOM 12672 N N . VAL H 1 215 ? 18.340 -1.157 58.325 1.00 25.96 213 VAL H N 1
ATOM 12673 C CA . VAL H 1 215 ? 18.296 0.051 59.137 1.00 25.44 213 VAL H CA 1
ATOM 12674 C C . VAL H 1 215 ? 19.557 0.857 58.794 1.00 24.38 213 VAL H C 1
ATOM 12675 O O . VAL H 1 215 ? 20.693 0.399 59.042 1.00 24.88 213 VAL H O 1
ATOM 12679 N N . SER H 1 216 ? 19.357 2.028 58.221 1.00 23.35 214 SER H N 1
ATOM 12680 C CA . SER H 1 216 ? 20.451 2.793 57.635 1.00 23.29 214 SER H CA 1
ATOM 12681 C C . SER H 1 216 ? 20.962 3.864 58.595 1.00 22.35 214 SER H C 1
ATOM 12682 O O . SER H 1 216 ? 22.110 4.212 58.516 1.00 20.87 214 SER H O 1
ATOM 12685 N N . ASP H 1 217 ? 20.097 4.375 59.450 1.00 23.40 215 ASP H N 1
ATOM 12686 C CA . ASP H 1 217 ? 20.429 5.463 60.412 1.00 23.75 215 ASP H CA 1
ATOM 12687 C C . ASP H 1 217 ? 19.672 5.250 61.728 1.00 24.18 215 ASP H C 1
ATOM 12688 O O . ASP H 1 217 ? 18.485 4.986 61.746 1.00 23.00 215 ASP H O 1
ATOM 12693 N N . ILE H 1 218 ? 20.376 5.404 62.855 1.00 23.92 216 ILE H N 1
ATOM 12694 C CA . ILE H 1 218 ? 19.765 5.175 64.160 1.00 24.59 216 ILE H CA 1
ATOM 12695 C C . ILE H 1 218 ? 20.299 6.239 65.148 1.00 24.41 216 ILE H C 1
ATOM 12696 O O . ILE H 1 218 ? 21.500 6.523 65.157 1.00 22.48 216 ILE H O 1
ATOM 12701 N N . THR H 1 219 ? 19.377 6.848 65.887 1.00 23.97 217 THR H N 1
ATOM 12702 C CA . THR H 1 219 ? 19.696 7.770 66.964 1.00 24.69 217 THR H CA 1
ATOM 12703 C C . THR H 1 219 ? 19.204 7.170 68.284 1.00 25.30 217 THR H C 1
ATOM 12704 O O . THR H 1 219 ? 18.053 6.700 68.382 1.00 23.28 217 THR H O 1
ATOM 12708 N N . VAL H 1 220 ? 20.130 7.122 69.248 1.00 26.22 218 VAL H N 1
ATOM 12709 C CA . VAL H 1 220 ? 19.882 6.564 70.562 1.00 28.09 218 VAL H CA 1
ATOM 12710 C C . VAL H 1 220 ? 20.230 7.706 71.539 1.00 27.78 218 VAL H C 1
ATOM 12711 O O . VAL H 1 220 ? 21.269 8.391 71.404 1.00 26.91 218 VAL H O 1
ATOM 12715 N N . ASN H 1 221 ? 19.283 7.963 72.446 1.00 29.16 219 ASN H N 1
ATOM 12716 C CA . ASN H 1 221 ? 19.354 9.042 73.455 1.00 30.19 219 ASN H CA 1
ATOM 12717 C C . ASN H 1 221 ? 19.015 8.546 74.867 1.00 30.19 219 ASN H C 1
ATOM 12718 O O . ASN H 1 221 ? 18.410 7.504 75.050 1.00 29.65 219 ASN H O 1
ATOM 12723 N N . ARG H 1 222 ? 19.373 9.379 75.837 1.00 31.32 220 ARG H N 1
ATOM 12724 C CA . ARG H 1 222 ? 19.086 9.165 77.257 1.00 33.22 220 ARG H CA 1
ATOM 12725 C C . ARG H 1 222 ? 17.595 9.348 77.599 1.00 32.04 220 ARG H C 1
ATOM 12726 O O . ARG H 1 222 ? 16.977 10.307 77.152 1.00 32.65 220 ARG H O 1
#

Sequence (1685 aa):
LIVITGASSGLGAELAKLYDAEGKATYLTGRSESKLSTVTNCLSNNVGYRARDLASHQEVEQLFEQLDSIPSTVVHSAGSGYFGLLQEQDPEQIQTLIENNLSSAINVLRELVKRYKDQPVNVVMIMSTAAQQPKAQESTYCAVKWAVKGLIESVRLELKGKPMKIIAVYPGGMFMSAEDAALMIHGALANIGNGYVSDITVNRLIVITGASSGLGAELAKLYDAEGKATYLTGRSESKLSTVTNCLSNNVGYRARDLASHQEVEQLFEQLSIPSTVVHSAGSGYFGLLQEQDPEQIQTLIENNLSSAINVLRELVKRYKDQPVNVVMIMSTAAQQPKAQESTYCAVKWAVKGLIESVRLELKGKPMKIIAVYPGGMFMSAEDAALMIHGALANIGNGYVSDITVNRELIVITGASSGLGAELAKLYDAEGKATYLTGRSESKLSTVTNCLSNNVGYRARDLASHQEVEQLFEQLDSIPSTVVHSAGSGYFGLLQEQDPEQIQTLIENNLSSAINVLRELVKRYKDQPVNVVMIMSTAAQQPKAQESTYCAVKWAVKGLIESVRLELKGKPMKIIAVYPGGMATEFWSSFMSAEDAALMIHGALANIGNGYVSDITVNRELIVITGASSGLGAELAKLYDAEGKATYLTGRSESKLSTVTNCLSNNVGYRARDLASHQEVEQLFEQLDSIPSTVVHSAGSGYFGLLQEQDPEQIQTLIENNLSSAINVLRELVKRYKDQPVNVVMIMSTAAQQPKAQESTYCAVKWAVKGLIESVRLELKGKPMKIIAVYPGGMATEFWETSGKSLSSFMSAEDAALMIHGALANIGNGYVSDITVNREGLIVITGASSGLGAELAKLYDAEGKATYLTGRSESKLSTVTNCLSNNVGYRARDLASHQEVEQLFEQLDSIPSTVVHSAGSGYFGLLQEQDPEQIQTLIENNLSSAINVLRELVKRYKDQPVNVVMIMSTAAQQPKAQESTYCAVKWAVKGLIESVRLELKGKPMKIIAVYPGGMFMSAEDAALMIHGALANIGNGYVSDITVNRLIVITGASSGLGAELAKLYDAEGKATYLTGRSESKLSTVTNCLSNNVGYRARDLASHQEVEQLFEQLDSIPSTVVHSAGSGYFGLLQEQDPEQIQTLIENNLSSAINVLRELVKRYKDQPVNVVMIMSTAAQQPKAQESTYCAVKWAVKGLIESVRLELKGKPMKIIAVYPGGMFMSAEDAALMIHGALANIGNGYVSDITVNRLIVITGASSGLGAELAKLYDAEGKATYLTGRSESKLSTVTNCLSNNVGYRARDLASHQEVEQLFEQLDSIPSTVVHSAGSGYFGLLQEQDPEQIQTLIENNLSSAINVLRELVKRYKDQPVNVVMIMSTAAQQPKAQESTYCAVKWAVKGLIESVRLELKGKPMKIIAVYPGGMATEFWETSGKSLDTSSFMSAEDAALMIHGALANIGNGYVSDITVNREGHHHHHHLIVITGASSGLGAELAKLYDAEGKATYLTGRSESKLSTVTNCLSNNVGYRARDLASHQEVEQLFEQLDSIPSTVVHSAGSGYFGLLQEQDPEQIQTLIENNLSSAINVLRELVKRYKDQPVNVVMIMSTAAQQPKAQESTYCAVKWAVKGLIESVRLELKGKPMKIIAVYPGGMATEFWFMSAEDAALMIHGALANIGNGYVSDITVNR

B-factor: mean 32.57, std 9.31, range [9.28, 66.59]

CATH classification: 3.40.50.720

Nearest PDB structures (foldseek):
  3guy-assembly2_F  TM=1.004E+00  e=2.334E-40  Vibrio parahaemolyticus AQ3810
  3guy-assembly2_H  TM=1.001E+00  e=2.968E-40  Vibrio parahaemolyticus AQ3810
  3guy-assembly1_C  TM=9.955E-01  e=1.417E-39  Vibrio parahaemolyticus AQ3810
  3guy-assembly1_D  TM=9.938E-01  e=1.234E-38  Vibrio parahaemolyticus AQ3810
  3guy-assembly2_G  TM=9.999E-01  e=7.489E-38  Vibrio parahaemolyticus AQ3810

Secondary structure (DSSP, 8-state):
-EEEESTTSHHHHHHHHHHHHTT--EEEEES-HHHHHHHHHT-SS---EEE--TT-HHHHHHHHHS-SS--SEEEE-------S-GGGS-HHHHHHHHIIIIIHHHHHHHHHHHHHTTS--EEEEE--GGGTS--TT-HHHHHHHHHHHHHHHHHHHHTTTSS-EEEEEEE------HHHHHHHHHHH--EETTEEEEEEEEE-/-EEEESTTSHHHHHHHHHHHHTT--EEEEES-HHHHHHHHTT-SSEEEEEE--TT-HHHHHHHHH-----SEEEE-------S-GGGS-HHHHHHHIIIIIIHHHHHHHHHHHHHTTS--EEEEE--GGGTS--TT-HHHHHHHHHHHHHHHHHHHHTTTSS-EEEEEEE------HHHHHHHHHHH----TTEEEEEEEEEE-/-EEEESTTSHHHHHHHHHHHHTT--EEEEES-HHHHHHHHTT-SS---EEE--TTSHHHHHHHHHT-SS--SEEEE-------S-GGGS-HHHHHHHIIIIIIHHHHHHHHHHHHHTTS--EEEEE--GGGTS--TT-HHHHHHHHHHHHHHHHHHHHTTTSS-EEEEEEE-S-GGG----SPPHHHHHHHHHHH--EETTEEEEEEEEEE-/-EEEETTTSHHHHHHHHHHHHTT--EEEEES-HHHHHHHHTT-SS---EEE--TT-HHHHHHHHHT-SS--SEEEE-------S-GGGS-HHHHHHHIIIIIIHHHHHHHHHHHHHTTS--EEEEE--GGGSS--TT-HHHHHHHHHHHHHHHHHHHHTTTSS-EEEEEEEESBGGG---SS-S----SB-HHHHHHHHHHHH---SS-EEEEEEEEE--/-EEEESTTSHHHHHHHHHHHHTT--EEEEES-HHHHHHHHTT-SSEEEEEE--TT-HHHHHHHHHT-SS--SEEEE-------S-GGGS-HHHHHHHIIIIIIHHHHHHHHHHHHHTTS--EEEEE--GGGTS--TT-HHHHHHHHHHHHHHHHHHHHTTTSS-EEEEEEE------HHHHHHHHHHH--EETTEEEEEEEEE-/-EEEESTTSHHHHHHHHHHHHTT--EEEEES-HHHHHHHHHT-SS---EEE--TT-HHHHHHHHHT-SS--SEEEE-------S-GGGS-HHHHHHHIIIIIIHHHHHHHHHHHHHTTS--EEEEE--GGGSS--TT-HHHHHHHHHHHHHHHHHHHHTTTSS-EEEEEEE------HHHHHHHHHHH--EETTEEEEEEEEE-/-EEESSTTSHHHHHHHHHHHHTT--EEEEES-HHHHHHHHTT-SS---EEE--TT-HHHHHHHHHT-SS--SEEEE-------S-GGGS-HHHHHHHIIIIIIHHHHHHHHHHHHHTTS--EEEEE--GGGSS--TT-HHHHHHHHHHHHHHHHHHHHTTTSS-EEEEEEEESBGGG---SS-S---TTSSB-HHHHHHHHHHH----TT-EEEEEEEEE-S------/-EEEESTTSHHHHHHHHHHHHTT--EEEEES-HHHHHHHHHT-SS---EEE--TTSHHHHHHHHHT-SS--SEEEE-------S-GGGS-HHHHHHHHIIIIIHHHHHHHHHHHHHTTS--EEEEE--GGGTS--TT-HHHHHHHHHHHHHHHHHHHHTTTSS-EEEEEEE-SBGGG---B-HHHHHHHHHHH--EETTEEEEEEEEE-

Solvent-accessible surface area: 62205 Å² total; per-residue (Å²): 45,12,0,0,0,19,0,16,65,40,13,0,3,38,2,0,74,51,18,11,87,80,50,86,37,0,21,0,0,5,150,26,120,83,115,0,37,90,12,13,123,84,20,102,55,34,92,22,84,52,22,34,75,13,36,24,49,87,50,1,74,75,0,3,118,123,24,139,51,91,2,57,18,0,0,2,22,10,24,34,44,45,104,16,63,0,14,112,2,64,21,126,84,6,72,57,2,6,60,25,2,0,11,2,0,4,13,0,0,22,6,0,2,97,84,16,45,88,62,98,2,33,0,5,0,12,7,9,15,0,2,78,82,44,52,50,91,42,0,1,34,0,0,1,12,25,0,5,42,0,0,0,37,0,0,52,79,20,11,171,72,77,57,3,35,3,8,0,0,7,1,7,56,105,103,6,54,25,112,35,0,1,67,11,1,46,43,1,37,28,77,52,62,34,0,27,2,3,26,1,8,0,46,171,41,9,0,0,0,20,0,15,67,37,14,0,5,38,1,0,74,41,18,11,92,87,49,91,33,0,28,0,0,8,150,34,105,85,114,0,35,95,13,21,123,82,21,100,52,33,89,20,75,66,31,38,72,15,35,28,50,105,56,0,55,70,1,4,53,93,40,95,65,2,54,19,0,1,3,23,14,28,36,48,47,105,15,58,0,32,131,2,61,22,121,91,6,70,61,2,5,64,22,2,0,13,2,1,3,14,0,0,23,10,0,2,107,65,17,19,21,39,95,0,27,0,2,0,13,9,10,11,0,2,79,80,44,50,46,90,42,0,1,31,0,0,1,12,27,0,5,39,0,0,0,38,0,0,48,83,25,10,179,80,54,56,3,32,2,3,0,0,6,8,4,28,119,88,3,51,30,103,28,0,0,66,0,2,37,42,2,35,28,68,74,59,58,4,27,2,3,25,0,7,0,42,128,96,46,8,0,0,0,18,0,19,69,32,14,1,5,36,3,0,69,37,15,10,86,94,53,79,36,0,27,0,0,8,152,33,111,83,113,0,36,89,11,25,125,76,21,98,57,34,89,22,78,62,33,37,59,11,32,40,75,125,55,1,55,67,0,4,87,87,26,152,66,90,2,55,16,0,1,4,25,20,39,38,38,51,22,7,69,0,11,133,1,56,22,127,81,6,68,54,2,5,62,19,3,0,12,2,1,4,13,0,0,26,5,0,3,97,80,16,50,90,61,102,0,29,0,1,1,16,11,9,11,0,3,71,78,46,54,46,70,27,0,1,20,0,0,0,14,26,0,6,42,0,0,0,37,0,0,50,57,22,11,151,90,80,59,3,33,2,5,0,0,7,5,8,24,33,62,96,35,53,199,144,66,68,2,50,31,97,28,0,0,73,3,1,35,44,1,38,20,68,70,58,55,0,25,2,3,26,0,9,0,40,102,78,42,7,0,0,0,20,0,21,78,38,11,1,4,36,0,0,76,43,15,11,88,86,50,98,36,0,27,0,0,8,170,36,104,92,133,0,30,96,14,17,126,82,20,99,52,34,86,23,72,67,29,29,61,13,34,27,53,93,55,1,81,70,0,4,108,120,22,150,67,87,2,53,20,0,0,4,25,18,41,38,30,40,24,8,54,0,28,117,2,64,23,138,86,7,60,59,2,3,64,27,2,0,12,3,1,3,15,0,0,26,10,0,1,101,78,18,57,102,64,103,1,47,0,2,0,14,8,10,12,0,3,78,81,47,53,49,43,23,0,0,14,0,0,0,13,28,0,5,36,0,0,0,38,0,0,51,86,19,11,179,85,74,58,2,64,5,4,0,0,5,7,7,30,25,66,85,27,46,111,112,116,93,73,199,120,150,140,42,59,1,49,28,108,25,0,0,72,2,0,24,35,1,34,51,58,158,30,40,2,34,2,5,28,2,11,0,38,91,60,95,47,11,0,0,0,19,0,13,58,36,16,1,5,30,2,0,73,37,19,11,89,93,52,92,34,0,31,0,0,6,157,28,93,79,99,0,34,92,11,24,126,80,21,100,51,34,91,21,73,67,31,38,64,13,36,27,58,102,61,1,66,67,0,5,89,100,24,152,64,100,2,53,18,0,2,4,24,18,37,38,45,43,108,16,65,0,24,127,2,54,21,134,86,8,67,66,2,3,66,22,3,0,11,2,0,4,13,0,0,22,4,0,1,43,57,14,32,68,48,102,1,34,0,2,0,12,9,11,13,1,2,73,80,45,50,52,87,43,0,0,33,0,0,0,13,29,0,5,42,0,0,0,36,0,0,53,95,24,10,182,42,69,25,3,38,2,5,0,0,6,6,4,29,112,175,1,42,33,108,27,0,0,76,3,1,40,43,2,35,28,60,60,62,19,0,29,2,2,26,1,10,0,43,151,42,12,0,0,0,19,0,16,66,38,14,1,5,38,1,0,76,42,20,10,86,88,53,92,34,0,27,0,0,6,161,27,98,84,109,0,34,86,15,20,117,83,22,100,50,35,93,22,74,63,27,38,71,12,32,27,56,109,55,0,62,63,0,3,98,103,24,150,60,98,1,53,22,0,1,4,21,17,36,40,44,42,105,16,50,0,13,56,2,62,22,129,81,5,65,59,2,4,65,27,2,0,10,2,0,4,13,0,0,24,4,0,2,100,80,18,50,81,73,98,0,34,0,2,0,12,9,10,10,0,2,79,78,44,50,49,83,41,0,1,34,0,0,0,11,27,0,6,37,0,0,0,39,0,0,50,87,25,10,81,87,78,60,3,59,3,4,0,0,5,6,4,24,101,147,3,51,32,100,28,0,0,63,2,1,38,44,1,35,26,66,60,69,92,6,30,1,3,27,1,11,0,42,154,43,9,0,0,0,20,0,17,60,28,11,1,5,36,3,0,72,44,16,12,90,85,54,87,33,0,30,0,0,8,164,39,93,84,97,0,39,96,8,26,122,77,17,96,58,33,86,23,75,50,31,33,59,13,38,23,57,92,51,1,74,61,2,3,115,114,25,154,58,93,2,55,16,0,0,4,23,18,37,25,32,42,28,11,54,0,18,134,1,56,27,135,83,7,64,62,2,5,62,20,2,0,14,2,1,5,15,0,0,30,4,0,4,100,81,15,53,80,62,107,1,29,0,1,1,14,9,12,25,5,3,75,71,41,86,46,38,18,0,0,4,0,0,0,10,27,0,6,43,0,0,0,38,0,0,51,90,30,13,176,81,75,58,3,59,3,6,0,0,5,6,8,20,20,67,70,41,35,108,99,99,96,67,196,100,142,87,138,37,31,48,1,48,31,108,30,0,0,78,4,0,32,45,1,38,27,72,76,62,79,4,33,1,4,27,1,15,0,41,76,28,65,53,93,142,105,160,220,37,8,0,0,0,20,0,16,63,27,15,1,3,40,1,0,70,40,14,8,86,96,48,91,35,0,30,0,0,4,137,35,100,83,114,0,36,90,10,23,119,92,19,99,54,33,77,24,79,23,31,52,77,11,33,39,74,114,57,1,59,64,4,3,103,127,22,108,59,88,2,53,18,0,0,4,23,14,28,35,36,46,23,8,57,0,33,132,2,61,22,128,83,6,69,64,2,5,65,23,3,0,14,3,1,4,15,0,0,26,11,0,0,108,81,16,47,93,61,98,0,35,0,1,1,16,10,1,13,0,3,75,80,43,46,48,69,28,0,0,12,0,0,0,14,29,0,6,44,0,0,0,38,0,0,47,74,18,9,163,90,65,60,3,48,2,2,0,0,7,2,1,21,18,59,96,24,139,167,104,2,54,26,105,26,0,0,76,3,0,32,45,1,39,23,80,63,59,94,6,32,1,3,27,1,9,0,40,145

Foldseek 3Di:
DEEFEPCLDFQRLLLVVVCLVVVDEYEYEYQDPVSVVVSCVPGDRYDYYDYFQLLDLVRLLVVVVPDDDDDQEYEYDWADADWAAPVPDDVVVLVVRCSRQQSNLCSNVVSCCVPDLQDQHEYEYEAACLLVDPDGRRNSSNVRRVNSVVVQVVVQVVSVPHNYAYAYEHEYVCCPPSNVSSVVVVVQWDDDDPDTHRYYYYYD/DEEEEPCLDFQRLLLVLVCQVVVHEYEYEYQDPVSVVVSCVNGDRYPYYDYFQLLDLVRLLVVVVPDPDDQEYEYDWADADWAAPVPDDVVVLVVRLSRQQSNLCSNVVSCCVPDLQHQYEYEYEAACLLVDPDGRRRSSNVRRVNSVVVQVVVQVVSVPHNYAYAYEHEYDCVCGSNNSSVVVVVQFDDPDPDTHRYYYHYDD/DEEFEQCLDFQSLLLVLVCQVVVHEYEYEYQDPVSVVVSCVSGDRYPYYDYFQLLDLVRLLVVVVPDPDDHQEYEYDWAAADWAAPVPDDPVVLVVRLSRQQSSLCSNVVSCCVPDLQHQYEYEYEAACLLVDPDGRRHSSSVRRVNSVVVQVVVQVVSVPHNYAYAYEHEYQAPRHPCVQGDGSNNVSVVVVVQADDDDPDTHRYYYHYTD/DEEFEPCLDFLNLLLVLVCQVVVDEYEYEYQDPVSVVVSCVSGDRYDYYDYFQLLDLVRLLVVVVPDPDDAQEYEYDWAAADWFAPVPDDVVVLVVRCSRQQSSLCSNVVSCCVPDLQPQHEYEYEAAVLLVDPDGGRHSSSVSRVNSVVVQVVVQVVSVPHNYAYAYEHEYFAPRYDDDPDDDPALSGDGSNNVSVVVVVQQPDPDPDHHRYYYYYRDD/DEEEEPCLDFLRLLLQLVCQVVPDEYEYEYQDPVSNVVSVVSGDRYDYYDYFQLLDLVRLLVVVVPDPDDAQEYEYPFADADWAAVVPDDVVVLVVRLSRQQSSLCSNVVSCCVPDLQHQYEYEYEAACLLVDPDGRRNSSSVSRVNSVVVQVVVQVVSVPHNYAYAYEHEYPVCPGSNNSSVVVVVQFDDDPPDTHRYYYHYD/DEEFEQCLDFLRLLLVLVCQVVVHEYEYEYADPVSVVVSCVSGDRYPYYDYFQLLDLVRLLVVVVPDPDDAQEYEYDFADADWFAPVPDDVVVLVVRLSRQQSNLCSNVVSCCVPDLQHQHEYEYEAACLLVDPDGRRRSSSVRRVNSVVVQVVVQVVSVVHNYAYAYEHEYPVCPGSNVSSVVVVVQFDQPDPDTRRYYYHYD/DEEFEPCLDFLSLLLVLVCQVVVHEYEYEYQDPVSVVVSCVSGDRYDYYDHAQLLDLVRLLVVPVPDPDDDQEYEYPWAAADWAAPVPDDPVVLVVRCSRQQSSLCSNVVNCCVPDLAPQYEYEYEAACLLVDPDGRRNSNSVRRVNSVVVQVVVQVVSPPHNYAYAYEHEPFAPGHDDDPDDDDDDPQNGDGSNNSSVVVVVQADQPDPDTRRYYYHYRDPDDDDDD/DEEFEQCLDFQRLLLVQVCQVVVHEYEYEYADPVSVVVSVVNGDRYDYYDYFQLLDLVRLLCVVVPDPDDAQEYEYDFAAADWAAPVPDDPVVLVVRLSRQQSSLVSNVVSCCVPDLQHQHEYEYEAACLLVDPDGGRNSSSVSRVNSVVVQVVVQVVSVPHNYAYAYEHEYAVCRHPCHDGSNVSSVVVVVQFDDDDVDTHRYYYHYD

Radius of gyration: 40.69 Å; Cα contacts (8 Å, |Δi|>4): 3987; chains: 8; bounding box: 108×90×92 Å